Protein 5I1V (pdb70)

Nearest PDB structures (foldseek):
  5i1w-assembly1_B  TM=1.001E+00  e=0.000E+00  Actinoalloteichus sp. WH1-2216-6
  2y3s-assembly1_A  TM=9.725E-01  e=1.180E-71  Streptomyces sp. 307-9
  2y3r-assembly2_D  TM=9.790E-01  e=6.045E-71  Streptomyces sp. 307-9
  2y3r-assembly2_C  TM=9.751E-01  e=7.228E-70  Streptomyces sp. 307-9
  3pqb-assembly1_A  TM=9.736E-01  e=1.013E-60  Streptomyces griseoflavus

Structure (mmCIF, N/CA/C/O backbone):
data_5I1V
#
_entry.id   5I1V
#
_cell.length_a   63.630
_cell.length_b   95.730
_cell.length_c   98.440
_cell.angle_alpha   95.180
_cell.angle_beta   96.980
_cell.angle_gamma   104.390
#
_symmetry.space_group_name_H-M   'P 1'
#
loop_
_entity.id
_entity.type
_entity.pdbx_description
1 polymer CrmK
2 non-polymer 'FLAVIN-ADENINE DINUCLEOTIDE'
3 water water
#
loop_
_atom_site.group_PDB
_atom_site.id
_atom_site.type_symbol
_atom_site.label_atom_id
_atom_site.label_alt_id
_atom_site.label_comp_id
_atom_site.label_asym_id
_atom_site.label_entity_id
_atom_site.label_seq_id
_atom_site.pdbx_PDB_ins_code
_atom_site.Cartn_x
_atom_site.Cartn_y
_atom_site.Cartn_z
_atom_site.occupancy
_atom_site.B_iso_or_equiv
_atom_site.auth_seq_id
_atom_site.auth_comp_id
_atom_site.auth_asym_id
_atom_site.auth_atom_id
_atom_site.pdbx_PDB_model_num
ATOM 1 N N . THR A 1 3 ? -38.623 40.821 71.677 1.00 47.72 3 THR A N 1
ATOM 2 C CA . THR A 1 3 ? -37.274 41.242 72.136 1.00 48.30 3 THR A CA 1
ATOM 3 C C . THR A 1 3 ? -37.261 41.413 73.655 1.00 44.26 3 THR A C 1
ATOM 4 O O . THR A 1 3 ? -38.197 41.967 74.256 1.00 48.78 3 THR A O 1
ATOM 8 N N . ARG A 1 4 ? -36.185 40.940 74.258 1.00 42.00 4 ARG A N 1
ATOM 9 C CA . ARG A 1 4 ? -35.679 41.481 75.504 1.00 36.58 4 ARG A CA 1
ATOM 10 C C . ARG A 1 4 ? -35.821 43.032 75.515 1.00 32.63 4 ARG A C 1
ATOM 11 O O . ARG A 1 4 ? -35.569 43.703 74.507 1.00 34.30 4 ARG A O 1
ATOM 19 N N . ALA A 1 5 ? -36.212 43.579 76.653 1.00 29.40 5 ALA A N 1
ATOM 20 C CA . ALA A 1 5 ? -36.337 45.007 76.807 1.00 28.32 5 ALA A CA 1
ATOM 21 C C . ALA A 1 5 ? -34.950 45.662 76.768 1.00 25.97 5 ALA A C 1
ATOM 22 O O . ALA A 1 5 ? -33.952 45.082 77.197 1.00 26.08 5 ALA A O 1
ATOM 24 N N . ALA A 1 6 ? -34.889 46.875 76.242 1.00 25.23 6 ALA A N 1
ATOM 25 C CA . ALA A 1 6 ? -33.643 47.605 76.174 1.00 24.54 6 ALA A CA 1
ATOM 26 C C . ALA A 1 6 ? -33.013 47.682 77.549 1.00 23.83 6 ALA A C 1
ATOM 27 O O . ALA A 1 6 ? -33.714 47.819 78.544 1.00 24.99 6 ALA A O 1
ATOM 29 N N . VAL A 1 7 ? -31.694 47.627 77.613 1.00 25.09 7 VAL A N 1
ATOM 30 C CA . VAL A 1 7 ? -30.985 47.820 78.898 1.00 25.22 7 VAL A CA 1
ATOM 31 C C . VAL A 1 7 ? -30.726 49.276 79.217 1.00 23.49 7 VAL A C 1
ATOM 32 O O . VAL A 1 7 ? -30.402 50.055 78.332 1.00 24.06 7 VAL A O 1
ATOM 36 N N . THR A 1 8 ? -30.902 49.670 80.484 1.00 21.91 8 THR A N 1
ATOM 37 C CA . THR A 1 8 ? -30.578 50.985 80.926 1.00 22.97 8 THR A CA 1
ATOM 38 C C . THR A 1 8 ? -29.470 50.845 81.953 1.00 22.93 8 THR A C 1
ATOM 39 O O . THR A 1 8 ? -29.590 50.078 82.893 1.00 24.30 8 THR A O 1
ATOM 43 N N . VAL A 1 9 ? -28.389 51.552 81.748 1.00 20.85 9 VAL A N 1
ATOM 44 C CA . VAL A 1 9 ? -27.253 51.506 82.652 1.00 20.98 9 VAL A CA 1
ATOM 45 C C . VAL A 1 9 ? -26.969 52.882 83.265 1.00 21.60 9 VAL A C 1
ATOM 46 O O . VAL A 1 9 ? -26.480 53.785 82.573 1.00 20.24 9 VAL A O 1
ATOM 50 N N . LYS A 1 10 ? -27.239 53.016 84.575 1.00 23.65 10 LYS A N 1
ATOM 51 C CA . LYS A 1 10 ? -26.974 54.252 85.337 1.00 24.41 10 LYS A CA 1
ATOM 52 C C . LYS A 1 10 ? -25.703 54.048 86.127 1.00 24.17 10 LYS A C 1
ATOM 53 O O . LYS A 1 10 ? -25.201 52.931 86.184 1.00 22.37 10 LYS A O 1
ATOM 59 N N . PRO A 1 11 ? -25.157 55.119 86.747 1.00 25.37 11 PRO A N 1
ATOM 60 C CA . PRO A 1 11 ? -23.864 54.999 87.431 1.00 26.91 11 PRO A CA 1
ATOM 61 C C . PRO A 1 11 ? -23.804 53.986 88.560 1.00 31.13 11 PRO A C 1
ATOM 62 O O . PRO A 1 11 ? -22.720 53.558 88.933 1.00 32.89 11 PRO A O 1
ATOM 66 N N . ASP A 1 12 ? -24.945 53.552 89.064 1.00 30.09 12 ASP A N 1
ATOM 67 C CA . ASP A 1 12 ? -24.926 52.540 90.110 1.00 36.84 12 ASP A CA 1
ATOM 68 C C . ASP A 1 12 ? -24.691 51.122 89.572 1.00 35.85 12 ASP A C 1
ATOM 69 O O . ASP A 1 12 ? -24.426 50.225 90.336 1.00 33.83 12 ASP A O 1
ATOM 74 N N . ASP A 1 13 ? -24.740 50.944 88.252 1.00 32.39 13 ASP A N 1
ATOM 75 C CA . ASP A 1 13 ? -24.487 49.660 87.621 1.00 29.37 13 ASP A CA 1
ATOM 76 C C . ASP A 1 13 ? -23.001 49.525 87.318 1.00 26.47 13 ASP A C 1
ATOM 77 O O . ASP A 1 13 ? -22.322 50.465 86.846 1.00 24.12 13 ASP A O 1
ATOM 82 N N . HIS A 1 14 ? -22.464 48.343 87.584 1.00 24.78 14 HIS A N 1
ATOM 83 C CA . HIS A 1 14 ? -21.016 48.105 87.356 1.00 27.94 14 HIS A CA 1
ATOM 84 C C . HIS A 1 14 ? -20.604 48.305 85.926 1.00 24.25 14 HIS A C 1
ATOM 85 O O . HIS A 1 14 ? -19.469 48.662 85.622 1.00 22.25 14 HIS A O 1
ATOM 92 N N . ARG A 1 15 ? -21.554 48.132 85.028 1.00 20.74 15 ARG A N 1
ATOM 93 C CA . ARG A 1 15 ? -21.263 48.326 83.611 1.00 22.51 15 ARG A CA 1
ATOM 94 C C . ARG A 1 15 ? -20.993 49.768 83.189 1.00 22.13 15 ARG A C 1
ATOM 95 O O . ARG A 1 15 ? -20.414 50.010 82.117 1.00 22.07 15 ARG A O 1
ATOM 103 N N . TYR A 1 16 ? -21.426 50.739 83.995 1.00 20.04 16 TYR A N 1
ATOM 104 C CA . TYR A 1 16 ? -21.401 52.111 83.532 1.00 19.07 16 TYR A CA 1
ATOM 105 C C . TYR A 1 16 ? -19.979 52.560 83.235 1.00 20.59 16 TYR A C 1
ATOM 106 O O . TYR A 1 16 ? -19.746 53.241 82.210 1.00 19.03 16 TYR A O 1
ATOM 115 N N . ASP A 1 17 ? -19.022 52.213 84.093 1.00 22.23 17 ASP A N 1
ATOM 116 C CA . ASP A 1 17 ? -17.648 52.737 83.893 1.00 24.24 17 ASP A CA 1
ATOM 117 C C . ASP A 1 17 ? -17.017 52.132 82.661 1.00 24.03 17 ASP A C 1
ATOM 118 O O . ASP A 1 17 ? -16.252 52.781 82.000 1.00 22.32 17 ASP A O 1
ATOM 123 N N . LEU A 1 18 ? -17.369 50.885 82.345 1.00 24.61 18 LEU A N 1
ATOM 124 C CA . LEU A 1 18 ? -16.943 50.248 81.076 1.00 24.68 18 LEU A CA 1
ATOM 125 C C . LEU A 1 18 ? -17.560 50.959 79.877 1.00 23.94 18 LEU A C 1
ATOM 126 O O . LEU A 1 18 ? -16.870 51.370 78.946 1.00 22.30 18 LEU A O 1
ATOM 131 N N . LEU A 1 19 ? -18.886 51.119 79.880 1.00 21.22 19 LEU A N 1
ATOM 132 C CA . LEU A 1 19 ? -19.513 51.830 78.771 1.00 21.10 19 LEU A CA 1
ATOM 133 C C . LEU A 1 19 ? -19.044 53.264 78.569 1.00 21.92 19 LEU A C 1
ATOM 134 O O . LEU A 1 19 ? -19.175 53.803 77.479 1.00 22.47 19 LEU A O 1
ATOM 139 N N . ALA A 1 20 ? -18.517 53.894 79.606 1.00 23.21 20 ALA A N 1
ATOM 140 C CA . ALA A 1 20 ? -18.073 55.255 79.530 1.00 21.73 20 ALA A CA 1
ATOM 141 C C . ALA A 1 20 ? -16.771 55.427 78.736 1.00 24.48 20 ALA A C 1
ATOM 142 O O . ALA A 1 20 ? -16.471 56.549 78.290 1.00 24.60 20 ALA A O 1
ATOM 144 N N . ARG A 1 21 ? -16.029 54.331 78.562 1.00 24.33 21 ARG A N 1
ATOM 145 C CA . ARG A 1 21 ? -14.742 54.312 77.910 1.00 26.78 21 ARG A CA 1
ATOM 146 C C . ARG A 1 21 ? -14.827 53.653 76.536 1.00 29.68 21 ARG A C 1
ATOM 147 O O . ARG A 1 21 ? -15.540 52.682 76.360 1.00 37.26 21 ARG A O 1
ATOM 155 N N . ALA A 1 22 ? -14.219 54.250 75.521 1.00 27.66 22 ALA A N 1
ATOM 156 C CA . ALA A 1 22 ? -14.227 53.623 74.211 1.00 25.37 22 ALA A CA 1
ATOM 157 C C . ALA A 1 22 ? -12.800 53.727 73.716 1.00 26.84 22 ALA A C 1
ATOM 158 O O . ALA A 1 22 ? -11.883 53.718 74.550 1.00 27.21 22 ALA A O 1
ATOM 160 N N . ASP A 1 23 ? -12.570 53.826 72.406 1.00 23.02 23 ASP A N 1
ATOM 161 C CA . ASP A 1 23 ? -11.226 53.674 71.886 1.00 26.07 23 ASP A CA 1
ATOM 162 C C . ASP A 1 23 ? -10.251 54.766 72.346 1.00 24.85 23 ASP A C 1
ATOM 163 O O . ASP A 1 23 ? -9.013 54.566 72.380 1.00 24.45 23 ASP A O 1
ATOM 168 N N . ASN A 1 24 ? -10.768 55.940 72.665 1.00 22.33 24 ASN A N 1
ATOM 169 C CA . ASN A 1 24 ? -9.877 57.042 73.063 1.00 22.66 24 ASN A CA 1
ATOM 170 C C . ASN A 1 24 ? -10.113 57.394 74.523 1.00 23.68 24 ASN A C 1
ATOM 171 O O . ASN A 1 24 ? -11.123 58.048 74.847 1.00 20.73 24 ASN A O 1
ATOM 176 N N . TYR A 1 25 ? -9.160 57.002 75.395 1.00 22.76 25 TYR A N 1
ATOM 177 C CA . TYR A 1 25 ? -9.289 57.200 76.849 1.00 24.78 25 TYR A CA 1
ATOM 178 C C . TYR A 1 25 ? -9.190 58.674 77.291 1.00 24.83 25 TYR A C 1
ATOM 179 O O . TYR A 1 25 ? -9.449 58.991 78.469 1.00 22.68 25 TYR A O 1
ATOM 188 N N . ARG A 1 26 ? -8.906 59.586 76.362 1.00 24.57 26 ARG A N 1
ATOM 189 C CA . ARG A 1 26 ? -8.985 60.990 76.694 1.00 25.43 26 ARG A CA 1
ATOM 190 C C . ARG A 1 26 ? -10.428 61.398 76.953 1.00 28.74 26 ARG A C 1
ATOM 191 O O . ARG A 1 26 ? -10.660 62.381 77.633 1.00 31.42 26 ARG A O 1
ATOM 199 N N . PHE A 1 27 ? -11.402 60.663 76.403 1.00 25.85 27 PHE A N 1
ATOM 200 C CA . PHE A 1 27 ? -12.795 61.091 76.508 1.00 27.96 27 PHE A CA 1
ATOM 201 C C . PHE A 1 27 ? -13.622 60.069 77.235 1.00 27.86 27 PHE A C 1
ATOM 202 O O . PHE A 1 27 ? -13.997 59.057 76.663 1.00 32.41 27 PHE A O 1
ATOM 210 N N . VAL A 1 28 ? -13.917 60.346 78.489 1.00 27.03 28 VAL A N 1
ATOM 211 C CA . VAL A 1 28 ? -14.699 59.441 79.295 1.00 25.77 28 VAL A CA 1
ATOM 212 C C . VAL A 1 28 ? -16.092 60.050 79.394 1.00 23.85 28 VAL A C 1
ATOM 213 O O . VAL A 1 28 ? -16.260 61.151 79.852 1.00 22.72 28 VAL A O 1
ATOM 217 N N . ALA A 1 29 ? -17.111 59.328 78.956 1.00 21.03 29 ALA A N 1
ATOM 218 C CA . ALA A 1 29 ? -18.472 59.872 79.004 1.00 19.80 29 ALA A CA 1
ATOM 219 C C . ALA A 1 29 ? -19.071 59.883 80.406 1.00 20.73 29 ALA A C 1
ATOM 220 O O . ALA A 1 29 ? -18.774 59.017 81.235 1.00 23.52 29 ALA A O 1
ATOM 222 N N . GLN A 1 30 ? -20.011 60.783 80.655 1.00 20.06 30 GLN A N 1
ATOM 223 C CA . GLN A 1 30 ? -20.762 60.741 81.895 1.00 22.61 30 GLN A CA 1
ATOM 224 C C . GLN A 1 30 ? -22.246 61.053 81.720 1.00 20.68 30 GLN A C 1
ATOM 225 O O . GLN A 1 30 ? -22.762 62.025 82.276 1.00 21.04 30 GLN A O 1
ATOM 231 N N . PRO A 1 31 ? -22.949 60.222 80.954 1.00 19.46 31 PRO A N 1
ATOM 232 C CA . PRO A 1 31 ? -24.385 60.484 80.819 1.00 19.78 31 PRO A CA 1
ATOM 233 C C . PRO A 1 31 ? -25.197 60.133 82.075 1.00 19.74 31 PRO A C 1
ATOM 234 O O . PRO A 1 31 ? -24.748 59.407 82.974 1.00 19.48 31 PRO A O 1
ATOM 238 N N . GLU A 1 32 ? -26.421 60.635 82.116 1.00 21.05 32 GLU A N 1
ATOM 239 C CA . GLU A 1 32 ? -27.441 60.164 83.018 1.00 24.07 32 GLU A CA 1
ATOM 240 C C . GLU A 1 32 ? -27.576 58.648 82.958 1.00 22.37 32 GLU A C 1
ATOM 241 O O . GLU A 1 32 ? -27.712 57.964 83.980 1.00 20.88 32 GLU A O 1
ATOM 247 N N . TYR A 1 33 ? -27.602 58.127 81.727 1.00 18.59 33 TYR A N 1
ATOM 248 C CA . TYR A 1 33 ? -27.633 56.723 81.526 1.00 18.21 33 TYR A CA 1
ATOM 249 C C . TYR A 1 33 ? -27.148 56.378 80.136 1.00 17.31 33 TYR A C 1
ATOM 250 O O . TYR A 1 33 ? -27.171 57.210 79.220 1.00 16.24 33 TYR A O 1
ATOM 259 N N . PHE A 1 34 ? -26.693 55.150 79.978 1.00 17.16 34 PHE A N 1
ATOM 260 C CA . PHE A 1 34 ? -26.549 54.512 78.667 1.00 16.80 34 PHE A CA 1
ATOM 261 C C . PHE A 1 34 ? -27.819 53.692 78.399 1.00 18.18 34 PHE A C 1
ATOM 262 O O . PHE A 1 34 ? -28.413 53.033 79.317 1.00 17.41 34 PHE A O 1
ATOM 270 N N . ARG A 1 35 ? -28.242 53.663 77.140 1.00 16.60 35 ARG A N 1
ATOM 271 C CA . ARG A 1 35 ? -29.363 52.816 76.775 1.00 17.14 35 ARG A CA 1
ATOM 272 C C . ARG A 1 35 ? -28.820 51.840 75.711 1.00 18.00 35 ARG A C 1
ATOM 273 O O . ARG A 1 35 ? -28.183 52.291 74.782 1.00 17.07 35 ARG A O 1
ATOM 281 N N . LEU A 1 36 ? -29.007 50.527 75.885 1.00 16.99 36 LEU A N 1
ATOM 282 C CA . LEU A 1 36 ? -28.613 49.530 74.879 1.00 20.01 36 LEU A CA 1
ATOM 283 C C . LEU A 1 36 ? -29.873 48.868 74.288 1.00 18.65 36 LEU A C 1
ATOM 284 O O . LEU A 1 36 ? -30.428 47.978 74.923 1.00 19.65 36 LEU A O 1
ATOM 289 N N . PRO A 1 37 ? -30.348 49.355 73.126 1.00 17.37 37 PRO A N 1
ATOM 290 C CA . PRO A 1 37 ? -31.529 48.797 72.470 1.00 17.86 37 PRO A CA 1
ATOM 291 C C . PRO A 1 37 ? -31.199 47.549 71.647 1.00 19.04 37 PRO A C 1
ATOM 292 O O . PRO A 1 37 ? -30.045 47.323 71.269 1.00 17.43 37 PRO A O 1
ATOM 296 N N . TYR A 1 38 ? -32.237 46.759 71.353 1.00 19.72 38 TYR A N 1
ATOM 297 C CA . TYR A 1 38 ? -32.076 45.532 70.603 1.00 22.24 38 TYR A CA 1
ATOM 298 C C . TYR A 1 38 ? -32.841 45.592 69.264 1.00 23.18 38 TYR A C 1
ATOM 299 O O . TYR A 1 38 ? -32.734 44.668 68.480 1.00 24.54 38 TYR A O 1
ATOM 308 N N . SER A 1 39 ? -33.613 46.649 69.001 1.00 20.31 39 SER A N 1
ATOM 309 C CA . SER A 1 39 ? -34.420 46.718 67.788 1.00 20.61 39 SER A CA 1
ATOM 310 C C . SER A 1 39 ? -34.607 48.181 67.435 1.00 20.76 39 SER A C 1
ATOM 311 O O . SER A 1 39 ? -34.446 49.061 68.290 1.00 19.04 39 SER A O 1
ATOM 314 N N . THR A 1 40 ? -34.949 48.417 66.184 1.00 20.36 40 THR A N 1
ATOM 315 C CA . THR A 1 40 ? -35.324 49.745 65.728 1.00 23.12 40 THR A CA 1
ATOM 316 C C . THR A 1 40 ? -36.389 50.396 66.624 1.00 21.96 40 THR A C 1
ATOM 317 O O . THR A 1 40 ? -36.275 51.570 66.914 1.00 19.79 40 THR A O 1
ATOM 321 N N . ALA A 1 41 ? -37.422 49.654 67.032 1.00 22.37 41 ALA A N 1
ATOM 322 C CA . ALA A 1 41 ? -38.504 50.211 67.883 1.00 24.58 41 ALA A CA 1
ATOM 323 C C . ALA A 1 41 ? -37.958 50.726 69.244 1.00 22.66 41 ALA A C 1
ATOM 324 O O . ALA A 1 41 ? -38.409 51.725 69.797 1.00 21.72 41 ALA A O 1
ATOM 326 N N . GLN A 1 42 ? -36.959 50.042 69.771 1.00 21.04 42 GLN A N 1
ATOM 327 C CA . GLN A 1 42 ? -36.362 50.465 71.023 1.00 20.20 42 GLN A CA 1
ATOM 328 C C . GLN A 1 42 ? -35.443 51.728 70.838 1.00 18.33 42 GLN A C 1
ATOM 329 O O . GLN A 1 42 ? -35.261 52.551 71.757 1.00 17.32 42 GLN A O 1
ATOM 335 N N . VAL A 1 43 ? -34.863 51.870 69.659 1.00 17.83 43 VAL A N 1
ATOM 336 C CA . VAL A 1 43 ? -34.095 53.064 69.322 1.00 18.61 43 VAL A CA 1
ATOM 337 C C . VAL A 1 43 ? -35.072 54.271 69.238 1.00 19.65 43 VAL A C 1
ATOM 338 O O . VAL A 1 43 ? -34.841 55.341 69.856 1.00 18.74 43 VAL A O 1
ATOM 342 N N . VAL A 1 44 ? -36.199 54.079 68.542 1.00 17.73 44 VAL A N 1
ATOM 343 C CA . VAL A 1 44 ? -37.237 55.095 68.445 1.00 19.12 44 VAL A CA 1
ATOM 344 C C . VAL A 1 44 ? -37.677 55.515 69.850 1.00 19.34 44 VAL A C 1
ATOM 345 O O . VAL A 1 44 ? -37.854 56.722 70.131 1.00 19.14 44 VAL A O 1
ATOM 349 N N . GLU A 1 45 ? -37.855 54.560 70.715 1.00 18.38 45 GLU A N 1
ATOM 350 C CA . GLU A 1 45 ? -38.277 54.863 72.073 1.00 23.52 45 GLU A CA 1
ATOM 351 C C . GLU A 1 45 ? -37.227 55.633 72.843 1.00 22.10 45 GLU A C 1
ATOM 352 O O . GLU A 1 45 ? -37.549 56.604 73.521 1.00 21.84 45 GLU A O 1
ATOM 358 N N . ALA A 1 46 ? -35.967 55.261 72.676 1.00 19.44 46 ALA A N 1
ATOM 359 C CA . ALA A 1 46 ? -34.894 55.969 73.354 1.00 20.82 46 ALA A CA 1
ATOM 360 C C . ALA A 1 46 ? -34.815 57.400 72.892 1.00 21.05 46 ALA A C 1
ATOM 361 O O . ALA A 1 46 ? -34.713 58.313 73.702 1.00 20.70 46 ALA A O 1
ATOM 363 N N . VAL A 1 47 ? -34.898 57.615 71.585 1.00 18.76 47 VAL A N 1
ATOM 364 C CA . VAL A 1 47 ? -34.828 58.946 71.057 1.00 18.56 47 VAL A CA 1
ATOM 365 C C . VAL A 1 47 ? -36.026 59.803 71.479 1.00 20.33 47 VAL A C 1
ATOM 366 O O . VAL A 1 47 ? -35.863 60.982 71.805 1.00 20.91 47 VAL A O 1
ATOM 370 N N . SER A 1 48 ? -37.224 59.224 71.396 1.00 20.40 48 SER A N 1
ATOM 371 C CA . SER A 1 48 ? -38.454 59.899 71.747 1.00 24.53 48 SER A CA 1
ATOM 372 C C . SER A 1 48 ? -38.449 60.381 73.219 1.00 24.16 48 SER A C 1
ATOM 373 O O . SER A 1 48 ? -38.813 61.517 73.481 1.00 23.31 48 SER A O 1
ATOM 376 N N . GLU A 1 49 ? -37.896 59.587 74.129 1.00 24.62 49 GLU A N 1
ATOM 377 C CA . GLU A 1 49 ? -37.708 60.010 75.528 1.00 25.97 49 GLU A CA 1
ATOM 378 C C . GLU A 1 49 ? -36.808 61.241 75.642 1.00 25.80 49 GLU A C 1
ATOM 379 O O . GLU A 1 49 ? -37.164 62.218 76.348 1.00 24.52 49 GLU A O 1
ATOM 385 N N . ALA A 1 50 ? -35.658 61.195 74.967 1.00 23.42 50 ALA A N 1
ATOM 386 C CA . ALA A 1 50 ? -34.685 62.251 75.044 1.00 24.05 50 ALA A CA 1
ATOM 387 C C . ALA A 1 50 ? -35.241 63.514 74.408 1.00 23.22 50 ALA A C 1
ATOM 388 O O . ALA A 1 50 ? -35.171 64.605 74.994 1.00 24.09 50 ALA A O 1
ATOM 390 N N . VAL A 1 51 ? -35.902 63.374 73.279 1.00 23.05 51 VAL A N 1
ATOM 391 C CA . VAL A 1 51 ? -36.480 64.513 72.614 1.00 23.68 51 VAL A CA 1
ATOM 392 C C . VAL A 1 51 ? -37.576 65.169 73.481 1.00 23.13 51 VAL A C 1
ATOM 393 O O . VAL A 1 51 ? -37.683 66.400 73.539 1.00 25.53 51 VAL A O 1
ATOM 397 N N . ALA A 1 52 ? -38.387 64.368 74.127 1.00 22.88 52 ALA A N 1
ATOM 398 C CA . ALA A 1 52 ? -39.503 64.913 74.873 1.00 23.59 52 ALA A CA 1
ATOM 399 C C . ALA A 1 52 ? -39.007 65.879 75.963 1.00 23.57 52 ALA A C 1
ATOM 400 O O . ALA A 1 52 ? -39.565 66.958 76.149 1.00 23.93 52 ALA A O 1
ATOM 402 N N . ALA A 1 53 ? -37.974 65.471 76.671 1.00 22.79 53 ALA A N 1
ATOM 403 C CA . ALA A 1 53 ? -37.518 66.201 77.834 1.00 24.65 53 ALA A CA 1
ATOM 404 C C . ALA A 1 53 ? -36.328 67.083 77.504 1.00 24.82 53 ALA A C 1
ATOM 405 O O . ALA A 1 53 ? -35.716 67.611 78.404 1.00 25.09 53 ALA A O 1
ATOM 407 N N . GLY A 1 54 ? -35.997 67.235 76.219 1.00 23.35 54 GLY A N 1
ATOM 408 C CA . GLY A 1 54 ? -34.926 68.114 75.810 1.00 24.38 54 GLY A CA 1
ATOM 409 C C . GLY A 1 54 ? -33.515 67.644 76.145 1.00 25.34 54 GLY A C 1
ATOM 410 O O . GLY A 1 54 ? -32.603 68.454 76.148 1.00 27.09 54 GLY A O 1
ATOM 411 N N . LYS A 1 55 ? -33.336 66.359 76.448 1.00 24.56 55 LYS A N 1
ATOM 412 C CA . LYS A 1 55 ? -31.999 65.776 76.763 1.00 24.88 55 LYS A CA 1
ATOM 413 C C . LYS A 1 55 ? -31.103 65.679 75.576 1.00 24.77 55 LYS A C 1
ATOM 414 O O . LYS A 1 55 ? -31.531 65.359 74.456 1.00 27.81 55 LYS A O 1
ATOM 420 N N . ARG A 1 56 ? -29.815 65.887 75.819 1.00 22.30 56 ARG A N 1
ATOM 421 C CA . ARG A 1 56 ? -28.823 65.781 74.762 1.00 21.49 56 ARG A CA 1
ATOM 422 C C . ARG A 1 56 ? -28.477 64.292 74.574 1.00 21.19 56 ARG A C 1
ATOM 423 O O . ARG A 1 56 ? -28.017 63.655 75.521 1.00 18.21 56 ARG A O 1
ATOM 431 N N . LEU A 1 57 ? -28.664 63.782 73.348 1.00 20.10 57 LEU A N 1
ATOM 432 C CA . LEU A 1 57 ? -28.482 62.407 73.021 1.00 19.97 57 LEU A CA 1
ATOM 433 C C . LEU A 1 57 ? -27.393 62.237 71.974 1.00 19.73 57 LEU A C 1
ATOM 434 O O . LEU A 1 57 ? -27.311 63.032 71.017 1.00 19.01 57 LEU A O 1
ATOM 439 N N . THR A 1 58 ? -26.535 61.236 72.180 1.00 17.85 58 THR A N 1
ATOM 440 C CA . THR A 1 58 ? -25.630 60.806 71.127 1.00 17.58 58 THR A CA 1
ATOM 441 C C . THR A 1 58 ? -25.690 59.297 71.015 1.00 17.00 58 THR A C 1
ATOM 442 O O . THR A 1 58 ? -26.126 58.583 71.948 1.00 17.40 58 THR A O 1
ATOM 446 N N . VAL A 1 59 ? -25.199 58.816 69.886 1.00 15.85 59 VAL A N 1
ATOM 447 C CA . VAL A 1 59 ? -25.171 57.419 69.572 1.00 18.13 59 VAL A CA 1
ATOM 448 C C . VAL A 1 59 ? -23.755 56.888 69.431 1.00 16.64 59 VAL A C 1
ATOM 449 O O . VAL A 1 59 ? -22.908 57.515 68.839 1.00 16.93 59 VAL A O 1
ATOM 453 N N . ARG A 1 60 ? -23.529 55.705 69.970 1.00 16.30 60 ARG A N 1
ATOM 454 C CA . ARG A 1 60 ? -22.267 55.047 69.792 1.00 19.05 60 ARG A CA 1
ATOM 455 C C . ARG A 1 60 ? -22.477 53.693 69.098 1.00 18.52 60 ARG A C 1
ATOM 456 O O . ARG A 1 60 ? -23.350 52.958 69.514 1.00 19.64 60 ARG A O 1
ATOM 464 N N . SER A 1 61 ? -21.660 53.373 68.101 1.00 18.40 61 SER A N 1
ATOM 465 C CA . SER A 1 61 ? -21.699 52.074 67.472 1.00 17.65 61 SER A CA 1
ATOM 466 C C . SER A 1 61 ? -20.436 51.336 67.898 1.00 20.55 61 SER A C 1
ATOM 467 O O . SER A 1 61 ? -20.486 50.540 68.855 1.00 22.86 61 SER A O 1
ATOM 470 N N . GLY A 1 62 ? -19.322 51.606 67.239 1.00 17.42 62 GLY A N 1
ATOM 471 C CA . GLY A 1 62 ? -18.054 50.991 67.613 1.00 17.61 62 GLY A CA 1
ATOM 472 C C . GLY A 1 62 ? -17.128 51.752 68.516 1.00 18.13 62 GLY A C 1
ATOM 473 O O . GLY A 1 62 ? -16.102 51.188 68.998 1.00 18.77 62 GLY A O 1
ATOM 474 N N . GLY A 1 63 ? -17.441 53.007 68.790 1.00 18.45 63 GLY A N 1
ATOM 475 C CA . GLY A 1 63 ? -16.611 53.776 69.709 1.00 17.81 63 GLY A CA 1
ATOM 476 C C . GLY A 1 63 ? -15.271 54.254 69.204 1.00 18.16 63 GLY A C 1
ATOM 477 O O . GLY A 1 63 ? -14.444 54.700 70.002 1.00 19.75 63 GLY A O 1
ATOM 478 N N . HIS A 1 64 ? -15.039 54.232 67.908 1.00 17.62 64 HIS A N 1
ATOM 479 C CA . HIS A 1 64 ? -13.760 54.672 67.366 1.00 18.60 64 HIS A CA 1
ATOM 480 C C . HIS A 1 64 ? -13.593 56.127 67.113 1.00 18.58 64 HIS A C 1
ATOM 481 O O . HIS A 1 64 ? -12.550 56.534 66.571 1.00 23.04 64 HIS A O 1
ATOM 488 N N . CYS A 1 65 ? -14.566 56.953 67.498 1.00 18.48 65 CYS A N 1
ATOM 489 C CA . CYS A 1 65 ? -14.471 58.405 67.143 1.00 18.44 65 CYS A CA 1
ATOM 490 C C . CYS A 1 65 ? -13.128 58.929 67.664 1.00 19.98 65 CYS A C 1
ATOM 491 O O . CYS A 1 65 ? -12.817 58.675 68.825 1.00 19.24 65 CYS A O 1
ATOM 494 N N . GLY A 1 66 ? -12.444 59.725 66.867 1.00 21.67 66 GLY A N 1
ATOM 495 C CA . GLY A 1 66 ? -11.204 60.358 67.289 1.00 25.37 66 GLY A CA 1
ATOM 496 C C . GLY A 1 66 ? -11.396 61.561 68.205 1.00 24.35 66 GLY A C 1
ATOM 497 O O . GLY A 1 66 ? -10.482 61.956 68.863 1.00 25.53 66 GLY A O 1
ATOM 498 N N . GLU A 1 67 ? -12.604 62.086 68.325 1.00 22.37 67 GLU A N 1
ATOM 499 C CA . GLU A 1 67 ? -12.880 63.218 69.214 1.00 22.62 67 GLU A CA 1
ATOM 500 C C . GLU A 1 67 ? -14.007 62.853 70.169 1.00 23.38 67 GLU A C 1
ATOM 501 O O . GLU A 1 67 ? -14.499 61.734 70.125 1.00 23.74 67 GLU A O 1
ATOM 507 N N . ALA A 1 68 ? -14.417 63.799 70.995 1.00 21.96 68 ALA A N 1
ATOM 508 C CA . ALA A 1 68 ? -15.383 63.575 72.052 1.00 23.48 68 ALA A CA 1
ATOM 509 C C . ALA A 1 68 ? -16.823 63.783 71.553 1.00 22.05 68 ALA A C 1
ATOM 510 O O . ALA A 1 68 ? -17.662 64.286 72.280 1.00 25.40 68 ALA A O 1
ATOM 512 N N . PHE A 1 69 ? -17.113 63.403 70.333 1.00 22.06 69 PHE A N 1
ATOM 513 C CA . PHE A 1 69 ? -18.438 63.679 69.770 1.00 21.04 69 PHE A CA 1
ATOM 514 C C . PHE A 1 69 ? -19.494 62.906 70.491 1.00 21.78 69 PHE A C 1
ATOM 515 O O . PHE A 1 69 ? -20.614 63.368 70.615 1.00 23.51 69 PHE A O 1
ATOM 523 N N . VAL A 1 70 ? -19.162 61.702 70.938 1.00 20.20 70 VAL A N 1
ATOM 524 C CA . VAL A 1 70 ? -20.181 60.874 71.640 1.00 19.01 70 VAL A CA 1
ATOM 525 C C . VAL A 1 70 ? -20.173 61.220 73.136 1.00 20.14 70 VAL A C 1
ATOM 526 O O . VAL A 1 70 ? -21.209 61.329 73.756 1.00 19.22 70 VAL A O 1
ATOM 530 N N . ALA A 1 71 ? -18.970 61.407 73.683 1.00 22.15 71 ALA A N 1
ATOM 531 C CA . ALA A 1 71 ? -18.670 61.357 75.106 1.00 24.63 71 ALA A CA 1
ATOM 532 C C . ALA A 1 71 ? -18.479 62.730 75.791 1.00 27.76 71 ALA A C 1
ATOM 533 O O . ALA A 1 71 ? -18.168 62.782 76.962 1.00 31.29 71 ALA A O 1
ATOM 535 N N . SER A 1 72 ? -18.728 63.828 75.090 1.00 28.02 72 SER A N 1
ATOM 536 C CA . SER A 1 72 ? -18.865 65.147 75.716 1.00 32.20 72 SER A CA 1
ATOM 537 C C . SER A 1 72 ? -19.537 65.113 77.095 1.00 28.92 72 SER A C 1
ATOM 538 O O . SER A 1 72 ? -20.575 64.496 77.232 1.00 25.86 72 SER A O 1
ATOM 541 N N . PRO A 1 73 ? -18.985 65.837 78.093 1.00 29.26 73 PRO A N 1
ATOM 542 C CA . PRO A 1 73 ? -19.590 65.900 79.440 1.00 30.08 73 PRO A CA 1
ATOM 543 C C . PRO A 1 73 ? -21.009 66.430 79.489 1.00 26.41 73 PRO A C 1
ATOM 544 O O . PRO A 1 73 ? -21.717 66.198 80.471 1.00 29.53 73 PRO A O 1
ATOM 548 N N . ASP A 1 74 ? -21.447 67.140 78.468 1.00 24.03 74 ASP A N 1
ATOM 549 C CA . ASP A 1 74 ? -22.813 67.621 78.478 1.00 27.18 74 ASP A CA 1
ATOM 550 C C . ASP A 1 74 ? -23.802 66.668 77.818 1.00 26.17 74 ASP A C 1
ATOM 551 O O . ASP A 1 74 ? -24.973 67.017 77.677 1.00 24.06 74 ASP A O 1
ATOM 556 N N . VAL A 1 75 ? -23.369 65.471 77.429 1.00 22.66 75 VAL A N 1
ATOM 557 C CA . VAL A 1 75 ? -24.329 64.527 76.867 1.00 22.20 75 VAL A CA 1
ATOM 558 C C . VAL A 1 75 ? -25.065 63.790 77.985 1.00 21.41 75 VAL A C 1
ATOM 559 O O . VAL A 1 75 ? -24.435 63.218 78.880 1.00 21.68 75 VAL A O 1
ATOM 563 N N . ASP A 1 76 ? -26.392 63.743 77.885 1.00 22.07 76 ASP A N 1
ATOM 564 C CA . ASP A 1 76 ? -27.233 63.216 78.926 1.00 21.56 76 ASP A CA 1
ATOM 565 C C . ASP A 1 76 ? -27.565 61.731 78.711 1.00 20.61 76 ASP A C 1
ATOM 566 O O . ASP A 1 76 ? -27.788 61.015 79.682 1.00 21.02 76 ASP A O 1
ATOM 571 N N . VAL A 1 77 ? -27.674 61.301 77.440 1.00 18.61 77 VAL A N 1
ATOM 572 C CA . VAL A 1 77 ? -28.028 59.956 77.120 1.00 17.62 77 VAL A CA 1
ATOM 573 C C . VAL A 1 77 ? -27.191 59.507 75.976 1.00 17.12 77 VAL A C 1
ATOM 574 O O . VAL A 1 77 ? -27.114 60.177 74.950 1.00 17.18 77 VAL A O 1
ATOM 578 N N . ILE A 1 78 ? -26.540 58.365 76.146 1.00 15.78 78 ILE A N 1
ATOM 579 C CA . ILE A 1 78 ? -25.826 57.725 75.059 1.00 15.56 78 ILE A CA 1
ATOM 580 C C . ILE A 1 78 ? -26.508 56.419 74.706 1.00 17.16 78 ILE A C 1
ATOM 581 O O . ILE A 1 78 ? -26.735 55.579 75.573 1.00 19.00 78 ILE A O 1
ATOM 586 N N . VAL A 1 79 ? -26.959 56.296 73.452 1.00 17.32 79 VAL A N 1
ATOM 587 C CA . VAL A 1 79 ? -27.574 55.087 72.953 1.00 18.79 79 VAL A CA 1
ATOM 588 C C . VAL A 1 79 ? -26.444 54.223 72.357 1.00 17.80 79 VAL A C 1
ATOM 589 O O . VAL A 1 79 ? -25.825 54.629 71.354 1.00 17.53 79 VAL A O 1
ATOM 593 N N . ASP A 1 80 ? -26.182 53.063 72.951 1.00 16.42 80 ASP A N 1
ATOM 594 C CA . ASP A 1 80 ? -25.056 52.242 72.534 1.00 19.51 80 ASP A CA 1
ATOM 595 C C . ASP A 1 80 ? -25.661 51.104 71.722 1.00 17.71 80 ASP A C 1
ATOM 596 O O . ASP A 1 80 ? -26.456 50.343 72.232 1.00 18.21 80 ASP A O 1
ATOM 601 N N . LEU A 1 81 ? -25.274 51.030 70.464 1.00 17.31 81 LEU A N 1
ATOM 602 C CA . LEU A 1 81 ? -25.836 50.036 69.498 1.00 18.15 81 LEU A CA 1
ATOM 603 C C . LEU A 1 81 ? -25.068 48.724 69.395 1.00 19.37 81 LEU A C 1
ATOM 604 O O . LEU A 1 81 ? -25.315 47.933 68.495 1.00 19.55 81 LEU A O 1
ATOM 609 N N . SER A 1 82 ? -24.126 48.473 70.301 1.00 20.06 82 SER A N 1
ATOM 610 C CA . SER A 1 82 ? -23.280 47.270 70.199 1.00 21.52 82 SER A CA 1
ATOM 611 C C . SER A 1 82 ? -24.030 45.944 70.273 1.00 24.62 82 SER A C 1
ATOM 612 O O . SER A 1 82 ? -23.549 44.958 69.752 1.00 25.09 82 SER A O 1
ATOM 615 N N . SER A 1 83 ? -25.239 45.916 70.827 1.00 22.96 83 SER A N 1
ATOM 616 C CA . SER A 1 83 ? -26.054 44.707 70.807 1.00 25.77 83 SER A CA 1
ATOM 617 C C . SER A 1 83 ? -26.904 44.535 69.530 1.00 25.39 83 SER A C 1
ATOM 618 O O . SER A 1 83 ? -27.643 43.589 69.440 1.00 27.01 83 SER A O 1
ATOM 621 N N . MET A 1 84 ? -26.828 45.449 68.572 1.00 21.94 84 MET A N 1
ATOM 622 C CA . MET A 1 84 ? -27.480 45.297 67.275 1.00 22.46 84 MET A CA 1
ATOM 623 C C . MET A 1 84 ? -26.364 45.113 66.236 1.00 20.83 84 MET A C 1
ATOM 624 O O . MET A 1 84 ? -25.910 46.068 65.629 1.00 20.05 84 MET A O 1
ATOM 629 N N . SER A 1 85 ? -25.905 43.879 66.081 1.00 19.47 85 SER A N 1
ATOM 630 C CA . SER A 1 85 ? -24.761 43.598 65.219 1.00 20.73 85 SER A CA 1
ATOM 631 C C . SER A 1 85 ? -25.069 42.517 64.180 1.00 19.93 85 SER A C 1
ATOM 632 O O . SER A 1 85 ? -24.169 41.906 63.618 1.00 20.49 85 SER A O 1
ATOM 635 N N . HIS A 1 86 ? -26.357 42.267 63.900 1.00 21.14 86 HIS A N 1
ATOM 636 C CA . HIS A 1 86 ? -26.672 41.331 62.866 1.00 21.96 86 HIS A CA 1
ATOM 637 C C . HIS A 1 86 ? -26.069 41.690 61.503 1.00 19.60 86 HIS A C 1
ATOM 638 O O . HIS A 1 86 ? -26.149 42.845 61.074 1.00 17.57 86 HIS A O 1
ATOM 645 N N . VAL A 1 87 ? -25.517 40.681 60.810 1.00 20.03 87 VAL A N 1
ATOM 646 C CA . VAL A 1 87 ? -25.050 40.769 59.398 1.00 21.53 87 VAL A CA 1
ATOM 647 C C . VAL A 1 87 ? -25.660 39.568 58.644 1.00 23.27 87 VAL A C 1
ATOM 648 O O . VAL A 1 87 ? -25.564 38.446 59.108 1.00 21.77 87 VAL A O 1
ATOM 652 N N . GLY A 1 88 ? -26.362 39.819 57.555 1.00 23.21 88 GLY A N 1
ATOM 653 C CA . GLY A 1 88 ? -27.097 38.758 56.856 1.00 27.58 88 GLY A CA 1
ATOM 654 C C . GLY A 1 88 ? -27.556 39.251 55.496 1.00 27.33 88 GLY A C 1
ATOM 655 O O . GLY A 1 88 ? -27.688 40.442 55.292 1.00 28.57 88 GLY A O 1
ATOM 656 N N . TYR A 1 89 ? -27.780 38.345 54.562 1.00 25.33 89 TYR A N 1
ATOM 657 C CA . TYR A 1 89 ? -28.404 38.703 53.284 1.00 23.68 89 TYR A CA 1
ATOM 658 C C . TYR A 1 89 ? -29.903 38.832 53.417 1.00 24.00 89 TYR A C 1
ATOM 659 O O . TYR A 1 89 ? -30.536 37.991 54.007 1.00 25.71 89 TYR A O 1
ATOM 668 N N . ASP A 1 90 ? -30.435 39.922 52.896 1.00 23.87 90 ASP A N 1
ATOM 669 C CA . ASP A 1 90 ? -31.846 40.241 52.908 1.00 26.28 90 ASP A CA 1
ATOM 670 C C . ASP A 1 90 ? -32.364 39.931 51.489 1.00 28.38 90 ASP A C 1
ATOM 671 O O . ASP A 1 90 ? -32.110 40.694 50.505 1.00 25.82 90 ASP A O 1
ATOM 676 N N . GLU A 1 91 ? -33.027 38.777 51.368 1.00 32.85 91 GLU A N 1
ATOM 677 C CA . GLU A 1 91 ? -33.546 38.317 50.071 1.00 37.78 91 GLU A CA 1
ATOM 678 C C . GLU A 1 91 ? -34.515 39.273 49.420 1.00 37.31 91 GLU A C 1
ATOM 679 O O . GLU A 1 91 ? -34.563 39.380 48.211 1.00 37.86 91 GLU A O 1
ATOM 685 N N . GLU A 1 92 ? -35.322 39.940 50.218 1.00 37.13 92 GLU A N 1
ATOM 686 C CA . GLU A 1 92 ? -36.323 40.817 49.654 1.00 40.96 92 GLU A CA 1
ATOM 687 C C . GLU A 1 92 ? -35.683 42.052 48.988 1.00 37.80 92 GLU A C 1
ATOM 688 O O . GLU A 1 92 ? -36.216 42.538 48.022 1.00 35.54 92 GLU A O 1
ATOM 694 N N . ARG A 1 93 ? -34.527 42.549 49.469 1.00 32.66 93 ARG A N 1
ATOM 695 C CA . ARG A 1 93 ? -33.884 43.683 48.813 1.00 27.95 93 ARG A CA 1
ATOM 696 C C . ARG A 1 93 ? -32.712 43.264 47.959 1.00 26.70 93 ARG A C 1
ATOM 697 O O . ARG A 1 93 ? -32.157 44.081 47.264 1.00 27.19 93 ARG A O 1
ATOM 705 N N . GLY A 1 94 ? -32.291 42.001 48.038 1.00 23.16 94 GLY A N 1
ATOM 706 C CA . GLY A 1 94 ? -31.172 41.551 47.257 1.00 22.60 94 GLY A CA 1
ATOM 707 C C . GLY A 1 94 ? -29.902 42.225 47.724 1.00 20.16 94 GLY A C 1
ATOM 708 O O . GLY A 1 94 ? -29.022 42.558 46.936 1.00 21.00 94 GLY A O 1
ATOM 709 N N . ALA A 1 95 ? -29.811 42.440 49.031 1.00 18.87 95 ALA A N 1
ATOM 710 C CA . ALA A 1 95 ? -28.684 43.205 49.581 1.00 18.65 95 ALA A CA 1
ATOM 711 C C . ALA A 1 95 ? -28.304 42.675 50.931 1.00 17.32 95 ALA A C 1
ATOM 712 O O . ALA A 1 95 ? -29.168 42.157 51.629 1.00 18.21 95 ALA A O 1
ATOM 714 N N . PHE A 1 96 ? -27.041 42.871 51.321 1.00 17.71 96 PHE A N 1
ATOM 715 C CA . PHE A 1 96 ? -26.602 42.492 52.643 1.00 18.08 96 PHE A CA 1
ATOM 716 C C . PHE A 1 96 ? -27.028 43.503 53.719 1.00 18.73 96 PHE A C 1
ATOM 717 O O . PHE A 1 96 ? -26.676 44.701 53.632 1.00 18.25 96 PHE A O 1
ATOM 725 N N . GLU A 1 97 ? -27.763 43.019 54.721 1.00 17.35 97 GLU A N 1
ATOM 726 C CA . GLU A 1 97 ? -28.183 43.862 55.851 1.00 18.43 97 GLU A CA 1
ATOM 727 C C . GLU A 1 97 ? -27.091 43.870 56.903 1.00 19.40 97 GLU A C 1
ATOM 728 O O . GLU A 1 97 ? -26.609 42.814 57.315 1.00 20.86 97 GLU A O 1
ATOM 734 N N . VAL A 1 98 ? -26.696 45.062 57.314 1.00 19.15 98 VAL A N 1
ATOM 735 C CA . VAL A 1 98 ? -25.656 45.237 58.296 1.00 18.13 98 VAL A CA 1
ATOM 736 C C . VAL A 1 98 ? -26.195 46.172 59.373 1.00 16.92 98 VAL A C 1
ATOM 737 O O . VAL A 1 98 ? -26.322 47.376 59.130 1.00 17.17 98 VAL A O 1
ATOM 741 N N . GLU A 1 99 ? -26.467 45.650 60.558 1.00 15.57 99 GLU A N 1
ATOM 742 C CA . GLU A 1 99 ? -26.851 46.516 61.709 1.00 16.75 99 GLU A CA 1
ATOM 743 C C . GLU A 1 99 ? -25.727 47.444 62.107 1.00 17.53 99 GLU A C 1
ATOM 744 O O . GLU A 1 99 ? -24.543 47.097 61.940 1.00 16.72 99 GLU A O 1
ATOM 750 N N . ALA A 1 100 ? -26.092 48.615 62.641 1.00 17.53 100 ALA A N 1
ATOM 751 C CA . ALA A 1 100 ? -25.110 49.727 62.860 1.00 18.33 100 ALA A CA 1
ATOM 752 C C . ALA A 1 100 ? -24.040 49.328 63.819 1.00 17.44 100 ALA A C 1
ATOM 753 O O . ALA A 1 100 ? -22.904 49.874 63.813 1.00 18.78 100 ALA A O 1
ATOM 755 N N . GLY A 1 101 ? -24.369 48.410 64.711 1.00 19.54 101 GLY A N 1
ATOM 756 C CA . GLY A 1 101 ? -23.388 48.028 65.704 1.00 19.48 101 GLY A CA 1
ATOM 757 C C . GLY A 1 101 ? -22.489 46.891 65.333 1.00 19.60 101 GLY A C 1
ATOM 758 O O . GLY A 1 101 ? -21.656 46.521 66.146 1.00 20.96 101 GLY A O 1
ATOM 759 N N . ALA A 1 102 ? -22.584 46.362 64.110 1.00 17.55 102 ALA A N 1
ATOM 760 C CA . ALA A 1 102 ? -21.625 45.351 63.629 1.00 17.71 102 ALA A CA 1
ATOM 761 C C . ALA A 1 102 ? -20.270 46.028 63.439 1.00 20.05 102 ALA A C 1
ATOM 762 O O . ALA A 1 102 ? -20.215 47.181 63.034 1.00 20.68 102 ALA A O 1
ATOM 764 N N . THR A 1 103 ? -19.173 45.354 63.780 1.00 19.25 103 THR A N 1
ATOM 765 C CA . THR A 1 103 ? -17.846 45.918 63.538 1.00 21.91 103 THR A CA 1
ATOM 766 C C . THR A 1 103 ? -17.326 45.394 62.210 1.00 24.04 103 THR A C 1
ATOM 767 O O . THR A 1 103 ? -17.747 44.311 61.694 1.00 21.81 103 THR A O 1
ATOM 771 N N . VAL A 1 104 ? -16.428 46.143 61.609 1.00 23.38 104 VAL A N 1
ATOM 772 C CA . VAL A 1 104 ? -15.968 45.780 60.255 1.00 27.63 104 VAL A CA 1
ATOM 773 C C . VAL A 1 104 ? -15.292 44.403 60.186 1.00 27.58 104 VAL A C 1
ATOM 774 O O . VAL A 1 104 ? -15.511 43.648 59.231 1.00 25.68 104 VAL A O 1
ATOM 778 N N . GLY A 1 105 ? -14.538 44.042 61.211 1.00 28.18 105 GLY A N 1
ATOM 779 C CA . GLY A 1 105 ? -13.810 42.748 61.196 1.00 30.82 105 GLY A CA 1
ATOM 780 C C . GLY A 1 105 ? -14.754 41.564 61.075 1.00 30.42 105 GLY A C 1
ATOM 781 O O . GLY A 1 105 ? -14.496 40.549 60.357 1.00 27.02 105 GLY A O 1
ATOM 782 N N . GLN A 1 106 ? -15.836 41.703 61.815 1.00 29.55 106 GLN A N 1
ATOM 783 C CA . GLN A 1 106 ? -16.891 40.749 61.914 1.00 30.94 106 GLN A CA 1
ATOM 784 C C . GLN A 1 106 ? -17.643 40.650 60.609 1.00 27.88 106 GLN A C 1
ATOM 785 O O . GLN A 1 106 ? -17.954 39.563 60.137 1.00 26.89 106 GLN A O 1
ATOM 791 N N . ILE A 1 107 ? -17.987 41.810 60.062 1.00 23.79 107 ILE A N 1
ATOM 792 C CA . ILE A 1 107 ? -18.665 41.910 58.802 1.00 23.60 107 ILE A CA 1
ATOM 793 C C . ILE A 1 107 ? -17.825 41.166 57.733 1.00 24.31 107 ILE A C 1
ATOM 794 O O . ILE A 1 107 ? -18.359 40.336 56.961 1.00 20.79 107 ILE A O 1
ATOM 799 N N . TYR A 1 108 ? -16.519 41.419 57.688 1.00 23.01 108 TYR A N 1
ATOM 800 C CA . TYR A 1 108 ? -15.726 40.818 56.637 1.00 24.15 108 TYR A CA 1
ATOM 801 C C . TYR A 1 108 ? -15.743 39.300 56.757 1.00 22.97 108 TYR A C 1
ATOM 802 O O . TYR A 1 108 ? -15.836 38.593 55.742 1.00 23.53 108 TYR A O 1
ATOM 811 N N . ARG A 1 109 ? -15.642 38.803 57.985 1.00 21.21 109 ARG A N 1
ATOM 812 C CA . ARG A 1 109 ? -15.579 37.379 58.216 1.00 24.92 109 ARG A CA 1
ATOM 813 C C . ARG A 1 109 ? -16.876 36.732 57.818 1.00 23.59 109 ARG A C 1
ATOM 814 O O . ARG A 1 109 ? -16.851 35.699 57.187 1.00 23.39 109 ARG A O 1
ATOM 822 N N . VAL A 1 110 ? -18.004 37.341 58.163 1.00 22.91 110 VAL A N 1
ATOM 823 C CA . VAL A 1 110 ? -19.302 36.790 57.788 1.00 22.49 110 VAL A CA 1
ATOM 824 C C . VAL A 1 110 ? -19.528 36.766 56.264 1.00 22.18 110 VAL A C 1
ATOM 825 O O . VAL A 1 110 ? -19.961 35.760 55.691 1.00 24.24 110 VAL A O 1
ATOM 829 N N . LEU A 1 111 ? -19.315 37.904 55.625 1.00 19.81 111 LEU A N 1
ATOM 830 C CA . LEU A 1 111 ? -19.499 38.051 54.192 1.00 19.39 111 LEU A CA 1
ATOM 831 C C . LEU A 1 111 ? -18.611 37.103 53.423 1.00 18.06 111 LEU A C 1
ATOM 832 O O . LEU A 1 111 ? -19.081 36.429 52.505 1.00 18.57 111 LEU A O 1
ATOM 837 N N . TYR A 1 112 ? -17.357 36.998 53.823 1.00 17.00 112 TYR A N 1
ATOM 838 C CA . TYR A 1 112 ? -16.423 36.255 53.083 1.00 17.09 112 TYR A CA 1
ATOM 839 C C . TYR A 1 112 ? -16.604 34.757 53.267 1.00 16.97 112 TYR A C 1
ATOM 840 O O . TYR A 1 112 ? -16.700 34.044 52.298 1.00 17.92 112 TYR A O 1
ATOM 849 N N . LYS A 1 113 ? -16.692 34.265 54.490 1.00 18.19 113 LYS A N 1
ATOM 850 C CA . LYS A 1 113 ? -16.761 32.819 54.669 1.00 20.37 113 LYS A CA 1
ATOM 851 C C . LYS A 1 113 ? -18.107 32.282 54.147 1.00 21.10 113 LYS A C 1
ATOM 852 O O . LYS A 1 113 ? -18.167 31.234 53.525 1.00 21.25 113 LYS A O 1
ATOM 858 N N . ASN A 1 114 ? -19.176 33.021 54.361 1.00 20.25 114 ASN A N 1
ATOM 859 C CA . ASN A 1 114 ? -20.487 32.513 53.968 1.00 20.87 114 ASN A CA 1
ATOM 860 C C . ASN A 1 114 ? -20.868 32.688 52.496 1.00 21.94 114 ASN A C 1
ATOM 861 O O . ASN A 1 114 ? -21.656 31.883 51.946 1.00 20.58 114 ASN A O 1
ATOM 866 N N . TYR A 1 115 ? -20.354 33.740 51.888 1.00 20.79 115 TYR A N 1
ATOM 867 C CA . TYR A 1 115 ? -20.755 34.079 50.523 1.00 21.30 115 TYR A CA 1
ATOM 868 C C . TYR A 1 115 ? -19.640 34.305 49.547 1.00 21.68 115 TYR A C 1
ATOM 869 O O . TYR A 1 115 ? -19.889 34.334 48.322 1.00 22.05 115 TYR A O 1
ATOM 878 N N . GLY A 1 116 ? -18.435 34.515 50.064 1.00 20.56 116 GLY A N 1
ATOM 879 C CA . GLY A 1 116 ? -17.287 34.707 49.229 1.00 21.13 116 GLY A CA 1
ATOM 880 C C . GLY A 1 116 ? -17.127 36.131 48.721 1.00 23.25 116 GLY A C 1
ATOM 881 O O . GLY A 1 116 ? -16.362 36.375 47.782 1.00 21.54 116 GLY A O 1
ATOM 882 N N . VAL A 1 117 ? -17.820 37.072 49.351 1.00 20.71 117 VAL A N 1
ATOM 883 C CA . VAL A 1 117 ? -17.833 38.472 48.894 1.00 19.24 117 VAL A CA 1
ATOM 884 C C . VAL A 1 117 ? -17.197 39.409 49.961 1.00 19.81 117 VAL A C 1
ATOM 885 O O . VAL A 1 117 ? -16.932 39.017 51.103 1.00 17.72 117 VAL A O 1
ATOM 889 N N . THR A 1 118 ? -16.962 40.660 49.590 1.00 19.69 118 THR A N 1
ATOM 890 C CA . THR A 1 118 ? -16.530 41.639 50.493 1.00 21.50 118 THR A CA 1
ATOM 891 C C . THR A 1 118 ? -17.005 43.041 50.016 1.00 22.76 118 THR A C 1
ATOM 892 O O . THR A 1 118 ? -17.521 43.163 48.926 1.00 20.15 118 THR A O 1
ATOM 896 N N . PHE A 1 119 ? -16.775 44.072 50.829 1.00 25.60 119 PHE A N 1
ATOM 897 C CA . PHE A 1 119 ? -16.838 45.463 50.337 1.00 26.28 119 PHE A CA 1
ATOM 898 C C . PHE A 1 119 ? -15.620 46.224 50.878 1.00 24.56 119 PHE A C 1
ATOM 899 O O . PHE A 1 119 ? -15.009 45.800 51.841 1.00 24.37 119 PHE A O 1
ATOM 907 N N . PRO A 1 120 ? -15.236 47.338 50.228 1.00 24.60 120 PRO A N 1
ATOM 908 C CA . PRO A 1 120 ? -13.967 47.991 50.569 1.00 25.16 120 PRO A CA 1
ATOM 909 C C . PRO A 1 120 ? -14.051 48.927 51.767 1.00 28.72 120 PRO A C 1
ATOM 910 O O . PRO A 1 120 ? -14.153 50.134 51.595 1.00 36.27 120 PRO A O 1
ATOM 914 N N . GLY A 1 121 ? -13.998 48.386 52.968 1.00 26.27 121 GLY A N 1
ATOM 915 C CA . GLY A 1 121 ? -14.100 49.189 54.159 1.00 29.89 121 GLY A CA 1
ATOM 916 C C . GLY A 1 121 ? -12.700 49.202 54.749 1.00 29.84 121 GLY A C 1
ATOM 917 O O . GLY A 1 121 ? -11.757 48.742 54.129 1.00 31.83 121 GLY A O 1
ATOM 918 N N . GLY A 1 122 ? -12.569 49.669 55.960 1.00 32.22 122 GLY A N 1
ATOM 919 C CA . GLY A 1 122 ? -11.237 49.904 56.513 1.00 36.21 122 GLY A CA 1
ATOM 920 C C . GLY A 1 122 ? -10.553 48.694 57.099 1.00 42.86 122 GLY A C 1
ATOM 921 O O . GLY A 1 122 ? -11.125 47.595 57.169 1.00 43.27 122 GLY A O 1
ATOM 922 N N . PHE A 1 123 ? -9.327 48.943 57.559 1.00 43.61 123 PHE A N 1
ATOM 923 C CA . PHE A 1 123 ? -8.487 47.929 58.121 1.00 49.04 123 PHE A CA 1
ATOM 924 C C . PHE A 1 123 ? -8.459 47.940 59.654 1.00 49.73 123 PHE A C 1
ATOM 925 O O . PHE A 1 123 ? -7.500 47.439 60.238 1.00 53.49 123 PHE A O 1
ATOM 933 N N . CYS A 1 124 ? -9.467 48.487 60.338 1.00 42.82 124 CYS A N 1
ATOM 934 C CA . CYS A 1 124 ? -9.428 48.354 61.790 1.00 43.15 124 CYS A CA 1
ATOM 935 C C . CYS A 1 124 ? -10.612 47.546 62.349 1.00 44.46 124 CYS A C 1
ATOM 936 O O . CYS A 1 124 ? -11.763 47.805 62.016 1.00 39.37 124 CYS A O 1
ATOM 939 N N . MET A 1 125 ? -10.288 46.586 63.219 1.00 40.79 125 MET A N 1
ATOM 940 C CA . MET A 1 125 ? -11.175 45.478 63.555 1.00 40.93 125 MET A CA 1
ATOM 941 C C . MET A 1 125 ? -12.421 45.866 64.292 1.00 37.27 125 MET A C 1
ATOM 942 O O . MET A 1 125 ? -13.500 45.327 64.003 1.00 35.72 125 MET A O 1
ATOM 947 N N . GLY A 1 126 ? -12.276 46.819 65.220 1.00 29.55 126 GLY A N 1
ATOM 948 C CA . GLY A 1 126 ? -13.357 47.208 66.086 1.00 25.70 126 GLY A CA 1
ATOM 949 C C . GLY A 1 126 ? -14.208 48.393 65.619 1.00 23.18 126 GLY A C 1
ATOM 950 O O . GLY A 1 126 ? -15.073 48.837 66.355 1.00 21.72 126 GLY A O 1
ATOM 951 N N . VAL A 1 127 ? -13.963 48.902 64.418 1.00 20.74 127 VAL A N 1
ATOM 952 C CA . VAL A 1 127 ? -14.656 50.080 63.914 1.00 18.33 127 VAL A CA 1
ATOM 953 C C . VAL A 1 127 ? -16.124 49.667 63.668 1.00 18.60 127 VAL A C 1
ATOM 954 O O . VAL A 1 127 ? -16.363 48.642 63.080 1.00 19.68 127 VAL A O 1
ATOM 958 N N . GLY A 1 128 ? -17.073 50.471 64.116 1.00 17.91 128 GLY A N 1
ATOM 959 C CA . GLY A 1 128 ? -18.518 50.189 63.927 1.00 19.35 128 GLY A CA 1
ATOM 960 C C . GLY A 1 128 ? -19.015 50.690 62.589 1.00 18.52 128 GLY A C 1
ATOM 961 O O . GLY A 1 128 ? -18.606 51.773 62.088 1.00 17.83 128 GLY A O 1
ATOM 962 N N . ALA A 1 129 ? -19.952 49.947 62.020 1.00 19.02 129 ALA A N 1
ATOM 963 C CA . ALA A 1 129 ? -20.546 50.286 60.747 1.00 18.00 129 ALA A CA 1
ATOM 964 C C . ALA A 1 129 ? -21.174 51.655 60.894 1.00 18.40 129 ALA A C 1
ATOM 965 O O . ALA A 1 129 ? -21.105 52.494 60.002 1.00 18.84 129 ALA A O 1
ATOM 967 N N . GLY A 1 130 ? -21.769 51.889 62.042 1.00 18.75 130 GLY A N 1
ATOM 968 C CA . GLY A 1 130 ? -22.534 53.097 62.264 1.00 20.64 130 GLY A CA 1
ATOM 969 C C . GLY A 1 130 ? -21.855 54.409 61.940 1.00 22.64 130 GLY A C 1
ATOM 970 O O . GLY A 1 130 ? -22.431 55.200 61.244 1.00 22.71 130 GLY A O 1
ATOM 971 N N . GLY A 1 131 ? -20.643 54.632 62.452 1.00 20.68 131 GLY A N 1
ATOM 972 C CA . GLY A 1 131 ? -19.824 55.809 62.123 1.00 21.97 131 GLY A CA 1
ATOM 973 C C . GLY A 1 131 ? -19.025 55.663 60.849 1.00 21.34 131 GLY A C 1
ATOM 974 O O . GLY A 1 131 ? -18.761 56.646 60.093 1.00 26.09 131 GLY A O 1
ATOM 975 N N . HIS A 1 132 ? -18.648 54.433 60.543 1.00 20.08 132 HIS A N 1
ATOM 976 C CA . HIS A 1 132 ? -17.714 54.186 59.457 1.00 21.60 132 HIS A CA 1
ATOM 977 C C . HIS A 1 132 ? -18.298 54.414 58.045 1.00 20.65 132 HIS A C 1
ATOM 978 O O . HIS A 1 132 ? -17.730 55.146 57.223 1.00 21.87 132 HIS A O 1
ATOM 985 N N . ILE A 1 133 ? -19.453 53.820 57.768 1.00 19.11 133 ILE A N 1
ATOM 986 C CA . ILE A 1 133 ? -19.980 53.873 56.440 1.00 19.08 133 ILE A CA 1
ATOM 987 C C . ILE A 1 133 ? -20.444 55.285 56.065 1.00 18.88 133 ILE A C 1
ATOM 988 O O . ILE A 1 133 ? -20.081 55.769 55.002 1.00 19.47 133 ILE A O 1
ATOM 993 N N . SER A 1 134 ? -21.168 55.962 56.948 1.00 19.20 134 SER A N 1
ATOM 994 C CA . SER A 1 134 ? -21.749 57.274 56.674 1.00 22.83 134 SER A CA 1
ATOM 995 C C . SER A 1 134 ? -20.703 58.345 56.374 1.00 22.31 134 SER A C 1
ATOM 996 O O . SER A 1 134 ? -21.016 59.347 55.728 1.00 24.02 134 SER A O 1
ATOM 999 N N . GLY A 1 135 ? -19.480 58.160 56.847 1.00 22.14 135 GLY A N 1
ATOM 1000 C CA . GLY A 1 135 ? -18.362 59.038 56.523 1.00 23.57 135 GLY A CA 1
ATOM 1001 C C . GLY A 1 135 ? -17.617 58.810 55.220 1.00 24.64 135 GLY A C 1
ATOM 1002 O O . GLY A 1 135 ? -16.780 59.640 54.826 1.00 29.32 135 GLY A O 1
ATOM 1003 N N A GLY A 1 136 ? -17.896 57.684 54.563 0.50 22.69 136 GLY A N 1
ATOM 1004 N N B GLY A 1 136 ? -17.936 57.720 54.522 0.50 22.88 136 GLY A N 1
ATOM 1005 C CA A GLY A 1 136 ? -17.234 57.294 53.320 0.50 23.33 136 GLY A CA 1
ATOM 1006 C CA B GLY A 1 136 ? -17.371 57.413 53.204 0.50 23.77 136 GLY A CA 1
ATOM 1007 C C A GLY A 1 136 ? -16.044 56.378 53.554 0.50 22.58 136 GLY A C 1
ATOM 1008 C C B GLY A 1 136 ? -16.861 55.988 53.169 0.50 23.02 136 GLY A C 1
ATOM 1009 O O A GLY A 1 136 ? -14.960 56.635 53.074 0.50 20.35 136 GLY A O 1
ATOM 1010 O O B GLY A 1 136 ? -17.371 55.136 52.393 0.50 20.07 136 GLY A O 1
ATOM 1011 N N A GLY A 1 137 ? -16.263 55.311 54.311 0.50 21.52 137 GLY A N 1
ATOM 1012 N N B GLY A 1 137 ? -15.833 55.772 54.005 0.50 21.96 137 GLY A N 1
ATOM 1013 C CA A GLY A 1 137 ? -15.200 54.393 54.643 0.50 22.23 137 GLY A CA 1
ATOM 1014 C CA B GLY A 1 137 ? -15.322 54.477 54.371 0.50 21.88 137 GLY A CA 1
ATOM 1015 C C A GLY A 1 137 ? -14.425 53.897 53.463 0.50 22.03 137 GLY A C 1
ATOM 1016 C C B GLY A 1 137 ? -14.412 53.891 53.350 0.50 22.05 137 GLY A C 1
ATOM 1017 O O A GLY A 1 137 ? -14.986 53.596 52.424 0.50 23.37 137 GLY A O 1
ATOM 1018 O O B GLY A 1 137 ? -14.870 53.514 52.280 0.50 23.39 137 GLY A O 1
ATOM 1019 N N . TYR A 1 138 ? -13.113 53.798 53.645 1.00 21.08 138 TYR A N 1
ATOM 1020 C CA . TYR A 1 138 ? -12.199 53.258 52.653 1.00 21.41 138 TYR A CA 1
ATOM 1021 C C . TYR A 1 138 ? -11.195 52.284 53.287 1.00 20.79 138 TYR A C 1
ATOM 1022 O O . TYR A 1 138 ? -11.026 52.207 54.514 1.00 19.93 138 TYR A O 1
ATOM 1031 N N . GLY A 1 139 ? -10.541 51.528 52.433 1.00 20.63 139 GLY A N 1
ATOM 1032 C CA . GLY A 1 139 ? -9.453 50.699 52.858 1.00 23.81 139 GLY A CA 1
ATOM 1033 C C . GLY A 1 139 ? -8.654 50.089 51.729 1.00 22.27 139 GLY A C 1
ATOM 1034 O O . GLY A 1 139 ? -8.648 50.609 50.614 1.00 21.39 139 GLY A O 1
ATOM 1035 N N . PRO A 1 140 ? -7.893 49.033 52.044 1.00 20.29 140 PRO A N 1
ATOM 1036 C CA . PRO A 1 140 ? -6.906 48.518 51.092 1.00 21.19 140 PRO A CA 1
ATOM 1037 C C . PRO A 1 140 ? -7.452 48.095 49.757 1.00 21.10 140 PRO A C 1
ATOM 1038 O O . PRO A 1 140 ? -6.718 48.127 48.773 1.00 21.50 140 PRO A O 1
ATOM 1042 N N . LEU A 1 141 ? -8.715 47.709 49.672 1.00 20.99 141 LEU A N 1
ATOM 1043 C CA . LEU A 1 141 ? -9.266 47.335 48.376 1.00 20.39 141 LEU A CA 1
ATOM 1044 C C . LEU A 1 141 ? -9.906 48.537 47.646 1.00 19.37 141 LEU A C 1
ATOM 1045 O O . LEU A 1 141 ? -10.479 48.351 46.578 1.00 19.84 141 LEU A O 1
ATOM 1050 N N . SER A 1 142 ? -9.825 49.745 48.188 1.00 18.85 142 SER A N 1
ATOM 1051 C CA . SER A 1 142 ? -10.566 50.852 47.540 1.00 18.50 142 SER A CA 1
ATOM 1052 C C . SER A 1 142 ? -10.013 51.165 46.130 1.00 21.20 142 SER A C 1
ATOM 1053 O O . SER A 1 142 ? -10.776 51.537 45.268 1.00 19.06 142 SER A O 1
ATOM 1056 N N . ARG A 1 143 ? -8.696 51.038 45.898 1.00 21.09 143 ARG A N 1
ATOM 1057 C CA . ARG A 1 143 ? -8.196 51.195 44.506 1.00 20.93 143 ARG A CA 1
ATOM 1058 C C . ARG A 1 143 ? -8.867 50.313 43.466 1.00 22.45 143 ARG A C 1
ATOM 1059 O O . ARG A 1 143 ? -9.090 50.737 42.339 1.00 21.80 143 ARG A O 1
ATOM 1067 N N . LEU A 1 144 ? -9.217 49.109 43.873 1.00 19.78 144 LEU A N 1
ATOM 1068 C CA . LEU A 1 144 ? -9.857 48.140 43.013 1.00 24.76 144 LEU A CA 1
ATOM 1069 C C . LEU A 1 144 ? -11.368 48.245 43.055 1.00 21.35 144 LEU A C 1
ATOM 1070 O O . LEU A 1 144 ? -11.998 48.041 42.031 1.00 22.41 144 LEU A O 1
ATOM 1075 N N . LEU A 1 145 ? -11.943 48.567 44.214 1.00 20.67 145 LEU A N 1
ATOM 1076 C CA . LEU A 1 145 ? -13.413 48.458 44.429 1.00 21.22 145 LEU A CA 1
ATOM 1077 C C . LEU A 1 145 ? -14.171 49.749 44.750 1.00 20.21 145 LEU A C 1
ATOM 1078 O O . LEU A 1 145 ? -15.411 49.765 44.730 1.00 22.36 145 LEU A O 1
ATOM 1083 N N . GLY A 1 146 ? -13.447 50.812 45.065 1.00 19.11 146 GLY A N 1
ATOM 1084 C CA . GLY A 1 146 ? -14.048 52.039 45.483 1.00 18.34 146 GLY A CA 1
ATOM 1085 C C . GLY A 1 146 ? -14.221 52.196 46.994 1.00 19.98 146 GLY A C 1
ATOM 1086 O O . GLY A 1 146 ? -13.477 51.602 47.791 1.00 18.64 146 GLY A O 1
ATOM 1087 N N . LEU A 1 147 ? -15.226 52.983 47.374 1.00 19.94 147 LEU A N 1
ATOM 1088 C CA . LEU A 1 147 ? -15.533 53.250 48.773 1.00 17.92 147 LEU A CA 1
ATOM 1089 C C . LEU A 1 147 ? -16.692 52.414 49.226 1.00 17.62 147 LEU A C 1
ATOM 1090 O O . LEU A 1 147 ? -17.504 51.958 48.411 1.00 19.36 147 LEU A O 1
ATOM 1095 N N . THR A 1 148 ? -16.828 52.267 50.542 1.00 17.36 148 THR A N 1
ATOM 1096 C CA . THR A 1 148 ? -17.980 51.584 51.089 1.00 19.04 148 THR A CA 1
ATOM 1097 C C . THR A 1 148 ? -19.279 52.189 50.569 1.00 17.83 148 THR A C 1
ATOM 1098 O O . THR A 1 148 ? -20.226 51.479 50.241 1.00 18.40 148 THR A O 1
ATOM 1102 N N . VAL A 1 149 ? -19.338 53.499 50.494 1.00 17.25 149 VAL A N 1
ATOM 1103 C CA . VAL A 1 149 ? -20.565 54.156 50.079 1.00 19.11 149 VAL A CA 1
ATOM 1104 C C . VAL A 1 149 ? -20.911 53.926 48.594 1.00 19.16 149 VAL A C 1
ATOM 1105 O O . VAL A 1 149 ? -22.067 54.084 48.194 1.00 19.61 149 VAL A O 1
ATOM 1109 N N . ASP A 1 150 ? -19.967 53.451 47.796 1.00 18.84 150 ASP A N 1
ATOM 1110 C CA . ASP A 1 150 ? -20.293 52.972 46.443 1.00 20.73 150 ASP A CA 1
ATOM 1111 C C . ASP A 1 150 ? -21.163 51.699 46.371 1.00 21.29 150 ASP A C 1
ATOM 1112 O O . ASP A 1 150 ? -21.603 51.331 45.295 1.00 22.46 150 ASP A O 1
ATOM 1117 N N . TYR A 1 151 ? -21.418 51.070 47.516 1.00 17.64 151 TYR A N 1
ATOM 1118 C CA . TYR A 1 151 ? -22.261 49.903 47.635 1.00 18.33 151 TYR A CA 1
ATOM 1119 C C . TYR A 1 151 ? -23.461 50.136 48.519 1.00 17.84 151 TYR A C 1
ATOM 1120 O O . TYR A 1 151 ? -24.093 49.142 48.960 1.00 17.21 151 TYR A O 1
ATOM 1129 N N . LEU A 1 152 ? -23.728 51.395 48.894 1.00 17.46 152 LEU A N 1
ATOM 1130 C CA . LEU A 1 152 ? -24.822 51.674 49.806 1.00 17.70 152 LEU A CA 1
ATOM 1131 C C . LEU A 1 152 ? -26.167 51.652 49.040 1.00 18.37 152 LEU A C 1
ATOM 1132 O O . LEU A 1 152 ? -26.519 52.563 48.297 1.00 19.75 152 LEU A O 1
ATOM 1137 N N . HIS A 1 153 ? -26.877 50.583 49.222 1.00 17.74 153 HIS A N 1
ATOM 1138 C CA . HIS A 1 153 ? -28.176 50.381 48.520 1.00 19.05 153 HIS A CA 1
ATOM 1139 C C . HIS A 1 153 ? -29.289 51.145 49.227 1.00 18.71 153 HIS A C 1
ATOM 1140 O O . HIS A 1 153 ? -30.126 51.761 48.573 1.00 20.38 153 HIS A O 1
ATOM 1147 N N . ALA A 1 154 ? -29.307 51.086 50.565 1.00 17.22 154 ALA A N 1
ATOM 1148 C CA . ALA A 1 154 ? -30.340 51.707 51.369 1.00 16.60 154 ALA A CA 1
ATOM 1149 C C . ALA A 1 154 ? -29.841 51.854 52.811 1.00 16.09 154 ALA A C 1
ATOM 1150 O O . ALA A 1 154 ? -28.917 51.156 53.234 1.00 17.90 154 ALA A O 1
ATOM 1152 N N . VAL A 1 155 ? -30.504 52.729 53.572 1.00 15.90 155 VAL A N 1
ATOM 1153 C CA . VAL A 1 155 ? -30.212 52.976 54.997 1.00 16.75 155 VAL A CA 1
ATOM 1154 C C . VAL A 1 155 ? -31.502 53.231 55.750 1.00 16.71 155 VAL A C 1
ATOM 1155 O O . VAL A 1 155 ? -32.375 53.896 55.218 1.00 18.21 155 VAL A O 1
ATOM 1159 N N . GLU A 1 156 ? -31.632 52.694 56.960 1.00 17.09 156 GLU A N 1
ATOM 1160 C CA . GLU A 1 156 ? -32.745 52.881 57.838 1.00 17.69 156 GLU A CA 1
ATOM 1161 C C . GLU A 1 156 ? -32.297 53.817 58.924 1.00 18.34 156 GLU A C 1
ATOM 1162 O O . GLU A 1 156 ? -31.273 53.589 59.560 1.00 17.60 156 GLU A O 1
ATOM 1168 N N . VAL A 1 157 ? -33.009 54.924 59.086 1.00 17.10 157 VAL A N 1
ATOM 1169 C CA . VAL A 1 157 ? -32.652 55.969 60.024 1.00 16.88 157 VAL A CA 1
ATOM 1170 C C . VAL A 1 157 ? -33.840 56.374 60.874 1.00 18.42 157 VAL A C 1
ATOM 1171 O O . VAL A 1 157 ? -34.949 56.571 60.347 1.00 17.74 157 VAL A O 1
ATOM 1175 N N . VAL A 1 158 ? -33.603 56.510 62.174 1.00 16.54 158 VAL A N 1
ATOM 1176 C CA . VAL A 1 158 ? -34.569 57.050 63.084 1.00 17.58 158 VAL A CA 1
ATOM 1177 C C . VAL A 1 158 ? -34.377 58.547 63.112 1.00 18.36 158 VAL A C 1
ATOM 1178 O O . VAL A 1 158 ? -33.302 59.040 63.455 1.00 18.91 158 VAL A O 1
ATOM 1182 N N . VAL A 1 159 ? -35.442 59.248 62.787 1.00 17.10 159 VAL A N 1
ATOM 1183 C CA . VAL A 1 159 ? -35.401 60.698 62.594 1.00 19.22 159 VAL A CA 1
ATOM 1184 C C . VAL A 1 159 ? -36.496 61.392 63.435 1.00 20.15 159 VAL A C 1
ATOM 1185 O O . VAL A 1 159 ? -37.438 60.742 63.884 1.00 20.15 159 VAL A O 1
ATOM 1189 N N . VAL A 1 160 ? -36.320 62.690 63.654 1.00 20.31 160 VAL A N 1
ATOM 1190 C CA . VAL A 1 160 ? -37.174 63.520 64.505 1.00 21.63 160 VAL A CA 1
ATOM 1191 C C . VAL A 1 160 ? -37.696 64.728 63.722 1.00 23.49 160 VAL A C 1
ATOM 1192 O O . VAL A 1 160 ? -36.921 65.533 63.210 1.00 22.08 160 VAL A O 1
ATOM 1196 N N . ASP A 1 161 ? -39.001 64.846 63.598 1.00 25.07 161 ASP A N 1
ATOM 1197 C CA . ASP A 1 161 ? -39.567 65.994 62.843 1.00 28.05 161 ASP A CA 1
ATOM 1198 C C . ASP A 1 161 ? -39.628 67.254 63.676 1.00 28.83 161 ASP A C 1
ATOM 1199 O O . ASP A 1 161 ? -39.242 67.221 64.829 1.00 27.56 161 ASP A O 1
ATOM 1204 N N . ALA A 1 162 ? -40.062 68.376 63.068 1.00 30.68 162 ALA A N 1
ATOM 1205 C CA . ALA A 1 162 ? -40.078 69.693 63.709 1.00 32.48 162 ALA A CA 1
ATOM 1206 C C . ALA A 1 162 ? -40.929 69.749 65.004 1.00 33.51 162 ALA A C 1
ATOM 1207 O O . ALA A 1 162 ? -40.567 70.450 65.929 1.00 34.92 162 ALA A O 1
ATOM 1209 N N . GLU A 1 163 ? -42.014 68.976 65.079 1.00 35.80 163 GLU A N 1
ATOM 1210 C CA . GLU A 1 163 ? -42.786 68.876 66.321 1.00 41.16 163 GLU A CA 1
ATOM 1211 C C . GLU A 1 163 ? -42.218 67.879 67.297 1.00 37.44 163 GLU A C 1
ATOM 1212 O O . GLU A 1 163 ? -42.802 67.676 68.350 1.00 40.53 163 GLU A O 1
ATOM 1218 N N . GLY A 1 164 ? -41.124 67.214 66.958 1.00 34.29 164 GLY A N 1
ATOM 1219 C CA . GLY A 1 164 ? -40.512 66.273 67.895 1.00 32.74 164 GLY A CA 1
ATOM 1220 C C . GLY A 1 164 ? -41.064 64.865 67.842 1.00 33.55 164 GLY A C 1
ATOM 1221 O O . GLY A 1 164 ? -40.734 64.045 68.702 1.00 35.79 164 GLY A O 1
ATOM 1222 N N . VAL A 1 165 ? -41.838 64.559 66.807 1.00 28.47 165 VAL A N 1
ATOM 1223 C CA . VAL A 1 165 ? -42.311 63.191 66.548 1.00 29.04 165 VAL A CA 1
ATOM 1224 C C . VAL A 1 165 ? -41.209 62.320 65.927 1.00 27.69 165 VAL A C 1
ATOM 1225 O O . VAL A 1 165 ? -40.623 62.708 64.891 1.00 24.80 165 VAL A O 1
ATOM 1229 N N . VAL A 1 166 ? -40.953 61.149 66.531 1.00 25.88 166 VAL A N 1
ATOM 1230 C CA . VAL A 1 166 ? -39.842 60.278 66.090 1.00 26.89 166 VAL A CA 1
ATOM 1231 C C . VAL A 1 166 ? -40.378 59.167 65.173 1.00 28.42 166 VAL A C 1
ATOM 1232 O O . VAL A 1 166 ? -41.343 58.483 65.492 1.00 27.74 166 VAL A O 1
ATOM 1236 N N . SER A 1 167 ? -39.789 59.014 63.999 1.00 29.25 167 SER A N 1
ATOM 1237 C CA . SER A 1 167 ? -40.169 57.926 63.131 1.00 29.23 167 SER A CA 1
ATOM 1238 C C . SER A 1 167 ? -38.941 57.297 62.450 1.00 26.81 167 SER A C 1
ATOM 1239 O O . SER A 1 167 ? -37.792 57.718 62.681 1.00 24.26 167 SER A O 1
ATOM 1242 N N . THR A 1 168 ? -39.182 56.206 61.760 1.00 25.49 168 THR A N 1
ATOM 1243 C CA . THR A 1 168 ? -38.159 55.452 61.079 1.00 28.61 168 THR A CA 1
ATOM 1244 C C . THR A 1 168 ? -38.406 55.543 59.603 1.00 29.95 168 THR A C 1
ATOM 1245 O O . THR A 1 168 ? -39.546 55.337 59.126 1.00 30.66 168 THR A O 1
ATOM 1249 N N . VAL A 1 169 ? -37.351 55.800 58.864 1.00 23.25 169 VAL A N 1
ATOM 1250 C CA . VAL A 1 169 ? -37.464 55.854 57.429 1.00 24.27 169 VAL A CA 1
ATOM 1251 C C . VAL A 1 169 ? -36.388 54.986 56.809 1.00 22.85 169 VAL A C 1
ATOM 1252 O O . VAL A 1 169 ? -35.282 54.896 57.318 1.00 21.31 169 VAL A O 1
ATOM 1256 N N . VAL A 1 170 ? -36.700 54.411 55.674 1.00 21.23 170 VAL A N 1
ATOM 1257 C CA . VAL A 1 170 ? -35.700 53.735 54.866 1.00 21.18 170 VAL A CA 1
ATOM 1258 C C . VAL A 1 170 ? -35.486 54.598 53.637 1.00 23.13 170 VAL A C 1
ATOM 1259 O O . VAL A 1 170 ? -36.430 54.952 52.912 1.00 18.21 170 VAL A O 1
ATOM 1263 N N . ALA A 1 171 ? -34.248 54.991 53.433 1.00 18.87 171 ALA A N 1
ATOM 1264 C CA . ALA A 1 171 ? -33.915 55.826 52.296 1.00 22.23 171 ALA A CA 1
ATOM 1265 C C . ALA A 1 171 ? -33.036 54.996 51.346 1.00 21.67 171 ALA A C 1
ATOM 1266 O O . ALA A 1 171 ? -32.065 54.374 51.774 1.00 19.07 171 ALA A O 1
ATOM 1268 N N . THR A 1 172 ? -33.337 55.035 50.054 1.00 23.70 172 THR A N 1
ATOM 1269 C CA . THR A 1 172 ? -32.617 54.197 49.075 1.00 24.09 172 THR A CA 1
ATOM 1270 C C . THR A 1 172 ? -31.984 55.049 47.973 1.00 24.38 172 THR A C 1
ATOM 1271 O O . THR A 1 172 ? -32.268 56.231 47.823 1.00 24.46 172 THR A O 1
ATOM 1275 N N . ARG A 1 173 ? -31.080 54.428 47.225 1.00 25.43 173 ARG A N 1
ATOM 1276 C CA . ARG A 1 173 ? -30.366 55.076 46.117 1.00 28.69 173 ARG A CA 1
ATOM 1277 C C . ARG A 1 173 ? -31.169 55.240 44.820 1.00 30.70 173 ARG A C 1
ATOM 1278 O O . ARG A 1 173 ? -30.708 55.937 43.921 1.00 32.27 173 ARG A O 1
ATOM 1286 N N . GLU A 1 174 ? -32.359 54.649 44.744 1.00 31.90 174 GLU A N 1
ATOM 1287 C CA . GLU A 1 174 ? -33.168 54.671 43.501 1.00 35.21 174 GLU A CA 1
ATOM 1288 C C . GLU A 1 174 ? -33.535 56.062 43.102 1.00 33.56 174 GLU A C 1
ATOM 1289 O O . GLU A 1 174 ? -33.975 56.850 43.935 1.00 31.49 174 GLU A O 1
ATOM 1295 N N . GLU A 1 175 ? -33.388 56.377 41.814 1.00 34.65 175 GLU A N 1
ATOM 1296 C CA . GLU A 1 175 ? -33.525 57.779 41.368 1.00 36.38 175 GLU A CA 1
ATOM 1297 C C . GLU A 1 175 ? -34.851 58.376 41.761 1.00 32.66 175 GLU A C 1
ATOM 1298 O O . GLU A 1 175 ? -34.933 59.565 41.981 1.00 34.52 175 GLU A O 1
ATOM 1304 N N . ASP A 1 176 ? -35.904 57.581 41.821 1.00 34.24 176 ASP A N 1
ATOM 1305 C CA . ASP A 1 176 ? -37.215 58.130 42.154 1.00 40.06 176 ASP A CA 1
ATOM 1306 C C . ASP A 1 176 ? -37.564 58.110 43.675 1.00 37.78 176 ASP A C 1
ATOM 1307 O O . ASP A 1 176 ? -38.638 58.525 44.055 1.00 40.42 176 ASP A O 1
ATOM 1312 N N . ASP A 1 177 ? -36.671 57.635 44.532 1.00 35.82 177 ASP A N 1
ATOM 1313 C CA . ASP A 1 177 ? -36.961 57.544 45.986 1.00 35.52 177 ASP A CA 1
ATOM 1314 C C . ASP A 1 177 ? -37.266 58.939 46.525 1.00 33.63 177 ASP A C 1
ATOM 1315 O O . ASP A 1 177 ? -36.453 59.855 46.360 1.00 30.01 177 ASP A O 1
ATOM 1320 N N . PRO A 1 178 ? -38.448 59.118 47.160 1.00 35.62 178 PRO A N 1
ATOM 1321 C CA . PRO A 1 178 ? -38.744 60.443 47.738 1.00 37.67 178 PRO A CA 1
ATOM 1322 C C . PRO A 1 178 ? -37.719 60.884 48.832 1.00 36.40 178 PRO A C 1
ATOM 1323 O O . PRO A 1 178 ? -37.495 62.086 49.039 1.00 37.30 178 PRO A O 1
ATOM 1327 N N . ASN A 1 179 ? -37.026 59.927 49.447 1.00 34.32 179 ASN A N 1
ATOM 1328 C CA . ASN A 1 179 ? -36.044 60.243 50.485 1.00 31.03 179 ASN A CA 1
ATOM 1329 C C . ASN A 1 179 ? -34.615 60.038 50.048 1.00 30.04 179 ASN A C 1
ATOM 1330 O O . ASN A 1 179 ? -33.754 59.751 50.867 1.00 26.47 179 ASN A O 1
ATOM 1335 N N . ARG A 1 180 ? -34.353 60.221 48.752 1.00 27.36 180 ARG A N 1
ATOM 1336 C CA . ARG A 1 180 ? -33.030 59.998 48.227 1.00 26.87 180 ARG A CA 1
ATOM 1337 C C . ARG A 1 180 ? -32.030 60.996 48.782 1.00 26.86 180 ARG A C 1
ATOM 1338 O O . ARG A 1 180 ? -30.854 60.695 48.887 1.00 22.91 180 ARG A O 1
ATOM 1346 N N . ASP A 1 181 ? -32.488 62.188 49.149 1.00 26.22 181 ASP A N 1
ATOM 1347 C CA . ASP A 1 181 ? -31.616 63.145 49.816 1.00 27.42 181 ASP A CA 1
ATOM 1348 C C . ASP A 1 181 ? -31.018 62.606 51.121 1.00 22.41 181 ASP A C 1
ATOM 1349 O O . ASP A 1 181 ? -29.838 62.795 51.404 1.00 22.95 181 ASP A O 1
ATOM 1354 N N . LEU A 1 182 ? -31.843 61.984 51.944 1.00 21.88 182 LEU A N 1
ATOM 1355 C CA . LEU A 1 182 ? -31.375 61.331 53.163 1.00 20.47 182 LEU A CA 1
ATOM 1356 C C . LEU A 1 182 ? -30.352 60.232 52.880 1.00 19.92 182 LEU A C 1
ATOM 1357 O O . LEU A 1 182 ? -29.327 60.111 53.591 1.00 18.72 182 LEU A O 1
ATOM 1362 N N . TRP A 1 183 ? -30.602 59.438 51.841 1.00 19.53 183 TRP A N 1
ATOM 1363 C CA . TRP A 1 183 ? -29.652 58.402 51.432 1.00 18.58 183 TRP A CA 1
ATOM 1364 C C . TRP A 1 183 ? -28.350 59.067 51.033 1.00 18.80 183 TRP A C 1
ATOM 1365 O O . TRP A 1 183 ? -27.267 58.655 51.465 1.00 19.30 183 TRP A O 1
ATOM 1376 N N . TRP A 1 184 ? -28.431 60.146 50.253 1.00 18.10 184 TRP A N 1
ATOM 1377 C CA . TRP A 1 184 ? -27.232 60.784 49.767 1.00 18.13 184 TRP A CA 1
ATOM 1378 C C . TRP A 1 184 ? -26.372 61.358 50.883 1.00 18.99 184 TRP A C 1
ATOM 1379 O O . TRP A 1 184 ? -25.155 61.302 50.824 1.00 17.67 184 TRP A O 1
ATOM 1390 N N . ALA A 1 185 ? -27.035 61.930 51.884 1.00 18.56 185 ALA A N 1
ATOM 1391 C CA . ALA A 1 185 ? -26.351 62.452 53.060 1.00 18.57 185 ALA A CA 1
ATOM 1392 C C . ALA A 1 185 ? -25.529 61.400 53.805 1.00 18.05 185 ALA A C 1
ATOM 1393 O O . ALA A 1 185 ? -24.513 61.696 54.377 1.00 18.91 185 ALA A O 1
ATOM 1395 N N . HIS A 1 186 ? -25.983 60.170 53.756 1.00 17.93 186 HIS A N 1
ATOM 1396 C CA . HIS A 1 186 ? -25.247 59.048 54.344 1.00 18.58 186 HIS A CA 1
ATOM 1397 C C . HIS A 1 186 ? -24.170 58.442 53.470 1.00 18.34 186 HIS A C 1
ATOM 1398 O O . HIS A 1 186 ? -23.643 57.374 53.794 1.00 18.97 186 HIS A O 1
ATOM 1405 N N . THR A 1 187 ? -23.806 59.097 52.374 1.00 17.35 187 THR A N 1
ATOM 1406 C CA . THR A 1 187 ? -22.753 58.599 51.527 1.00 18.00 187 THR A CA 1
ATOM 1407 C C . THR A 1 187 ? -21.561 59.535 51.651 1.00 18.64 187 THR A C 1
ATOM 1408 O O . THR A 1 187 ? -20.870 59.798 50.676 1.00 18.93 187 THR A O 1
ATOM 1412 N N . GLY A 1 188 ? -21.330 60.006 52.854 1.00 18.53 188 GLY A N 1
ATOM 1413 C CA . GLY A 1 188 ? -20.221 60.888 53.130 1.00 19.75 188 GLY A CA 1
ATOM 1414 C C . GLY A 1 188 ? -20.482 61.979 54.124 1.00 19.26 188 GLY A C 1
ATOM 1415 O O . GLY A 1 188 ? -19.521 62.635 54.553 1.00 20.58 188 GLY A O 1
ATOM 1416 N N . GLY A 1 189 ? -21.734 62.194 54.519 1.00 19.40 189 GLY A N 1
ATOM 1417 C CA . GLY A 1 189 ? -22.042 63.283 55.447 1.00 20.21 189 GLY A CA 1
ATOM 1418 C C . GLY A 1 189 ? -21.506 63.093 56.866 1.00 22.21 189 GLY A C 1
ATOM 1419 O O . GLY A 1 189 ? -21.253 64.056 57.610 1.00 21.75 189 GLY A O 1
ATOM 1420 N N . GLY A 1 190 ? -21.345 61.827 57.260 1.00 21.59 190 GLY A N 1
ATOM 1421 C CA . GLY A 1 190 ? -20.680 61.523 58.514 1.00 22.66 190 GLY A CA 1
ATOM 1422 C C . GLY A 1 190 ? -21.677 61.274 59.624 1.00 21.54 190 GLY A C 1
ATOM 1423 O O . GLY A 1 190 ? -22.830 61.612 59.500 1.00 21.75 190 GLY A O 1
ATOM 1424 N N . GLY A 1 191 ? -21.203 60.619 60.683 1.00 20.43 191 GLY A N 1
ATOM 1425 C CA . GLY A 1 191 ? -22.038 60.207 61.818 1.00 21.19 191 GLY A CA 1
ATOM 1426 C C . GLY A 1 191 ? -22.502 61.343 62.699 1.00 21.28 191 GLY A C 1
ATOM 1427 O O . GLY A 1 191 ? -21.893 62.449 62.754 1.00 21.14 191 GLY A O 1
ATOM 1428 N N . GLY A 1 192 ? -23.615 61.086 63.362 1.00 19.25 192 GLY A N 1
ATOM 1429 C CA . GLY A 1 192 ? -24.103 61.924 64.487 1.00 19.96 192 GLY A CA 1
ATOM 1430 C C . GLY A 1 192 ? -24.846 63.191 64.001 1.00 19.45 192 GLY A C 1
ATOM 1431 O O . GLY A 1 192 ? -24.895 64.223 64.719 1.00 18.59 192 GLY A O 1
ATOM 1432 N N . ASN A 1 193 ? -25.329 63.137 62.762 1.00 18.13 193 ASN A N 1
ATOM 1433 C CA . ASN A 1 193 ? -25.846 64.329 62.091 1.00 19.86 193 ASN A CA 1
ATOM 1434 C C . ASN A 1 193 ? -27.337 64.340 61.793 1.00 20.78 193 ASN A C 1
ATOM 1435 O O . ASN A 1 193 ? -27.983 65.353 61.987 1.00 22.29 193 ASN A O 1
ATOM 1440 N N . PHE A 1 194 ? -27.833 63.293 61.189 1.00 22.02 194 PHE A N 1
ATOM 1441 C CA . PHE A 1 194 ? -29.193 63.308 60.627 1.00 23.10 194 PHE A CA 1
ATOM 1442 C C . PHE A 1 194 ? -30.228 62.518 61.410 1.00 22.43 194 PHE A C 1
ATOM 1443 O O . PHE A 1 194 ? -31.401 62.789 61.272 1.00 26.29 194 PHE A O 1
ATOM 1451 N N . GLY A 1 195 ? -29.789 61.594 62.242 1.00 19.42 195 GLY A N 1
ATOM 1452 C CA . GLY A 1 195 ? -30.643 60.649 62.925 1.00 19.67 195 GLY A CA 1
ATOM 1453 C C . GLY A 1 195 ? -29.864 59.447 63.304 1.00 17.49 195 GLY A C 1
ATOM 1454 O O . GLY A 1 195 ? -28.631 59.391 63.056 1.00 19.23 195 GLY A O 1
ATOM 1455 N N . VAL A 1 196 ? -30.531 58.463 63.907 1.00 17.82 196 VAL A N 1
ATOM 1456 C CA . VAL A 1 196 ? -29.862 57.251 64.352 1.00 16.41 196 VAL A CA 1
ATOM 1457 C C . VAL A 1 196 ? -29.943 56.207 63.248 1.00 18.11 196 VAL A C 1
ATOM 1458 O O . VAL A 1 196 ? -31.031 55.697 62.909 1.00 16.89 196 VAL A O 1
ATOM 1462 N N . ILE A 1 197 ? -28.787 55.856 62.703 1.00 17.12 197 ILE A N 1
ATOM 1463 C CA . ILE A 1 197 ? -28.755 54.812 61.693 1.00 17.59 197 ILE A CA 1
ATOM 1464 C C . ILE A 1 197 ? -28.935 53.476 62.401 1.00 16.55 197 ILE A C 1
ATOM 1465 O O . ILE A 1 197 ? -28.131 53.156 63.262 1.00 16.50 197 ILE A O 1
ATOM 1470 N N . THR A 1 198 ? -29.959 52.694 62.051 1.00 15.56 198 THR A N 1
ATOM 1471 C CA . THR A 1 198 ? -30.110 51.395 62.658 1.00 16.13 198 THR A CA 1
ATOM 1472 C C . THR A 1 198 ? -29.486 50.255 61.810 1.00 16.42 198 THR A C 1
ATOM 1473 O O . THR A 1 198 ? -28.987 49.216 62.349 1.00 15.55 198 THR A O 1
ATOM 1477 N N . ARG A 1 199 ? -29.532 50.391 60.489 1.00 16.01 199 ARG A N 1
ATOM 1478 C CA . ARG A 1 199 ? -28.971 49.351 59.621 1.00 17.88 199 ARG A CA 1
ATOM 1479 C C . ARG A 1 199 ? -28.730 49.914 58.235 1.00 16.43 199 ARG A C 1
ATOM 1480 O O . ARG A 1 199 ? -29.303 50.895 57.861 1.00 16.38 199 ARG A O 1
ATOM 1488 N N . TYR A 1 200 ? -27.871 49.246 57.494 1.00 15.98 200 TYR A N 1
ATOM 1489 C CA . TYR A 1 200 ? -27.461 49.636 56.148 1.00 17.38 200 TYR A CA 1
ATOM 1490 C C . TYR A 1 200 ? -27.730 48.401 55.309 1.00 16.20 200 TYR A C 1
ATOM 1491 O O . TYR A 1 200 ? -27.682 47.259 55.819 1.00 17.62 200 TYR A O 1
ATOM 1500 N N . TRP A 1 201 ? -27.922 48.611 54.035 1.00 16.85 201 TRP A N 1
ATOM 1501 C CA . TRP A 1 201 ? -27.973 47.528 53.066 1.00 17.12 201 TRP A CA 1
ATOM 1502 C C . TRP A 1 201 ? -26.915 47.781 52.008 1.00 16.84 201 TRP A C 1
ATOM 1503 O O . TRP A 1 201 ? -26.850 48.853 51.400 1.00 17.03 201 TRP A O 1
ATOM 1514 N N . LEU A 1 202 ? -26.125 46.738 51.732 1.00 17.13 202 LEU A N 1
ATOM 1515 C CA . LEU A 1 202 ? -25.059 46.827 50.814 1.00 18.34 202 LEU A CA 1
ATOM 1516 C C . LEU A 1 202 ? -25.252 45.923 49.612 1.00 19.01 202 LEU A C 1
ATOM 1517 O O . LEU A 1 202 ? -25.541 44.739 49.761 1.00 19.26 202 LEU A O 1
ATOM 1522 N N . ARG A 1 203 ? -24.973 46.477 48.438 1.00 19.28 203 ARG A N 1
ATOM 1523 C CA . ARG A 1 203 ? -24.981 45.708 47.214 1.00 21.17 203 ARG A CA 1
ATOM 1524 C C . ARG A 1 203 ? -24.343 46.496 46.074 1.00 20.56 203 ARG A C 1
ATOM 1525 O O . ARG A 1 203 ? -24.417 47.693 46.057 1.00 20.95 203 ARG A O 1
ATOM 1533 N N . SER A 1 204 ? -23.708 45.828 45.126 1.00 21.09 204 SER A N 1
ATOM 1534 C CA . SER A 1 204 ? -23.212 46.486 43.907 1.00 22.44 204 SER A CA 1
ATOM 1535 C C . SER A 1 204 ? -24.367 47.009 43.108 1.00 23.63 204 SER A C 1
ATOM 1536 O O . SER A 1 204 ? -25.351 46.298 42.910 1.00 24.16 204 SER A O 1
ATOM 1539 N N . PRO A 1 205 ? -24.273 48.239 42.633 1.00 26.47 205 PRO A N 1
ATOM 1540 C CA . PRO A 1 205 ? -25.408 48.735 41.843 1.00 30.99 205 PRO A CA 1
ATOM 1541 C C . PRO A 1 205 ? -25.670 47.910 40.563 1.00 34.84 205 PRO A C 1
ATOM 1542 O O . PRO A 1 205 ? -26.804 47.832 40.097 1.00 37.96 205 PRO A O 1
ATOM 1546 N N . ASP A 1 206 ? -24.649 47.259 40.033 1.00 35.13 206 ASP A N 1
ATOM 1547 C CA . ASP A 1 206 ? -24.847 46.436 38.844 1.00 41.08 206 ASP A CA 1
ATOM 1548 C C . ASP A 1 206 ? -24.762 44.925 39.114 1.00 37.50 206 ASP A C 1
ATOM 1549 O O . ASP A 1 206 ? -24.443 44.159 38.225 1.00 34.15 206 ASP A O 1
ATOM 1554 N N . ALA A 1 207 ? -25.080 44.495 40.335 1.00 33.87 207 ALA A N 1
ATOM 1555 C CA . ALA A 1 207 ? -25.134 43.052 40.645 1.00 34.04 207 ALA A CA 1
ATOM 1556 C C . ALA A 1 207 ? -25.991 42.261 39.671 1.00 36.22 207 ALA A C 1
ATOM 1557 O O . ALA A 1 207 ? -27.106 42.673 39.362 1.00 33.09 207 ALA A O 1
ATOM 1559 N N . VAL A 1 208 ? -25.491 41.104 39.241 1.00 37.04 208 VAL A N 1
ATOM 1560 C CA . VAL A 1 208 ? -26.249 40.207 38.355 1.00 39.59 208 VAL A CA 1
ATOM 1561 C C . VAL A 1 208 ? -27.208 39.325 39.171 1.00 41.85 208 VAL A C 1
ATOM 1562 O O . VAL A 1 208 ? -26.776 38.667 40.118 1.00 40.16 208 VAL A O 1
ATOM 1566 N N . GLY A 1 209 ? -28.506 39.337 38.839 1.00 39.18 209 GLY A N 1
ATOM 1567 C CA . GLY A 1 209 ? -29.461 38.392 39.432 1.00 39.63 209 GLY A CA 1
ATOM 1568 C C . GLY A 1 209 ? -29.678 38.675 40.909 1.00 41.16 209 GLY A C 1
ATOM 1569 O O . GLY A 1 209 ? -29.572 39.822 41.358 1.00 41.14 209 GLY A O 1
ATOM 1570 N N . ASP A 1 210 ? -29.970 37.657 41.698 1.00 38.36 210 ASP A N 1
ATOM 1571 C CA . ASP A 1 210 ? -30.152 37.932 43.127 1.00 39.83 210 ASP A CA 1
ATOM 1572 C C . ASP A 1 210 ? -29.598 36.931 44.133 1.00 32.53 210 ASP A C 1
ATOM 1573 O O . ASP A 1 210 ? -29.970 36.947 45.294 1.00 32.49 210 ASP A O 1
ATOM 1578 N N . ALA A 1 211 ? -28.679 36.097 43.695 1.00 31.00 211 ALA A N 1
ATOM 1579 C CA . ALA A 1 211 ? -27.871 35.322 44.613 1.00 29.88 211 ALA A CA 1
ATOM 1580 C C . ALA A 1 211 ? -26.891 36.235 45.386 1.00 26.33 211 ALA A C 1
ATOM 1581 O O . ALA A 1 211 ? -26.334 37.208 44.846 1.00 25.61 211 ALA A O 1
ATOM 1583 N N . PRO A 1 212 ? -26.676 35.897 46.663 1.00 25.04 212 PRO A N 1
ATOM 1584 C CA . PRO A 1 212 ? -25.838 36.745 47.466 1.00 23.12 212 PRO A CA 1
ATOM 1585 C C . PRO A 1 212 ? -24.419 36.680 47.006 1.00 23.26 212 PRO A C 1
ATOM 1586 O O . PRO A 1 212 ? -23.711 37.649 47.121 1.00 21.54 212 PRO A O 1
ATOM 1590 N N . GLU A 1 213 ? -24.006 35.532 46.445 1.00 23.07 213 GLU A N 1
ATOM 1591 C CA . GLU A 1 213 ? -22.666 35.395 45.906 1.00 23.39 213 GLU A CA 1
ATOM 1592 C C . GLU A 1 213 ? -22.345 36.399 44.789 1.00 23.07 213 GLU A C 1
ATOM 1593 O O . GLU A 1 213 ? -21.168 36.565 44.423 1.00 21.09 213 GLU A O 1
ATOM 1599 N N . GLU A 1 214 ? -23.379 36.984 44.204 1.00 22.93 214 GLU A N 1
ATOM 1600 C CA . GLU A 1 214 ? -23.216 37.997 43.169 1.00 26.98 214 GLU A CA 1
ATOM 1601 C C . GLU A 1 214 ? -23.541 39.418 43.623 1.00 24.99 214 GLU A C 1
ATOM 1602 O O . GLU A 1 214 ? -23.324 40.363 42.860 1.00 25.73 214 GLU A O 1
ATOM 1608 N N . ALA A 1 215 ? -24.078 39.572 44.835 1.00 21.51 215 ALA A N 1
ATOM 1609 C CA . ALA A 1 215 ? -24.601 40.856 45.258 1.00 20.96 215 ALA A CA 1
ATOM 1610 C C . ALA A 1 215 ? -23.507 41.827 45.707 1.00 20.51 215 ALA A C 1
ATOM 1611 O O . ALA A 1 215 ? -23.725 43.031 45.709 1.00 21.56 215 ALA A O 1
ATOM 1613 N N . LEU A 1 216 ? -22.312 41.329 45.984 1.00 19.49 216 LEU A N 1
ATOM 1614 C CA . LEU A 1 216 ? -21.140 42.174 46.283 1.00 18.87 216 LEU A CA 1
ATOM 1615 C C . LEU A 1 216 ? -19.927 41.593 45.597 1.00 21.75 216 LEU A C 1
ATOM 1616 O O . LEU A 1 216 ? -19.931 40.411 45.238 1.00 22.91 216 LEU A O 1
ATOM 1621 N N . PRO A 1 217 ? -18.868 42.394 45.414 1.00 22.88 217 PRO A N 1
ATOM 1622 C CA . PRO A 1 217 ? -17.705 41.878 44.684 1.00 23.55 217 PRO A CA 1
ATOM 1623 C C . PRO A 1 217 ? -16.945 40.786 45.421 1.00 24.99 217 PRO A C 1
ATOM 1624 O O . PRO A 1 217 ? -16.982 40.715 46.653 1.00 22.11 217 PRO A O 1
ATOM 1628 N N . ARG A 1 218 ? -16.295 39.906 44.645 1.00 25.06 218 ARG A N 1
ATOM 1629 C CA . ARG A 1 218 ? -15.433 38.878 45.184 1.00 26.38 218 ARG A CA 1
ATOM 1630 C C . ARG A 1 218 ? -14.065 39.474 45.243 1.00 25.02 218 ARG A C 1
ATOM 1631 O O . ARG A 1 218 ? -13.592 39.923 44.222 1.00 26.12 218 ARG A O 1
ATOM 1639 N N . PRO A 1 219 ? -13.400 39.461 46.407 1.00 23.99 219 PRO A N 1
ATOM 1640 C CA . PRO A 1 219 ? -12.026 40.017 46.353 1.00 23.38 219 PRO A CA 1
ATOM 1641 C C . PRO A 1 219 ? -11.081 39.083 45.583 1.00 25.89 219 PRO A C 1
ATOM 1642 O O . PRO A 1 219 ? -11.461 37.945 45.280 1.00 23.97 219 PRO A O 1
ATOM 1646 N N . PRO A 1 220 ? -9.858 39.540 45.269 1.00 26.44 220 PRO A N 1
ATOM 1647 C CA . PRO A 1 220 ? -8.846 38.639 44.677 1.00 28.55 220 PRO A CA 1
ATOM 1648 C C . PRO A 1 220 ? -8.545 37.481 45.640 1.00 26.60 220 PRO A C 1
ATOM 1649 O O . PRO A 1 220 ? -8.596 37.662 46.842 1.00 27.36 220 PRO A O 1
ATOM 1653 N N . ALA A 1 221 ? -8.315 36.290 45.135 1.00 28.09 221 ALA A N 1
ATOM 1654 C CA . ALA A 1 221 ? -8.195 35.140 46.027 1.00 29.76 221 ALA A CA 1
ATOM 1655 C C . ALA A 1 221 ? -6.949 35.231 46.914 1.00 30.00 221 ALA A C 1
ATOM 1656 O O . ALA A 1 221 ? -6.991 34.827 48.046 1.00 28.19 221 ALA A O 1
ATOM 1658 N N . SER A 1 222 ? -5.860 35.787 46.400 1.00 25.65 222 SER A N 1
ATOM 1659 C CA . SER A 1 222 ? -4.631 35.833 47.187 1.00 28.48 222 SER A CA 1
ATOM 1660 C C . SER A 1 222 ? -3.725 36.911 46.668 1.00 26.87 222 SER A C 1
ATOM 1661 O O . SER A 1 222 ? -3.943 37.405 45.548 1.00 24.09 222 SER A O 1
ATOM 1664 N N . PHE A 1 223 ? -2.789 37.301 47.542 1.00 24.56 223 PHE A N 1
ATOM 1665 C CA . PHE A 1 223 ? -1.946 38.461 47.402 1.00 25.34 223 PHE A CA 1
ATOM 1666 C C . PHE A 1 223 ? -0.497 38.113 47.701 1.00 24.37 223 PHE A C 1
ATOM 1667 O O . PHE A 1 223 ? -0.215 37.305 48.592 1.00 24.76 223 PHE A O 1
ATOM 1675 N N . HIS A 1 224 ? 0.396 38.754 46.975 1.00 25.71 224 HIS A N 1
ATOM 1676 C CA . HIS A 1 224 ? 1.801 38.827 47.363 1.00 26.37 224 HIS A CA 1
ATOM 1677 C C . HIS A 1 224 ? 1.942 40.016 48.305 1.00 28.70 224 HIS A C 1
ATOM 1678 O O . HIS A 1 224 ? 1.473 41.126 47.985 1.00 28.72 224 HIS A O 1
ATOM 1685 N N . VAL A 1 225 ? 2.632 39.814 49.426 1.00 26.39 225 VAL A N 1
ATOM 1686 C CA . VAL A 1 225 ? 2.720 40.800 50.472 1.00 25.16 225 VAL A CA 1
ATOM 1687 C C . VAL A 1 225 ? 4.205 41.086 50.695 1.00 28.53 225 VAL A C 1
ATOM 1688 O O . VAL A 1 225 ? 5.021 40.198 50.621 1.00 31.59 225 VAL A O 1
ATOM 1692 N N . ALA A 1 226 ? 4.545 42.344 50.892 1.00 29.25 226 ALA A N 1
ATOM 1693 C CA . ALA A 1 226 ? 5.895 42.730 51.227 1.00 30.72 226 ALA A CA 1
ATOM 1694 C C . ALA A 1 226 ? 5.841 43.644 52.434 1.00 31.27 226 ALA A C 1
ATOM 1695 O O . ALA A 1 226 ? 5.060 44.603 52.471 1.00 29.99 226 ALA A O 1
ATOM 1697 N N . ARG A 1 227 ? 6.684 43.356 53.410 1.00 28.02 227 ARG A N 1
ATOM 1698 C CA . ARG A 1 227 ? 6.742 44.142 54.616 1.00 32.38 227 ARG A CA 1
ATOM 1699 C C . ARG A 1 227 ? 8.207 44.584 54.692 1.00 31.23 227 ARG A C 1
ATOM 1700 O O . ARG A 1 227 ? 9.125 43.788 54.543 1.00 30.26 227 ARG A O 1
ATOM 1708 N N . VAL A 1 228 ? 8.392 45.878 54.814 1.00 33.91 228 VAL A N 1
ATOM 1709 C CA . VAL A 1 228 ? 9.688 46.500 54.658 1.00 29.48 228 VAL A CA 1
ATOM 1710 C C . VAL A 1 228 ? 9.912 47.363 55.874 1.00 30.72 228 VAL A C 1
ATOM 1711 O O . VAL A 1 228 ? 8.985 47.953 56.364 1.00 29.75 228 VAL A O 1
ATOM 1715 N N . SER A 1 229 ? 11.143 47.458 56.370 1.00 30.63 229 SER A N 1
ATOM 1716 C CA . SER A 1 229 ? 11.475 48.447 57.389 1.00 31.77 229 SER A CA 1
ATOM 1717 C C . SER A 1 229 ? 12.847 49.043 57.116 1.00 31.81 229 SER A C 1
ATOM 1718 O O . SER A 1 229 ? 13.728 48.352 56.619 1.00 29.89 229 SER A O 1
ATOM 1721 N N . TRP A 1 230 ? 13.007 50.324 57.440 1.00 31.47 230 TRP A N 1
ATOM 1722 C CA . TRP A 1 230 ? 14.276 51.028 57.285 1.00 31.69 230 TRP A CA 1
ATOM 1723 C C . TRP A 1 230 ? 14.722 51.493 58.666 1.00 30.39 230 TRP A C 1
ATOM 1724 O O . TRP A 1 230 ? 13.962 52.112 59.385 1.00 28.67 230 TRP A O 1
ATOM 1735 N N . SER A 1 231 ? 15.970 51.221 59.044 1.00 31.19 231 SER A N 1
ATOM 1736 C CA . SER A 1 231 ? 16.393 51.517 60.411 1.00 31.32 231 SER A CA 1
ATOM 1737 C C . SER A 1 231 ? 16.575 53.011 60.589 1.00 30.46 231 SER A C 1
ATOM 1738 O O . SER A 1 231 ? 17.269 53.658 59.785 1.00 33.41 231 SER A O 1
ATOM 1741 N N . TRP A 1 232 ? 16.002 53.565 61.659 1.00 28.89 232 TRP A N 1
ATOM 1742 C CA . TRP A 1 232 ? 16.238 54.952 62.002 1.00 28.91 232 TRP A CA 1
ATOM 1743 C C . TRP A 1 232 ? 17.749 55.210 62.328 1.00 30.87 232 TRP A C 1
ATOM 1744 O O . TRP A 1 232 ? 18.258 56.298 62.091 1.00 28.95 232 TRP A O 1
ATOM 1755 N N . ALA A 1 233 ? 18.411 54.211 62.876 1.00 29.74 233 ALA A N 1
ATOM 1756 C CA . ALA A 1 233 ? 19.842 54.348 63.241 1.00 31.95 233 ALA A CA 1
ATOM 1757 C C . ALA A 1 233 ? 20.703 54.626 62.009 1.00 33.58 233 ALA A C 1
ATOM 1758 O O . ALA A 1 233 ? 21.846 55.091 62.132 1.00 32.77 233 ALA A O 1
ATOM 1760 N N . GLU A 1 234 ? 20.176 54.294 60.828 1.00 30.57 234 GLU A N 1
ATOM 1761 C CA . GLU A 1 234 ? 20.915 54.416 59.590 1.00 34.49 234 GLU A CA 1
ATOM 1762 C C . GLU A 1 234 ? 20.398 55.520 58.696 1.00 34.67 234 GLU A C 1
ATOM 1763 O O . GLU A 1 234 ? 20.890 55.693 57.615 1.00 36.73 234 GLU A O 1
ATOM 1769 N N . LEU A 1 235 ? 19.427 56.279 59.160 1.00 35.78 235 LEU A N 1
ATOM 1770 C CA . LEU A 1 235 ? 18.699 57.209 58.320 1.00 40.47 235 LEU A CA 1
ATOM 1771 C C . LEU A 1 235 ? 19.279 58.607 58.441 1.00 42.99 235 LEU A C 1
ATOM 1772 O O . LEU A 1 235 ? 19.632 59.037 59.541 1.00 51.24 235 LEU A O 1
ATOM 1777 N N . THR A 1 236 ? 19.447 59.292 57.320 1.00 40.62 236 THR A N 1
ATOM 1778 C CA . THR A 1 236 ? 19.764 60.715 57.341 1.00 38.80 236 THR A CA 1
ATOM 1779 C C . THR A 1 236 ? 18.578 61.506 56.815 1.00 35.30 236 THR A C 1
ATOM 1780 O O . THR A 1 236 ? 17.664 60.938 56.251 1.00 30.81 236 THR A O 1
ATOM 1784 N N . GLU A 1 237 ? 18.636 62.827 56.967 1.00 35.49 237 GLU A N 1
ATOM 1785 C CA . GLU A 1 237 ? 17.594 63.682 56.453 1.00 35.72 237 GLU A CA 1
ATOM 1786 C C . GLU A 1 237 ? 17.442 63.520 54.974 1.00 33.91 237 GLU A C 1
ATOM 1787 O O . GLU A 1 237 ? 16.319 63.445 54.473 1.00 30.63 237 GLU A O 1
ATOM 1793 N N . ALA A 1 238 ? 18.560 63.484 54.261 1.00 31.73 238 ALA A N 1
ATOM 1794 C CA . ALA A 1 238 ? 18.504 63.342 52.804 1.00 33.40 238 ALA A CA 1
ATOM 1795 C C . ALA A 1 238 ? 17.908 62.007 52.382 1.00 33.02 238 ALA A C 1
ATOM 1796 O O . ALA A 1 238 ? 17.081 61.934 51.456 1.00 32.04 238 ALA A O 1
ATOM 1798 N N . ASP A 1 239 ? 18.289 60.925 53.051 1.00 34.18 239 ASP A N 1
ATOM 1799 C CA . ASP A 1 239 ? 17.637 59.646 52.751 1.00 32.61 239 ASP A CA 1
ATOM 1800 C C . ASP A 1 239 ? 16.138 59.699 53.031 1.00 31.75 239 ASP A C 1
ATOM 1801 O O . ASP A 1 239 ? 15.357 59.201 52.232 1.00 29.63 239 ASP A O 1
ATOM 1806 N N . TYR A 1 240 ? 15.745 60.250 54.174 1.00 30.44 240 TYR A N 1
ATOM 1807 C CA . TYR A 1 240 ? 14.313 60.336 54.453 1.00 31.45 240 TYR A CA 1
ATOM 1808 C C . TYR A 1 240 ? 13.591 61.076 53.327 1.00 29.71 240 TYR A C 1
ATOM 1809 O O . TYR A 1 240 ? 12.583 60.568 52.809 1.00 27.49 240 TYR A O 1
ATOM 1818 N N . VAL A 1 241 ? 14.091 62.264 52.961 1.00 31.03 241 VAL A N 1
ATOM 1819 C CA . VAL A 1 241 ? 13.451 63.106 51.939 1.00 30.07 241 VAL A CA 1
ATOM 1820 C C . VAL A 1 241 ? 13.377 62.360 50.602 1.00 31.56 241 VAL A C 1
ATOM 1821 O O . VAL A 1 241 ? 12.324 62.311 49.947 1.00 30.48 241 VAL A O 1
ATOM 1825 N N . ARG A 1 242 ? 14.449 61.693 50.228 1.00 30.13 242 ARG A N 1
ATOM 1826 C CA . ARG A 1 242 ? 14.447 60.987 48.955 1.00 30.87 242 ARG A CA 1
ATOM 1827 C C . ARG A 1 242 ? 13.480 59.777 48.933 1.00 30.31 242 ARG A C 1
ATOM 1828 O O . ARG A 1 242 ? 12.674 59.603 48.017 1.00 32.11 242 ARG A O 1
ATOM 1836 N N . LEU A 1 243 ? 13.574 58.964 49.967 1.00 32.16 243 LEU A N 1
ATOM 1837 C CA . LEU A 1 243 ? 12.678 57.815 50.143 1.00 30.58 243 LEU A CA 1
ATOM 1838 C C . LEU A 1 243 ? 11.181 58.151 50.068 1.00 28.19 243 LEU A C 1
ATOM 1839 O O . LEU A 1 243 ? 10.445 57.552 49.308 1.00 28.99 243 LEU A O 1
ATOM 1844 N N . VAL A 1 244 ? 10.736 59.099 50.869 1.00 29.54 244 VAL A N 1
ATOM 1845 C CA . VAL A 1 244 ? 9.345 59.532 50.798 1.00 30.39 244 VAL A CA 1
ATOM 1846 C C . VAL A 1 244 ? 9.027 60.135 49.419 1.00 30.31 244 VAL A C 1
ATOM 1847 O O . VAL A 1 244 ? 7.935 59.912 48.886 1.00 27.87 244 VAL A O 1
ATOM 1851 N N . SER A 1 245 ? 9.929 60.953 48.872 1.00 28.80 245 SER A N 1
ATOM 1852 C CA . SER A 1 245 ? 9.738 61.499 47.508 1.00 28.62 245 SER A CA 1
ATOM 1853 C C . SER A 1 245 ? 9.562 60.370 46.505 1.00 27.88 245 SER A C 1
ATOM 1854 O O . SER A 1 245 ? 8.689 60.421 45.651 1.00 28.08 245 SER A O 1
ATOM 1857 N N . ASN A 1 246 ? 10.411 59.352 46.585 1.00 29.52 246 ASN A N 1
ATOM 1858 C CA . ASN A 1 246 ? 10.277 58.195 45.685 1.00 27.16 246 ASN A CA 1
ATOM 1859 C C . ASN A 1 246 ? 8.924 57.524 45.775 1.00 27.27 246 ASN A C 1
ATOM 1860 O O . ASN A 1 246 ? 8.366 57.136 44.757 1.00 24.73 246 ASN A O 1
ATOM 1865 N N . PHE A 1 247 ? 8.455 57.343 47.013 1.00 28.94 247 PHE A N 1
ATOM 1866 C CA . PHE A 1 247 ? 7.132 56.749 47.278 1.00 27.83 247 PHE A CA 1
ATOM 1867 C C . PHE A 1 247 ? 6.036 57.589 46.644 1.00 26.74 247 PHE A C 1
ATOM 1868 O O . PHE A 1 247 ? 5.231 57.092 45.886 1.00 27.16 247 PHE A O 1
ATOM 1876 N N . LEU A 1 248 ? 6.042 58.889 46.926 1.00 28.98 248 LEU A N 1
ATOM 1877 C CA . LEU A 1 248 ? 5.005 59.777 46.407 1.00 31.06 248 LEU A CA 1
ATOM 1878 C C . LEU A 1 248 ? 5.003 59.807 44.886 1.00 32.66 248 LEU A C 1
ATOM 1879 O O . LEU A 1 248 ? 3.922 59.726 44.263 1.00 30.49 248 LEU A O 1
ATOM 1884 N N . ASP A 1 249 ? 6.188 59.858 44.276 1.00 31.83 249 ASP A N 1
ATOM 1885 C CA . ASP A 1 249 ? 6.259 59.937 42.800 1.00 31.52 249 ASP A CA 1
ATOM 1886 C C . ASP A 1 249 ? 5.704 58.698 42.192 1.00 29.07 249 ASP A C 1
ATOM 1887 O O . ASP A 1 249 ? 4.943 58.766 41.236 1.00 29.82 249 ASP A O 1
ATOM 1892 N N . TRP A 1 250 ? 6.103 57.546 42.717 1.00 25.98 250 TRP A N 1
ATOM 1893 C CA . TRP A 1 250 ? 5.595 56.292 42.188 1.00 26.86 250 TRP A CA 1
ATOM 1894 C C . TRP A 1 250 ? 4.059 56.239 42.374 1.00 25.60 250 TRP A C 1
ATOM 1895 O O . TRP A 1 250 ? 3.357 55.870 41.448 1.00 25.48 250 TRP A O 1
ATOM 1906 N N . GLN A 1 251 ? 3.548 56.626 43.542 1.00 25.52 251 GLN A N 1
ATOM 1907 C CA . GLN A 1 251 ? 2.094 56.546 43.776 1.00 25.28 251 GLN A CA 1
ATOM 1908 C C . GLN A 1 251 ? 1.332 57.494 42.841 1.00 27.02 251 GLN A C 1
ATOM 1909 O O . GLN A 1 251 ? 0.279 57.125 42.281 1.00 25.68 251 GLN A O 1
ATOM 1915 N N . LEU A 1 252 ? 1.869 58.697 42.625 1.00 24.92 252 LEU A N 1
ATOM 1916 C CA . LEU A 1 252 ? 1.203 59.660 41.759 1.00 28.69 252 LEU A CA 1
ATOM 1917 C C . LEU A 1 252 ? 1.286 59.353 40.264 1.00 29.52 252 LEU A C 1
ATOM 1918 O O . LEU A 1 252 ? 0.512 59.889 39.483 1.00 31.46 252 LEU A O 1
ATOM 1923 N N . ARG A 1 253 ? 2.169 58.446 39.880 1.00 31.93 253 ARG A N 1
ATOM 1924 C CA . ARG A 1 253 ? 2.161 57.885 38.525 1.00 31.57 253 ARG A CA 1
ATOM 1925 C C . ARG A 1 253 ? 1.274 56.672 38.408 1.00 29.64 253 ARG A C 1
ATOM 1926 O O . ARG A 1 253 ? 1.045 56.199 37.302 1.00 28.20 253 ARG A O 1
ATOM 1934 N N . ASN A 1 254 ? 0.763 56.166 39.520 1.00 26.74 254 ASN A N 1
ATOM 1935 C CA . ASN A 1 254 ? 0.083 54.877 39.513 1.00 24.76 254 ASN A CA 1
ATOM 1936 C C . ASN A 1 254 ? -1.268 54.875 40.264 1.00 26.96 254 ASN A C 1
ATOM 1937 O O . ASN A 1 254 ? -1.642 53.839 40.868 1.00 29.16 254 ASN A O 1
ATOM 1942 N N . CYS A 1 255 ? -1.986 55.990 40.220 1.00 24.57 255 CYS A N 1
ATOM 1943 C CA . CYS A 1 255 ? -3.167 56.164 41.070 1.00 27.69 255 CYS A CA 1
ATOM 1944 C C . CYS A 1 255 ? -4.477 56.168 40.285 1.00 30.80 255 CYS A C 1
ATOM 1945 O O . CYS A 1 255 ? -5.537 56.454 40.877 1.00 29.13 255 CYS A O 1
ATOM 1948 N N . THR A 1 256 ? -4.420 55.821 38.991 1.00 29.64 256 THR A N 1
ATOM 1949 C CA . THR A 1 256 ? -5.645 55.662 38.168 1.00 31.96 256 THR A CA 1
ATOM 1950 C C . THR A 1 256 ? -5.836 54.241 37.706 1.00 30.63 256 THR A C 1
ATOM 1951 O O . THR A 1 256 ? -4.899 53.459 37.676 1.00 30.35 256 THR A O 1
ATOM 1955 N N . VAL A 1 257 ? -7.079 53.925 37.360 1.00 29.41 257 VAL A N 1
ATOM 1956 C CA . VAL A 1 257 ? -7.468 52.619 36.861 1.00 32.85 257 VAL A CA 1
ATOM 1957 C C . VAL A 1 257 ? -6.730 52.206 35.580 1.00 32.73 257 VAL A C 1
ATOM 1958 O O . VAL A 1 257 ? -6.619 51.043 35.303 1.00 32.75 257 VAL A O 1
ATOM 1962 N N . ASP A 1 258 ? -6.237 53.176 34.823 1.00 36.49 258 ASP A N 1
ATOM 1963 C CA . ASP A 1 258 ? -5.371 52.946 33.671 1.00 39.99 258 ASP A CA 1
ATOM 1964 C C . ASP A 1 258 ? -4.014 52.323 34.012 1.00 40.62 258 ASP A C 1
ATOM 1965 O O . ASP A 1 258 ? -3.374 51.740 33.147 1.00 38.28 258 ASP A O 1
ATOM 1970 N N . SER A 1 259 ? -3.557 52.467 35.251 1.00 33.35 259 SER A N 1
ATOM 1971 C CA . SER A 1 259 ? -2.255 51.965 35.609 1.00 33.07 259 SER A CA 1
ATOM 1972 C C . SER A 1 259 ? -2.247 50.432 35.711 1.00 32.19 259 SER A C 1
ATOM 1973 O O . SER A 1 259 ? -3.071 49.874 36.422 1.00 30.87 259 SER A O 1
ATOM 1976 N N . PRO A 1 260 ? -1.274 49.765 35.056 1.00 31.93 260 PRO A N 1
ATOM 1977 C CA . PRO A 1 260 ? -1.065 48.331 35.284 1.00 31.60 260 PRO A CA 1
ATOM 1978 C C . PRO A 1 260 ? -0.583 47.970 36.705 1.00 28.15 260 PRO A C 1
ATOM 1979 O O . PRO A 1 260 ? -0.526 46.773 37.064 1.00 26.61 260 PRO A O 1
ATOM 1983 N N . ASN A 1 261 ? -0.255 48.978 37.510 1.00 27.15 261 ASN A N 1
ATOM 1984 C CA . ASN A 1 261 ? 0.030 48.760 38.909 1.00 25.37 261 ASN A CA 1
ATOM 1985 C C . ASN A 1 261 ? -1.130 49.166 39.870 1.00 25.09 261 ASN A C 1
ATOM 1986 O O . ASN A 1 261 ? -0.921 49.225 41.082 1.00 22.77 261 ASN A O 1
ATOM 1991 N N . ILE A 1 262 ? -2.356 49.350 39.372 1.00 23.77 262 ILE A N 1
ATOM 1992 C CA . ILE A 1 262 ? -3.406 49.883 40.249 1.00 24.69 262 ILE A CA 1
ATOM 1993 C C . ILE A 1 262 ? -3.747 48.927 41.373 1.00 24.96 262 ILE A C 1
ATOM 1994 O O . ILE A 1 262 ? -4.175 49.365 42.452 1.00 25.48 262 ILE A O 1
ATOM 1999 N N . GLY A 1 263 ? -3.509 47.644 41.138 1.00 23.98 263 GLY A N 1
ATOM 2000 C CA . GLY A 1 263 ? -3.785 46.610 42.105 1.00 25.66 263 GLY A CA 1
ATOM 2001 C C . GLY A 1 263 ? -2.807 46.585 43.254 1.00 25.04 263 GLY A C 1
ATOM 2002 O O . GLY A 1 263 ? -3.097 45.993 44.286 1.00 25.07 263 GLY A O 1
ATOM 2003 N N . LEU A 1 264 ? -1.652 47.233 43.086 1.00 23.57 264 LEU A N 1
ATOM 2004 C CA . LEU A 1 264 ? -0.684 47.328 44.171 1.00 24.31 264 LEU A CA 1
ATOM 2005 C C . LEU A 1 264 ? -1.076 48.439 45.161 1.00 22.62 264 LEU A C 1
ATOM 2006 O O . LEU A 1 264 ? -1.166 49.610 44.812 1.00 22.92 264 LEU A O 1
ATOM 2011 N N . TYR A 1 265 ? -1.312 48.038 46.404 1.00 21.99 265 TYR A N 1
ATOM 2012 C CA . TYR A 1 265 ? -1.686 48.948 47.495 1.00 21.67 265 TYR A CA 1
ATOM 2013 C C . TYR A 1 265 ? -0.528 48.982 48.474 1.00 21.39 265 TYR A C 1
ATOM 2014 O O . TYR A 1 265 ? -0.049 47.939 48.915 1.00 20.63 265 TYR A O 1
ATOM 2023 N N . ALA A 1 266 ? -0.115 50.173 48.856 1.00 22.17 266 ALA A N 1
ATOM 2024 C CA . ALA A 1 266 ? 0.963 50.288 49.829 1.00 22.81 266 ALA A CA 1
ATOM 2025 C C . ALA A 1 266 ? 0.747 51.387 50.845 1.00 23.57 266 ALA A C 1
ATOM 2026 O O . ALA A 1 266 ? 0.157 52.437 50.529 1.00 25.73 266 ALA A O 1
ATOM 2028 N N . LEU A 1 267 ? 1.224 51.135 52.064 1.00 23.66 267 LEU A N 1
ATOM 2029 C CA . LEU A 1 267 ? 1.165 52.103 53.135 1.00 27.75 267 LEU A CA 1
ATOM 2030 C C . LEU A 1 267 ? 2.565 52.283 53.727 1.00 26.28 267 LEU A C 1
ATOM 2031 O O . LEU A 1 267 ? 3.187 51.319 54.144 1.00 29.09 267 LEU A O 1
ATOM 2036 N N . LEU A 1 268 ? 3.010 53.530 53.798 1.00 27.04 268 LEU A N 1
ATOM 2037 C CA . LEU A 1 268 ? 4.317 53.875 54.355 1.00 26.29 268 LEU A CA 1
ATOM 2038 C C . LEU A 1 268 ? 4.097 54.528 55.729 1.00 25.44 268 LEU A C 1
ATOM 2039 O O . LEU A 1 268 ? 3.411 55.504 55.824 1.00 26.59 268 LEU A O 1
ATOM 2044 N N . GLU A 1 269 ? 4.647 53.967 56.791 1.00 25.04 269 GLU A N 1
ATOM 2045 C CA . GLU A 1 269 ? 4.459 54.529 58.118 1.00 27.73 269 GLU A CA 1
ATOM 2046 C C . GLU A 1 269 ? 5.776 55.158 58.522 1.00 27.62 269 GLU A C 1
ATOM 2047 O O . GLU A 1 269 ? 6.764 54.453 58.735 1.00 26.81 269 GLU A O 1
ATOM 2053 N N . CYS A 1 270 ? 5.756 56.464 58.668 1.00 25.72 270 CYS A N 1
ATOM 2054 C CA . CYS A 1 270 ? 6.930 57.191 59.102 1.00 29.10 270 CYS A CA 1
ATOM 2055 C C . CYS A 1 270 ? 6.843 57.539 60.582 1.00 28.26 270 CYS A C 1
ATOM 2056 O O . CYS A 1 270 ? 6.432 58.620 60.932 1.00 28.19 270 CYS A O 1
ATOM 2059 N N . PHE A 1 271 ? 7.226 56.582 61.408 1.00 31.28 271 PHE A N 1
ATOM 2060 C CA . PHE A 1 271 ? 7.300 56.726 62.827 1.00 32.19 271 PHE A CA 1
ATOM 2061 C C . PHE A 1 271 ? 8.353 57.735 63.261 1.00 32.65 271 PHE A C 1
ATOM 2062 O O . PHE A 1 271 ? 9.372 57.951 62.566 1.00 31.29 271 PHE A O 1
ATOM 2070 N N . HIS A 1 272 ? 8.107 58.324 64.421 1.00 30.32 272 HIS A N 1
ATOM 2071 C CA . HIS A 1 272 ? 9.115 59.064 65.132 1.00 30.41 272 HIS A CA 1
ATOM 2072 C C . HIS A 1 272 ? 10.294 58.141 65.415 1.00 29.26 272 HIS A C 1
ATOM 2073 O O . HIS A 1 272 ? 10.141 56.928 65.600 1.00 26.37 272 HIS A O 1
ATOM 2080 N N . ARG A 1 273 ? 11.478 58.759 65.467 1.00 32.30 273 ARG A N 1
ATOM 2081 C CA A ARG A 1 273 ? 12.739 58.059 65.665 0.50 31.55 273 ARG A CA 1
ATOM 2082 C CA B ARG A 1 273 ? 12.733 58.055 65.662 0.50 31.60 273 ARG A CA 1
ATOM 2083 C C . ARG A 1 273 ? 12.710 57.051 66.807 1.00 32.79 273 ARG A C 1
ATOM 2084 O O . ARG A 1 273 ? 13.288 55.963 66.700 1.00 30.39 273 ARG A O 1
ATOM 2099 N N . SER A 1 274 ? 12.069 57.419 67.913 1.00 33.85 274 SER A N 1
ATOM 2100 C CA . SER A 1 274 ? 12.020 56.545 69.088 1.00 35.70 274 SER A CA 1
ATOM 2101 C C . SER A 1 274 ? 11.404 55.203 68.813 1.00 37.12 274 SER A C 1
ATOM 2102 O O . SER A 1 274 ? 11.590 54.306 69.615 1.00 35.81 274 SER A O 1
ATOM 2105 N N . ALA A 1 275 ? 10.653 55.049 67.703 1.00 38.07 275 ALA A N 1
ATOM 2106 C CA . ALA A 1 275 ? 10.195 53.721 67.293 1.00 34.87 275 ALA A CA 1
ATOM 2107 C C . ALA A 1 275 ? 11.305 52.854 66.733 1.00 36.05 275 ALA A C 1
ATOM 2108 O O . ALA A 1 275 ? 11.168 51.638 66.720 1.00 34.13 275 ALA A O 1
ATOM 2110 N N . GLY A 1 276 ? 12.383 53.455 66.223 1.00 37.51 276 GLY A N 1
ATOM 2111 C CA . GLY A 1 276 ? 13.510 52.660 65.704 1.00 37.02 276 GLY A CA 1
ATOM 2112 C C . GLY A 1 276 ? 13.504 52.316 64.219 1.00 38.90 276 GLY A C 1
ATOM 2113 O O . GLY A 1 276 ? 14.516 51.865 63.708 1.00 37.87 276 GLY A O 1
ATOM 2114 N N . HIS A 1 277 ? 12.393 52.545 63.504 1.00 33.68 277 HIS A N 1
ATOM 2115 C CA . HIS A 1 277 ? 12.332 52.241 62.085 1.00 34.04 277 HIS A CA 1
ATOM 2116 C C . HIS A 1 277 ? 11.176 52.978 61.372 1.00 30.84 277 HIS A C 1
ATOM 2117 O O . HIS A 1 277 ? 10.284 53.493 62.028 1.00 31.50 277 HIS A O 1
ATOM 2124 N N . LEU A 1 278 ? 11.273 53.114 60.056 1.00 30.07 278 LEU A N 1
ATOM 2125 C CA . LEU A 1 278 ? 10.126 53.406 59.172 1.00 29.72 278 LEU A CA 1
ATOM 2126 C C . LEU A 1 278 ? 9.639 52.064 58.687 1.00 28.36 278 LEU A C 1
ATOM 2127 O O . LEU A 1 278 ? 10.415 51.139 58.633 1.00 27.41 278 LEU A O 1
ATOM 2132 N N . ALA A 1 279 ? 8.340 51.929 58.358 1.00 26.25 279 ALA A N 1
ATOM 2133 C CA . ALA A 1 279 ? 7.819 50.633 58.004 1.00 27.45 279 ALA A CA 1
ATOM 2134 C C . ALA A 1 279 ? 6.900 50.804 56.798 1.00 28.10 279 ALA A C 1
ATOM 2135 O O . ALA A 1 279 ? 6.258 51.826 56.651 1.00 27.99 279 ALA A O 1
ATOM 2137 N N . MET A 1 280 ? 6.887 49.841 55.902 1.00 28.66 280 MET A N 1
ATOM 2138 C CA . MET A 1 280 ? 5.910 49.859 54.835 1.00 29.19 280 MET A CA 1
ATOM 2139 C C . MET A 1 280 ? 5.345 48.478 54.617 1.00 27.83 280 MET A C 1
ATOM 2140 O O . MET A 1 280 ? 6.062 47.484 54.747 1.00 27.64 280 MET A O 1
ATOM 2145 N N . HIS A 1 281 ? 4.043 48.424 54.322 1.00 27.12 281 HIS A N 1
ATOM 2146 C CA A HIS A 1 281 ? 3.482 47.187 53.811 0.50 27.91 281 HIS A CA 1
ATOM 2147 C CA B HIS A 1 281 ? 3.357 47.204 53.879 0.50 27.34 281 HIS A CA 1
ATOM 2148 C C . HIS A 1 281 ? 2.872 47.431 52.444 1.00 27.42 281 HIS A C 1
ATOM 2149 O O . HIS A 1 281 ? 2.330 48.493 52.154 1.00 28.22 281 HIS A O 1
ATOM 2162 N N . ALA A 1 282 ? 3.048 46.446 51.576 1.00 24.62 282 ALA A N 1
ATOM 2163 C CA . ALA A 1 282 ? 2.512 46.486 50.241 1.00 27.80 282 ALA A CA 1
ATOM 2164 C C . ALA A 1 282 ? 1.962 45.139 49.854 1.00 26.79 282 ALA A C 1
ATOM 2165 O O . ALA A 1 282 ? 2.420 44.082 50.365 1.00 27.65 282 ALA A O 1
ATOM 2167 N N . GLN A 1 283 ? 0.939 45.176 48.996 1.00 25.31 283 GLN A N 1
ATOM 2168 C CA . GLN A 1 283 ? 0.263 43.988 48.561 1.00 24.12 283 GLN A CA 1
ATOM 2169 C C . GLN A 1 283 ? -0.212 44.176 47.158 1.00 23.46 283 GLN A C 1
ATOM 2170 O O . GLN A 1 283 ? -0.508 45.270 46.757 1.00 22.15 283 GLN A O 1
ATOM 2176 N N . ILE A 1 284 ? -0.280 43.085 46.410 1.00 24.14 284 ILE A N 1
ATOM 2177 C CA . ILE A 1 284 ? -0.747 43.079 45.035 1.00 24.39 284 ILE A CA 1
ATOM 2178 C C . ILE A 1 284 ? -1.359 41.722 44.775 1.00 24.60 284 ILE A C 1
ATOM 2179 O O . ILE A 1 284 ? -0.817 40.712 45.185 1.00 25.63 284 ILE A O 1
ATOM 2184 N N . PRO A 1 285 ? -2.525 41.692 44.140 1.00 24.30 285 PRO A N 1
ATOM 2185 C CA . PRO A 1 285 ? -3.071 40.364 43.889 1.00 25.85 285 PRO A CA 1
ATOM 2186 C C . PRO A 1 285 ? -2.172 39.470 43.018 1.00 28.35 285 PRO A C 1
ATOM 2187 O O . PRO A 1 285 ? -1.498 39.945 42.104 1.00 26.70 285 PRO A O 1
ATOM 2191 N N . VAL A 1 286 ? -2.190 38.176 43.303 1.00 30.19 286 VAL A N 1
ATOM 2192 C CA . VAL A 1 286 ? -1.327 37.222 42.615 1.00 36.79 286 VAL A CA 1
ATOM 2193 C C . VAL A 1 286 ? -1.741 37.122 41.137 1.00 39.65 286 VAL A C 1
ATOM 2194 O O . VAL A 1 286 ? -0.904 36.848 40.278 1.00 40.26 286 VAL A O 1
ATOM 2198 N N . ASP A 1 287 ? -3.019 37.372 40.851 1.00 39.04 287 ASP A N 1
ATOM 2199 C CA . ASP A 1 287 ? -3.558 37.238 39.501 1.00 43.01 287 ASP A CA 1
ATOM 2200 C C . ASP A 1 287 ? -3.383 38.471 38.586 1.00 40.89 287 ASP A C 1
ATOM 2201 O O . ASP A 1 287 ? -3.871 38.478 37.466 1.00 43.17 287 ASP A O 1
ATOM 2206 N N . VAL A 1 288 ? -2.709 39.508 39.062 1.00 37.40 288 VAL A N 1
ATOM 2207 C CA . VAL A 1 288 ? -2.380 40.657 38.212 1.00 39.24 288 VAL A CA 1
ATOM 2208 C C . VAL A 1 288 ? -1.283 40.197 37.252 1.00 38.12 288 VAL A C 1
ATOM 2209 O O . VAL A 1 288 ? -0.401 39.470 37.656 1.00 39.19 288 VAL A O 1
ATOM 2213 N N . PRO A 1 289 ? -1.353 40.596 35.982 1.00 42.45 289 PRO A N 1
ATOM 2214 C CA . PRO A 1 289 ? -0.222 40.304 35.094 1.00 45.71 289 PRO A CA 1
ATOM 2215 C C . PRO A 1 289 ? 1.157 40.719 35.642 1.00 42.30 289 PRO A C 1
ATOM 2216 O O . PRO A 1 289 ? 1.374 41.895 35.942 1.00 40.17 289 PRO A O 1
ATOM 2220 N N . ASP A 1 290 ? 2.065 39.745 35.763 1.00 41.18 290 ASP A N 1
ATOM 2221 C CA . ASP A 1 290 ? 3.445 39.945 36.230 1.00 41.05 290 ASP A CA 1
ATOM 2222 C C . ASP A 1 290 ? 3.530 40.497 37.666 1.00 38.37 290 ASP A C 1
ATOM 2223 O O . ASP A 1 290 ? 4.429 41.287 37.997 1.00 35.95 290 ASP A O 1
ATOM 2228 N N . ALA A 1 291 ? 2.608 40.045 38.506 1.00 37.90 291 ALA A N 1
ATOM 2229 C CA . ALA A 1 291 ? 2.370 40.650 39.817 1.00 36.61 291 ALA A CA 1
ATOM 2230 C C . ALA A 1 291 ? 3.610 40.683 40.675 1.00 35.15 291 ALA A C 1
ATOM 2231 O O . ALA A 1 291 ? 3.940 41.719 41.276 1.00 31.51 291 ALA A O 1
ATOM 2233 N N . GLU A 1 292 ? 4.274 39.539 40.740 1.00 34.81 292 GLU A N 1
ATOM 2234 C CA . GLU A 1 292 ? 5.463 39.367 41.559 1.00 39.74 292 GLU A CA 1
ATOM 2235 C C . GLU A 1 292 ? 6.584 40.327 41.129 1.00 37.21 292 GLU A C 1
ATOM 2236 O O . GLU A 1 292 ? 7.231 40.952 41.962 1.00 36.48 292 GLU A O 1
ATOM 2242 N N . GLU A 1 293 ? 6.780 40.455 39.819 1.00 39.52 293 GLU A N 1
ATOM 2243 C CA . GLU A 1 293 ? 7.747 41.390 39.251 1.00 37.96 293 GLU A CA 1
ATOM 2244 C C . GLU A 1 293 ? 7.371 42.825 39.469 1.00 34.99 293 GLU A C 1
ATOM 2245 O O . GLU A 1 293 ? 8.257 43.680 39.662 1.00 33.38 293 GLU A O 1
ATOM 2251 N N . ARG A 1 294 ? 6.075 43.112 39.400 1.00 32.45 294 ARG A N 1
ATOM 2252 C CA . ARG A 1 294 ? 5.598 44.477 39.616 1.00 30.54 294 ARG A CA 1
ATOM 2253 C C . ARG A 1 294 ? 5.928 44.940 41.028 1.00 31.15 294 ARG A C 1
ATOM 2254 O O . ARG A 1 294 ? 6.292 46.108 41.251 1.00 30.33 294 ARG A O 1
ATOM 2262 N N . MET A 1 295 ? 5.809 44.030 41.989 1.00 29.10 295 MET A N 1
ATOM 2263 C CA . MET A 1 295 ? 6.157 44.351 43.359 1.00 30.09 295 MET A CA 1
ATOM 2264 C C . MET A 1 295 ? 7.681 44.605 43.457 1.00 30.44 295 MET A C 1
ATOM 2265 O O . MET A 1 295 ? 8.112 45.507 44.157 1.00 30.01 295 MET A O 1
ATOM 2270 N N . SER A 1 296 ? 8.481 43.792 42.767 1.00 28.81 296 SER A N 1
ATOM 2271 C CA . SER A 1 296 ? 9.957 44.022 42.723 1.00 33.00 296 SER A CA 1
ATOM 2272 C C . SER A 1 296 ? 10.316 45.376 42.153 1.00 30.37 296 SER A C 1
ATOM 2273 O O . SER A 1 296 ? 11.166 46.064 42.717 1.00 34.37 296 SER A O 1
ATOM 2276 N N . TRP A 1 297 ? 9.667 45.749 41.047 1.00 31.30 297 TRP A N 1
ATOM 2277 C CA . TRP A 1 297 ? 9.893 47.049 40.399 1.00 33.23 297 TRP A CA 1
ATOM 2278 C C . TRP A 1 297 ? 9.585 48.172 41.338 1.00 33.22 297 TRP A C 1
ATOM 2279 O O . TRP A 1 297 ? 10.331 49.159 41.413 1.00 29.74 297 TRP A O 1
ATOM 2290 N N . PHE A 1 298 ? 8.475 48.020 42.062 1.00 28.58 298 PHE A N 1
ATOM 2291 C CA . PHE A 1 298 ? 8.070 49.039 43.006 1.00 29.42 298 PHE A CA 1
ATOM 2292 C C . PHE A 1 298 ? 9.113 49.157 44.125 1.00 29.97 298 PHE A C 1
ATOM 2293 O O . PHE A 1 298 ? 9.588 50.239 44.406 1.00 30.52 298 PHE A O 1
ATOM 2301 N N . LEU A 1 299 ? 9.499 48.033 44.721 1.00 30.24 299 LEU A N 1
ATOM 2302 C CA . LEU A 1 299 ? 10.450 48.041 45.817 1.00 32.55 299 LEU A CA 1
ATOM 2303 C C . LEU A 1 299 ? 11.824 48.632 45.368 1.00 31.55 299 LEU A C 1
ATOM 2304 O O . LEU A 1 299 ? 12.459 49.357 46.115 1.00 32.55 299 LEU A O 1
ATOM 2309 N N . ALA A 1 300 ? 12.238 48.356 44.138 1.00 33.45 300 ALA A N 1
ATOM 2310 C CA . ALA A 1 300 ? 13.481 48.951 43.598 1.00 33.94 300 ALA A CA 1
ATOM 2311 C C . ALA A 1 300 ? 13.384 50.469 43.451 1.00 35.79 300 ALA A C 1
ATOM 2312 O O . ALA A 1 300 ? 14.342 51.182 43.783 1.00 33.09 300 ALA A O 1
ATOM 2314 N N . GLU A 1 301 ? 12.254 50.989 42.976 1.00 34.94 301 GLU A N 1
ATOM 2315 C CA . GLU A 1 301 ? 12.130 52.447 42.822 1.00 38.79 301 GLU A CA 1
ATOM 2316 C C . GLU A 1 301 ? 12.234 53.175 44.152 1.00 37.73 301 GLU A C 1
ATOM 2317 O O . GLU A 1 301 ? 12.832 54.256 44.241 1.00 36.84 301 GLU A O 1
ATOM 2323 N N . LEU A 1 302 ? 11.646 52.599 45.197 1.00 37.46 302 LEU A N 1
ATOM 2324 C CA . LEU A 1 302 ? 11.744 53.213 46.516 1.00 37.47 302 LEU A CA 1
ATOM 2325 C C . LEU A 1 302 ? 13.153 53.444 46.939 1.00 35.60 302 LEU A C 1
ATOM 2326 O O . LEU A 1 302 ? 13.431 54.421 47.624 1.00 39.56 302 LEU A O 1
ATOM 2331 N N . ASN A 1 303 ? 14.027 52.512 46.588 1.00 38.38 303 ASN A N 1
ATOM 2332 C CA . ASN A 1 303 ? 15.429 52.579 46.984 1.00 41.26 303 ASN A CA 1
ATOM 2333 C C . ASN A 1 303 ? 16.344 53.441 46.145 1.00 40.72 303 ASN A C 1
ATOM 2334 O O . ASN A 1 303 ? 17.498 53.622 46.515 1.00 37.51 303 ASN A O 1
ATOM 2339 N N . GLU A 1 304 ? 15.914 53.932 45.001 1.00 40.78 304 GLU A N 1
ATOM 2340 C CA . GLU A 1 304 ? 16.906 54.574 44.170 1.00 40.45 304 GLU A CA 1
ATOM 2341 C C . GLU A 1 304 ? 17.330 55.943 44.768 1.00 39.09 304 GLU A C 1
ATOM 2342 O O . GLU A 1 304 ? 16.499 56.755 45.177 1.00 32.10 304 GLU A O 1
ATOM 2348 N N . GLY A 1 305 ? 18.649 56.122 44.923 1.00 36.59 305 GLY A N 1
ATOM 2349 C CA . GLY A 1 305 ? 19.216 57.317 45.557 1.00 35.44 305 GLY A CA 1
ATOM 2350 C C . GLY A 1 305 ? 19.190 57.331 47.080 1.00 35.90 305 GLY A C 1
ATOM 2351 O O . GLY A 1 305 ? 19.485 58.351 47.684 1.00 36.23 305 GLY A O 1
ATOM 2352 N N . VAL A 1 306 ? 18.839 56.201 47.702 1.00 33.32 306 VAL A N 1
ATOM 2353 C CA . VAL A 1 306 ? 18.607 56.124 49.147 1.00 33.63 306 VAL A CA 1
ATOM 2354 C C . VAL A 1 306 ? 19.687 55.216 49.720 1.00 33.93 306 VAL A C 1
ATOM 2355 O O . VAL A 1 306 ? 19.788 54.061 49.324 1.00 33.51 306 VAL A O 1
ATOM 2359 N N . ALA A 1 307 ? 20.494 55.730 50.645 1.00 35.85 307 ALA A N 1
ATOM 2360 C CA . ALA A 1 307 ? 21.633 54.969 51.158 1.00 37.83 307 ALA A CA 1
ATOM 2361 C C . ALA A 1 307 ? 21.221 53.797 52.064 1.00 40.14 307 ALA A C 1
ATOM 2362 O O . ALA A 1 307 ? 21.762 52.718 51.914 1.00 41.46 307 ALA A O 1
ATOM 2364 N N . VAL A 1 308 ? 20.254 53.998 52.972 1.00 42.35 308 VAL A N 1
ATOM 2365 C CA . VAL A 1 308 ? 19.812 52.928 53.914 1.00 41.96 308 VAL A CA 1
ATOM 2366 C C . VAL A 1 308 ? 19.203 51.780 53.136 1.00 40.14 308 VAL A C 1
ATOM 2367 O O . VAL A 1 308 ? 18.269 52.006 52.368 1.00 43.46 308 VAL A O 1
ATOM 2371 N N . ALA A 1 309 ? 19.687 50.561 53.343 1.00 38.75 309 ALA A N 1
ATOM 2372 C CA . ALA A 1 309 ? 19.070 49.380 52.721 1.00 38.33 309 ALA A CA 1
ATOM 2373 C C . ALA A 1 309 ? 17.958 48.967 53.663 1.00 38.97 309 ALA A C 1
ATOM 2374 O O . ALA A 1 309 ? 18.179 48.932 54.871 1.00 35.35 309 ALA A O 1
ATOM 2376 N N . PRO A 1 310 ? 16.767 48.641 53.128 1.00 36.52 310 PRO A N 1
ATOM 2377 C CA . PRO A 1 310 ? 15.718 48.178 54.037 1.00 36.48 310 PRO A CA 1
ATOM 2378 C C . PRO A 1 310 ? 15.739 46.667 54.270 1.00 34.14 310 PRO A C 1
ATOM 2379 O O . PRO A 1 310 ? 16.184 45.934 53.398 1.00 36.34 310 PRO A O 1
ATOM 2383 N N . SER A 1 311 ? 15.225 46.209 55.410 1.00 32.25 311 SER A N 1
ATOM 2384 C CA . SER A 1 311 ? 14.931 44.799 55.612 1.00 33.05 311 SER A CA 1
ATOM 2385 C C . SER A 1 311 ? 13.564 44.511 55.022 1.00 35.09 311 SER A C 1
ATOM 2386 O O . SER A 1 311 ? 12.668 45.316 55.146 1.00 32.73 311 SER A O 1
ATOM 2389 N N . LEU A 1 312 ? 13.388 43.326 54.481 1.00 36.94 312 LEU A N 1
ATOM 2390 C CA . LEU A 1 312 ? 12.211 43.005 53.698 1.00 40.05 312 LEU A CA 1
ATOM 2391 C C . LEU A 1 312 ? 11.868 41.524 53.909 1.00 42.02 312 LEU A C 1
ATOM 2392 O O . LEU A 1 312 ? 12.755 40.680 53.922 1.00 39.05 312 LEU A O 1
ATOM 2397 N N . THR A 1 313 ? 10.585 41.232 54.115 1.00 38.61 313 THR A N 1
ATOM 2398 C CA . THR A 1 313 ? 10.055 39.881 54.016 1.00 38.56 313 THR A CA 1
ATOM 2399 C C . THR A 1 313 ? 8.934 39.914 52.981 1.00 35.52 313 THR A C 1
ATOM 2400 O O . THR A 1 313 ? 8.205 40.915 52.875 1.00 32.68 313 THR A O 1
ATOM 2404 N N . ARG A 1 314 ? 8.829 38.851 52.200 1.00 32.85 314 ARG A N 1
ATOM 2405 C CA . ARG A 1 314 ? 7.794 38.735 51.171 1.00 34.20 314 ARG A CA 1
ATOM 2406 C C . ARG A 1 314 ? 7.139 37.387 51.308 1.00 34.45 314 ARG A C 1
ATOM 2407 O O . ARG A 1 314 ? 7.826 36.413 51.609 1.00 29.93 314 ARG A O 1
ATOM 2415 N N . ARG A 1 315 ? 5.816 37.328 51.101 1.00 31.38 315 ARG A N 1
ATOM 2416 C CA . ARG A 1 315 ? 5.112 36.058 51.163 1.00 32.35 315 ARG A CA 1
ATOM 2417 C C . ARG A 1 315 ? 3.771 36.206 50.466 1.00 32.27 315 ARG A C 1
ATOM 2418 O O . ARG A 1 315 ? 3.344 37.301 50.174 1.00 28.99 315 ARG A O 1
ATOM 2426 N N . ARG A 1 316 ? 3.120 35.086 50.215 1.00 31.81 316 ARG A N 1
ATOM 2427 C CA . ARG A 1 316 ? 1.833 35.056 49.548 1.00 32.45 316 ARG A CA 1
ATOM 2428 C C . ARG A 1 316 ? 0.789 34.624 50.578 1.00 31.08 316 ARG A C 1
ATOM 2429 O O . ARG A 1 316 ? 1.017 33.706 51.361 1.00 28.36 316 ARG A O 1
ATOM 2437 N N . LEU A 1 317 ? -0.366 35.282 50.610 1.00 28.21 317 LEU A N 1
ATOM 2438 C CA . LEU A 1 317 ? -1.382 34.915 51.586 1.00 26.97 317 LEU A CA 1
ATOM 2439 C C . LEU A 1 317 ? -2.767 34.989 50.981 1.00 26.57 317 LEU A C 1
ATOM 2440 O O . LEU A 1 317 ? -2.992 35.757 50.037 1.00 25.26 317 LEU A O 1
ATOM 2445 N N . PRO A 1 318 ? -3.716 34.224 51.535 1.00 25.37 318 PRO A N 1
ATOM 2446 C CA . PRO A 1 318 ? -5.083 34.445 51.038 1.00 24.14 318 PRO A CA 1
ATOM 2447 C C . PRO A 1 318 ? -5.581 35.857 51.382 1.00 23.95 318 PRO A C 1
ATOM 2448 O O . PRO A 1 318 ? -5.097 36.467 52.334 1.00 26.74 318 PRO A O 1
ATOM 2452 N N . TRP A 1 319 ? -6.520 36.383 50.608 1.00 26.03 319 TRP A N 1
ATOM 2453 C CA . TRP A 1 319 ? -7.036 37.740 50.851 1.00 25.39 319 TRP A CA 1
ATOM 2454 C C . TRP A 1 319 ? -7.423 38.048 52.315 1.00 25.39 319 TRP A C 1
ATOM 2455 O O . TRP A 1 319 ? -6.929 39.013 52.915 1.00 23.19 319 TRP A O 1
ATOM 2466 N N . LEU A 1 320 ? -8.330 37.265 52.889 1.00 24.20 320 LEU A N 1
ATOM 2467 C CA . LEU A 1 320 ? -8.777 37.546 54.250 1.00 25.25 320 LEU A CA 1
ATOM 2468 C C . LEU A 1 320 ? -7.605 37.516 55.232 1.00 25.01 320 LEU A C 1
ATOM 2469 O O . LEU A 1 320 ? -7.531 38.313 56.129 1.00 25.49 320 LEU A O 1
ATOM 2474 N N . ALA A 1 321 ? -6.691 36.588 55.042 1.00 23.22 321 ALA A N 1
ATOM 2475 C CA . ALA A 1 321 ? -5.474 36.549 55.834 1.00 25.37 321 ALA A CA 1
ATOM 2476 C C . ALA A 1 321 ? -4.628 37.804 55.651 1.00 25.74 321 ALA A C 1
ATOM 2477 O O . ALA A 1 321 ? -4.158 38.402 56.644 1.00 26.64 321 ALA A O 1
ATOM 2479 N N . THR A 1 322 ? -4.470 38.279 54.421 1.00 27.29 322 THR A N 1
ATOM 2480 C CA . THR A 1 322 ? -3.653 39.541 54.284 1.00 28.38 322 THR A CA 1
ATOM 2481 C C . THR A 1 322 ? -4.384 40.737 54.918 1.00 27.89 322 THR A C 1
ATOM 2482 O O . THR A 1 322 ? -3.775 41.639 55.503 1.00 28.00 322 THR A O 1
ATOM 2486 N N . SER A 1 323 ? -5.705 40.717 54.857 1.00 26.92 323 SER A N 1
ATOM 2487 C CA . SER A 1 323 ? -6.487 41.776 55.470 1.00 28.21 323 SER A CA 1
ATOM 2488 C C . SER A 1 323 ? -6.333 41.743 57.000 1.00 26.30 323 SER A C 1
ATOM 2489 O O . SER A 1 323 ? -6.259 42.772 57.651 1.00 28.06 323 SER A O 1
ATOM 2492 N N . GLN A 1 324 ? -6.356 40.545 57.577 1.00 25.72 324 GLN A N 1
ATOM 2493 C CA . GLN A 1 324 ? -6.240 40.382 59.016 1.00 25.64 324 GLN A CA 1
ATOM 2494 C C . GLN A 1 324 ? -4.777 40.639 59.464 1.00 26.61 324 GLN A C 1
ATOM 2495 O O . GLN A 1 324 ? -4.542 41.133 60.566 1.00 27.35 324 GLN A O 1
ATOM 2501 N N . LEU A 1 325 ? -3.824 40.320 58.619 1.00 28.31 325 LEU A N 1
ATOM 2502 C CA . LEU A 1 325 ? -2.392 40.519 58.982 1.00 32.42 325 LEU A CA 1
ATOM 2503 C C . LEU A 1 325 ? -2.111 42.004 59.191 1.00 34.59 325 LEU A C 1
ATOM 2504 O O . LEU A 1 325 ? -1.395 42.386 60.125 1.00 34.91 325 LEU A O 1
ATOM 2509 N N . LEU A 1 326 ? -2.702 42.829 58.337 1.00 34.55 326 LEU A N 1
ATOM 2510 C CA . LEU A 1 326 ? -2.543 44.282 58.380 1.00 38.66 326 LEU A CA 1
ATOM 2511 C C . LEU A 1 326 ? -3.533 45.021 59.289 1.00 41.41 326 LEU A C 1
ATOM 2512 O O . LEU A 1 326 ? -3.310 46.180 59.621 1.00 48.91 326 LEU A O 1
ATOM 2517 N N . ALA A 1 327 ? -4.604 44.357 59.712 1.00 35.42 327 ALA A N 1
ATOM 2518 C CA . ALA A 1 327 ? -5.624 44.965 60.550 1.00 33.81 327 ALA A CA 1
ATOM 2519 C C . ALA A 1 327 ? -5.079 45.361 61.905 1.00 36.96 327 ALA A C 1
ATOM 2520 O O . ALA A 1 327 ? -4.159 44.723 62.420 1.00 34.86 327 ALA A O 1
ATOM 2522 N N . ILE A 1 328 ? -5.694 46.390 62.484 1.00 32.89 328 ILE A N 1
ATOM 2523 C CA . ILE A 1 328 ? -5.382 46.830 63.832 1.00 33.15 328 ILE A CA 1
ATOM 2524 C C . ILE A 1 328 ? -6.292 46.127 64.854 1.00 33.00 328 ILE A C 1
ATOM 2525 O O . ILE A 1 328 ? -7.551 46.151 64.759 1.00 33.32 328 ILE A O 1
ATOM 2530 N N . PRO A 1 329 ? -5.667 45.468 65.820 1.00 32.66 329 PRO A N 1
ATOM 2531 C CA . PRO A 1 329 ? -6.406 44.727 66.832 1.00 32.22 329 PRO A CA 1
ATOM 2532 C C . PRO A 1 329 ? -7.279 45.613 67.684 1.00 32.48 329 PRO A C 1
ATOM 2533 O O . PRO A 1 329 ? -6.915 46.754 67.999 1.00 31.99 329 PRO A O 1
ATOM 2537 N N . ASP A 1 330 ? -8.381 45.032 68.113 1.00 33.37 330 ASP A N 1
ATOM 2538 C CA . ASP A 1 330 ? -9.338 45.659 69.019 1.00 36.85 330 ASP A CA 1
ATOM 2539 C C . ASP A 1 330 ? -9.038 45.324 70.498 1.00 34.10 330 ASP A C 1
ATOM 2540 O O . ASP A 1 330 ? -9.750 45.771 71.381 1.00 33.62 330 ASP A O 1
ATOM 2545 N N . VAL A 1 331 ? -7.980 44.547 70.757 1.00 31.27 331 VAL A N 1
ATOM 2546 C CA . VAL A 1 331 ? -7.567 44.206 72.125 1.00 32.85 331 VAL A CA 1
ATOM 2547 C C . VAL A 1 331 ? -6.055 44.271 72.209 1.00 30.85 331 VAL A C 1
ATOM 2548 O O . VAL A 1 331 ? -5.375 44.480 71.202 1.00 32.27 331 VAL A O 1
ATOM 2552 N N . GLY A 1 332 ? -5.542 44.018 73.397 1.00 32.74 332 GLY A N 1
ATOM 2553 C CA . GLY A 1 332 ? -4.118 44.082 73.661 1.00 34.67 332 GLY A CA 1
ATOM 2554 C C . GLY A 1 332 ? -3.743 45.501 74.016 1.00 36.05 332 GLY A C 1
ATOM 2555 O O . GLY A 1 332 ? -4.568 46.427 73.899 1.00 29.78 332 GLY A O 1
ATOM 2556 N N . PRO A 1 333 ? -2.463 45.700 74.402 1.00 38.02 333 PRO A N 1
ATOM 2557 C CA . PRO A 1 333 ? -1.973 46.989 74.882 1.00 38.50 333 PRO A CA 1
ATOM 2558 C C . PRO A 1 333 ? -2.058 48.159 73.893 1.00 36.07 333 PRO A C 1
ATOM 2559 O O . PRO A 1 333 ? -2.111 49.315 74.310 1.00 42.92 333 PRO A O 1
ATOM 2563 N N . GLY A 1 334 ? -2.062 47.884 72.604 1.00 35.33 334 GLY A N 1
ATOM 2564 C CA . GLY A 1 334 ? -2.165 48.922 71.610 1.00 34.38 334 GLY A CA 1
ATOM 2565 C C . GLY A 1 334 ? -3.587 49.437 71.451 1.00 36.67 334 GLY A C 1
ATOM 2566 O O . GLY A 1 334 ? -3.811 50.494 70.866 1.00 34.46 334 GLY A O 1
ATOM 2567 N N . ALA A 1 335 ? -4.555 48.702 71.980 1.00 34.31 335 ALA A N 1
ATOM 2568 C CA . ALA A 1 335 ? -5.962 49.013 71.674 1.00 33.71 335 ALA A CA 1
ATOM 2569 C C . ALA A 1 335 ? -6.732 49.536 72.875 1.00 30.98 335 ALA A C 1
ATOM 2570 O O . ALA A 1 335 ? -7.673 50.315 72.709 1.00 30.10 335 ALA A O 1
ATOM 2572 N N . ILE A 1 336 ? -6.330 49.094 74.068 1.00 29.82 336 ILE A N 1
ATOM 2573 C CA . ILE A 1 336 ? -7.111 49.254 75.285 1.00 28.80 336 ILE A CA 1
ATOM 2574 C C . ILE A 1 336 ? -6.455 50.175 76.286 1.00 27.76 336 ILE A C 1
ATOM 2575 O O . ILE A 1 336 ? -5.313 49.993 76.632 1.00 25.56 336 ILE A O 1
ATOM 2580 N N . GLY A 1 337 ? -7.229 51.137 76.770 1.00 26.53 337 GLY A N 1
ATOM 2581 C CA . GLY A 1 337 ? -6.768 52.092 77.779 1.00 26.07 337 GLY A CA 1
ATOM 2582 C C . GLY A 1 337 ? -5.814 53.116 77.206 1.00 25.90 337 GLY A C 1
ATOM 2583 O O . GLY A 1 337 ? -4.929 53.625 77.925 1.00 25.60 337 GLY A O 1
ATOM 2584 N N . VAL A 1 338 ? -5.990 53.435 75.930 1.00 23.05 338 VAL A N 1
ATOM 2585 C CA . VAL A 1 338 ? -5.036 54.294 75.215 1.00 24.87 338 VAL A CA 1
ATOM 2586 C C . VAL A 1 338 ? -5.588 55.672 74.913 1.00 24.55 338 VAL A C 1
ATOM 2587 O O . VAL A 1 338 ? -6.739 55.815 74.450 1.00 22.92 338 VAL A O 1
ATOM 2591 N N . ARG A 1 339 ? -4.763 56.679 75.138 1.00 23.77 339 ARG A N 1
ATOM 2592 C CA . ARG A 1 339 ? -5.105 58.072 74.839 1.00 22.66 339 ARG A CA 1
ATOM 2593 C C . ARG A 1 339 ? -4.536 58.399 73.456 1.00 24.50 339 ARG A C 1
ATOM 2594 O O . ARG A 1 339 ? -3.442 57.934 73.110 1.00 24.28 339 ARG A O 1
ATOM 2602 N N . ARG A 1 340 ? -5.266 59.156 72.653 1.00 22.78 340 ARG A N 1
ATOM 2603 C CA . ARG A 1 340 ? -4.896 59.360 71.234 1.00 24.69 340 ARG A CA 1
ATOM 2604 C C . ARG A 1 340 ? -5.238 60.708 70.720 1.00 23.96 340 ARG A C 1
ATOM 2605 O O . ARG A 1 340 ? -6.199 61.335 71.183 1.00 26.80 340 ARG A O 1
ATOM 2613 N N . LYS A 1 341 ? -4.509 61.132 69.684 1.00 23.38 341 LYS A N 1
ATOM 2614 C CA . LYS A 1 341 ? -4.882 62.254 68.876 1.00 23.18 341 LYS A CA 1
ATOM 2615 C C . LYS A 1 341 ? -4.563 61.896 67.403 1.00 24.12 341 LYS A C 1
ATOM 2616 O O . LYS A 1 341 ? -3.483 61.377 67.089 1.00 22.52 341 LYS A O 1
ATOM 2622 N N . VAL A 1 342 ? -5.507 62.147 66.503 1.00 22.85 342 VAL A N 1
ATOM 2623 C CA . VAL A 1 342 ? -5.302 61.840 65.074 1.00 23.62 342 VAL A CA 1
ATOM 2624 C C . VAL A 1 342 ? -5.531 63.093 64.246 1.00 22.94 342 VAL A C 1
ATOM 2625 O O . VAL A 1 342 ? -6.259 64.002 64.645 1.00 23.17 342 VAL A O 1
ATOM 2629 N N . LYS A 1 343 ? -4.837 63.170 63.117 1.00 23.16 343 LYS A N 1
ATOM 2630 C CA . LYS A 1 343 ? -5.073 64.202 62.140 1.00 22.16 343 LYS A CA 1
ATOM 2631 C C . LYS A 1 343 ? -5.008 63.560 60.733 1.00 21.91 343 LYS A C 1
ATOM 2632 O O . LYS A 1 343 ? -4.520 62.460 60.555 1.00 22.67 343 LYS A O 1
ATOM 2638 N N . SER A 1 344 ? -5.468 64.291 59.754 1.00 20.43 344 SER A N 1
ATOM 2639 C CA . SER A 1 344 ? -5.673 63.805 58.428 1.00 22.04 344 SER A CA 1
ATOM 2640 C C . SER A 1 344 ? -5.382 64.916 57.435 1.00 20.73 344 SER A C 1
ATOM 2641 O O . SER A 1 344 ? -5.626 66.086 57.735 1.00 22.45 344 SER A O 1
ATOM 2644 N N . ALA A 1 345 ? -4.843 64.553 56.278 1.00 21.98 345 ALA A N 1
ATOM 2645 C CA . ALA A 1 345 ? -4.581 65.495 55.157 1.00 23.78 345 ALA A CA 1
ATOM 2646 C C . ALA A 1 345 ? -4.479 64.656 53.873 1.00 23.94 345 ALA A C 1
ATOM 2647 O O . ALA A 1 345 ? -3.704 63.714 53.786 1.00 26.61 345 ALA A O 1
ATOM 2649 N N . ASP A 1 346 ? -5.263 64.995 52.878 1.00 24.44 346 ASP A N 1
ATOM 2650 C CA . ASP A 1 346 ? -5.254 64.256 51.617 1.00 26.97 346 ASP A CA 1
ATOM 2651 C C . ASP A 1 346 ? -4.657 65.065 50.500 1.00 26.06 346 ASP A C 1
ATOM 2652 O O . ASP A 1 346 ? -4.812 66.267 50.484 1.00 25.84 346 ASP A O 1
ATOM 2657 N N . LEU A 1 347 ? -3.992 64.371 49.574 1.00 28.49 347 LEU A N 1
ATOM 2658 C CA . LEU A 1 347 ? -3.070 64.976 48.590 1.00 28.90 347 LEU A CA 1
ATOM 2659 C C . LEU A 1 347 ? -3.457 64.546 47.191 1.00 29.41 347 LEU A C 1
ATOM 2660 O O . LEU A 1 347 ? -3.919 63.409 46.984 1.00 26.84 347 LEU A O 1
ATOM 2665 N N . ARG A 1 348 ? -3.244 65.430 46.231 1.00 30.40 348 ARG A N 1
ATOM 2666 C CA . ARG A 1 348 ? -3.365 65.050 44.805 1.00 33.99 348 ARG A CA 1
ATOM 2667 C C . ARG A 1 348 ? -2.076 65.450 44.080 1.00 33.04 348 ARG A C 1
ATOM 2668 O O . ARG A 1 348 ? -1.978 65.331 42.867 1.00 33.79 348 ARG A O 1
ATOM 2676 N N . GLY A 1 349 ? -1.092 65.885 44.857 1.00 33.43 349 GLY A N 1
ATOM 2677 C CA . GLY A 1 349 ? 0.237 66.231 44.368 1.00 33.93 349 GLY A CA 1
ATOM 2678 C C . GLY A 1 349 ? 1.196 65.906 45.493 1.00 37.89 349 GLY A C 1
ATOM 2679 O O . GLY A 1 349 ? 0.757 65.517 46.608 1.00 34.84 349 GLY A O 1
ATOM 2680 N N . PRO A 1 350 ? 2.510 66.016 45.224 1.00 35.01 350 PRO A N 1
ATOM 2681 C CA . PRO A 1 350 ? 3.449 65.571 46.225 1.00 35.27 350 PRO A CA 1
ATOM 2682 C C . PRO A 1 350 ? 3.712 66.627 47.251 1.00 33.48 350 PRO A C 1
ATOM 2683 O O . PRO A 1 350 ? 3.525 67.823 46.980 1.00 33.36 350 PRO A O 1
ATOM 2687 N N . HIS A 1 351 ? 4.167 66.188 48.412 1.00 32.77 351 HIS A N 1
ATOM 2688 C CA . HIS A 1 351 ? 4.828 67.083 49.344 1.00 31.53 351 HIS A CA 1
ATOM 2689 C C . HIS A 1 351 ? 6.132 67.565 48.747 1.00 34.38 351 HIS A C 1
ATOM 2690 O O . HIS A 1 351 ? 6.826 66.808 48.074 1.00 33.67 351 HIS A O 1
ATOM 2697 N N . THR A 1 352 ? 6.435 68.831 48.995 1.00 36.70 352 THR A N 1
ATOM 2698 C CA . THR A 1 352 ? 7.686 69.437 48.531 1.00 38.24 352 THR A CA 1
ATOM 2699 C C . THR A 1 352 ? 8.833 68.929 49.372 1.00 40.80 352 THR A C 1
ATOM 2700 O O . THR A 1 352 ? 8.641 68.333 50.427 1.00 33.82 352 THR A O 1
ATOM 2704 N N . ARG A 1 353 ? 10.052 69.229 48.936 1.00 44.10 353 ARG A N 1
ATOM 2705 C CA . ARG A 1 353 ? 11.228 68.888 49.707 1.00 43.44 353 ARG A CA 1
ATOM 2706 C C . ARG A 1 353 ? 11.279 69.602 51.078 1.00 38.95 353 ARG A C 1
ATOM 2707 O O . ARG A 1 353 ? 11.701 68.989 52.054 1.00 41.31 353 ARG A O 1
ATOM 2715 N N . GLU A 1 354 ? 10.868 70.864 51.159 1.00 38.75 354 GLU A N 1
ATOM 2716 C CA . GLU A 1 354 ? 10.849 71.590 52.445 1.00 43.27 354 GLU A CA 1
ATOM 2717 C C . GLU A 1 354 ? 9.805 70.981 53.408 1.00 36.82 354 GLU A C 1
ATOM 2718 O O . GLU A 1 354 ? 10.080 70.808 54.584 1.00 36.29 354 GLU A O 1
ATOM 2724 N N . GLN A 1 355 ? 8.613 70.655 52.897 1.00 35.10 355 GLN A N 1
ATOM 2725 C CA . GLN A 1 355 ? 7.628 69.903 53.690 1.00 32.18 355 GLN A CA 1
ATOM 2726 C C . GLN A 1 355 ? 8.213 68.638 54.277 1.00 32.14 355 GLN A C 1
ATOM 2727 O O . GLN A 1 355 ? 8.012 68.350 55.466 1.00 32.33 355 GLN A O 1
ATOM 2733 N N . LEU A 1 356 ? 8.968 67.891 53.469 1.00 30.92 356 LEU A N 1
ATOM 2734 C CA . LEU A 1 356 ? 9.585 66.678 53.961 1.00 30.92 356 LEU A CA 1
ATOM 2735 C C . LEU A 1 356 ? 10.713 66.918 54.974 1.00 32.03 356 LEU A C 1
ATOM 2736 O O . LEU A 1 356 ? 10.826 66.156 55.929 1.00 29.48 356 LEU A O 1
ATOM 2741 N N . ALA A 1 357 ? 11.534 67.952 54.807 1.00 32.42 357 ALA A N 1
ATOM 2742 C CA . ALA A 1 357 ? 12.539 68.256 55.859 1.00 35.21 357 ALA A CA 1
ATOM 2743 C C . ALA A 1 357 ? 11.901 68.790 57.160 1.00 35.61 357 ALA A C 1
ATOM 2744 O O . ALA A 1 357 ? 12.377 68.512 58.255 1.00 35.43 357 ALA A O 1
ATOM 2746 N N . ALA A 1 358 ? 10.821 69.544 57.030 1.00 35.19 358 ALA A N 1
ATOM 2747 C CA . ALA A 1 358 ? 10.008 69.911 58.187 1.00 37.09 358 ALA A CA 1
ATOM 2748 C C . ALA A 1 358 ? 9.509 68.669 58.944 1.00 34.90 358 ALA A C 1
ATOM 2749 O O . ALA A 1 358 ? 9.507 68.645 60.152 1.00 34.48 358 ALA A O 1
ATOM 2751 N N . ALA A 1 359 ? 9.103 67.637 58.217 1.00 36.38 359 ALA A N 1
ATOM 2752 C CA . ALA A 1 359 ? 8.611 66.405 58.839 1.00 34.09 359 ALA A CA 1
ATOM 2753 C C . ALA A 1 359 ? 9.765 65.717 59.476 1.00 34.32 359 ALA A C 1
ATOM 2754 O O . ALA A 1 359 ? 9.677 65.320 60.627 1.00 31.18 359 ALA A O 1
ATOM 2756 N N . TYR A 1 360 ? 10.876 65.601 58.745 1.00 34.38 360 TYR A N 1
ATOM 2757 C CA . TYR A 1 360 ? 12.084 64.976 59.334 1.00 34.46 360 TYR A CA 1
ATOM 2758 C C . TYR A 1 360 ? 12.448 65.597 60.677 1.00 33.32 360 TYR A C 1
ATOM 2759 O O . TYR A 1 360 ? 12.756 64.890 61.643 1.00 32.36 360 TYR A O 1
ATOM 2768 N N . ARG A 1 361 ? 12.361 66.912 60.750 1.00 34.98 361 ARG A N 1
ATOM 2769 C CA . ARG A 1 361 ? 12.760 67.639 61.953 1.00 39.22 361 ARG A CA 1
ATOM 2770 C C . ARG A 1 361 ? 11.972 67.219 63.191 1.00 36.35 361 ARG A C 1
ATOM 2771 O O . ARG A 1 361 ? 12.542 67.007 64.259 1.00 32.82 361 ARG A O 1
ATOM 2779 N N . HIS A 1 362 ? 10.650 67.114 63.043 1.00 33.75 362 HIS A N 1
ATOM 2780 C CA . HIS A 1 362 ? 9.787 66.637 64.123 1.00 31.91 362 HIS A CA 1
ATOM 2781 C C . HIS A 1 362 ? 9.888 65.123 64.327 1.00 31.45 362 HIS A C 1
ATOM 2782 O O . HIS A 1 362 ? 9.822 64.637 65.455 1.00 33.03 362 HIS A O 1
ATOM 2789 N N . LEU A 1 363 ? 10.040 64.355 63.248 1.00 32.15 363 LEU A N 1
ATOM 2790 C CA . LEU A 1 363 ? 10.232 62.887 63.374 1.00 31.63 363 LEU A CA 1
ATOM 2791 C C . LEU A 1 363 ? 11.582 62.445 63.958 1.00 33.22 363 LEU A C 1
ATOM 2792 O O . LEU A 1 363 ? 11.649 61.374 64.554 1.00 31.33 363 LEU A O 1
ATOM 2797 N N . SER A 1 364 ? 12.660 63.229 63.792 1.00 35.63 364 SER A N 1
ATOM 2798 C CA . SER A 1 364 ? 13.910 62.880 64.516 1.00 39.61 364 SER A CA 1
ATOM 2799 C C . SER A 1 364 ? 14.152 63.620 65.844 1.00 41.57 364 SER A C 1
ATOM 2800 O O . SER A 1 364 ? 15.071 63.256 66.581 1.00 45.19 364 SER A O 1
ATOM 2803 N N . ARG A 1 365 ? 13.361 64.655 66.135 1.00 44.65 365 ARG A N 1
ATOM 2804 C CA . ARG A 1 365 ? 13.496 65.453 67.366 1.00 48.67 365 ARG A CA 1
ATOM 2805 C C . ARG A 1 365 ? 13.828 64.510 68.537 1.00 50.22 365 ARG A C 1
ATOM 2806 O O . ARG A 1 365 ? 13.015 63.659 68.906 1.00 45.83 365 ARG A O 1
ATOM 2814 N N . ALA A 1 366 ? 15.019 64.629 69.117 1.00 45.17 366 ALA A N 1
ATOM 2815 C CA . ALA A 1 366 ? 15.384 63.749 70.246 1.00 43.81 366 ALA A CA 1
ATOM 2816 C C . ALA A 1 366 ? 14.816 64.178 71.600 1.00 40.78 366 ALA A C 1
ATOM 2817 O O . ALA A 1 366 ? 14.824 63.416 72.542 1.00 40.23 366 ALA A O 1
ATOM 2819 N N . ASP A 1 367 ? 14.299 65.393 71.713 1.00 42.50 367 ASP A N 1
ATOM 2820 C CA . ASP A 1 367 ? 13.662 65.824 72.962 1.00 43.40 367 ASP A CA 1
ATOM 2821 C C . ASP A 1 367 ? 12.221 65.265 73.124 1.00 46.75 367 ASP A C 1
ATOM 2822 O O . ASP A 1 367 ? 11.483 65.659 74.029 1.00 44.89 367 ASP A O 1
ATOM 2827 N N . TYR A 1 368 ? 11.816 64.361 72.242 1.00 45.70 368 TYR A N 1
ATOM 2828 C CA . TYR A 1 368 ? 10.473 63.777 72.294 1.00 44.12 368 TYR A CA 1
ATOM 2829 C C . TYR A 1 368 ? 10.648 62.272 72.313 1.00 42.49 368 TYR A C 1
ATOM 2830 O O . TYR A 1 368 ? 11.598 61.746 71.756 1.00 43.04 368 TYR A O 1
ATOM 2839 N N . HIS A 1 369 ? 9.750 61.566 72.978 1.00 43.82 369 HIS A N 1
ATOM 2840 C CA . HIS A 1 369 ? 9.804 60.110 72.945 1.00 44.81 369 HIS A CA 1
ATOM 2841 C C . HIS A 1 369 ? 8.374 59.561 72.855 1.00 43.53 369 HIS A C 1
ATOM 2842 O O . HIS A 1 369 ? 7.512 59.861 73.680 1.00 38.33 369 HIS A O 1
ATOM 2849 N N . CYS A 1 370 ? 8.118 58.797 71.808 1.00 39.13 370 CYS A N 1
ATOM 2850 C CA . CYS A 1 370 ? 6.846 58.128 71.683 1.00 37.33 370 CYS A CA 1
ATOM 2851 C C . CYS A 1 370 ? 6.916 57.243 70.459 1.00 33.80 370 CYS A C 1
ATOM 2852 O O . CYS A 1 370 ? 6.807 57.716 69.321 1.00 32.59 370 CYS A O 1
ATOM 2855 N N . PRO A 1 371 ? 7.161 55.954 70.683 1.00 34.27 371 PRO A N 1
ATOM 2856 C CA . PRO A 1 371 ? 7.327 55.038 69.574 1.00 33.43 371 PRO A CA 1
ATOM 2857 C C . PRO A 1 371 ? 6.013 54.843 68.794 1.00 35.38 371 PRO A C 1
ATOM 2858 O O . PRO A 1 371 ? 6.059 54.358 67.666 1.00 30.23 371 PRO A O 1
ATOM 2862 N N . SER A 1 372 ? 4.867 55.203 69.384 1.00 34.97 372 SER A N 1
ATOM 2863 C CA . SER A 1 372 ? 3.610 55.235 68.602 1.00 38.29 372 SER A CA 1
ATOM 2864 C C . SER A 1 372 ? 3.376 56.455 67.727 1.00 35.96 372 SER A C 1
ATOM 2865 O O . SER A 1 372 ? 2.458 56.440 66.919 1.00 43.16 372 SER A O 1
ATOM 2868 N N . ALA A 1 373 ? 4.181 57.501 67.851 1.00 31.55 373 ALA A N 1
ATOM 2869 C CA . ALA A 1 373 ? 3.985 58.668 67.032 1.00 28.79 373 ALA A CA 1
ATOM 2870 C C . ALA A 1 373 ? 4.417 58.411 65.593 1.00 28.17 373 ALA A C 1
ATOM 2871 O O . ALA A 1 373 ? 5.496 57.878 65.347 1.00 27.32 373 ALA A O 1
ATOM 2873 N N . ALA A 1 374 ? 3.577 58.810 64.644 1.00 26.89 374 ALA A N 1
ATOM 2874 C CA . ALA A 1 374 ? 3.817 58.543 63.222 1.00 26.40 374 ALA A CA 1
ATOM 2875 C C . ALA A 1 374 ? 2.997 59.435 62.311 1.00 27.29 374 ALA A C 1
ATOM 2876 O O . ALA A 1 374 ? 1.938 59.950 62.695 1.00 27.61 374 ALA A O 1
ATOM 2878 N N . MET A 1 375 ? 3.521 59.632 61.109 1.00 26.92 375 MET A N 1
ATOM 2879 C CA . MET A 1 375 ? 2.685 59.995 60.000 1.00 28.44 375 MET A CA 1
ATOM 2880 C C . MET A 1 375 ? 2.759 58.875 58.979 1.00 27.53 375 MET A C 1
ATOM 2881 O O . MET A 1 375 ? 3.738 58.120 58.906 1.00 29.49 375 MET A O 1
ATOM 2886 N N . GLU A 1 376 ? 1.666 58.729 58.249 1.00 27.33 376 GLU A N 1
ATOM 2887 C CA . GLU A 1 376 ? 1.531 57.679 57.259 1.00 27.83 376 GLU A CA 1
ATOM 2888 C C . GLU A 1 376 ? 1.086 58.220 55.929 1.00 25.81 376 GLU A C 1
ATOM 2889 O O . GLU A 1 376 ? 0.267 59.137 55.858 1.00 25.83 376 GLU A O 1
ATOM 2895 N N . TYR A 1 377 ? 1.605 57.602 54.873 1.00 25.62 377 TYR A N 1
ATOM 2896 C CA . TYR A 1 377 ? 1.184 57.874 53.513 1.00 27.63 377 TYR A CA 1
ATOM 2897 C C . TYR A 1 377 ? 0.462 56.645 52.976 1.00 24.25 377 TYR A C 1
ATOM 2898 O O . TYR A 1 377 ? 1.016 55.570 52.921 1.00 25.42 377 TYR A O 1
ATOM 2907 N N . ILE A 1 378 ? -0.773 56.828 52.552 1.00 23.81 378 ILE A N 1
ATOM 2908 C CA . ILE A 1 378 ? -1.677 55.721 52.227 1.00 23.97 378 ILE A CA 1
ATOM 2909 C C . ILE A 1 378 ? -2.141 55.801 50.779 1.00 23.46 378 ILE A C 1
ATOM 2910 O O . ILE A 1 378 ? -2.793 56.745 50.400 1.00 22.64 378 ILE A O 1
ATOM 2915 N N . ALA A 1 379 ? -1.802 54.801 49.991 1.00 22.75 379 ALA A N 1
ATOM 2916 C CA . ALA A 1 379 ? -2.172 54.723 48.602 1.00 23.12 379 ALA A CA 1
ATOM 2917 C C . ALA A 1 379 ? -3.709 54.748 48.497 1.00 22.46 379 ALA A C 1
ATOM 2918 O O . ALA A 1 379 ? -4.381 54.244 49.377 1.00 23.62 379 ALA A O 1
ATOM 2920 N N . TYR A 1 380 ? -4.216 55.435 47.477 1.00 22.04 380 TYR A N 1
ATOM 2921 C CA . TYR A 1 380 ? -5.661 55.686 47.302 1.00 22.47 380 TYR A CA 1
ATOM 2922 C C . TYR A 1 380 ? -5.944 55.899 45.822 1.00 24.71 380 TYR A C 1
ATOM 2923 O O . TYR A 1 380 ? -5.097 55.567 44.987 1.00 22.98 380 TYR A O 1
ATOM 2932 N N . GLY A 1 381 ? -7.138 56.411 45.482 1.00 23.17 381 GLY A N 1
ATOM 2933 C CA . GLY A 1 381 ? -7.475 56.664 44.100 1.00 23.70 381 GLY A CA 1
ATOM 2934 C C . GLY A 1 381 ? -8.043 55.435 43.440 1.00 23.28 381 GLY A C 1
ATOM 2935 O O . GLY A 1 381 ? -8.980 54.796 43.986 1.00 25.31 381 GLY A O 1
ATOM 2936 N N . GLY A 1 382 ? -7.564 55.133 42.222 1.00 22.27 382 GLY A N 1
ATOM 2937 C CA . GLY A 1 382 ? -8.132 54.055 41.428 1.00 21.04 382 GLY A CA 1
ATOM 2938 C C . GLY A 1 382 ? -9.640 54.200 41.247 1.00 21.28 382 GLY A C 1
ATOM 2939 O O . GLY A 1 382 ? -10.139 55.238 40.831 1.00 21.89 382 GLY A O 1
ATOM 2940 N N . ARG A 1 383 ? -10.346 53.128 41.559 1.00 22.79 383 ARG A N 1
ATOM 2941 C CA . ARG A 1 383 ? -11.789 53.036 41.395 1.00 24.16 383 ARG A CA 1
ATOM 2942 C C . ARG A 1 383 ? -12.567 54.104 42.199 1.00 22.23 383 ARG A C 1
ATOM 2943 O O . ARG A 1 383 ? -13.682 54.514 41.817 1.00 22.94 383 ARG A O 1
ATOM 2951 N N . VAL A 1 384 ? -11.958 54.641 43.245 1.00 20.17 384 VAL A N 1
ATOM 2952 C CA . VAL A 1 384 ? -12.581 55.727 43.992 1.00 22.66 384 VAL A CA 1
ATOM 2953 C C . VAL A 1 384 ? -12.875 56.895 43.044 1.00 24.46 384 VAL A C 1
ATOM 2954 O O . VAL A 1 384 ? -13.938 57.545 43.115 1.00 26.10 384 VAL A O 1
ATOM 2958 N N . ASN A 1 385 ? -11.978 57.123 42.094 1.00 27.05 385 ASN A N 1
ATOM 2959 C CA . ASN A 1 385 ? -12.075 58.341 41.285 1.00 27.12 385 ASN A CA 1
ATOM 2960 C C . ASN A 1 385 ? -12.648 58.131 39.904 1.00 31.46 385 ASN A C 1
ATOM 2961 O O . ASN A 1 385 ? -12.459 58.983 39.047 1.00 33.96 385 ASN A O 1
ATOM 2966 N N . THR A 1 386 ? -13.377 57.041 39.686 1.00 28.72 386 THR A N 1
ATOM 2967 C CA . THR A 1 386 ? -14.008 56.801 38.382 1.00 33.58 386 THR A CA 1
ATOM 2968 C C . THR A 1 386 ? -15.526 56.826 38.482 1.00 36.23 386 THR A C 1
ATOM 2969 O O . THR A 1 386 ? -16.225 56.529 37.514 1.00 37.74 386 THR A O 1
ATOM 2973 N N . VAL A 1 387 ? -16.038 57.147 39.663 1.00 37.42 387 VAL A N 1
ATOM 2974 C CA . VAL A 1 387 ? -17.463 57.264 39.854 1.00 41.90 387 VAL A CA 1
ATOM 2975 C C . VAL A 1 387 ? -17.826 58.676 39.465 1.00 43.02 387 VAL A C 1
ATOM 2976 O O . VAL A 1 387 ? -16.986 59.573 39.468 1.00 46.37 387 VAL A O 1
ATOM 2980 N N . ASP A 1 388 ? -19.099 58.864 39.153 1.00 40.68 388 ASP A N 1
ATOM 2981 C CA . ASP A 1 388 ? -19.652 60.188 39.056 1.00 40.39 388 ASP A CA 1
ATOM 2982 C C . ASP A 1 388 ? -19.590 60.836 40.448 1.00 38.95 388 ASP A C 1
ATOM 2983 O O . ASP A 1 388 ? -20.366 60.421 41.330 1.00 39.20 388 ASP A O 1
ATOM 2988 N N . PRO A 1 389 ? -18.688 61.819 40.681 1.00 36.96 389 PRO A N 1
ATOM 2989 C CA . PRO A 1 389 ? -18.569 62.252 42.102 1.00 36.10 389 PRO A CA 1
ATOM 2990 C C . PRO A 1 389 ? -19.813 62.907 42.694 1.00 37.75 389 PRO A C 1
ATOM 2991 O O . PRO A 1 389 ? -19.989 62.896 43.909 1.00 34.23 389 PRO A O 1
ATOM 2995 N N . ALA A 1 390 ? -20.673 63.457 41.841 1.00 37.45 390 ALA A N 1
ATOM 2996 C CA . ALA A 1 390 ? -21.913 64.097 42.286 1.00 34.73 390 ALA A CA 1
ATOM 2997 C C . ALA A 1 390 ? -22.867 63.121 42.936 1.00 31.85 390 ALA A C 1
ATOM 2998 O O . ALA A 1 390 ? -23.754 63.546 43.701 1.00 30.72 390 ALA A O 1
ATOM 3000 N N . ALA A 1 391 ? -22.699 61.830 42.631 1.00 30.30 391 ALA A N 1
ATOM 3001 C CA . ALA A 1 391 ? -23.682 60.830 43.012 1.00 32.33 391 ALA A CA 1
ATOM 3002 C C . ALA A 1 391 ? -23.599 60.458 44.497 1.00 26.99 391 ALA A C 1
ATOM 3003 O O . ALA A 1 391 ? -24.546 59.860 45.006 1.00 25.40 391 ALA A O 1
ATOM 3005 N N . THR A 1 392 ? -22.508 60.851 45.174 1.00 24.22 392 THR A N 1
ATOM 3006 C CA . THR A 1 392 ? -22.333 60.643 46.628 1.00 24.43 392 THR A CA 1
ATOM 3007 C C . THR A 1 392 ? -21.824 61.912 47.312 1.00 23.19 392 THR A C 1
ATOM 3008 O O . THR A 1 392 ? -21.398 62.849 46.652 1.00 25.83 392 THR A O 1
ATOM 3012 N N . ALA A 1 393 ? -21.914 61.965 48.637 1.00 22.48 393 ALA A N 1
ATOM 3013 C CA . ALA A 1 393 ? -21.570 63.143 49.371 1.00 22.39 393 ALA A CA 1
ATOM 3014 C C . ALA A 1 393 ? -20.051 63.240 49.642 1.00 23.84 393 ALA A C 1
ATOM 3015 O O . ALA A 1 393 ? -19.529 64.329 49.877 1.00 23.47 393 ALA A O 1
ATOM 3017 N N . VAL A 1 394 ? -19.345 62.126 49.590 1.00 21.61 394 VAL A N 1
ATOM 3018 C CA A VAL A 1 394 ? -17.911 62.115 49.906 0.50 25.75 394 VAL A CA 1
ATOM 3019 C CA B VAL A 1 394 ? -17.943 62.147 49.945 0.50 25.23 394 VAL A CA 1
ATOM 3020 C C . VAL A 1 394 ? -17.090 62.941 48.917 1.00 25.21 394 VAL A C 1
ATOM 3021 O O . VAL A 1 394 ? -17.245 62.771 47.690 1.00 24.34 394 VAL A O 1
ATOM 3028 N N . PRO A 1 395 ? -16.178 63.807 49.421 1.00 29.60 395 PRO A N 1
ATOM 3029 C CA . PRO A 1 395 ? -15.217 64.435 48.514 1.00 33.58 395 PRO A CA 1
ATOM 3030 C C . PRO A 1 395 ? -14.415 63.401 47.763 1.00 32.03 395 PRO A C 1
ATOM 3031 O O . PRO A 1 395 ? -14.074 62.355 48.296 1.00 35.16 395 PRO A O 1
ATOM 3035 N N . ARG A 1 396 ? -14.153 63.655 46.506 1.00 29.78 396 ARG A N 1
ATOM 3036 C CA . ARG A 1 396 ? -13.287 62.773 45.775 1.00 31.32 396 ARG A CA 1
ATOM 3037 C C . ARG A 1 396 ? -12.207 63.598 45.099 1.00 32.70 396 ARG A C 1
ATOM 3038 O O . ARG A 1 396 ? -12.332 64.795 45.004 1.00 31.13 396 ARG A O 1
ATOM 3046 N N . GLY A 1 397 ? -11.168 62.961 44.616 1.00 35.57 397 GLY A N 1
ATOM 3047 C CA . GLY A 1 397 ? -10.119 63.714 43.935 1.00 39.75 397 GLY A CA 1
ATOM 3048 C C . GLY A 1 397 ? -8.751 63.453 44.510 1.00 36.52 397 GLY A C 1
ATOM 3049 O O . GLY A 1 397 ? -7.753 63.627 43.816 1.00 37.16 397 GLY A O 1
ATOM 3050 N N . ALA A 1 398 ? -8.683 63.041 45.771 1.00 33.92 398 ALA A N 1
ATOM 3051 C CA . ALA A 1 398 ? -7.386 62.680 46.357 1.00 36.16 398 ALA A CA 1
ATOM 3052 C C . ALA A 1 398 ? -6.774 61.478 45.646 1.00 34.20 398 ALA A C 1
ATOM 3053 O O . ALA A 1 398 ? -7.464 60.540 45.258 1.00 38.33 398 ALA A O 1
ATOM 3055 N N . SER A 1 399 ? -5.468 61.522 45.480 1.00 33.72 399 SER A N 1
ATOM 3056 C CA . SER A 1 399 ? -4.694 60.417 44.951 1.00 35.51 399 SER A CA 1
ATOM 3057 C C . SER A 1 399 ? -4.125 59.596 46.079 1.00 29.42 399 SER A C 1
ATOM 3058 O O . SER A 1 399 ? -3.820 58.425 45.910 1.00 29.16 399 SER A O 1
ATOM 3061 N N . LEU A 1 400 ? -3.956 60.248 47.225 1.00 27.69 400 LEU A N 1
ATOM 3062 C CA . LEU A 1 400 ? -3.164 59.739 48.297 1.00 27.87 400 LEU A CA 1
ATOM 3063 C C . LEU A 1 400 ? -3.700 60.344 49.611 1.00 24.43 400 LEU A C 1
ATOM 3064 O O . LEU A 1 400 ? -4.093 61.500 49.637 1.00 26.40 400 LEU A O 1
ATOM 3069 N N . LYS A 1 401 ? -3.786 59.534 50.645 1.00 21.74 401 LYS A N 1
ATOM 3070 C CA . LYS A 1 401 ? -4.204 59.977 51.951 1.00 25.11 401 LYS A CA 1
ATOM 3071 C C . LYS A 1 401 ? -3.015 59.981 52.910 1.00 25.86 401 LYS A C 1
ATOM 3072 O O . LYS A 1 401 ? -2.064 59.180 52.762 1.00 28.55 401 LYS A O 1
ATOM 3078 N N . THR A 1 402 ? -3.038 60.915 53.858 1.00 25.23 402 THR A N 1
ATOM 3079 C CA . THR A 1 402 ? -2.051 60.927 54.920 1.00 25.41 402 THR A CA 1
ATOM 3080 C C . THR A 1 402 ? -2.795 61.059 56.257 1.00 24.43 402 THR A C 1
ATOM 3081 O O . THR A 1 402 ? -3.850 61.677 56.341 1.00 22.81 402 THR A O 1
ATOM 3085 N N . PHE A 1 403 ? -2.195 60.465 57.269 1.00 26.48 403 PHE A N 1
ATOM 3086 C CA . PHE A 1 403 ? -2.768 60.251 58.568 1.00 27.66 403 PHE A CA 1
ATOM 3087 C C . PHE A 1 403 ? -1.623 60.516 59.560 1.00 26.12 403 PHE A C 1
ATOM 3088 O O . PHE A 1 403 ? -0.471 60.189 59.268 1.00 28.42 403 PHE A O 1
ATOM 3096 N N . TYR A 1 404 ? -1.944 61.140 60.694 1.00 23.18 404 TYR A N 1
ATOM 3097 C CA . TYR A 1 404 ? -1.013 61.465 61.759 1.00 23.40 404 TYR A CA 1
ATOM 3098 C C . TYR A 1 404 ? -1.615 60.908 63.038 1.00 24.39 404 TYR A C 1
ATOM 3099 O O . TYR A 1 404 ? -2.839 61.041 63.241 1.00 24.24 404 TYR A O 1
ATOM 3108 N N . MET A 1 405 ? -0.804 60.251 63.854 1.00 24.65 405 MET A N 1
ATOM 3109 C CA . MET A 1 405 ? -1.284 59.717 65.111 1.00 28.34 405 MET A CA 1
ATOM 3110 C C . MET A 1 405 ? -0.201 59.732 66.213 1.00 27.69 405 MET A C 1
ATOM 3111 O O . MET A 1 405 ? 0.997 59.612 65.922 1.00 24.56 405 MET A O 1
ATOM 3116 N N . VAL A 1 406 ? -0.654 59.967 67.449 1.00 24.99 406 VAL A N 1
ATOM 3117 C CA . VAL A 1 406 ? 0.145 59.808 68.669 1.00 27.21 406 VAL A CA 1
ATOM 3118 C C . VAL A 1 406 ? -0.767 59.044 69.597 1.00 25.45 406 VAL A C 1
ATOM 3119 O O . VAL A 1 406 ? -2.000 59.313 69.630 1.00 24.35 406 VAL A O 1
ATOM 3123 N N . ALA A 1 407 ? -0.209 58.004 70.209 1.00 26.77 407 ALA A N 1
ATOM 3124 C CA . ALA A 1 407 ? -0.913 57.163 71.196 1.00 25.35 407 ALA A CA 1
ATOM 3125 C C . ALA A 1 407 ? -0.067 57.050 72.459 1.00 28.40 407 ALA A C 1
ATOM 3126 O O . ALA A 1 407 ? 1.152 56.883 72.394 1.00 27.88 407 ALA A O 1
ATOM 3128 N N . TRP A 1 408 ? -0.703 57.199 73.612 1.00 27.65 408 TRP A N 1
ATOM 3129 C CA . TRP A 1 408 ? 0.016 57.131 74.882 1.00 28.62 408 TRP A CA 1
ATOM 3130 C C . TRP A 1 408 ? -0.937 56.695 75.998 1.00 28.80 408 TRP A C 1
ATOM 3131 O O . TRP A 1 408 ? -2.158 56.530 75.775 1.00 26.80 408 TRP A O 1
ATOM 3142 N N . THR A 1 409 ? -0.403 56.495 77.197 1.00 28.94 409 THR A N 1
ATOM 3143 C CA . THR A 1 409 ? -1.237 55.994 78.273 1.00 31.21 409 THR A CA 1
ATOM 3144 C C . THR A 1 409 ? -1.306 56.881 79.493 1.00 32.58 409 THR A C 1
ATOM 3145 O O . THR A 1 409 ? -2.295 56.850 80.199 1.00 29.34 409 THR A O 1
ATOM 3149 N N . ASP A 1 410 ? -0.273 57.685 79.751 1.00 34.82 410 ASP A N 1
ATOM 3150 C CA . ASP A 1 410 ? -0.250 58.520 80.978 1.00 35.67 410 ASP A CA 1
ATOM 3151 C C . ASP A 1 410 ? -0.884 59.892 80.743 1.00 31.92 410 ASP A C 1
ATOM 3152 O O . ASP A 1 410 ? -0.422 60.634 79.886 1.00 32.50 410 ASP A O 1
ATOM 3157 N N . PRO A 1 411 ? -1.932 60.242 81.495 1.00 32.58 411 PRO A N 1
ATOM 3158 C CA . PRO A 1 411 ? -2.579 61.557 81.308 1.00 35.29 411 PRO A CA 1
ATOM 3159 C C . PRO A 1 411 ? -1.663 62.762 81.558 1.00 37.11 411 PRO A C 1
ATOM 3160 O O . PRO A 1 411 ? -1.867 63.843 80.973 1.00 33.59 411 PRO A O 1
ATOM 3164 N N . ASP A 1 412 ? -0.666 62.573 82.421 1.00 37.67 412 ASP A N 1
ATOM 3165 C CA . ASP A 1 412 ? 0.361 63.599 82.626 1.00 41.94 412 ASP A CA 1
ATOM 3166 C C . ASP A 1 412 ? 1.106 63.953 81.361 1.00 42.08 412 ASP A C 1
ATOM 3167 O O . ASP A 1 412 ? 1.675 65.038 81.282 1.00 42.54 412 ASP A O 1
ATOM 3172 N N . GLU A 1 413 ? 1.119 63.063 80.363 1.00 38.95 413 GLU A N 1
ATOM 3173 C CA . GLU A 1 413 ? 1.858 63.358 79.138 1.00 38.24 413 GLU A CA 1
ATOM 3174 C C . GLU A 1 413 ? 1.026 64.045 78.060 1.00 36.10 413 GLU A C 1
ATOM 3175 O O . GLU A 1 413 ? 1.556 64.358 77.002 1.00 36.11 413 GLU A O 1
ATOM 3181 N N . ASP A 1 414 ? -0.261 64.291 78.313 1.00 33.43 414 ASP A N 1
ATOM 3182 C CA . ASP A 1 414 ? -1.139 64.824 77.273 1.00 32.30 414 ASP A CA 1
ATOM 3183 C C . ASP A 1 414 ? -0.517 66.018 76.564 1.00 35.53 414 ASP A C 1
ATOM 3184 O O . ASP A 1 414 ? -0.466 66.062 75.330 1.00 30.94 414 ASP A O 1
ATOM 3189 N N . GLU A 1 415 ? -0.058 67.002 77.345 1.00 34.90 415 GLU A N 1
ATOM 3190 C CA . GLU A 1 415 ? 0.434 68.250 76.767 1.00 39.06 415 GLU A CA 1
ATOM 3191 C C . GLU A 1 415 ? 1.553 68.045 75.752 1.00 35.00 415 GLU A C 1
ATOM 3192 O O . GLU A 1 415 ? 1.559 68.717 74.763 1.00 33.36 415 GLU A O 1
ATOM 3198 N N . GLU A 1 416 ? 2.455 67.100 75.972 1.00 35.92 416 GLU A N 1
ATOM 3199 C CA . GLU A 1 416 ? 3.643 67.007 75.120 1.00 37.63 416 GLU A CA 1
ATOM 3200 C C . GLU A 1 416 ? 3.317 66.228 73.837 1.00 34.86 416 GLU A C 1
ATOM 3201 O O . GLU A 1 416 ? 3.773 66.597 72.752 1.00 33.04 416 GLU A O 1
ATOM 3207 N N . HIS A 1 417 ? 2.492 65.191 73.958 1.00 32.48 417 HIS A N 1
ATOM 3208 C CA . HIS A 1 417 ? 1.982 64.490 72.766 1.00 29.87 417 HIS A CA 1
ATOM 3209 C C . HIS A 1 417 ? 1.097 65.360 71.911 1.00 27.89 417 HIS A C 1
ATOM 3210 O O . HIS A 1 417 ? 1.231 65.343 70.713 1.00 29.84 417 HIS A O 1
ATOM 3217 N N . LEU A 1 418 ? 0.188 66.128 72.510 1.00 29.68 418 LEU A N 1
ATOM 3218 C CA . LEU A 1 418 ? -0.681 67.003 71.738 1.00 29.59 418 LEU A CA 1
ATOM 3219 C C . LEU A 1 418 ? 0.157 68.076 71.093 1.00 30.35 418 LEU A C 1
ATOM 3220 O O . LEU A 1 418 ? -0.046 68.457 69.922 1.00 27.69 418 LEU A O 1
ATOM 3225 N N . ARG A 1 419 ? 1.132 68.571 71.838 1.00 31.66 419 ARG A N 1
ATOM 3226 C CA . ARG A 1 419 ? 2.001 69.584 71.240 1.00 32.29 419 ARG A CA 1
ATOM 3227 C C . ARG A 1 419 ? 2.780 69.010 70.055 1.00 29.08 419 ARG A C 1
ATOM 3228 O O . ARG A 1 419 ? 2.835 69.658 69.032 1.00 27.53 419 ARG A O 1
ATOM 3236 N N . TRP A 1 420 ? 3.297 67.789 70.145 1.00 29.68 420 TRP A N 1
ATOM 3237 C CA . TRP A 1 420 ? 4.109 67.215 69.050 1.00 29.87 420 TRP A CA 1
ATOM 3238 C C . TRP A 1 420 ? 3.323 67.061 67.724 1.00 31.16 420 TRP A C 1
ATOM 3239 O O . TRP A 1 420 ? 3.786 67.486 66.656 1.00 29.48 420 TRP A O 1
ATOM 3250 N N . ILE A 1 421 ? 2.107 66.502 67.811 1.00 28.85 421 ILE A N 1
ATOM 3251 C CA . ILE A 1 421 ? 1.309 66.267 66.614 1.00 27.91 421 ILE A CA 1
ATOM 3252 C C . ILE A 1 421 ? 0.779 67.580 66.039 1.00 27.64 421 ILE A C 1
ATOM 3253 O O . ILE A 1 421 ? 0.692 67.732 64.831 1.00 26.83 421 ILE A O 1
ATOM 3258 N N . ARG A 1 422 ? 0.459 68.556 66.892 1.00 26.71 422 ARG A N 1
ATOM 3259 C CA . ARG A 1 422 ? -0.008 69.830 66.399 1.00 27.58 422 ARG A CA 1
ATOM 3260 C C . ARG A 1 422 ? 1.055 70.594 65.630 1.00 29.57 422 ARG A C 1
ATOM 3261 O O . ARG A 1 422 ? 0.775 71.207 64.595 1.00 28.25 422 ARG A O 1
ATOM 3269 N N . GLU A 1 423 ? 2.271 70.538 66.155 1.00 32.14 423 GLU A N 1
ATOM 3270 C CA . GLU A 1 423 ? 3.392 71.276 65.560 1.00 33.35 423 GLU A CA 1
ATOM 3271 C C . GLU A 1 423 ? 3.878 70.635 64.262 1.00 30.53 423 GLU A C 1
ATOM 3272 O O . GLU A 1 423 ? 4.098 71.349 63.277 1.00 30.66 423 GLU A O 1
ATOM 3278 N N . ILE A 1 424 ? 3.990 69.303 64.226 1.00 29.55 424 ILE A N 1
ATOM 3279 C CA . ILE A 1 424 ? 4.393 68.658 62.972 1.00 27.88 424 ILE A CA 1
ATOM 3280 C C . ILE A 1 424 ? 3.401 68.953 61.860 1.00 28.81 424 ILE A C 1
ATOM 3281 O O . ILE A 1 424 ? 3.808 69.230 60.731 1.00 30.03 424 ILE A O 1
ATOM 3286 N N . TYR A 1 425 ? 2.092 68.884 62.166 1.00 27.53 425 TYR A N 1
ATOM 3287 C CA . TYR A 1 425 ? 1.065 69.078 61.157 1.00 27.71 425 TYR A CA 1
ATOM 3288 C C . TYR A 1 425 ? 1.030 70.537 60.747 1.00 29.61 425 TYR A C 1
ATOM 3289 O O . TYR A 1 425 ? 0.863 70.840 59.569 1.00 30.10 425 TYR A O 1
ATOM 3298 N N . ARG A 1 426 ? 1.190 71.441 61.703 1.00 32.00 426 ARG A N 1
ATOM 3299 C CA . ARG A 1 426 ? 1.175 72.858 61.365 1.00 35.63 426 ARG A CA 1
ATOM 3300 C C . ARG A 1 426 ? 2.366 73.202 60.480 1.00 34.87 426 ARG A C 1
ATOM 3301 O O . ARG A 1 426 ? 2.212 73.888 59.494 1.00 35.49 426 ARG A O 1
ATOM 3309 N N . ASP A 1 427 ? 3.535 72.704 60.832 1.00 36.83 427 ASP A N 1
ATOM 3310 C CA . ASP A 1 427 ? 4.746 73.027 60.070 1.00 37.85 427 ASP A CA 1
ATOM 3311 C C . ASP A 1 427 ? 4.693 72.452 58.671 1.00 38.51 427 ASP A C 1
ATOM 3312 O O . ASP A 1 427 ? 4.979 73.161 57.699 1.00 36.51 427 ASP A O 1
ATOM 3317 N N . ILE A 1 428 ? 4.258 71.188 58.556 1.00 32.50 428 ILE A N 1
ATOM 3318 C CA . ILE A 1 428 ? 4.093 70.588 57.239 1.00 32.68 428 ILE A CA 1
ATOM 3319 C C . ILE A 1 428 ? 3.147 71.469 56.405 1.00 30.80 428 ILE A C 1
ATOM 3320 O O . ILE A 1 428 ? 3.394 71.653 55.207 1.00 32.35 428 ILE A O 1
ATOM 3325 N N . HIS A 1 429 ? 2.124 72.073 57.018 1.00 30.31 429 HIS A N 1
ATOM 3326 C CA . HIS A 1 429 ? 1.175 72.888 56.252 1.00 33.09 429 HIS A CA 1
ATOM 3327 C C . HIS A 1 429 ? 1.349 74.410 56.402 1.00 32.96 429 HIS A C 1
ATOM 3328 O O . HIS A 1 429 ? 0.383 75.139 56.223 1.00 34.12 429 HIS A O 1
ATOM 3335 N N . SER A 1 430 ? 2.553 74.882 56.720 1.00 36.79 430 SER A N 1
ATOM 3336 C CA . SER A 1 430 ? 2.743 76.308 57.046 1.00 39.53 430 SER A CA 1
ATOM 3337 C C . SER A 1 430 ? 2.475 77.254 55.868 1.00 40.58 430 SER A C 1
ATOM 3338 O O . SER A 1 430 ? 2.135 78.421 56.079 1.00 44.02 430 SER A O 1
ATOM 3341 N N . ALA A 1 431 ? 2.583 76.767 54.638 1.00 39.50 431 ALA A N 1
ATOM 3342 C CA . ALA A 1 431 ? 2.256 77.615 53.488 1.00 41.45 431 ALA A CA 1
ATOM 3343 C C . ALA A 1 431 ? 0.753 77.870 53.329 1.00 40.08 431 ALA A C 1
ATOM 3344 O O . ALA A 1 431 ? 0.358 78.756 52.597 1.00 41.05 431 ALA A O 1
ATOM 3346 N N . THR A 1 432 ? -0.086 77.085 54.001 1.00 38.38 432 THR A N 1
ATOM 3347 C CA . THR A 1 432 ? -1.526 77.225 53.890 1.00 36.37 432 THR A CA 1
ATOM 3348 C C . THR A 1 432 ? -2.146 77.328 55.286 1.00 38.88 432 THR A C 1
ATOM 3349 O O . THR A 1 432 ? -3.122 76.636 55.589 1.00 37.61 432 THR A O 1
ATOM 3353 N N . GLY A 1 433 ? -1.554 78.151 56.149 1.00 35.07 433 GLY A N 1
ATOM 3354 C CA . GLY A 1 433 ? -2.147 78.474 57.447 1.00 36.46 433 GLY A CA 1
ATOM 3355 C C . GLY A 1 433 ? -2.308 77.300 58.397 1.00 35.79 433 GLY A C 1
ATOM 3356 O O . GLY A 1 433 ? -3.191 77.319 59.264 1.00 35.94 433 GLY A O 1
ATOM 3357 N N . GLY A 1 434 ? -1.458 76.294 58.230 1.00 33.46 434 GLY A N 1
ATOM 3358 C CA . GLY A 1 434 ? -1.387 75.161 59.147 1.00 34.44 434 GLY A CA 1
ATOM 3359 C C . GLY A 1 434 ? -2.387 74.038 58.880 1.00 32.25 434 GLY A C 1
ATOM 3360 O O . GLY A 1 434 ? -2.439 73.085 59.639 1.00 34.03 434 GLY A O 1
ATOM 3361 N N . VAL A 1 435 ? -3.167 74.140 57.806 1.00 30.82 435 VAL A N 1
ATOM 3362 C CA . VAL A 1 435 ? -4.167 73.113 57.464 1.00 31.05 435 VAL A CA 1
ATOM 3363 C C . VAL A 1 435 ? -4.119 72.758 55.978 1.00 32.32 435 VAL A C 1
ATOM 3364 O O . VAL A 1 435 ? -3.625 73.558 55.154 1.00 32.19 435 VAL A O 1
ATOM 3368 N N . PRO A 1 436 ? -4.653 71.576 55.608 1.00 31.04 436 PRO A N 1
ATOM 3369 C CA . PRO A 1 436 ? -4.733 71.182 54.196 1.00 31.27 436 PRO A CA 1
ATOM 3370 C C . PRO A 1 436 ? -5.917 71.811 53.483 1.00 32.21 436 PRO A C 1
ATOM 3371 O O . PRO A 1 436 ? -6.918 71.133 53.190 1.00 33.35 436 PRO A O 1
ATOM 3375 N N . THR A 1 437 ? -5.802 73.101 53.168 1.00 32.25 437 THR A N 1
ATOM 3376 C CA . THR A 1 437 ? -6.842 73.835 52.471 1.00 32.64 437 THR A CA 1
ATOM 3377 C C . THR A 1 437 ? -6.996 73.245 51.066 1.00 32.72 437 THR A C 1
ATOM 3378 O O . THR A 1 437 ? -5.980 73.091 50.376 1.00 35.58 437 THR A O 1
ATOM 3382 N N . PRO A 1 438 ? -8.229 72.943 50.623 1.00 31.91 438 PRO A N 1
ATOM 3383 C CA . PRO A 1 438 ? -8.318 72.342 49.298 1.00 35.42 438 PRO A CA 1
ATOM 3384 C C . PRO A 1 438 ? -7.743 73.246 48.211 1.00 39.39 438 PRO A C 1
ATOM 3385 O O . PRO A 1 438 ? -8.170 74.390 48.089 1.00 37.84 438 PRO A O 1
ATOM 3389 N N . ASP A 1 439 ? -6.772 72.725 47.464 1.00 41.74 439 ASP A N 1
ATOM 3390 C CA . ASP A 1 439 ? -6.093 73.479 46.414 1.00 45.22 439 ASP A CA 1
ATOM 3391 C C . ASP A 1 439 ? -5.517 72.479 45.415 1.00 45.19 439 ASP A C 1
ATOM 3392 O O . ASP A 1 439 ? -6.030 71.364 45.287 1.00 45.45 439 ASP A O 1
ATOM 3397 N N . GLU A 1 440 ? -4.452 72.867 44.712 1.00 47.17 440 GLU A N 1
ATOM 3398 C CA . GLU A 1 440 ? -3.884 72.039 43.654 1.00 49.59 440 GLU A CA 1
ATOM 3399 C C . GLU A 1 440 ? -3.029 70.869 44.167 1.00 45.60 440 GLU A C 1
ATOM 3400 O O . GLU A 1 440 ? -2.712 69.952 43.413 1.00 46.02 440 GLU A O 1
ATOM 3406 N N . VAL A 1 441 ? -2.648 70.895 45.440 1.00 39.33 441 VAL A N 1
ATOM 3407 C CA . VAL A 1 441 ? -1.941 69.777 46.028 1.00 39.85 441 VAL A CA 1
ATOM 3408 C C . VAL A 1 441 ? -2.755 69.137 47.153 1.00 36.74 441 VAL A C 1
ATOM 3409 O O . VAL A 1 441 ? -2.806 67.921 47.229 1.00 35.21 441 VAL A O 1
ATOM 3413 N N . ASN A 1 442 ? -3.347 69.936 48.034 1.00 33.79 442 ASN A N 1
ATOM 3414 C CA . ASN A 1 442 ? -4.186 69.384 49.096 1.00 36.13 442 ASN A CA 1
ATOM 3415 C C . ASN A 1 442 ? -5.627 69.227 48.610 1.00 33.58 442 ASN A C 1
ATOM 3416 O O . ASN A 1 442 ? -6.094 70.040 47.851 1.00 30.78 442 ASN A O 1
ATOM 3421 N N . THR A 1 443 ? -6.325 68.177 49.030 1.00 29.99 443 THR A N 1
ATOM 3422 C CA . THR A 1 443 ? -7.748 68.053 48.722 1.00 29.63 443 THR A CA 1
ATOM 3423 C C . THR A 1 443 ? -8.627 68.262 49.965 1.00 31.70 443 THR A C 1
ATOM 3424 O O . THR A 1 443 ? -9.860 68.295 49.873 1.00 34.41 443 THR A O 1
ATOM 3428 N N . GLY A 1 444 ? -8.003 68.404 51.127 1.00 29.49 444 GLY A N 1
ATOM 3429 C CA . GLY A 1 444 ? -8.720 68.556 52.376 1.00 28.15 444 GLY A CA 1
ATOM 3430 C C . GLY A 1 444 ? -8.418 67.427 53.366 1.00 26.77 444 GLY A C 1
ATOM 3431 O O . GLY A 1 444 ? -7.304 66.916 53.432 1.00 27.09 444 GLY A O 1
ATOM 3432 N N . ALA A 1 445 ? -9.417 67.064 54.156 1.00 25.49 445 ALA A N 1
ATOM 3433 C CA . ALA A 1 445 ? -9.257 66.042 55.188 1.00 23.34 445 ALA A CA 1
ATOM 3434 C C . ALA A 1 445 ? -10.488 65.176 55.288 1.00 23.45 445 ALA A C 1
ATOM 3435 O O . ALA A 1 445 ? -11.529 65.522 54.749 1.00 23.19 445 ALA A O 1
ATOM 3437 N N . TYR A 1 446 ? -10.354 64.075 56.029 1.00 22.90 446 TYR A N 1
ATOM 3438 C CA . TYR A 1 446 ? -11.399 63.060 56.124 1.00 21.72 446 TYR A CA 1
ATOM 3439 C C . TYR A 1 446 ? -12.199 63.167 57.391 1.00 19.03 446 TYR A C 1
ATOM 3440 O O . TYR A 1 446 ? -11.675 63.124 58.480 1.00 17.00 446 TYR A O 1
ATOM 3449 N N . ILE A 1 447 ? -13.530 63.214 57.252 1.00 18.95 447 ILE A N 1
ATOM 3450 C CA . ILE A 1 447 ? -14.389 63.442 58.363 1.00 18.00 447 ILE A CA 1
ATOM 3451 C C . ILE A 1 447 ? -14.316 62.336 59.403 1.00 17.20 447 ILE A C 1
ATOM 3452 O O . ILE A 1 447 ? -14.535 62.589 60.570 1.00 18.79 447 ILE A O 1
ATOM 3457 N N . ASN A 1 448 ? -13.979 61.128 58.996 1.00 17.54 448 ASN A N 1
ATOM 3458 C CA . ASN A 1 448 ? -13.835 59.992 59.927 1.00 18.08 448 ASN A CA 1
ATOM 3459 C C . ASN A 1 448 ? -12.501 59.993 60.733 1.00 19.54 448 ASN A C 1
ATOM 3460 O O . ASN A 1 448 ? -12.296 59.153 61.624 1.00 19.45 448 ASN A O 1
ATOM 3465 N N . TYR A 1 449 ? -11.616 60.935 60.426 1.00 20.38 449 TYR A N 1
ATOM 3466 C CA . TYR A 1 449 ? -10.504 61.285 61.349 1.00 22.86 449 TYR A CA 1
ATOM 3467 C C . TYR A 1 449 ? -10.637 62.745 61.787 1.00 22.47 449 TYR A C 1
ATOM 3468 O O . TYR A 1 449 ? -9.802 63.560 61.423 1.00 22.77 449 TYR A O 1
ATOM 3477 N N . PRO A 1 450 ? -11.700 63.084 62.523 1.00 21.54 450 PRO A N 1
ATOM 3478 C CA . PRO A 1 450 ? -11.956 64.500 62.807 1.00 21.39 450 PRO A CA 1
ATOM 3479 C C . PRO A 1 450 ? -10.909 65.118 63.723 1.00 20.96 450 PRO A C 1
ATOM 3480 O O . PRO A 1 450 ? -10.458 64.468 64.645 1.00 19.88 450 PRO A O 1
ATOM 3484 N N . ASP A 1 451 ? -10.633 66.391 63.504 1.00 20.60 451 ASP A N 1
ATOM 3485 C CA . ASP A 1 451 ? -9.626 67.077 64.329 1.00 22.58 451 ASP A CA 1
ATOM 3486 C C . ASP A 1 451 ? -10.174 68.426 64.699 1.00 22.10 451 ASP A C 1
ATOM 3487 O O . ASP A 1 451 ? -10.224 69.322 63.838 1.00 22.07 451 ASP A O 1
ATOM 3492 N N . ILE A 1 452 ? -10.529 68.620 65.960 1.00 22.79 452 ILE A N 1
ATOM 3493 C CA . ILE A 1 452 ? -11.196 69.884 66.314 1.00 23.78 452 ILE A CA 1
ATOM 3494 C C . ILE A 1 452 ? -10.241 71.086 66.198 1.00 28.08 452 ILE A C 1
ATOM 3495 O O . ILE A 1 452 ? -10.697 72.227 66.176 1.00 28.69 452 ILE A O 1
ATOM 3500 N N . ASP A 1 453 ? -8.934 70.820 66.133 1.00 28.14 453 ASP A N 1
ATOM 3501 C CA . ASP A 1 453 ? -7.938 71.889 65.872 1.00 29.65 453 ASP A CA 1
ATOM 3502 C C . ASP A 1 453 ? -8.216 72.636 64.558 1.00 31.34 453 ASP A C 1
ATOM 3503 O O . ASP A 1 453 ? -7.820 73.792 64.450 1.00 29.67 453 ASP A O 1
ATOM 3508 N N . LEU A 1 454 ? -8.941 72.034 63.592 1.00 27.88 454 LEU A N 1
ATOM 3509 C CA . LEU A 1 454 ? -9.233 72.739 62.327 1.00 28.44 454 LEU A CA 1
ATOM 3510 C C . LEU A 1 454 ? -10.244 73.847 62.523 1.00 30.39 454 LEU A C 1
ATOM 3511 O O . LEU A 1 454 ? -10.412 74.658 61.658 1.00 30.86 454 LEU A O 1
ATOM 3516 N N . ALA A 1 455 ? -10.927 73.885 63.661 1.00 33.03 455 ALA A N 1
ATOM 3517 C CA . ALA A 1 455 ? -11.825 74.992 63.960 1.00 36.30 455 ALA A CA 1
ATOM 3518 C C . ALA A 1 455 ? -11.221 75.922 65.017 1.00 35.92 455 ALA A C 1
ATOM 3519 O O . ALA A 1 455 ? -11.891 76.826 65.513 1.00 40.48 455 ALA A O 1
ATOM 3521 N N . ASP A 1 456 ? -9.965 75.677 65.375 1.00 33.95 456 ASP A N 1
ATOM 3522 C CA . ASP A 1 456 ? -9.304 76.418 66.455 1.00 37.82 456 ASP A CA 1
ATOM 3523 C C . ASP A 1 456 ? -8.466 77.512 65.801 1.00 36.54 456 ASP A C 1
ATOM 3524 O O . ASP A 1 456 ? -7.507 77.185 65.116 1.00 33.16 456 ASP A O 1
ATOM 3529 N N . PRO A 1 457 ? -8.807 78.800 66.022 1.00 41.66 457 PRO A N 1
ATOM 3530 C CA . PRO A 1 457 ? -8.055 79.833 65.284 1.00 40.33 457 PRO A CA 1
ATOM 3531 C C . PRO A 1 457 ? -6.553 79.950 65.651 1.00 40.42 457 PRO A C 1
ATOM 3532 O O . PRO A 1 457 ? -5.814 80.548 64.924 1.00 38.54 457 PRO A O 1
ATOM 3536 N N . GLU A 1 458 ? -6.100 79.341 66.738 1.00 40.64 458 GLU A N 1
ATOM 3537 C CA . GLU A 1 458 ? -4.674 79.256 66.998 1.00 40.62 458 GLU A CA 1
ATOM 3538 C C . GLU A 1 458 ? -3.915 78.296 66.071 1.00 40.67 458 GLU A C 1
ATOM 3539 O O . GLU A 1 458 ? -2.737 78.516 65.833 1.00 40.93 458 GLU A O 1
ATOM 3545 N N . TRP A 1 459 ? -4.569 77.223 65.587 1.00 35.15 459 TRP A N 1
ATOM 3546 C CA . TRP A 1 459 ? -3.925 76.217 64.711 1.00 34.35 459 TRP A CA 1
ATOM 3547 C C . TRP A 1 459 ? -4.328 76.332 63.239 1.00 33.11 459 TRP A C 1
ATOM 3548 O O . TRP A 1 459 ? -3.583 75.939 62.333 1.00 35.47 459 TRP A O 1
ATOM 3559 N N . ASN A 1 460 ? -5.532 76.814 63.002 1.00 31.44 460 ASN A N 1
ATOM 3560 C CA . ASN A 1 460 ? -5.997 77.085 61.657 1.00 31.42 460 ASN A CA 1
ATOM 3561 C C . ASN A 1 460 ? -5.971 78.594 61.436 1.00 31.43 460 ASN A C 1
ATOM 3562 O O . ASN A 1 460 ? -6.896 79.289 61.861 1.00 32.69 460 ASN A O 1
ATOM 3567 N N . THR A 1 461 ? -4.925 79.083 60.768 1.00 34.13 461 THR A N 1
ATOM 3568 C CA . THR A 1 461 ? -4.819 80.485 60.431 1.00 36.70 461 THR A CA 1
ATOM 3569 C C . THR A 1 461 ? -5.092 80.735 58.971 1.00 39.26 461 THR A C 1
ATOM 3570 O O . THR A 1 461 ? -4.737 81.776 58.475 1.00 38.25 461 THR A O 1
ATOM 3574 N N . SER A 1 462 ? -5.755 79.803 58.277 1.00 39.93 462 SER A N 1
ATOM 3575 C CA . SER A 1 462 ? -5.925 79.903 56.822 1.00 36.95 462 SER A CA 1
ATOM 3576 C C . SER A 1 462 ? -7.142 80.715 56.377 1.00 36.75 462 SER A C 1
ATOM 3577 O O . SER A 1 462 ? -7.286 81.041 55.200 1.00 37.30 462 SER A O 1
ATOM 3580 N N . GLY A 1 463 ? -8.062 80.969 57.289 1.00 36.28 463 GLY A N 1
ATOM 3581 C CA . GLY A 1 463 ? -9.375 81.501 56.924 1.00 36.44 463 GLY A CA 1
ATOM 3582 C C . GLY A 1 463 ? -10.329 80.515 56.257 1.00 35.92 463 GLY A C 1
ATOM 3583 O O . GLY A 1 463 ? -11.456 80.871 55.931 1.00 34.07 463 GLY A O 1
ATOM 3584 N N . VAL A 1 464 ? -9.913 79.264 56.070 1.00 36.38 464 VAL A N 1
ATOM 3585 C CA . VAL A 1 464 ? -10.801 78.284 55.461 1.00 36.26 464 VAL A CA 1
ATOM 3586 C C . VAL A 1 464 ? -11.490 77.502 56.604 1.00 33.56 464 VAL A C 1
ATOM 3587 O O . VAL A 1 464 ? -10.813 76.994 57.500 1.00 30.69 464 VAL A O 1
ATOM 3591 N N . PRO A 1 465 ? -12.838 77.430 56.589 1.00 32.81 465 PRO A N 1
ATOM 3592 C CA . PRO A 1 465 ? -13.528 76.824 57.726 1.00 32.03 465 PRO A CA 1
ATOM 3593 C C . PRO A 1 465 ? -13.359 75.315 57.743 1.00 29.95 465 PRO A C 1
ATOM 3594 O O . PRO A 1 465 ? -13.112 74.729 56.707 1.00 28.29 465 PRO A O 1
ATOM 3598 N N . TRP A 1 466 ? -13.470 74.710 58.922 1.00 29.50 466 TRP A N 1
ATOM 3599 C CA . TRP A 1 466 ? -13.392 73.250 59.065 1.00 28.67 466 TRP A CA 1
ATOM 3600 C C . TRP A 1 466 ? -14.278 72.562 58.030 1.00 27.14 466 TRP A C 1
ATOM 3601 O O . TRP A 1 466 ? -13.851 71.617 57.400 1.00 28.45 466 TRP A O 1
ATOM 3612 N N . HIS A 1 467 ? -15.486 73.039 57.817 1.00 27.16 467 HIS A N 1
ATOM 3613 C CA . HIS A 1 467 ? -16.405 72.263 56.964 1.00 28.58 467 HIS A CA 1
ATOM 3614 C C . HIS A 1 467 ? -16.042 72.223 55.462 1.00 27.52 467 HIS A C 1
ATOM 3615 O O . HIS A 1 467 ? -16.362 71.284 54.749 1.00 25.33 467 HIS A O 1
ATOM 3622 N N . THR A 1 468 ? -15.390 73.260 54.971 1.00 25.19 468 THR A N 1
ATOM 3623 C CA . THR A 1 468 ? -14.821 73.189 53.646 1.00 27.34 468 THR A CA 1
ATOM 3624 C C . THR A 1 468 ? -13.732 72.163 53.484 1.00 25.71 468 THR A C 1
ATOM 3625 O O . THR A 1 468 ? -13.665 71.461 52.456 1.00 25.70 468 THR A O 1
ATOM 3629 N N . ILE A 1 469 ? -12.873 72.085 54.492 1.00 26.20 469 ILE A N 1
ATOM 3630 C CA . ILE A 1 469 ? -11.783 71.160 54.489 1.00 25.81 469 ILE A CA 1
ATOM 3631 C C . ILE A 1 469 ? -12.275 69.699 54.463 1.00 24.96 469 ILE A C 1
ATOM 3632 O O . ILE A 1 469 ? -11.662 68.868 53.816 1.00 22.06 469 ILE A O 1
ATOM 3637 N N . TYR A 1 470 ? -13.377 69.410 55.171 1.00 22.89 470 TYR A N 1
ATOM 3638 C CA . TYR A 1 470 ? -13.887 68.022 55.253 1.00 22.67 470 TYR A CA 1
ATOM 3639 C C . TYR A 1 470 ? -14.880 67.669 54.161 1.00 22.25 470 TYR A C 1
ATOM 3640 O O . TYR A 1 470 ? -14.984 66.508 53.758 1.00 25.34 470 TYR A O 1
ATOM 3649 N N . TYR A 1 471 ? -15.625 68.665 53.667 1.00 22.85 471 TYR A N 1
ATOM 3650 C CA . TYR A 1 471 ? -16.739 68.377 52.767 1.00 21.46 471 TYR A CA 1
ATOM 3651 C C . TYR A 1 471 ? -16.597 68.976 51.330 1.00 25.67 471 TYR A C 1
ATOM 3652 O O . TYR A 1 471 ? -17.447 68.788 50.459 1.00 21.42 471 TYR A O 1
ATOM 3661 N N . GLY A 1 472 ? -15.512 69.668 51.057 1.00 30.48 472 GLY A N 1
ATOM 3662 C CA . GLY A 1 472 ? -15.355 70.260 49.731 1.00 33.82 472 GLY A CA 1
ATOM 3663 C C . GLY A 1 472 ? -16.440 71.279 49.505 1.00 33.00 472 GLY A C 1
ATOM 3664 O O . GLY A 1 472 ? -16.647 72.151 50.338 1.00 38.90 472 GLY A O 1
ATOM 3665 N N . ASP A 1 473 ? -17.176 71.101 48.413 1.00 34.13 473 ASP A N 1
ATOM 3666 C CA . ASP A 1 473 ? -18.305 71.924 48.027 1.00 34.20 473 ASP A CA 1
ATOM 3667 C C . ASP A 1 473 ? -19.657 71.373 48.432 1.00 31.68 473 ASP A C 1
ATOM 3668 O O . ASP A 1 473 ? -20.662 71.948 48.076 1.00 30.82 473 ASP A O 1
ATOM 3673 N N . ASN A 1 474 ? -19.701 70.236 49.113 1.00 26.77 474 ASN A N 1
ATOM 3674 C CA . ASN A 1 474 ? -20.960 69.608 49.459 1.00 26.15 474 ASN A CA 1
ATOM 3675 C C . ASN A 1 474 ? -21.605 70.117 50.763 1.00 23.89 474 ASN A C 1
ATOM 3676 O O . ASN A 1 474 ? -22.698 69.715 51.076 1.00 24.24 474 ASN A O 1
ATOM 3681 N N . TYR A 1 475 ? -20.925 70.962 51.527 1.00 23.01 475 TYR A N 1
ATOM 3682 C CA . TYR A 1 475 ? -21.484 71.383 52.803 1.00 22.64 475 TYR A CA 1
ATOM 3683 C C . TYR A 1 475 ? -22.868 72.065 52.723 1.00 23.55 475 TYR A C 1
ATOM 3684 O O . TYR A 1 475 ? -23.772 71.719 53.473 1.00 25.66 475 TYR A O 1
ATOM 3693 N N . PRO A 1 476 ? -23.070 73.038 51.817 1.00 23.15 476 PRO A N 1
ATOM 3694 C CA . PRO A 1 476 ? -24.413 73.618 51.809 1.00 22.20 476 PRO A CA 1
ATOM 3695 C C . PRO A 1 476 ? -25.565 72.664 51.445 1.00 20.86 476 PRO A C 1
ATOM 3696 O O . PRO A 1 476 ? -26.645 72.809 51.949 1.00 20.13 476 PRO A O 1
ATOM 3700 N N . ARG A 1 477 ? -25.348 71.698 50.583 1.00 21.02 477 ARG A N 1
ATOM 3701 C CA . ARG A 1 477 ? -26.385 70.728 50.296 1.00 21.83 477 ARG A CA 1
ATOM 3702 C C . ARG A 1 477 ? -26.663 69.860 51.545 1.00 20.76 477 ARG A C 1
ATOM 3703 O O . ARG A 1 477 ? -27.828 69.591 51.877 1.00 19.53 477 ARG A O 1
ATOM 3711 N N . LEU A 1 478 ? -25.605 69.466 52.231 1.00 20.71 478 LEU A N 1
ATOM 3712 C CA . LEU A 1 478 ? -25.770 68.732 53.493 1.00 21.31 478 LEU A CA 1
ATOM 3713 C C . LEU A 1 478 ? -26.527 69.576 54.548 1.00 21.71 478 LEU A C 1
ATOM 3714 O O . LEU A 1 478 ? -27.363 69.055 55.271 1.00 21.66 478 LEU A O 1
ATOM 3719 N N . GLN A 1 479 ? -26.246 70.872 54.617 1.00 22.06 479 GLN A N 1
ATOM 3720 C CA . GLN A 1 479 ? -26.989 71.769 55.544 1.00 21.71 479 GLN A CA 1
ATOM 3721 C C . GLN A 1 479 ? -28.471 71.795 55.168 1.00 22.72 479 GLN A C 1
ATOM 3722 O O . GLN A 1 479 ? -29.331 71.801 56.012 1.00 22.44 479 GLN A O 1
ATOM 3728 N N . GLU A 1 480 ? -28.778 71.791 53.881 1.00 24.25 480 GLU A N 1
ATOM 3729 C CA . GLU A 1 480 ? -30.171 71.742 53.439 1.00 25.28 480 GLU A CA 1
ATOM 3730 C C . GLU A 1 480 ? -30.853 70.422 53.820 1.00 24.54 480 GLU A C 1
ATOM 3731 O O . GLU A 1 480 ? -32.017 70.357 54.195 1.00 23.02 480 GLU A O 1
ATOM 3737 N N . ILE A 1 481 ? -30.142 69.323 53.677 1.00 22.64 481 ILE A N 1
ATOM 3738 C CA . ILE A 1 481 ? -30.733 68.050 54.029 1.00 21.67 481 ILE A CA 1
ATOM 3739 C C . ILE A 1 481 ? -30.908 68.005 55.578 1.00 21.49 481 ILE A C 1
ATOM 3740 O O . ILE A 1 481 ? -31.912 67.533 56.089 1.00 23.17 481 ILE A O 1
ATOM 3745 N N . LYS A 1 482 ? -29.919 68.489 56.296 1.00 22.38 482 LYS A N 1
ATOM 3746 C CA . LYS A 1 482 ? -29.961 68.569 57.744 1.00 23.17 482 LYS A CA 1
ATOM 3747 C C . LYS A 1 482 ? -31.205 69.298 58.216 1.00 25.00 482 LYS A C 1
ATOM 3748 O O . LYS A 1 482 ? -31.938 68.860 59.103 1.00 23.80 482 LYS A O 1
ATOM 3754 N N . SER A 1 483 ? -31.458 70.413 57.562 1.00 25.36 483 SER A N 1
ATOM 3755 C CA . SER A 1 483 ? -32.539 71.261 57.921 1.00 30.59 483 SER A CA 1
ATOM 3756 C C . SER A 1 483 ? -33.884 70.599 57.598 1.00 28.62 483 SER A C 1
ATOM 3757 O O . SER A 1 483 ? -34.863 70.825 58.290 1.00 28.55 483 SER A O 1
ATOM 3760 N N . ARG A 1 484 ? -33.928 69.734 56.594 1.00 26.43 484 ARG A N 1
ATOM 3761 C CA . ARG A 1 484 ? -35.158 69.052 56.276 1.00 26.91 484 ARG A CA 1
ATOM 3762 C C . ARG A 1 484 ? -35.419 67.890 57.226 1.00 26.23 484 ARG A C 1
ATOM 3763 O O . ARG A 1 484 ? -36.567 67.589 57.572 1.00 25.06 484 ARG A O 1
ATOM 3771 N N . TRP A 1 485 ? -34.362 67.187 57.613 1.00 23.43 485 TRP A N 1
ATOM 3772 C CA . TRP A 1 485 ? -34.552 65.882 58.281 1.00 22.74 485 TRP A CA 1
ATOM 3773 C C . TRP A 1 485 ? -34.326 65.892 59.804 1.00 22.92 485 TRP A C 1
ATOM 3774 O O . TRP A 1 485 ? -34.844 65.025 60.509 1.00 22.74 485 TRP A O 1
ATOM 3785 N N . ASP A 1 486 ? -33.528 66.841 60.285 1.00 21.57 486 ASP A N 1
ATOM 3786 C CA . ASP A 1 486 ? -33.357 67.107 61.714 1.00 21.30 486 ASP A CA 1
ATOM 3787 C C . ASP A 1 486 ? -33.559 68.604 61.983 1.00 21.11 486 ASP A C 1
ATOM 3788 O O . ASP A 1 486 ? -32.609 69.310 62.374 1.00 21.95 486 ASP A O 1
ATOM 3793 N N . PRO A 1 487 ? -34.806 69.091 61.772 1.00 22.89 487 PRO A N 1
ATOM 3794 C CA . PRO A 1 487 ? -35.090 70.518 61.908 1.00 25.62 487 PRO A CA 1
ATOM 3795 C C . PRO A 1 487 ? -34.862 71.050 63.323 1.00 27.03 487 PRO A C 1
ATOM 3796 O O . PRO A 1 487 ? -34.660 72.225 63.464 1.00 28.08 487 PRO A O 1
ATOM 3800 N N . ARG A 1 488 ? -34.942 70.215 64.360 1.00 26.49 488 ARG A N 1
ATOM 3801 C CA . ARG A 1 488 ? -34.710 70.696 65.711 1.00 27.55 488 ARG A CA 1
ATOM 3802 C C . ARG A 1 488 ? -33.260 70.561 66.155 1.00 26.27 488 ARG A C 1
ATOM 3803 O O . ARG A 1 488 ? -32.947 70.943 67.259 1.00 26.57 488 ARG A O 1
ATOM 3811 N N . ASN A 1 489 ? -32.371 70.110 65.286 1.00 23.73 489 ASN A N 1
ATOM 3812 C CA . ASN A 1 489 ? -30.930 69.968 65.607 1.00 23.45 489 ASN A CA 1
ATOM 3813 C C . ASN A 1 489 ? -30.741 69.087 66.859 1.00 23.30 489 ASN A C 1
ATOM 3814 O O . ASN A 1 489 ? -29.964 69.406 67.758 1.00 23.24 489 ASN A O 1
ATOM 3819 N N . VAL A 1 490 ? -31.487 67.996 66.908 1.00 21.47 490 VAL A N 1
ATOM 3820 C CA . VAL A 1 490 ? -31.353 67.008 67.965 1.00 22.15 490 VAL A CA 1
ATOM 3821 C C . VAL A 1 490 ? -29.970 66.352 67.989 1.00 22.09 490 VAL A C 1
ATOM 3822 O O . VAL A 1 490 ? -29.421 66.063 69.043 1.00 22.53 490 VAL A O 1
ATOM 3826 N N . PHE A 1 491 ? -29.462 66.035 66.804 1.00 21.68 491 PHE A N 1
ATOM 3827 C CA . PHE A 1 491 ? -28.199 65.357 66.662 1.00 22.66 491 PHE A CA 1
ATOM 3828 C C . PHE A 1 491 ? -27.105 66.334 66.323 1.00 22.95 491 PHE A C 1
ATOM 3829 O O . PHE A 1 491 ? -27.063 66.885 65.218 1.00 23.89 491 PHE A O 1
ATOM 3837 N N . ARG A 1 492 ? -26.182 66.481 67.238 1.00 21.48 492 ARG A N 1
ATOM 3838 C CA . ARG A 1 492 ? -25.147 67.443 67.050 1.00 23.26 492 ARG A CA 1
ATOM 3839 C C . ARG A 1 492 ? -23.891 67.098 67.856 1.00 23.18 492 ARG A C 1
ATOM 3840 O O . ARG A 1 492 ? -23.926 66.228 68.749 1.00 23.00 492 ARG A O 1
ATOM 3848 N N . HIS A 1 493 ? -22.805 67.766 67.487 1.00 20.50 493 HIS A N 1
ATOM 3849 C CA . HIS A 1 493 ? -21.492 67.639 68.090 1.00 22.32 493 HIS A CA 1
ATOM 3850 C C . HIS A 1 493 ? -20.622 68.769 67.537 1.00 22.46 493 HIS A C 1
ATOM 3851 O O . HIS A 1 493 ? -21.119 69.580 66.747 1.00 21.74 493 HIS A O 1
ATOM 3858 N N . ALA A 1 494 ? -19.346 68.851 67.920 1.00 23.97 494 ALA A N 1
ATOM 3859 C CA . ALA A 1 494 ? -18.524 70.039 67.521 1.00 23.87 494 ALA A CA 1
ATOM 3860 C C . ALA A 1 494 ? -18.455 70.183 66.007 1.00 25.88 494 ALA A C 1
ATOM 3861 O O . ALA A 1 494 ? -18.353 71.284 65.486 1.00 25.92 494 ALA A O 1
ATOM 3863 N N . PHE A 1 495 ? -18.452 69.072 65.286 1.00 23.46 495 PHE A N 1
ATOM 3864 C CA . PHE A 1 495 ? -18.394 69.117 63.834 1.00 22.47 495 PHE A CA 1
ATOM 3865 C C . PHE A 1 495 ? -19.669 68.642 63.166 1.00 20.81 495 PHE A C 1
ATOM 3866 O O . PHE A 1 495 ? -19.622 68.173 62.055 1.00 21.33 495 PHE A O 1
ATOM 3874 N N . SER A 1 496 ? -20.812 68.815 63.797 1.00 20.35 496 SER A N 1
ATOM 3875 C CA . SER A 1 496 ? -22.049 68.428 63.155 1.00 20.47 496 SER A CA 1
ATOM 3876 C C . SER A 1 496 ? -22.449 69.436 62.090 1.00 22.03 496 SER A C 1
ATOM 3877 O O . SER A 1 496 ? -22.082 70.602 62.178 1.00 21.89 496 SER A O 1
ATOM 3880 N N . ILE A 1 497 ? -23.161 68.958 61.083 1.00 22.09 497 ILE A N 1
ATOM 3881 C CA . ILE A 1 497 ? -23.657 69.847 60.012 1.00 24.49 497 ILE A CA 1
ATOM 3882 C C . ILE A 1 497 ? -24.541 70.899 60.674 1.00 26.47 497 ILE A C 1
ATOM 3883 O O . ILE A 1 497 ? -25.555 70.557 61.276 1.00 28.10 497 ILE A O 1
ATOM 3888 N N . ARG A 1 498 ? -24.202 72.172 60.538 1.00 27.03 498 ARG A N 1
ATOM 3889 C CA . ARG A 1 498 ? -25.025 73.231 61.169 1.00 31.77 498 ARG A CA 1
ATOM 3890 C C . ARG A 1 498 ? -26.288 73.506 60.358 1.00 32.20 498 ARG A C 1
ATOM 3891 O O . ARG A 1 498 ? -26.267 73.477 59.132 1.00 30.43 498 ARG A O 1
ATOM 3899 N N . PRO A 1 499 ? -27.386 73.810 61.025 1.00 35.92 499 PRO A N 1
ATOM 3900 C CA . PRO A 1 499 ? -28.568 73.988 60.181 1.00 41.71 499 PRO A CA 1
ATOM 3901 C C . PRO A 1 499 ? -28.419 75.270 59.314 1.00 44.07 499 PRO A C 1
ATOM 3902 O O . PRO A 1 499 ? -27.819 76.256 59.761 1.00 38.81 499 PRO A O 1
ATOM 3906 N N . ARG A 1 500 ? -28.915 75.184 58.077 1.00 49.18 500 ARG A N 1
ATOM 3907 C CA . ARG A 1 500 ? -28.934 76.310 57.111 1.00 52.12 500 ARG A CA 1
ATOM 3908 C C . ARG A 1 500 ? -29.001 77.701 57.757 1.00 57.33 500 ARG A C 1
ATOM 3909 O O . ARG A 1 500 ? -28.033 78.475 57.829 1.00 58.06 500 ARG A O 1
ATOM 3918 N N . THR B 1 3 ? -32.454 28.933 57.518 1.00 51.36 3 THR B N 1
ATOM 3919 C CA . THR B 1 3 ? -32.787 28.154 56.269 1.00 49.51 3 THR B CA 1
ATOM 3920 C C . THR B 1 3 ? -31.822 28.309 55.100 1.00 46.44 3 THR B C 1
ATOM 3921 O O . THR B 1 3 ? -32.133 27.827 53.979 1.00 45.40 3 THR B O 1
ATOM 3925 N N . ARG B 1 4 ? -30.686 28.985 55.305 1.00 39.53 4 ARG B N 1
ATOM 3926 C CA . ARG B 1 4 ? -29.649 28.941 54.306 1.00 36.38 4 ARG B CA 1
ATOM 3927 C C . ARG B 1 4 ? -29.142 27.487 54.260 1.00 33.57 4 ARG B C 1
ATOM 3928 O O . ARG B 1 4 ? -28.943 26.875 55.304 1.00 33.41 4 ARG B O 1
ATOM 3936 N N . ALA B 1 5 ? -28.996 26.925 53.063 1.00 29.24 5 ALA B N 1
ATOM 3937 C CA . ALA B 1 5 ? -28.381 25.634 52.924 1.00 28.18 5 ALA B CA 1
ATOM 3938 C C . ALA B 1 5 ? -26.913 25.690 53.380 1.00 24.80 5 ALA B C 1
ATOM 3939 O O . ALA B 1 5 ? -26.237 26.700 53.162 1.00 21.65 5 ALA B O 1
ATOM 3941 N N . ALA B 1 6 ? -26.429 24.588 53.957 1.00 21.39 6 ALA B N 1
ATOM 3942 C CA . ALA B 1 6 ? -25.027 24.483 54.326 1.00 22.41 6 ALA B CA 1
ATOM 3943 C C . ALA B 1 6 ? -24.129 24.777 53.130 1.00 22.78 6 ALA B C 1
ATOM 3944 O O . ALA B 1 6 ? -24.421 24.415 51.993 1.00 24.04 6 ALA B O 1
ATOM 3946 N N . VAL B 1 7 ? -23.016 25.433 53.386 1.00 23.39 7 VAL B N 1
ATOM 3947 C CA . VAL B 1 7 ? -22.055 25.738 52.331 1.00 23.31 7 VAL B CA 1
ATOM 3948 C C . VAL B 1 7 ? -21.014 24.628 52.184 1.00 23.07 7 VAL B C 1
ATOM 3949 O O . VAL B 1 7 ? -20.544 24.098 53.182 1.00 20.30 7 VAL B O 1
ATOM 3953 N N . THR B 1 8 ? -20.702 24.243 50.939 1.00 23.56 8 THR B N 1
ATOM 3954 C CA . THR B 1 8 ? -19.626 23.327 50.653 1.00 25.56 8 THR B CA 1
ATOM 3955 C C . THR B 1 8 ? -18.580 24.075 49.874 1.00 24.11 8 THR B C 1
ATOM 3956 O O . THR B 1 8 ? -18.895 24.685 48.865 1.00 23.36 8 THR B O 1
ATOM 3960 N N . VAL B 1 9 ? -17.343 24.024 50.371 1.00 22.72 9 VAL B N 1
ATOM 3961 C CA . VAL B 1 9 ? -16.185 24.664 49.768 1.00 22.38 9 VAL B CA 1
ATOM 3962 C C . VAL B 1 9 ? -15.185 23.609 49.311 1.00 23.49 9 VAL B C 1
ATOM 3963 O O . VAL B 1 9 ? -14.548 22.956 50.159 1.00 20.33 9 VAL B O 1
ATOM 3967 N N . LYS B 1 10 ? -15.065 23.447 47.973 1.00 23.18 10 LYS B N 1
ATOM 3968 C CA . LYS B 1 10 ? -14.099 22.538 47.352 1.00 25.66 10 LYS B CA 1
ATOM 3969 C C . LYS B 1 10 ? -12.867 23.281 46.898 1.00 25.53 10 LYS B C 1
ATOM 3970 O O . LYS B 1 10 ? -12.882 24.535 46.828 1.00 23.64 10 LYS B O 1
ATOM 3976 N N . PRO B 1 11 ? -11.781 22.548 46.550 1.00 26.17 11 PRO B N 1
ATOM 3977 C CA . PRO B 1 11 ? -10.574 23.302 46.221 1.00 29.70 11 PRO B CA 1
ATOM 3978 C C . PRO B 1 11 ? -10.678 24.313 45.069 1.00 34.03 11 PRO B C 1
ATOM 3979 O O . PRO B 1 11 ? -9.868 25.194 44.999 1.00 34.17 11 PRO B O 1
ATOM 3983 N N . ASP B 1 12 ? -11.700 24.220 44.220 1.00 36.94 12 ASP B N 1
ATOM 3984 C CA . ASP B 1 12 ? -11.854 25.194 43.133 1.00 36.28 12 ASP B CA 1
ATOM 3985 C C . ASP B 1 12 ? -12.490 26.524 43.594 1.00 31.77 12 ASP B C 1
ATOM 3986 O O . ASP B 1 12 ? -12.555 27.465 42.842 1.00 31.46 12 ASP B O 1
ATOM 3991 N N . ASP B 1 13 ? -12.958 26.599 44.828 1.00 27.41 13 ASP B N 1
ATOM 3992 C CA . ASP B 1 13 ? -13.583 27.802 45.394 1.00 25.92 13 ASP B CA 1
ATOM 3993 C C . ASP B 1 13 ? -12.456 28.612 46.012 1.00 24.76 13 ASP B C 1
ATOM 3994 O O . ASP B 1 13 ? -11.619 28.065 46.699 1.00 22.88 13 ASP B O 1
ATOM 3999 N N . HIS B 1 14 ? -12.457 29.914 45.791 1.00 25.29 14 HIS B N 1
ATOM 4000 C CA . HIS B 1 14 ? -11.448 30.816 46.377 1.00 25.73 14 HIS B CA 1
ATOM 4001 C C . HIS B 1 14 ? -11.375 30.773 47.893 1.00 25.41 14 HIS B C 1
ATOM 4002 O O . HIS B 1 14 ? -10.330 31.056 48.503 1.00 25.83 14 HIS B O 1
ATOM 4009 N N . ARG B 1 15 ? -12.483 30.437 48.523 1.00 22.77 15 ARG B N 1
ATOM 4010 C CA . ARG B 1 15 ? -12.488 30.298 49.995 1.00 23.84 15 ARG B CA 1
ATOM 4011 C C . ARG B 1 15 ? -11.655 29.184 50.549 1.00 23.08 15 ARG B C 1
ATOM 4012 O O . ARG B 1 15 ? -11.316 29.226 51.715 1.00 23.84 15 ARG B O 1
ATOM 4020 N N . TYR B 1 16 ? -11.345 28.180 49.731 1.00 21.36 16 TYR B N 1
ATOM 4021 C CA . TYR B 1 16 ? -10.723 26.961 50.240 1.00 21.14 16 TYR B CA 1
ATOM 4022 C C . TYR B 1 16 ? -9.385 27.240 50.900 1.00 22.04 16 TYR B C 1
ATOM 4023 O O . TYR B 1 16 ? -9.098 26.732 51.980 1.00 22.40 16 TYR B O 1
ATOM 4032 N N . ASP B 1 17 ? -8.555 28.025 50.266 1.00 23.26 17 ASP B N 1
ATOM 4033 C CA . ASP B 1 17 ? -7.206 28.250 50.795 1.00 24.59 17 ASP B CA 1
ATOM 4034 C C . ASP B 1 17 ? -7.217 28.998 52.131 1.00 25.78 17 ASP B C 1
ATOM 4035 O O . ASP B 1 17 ? -6.319 28.846 52.979 1.00 27.15 17 ASP B O 1
ATOM 4040 N N . LEU B 1 18 ? -8.225 29.830 52.316 1.00 25.87 18 LEU B N 1
ATOM 4041 C CA . LEU B 1 18 ? -8.374 30.551 53.573 1.00 24.78 18 LEU B CA 1
ATOM 4042 C C . LEU B 1 18 ? -8.813 29.574 54.670 1.00 23.90 18 LEU B C 1
ATOM 4043 O O . LEU B 1 18 ? -8.249 29.534 55.776 1.00 23.98 18 LEU B O 1
ATOM 4048 N N . LEU B 1 19 ? -9.794 28.759 54.351 1.00 22.51 19 LEU B N 1
ATOM 4049 C CA . LEU B 1 19 ? -10.348 27.824 55.340 1.00 21.52 19 LEU B CA 1
ATOM 4050 C C . LEU B 1 19 ? -9.362 26.758 55.759 1.00 20.90 19 LEU B C 1
ATOM 4051 O O . LEU B 1 19 ? -9.451 26.229 56.848 1.00 22.21 19 LEU B O 1
ATOM 4056 N N . ALA B 1 20 ? -8.404 26.454 54.902 1.00 22.26 20 ALA B N 1
ATOM 4057 C CA . ALA B 1 20 ? -7.363 25.486 55.147 1.00 23.12 20 ALA B CA 1
ATOM 4058 C C . ALA B 1 20 ? -6.373 25.972 56.208 1.00 25.06 20 ALA B C 1
ATOM 4059 O O . ALA B 1 20 ? -5.642 25.155 56.763 1.00 24.01 20 ALA B O 1
ATOM 4061 N N . ARG B 1 21 ? -6.338 27.282 56.461 1.00 24.30 21 ARG B N 1
ATOM 4062 C CA . ARG B 1 21 ? -5.369 27.887 57.368 1.00 28.66 21 ARG B CA 1
ATOM 4063 C C . ARG B 1 21 ? -6.000 28.354 58.674 1.00 30.29 21 ARG B C 1
ATOM 4064 O O . ARG B 1 21 ? -7.010 29.041 58.657 1.00 41.72 21 ARG B O 1
ATOM 4072 N N . ALA B 1 22 ? -5.449 27.977 59.803 1.00 27.92 22 ALA B N 1
ATOM 4073 C CA . ALA B 1 22 ? -6.060 28.341 61.071 1.00 27.57 22 ALA B CA 1
ATOM 4074 C C . ALA B 1 22 ? -4.941 29.009 61.864 1.00 26.92 22 ALA B C 1
ATOM 4075 O O . ALA B 1 22 ? -4.096 29.615 61.254 1.00 26.07 22 ALA B O 1
ATOM 4077 N N . ASP B 1 23 ? -4.952 28.957 63.188 1.00 24.97 23 ASP B N 1
ATOM 4078 C CA . ASP B 1 23 ? -3.984 29.699 64.011 1.00 26.74 23 ASP B CA 1
ATOM 4079 C C . ASP B 1 23 ? -2.522 29.216 63.880 1.00 26.97 23 ASP B C 1
ATOM 4080 O O . ASP B 1 23 ? -1.576 29.998 64.110 1.00 27.23 23 ASP B O 1
ATOM 4085 N N . ASN B 1 24 ? -2.330 27.945 63.544 1.00 26.64 24 ASN B N 1
ATOM 4086 C CA . ASN B 1 24 ? -0.982 27.414 63.349 1.00 24.95 24 ASN B CA 1
ATOM 4087 C C . ASN B 1 24 ? -0.681 27.100 61.851 1.00 25.26 24 ASN B C 1
ATOM 4088 O O . ASN B 1 24 ? -1.129 26.067 61.305 1.00 25.14 24 ASN B O 1
ATOM 4093 N N . TYR B 1 25 ? 0.105 27.972 61.190 1.00 23.64 25 TYR B N 1
ATOM 4094 C CA . TYR B 1 25 ? 0.414 27.801 59.763 1.00 25.74 25 TYR B CA 1
ATOM 4095 C C . TYR B 1 25 ? 1.325 26.603 59.460 1.00 26.85 25 TYR B C 1
ATOM 4096 O O . TYR B 1 25 ? 1.510 26.217 58.295 1.00 25.35 25 TYR B O 1
ATOM 4105 N N . ARG B 1 26 ? 1.799 25.933 60.506 1.00 25.63 26 ARG B N 1
ATOM 4106 C CA . ARG B 1 26 ? 2.459 24.649 60.281 1.00 27.72 26 ARG B CA 1
ATOM 4107 C C . ARG B 1 26 ? 1.508 23.623 59.716 1.00 28.43 26 ARG B C 1
ATOM 4108 O O . ARG B 1 26 ? 1.980 22.708 59.064 1.00 28.51 26 ARG B O 1
ATOM 4116 N N . PHE B 1 27 ? 0.187 23.772 59.933 1.00 25.99 27 PHE B N 1
ATOM 4117 C CA . PHE B 1 27 ? -0.744 22.705 59.594 1.00 29.60 27 PHE B CA 1
ATOM 4118 C C . PHE B 1 27 ? -1.843 23.173 58.637 1.00 30.08 27 PHE B C 1
ATOM 4119 O O . PHE B 1 27 ? -2.856 23.709 59.081 1.00 32.96 27 PHE B O 1
ATOM 4127 N N . VAL B 1 28 ? -1.639 22.963 57.342 1.00 27.98 28 VAL B N 1
ATOM 4128 C CA . VAL B 1 28 ? -2.541 23.426 56.350 1.00 27.03 28 VAL B CA 1
ATOM 4129 C C . VAL B 1 28 ? -3.436 22.274 55.967 1.00 24.80 28 VAL B C 1
ATOM 4130 O O . VAL B 1 28 ? -2.978 21.251 55.484 1.00 26.75 28 VAL B O 1
ATOM 4134 N N . ALA B 1 29 ? -4.733 22.410 56.189 1.00 24.45 29 ALA B N 1
ATOM 4135 C CA . ALA B 1 29 ? -5.630 21.296 55.880 1.00 23.65 29 ALA B CA 1
ATOM 4136 C C . ALA B 1 29 ? -5.773 21.048 54.365 1.00 24.64 29 ALA B C 1
ATOM 4137 O O . ALA B 1 29 ? -5.671 21.994 53.568 1.00 25.19 29 ALA B O 1
ATOM 4139 N N . GLN B 1 30 ? -6.038 19.802 53.978 1.00 23.58 30 GLN B N 1
ATOM 4140 C CA . GLN B 1 30 ? -6.327 19.485 52.574 1.00 26.46 30 GLN B CA 1
ATOM 4141 C C . GLN B 1 30 ? -7.493 18.522 52.402 1.00 24.39 30 GLN B C 1
ATOM 4142 O O . GLN B 1 30 ? -7.379 17.473 51.754 1.00 22.93 30 GLN B O 1
ATOM 4148 N N . PRO B 1 31 ? -8.650 18.875 52.980 1.00 22.17 31 PRO B N 1
ATOM 4149 C CA . PRO B 1 31 ? -9.777 17.986 52.783 1.00 21.52 31 PRO B CA 1
ATOM 4150 C C . PRO B 1 31 ? -10.332 17.952 51.359 1.00 22.49 31 PRO B C 1
ATOM 4151 O O . PRO B 1 31 ? -10.065 18.848 50.539 1.00 22.06 31 PRO B O 1
ATOM 4155 N N . GLU B 1 32 ? -11.176 16.963 51.092 1.00 25.07 32 GLU B N 1
ATOM 4156 C CA . GLU B 1 32 ? -12.027 16.999 49.920 1.00 27.93 32 GLU B CA 1
ATOM 4157 C C . GLU B 1 32 ? -12.870 18.259 49.878 1.00 25.06 32 GLU B C 1
ATOM 4158 O O . GLU B 1 32 ? -13.066 18.830 48.794 1.00 23.31 32 GLU B O 1
ATOM 4164 N N . TYR B 1 33 ? -13.432 18.632 51.035 1.00 21.20 33 TYR B N 1
ATOM 4165 C CA . TYR B 1 33 ? -14.199 19.835 51.155 1.00 21.44 33 TYR B CA 1
ATOM 4166 C C . TYR B 1 33 ? -14.365 20.243 52.589 1.00 21.39 33 TYR B C 1
ATOM 4167 O O . TYR B 1 33 ? -14.195 19.450 53.503 1.00 19.48 33 TYR B O 1
ATOM 4176 N N . PHE B 1 34 ? -14.678 21.515 52.748 1.00 19.89 34 PHE B N 1
ATOM 4177 C CA . PHE B 1 34 ? -15.089 22.076 54.022 1.00 19.11 34 PHE B CA 1
ATOM 4178 C C . PHE B 1 34 ? -16.576 22.197 53.933 1.00 19.55 34 PHE B C 1
ATOM 4179 O O . PHE B 1 34 ? -17.092 22.562 52.867 1.00 18.81 34 PHE B O 1
ATOM 4187 N N . ARG B 1 35 ? -17.262 21.937 55.042 1.00 18.66 35 ARG B N 1
ATOM 4188 C CA . ARG B 1 35 ? -18.710 22.111 55.104 1.00 19.49 35 ARG B CA 1
ATOM 4189 C C . ARG B 1 35 ? -18.951 23.142 56.223 1.00 19.28 35 ARG B C 1
ATOM 4190 O O . ARG B 1 35 ? -18.453 22.943 57.321 1.00 18.50 35 ARG B O 1
ATOM 4198 N N . LEU B 1 36 ? -19.729 24.195 55.938 1.00 18.12 36 LEU B N 1
ATOM 4199 C CA . LEU B 1 36 ? -20.135 25.209 56.928 1.00 20.68 36 LEU B CA 1
ATOM 4200 C C . LEU B 1 36 ? -21.623 25.147 57.171 1.00 19.33 36 LEU B C 1
ATOM 4201 O O . LEU B 1 36 ? -22.371 25.706 56.379 1.00 19.61 36 LEU B O 1
ATOM 4206 N N . PRO B 1 37 ? -22.060 24.441 58.220 1.00 19.17 37 PRO B N 1
ATOM 4207 C CA . PRO B 1 37 ? -23.477 24.295 58.477 1.00 20.26 37 PRO B CA 1
ATOM 4208 C C . PRO B 1 37 ? -23.990 25.479 59.343 1.00 20.15 37 PRO B C 1
ATOM 4209 O O . PRO B 1 37 ? -23.207 26.189 59.981 1.00 20.95 37 PRO B O 1
ATOM 4213 N N . TYR B 1 38 ? -25.293 25.648 59.322 1.00 20.96 38 TYR B N 1
ATOM 4214 C CA . TYR B 1 38 ? -25.986 26.742 59.979 1.00 22.45 38 TYR B CA 1
ATOM 4215 C C . TYR B 1 38 ? -26.847 26.262 61.110 1.00 23.55 38 TYR B C 1
ATOM 4216 O O . TYR B 1 38 ? -27.239 27.077 61.924 1.00 26.74 38 TYR B O 1
ATOM 4225 N N . SER B 1 39 ? -27.126 24.965 61.187 1.00 23.35 39 SER B N 1
ATOM 4226 C CA . SER B 1 39 ? -27.975 24.427 62.235 1.00 22.12 39 SER B CA 1
ATOM 4227 C C . SER B 1 39 ? -27.507 23.037 62.669 1.00 22.31 39 SER B C 1
ATOM 4228 O O . SER B 1 39 ? -26.732 22.370 61.962 1.00 23.51 39 SER B O 1
ATOM 4231 N N . THR B 1 40 ? -27.981 22.596 63.827 1.00 20.34 40 THR B N 1
ATOM 4232 C CA . THR B 1 40 ? -27.693 21.241 64.269 1.00 22.94 40 THR B CA 1
ATOM 4233 C C . THR B 1 40 ? -28.129 20.217 63.216 1.00 22.23 40 THR B C 1
ATOM 4234 O O . THR B 1 40 ? -27.426 19.252 62.965 1.00 22.27 40 THR B O 1
ATOM 4238 N N . ALA B 1 41 ? -29.297 20.408 62.608 1.00 23.23 41 ALA B N 1
ATOM 4239 C CA . ALA B 1 41 ? -29.754 19.472 61.593 1.00 23.78 41 ALA B CA 1
ATOM 4240 C C . ALA B 1 41 ? -28.767 19.331 60.438 1.00 23.78 41 ALA B C 1
ATOM 4241 O O . ALA B 1 41 ? -28.599 18.257 59.894 1.00 23.35 41 ALA B O 1
ATOM 4243 N N . GLN B 1 42 ? -28.115 20.425 60.069 1.00 20.92 42 GLN B N 1
ATOM 4244 C CA . GLN B 1 42 ? -27.164 20.404 59.001 1.00 21.81 42 GLN B CA 1
ATOM 4245 C C . GLN B 1 42 ? -25.891 19.757 59.460 1.00 21.09 42 GLN B C 1
ATOM 4246 O O . GLN B 1 42 ? -25.194 19.163 58.655 1.00 21.26 42 GLN B O 1
ATOM 4252 N N . VAL B 1 43 ? -25.551 19.874 60.732 1.00 19.86 43 VAL B N 1
ATOM 4253 C CA . VAL B 1 43 ? -24.374 19.133 61.261 1.00 19.93 43 VAL B CA 1
ATOM 4254 C C . VAL B 1 43 ? -24.643 17.612 61.192 1.00 21.80 43 VAL B C 1
ATOM 4255 O O . VAL B 1 43 ? -23.767 16.828 60.791 1.00 21.46 43 VAL B O 1
ATOM 4259 N N . VAL B 1 44 ? -25.850 17.193 61.570 1.00 21.50 44 VAL B N 1
ATOM 4260 C CA . VAL B 1 44 ? -26.260 15.771 61.411 1.00 22.07 44 VAL B CA 1
ATOM 4261 C C . VAL B 1 44 ? -26.127 15.277 59.964 1.00 22.98 44 VAL B C 1
ATOM 4262 O O . VAL B 1 44 ? -25.525 14.238 59.738 1.00 22.13 44 VAL B O 1
ATOM 4266 N N . GLU B 1 45 ? -26.645 16.051 59.003 1.00 23.84 45 GLU B N 1
ATOM 4267 C CA . GLU B 1 45 ? -26.496 15.771 57.564 1.00 27.12 45 GLU B CA 1
ATOM 4268 C C . GLU B 1 45 ? -25.012 15.600 57.203 1.00 24.82 45 GLU B C 1
ATOM 4269 O O . GLU B 1 45 ? -24.634 14.634 56.531 1.00 24.70 45 GLU B O 1
ATOM 4275 N N . ALA B 1 46 ? -24.174 16.531 57.617 1.00 20.56 46 ALA B N 1
ATOM 4276 C CA . ALA B 1 46 ? -22.761 16.455 57.230 1.00 21.34 46 ALA B CA 1
ATOM 4277 C C . ALA B 1 46 ? -22.112 15.205 57.767 1.00 21.89 46 ALA B C 1
ATOM 4278 O O . ALA B 1 46 ? -21.374 14.506 57.034 1.00 21.79 46 ALA B O 1
ATOM 4280 N N . VAL B 1 47 ? -22.346 14.924 59.044 1.00 20.35 47 VAL B N 1
ATOM 4281 C CA . VAL B 1 47 ? -21.739 13.765 59.680 1.00 21.52 47 VAL B CA 1
ATOM 4282 C C . VAL B 1 47 ? -22.234 12.467 59.040 1.00 22.17 47 VAL B C 1
ATOM 4283 O O . VAL B 1 47 ? -21.466 11.541 58.802 1.00 22.32 47 VAL B O 1
ATOM 4287 N N . SER B 1 48 ? -23.537 12.385 58.836 1.00 22.33 48 SER B N 1
ATOM 4288 C CA . SER B 1 48 ? -24.150 11.232 58.240 1.00 27.03 48 SER B CA 1
ATOM 4289 C C . SER B 1 48 ? -23.579 10.888 56.829 1.00 27.49 48 SER B C 1
ATOM 4290 O O . SER B 1 48 ? -23.343 9.717 56.531 1.00 27.26 48 SER B O 1
ATOM 4293 N N . GLU B 1 49 ? -23.277 11.903 56.020 1.00 26.00 49 GLU B N 1
ATOM 4294 C CA . GLU B 1 49 ? -22.649 11.737 54.689 1.00 27.95 49 GLU B CA 1
ATOM 4295 C C . GLU B 1 49 ? -21.260 11.147 54.811 1.00 26.71 49 GLU B C 1
ATOM 4296 O O . GLU B 1 49 ? -20.924 10.150 54.145 1.00 27.06 49 GLU B O 1
ATOM 4302 N N . ALA B 1 50 ? -20.455 11.728 55.687 1.00 23.86 50 ALA B N 1
ATOM 4303 C CA . ALA B 1 50 ? -19.090 11.247 55.862 1.00 25.63 50 ALA B CA 1
ATOM 4304 C C . ALA B 1 50 ? -19.062 9.827 56.432 1.00 25.12 50 ALA B C 1
ATOM 4305 O O . ALA B 1 50 ? -18.315 8.998 55.954 1.00 24.73 50 ALA B O 1
ATOM 4307 N N . VAL B 1 51 ? -19.919 9.529 57.387 1.00 22.22 51 VAL B N 1
ATOM 4308 C CA . VAL B 1 51 ? -19.976 8.190 57.948 1.00 23.77 51 VAL B CA 1
ATOM 4309 C C . VAL B 1 51 ? -20.419 7.176 56.872 1.00 24.57 51 VAL B C 1
ATOM 4310 O O . VAL B 1 51 ? -19.861 6.078 56.750 1.00 24.02 51 VAL B O 1
ATOM 4314 N N . ALA B 1 52 ? -21.397 7.548 56.059 1.00 27.14 52 ALA B N 1
ATOM 4315 C CA . ALA B 1 52 ? -21.912 6.596 55.055 1.00 28.95 52 ALA B CA 1
ATOM 4316 C C . ALA B 1 52 ? -20.799 6.110 54.083 1.00 28.61 52 ALA B C 1
ATOM 4317 O O . ALA B 1 52 ? -20.779 4.952 53.698 1.00 29.35 52 ALA B O 1
ATOM 4319 N N . ALA B 1 53 ? -19.891 6.989 53.702 1.00 27.25 53 ALA B N 1
ATOM 4320 C CA . ALA B 1 53 ? -18.848 6.647 52.739 1.00 27.76 53 ALA B CA 1
ATOM 4321 C C . ALA B 1 53 ? -17.515 6.384 53.421 1.00 27.34 53 ALA B C 1
ATOM 4322 O O . ALA B 1 53 ? -16.490 6.293 52.750 1.00 29.14 53 ALA B O 1
ATOM 4324 N N . GLY B 1 54 ? -17.508 6.324 54.740 1.00 25.36 54 GLY B N 1
ATOM 4325 C CA . GLY B 1 54 ? -16.285 6.118 55.515 1.00 28.60 54 GLY B CA 1
ATOM 4326 C C . GLY B 1 54 ? -15.271 7.234 55.366 1.00 28.75 54 GLY B C 1
ATOM 4327 O O . GLY B 1 54 ? -14.080 6.998 55.450 1.00 34.04 54 GLY B O 1
ATOM 4328 N N . LYS B 1 55 ? -15.716 8.468 55.154 1.00 28.67 55 LYS B N 1
ATOM 4329 C CA . LYS B 1 55 ? -14.767 9.593 55.044 1.00 27.71 55 LYS B CA 1
ATOM 4330 C C . LYS B 1 55 ? -14.311 9.980 56.416 1.00 27.45 55 LYS B C 1
ATOM 4331 O O . LYS B 1 55 ? -15.093 9.998 57.360 1.00 30.22 55 LYS B O 1
ATOM 4337 N N . ARG B 1 56 ? -13.056 10.338 56.542 1.00 23.87 56 ARG B N 1
ATOM 4338 C CA . ARG B 1 56 ? -12.586 10.799 57.798 1.00 23.91 56 ARG B CA 1
ATOM 4339 C C . ARG B 1 56 ? -13.027 12.263 58.000 1.00 23.16 56 ARG B C 1
ATOM 4340 O O . ARG B 1 56 ? -12.737 13.123 57.144 1.00 20.95 56 ARG B O 1
ATOM 4348 N N . LEU B 1 57 ? -13.672 12.526 59.138 1.00 22.16 57 LEU B N 1
ATOM 4349 C CA . LEU B 1 57 ? -14.289 13.846 59.445 1.00 23.69 57 LEU B CA 1
ATOM 4350 C C . LEU B 1 57 ? -13.720 14.477 60.701 1.00 24.23 57 LEU B C 1
ATOM 4351 O O . LEU B 1 57 ? -13.583 13.809 61.739 1.00 24.83 57 LEU B O 1
ATOM 4356 N N . THR B 1 58 ? -13.375 15.764 60.648 1.00 21.78 58 THR B N 1
ATOM 4357 C CA . THR B 1 58 ? -13.018 16.444 61.880 1.00 20.48 58 THR B CA 1
ATOM 4358 C C . THR B 1 58 ? -13.794 17.750 61.921 1.00 20.37 58 THR B C 1
ATOM 4359 O O . THR B 1 58 ? -14.282 18.197 60.875 1.00 19.55 58 THR B O 1
ATOM 4363 N N . VAL B 1 59 ? -13.880 18.365 63.109 1.00 19.03 59 VAL B N 1
ATOM 4364 C CA . VAL B 1 59 ? -14.637 19.595 63.318 1.00 20.28 59 VAL B CA 1
ATOM 4365 C C . VAL B 1 59 ? -13.687 20.710 63.693 1.00 20.66 59 VAL B C 1
ATOM 4366 O O . VAL B 1 59 ? -12.796 20.534 64.492 1.00 19.20 59 VAL B O 1
ATOM 4370 N N . ARG B 1 60 ? -13.958 21.882 63.193 1.00 20.15 60 ARG B N 1
ATOM 4371 C CA . ARG B 1 60 ? -13.232 23.019 63.588 1.00 22.38 60 ARG B CA 1
ATOM 4372 C C . ARG B 1 60 ? -14.162 24.073 64.154 1.00 21.13 60 ARG B C 1
ATOM 4373 O O . ARG B 1 60 ? -15.170 24.334 63.553 1.00 21.58 60 ARG B O 1
ATOM 4381 N N . SER B 1 61 ? -13.820 24.683 65.286 1.00 19.32 61 SER B N 1
ATOM 4382 C CA . SER B 1 61 ? -14.634 25.777 65.836 1.00 18.79 61 SER B CA 1
ATOM 4383 C C . SER B 1 61 ? -13.865 27.081 65.713 1.00 20.88 61 SER B C 1
ATOM 4384 O O . SER B 1 61 ? -14.101 27.843 64.755 1.00 21.30 61 SER B O 1
ATOM 4387 N N . GLY B 1 62 ? -12.907 27.335 66.610 1.00 19.24 62 GLY B N 1
ATOM 4388 C CA . GLY B 1 62 ? -12.060 28.516 66.496 1.00 21.35 62 GLY B CA 1
ATOM 4389 C C . GLY B 1 62 ? -10.699 28.334 65.832 1.00 21.51 62 GLY B C 1
ATOM 4390 O O . GLY B 1 62 ? -10.011 29.314 65.550 1.00 21.42 62 GLY B O 1
ATOM 4391 N N . GLY B 1 63 ? -10.303 27.091 65.563 1.00 20.96 63 GLY B N 1
ATOM 4392 C CA . GLY B 1 63 ? -9.045 26.853 64.857 1.00 20.76 63 GLY B CA 1
ATOM 4393 C C . GLY B 1 63 ? -7.801 27.031 65.715 1.00 19.51 63 GLY B C 1
ATOM 4394 O O . GLY B 1 63 ? -6.709 27.204 65.200 1.00 20.51 63 GLY B O 1
ATOM 4395 N N . HIS B 1 64 ? -7.939 27.021 67.028 1.00 18.52 64 HIS B N 1
ATOM 4396 C CA . HIS B 1 64 ? -6.784 27.250 67.896 1.00 20.02 64 HIS B CA 1
ATOM 4397 C C . HIS B 1 64 ? -5.980 26.026 68.286 1.00 20.91 64 HIS B C 1
ATOM 4398 O O . HIS B 1 64 ? -4.956 26.184 69.003 1.00 21.15 64 HIS B O 1
ATOM 4405 N N . CYS B 1 65 ? -6.341 24.855 67.757 1.00 18.97 65 CYS B N 1
ATOM 4406 C CA . CYS B 1 65 ? -5.592 23.630 68.145 1.00 21.03 65 CYS B CA 1
ATOM 4407 C C . CYS B 1 65 ? -4.052 23.848 68.014 1.00 24.48 65 CYS B C 1
ATOM 4408 O O . CYS B 1 65 ? -3.546 24.337 66.977 1.00 27.49 65 CYS B O 1
ATOM 4411 N N . GLY B 1 66 ? -3.306 23.451 69.037 1.00 25.72 66 GLY B N 1
ATOM 4412 C CA . GLY B 1 66 ? -1.844 23.530 68.960 1.00 28.85 66 GLY B CA 1
ATOM 4413 C C . GLY B 1 66 ? -1.234 22.477 68.046 1.00 29.14 66 GLY B C 1
ATOM 4414 O O . GLY B 1 66 ? -0.115 22.660 67.561 1.00 30.59 66 GLY B O 1
ATOM 4415 N N . GLU B 1 67 ? -1.956 21.378 67.798 1.00 26.38 67 GLU B N 1
ATOM 4416 C CA . GLU B 1 67 ? -1.495 20.331 66.867 1.00 27.24 67 GLU B CA 1
ATOM 4417 C C . GLU B 1 67 ? -2.382 20.195 65.618 1.00 29.16 67 GLU B C 1
ATOM 4418 O O . GLU B 1 67 ? -3.349 20.953 65.436 1.00 29.98 67 GLU B O 1
ATOM 4424 N N . ALA B 1 68 ? -2.052 19.225 64.768 1.00 26.04 68 ALA B N 1
ATOM 4425 C CA . ALA B 1 68 ? -2.792 18.989 63.554 1.00 24.92 68 ALA B CA 1
ATOM 4426 C C . ALA B 1 68 ? -3.991 18.055 63.728 1.00 23.90 68 ALA B C 1
ATOM 4427 O O . ALA B 1 68 ? -4.296 17.272 62.850 1.00 26.56 68 ALA B O 1
ATOM 4429 N N . PHE B 1 69 ? -4.728 18.190 64.817 1.00 21.45 69 PHE B N 1
ATOM 4430 C CA . PHE B 1 69 ? -5.883 17.320 65.014 1.00 21.50 69 PHE B CA 1
ATOM 4431 C C . PHE B 1 69 ? -7.002 17.550 64.037 1.00 22.08 69 PHE B C 1
ATOM 4432 O O . PHE B 1 69 ? -7.685 16.597 63.660 1.00 26.57 69 PHE B O 1
ATOM 4440 N N . VAL B 1 70 ? -7.216 18.798 63.651 1.00 20.95 70 VAL B N 1
ATOM 4441 C CA . VAL B 1 70 ? -8.260 19.093 62.694 1.00 22.31 70 VAL B CA 1
ATOM 4442 C C . VAL B 1 70 ? -7.685 18.862 61.276 1.00 22.28 70 VAL B C 1
ATOM 4443 O O . VAL B 1 70 ? -8.363 18.312 60.410 1.00 23.11 70 VAL B O 1
ATOM 4447 N N . ALA B 1 71 ? -6.445 19.292 61.068 1.00 23.70 71 ALA B N 1
ATOM 4448 C CA . ALA B 1 71 ? -5.886 19.584 59.728 1.00 26.50 71 ALA B CA 1
ATOM 4449 C C . ALA B 1 71 ? -4.954 18.523 59.144 1.00 28.08 71 ALA B C 1
ATOM 4450 O O . ALA B 1 71 ? -4.401 18.734 58.073 1.00 29.79 71 ALA B O 1
ATOM 4452 N N . SER B 1 72 ? -4.791 17.411 59.848 1.00 26.77 72 SER B N 1
ATOM 4453 C CA . SER B 1 72 ? -4.143 16.190 59.378 1.00 28.51 72 SER B CA 1
ATOM 4454 C C . SER B 1 72 ? -4.393 15.917 57.875 1.00 26.61 72 SER B C 1
ATOM 4455 O O . SER B 1 72 ? -5.559 15.955 57.459 1.00 25.66 72 SER B O 1
ATOM 4458 N N . PRO B 1 73 ? -3.343 15.552 57.086 1.00 27.68 73 PRO B N 1
ATOM 4459 C CA . PRO B 1 73 ? -3.528 15.246 55.656 1.00 28.51 73 PRO B CA 1
ATOM 4460 C C . PRO B 1 73 ? -4.519 14.124 55.383 1.00 28.81 73 PRO B C 1
ATOM 4461 O O . PRO B 1 73 ? -5.136 14.068 54.306 1.00 30.88 73 PRO B O 1
ATOM 4465 N N . ASP B 1 74 ? -4.724 13.230 56.349 1.00 25.29 74 ASP B N 1
ATOM 4466 C CA . ASP B 1 74 ? -5.705 12.156 56.135 1.00 28.30 74 ASP B CA 1
ATOM 4467 C C . ASP B 1 74 ? -7.182 12.556 56.386 1.00 25.22 74 ASP B C 1
ATOM 4468 O O . ASP B 1 74 ? -8.093 11.752 56.184 1.00 24.52 74 ASP B O 1
ATOM 4473 N N . VAL B 1 75 ? -7.428 13.806 56.796 1.00 23.22 75 VAL B N 1
ATOM 4474 C CA . VAL B 1 75 ? -8.781 14.276 56.915 1.00 23.05 75 VAL B CA 1
ATOM 4475 C C . VAL B 1 75 ? -9.419 14.622 55.571 1.00 23.40 75 VAL B C 1
ATOM 4476 O O . VAL B 1 75 ? -8.893 15.445 54.784 1.00 26.05 75 VAL B O 1
ATOM 4480 N N . ASP B 1 76 ? -10.574 14.038 55.337 1.00 22.43 76 ASP B N 1
ATOM 4481 C CA . ASP B 1 76 ? -11.327 14.208 54.098 1.00 25.33 76 ASP B CA 1
ATOM 4482 C C . ASP B 1 76 ? -12.401 15.296 54.126 1.00 22.89 76 ASP B C 1
ATOM 4483 O O . ASP B 1 76 ? -12.707 15.907 53.092 1.00 23.03 76 ASP B O 1
ATOM 4488 N N . VAL B 1 77 ? -12.993 15.525 55.293 1.00 21.45 77 VAL B N 1
ATOM 4489 C CA . VAL B 1 77 ? -14.085 16.474 55.440 1.00 20.54 77 VAL B CA 1
ATOM 4490 C C . VAL B 1 77 ? -13.869 17.256 56.720 1.00 19.79 77 VAL B C 1
ATOM 4491 O O . VAL B 1 77 ? -13.662 16.666 57.758 1.00 16.88 77 VAL B O 1
ATOM 4495 N N . ILE B 1 78 ? -13.846 18.595 56.637 1.00 19.05 78 ILE B N 1
ATOM 4496 C CA . ILE B 1 78 ? -13.761 19.428 57.846 1.00 19.29 78 ILE B CA 1
ATOM 4497 C C . ILE B 1 78 ? -15.077 20.110 57.940 1.00 19.59 78 ILE B C 1
ATOM 4498 O O . ILE B 1 78 ? -15.432 20.843 57.013 1.00 18.00 78 ILE B O 1
ATOM 4503 N N . VAL B 1 79 ? -15.752 19.925 59.070 1.00 18.32 79 VAL B N 1
ATOM 4504 C CA . VAL B 1 79 ? -16.956 20.662 59.389 1.00 22.18 79 VAL B CA 1
ATOM 4505 C C . VAL B 1 79 ? -16.543 21.892 60.227 1.00 21.51 79 VAL B C 1
ATOM 4506 O O . VAL B 1 79 ? -16.045 21.752 61.340 1.00 21.87 79 VAL B O 1
ATOM 4510 N N . ASP B 1 80 ? -16.711 23.078 59.650 1.00 19.81 80 ASP B N 1
ATOM 4511 C CA . ASP B 1 80 ? -16.261 24.308 60.254 1.00 22.04 80 ASP B CA 1
ATOM 4512 C C . ASP B 1 80 ? -17.520 24.980 60.793 1.00 21.25 80 ASP B C 1
ATOM 4513 O O . ASP B 1 80 ? -18.435 25.270 60.016 1.00 20.43 80 ASP B O 1
ATOM 4518 N N . LEU B 1 81 ? -17.551 25.201 62.124 1.00 20.99 81 LEU B N 1
ATOM 4519 C CA . LEU B 1 81 ? -18.719 25.688 62.848 1.00 19.64 81 LEU B CA 1
ATOM 4520 C C . LEU B 1 81 ? -18.702 27.197 63.094 1.00 21.15 81 LEU B C 1
ATOM 4521 O O . LEU B 1 81 ? -19.540 27.734 63.807 1.00 19.68 81 LEU B O 1
ATOM 4526 N N . SER B 1 82 ? -17.843 27.903 62.388 1.00 21.30 82 SER B N 1
ATOM 4527 C CA . SER B 1 82 ? -17.722 29.324 62.593 1.00 24.30 82 SER B CA 1
ATOM 4528 C C . SER B 1 82 ? -18.966 30.158 62.216 1.00 24.69 82 SER B C 1
ATOM 4529 O O . SER B 1 82 ? -19.120 31.248 62.738 1.00 24.51 82 SER B O 1
ATOM 4532 N N . SER B 1 83 ? -19.879 29.664 61.382 1.00 22.89 83 SER B N 1
ATOM 4533 C CA . SER B 1 83 ? -21.144 30.392 61.195 1.00 26.16 83 SER B CA 1
ATOM 4534 C C . SER B 1 83 ? -22.215 30.008 62.224 1.00 28.51 83 SER B C 1
ATOM 4535 O O . SER B 1 83 ? -23.356 30.468 62.105 1.00 30.73 83 SER B O 1
ATOM 4538 N N . MET B 1 84 ? -21.892 29.132 63.183 1.00 25.19 84 MET B N 1
ATOM 4539 C CA . MET B 1 84 ? -22.791 28.865 64.307 1.00 24.73 84 MET B CA 1
ATOM 4540 C C . MET B 1 84 ? -22.191 29.547 65.548 1.00 23.08 84 MET B C 1
ATOM 4541 O O . MET B 1 84 ? -21.472 28.936 66.310 1.00 24.20 84 MET B O 1
ATOM 4546 N N . SER B 1 85 ? -22.496 30.835 65.725 1.00 22.82 85 SER B N 1
ATOM 4547 C CA . SER B 1 85 ? -21.798 31.626 66.739 1.00 22.04 85 SER B CA 1
ATOM 4548 C C . SER B 1 85 ? -22.767 32.356 67.682 1.00 22.97 85 SER B C 1
ATOM 4549 O O . SER B 1 85 ? -22.393 33.247 68.434 1.00 23.65 85 SER B O 1
ATOM 4552 N N . HIS B 1 86 ? -24.020 31.936 67.686 1.00 22.99 86 HIS B N 1
ATOM 4553 C CA . HIS B 1 86 ? -25.004 32.547 68.541 1.00 25.54 86 HIS B CA 1
ATOM 4554 C C . HIS B 1 86 ? -24.708 32.410 70.029 1.00 24.02 86 HIS B C 1
ATOM 4555 O O . HIS B 1 86 ? -24.305 31.339 70.498 1.00 24.46 86 HIS B O 1
ATOM 4562 N N . VAL B 1 87 ? -24.941 33.491 70.760 1.00 22.70 87 VAL B N 1
ATOM 4563 C CA . VAL B 1 87 ? -24.768 33.545 72.216 1.00 22.18 87 VAL B CA 1
ATOM 4564 C C . VAL B 1 87 ? -25.966 34.304 72.790 1.00 22.83 87 VAL B C 1
ATOM 4565 O O . VAL B 1 87 ? -26.230 35.451 72.380 1.00 19.04 87 VAL B O 1
ATOM 4569 N N . GLY B 1 88 ? -26.686 33.695 73.716 1.00 22.38 88 GLY B N 1
ATOM 4570 C CA . GLY B 1 88 ? -27.897 34.329 74.253 1.00 23.24 88 GLY B CA 1
ATOM 4571 C C . GLY B 1 88 ? -28.512 33.519 75.378 1.00 23.83 88 GLY B C 1
ATOM 4572 O O . GLY B 1 88 ? -28.179 32.353 75.577 1.00 25.86 88 GLY B O 1
ATOM 4573 N N . TYR B 1 89 ? -29.357 34.147 76.162 1.00 23.13 89 TYR B N 1
ATOM 4574 C CA . TYR B 1 89 ? -29.965 33.476 77.296 1.00 25.18 89 TYR B CA 1
ATOM 4575 C C . TYR B 1 89 ? -31.085 32.596 76.849 1.00 27.27 89 TYR B C 1
ATOM 4576 O O . TYR B 1 89 ? -31.926 33.062 76.130 1.00 24.81 89 TYR B O 1
ATOM 4585 N N . ASP B 1 90 ? -31.124 31.347 77.323 1.00 26.58 90 ASP B N 1
ATOM 4586 C CA . ASP B 1 90 ? -32.159 30.397 76.958 1.00 28.21 90 ASP B CA 1
ATOM 4587 C C . ASP B 1 90 ? -33.033 30.316 78.171 1.00 30.95 90 ASP B C 1
ATOM 4588 O O . ASP B 1 90 ? -32.674 29.698 79.168 1.00 28.68 90 ASP B O 1
ATOM 4593 N N . GLU B 1 91 ? -34.159 31.017 78.095 1.00 34.40 91 GLU B N 1
ATOM 4594 C CA . GLU B 1 91 ? -35.106 31.165 79.204 1.00 40.74 91 GLU B CA 1
ATOM 4595 C C . GLU B 1 91 ? -35.591 29.808 79.740 1.00 40.34 91 GLU B C 1
ATOM 4596 O O . GLU B 1 91 ? -35.715 29.615 80.949 1.00 39.36 91 GLU B O 1
ATOM 4602 N N . GLU B 1 92 ? -35.844 28.866 78.840 1.00 40.81 92 GLU B N 1
ATOM 4603 C CA . GLU B 1 92 ? -36.309 27.520 79.227 1.00 45.18 92 GLU B CA 1
ATOM 4604 C C . GLU B 1 92 ? -35.329 26.745 80.130 1.00 43.39 92 GLU B C 1
ATOM 4605 O O . GLU B 1 92 ? -35.748 26.035 81.055 1.00 44.42 92 GLU B O 1
ATOM 4611 N N . ARG B 1 93 ? -34.029 26.859 79.878 1.00 39.56 93 ARG B N 1
ATOM 4612 C CA . ARG B 1 93 ? -33.060 26.138 80.695 1.00 34.50 93 ARG B CA 1
ATOM 4613 C C . ARG B 1 93 ? -32.504 26.966 81.831 1.00 32.37 93 ARG B C 1
ATOM 4614 O O . ARG B 1 93 ? -31.750 26.440 82.636 1.00 33.86 93 ARG B O 1
ATOM 4622 N N . GLY B 1 94 ? -32.799 28.267 81.876 1.00 28.11 94 GLY B N 1
ATOM 4623 C CA . GLY B 1 94 ? -32.174 29.141 82.877 1.00 25.68 94 GLY B CA 1
ATOM 4624 C C . GLY B 1 94 ? -30.677 29.324 82.662 1.00 24.69 94 GLY B C 1
ATOM 4625 O O . GLY B 1 94 ? -29.927 29.630 83.624 1.00 23.41 94 GLY B O 1
ATOM 4626 N N . ALA B 1 95 ? -30.222 29.200 81.402 1.00 22.21 95 ALA B N 1
ATOM 4627 C CA . ALA B 1 95 ? -28.791 29.105 81.119 1.00 22.57 95 ALA B CA 1
ATOM 4628 C C . ALA B 1 95 ? -28.437 29.823 79.826 1.00 20.63 95 ALA B C 1
ATOM 4629 O O . ALA B 1 95 ? -29.281 29.954 78.951 1.00 21.68 95 ALA B O 1
ATOM 4631 N N . PHE B 1 96 ? -27.227 30.314 79.746 1.00 19.49 96 PHE B N 1
ATOM 4632 C CA . PHE B 1 96 ? -26.750 30.989 78.526 1.00 19.80 96 PHE B CA 1
ATOM 4633 C C . PHE B 1 96 ? -26.347 29.958 77.487 1.00 20.18 96 PHE B C 1
ATOM 4634 O O . PHE B 1 96 ? -25.478 29.128 77.749 1.00 19.07 96 PHE B O 1
ATOM 4642 N N . GLU B 1 97 ? -26.969 30.023 76.328 1.00 20.44 97 GLU B N 1
ATOM 4643 C CA . GLU B 1 97 ? -26.681 29.108 75.217 1.00 21.90 97 GLU B CA 1
ATOM 4644 C C . GLU B 1 97 ? -25.516 29.687 74.422 1.00 21.50 97 GLU B C 1
ATOM 4645 O O . GLU B 1 97 ? -25.549 30.860 74.049 1.00 21.64 97 GLU B O 1
ATOM 4651 N N . VAL B 1 98 ? -24.499 28.877 74.181 1.00 20.79 98 VAL B N 1
ATOM 4652 C CA . VAL B 1 98 ? -23.299 29.305 73.441 1.00 21.11 98 VAL B CA 1
ATOM 4653 C C . VAL B 1 98 ? -23.112 28.280 72.318 1.00 21.59 98 VAL B C 1
ATOM 4654 O O . VAL B 1 98 ? -22.826 27.095 72.588 1.00 21.14 98 VAL B O 1
ATOM 4658 N N . GLU B 1 99 ? -23.273 28.703 71.063 1.00 20.19 99 GLU B N 1
ATOM 4659 C CA . GLU B 1 99 ? -23.047 27.803 69.940 1.00 19.93 99 GLU B CA 1
ATOM 4660 C C . GLU B 1 99 ? -21.573 27.538 69.847 1.00 19.84 99 GLU B C 1
ATOM 4661 O O . GLU B 1 99 ? -20.754 28.378 70.219 1.00 19.85 99 GLU B O 1
ATOM 4667 N N . ALA B 1 100 ? -21.191 26.377 69.318 1.00 19.53 100 ALA B N 1
ATOM 4668 C CA . ALA B 1 100 ? -19.736 26.011 69.359 1.00 20.46 100 ALA B CA 1
ATOM 4669 C C . ALA B 1 100 ? -18.793 26.884 68.598 1.00 20.00 100 ALA B C 1
ATOM 4670 O O . ALA B 1 100 ? -17.583 26.965 68.950 1.00 21.57 100 ALA B O 1
ATOM 4672 N N . GLY B 1 101 ? -19.306 27.573 67.590 1.00 21.01 101 GLY B N 1
ATOM 4673 C CA . GLY B 1 101 ? -18.517 28.453 66.784 1.00 22.08 101 GLY B CA 1
ATOM 4674 C C . GLY B 1 101 ? -18.292 29.818 67.357 1.00 22.11 101 GLY B C 1
ATOM 4675 O O . GLY B 1 101 ? -17.565 30.577 66.767 1.00 19.74 101 GLY B O 1
ATOM 4676 N N . ALA B 1 102 ? -18.913 30.135 68.506 1.00 20.54 102 ALA B N 1
ATOM 4677 C CA . ALA B 1 102 ? -18.666 31.395 69.169 1.00 19.06 102 ALA B CA 1
ATOM 4678 C C . ALA B 1 102 ? -17.241 31.410 69.705 1.00 21.31 102 ALA B C 1
ATOM 4679 O O . ALA B 1 102 ? -16.710 30.373 70.167 1.00 20.59 102 ALA B O 1
ATOM 4681 N N . THR B 1 103 ? -16.620 32.572 69.643 1.00 19.65 103 THR B N 1
ATOM 4682 C CA . THR B 1 103 ? -15.284 32.731 70.161 1.00 23.21 103 THR B CA 1
ATOM 4683 C C . THR B 1 103 ? -15.348 33.397 71.523 1.00 25.34 103 THR B C 1
ATOM 4684 O O . THR B 1 103 ? -16.300 34.098 71.820 1.00 24.17 103 THR B O 1
ATOM 4688 N N . VAL B 1 104 ? -14.314 33.206 72.344 1.00 24.96 104 VAL B N 1
ATOM 4689 C CA . VAL B 1 104 ? -14.381 33.625 73.759 1.00 27.91 104 VAL B CA 1
ATOM 4690 C C . VAL B 1 104 ? -14.496 35.136 73.883 1.00 25.98 104 VAL B C 1
ATOM 4691 O O . VAL B 1 104 ? -15.252 35.646 74.699 1.00 25.82 104 VAL B O 1
ATOM 4695 N N . GLY B 1 105 ? -13.810 35.845 73.024 1.00 25.85 105 GLY B N 1
ATOM 4696 C CA . GLY B 1 105 ? -13.828 37.313 73.070 1.00 29.22 105 GLY B CA 1
ATOM 4697 C C . GLY B 1 105 ? -15.211 37.888 72.919 1.00 30.35 105 GLY B C 1
ATOM 4698 O O . GLY B 1 105 ? -15.606 38.788 73.662 1.00 31.32 105 GLY B O 1
ATOM 4699 N N . GLN B 1 106 ? -15.924 37.362 71.935 1.00 30.65 106 GLN B N 1
ATOM 4700 C CA . GLN B 1 106 ? -17.300 37.720 71.603 1.00 32.65 106 GLN B CA 1
ATOM 4701 C C . GLN B 1 106 ? -18.260 37.289 72.711 1.00 27.94 106 GLN B C 1
ATOM 4702 O O . GLN B 1 106 ? -19.119 38.060 73.121 1.00 27.18 106 GLN B O 1
ATOM 4708 N N . ILE B 1 107 ? -18.081 36.088 73.246 1.00 23.22 107 ILE B N 1
ATOM 4709 C CA . ILE B 1 107 ? -18.909 35.626 74.348 1.00 20.97 107 ILE B CA 1
ATOM 4710 C C . ILE B 1 107 ? -18.845 36.602 75.538 1.00 21.68 107 ILE B C 1
ATOM 4711 O O . ILE B 1 107 ? -19.846 36.985 76.125 1.00 20.89 107 ILE B O 1
ATOM 4716 N N . TYR B 1 108 ? -17.643 36.951 75.934 1.00 20.24 108 TYR B N 1
ATOM 4717 C CA . TYR B 1 108 ? -17.477 37.817 77.071 1.00 21.90 108 TYR B CA 1
ATOM 4718 C C . TYR B 1 108 ? -18.122 39.171 76.844 1.00 22.35 108 TYR B C 1
ATOM 4719 O O . TYR B 1 108 ? -18.683 39.725 77.775 1.00 22.32 108 TYR B O 1
ATOM 4728 N N . ARG B 1 109 ? -17.976 39.719 75.635 1.00 23.13 109 ARG B N 1
ATOM 4729 C CA . ARG B 1 109 ? -18.486 41.072 75.347 1.00 24.95 109 ARG B CA 1
ATOM 4730 C C . ARG B 1 109 ? -20.016 41.021 75.463 1.00 24.61 109 ARG B C 1
ATOM 4731 O O . ARG B 1 109 ? -20.638 41.887 76.069 1.00 27.13 109 ARG B O 1
ATOM 4739 N N . VAL B 1 110 ? -20.607 39.985 74.888 1.00 23.60 110 VAL B N 1
ATOM 4740 C CA . VAL B 1 110 ? -22.074 39.825 74.875 1.00 23.02 110 VAL B CA 1
ATOM 4741 C C . VAL B 1 110 ? -22.676 39.573 76.243 1.00 22.94 110 VAL B C 1
ATOM 4742 O O . VAL B 1 110 ? -23.665 40.189 76.630 1.00 24.20 110 VAL B O 1
ATOM 4746 N N . LEU B 1 111 ? -22.120 38.644 76.981 1.00 20.28 111 LEU B N 1
ATOM 4747 C CA . LEU B 1 111 ? -22.651 38.364 78.309 1.00 21.75 111 LEU B CA 1
ATOM 4748 C C . LEU B 1 111 ? -22.423 39.572 79.248 1.00 20.37 111 LEU B C 1
ATOM 4749 O O . LEU B 1 111 ? -23.287 39.890 80.073 1.00 20.27 111 LEU B O 1
ATOM 4754 N N . TYR B 1 112 ? -21.258 40.213 79.176 1.00 20.60 112 TYR B N 1
ATOM 4755 C CA . TYR B 1 112 ? -20.994 41.324 80.071 1.00 21.47 112 TYR B CA 1
ATOM 4756 C C . TYR B 1 112 ? -21.857 42.552 79.772 1.00 20.80 112 TYR B C 1
ATOM 4757 O O . TYR B 1 112 ? -22.561 43.058 80.663 1.00 20.96 112 TYR B O 1
ATOM 4766 N N . LYS B 1 113 ? -21.862 43.022 78.541 1.00 20.50 113 LYS B N 1
ATOM 4767 C CA . LYS B 1 113 ? -22.598 44.266 78.282 1.00 21.88 113 LYS B CA 1
ATOM 4768 C C . LYS B 1 113 ? -24.118 44.061 78.444 1.00 21.43 113 LYS B C 1
ATOM 4769 O O . LYS B 1 113 ? -24.816 44.916 79.009 1.00 21.73 113 LYS B O 1
ATOM 4775 N N . ASN B 1 114 ? -24.634 42.924 78.004 1.00 20.25 114 ASN B N 1
ATOM 4776 C CA . ASN B 1 114 ? -26.083 42.715 78.050 1.00 21.87 114 ASN B CA 1
ATOM 4777 C C . ASN B 1 114 ? -26.635 42.310 79.413 1.00 22.50 114 ASN B C 1
ATOM 4778 O O . ASN B 1 114 ? -27.774 42.636 79.752 1.00 23.48 114 ASN B O 1
ATOM 4783 N N . TYR B 1 115 ? -25.840 41.608 80.185 1.00 22.10 115 TYR B N 1
ATOM 4784 C CA . TYR B 1 115 ? -26.323 41.068 81.462 1.00 22.55 115 TYR B CA 1
ATOM 4785 C C . TYR B 1 115 ? -25.456 41.356 82.680 1.00 22.31 115 TYR B C 1
ATOM 4786 O O . TYR B 1 115 ? -25.869 41.079 83.785 1.00 23.80 115 TYR B O 1
ATOM 4795 N N . GLY B 1 116 ? -24.230 41.798 82.471 1.00 21.37 116 GLY B N 1
ATOM 4796 C CA . GLY B 1 116 ? -23.305 42.091 83.564 1.00 23.03 116 GLY B CA 1
ATOM 4797 C C . GLY B 1 116 ? -22.600 40.839 84.120 1.00 23.72 116 GLY B C 1
ATOM 4798 O O . GLY B 1 116 ? -22.029 40.875 85.196 1.00 25.47 116 GLY B O 1
ATOM 4799 N N . VAL B 1 117 ? -22.601 39.737 83.376 1.00 21.77 117 VAL B N 1
ATOM 4800 C CA . VAL B 1 117 ? -22.131 38.446 83.930 1.00 21.93 117 VAL B CA 1
ATOM 4801 C C . VAL B 1 117 ? -20.912 37.981 83.115 1.00 23.08 117 VAL B C 1
ATOM 4802 O O . VAL B 1 117 ? -20.614 38.540 82.046 1.00 21.97 117 VAL B O 1
ATOM 4806 N N . THR B 1 118 ? -20.177 36.996 83.618 1.00 21.55 118 THR B N 1
ATOM 4807 C CA . THR B 1 118 ? -19.126 36.394 82.867 1.00 22.95 118 THR B CA 1
ATOM 4808 C C . THR B 1 118 ? -18.972 34.896 83.293 1.00 24.63 118 THR B C 1
ATOM 4809 O O . THR B 1 118 ? -19.657 34.430 84.181 1.00 23.57 118 THR B O 1
ATOM 4813 N N . PHE B 1 119 ? -18.043 34.181 82.669 1.00 27.43 119 PHE B N 1
ATOM 4814 C CA . PHE B 1 119 ? -17.563 32.884 83.218 1.00 29.08 119 PHE B CA 1
ATOM 4815 C C . PHE B 1 119 ? -16.069 32.838 83.017 1.00 27.10 119 PHE B C 1
ATOM 4816 O O . PHE B 1 119 ? -15.541 33.546 82.126 1.00 24.92 119 PHE B O 1
ATOM 4824 N N . PRO B 1 120 ? -15.368 32.009 83.812 1.00 28.18 120 PRO B N 1
ATOM 4825 C CA . PRO B 1 120 ? -13.899 32.019 83.805 1.00 31.12 120 PRO B CA 1
ATOM 4826 C C . PRO B 1 120 ? -13.230 31.225 82.671 1.00 34.57 120 PRO B C 1
ATOM 4827 O O . PRO B 1 120 ? -12.666 30.160 82.911 1.00 39.20 120 PRO B O 1
ATOM 4831 N N . GLY B 1 121 ? -13.198 31.797 81.476 1.00 33.85 121 GLY B N 1
ATOM 4832 C CA . GLY B 1 121 ? -12.596 31.141 80.321 1.00 31.99 121 GLY B CA 1
ATOM 4833 C C . GLY B 1 121 ? -11.315 31.851 79.980 1.00 29.36 121 GLY B C 1
ATOM 4834 O O . GLY B 1 121 ? -10.885 32.739 80.693 1.00 29.89 121 GLY B O 1
ATOM 4835 N N . GLY B 1 122 ? -10.694 31.493 78.881 1.00 29.93 122 GLY B N 1
ATOM 4836 C CA . GLY B 1 122 ? -9.298 31.935 78.672 1.00 35.45 122 GLY B CA 1
ATOM 4837 C C . GLY B 1 122 ? -9.091 33.397 78.329 1.00 37.63 122 GLY B C 1
ATOM 4838 O O . GLY B 1 122 ? -10.025 34.193 78.340 1.00 42.49 122 GLY B O 1
ATOM 4839 N N . PHE B 1 123 ? -7.840 33.738 78.015 1.00 45.60 123 PHE B N 1
ATOM 4840 C CA . PHE B 1 123 ? -7.465 35.102 77.690 1.00 51.29 123 PHE B CA 1
ATOM 4841 C C . PHE B 1 123 ? -7.130 35.337 76.200 1.00 52.72 123 PHE B C 1
ATOM 4842 O O . PHE B 1 123 ? -6.528 36.344 75.852 1.00 51.65 123 PHE B O 1
ATOM 4850 N N . CYS B 1 124 ? -7.548 34.449 75.302 1.00 50.07 124 CYS B N 1
ATOM 4851 C CA . CYS B 1 124 ? -7.250 34.664 73.876 1.00 44.67 124 CYS B CA 1
ATOM 4852 C C . CYS B 1 124 ? -8.541 34.859 73.040 1.00 41.69 124 CYS B C 1
ATOM 4853 O O . CYS B 1 124 ? -9.478 34.087 73.140 1.00 36.81 124 CYS B O 1
ATOM 4856 N N . MET B 1 125 ? -8.582 35.897 72.213 1.00 41.25 125 MET B N 1
ATOM 4857 C CA . MET B 1 125 ? -9.841 36.370 71.639 1.00 41.13 125 MET B CA 1
ATOM 4858 C C . MET B 1 125 ? -10.481 35.454 70.607 1.00 37.72 125 MET B C 1
ATOM 4859 O O . MET B 1 125 ? -11.709 35.344 70.604 1.00 40.34 125 MET B O 1
ATOM 4864 N N . GLY B 1 126 ? -9.683 34.819 69.737 1.00 28.32 126 GLY B N 1
ATOM 4865 C CA . GLY B 1 126 ? -10.225 33.944 68.692 1.00 25.76 126 GLY B CA 1
ATOM 4866 C C . GLY B 1 126 ? -10.465 32.465 69.061 1.00 25.35 126 GLY B C 1
ATOM 4867 O O . GLY B 1 126 ? -10.904 31.680 68.198 1.00 23.64 126 GLY B O 1
ATOM 4868 N N . VAL B 1 127 ? -10.301 32.101 70.335 1.00 21.66 127 VAL B N 1
ATOM 4869 C CA . VAL B 1 127 ? -10.431 30.703 70.747 1.00 21.75 127 VAL B CA 1
ATOM 4870 C C . VAL B 1 127 ? -11.916 30.335 70.657 1.00 21.80 127 VAL B C 1
ATOM 4871 O O . VAL B 1 127 ? -12.779 31.098 71.104 1.00 20.29 127 VAL B O 1
ATOM 4875 N N . GLY B 1 128 ? -12.206 29.219 69.993 1.00 19.68 128 GLY B N 1
ATOM 4876 C CA . GLY B 1 128 ? -13.572 28.699 69.878 1.00 20.23 128 GLY B CA 1
ATOM 4877 C C . GLY B 1 128 ? -14.138 27.989 71.108 1.00 20.94 128 GLY B C 1
ATOM 4878 O O . GLY B 1 128 ? -13.461 27.197 71.770 1.00 22.27 128 GLY B O 1
ATOM 4879 N N . ALA B 1 129 ? -15.425 28.200 71.372 1.00 21.11 129 ALA B N 1
ATOM 4880 C CA . ALA B 1 129 ? -16.053 27.504 72.470 1.00 19.56 129 ALA B CA 1
ATOM 4881 C C . ALA B 1 129 ? -15.919 25.996 72.298 1.00 21.15 129 ALA B C 1
ATOM 4882 O O . ALA B 1 129 ? -15.739 25.262 73.265 1.00 21.55 129 ALA B O 1
ATOM 4884 N N . GLY B 1 130 ? -16.087 25.515 71.077 1.00 21.23 130 GLY B N 1
ATOM 4885 C CA . GLY B 1 130 ? -16.054 24.096 70.803 1.00 21.72 130 GLY B CA 1
ATOM 4886 C C . GLY B 1 130 ? -14.930 23.275 71.380 1.00 23.45 130 GLY B C 1
ATOM 4887 O O . GLY B 1 130 ? -15.202 22.229 71.973 1.00 26.50 130 GLY B O 1
ATOM 4888 N N . GLY B 1 131 ? -13.679 23.698 71.160 1.00 24.70 131 GLY B N 1
ATOM 4889 C CA . GLY B 1 131 ? -12.515 23.033 71.729 1.00 24.37 131 GLY B CA 1
ATOM 4890 C C . GLY B 1 131 ? -12.188 23.499 73.129 1.00 25.00 131 GLY B C 1
ATOM 4891 O O . GLY B 1 131 ? -11.691 22.737 73.970 1.00 30.00 131 GLY B O 1
ATOM 4892 N N . HIS B 1 132 ? -12.470 24.756 73.406 1.00 21.89 132 HIS B N 1
ATOM 4893 C CA . HIS B 1 132 ? -12.088 25.360 74.652 1.00 22.10 132 HIS B CA 1
ATOM 4894 C C . HIS B 1 132 ? -12.792 24.752 75.861 1.00 22.20 132 HIS B C 1
ATOM 4895 O O . HIS B 1 132 ? -12.168 24.344 76.799 1.00 21.37 132 HIS B O 1
ATOM 4902 N N . ILE B 1 133 ? -14.100 24.683 75.819 1.00 21.37 133 ILE B N 1
ATOM 4903 C CA . ILE B 1 133 ? -14.847 24.294 77.006 1.00 21.04 133 ILE B CA 1
ATOM 4904 C C . ILE B 1 133 ? -14.644 22.791 77.314 1.00 20.60 133 ILE B C 1
ATOM 4905 O O . ILE B 1 133 ? -14.355 22.434 78.443 1.00 21.06 133 ILE B O 1
ATOM 4910 N N . SER B 1 134 ? -14.680 21.935 76.324 1.00 21.13 134 SER B N 1
ATOM 4911 C CA . SER B 1 134 ? -14.634 20.470 76.579 1.00 23.40 134 SER B CA 1
ATOM 4912 C C . SER B 1 134 ? -13.324 19.998 77.212 1.00 24.47 134 SER B C 1
ATOM 4913 O O . SER B 1 134 ? -13.271 18.918 77.810 1.00 24.67 134 SER B O 1
ATOM 4916 N N . GLY B 1 135 ? -12.291 20.813 77.061 1.00 24.09 135 GLY B N 1
ATOM 4917 C CA . GLY B 1 135 ? -10.976 20.571 77.583 1.00 24.34 135 GLY B CA 1
ATOM 4918 C C . GLY B 1 135 ? -10.727 21.054 78.977 1.00 25.35 135 GLY B C 1
ATOM 4919 O O . GLY B 1 135 ? -9.717 20.696 79.553 1.00 29.48 135 GLY B O 1
ATOM 4920 N N A GLY B 1 136 ? -11.601 21.902 79.527 0.50 25.46 136 GLY B N 1
ATOM 4921 N N B GLY B 1 136 ? -11.668 21.821 79.536 0.50 25.79 136 GLY B N 1
ATOM 4922 C CA A GLY B 1 136 ? -11.415 22.450 80.876 0.50 24.63 136 GLY B CA 1
ATOM 4923 C CA B GLY B 1 136 ? -11.613 22.279 80.920 0.50 25.19 136 GLY B CA 1
ATOM 4924 C C A GLY B 1 136 ? -10.902 23.883 80.909 0.50 24.16 136 GLY B C 1
ATOM 4925 C C B GLY B 1 136 ? -11.855 23.769 81.010 0.50 25.13 136 GLY B C 1
ATOM 4926 O O A GLY B 1 136 ? -9.983 24.235 81.662 0.50 22.03 136 GLY B O 1
ATOM 4927 O O B GLY B 1 136 ? -12.790 24.229 81.675 0.50 23.19 136 GLY B O 1
ATOM 4928 N N A GLY B 1 137 ? -11.532 24.722 80.106 0.50 24.47 137 GLY B N 1
ATOM 4929 N N B GLY B 1 137 ? -11.006 24.506 80.304 0.50 24.33 137 GLY B N 1
ATOM 4930 C CA A GLY B 1 137 ? -11.131 26.111 79.971 0.50 24.29 137 GLY B CA 1
ATOM 4931 C CA B GLY B 1 137 ? -11.149 25.953 80.130 0.50 24.35 137 GLY B CA 1
ATOM 4932 C C A GLY B 1 137 ? -10.834 26.779 81.284 0.50 24.84 137 GLY B C 1
ATOM 4933 C C B GLY B 1 137 ? -10.827 26.760 81.357 0.50 24.87 137 GLY B C 1
ATOM 4934 O O A GLY B 1 137 ? -11.586 26.656 82.234 0.50 26.20 137 GLY B O 1
ATOM 4935 O O B GLY B 1 137 ? -11.564 26.728 82.328 0.50 26.09 137 GLY B O 1
ATOM 4936 N N . TYR B 1 138 ? -9.727 27.508 81.333 1.00 24.73 138 TYR B N 1
ATOM 4937 C CA . TYR B 1 138 ? -9.413 28.342 82.459 1.00 24.32 138 TYR B CA 1
ATOM 4938 C C . TYR B 1 138 ? -8.931 29.707 82.023 1.00 23.27 138 TYR B C 1
ATOM 4939 O O . TYR B 1 138 ? -8.513 29.913 80.895 1.00 22.22 138 TYR B O 1
ATOM 4948 N N . GLY B 1 139 ? -8.921 30.642 82.957 1.00 23.70 139 GLY B N 1
ATOM 4949 C CA . GLY B 1 139 ? -8.130 31.880 82.732 1.00 23.50 139 GLY B CA 1
ATOM 4950 C C . GLY B 1 139 ? -8.041 32.764 83.952 1.00 23.03 139 GLY B C 1
ATOM 4951 O O . GLY B 1 139 ? -8.193 32.279 85.086 1.00 24.26 139 GLY B O 1
ATOM 4952 N N . PRO B 1 140 ? -7.821 34.070 83.744 1.00 22.60 140 PRO B N 1
ATOM 4953 C CA . PRO B 1 140 ? -7.490 34.965 84.851 1.00 24.31 140 PRO B CA 1
ATOM 4954 C C . PRO B 1 140 ? -8.458 35.017 86.026 1.00 24.63 140 PRO B C 1
ATOM 4955 O O . PRO B 1 140 ? -8.019 35.263 87.136 1.00 24.60 140 PRO B O 1
ATOM 4959 N N . LEU B 1 141 ? -9.747 34.762 85.806 1.00 23.10 141 LEU B N 1
ATOM 4960 C CA . LEU B 1 141 ? -10.700 34.761 86.896 1.00 24.81 141 LEU B CA 1
ATOM 4961 C C . LEU B 1 141 ? -10.869 33.357 87.567 1.00 23.33 141 LEU B C 1
ATOM 4962 O O . LEU B 1 141 ? -11.744 33.197 88.466 1.00 24.13 141 LEU B O 1
ATOM 4967 N N . SER B 1 142 ? -10.097 32.360 87.138 1.00 24.34 142 SER B N 1
ATOM 4968 C CA . SER B 1 142 ? -10.281 30.973 87.673 1.00 23.73 142 SER B CA 1
ATOM 4969 C C . SER B 1 142 ? -9.993 30.849 89.173 1.00 24.35 142 SER B C 1
ATOM 4970 O O . SER B 1 142 ? -10.722 30.164 89.880 1.00 22.49 142 SER B O 1
ATOM 4973 N N . ARG B 1 143 ? -8.978 31.555 89.671 1.00 25.34 143 ARG B N 1
ATOM 4974 C CA . ARG B 1 143 ? -8.762 31.602 91.143 1.00 24.57 143 ARG B CA 1
ATOM 4975 C C . ARG B 1 143 ? -10.001 32.038 91.909 1.00 27.63 143 ARG B C 1
ATOM 4976 O O . ARG B 1 143 ? -10.297 31.488 92.979 1.00 26.80 143 ARG B O 1
ATOM 4984 N N . LEU B 1 144 ? -10.770 32.955 91.331 1.00 26.54 144 LEU B N 1
ATOM 4985 C CA . LEU B 1 144 ? -11.996 33.450 91.968 1.00 29.58 144 LEU B CA 1
ATOM 4986 C C . LEU B 1 144 ? -13.230 32.630 91.600 1.00 29.48 144 LEU B C 1
ATOM 4987 O O . LEU B 1 144 ? -14.125 32.430 92.422 1.00 30.83 144 LEU B O 1
ATOM 4992 N N . LEU B 1 145 ? -13.297 32.153 90.359 1.00 27.27 145 LEU B N 1
ATOM 4993 C CA . LEU B 1 145 ? -14.543 31.584 89.863 1.00 26.09 145 LEU B CA 1
ATOM 4994 C C . LEU B 1 145 ? -14.492 30.108 89.442 1.00 23.22 145 LEU B C 1
ATOM 4995 O O . LEU B 1 145 ? -15.529 29.521 89.195 1.00 24.68 145 LEU B O 1
ATOM 5000 N N . GLY B 1 146 ? -13.315 29.519 89.359 1.00 24.07 146 GLY B N 1
ATOM 5001 C CA . GLY B 1 146 ? -13.170 28.124 88.941 1.00 23.93 146 GLY B CA 1
ATOM 5002 C C . GLY B 1 146 ? -12.937 27.982 87.455 1.00 23.83 146 GLY B C 1
ATOM 5003 O O . GLY B 1 146 ? -12.445 28.888 86.818 1.00 23.92 146 GLY B O 1
ATOM 5004 N N . LEU B 1 147 ? -13.292 26.821 86.917 1.00 21.91 147 LEU B N 1
ATOM 5005 C CA . LEU B 1 147 ? -13.071 26.523 85.497 1.00 20.78 147 LEU B CA 1
ATOM 5006 C C . LEU B 1 147 ? -14.342 26.669 84.701 1.00 19.76 147 LEU B C 1
ATOM 5007 O O . LEU B 1 147 ? -15.408 26.633 85.246 1.00 19.83 147 LEU B O 1
ATOM 5012 N N . THR B 1 148 ? -14.234 26.818 83.391 1.00 20.50 148 THR B N 1
ATOM 5013 C CA . THR B 1 148 ? -15.450 26.943 82.575 1.00 21.67 148 THR B CA 1
ATOM 5014 C C . THR B 1 148 ? -16.414 25.785 82.847 1.00 20.53 148 THR B C 1
ATOM 5015 O O . THR B 1 148 ? -17.615 25.959 82.917 1.00 21.34 148 THR B O 1
ATOM 5019 N N . VAL B 1 149 ? -15.867 24.578 82.980 1.00 19.84 149 VAL B N 1
ATOM 5020 C CA . VAL B 1 149 ? -16.686 23.363 83.098 1.00 20.29 149 VAL B CA 1
ATOM 5021 C C . VAL B 1 149 ? -17.462 23.314 84.416 1.00 19.33 149 VAL B C 1
ATOM 5022 O O . VAL B 1 149 ? -18.453 22.575 84.523 1.00 21.34 149 VAL B O 1
ATOM 5026 N N . ASP B 1 150 ? -17.059 24.161 85.361 1.00 21.84 150 ASP B N 1
ATOM 5027 C CA . ASP B 1 150 ? -17.776 24.362 86.636 1.00 22.20 150 ASP B CA 1
ATOM 5028 C C . ASP B 1 150 ? -19.137 25.037 86.409 1.00 22.68 150 ASP B C 1
ATOM 5029 O O . ASP B 1 150 ? -19.975 24.987 87.288 1.00 21.80 150 ASP B O 1
ATOM 5034 N N . TYR B 1 151 ? -19.361 25.617 85.219 1.00 21.01 151 TYR B N 1
ATOM 5035 C CA . TYR B 1 151 ? -20.625 26.231 84.834 1.00 20.80 151 TYR B CA 1
ATOM 5036 C C . TYR B 1 151 ? -21.335 25.484 83.695 1.00 20.73 151 TYR B C 1
ATOM 5037 O O . TYR B 1 151 ? -22.330 25.941 83.172 1.00 20.92 151 TYR B O 1
ATOM 5046 N N . LEU B 1 152 ? -20.893 24.291 83.369 1.00 21.11 152 LEU B N 1
ATOM 5047 C CA . LEU B 1 152 ? -21.496 23.567 82.268 1.00 20.69 152 LEU B CA 1
ATOM 5048 C C . LEU B 1 152 ? -22.775 22.867 82.668 1.00 23.34 152 LEU B C 1
ATOM 5049 O O . LEU B 1 152 ? -22.783 21.798 83.281 1.00 23.78 152 LEU B O 1
ATOM 5054 N N . HIS B 1 153 ? -23.873 23.464 82.264 1.00 21.55 153 HIS B N 1
ATOM 5055 C CA . HIS B 1 153 ? -25.176 23.008 82.630 1.00 23.09 153 HIS B CA 1
ATOM 5056 C C . HIS B 1 153 ? -25.649 21.859 81.727 1.00 21.43 153 HIS B C 1
ATOM 5057 O O . HIS B 1 153 ? -26.254 20.879 82.172 1.00 20.56 153 HIS B O 1
ATOM 5064 N N . ALA B 1 154 ? -25.369 21.976 80.438 1.00 19.65 154 ALA B N 1
ATOM 5065 C CA . ALA B 1 154 ? -25.785 20.994 79.468 1.00 19.06 154 ALA B CA 1
ATOM 5066 C C . ALA B 1 154 ? -24.969 21.196 78.182 1.00 18.55 154 ALA B C 1
ATOM 5067 O O . ALA B 1 154 ? -24.387 22.260 77.960 1.00 18.60 154 ALA B O 1
ATOM 5069 N N . VAL B 1 155 ? -24.928 20.149 77.377 1.00 18.15 155 VAL B N 1
ATOM 5070 C CA . VAL B 1 155 ? -24.223 20.130 76.095 1.00 18.28 155 VAL B CA 1
ATOM 5071 C C . VAL B 1 155 ? -25.041 19.387 75.086 1.00 18.37 155 VAL B C 1
ATOM 5072 O O . VAL B 1 155 ? -25.623 18.301 75.388 1.00 19.91 155 VAL B O 1
ATOM 5076 N N . GLU B 1 156 ? -25.121 19.943 73.882 1.00 17.50 156 GLU B N 1
ATOM 5077 C CA . GLU B 1 156 ? -25.761 19.299 72.733 1.00 18.81 156 GLU B CA 1
ATOM 5078 C C . GLU B 1 156 ? -24.730 18.670 71.821 1.00 19.03 156 GLU B C 1
ATOM 5079 O O . GLU B 1 156 ? -23.788 19.327 71.386 1.00 18.92 156 GLU B O 1
ATOM 5085 N N . VAL B 1 157 ? -24.878 17.378 71.569 1.00 19.86 157 VAL B N 1
ATOM 5086 C CA . VAL B 1 157 ? -23.879 16.643 70.837 1.00 19.58 157 VAL B CA 1
ATOM 5087 C C . VAL B 1 157 ? -24.484 15.779 69.737 1.00 19.87 157 VAL B C 1
ATOM 5088 O O . VAL B 1 157 ? -25.517 15.095 69.955 1.00 21.09 157 VAL B O 1
ATOM 5092 N N . VAL B 1 158 ? -23.851 15.835 68.549 1.00 19.49 158 VAL B N 1
ATOM 5093 C CA . VAL B 1 158 ? -24.177 14.976 67.410 1.00 18.67 158 VAL B CA 1
ATOM 5094 C C . VAL B 1 158 ? -23.284 13.769 67.475 1.00 19.16 158 VAL B C 1
ATOM 5095 O O . VAL B 1 158 ? -22.034 13.855 67.445 1.00 20.62 158 VAL B O 1
ATOM 5099 N N . VAL B 1 159 ? -23.935 12.626 67.595 1.00 19.67 159 VAL B N 1
ATOM 5100 C CA . VAL B 1 159 ? -23.280 11.379 67.861 1.00 19.75 159 VAL B CA 1
ATOM 5101 C C . VAL B 1 159 ? -23.632 10.317 66.828 1.00 20.28 159 VAL B C 1
ATOM 5102 O O . VAL B 1 159 ? -24.676 10.374 66.161 1.00 21.41 159 VAL B O 1
ATOM 5106 N N . VAL B 1 160 ? -22.785 9.304 66.774 1.00 20.83 160 VAL B N 1
ATOM 5107 C CA . VAL B 1 160 ? -22.877 8.217 65.777 1.00 21.82 160 VAL B CA 1
ATOM 5108 C C . VAL B 1 160 ? -22.922 6.845 66.458 1.00 23.06 160 VAL B C 1
ATOM 5109 O O . VAL B 1 160 ? -21.999 6.492 67.172 1.00 22.95 160 VAL B O 1
ATOM 5113 N N . ASP B 1 161 ? -23.983 6.068 66.243 1.00 25.88 161 ASP B N 1
ATOM 5114 C CA . ASP B 1 161 ? -24.084 4.753 66.910 1.00 27.20 161 ASP B CA 1
ATOM 5115 C C . ASP B 1 161 ? -23.372 3.687 66.075 1.00 28.17 161 ASP B C 1
ATOM 5116 O O . ASP B 1 161 ? -22.788 4.012 65.056 1.00 24.74 161 ASP B O 1
ATOM 5121 N N . ALA B 1 162 ? -23.405 2.430 66.538 1.00 28.14 162 ALA B N 1
ATOM 5122 C CA . ALA B 1 162 ? -22.612 1.329 65.984 1.00 30.96 162 ALA B CA 1
ATOM 5123 C C . ALA B 1 162 ? -22.944 1.007 64.553 1.00 33.53 162 ALA B C 1
ATOM 5124 O O . ALA B 1 162 ? -22.059 0.583 63.792 1.00 34.68 162 ALA B O 1
ATOM 5126 N N . GLU B 1 163 ? -24.206 1.216 64.181 1.00 36.08 163 GLU B N 1
ATOM 5127 C CA . GLU B 1 163 ? -24.660 0.994 62.813 1.00 39.59 163 GLU B CA 1
ATOM 5128 C C . GLU B 1 163 ? -24.509 2.235 61.943 1.00 39.38 163 GLU B C 1
ATOM 5129 O O . GLU B 1 163 ? -24.963 2.227 60.805 1.00 37.35 163 GLU B O 1
ATOM 5135 N N . GLY B 1 164 ? -23.903 3.307 62.459 1.00 33.58 164 GLY B N 1
ATOM 5136 C CA . GLY B 1 164 ? -23.674 4.496 61.656 1.00 32.09 164 GLY B CA 1
ATOM 5137 C C . GLY B 1 164 ? -24.825 5.483 61.603 1.00 31.75 164 GLY B C 1
ATOM 5138 O O . GLY B 1 164 ? -24.776 6.431 60.809 1.00 32.70 164 GLY B O 1
ATOM 5139 N N . VAL B 1 165 ? -25.817 5.311 62.473 1.00 30.31 165 VAL B N 1
ATOM 5140 C CA . VAL B 1 165 ? -26.967 6.180 62.532 1.00 30.28 165 VAL B CA 1
ATOM 5141 C C . VAL B 1 165 ? -26.551 7.396 63.368 1.00 29.01 165 VAL B C 1
ATOM 5142 O O . VAL B 1 165 ? -26.015 7.272 64.472 1.00 26.05 165 VAL B O 1
ATOM 5146 N N . VAL B 1 166 ? -26.827 8.565 62.822 1.00 26.13 166 VAL B N 1
ATOM 5147 C CA . VAL B 1 166 ? -26.357 9.810 63.385 1.00 26.97 166 VAL B CA 1
ATOM 5148 C C . VAL B 1 166 ? -27.521 10.500 64.084 1.00 28.20 166 VAL B C 1
ATOM 5149 O O . VAL B 1 166 ? -28.581 10.620 63.509 1.00 28.93 166 VAL B O 1
ATOM 5153 N N . SER B 1 167 ? -27.341 10.946 65.317 1.00 26.84 167 SER B N 1
ATOM 5154 C CA . SER B 1 167 ? -28.439 11.615 66.028 1.00 27.66 167 SER B CA 1
ATOM 5155 C C . SER B 1 167 ? -27.902 12.688 66.928 1.00 26.00 167 SER B C 1
ATOM 5156 O O . SER B 1 167 ? -26.683 12.893 66.994 1.00 23.24 167 SER B O 1
ATOM 5159 N N . THR B 1 168 ? -28.812 13.430 67.553 1.00 26.20 168 THR B N 1
ATOM 5160 C CA . THR B 1 168 ? -28.436 14.561 68.423 1.00 26.96 168 THR B CA 1
ATOM 5161 C C . THR B 1 168 ? -28.934 14.265 69.804 1.00 26.90 168 THR B C 1
ATOM 5162 O O . THR B 1 168 ? -30.068 13.802 69.970 1.00 25.24 168 THR B O 1
ATOM 5166 N N . VAL B 1 169 ? -28.101 14.501 70.795 1.00 23.76 169 VAL B N 1
ATOM 5167 C CA . VAL B 1 169 ? -28.490 14.299 72.186 1.00 23.75 169 VAL B CA 1
ATOM 5168 C C . VAL B 1 169 ? -28.119 15.521 73.028 1.00 24.58 169 VAL B C 1
ATOM 5169 O O . VAL B 1 169 ? -27.116 16.161 72.765 1.00 23.64 169 VAL B O 1
ATOM 5173 N N . VAL B 1 170 ? -28.911 15.802 74.052 1.00 23.50 170 VAL B N 1
ATOM 5174 C CA . VAL B 1 170 ? -28.589 16.850 74.986 1.00 25.65 170 VAL B CA 1
ATOM 5175 C C . VAL B 1 170 ? -28.266 16.123 76.267 1.00 25.27 170 VAL B C 1
ATOM 5176 O O . VAL B 1 170 ? -29.086 15.364 76.739 1.00 24.41 170 VAL B O 1
ATOM 5180 N N . ALA B 1 171 ? -27.077 16.359 76.810 1.00 22.29 171 ALA B N 1
ATOM 5181 C CA . ALA B 1 171 ? -26.639 15.673 78.019 1.00 22.13 171 ALA B CA 1
ATOM 5182 C C . ALA B 1 171 ? -26.513 16.760 79.055 1.00 22.83 171 ALA B C 1
ATOM 5183 O O . ALA B 1 171 ? -25.915 17.791 78.812 1.00 20.90 171 ALA B O 1
ATOM 5185 N N . THR B 1 172 ? -27.070 16.532 80.231 1.00 25.00 172 THR B N 1
ATOM 5186 C CA . THR B 1 172 ? -27.039 17.549 81.269 1.00 24.93 172 THR B CA 1
ATOM 5187 C C . THR B 1 172 ? -26.351 17.009 82.538 1.00 24.19 172 THR B C 1
ATOM 5188 O O . THR B 1 172 ? -26.121 15.835 82.685 1.00 22.47 172 THR B O 1
ATOM 5192 N N . ARG B 1 173 ? -26.115 17.958 83.432 1.00 24.46 173 ARG B N 1
ATOM 5193 C CA . ARG B 1 173 ? -25.503 17.865 84.733 1.00 28.69 173 ARG B CA 1
ATOM 5194 C C . ARG B 1 173 ? -26.416 17.109 85.743 1.00 30.50 173 ARG B C 1
ATOM 5195 O O . ARG B 1 173 ? -25.935 16.650 86.771 1.00 31.67 173 ARG B O 1
ATOM 5203 N N . GLU B 1 174 ? -27.704 16.951 85.446 1.00 31.42 174 GLU B N 1
ATOM 5204 C CA . GLU B 1 174 ? -28.678 16.486 86.445 1.00 32.93 174 GLU B CA 1
ATOM 5205 C C . GLU B 1 174 ? -28.437 15.048 86.814 1.00 32.50 174 GLU B C 1
ATOM 5206 O O . GLU B 1 174 ? -28.170 14.205 85.957 1.00 28.64 174 GLU B O 1
ATOM 5212 N N . GLU B 1 175 ? -28.605 14.737 88.100 1.00 33.82 175 GLU B N 1
ATOM 5213 C CA . GLU B 1 175 ? -28.201 13.425 88.587 1.00 33.63 175 GLU B CA 1
ATOM 5214 C C . GLU B 1 175 ? -28.979 12.324 87.933 1.00 34.12 175 GLU B C 1
ATOM 5215 O O . GLU B 1 175 ? -28.460 11.234 87.740 1.00 36.99 175 GLU B O 1
ATOM 5221 N N . ASP B 1 176 ? -30.234 12.576 87.579 1.00 36.22 176 ASP B N 1
ATOM 5222 C CA . ASP B 1 176 ? -31.031 11.514 86.960 1.00 37.84 176 ASP B CA 1
ATOM 5223 C C . ASP B 1 176 ? -30.907 11.452 85.406 1.00 35.56 176 ASP B C 1
ATOM 5224 O O . ASP B 1 176 ? -31.569 10.652 84.769 1.00 33.00 176 ASP B O 1
ATOM 5229 N N . ASP B 1 177 ? -30.044 12.267 84.804 1.00 32.08 177 ASP B N 1
ATOM 5230 C CA . ASP B 1 177 ? -29.925 12.291 83.323 1.00 30.79 177 ASP B CA 1
ATOM 5231 C C . ASP B 1 177 ? -29.310 11.005 82.844 1.00 28.06 177 ASP B C 1
ATOM 5232 O O . ASP B 1 177 ? -28.190 10.664 83.248 1.00 25.80 177 ASP B O 1
ATOM 5237 N N . PRO B 1 178 ? -30.012 10.271 81.975 1.00 28.73 178 PRO B N 1
ATOM 5238 C CA . PRO B 1 178 ? -29.409 9.007 81.582 1.00 30.03 178 PRO B CA 1
ATOM 5239 C C . PRO B 1 178 ? -28.118 9.189 80.759 1.00 29.57 178 PRO B C 1
ATOM 5240 O O . PRO B 1 178 ? -27.311 8.280 80.690 1.00 29.73 178 PRO B O 1
ATOM 5244 N N . ASN B 1 179 ? -27.906 10.375 80.193 1.00 26.25 179 ASN B N 1
ATOM 5245 C CA . ASN B 1 179 ? -26.709 10.672 79.386 1.00 25.97 179 ASN B CA 1
ATOM 5246 C C . ASN B 1 179 ? -25.687 11.514 80.169 1.00 24.70 179 ASN B C 1
ATOM 5247 O O . ASN B 1 179 ? -24.827 12.146 79.592 1.00 22.54 179 ASN B O 1
ATOM 5252 N N . ARG B 1 180 ? -25.805 11.525 81.488 1.00 22.13 180 ARG B N 1
ATOM 5253 C CA . ARG B 1 180 ? -24.916 12.231 82.342 1.00 24.05 180 ARG B CA 1
ATOM 5254 C C . ARG B 1 180 ? -23.416 11.912 82.122 1.00 23.99 180 ARG B C 1
ATOM 5255 O O . ARG B 1 180 ? -22.563 12.770 82.300 1.00 22.45 180 ARG B O 1
ATOM 5263 N N . ASP B 1 181 ? -23.112 10.676 81.760 1.00 23.19 181 ASP B N 1
ATOM 5264 C CA . ASP B 1 181 ? -21.762 10.297 81.367 1.00 23.15 181 ASP B CA 1
ATOM 5265 C C . ASP B 1 181 ? -21.222 11.121 80.173 1.00 22.16 181 ASP B C 1
ATOM 5266 O O . ASP B 1 181 ? -20.101 11.592 80.205 1.00 19.98 181 ASP B O 1
ATOM 5271 N N . LEU B 1 182 ? -22.037 11.329 79.149 1.00 21.31 182 LEU B N 1
ATOM 5272 C CA . LEU B 1 182 ? -21.625 12.176 78.024 1.00 21.39 182 LEU B CA 1
ATOM 5273 C C . LEU B 1 182 ? -21.379 13.624 78.439 1.00 21.15 182 LEU B C 1
ATOM 5274 O O . LEU B 1 182 ? -20.423 14.254 77.988 1.00 22.28 182 LEU B O 1
ATOM 5279 N N . TRP B 1 183 ? -22.226 14.139 79.323 1.00 20.30 183 TRP B N 1
ATOM 5280 C CA . TRP B 1 183 ? -22.021 15.434 79.926 1.00 19.67 183 TRP B CA 1
ATOM 5281 C C . TRP B 1 183 ? -20.655 15.454 80.636 1.00 20.15 183 TRP B C 1
ATOM 5282 O O . TRP B 1 183 ? -19.865 16.344 80.432 1.00 17.00 183 TRP B O 1
ATOM 5293 N N . TRP B 1 184 ? -20.373 14.432 81.454 1.00 18.25 184 TRP B N 1
ATOM 5294 C CA . TRP B 1 184 ? -19.132 14.398 82.249 1.00 18.49 184 TRP B CA 1
ATOM 5295 C C . TRP B 1 184 ? -17.887 14.411 81.386 1.00 18.51 184 TRP B C 1
ATOM 5296 O O . TRP B 1 184 ? -16.891 15.116 81.657 1.00 17.06 184 TRP B O 1
ATOM 5307 N N . ALA B 1 185 ? -17.952 13.670 80.299 1.00 17.57 185 ALA B N 1
ATOM 5308 C CA . ALA B 1 185 ? -16.828 13.609 79.371 1.00 18.32 185 ALA B CA 1
ATOM 5309 C C . ALA B 1 185 ? -16.477 14.961 78.763 1.00 19.38 185 ALA B C 1
ATOM 5310 O O . ALA B 1 185 ? -15.326 15.228 78.427 1.00 19.22 185 ALA B O 1
ATOM 5312 N N . HIS B 1 186 ? -17.487 15.805 78.618 1.00 19.00 186 HIS B N 1
ATOM 5313 C CA . HIS B 1 186 ? -17.300 17.187 78.142 1.00 19.25 186 HIS B CA 1
ATOM 5314 C C . HIS B 1 186 ? -16.879 18.191 79.230 1.00 19.64 186 HIS B C 1
ATOM 5315 O O . HIS B 1 186 ? -16.908 19.403 79.006 1.00 20.26 186 HIS B O 1
ATOM 5322 N N . THR B 1 187 ? -16.482 17.686 80.387 1.00 18.53 187 THR B N 1
ATOM 5323 C CA . THR B 1 187 ? -16.026 18.519 81.468 1.00 19.50 187 THR B CA 1
ATOM 5324 C C . THR B 1 187 ? -14.533 18.346 81.657 1.00 20.16 187 THR B C 1
ATOM 5325 O O . THR B 1 187 ? -13.990 18.530 82.772 1.00 19.87 187 THR B O 1
ATOM 5329 N N . GLY B 1 188 ? -13.854 18.060 80.547 1.00 20.63 188 GLY B N 1
ATOM 5330 C CA . GLY B 1 188 ? -12.407 17.960 80.529 1.00 20.98 188 GLY B CA 1
ATOM 5331 C C . GLY B 1 188 ? -11.872 16.862 79.625 1.00 21.59 188 GLY B C 1
ATOM 5332 O O . GLY B 1 188 ? -10.660 16.727 79.501 1.00 21.67 188 GLY B O 1
ATOM 5333 N N . GLY B 1 189 ? -12.735 16.072 79.004 1.00 19.50 189 GLY B N 1
ATOM 5334 C CA . GLY B 1 189 ? -12.274 15.008 78.120 1.00 20.66 189 GLY B CA 1
ATOM 5335 C C . GLY B 1 189 ? -11.628 15.548 76.851 1.00 21.17 189 GLY B C 1
ATOM 5336 O O . GLY B 1 189 ? -10.842 14.873 76.219 1.00 20.96 189 GLY B O 1
ATOM 5337 N N . GLY B 1 190 ? -11.955 16.781 76.471 1.00 20.29 190 GLY B N 1
ATOM 5338 C CA . GLY B 1 190 ? -11.268 17.442 75.354 1.00 24.11 190 GLY B CA 1
ATOM 5339 C C . GLY B 1 190 ? -12.014 17.231 74.060 1.00 22.66 190 GLY B C 1
ATOM 5340 O O . GLY B 1 190 ? -12.871 16.339 73.951 1.00 22.81 190 GLY B O 1
ATOM 5341 N N . GLY B 1 191 ? -11.726 18.071 73.076 1.00 22.50 191 GLY B N 1
ATOM 5342 C CA . GLY B 1 191 ? -12.475 18.028 71.808 1.00 21.91 191 GLY B CA 1
ATOM 5343 C C . GLY B 1 191 ? -12.019 16.924 70.877 1.00 21.62 191 GLY B C 1
ATOM 5344 O O . GLY B 1 191 ? -10.915 16.335 71.059 1.00 21.81 191 GLY B O 1
ATOM 5345 N N . GLY B 1 192 ? -12.876 16.615 69.908 1.00 20.95 192 GLY B N 1
ATOM 5346 C CA . GLY B 1 192 ? -12.514 15.775 68.767 1.00 19.81 192 GLY B CA 1
ATOM 5347 C C . GLY B 1 192 ? -12.657 14.294 69.101 1.00 20.70 192 GLY B C 1
ATOM 5348 O O . GLY B 1 192 ? -12.143 13.441 68.379 1.00 21.75 192 GLY B O 1
ATOM 5349 N N . ASN B 1 193 ? -13.369 14.015 70.185 1.00 19.17 193 ASN B N 1
ATOM 5350 C CA . ASN B 1 193 ? -13.452 12.686 70.774 1.00 20.63 193 ASN B CA 1
ATOM 5351 C C . ASN B 1 193 ? -14.789 11.991 70.742 1.00 21.67 193 ASN B C 1
ATOM 5352 O O . ASN B 1 193 ? -14.853 10.775 70.452 1.00 25.26 193 ASN B O 1
ATOM 5357 N N . PHE B 1 194 ? -15.851 12.673 71.122 1.00 22.00 194 PHE B N 1
ATOM 5358 C CA . PHE B 1 194 ? -17.136 11.970 71.340 1.00 21.19 194 PHE B CA 1
ATOM 5359 C C . PHE B 1 194 ? -18.235 12.199 70.341 1.00 22.21 194 PHE B C 1
ATOM 5360 O O . PHE B 1 194 ? -19.190 11.398 70.263 1.00 23.50 194 PHE B O 1
ATOM 5368 N N . GLY B 1 195 ? -18.145 13.283 69.582 1.00 20.12 195 GLY B N 1
ATOM 5369 C CA . GLY B 1 195 ? -19.212 13.701 68.708 1.00 20.25 195 GLY B CA 1
ATOM 5370 C C . GLY B 1 195 ? -18.995 15.174 68.453 1.00 19.74 195 GLY B C 1
ATOM 5371 O O . GLY B 1 195 ? -18.031 15.753 68.979 1.00 19.98 195 GLY B O 1
ATOM 5372 N N . VAL B 1 196 ? -19.877 15.774 67.669 1.00 19.59 196 VAL B N 1
ATOM 5373 C CA . VAL B 1 196 ? -19.768 17.206 67.320 1.00 18.63 196 VAL B CA 1
ATOM 5374 C C . VAL B 1 196 ? -20.608 17.966 68.292 1.00 17.42 196 VAL B C 1
ATOM 5375 O O . VAL B 1 196 ? -21.815 17.844 68.286 1.00 19.03 196 VAL B O 1
ATOM 5379 N N . ILE B 1 197 ? -19.948 18.738 69.133 1.00 17.63 197 ILE B N 1
ATOM 5380 C CA . ILE B 1 197 ? -20.600 19.646 70.030 1.00 17.73 197 ILE B CA 1
ATOM 5381 C C . ILE B 1 197 ? -21.221 20.792 69.200 1.00 17.98 197 ILE B C 1
ATOM 5382 O O . ILE B 1 197 ? -20.523 21.430 68.465 1.00 17.41 197 ILE B O 1
ATOM 5387 N N . THR B 1 198 ? -22.531 20.996 69.276 1.00 17.53 198 THR B N 1
ATOM 5388 C CA . THR B 1 198 ? -23.201 22.052 68.537 1.00 18.63 198 THR B CA 1
ATOM 5389 C C . THR B 1 198 ? -23.491 23.255 69.404 1.00 17.92 198 THR B C 1
ATOM 5390 O O . THR B 1 198 ? -23.386 24.404 68.952 1.00 19.38 198 THR B O 1
ATOM 5394 N N . ARG B 1 199 ? -23.770 22.998 70.667 1.00 16.98 199 ARG B N 1
ATOM 5395 C CA . ARG B 1 199 ? -23.933 24.071 71.611 1.00 19.03 199 ARG B CA 1
ATOM 5396 C C . ARG B 1 199 ? -23.742 23.615 73.064 1.00 19.24 199 ARG B C 1
ATOM 5397 O O . ARG B 1 199 ? -23.868 22.410 73.417 1.00 17.22 199 ARG B O 1
ATOM 5405 N N . TYR B 1 200 ? -23.396 24.603 73.890 1.00 19.23 200 TYR B N 1
ATOM 5406 C CA . TYR B 1 200 ? -23.249 24.439 75.323 1.00 18.75 200 TYR B CA 1
ATOM 5407 C C . TYR B 1 200 ? -24.257 25.315 76.036 1.00 17.73 200 TYR B C 1
ATOM 5408 O O . TYR B 1 200 ? -24.589 26.390 75.571 1.00 17.71 200 TYR B O 1
ATOM 5417 N N . TRP B 1 201 ? -24.672 24.918 77.213 1.00 17.45 201 TRP B N 1
ATOM 5418 C CA . TRP B 1 201 ? -25.409 25.833 78.073 1.00 18.22 201 TRP B CA 1
ATOM 5419 C C . TRP B 1 201 ? -24.651 26.106 79.386 1.00 20.02 201 TRP B C 1
ATOM 5420 O O . TRP B 1 201 ? -24.269 25.166 80.070 1.00 20.94 201 TRP B O 1
ATOM 5431 N N . LEU B 1 202 ? -24.524 27.383 79.770 1.00 19.39 202 LEU B N 1
ATOM 5432 C CA . LEU B 1 202 ? -23.714 27.749 80.925 1.00 20.10 202 LEU B CA 1
ATOM 5433 C C . LEU B 1 202 ? -24.550 28.370 82.013 1.00 21.26 202 LEU B C 1
ATOM 5434 O O . LEU B 1 202 ? -25.336 29.292 81.749 1.00 19.27 202 LEU B O 1
ATOM 5439 N N . ARG B 1 203 ? -24.391 27.888 83.228 1.00 21.53 203 ARG B N 1
ATOM 5440 C CA . ARG B 1 203 ? -24.977 28.585 84.368 1.00 25.16 203 ARG B CA 1
ATOM 5441 C C . ARG B 1 203 ? -24.358 28.130 85.699 1.00 26.62 203 ARG B C 1
ATOM 5442 O O . ARG B 1 203 ? -23.886 27.011 85.806 1.00 22.51 203 ARG B O 1
ATOM 5450 N N . SER B 1 204 ? -24.328 29.032 86.681 1.00 24.36 204 SER B N 1
ATOM 5451 C CA . SER B 1 204 ? -23.922 28.673 88.041 1.00 26.02 204 SER B CA 1
ATOM 5452 C C . SER B 1 204 ? -24.830 27.561 88.582 1.00 25.60 204 SER B C 1
ATOM 5453 O O . SER B 1 204 ? -26.029 27.675 88.541 1.00 26.69 204 SER B O 1
ATOM 5456 N N . PRO B 1 205 ? -24.267 26.471 89.096 1.00 29.31 205 PRO B N 1
ATOM 5457 C CA . PRO B 1 205 ? -25.215 25.406 89.538 1.00 31.56 205 PRO B CA 1
ATOM 5458 C C . PRO B 1 205 ? -26.188 25.821 90.672 1.00 37.54 205 PRO B C 1
ATOM 5459 O O . PRO B 1 205 ? -27.281 25.272 90.788 1.00 39.23 205 PRO B O 1
ATOM 5463 N N . ASP B 1 206 ? -25.776 26.801 91.465 1.00 41.52 206 ASP B N 1
ATOM 5464 C CA . ASP B 1 206 ? -26.558 27.362 92.582 1.00 50.85 206 ASP B CA 1
ATOM 5465 C C . ASP B 1 206 ? -27.103 28.782 92.293 1.00 48.06 206 ASP B C 1
ATOM 5466 O O . ASP B 1 206 ? -27.275 29.604 93.204 1.00 43.91 206 ASP B O 1
ATOM 5471 N N . ALA B 1 207 ? -27.356 29.078 91.027 1.00 39.90 207 ALA B N 1
ATOM 5472 C CA . ALA B 1 207 ? -27.833 30.401 90.643 1.00 40.38 207 ALA B CA 1
ATOM 5473 C C . ALA B 1 207 ? -29.153 30.658 91.327 1.00 40.62 207 ALA B C 1
ATOM 5474 O O . ALA B 1 207 ? -29.943 29.736 91.506 1.00 35.94 207 ALA B O 1
ATOM 5476 N N . VAL B 1 208 ? -29.375 31.915 91.701 1.00 45.17 208 VAL B N 1
ATOM 5477 C CA . VAL B 1 208 ? -30.633 32.330 92.336 1.00 50.34 208 VAL B CA 1
ATOM 5478 C C . VAL B 1 208 ? -31.681 32.729 91.304 1.00 49.71 208 VAL B C 1
ATOM 5479 O O . VAL B 1 208 ? -31.418 33.527 90.389 1.00 51.74 208 VAL B O 1
ATOM 5483 N N . GLY B 1 209 ? -32.872 32.168 91.451 1.00 47.81 209 GLY B N 1
ATOM 5484 C CA . GLY B 1 209 ? -34.007 32.593 90.653 1.00 49.92 209 GLY B CA 1
ATOM 5485 C C . GLY B 1 209 ? -33.899 32.175 89.206 1.00 48.93 209 GLY B C 1
ATOM 5486 O O . GLY B 1 209 ? -33.476 31.055 88.886 1.00 47.19 209 GLY B O 1
ATOM 5487 N N . ASP B 1 210 ? -34.325 33.057 88.311 1.00 44.84 210 ASP B N 1
ATOM 5488 C CA . ASP B 1 210 ? -34.196 32.753 86.895 1.00 44.02 210 ASP B CA 1
ATOM 5489 C C . ASP B 1 210 ? -33.825 33.949 86.006 1.00 38.73 210 ASP B C 1
ATOM 5490 O O . ASP B 1 210 ? -33.815 33.813 84.795 1.00 36.42 210 ASP B O 1
ATOM 5495 N N . ALA B 1 211 ? -33.403 35.065 86.604 1.00 35.92 211 ALA B N 1
ATOM 5496 C CA . ALA B 1 211 ? -32.959 36.214 85.813 1.00 34.09 211 ALA B CA 1
ATOM 5497 C C . ALA B 1 211 ? -31.567 35.910 85.300 1.00 31.92 211 ALA B C 1
ATOM 5498 O O . ALA B 1 211 ? -30.750 35.331 86.015 1.00 29.14 211 ALA B O 1
ATOM 5500 N N . PRO B 1 212 ? -31.293 36.286 84.044 1.00 30.42 212 PRO B N 1
ATOM 5501 C CA . PRO B 1 212 ? -29.983 36.087 83.485 1.00 26.67 212 PRO B CA 1
ATOM 5502 C C . PRO B 1 212 ? -28.897 36.769 84.263 1.00 26.23 212 PRO B C 1
ATOM 5503 O O . PRO B 1 212 ? -27.755 36.310 84.294 1.00 25.66 212 PRO B O 1
ATOM 5507 N N . GLU B 1 213 ? -29.219 37.876 84.913 1.00 28.49 213 GLU B N 1
ATOM 5508 C CA . GLU B 1 213 ? -28.198 38.637 85.584 1.00 28.22 213 GLU B CA 1
ATOM 5509 C C . GLU B 1 213 ? -27.668 37.871 86.786 1.00 27.86 213 GLU B C 1
ATOM 5510 O O . GLU B 1 213 ? -26.650 38.221 87.335 1.00 28.41 213 GLU B O 1
ATOM 5516 N N . GLU B 1 214 ? -28.422 36.874 87.211 1.00 27.33 214 GLU B N 1
ATOM 5517 C CA . GLU B 1 214 ? -28.045 35.975 88.327 1.00 31.60 214 GLU B CA 1
ATOM 5518 C C . GLU B 1 214 ? -27.582 34.564 87.900 1.00 28.46 214 GLU B C 1
ATOM 5519 O O . GLU B 1 214 ? -27.200 33.763 88.743 1.00 27.12 214 GLU B O 1
ATOM 5525 N N . ALA B 1 215 ? -27.657 34.253 86.607 1.00 26.47 215 ALA B N 1
ATOM 5526 C CA . ALA B 1 215 ? -27.409 32.898 86.125 1.00 23.86 215 ALA B CA 1
ATOM 5527 C C . ALA B 1 215 ? -25.922 32.579 85.986 1.00 23.68 215 ALA B C 1
ATOM 5528 O O . ALA B 1 215 ? -25.540 31.412 85.939 1.00 23.94 215 ALA B O 1
ATOM 5530 N N . LEU B 1 216 ? -25.066 33.603 85.933 1.00 22.76 216 LEU B N 1
ATOM 5531 C CA . LEU B 1 216 ? -23.635 33.432 85.910 1.00 21.47 216 LEU B CA 1
ATOM 5532 C C . LEU B 1 216 ? -23.064 34.478 86.867 1.00 24.75 216 LEU B C 1
ATOM 5533 O O . LEU B 1 216 ? -23.762 35.451 87.221 1.00 27.06 216 LEU B O 1
ATOM 5538 N N . PRO B 1 217 ? -21.804 34.321 87.276 1.00 25.51 217 PRO B N 1
ATOM 5539 C CA . PRO B 1 217 ? -21.292 35.260 88.273 1.00 25.93 217 PRO B CA 1
ATOM 5540 C C . PRO B 1 217 ? -21.035 36.641 87.704 1.00 25.68 217 PRO B C 1
ATOM 5541 O O . PRO B 1 217 ? -20.704 36.760 86.522 1.00 22.36 217 PRO B O 1
ATOM 5545 N N . ARG B 1 218 ? -21.166 37.677 88.530 1.00 25.23 218 ARG B N 1
ATOM 5546 C CA . ARG B 1 218 ? -20.693 39.032 88.127 1.00 27.67 218 ARG B CA 1
ATOM 5547 C C . ARG B 1 218 ? -19.228 39.176 88.411 1.00 27.28 218 ARG B C 1
ATOM 5548 O O . ARG B 1 218 ? -18.832 38.884 89.510 1.00 30.38 218 ARG B O 1
ATOM 5556 N N . PRO B 1 219 ? -18.408 39.644 87.461 1.00 25.52 219 PRO B N 1
ATOM 5557 C CA . PRO B 1 219 ? -17.013 39.785 87.851 1.00 26.00 219 PRO B CA 1
ATOM 5558 C C . PRO B 1 219 ? -16.843 40.990 88.801 1.00 26.81 219 PRO B C 1
ATOM 5559 O O . PRO B 1 219 ? -17.783 41.772 88.951 1.00 29.59 219 PRO B O 1
ATOM 5563 N N . PRO B 1 220 ? -15.665 41.159 89.411 1.00 27.75 220 PRO B N 1
ATOM 5564 C CA . PRO B 1 220 ? -15.383 42.401 90.130 1.00 31.16 220 PRO B CA 1
ATOM 5565 C C . PRO B 1 220 ? -15.407 43.579 89.189 1.00 31.48 220 PRO B C 1
ATOM 5566 O O . PRO B 1 220 ? -15.090 43.422 88.017 1.00 30.07 220 PRO B O 1
ATOM 5570 N N . ALA B 1 221 ? -15.838 44.732 89.691 1.00 32.87 221 ALA B N 1
ATOM 5571 C CA . ALA B 1 221 ? -16.141 45.853 88.829 1.00 33.38 221 ALA B CA 1
ATOM 5572 C C . ALA B 1 221 ? -14.895 46.424 88.173 1.00 31.71 221 ALA B C 1
ATOM 5573 O O . ALA B 1 221 ? -14.928 46.783 87.016 1.00 32.27 221 ALA B O 1
ATOM 5575 N N . SER B 1 222 ? -13.805 46.526 88.926 1.00 31.28 222 SER B N 1
ATOM 5576 C CA . SER B 1 222 ? -12.580 47.072 88.416 1.00 32.06 222 SER B CA 1
ATOM 5577 C C . SER B 1 222 ? -11.405 46.484 89.159 1.00 28.32 222 SER B C 1
ATOM 5578 O O . SER B 1 222 ? -11.561 45.822 90.175 1.00 28.44 222 SER B O 1
ATOM 5581 N N . PHE B 1 223 ? -10.240 46.666 88.569 1.00 26.69 223 PHE B N 1
ATOM 5582 C CA . PHE B 1 223 ? -9.045 45.959 88.995 1.00 27.56 223 PHE B CA 1
ATOM 5583 C C . PHE B 1 223 ? -7.923 46.949 89.074 1.00 28.17 223 PHE B C 1
ATOM 5584 O O . PHE B 1 223 ? -7.890 47.913 88.301 1.00 28.34 223 PHE B O 1
ATOM 5592 N N . HIS B 1 224 ? -6.981 46.660 89.958 1.00 30.71 224 HIS B N 1
ATOM 5593 C CA . HIS B 1 224 ? -5.656 47.322 89.898 1.00 33.54 224 HIS B CA 1
ATOM 5594 C C . HIS B 1 224 ? -4.807 46.429 89.053 1.00 32.91 224 HIS B C 1
ATOM 5595 O O . HIS B 1 224 ? -4.761 45.218 89.275 1.00 35.36 224 HIS B O 1
ATOM 5602 N N . VAL B 1 225 ? -4.165 47.020 88.068 1.00 31.64 225 VAL B N 1
ATOM 5603 C CA . VAL B 1 225 ? -3.366 46.289 87.135 1.00 32.55 225 VAL B CA 1
ATOM 5604 C C . VAL B 1 225 ? -1.914 46.761 87.201 1.00 33.91 225 VAL B C 1
ATOM 5605 O O . VAL B 1 225 ? -1.649 47.949 87.129 1.00 34.46 225 VAL B O 1
ATOM 5609 N N . ALA B 1 226 ? -0.989 45.819 87.257 1.00 35.85 226 ALA B N 1
ATOM 5610 C CA . ALA B 1 226 ? 0.440 46.152 87.215 1.00 38.78 226 ALA B CA 1
ATOM 5611 C C . ALA B 1 226 ? 1.060 45.460 86.028 1.00 37.75 226 ALA B C 1
ATOM 5612 O O . ALA B 1 226 ? 0.761 44.309 85.763 1.00 37.35 226 ALA B O 1
ATOM 5614 N N . ARG B 1 227 ? 1.877 46.175 85.272 1.00 37.65 227 ARG B N 1
ATOM 5615 C CA . ARG B 1 227 ? 2.633 45.583 84.177 1.00 39.37 227 ARG B CA 1
ATOM 5616 C C . ARG B 1 227 ? 4.108 45.914 84.388 1.00 41.11 227 ARG B C 1
ATOM 5617 O O . ARG B 1 227 ? 4.481 47.069 84.571 1.00 38.98 227 ARG B O 1
ATOM 5625 N N . VAL B 1 228 ? 4.922 44.870 84.422 1.00 39.86 228 VAL B N 1
ATOM 5626 C CA . VAL B 1 228 ? 6.282 44.956 84.954 1.00 40.60 228 VAL B CA 1
ATOM 5627 C C . VAL B 1 228 ? 7.222 44.362 83.959 1.00 41.06 228 VAL B C 1
ATOM 5628 O O . VAL B 1 228 ? 6.870 43.416 83.270 1.00 40.66 228 VAL B O 1
ATOM 5632 N N . SER B 1 229 ? 8.439 44.875 83.882 1.00 44.27 229 SER B N 1
ATOM 5633 C CA . SER B 1 229 ? 9.418 44.222 83.038 1.00 42.34 229 SER B CA 1
ATOM 5634 C C . SER B 1 229 ? 10.861 44.415 83.464 1.00 43.60 229 SER B C 1
ATOM 5635 O O . SER B 1 229 ? 11.270 45.483 83.886 1.00 37.56 229 SER B O 1
ATOM 5638 N N . TRP B 1 230 ? 11.626 43.361 83.264 1.00 45.18 230 TRP B N 1
ATOM 5639 C CA . TRP B 1 230 ? 13.000 43.292 83.706 1.00 45.24 230 TRP B CA 1
ATOM 5640 C C . TRP B 1 230 ? 13.849 43.162 82.456 1.00 47.11 230 TRP B C 1
ATOM 5641 O O . TRP B 1 230 ? 13.657 42.233 81.659 1.00 46.33 230 TRP B O 1
ATOM 5652 N N . SER B 1 231 ? 14.797 44.078 82.273 1.00 47.85 231 SER B N 1
ATOM 5653 C CA . SER B 1 231 ? 15.621 44.053 81.079 1.00 45.61 231 SER B CA 1
ATOM 5654 C C . SER B 1 231 ? 16.501 42.822 81.101 1.00 44.13 231 SER B C 1
ATOM 5655 O O . SER B 1 231 ? 16.933 42.388 82.169 1.00 40.29 231 SER B O 1
ATOM 5658 N N . TRP B 1 232 ? 16.782 42.275 79.919 1.00 44.25 232 TRP B N 1
ATOM 5659 C CA . TRP B 1 232 ? 17.747 41.191 79.822 1.00 47.45 232 TRP B CA 1
ATOM 5660 C C . TRP B 1 232 ? 19.177 41.727 79.948 1.00 50.15 232 TRP B C 1
ATOM 5661 O O . TRP B 1 232 ? 20.052 40.993 80.401 1.00 48.38 232 TRP B O 1
ATOM 5672 N N . ALA B 1 233 ? 19.405 42.978 79.554 1.00 51.05 233 ALA B N 1
ATOM 5673 C CA . ALA B 1 233 ? 20.761 43.555 79.492 1.00 54.01 233 ALA B CA 1
ATOM 5674 C C . ALA B 1 233 ? 21.713 42.970 80.514 1.00 55.80 233 ALA B C 1
ATOM 5675 O O . ALA B 1 233 ? 22.672 42.283 80.146 1.00 58.50 233 ALA B O 1
ATOM 5677 N N . GLU B 1 234 ? 21.433 43.225 81.793 1.00 59.07 234 GLU B N 1
ATOM 5678 C CA . GLU B 1 234 ? 22.341 42.862 82.892 1.00 62.33 234 GLU B CA 1
ATOM 5679 C C . GLU B 1 234 ? 21.884 41.623 83.667 1.00 59.45 234 GLU B C 1
ATOM 5680 O O . GLU B 1 234 ? 22.465 41.268 84.699 1.00 51.71 234 GLU B O 1
ATOM 5686 N N . LEU B 1 235 ? 20.861 40.950 83.145 1.00 55.85 235 LEU B N 1
ATOM 5687 C CA . LEU B 1 235 ? 20.302 39.779 83.805 1.00 55.09 235 LEU B CA 1
ATOM 5688 C C . LEU B 1 235 ? 21.265 38.602 83.820 1.00 55.19 235 LEU B C 1
ATOM 5689 O O . LEU B 1 235 ? 21.797 38.218 82.777 1.00 60.30 235 LEU B O 1
ATOM 5694 N N . THR B 1 236 ? 21.444 38.033 85.013 1.00 53.22 236 THR B N 1
ATOM 5695 C CA . THR B 1 236 ? 22.347 36.920 85.275 1.00 52.57 236 THR B CA 1
ATOM 5696 C C . THR B 1 236 ? 21.568 35.716 85.779 1.00 52.17 236 THR B C 1
ATOM 5697 O O . THR B 1 236 ? 20.488 35.861 86.340 1.00 52.55 236 THR B O 1
ATOM 5701 N N . GLU B 1 237 ? 22.147 34.532 85.635 1.00 50.92 237 GLU B N 1
ATOM 5702 C CA . GLU B 1 237 ? 21.540 33.321 86.155 1.00 50.53 237 GLU B CA 1
ATOM 5703 C C . GLU B 1 237 ? 21.043 33.506 87.595 1.00 50.55 237 GLU B C 1
ATOM 5704 O O . GLU B 1 237 ? 19.945 33.056 87.936 1.00 48.28 237 GLU B O 1
ATOM 5710 N N . ALA B 1 238 ? 21.838 34.165 88.435 1.00 48.37 238 ALA B N 1
ATOM 5711 C CA . ALA B 1 238 ? 21.469 34.395 89.845 1.00 47.43 238 ALA B CA 1
ATOM 5712 C C . ALA B 1 238 ? 20.188 35.205 89.964 1.00 45.76 238 ALA B C 1
ATOM 5713 O O . ALA B 1 238 ? 19.310 34.853 90.748 1.00 44.55 238 ALA B O 1
ATOM 5715 N N . ASP B 1 239 ? 20.136 36.302 89.205 1.00 44.12 239 ASP B N 1
ATOM 5716 C CA . ASP B 1 239 ? 18.948 37.142 89.054 1.00 47.43 239 ASP B CA 1
ATOM 5717 C C . ASP B 1 239 ? 17.726 36.317 88.651 1.00 46.93 239 ASP B C 1
ATOM 5718 O O . ASP B 1 239 ? 16.716 36.296 89.362 1.00 47.14 239 ASP B O 1
ATOM 5723 N N . TYR B 1 240 ? 17.842 35.652 87.500 1.00 46.64 240 TYR B N 1
ATOM 5724 C CA . TYR B 1 240 ? 16.745 34.849 86.942 1.00 45.70 240 TYR B CA 1
ATOM 5725 C C . TYR B 1 240 ? 16.208 33.843 87.953 1.00 43.75 240 TYR B C 1
ATOM 5726 O O . TYR B 1 240 ? 15.004 33.780 88.179 1.00 40.40 240 TYR B O 1
ATOM 5735 N N . VAL B 1 241 ? 17.102 33.066 88.561 1.00 42.18 241 VAL B N 1
ATOM 5736 C CA . VAL B 1 241 ? 16.698 31.988 89.458 1.00 42.41 241 VAL B CA 1
ATOM 5737 C C . VAL B 1 241 ? 16.070 32.550 90.744 1.00 44.04 241 VAL B C 1
ATOM 5738 O O . VAL B 1 241 ? 15.162 31.957 91.315 1.00 39.27 241 VAL B O 1
ATOM 5742 N N . ARG B 1 242 ? 16.531 33.706 91.205 1.00 45.96 242 ARG B N 1
ATOM 5743 C CA . ARG B 1 242 ? 15.938 34.266 92.421 1.00 47.55 242 ARG B CA 1
ATOM 5744 C C . ARG B 1 242 ? 14.543 34.848 92.148 1.00 44.21 242 ARG B C 1
ATOM 5745 O O . ARG B 1 242 ? 13.635 34.721 92.962 1.00 42.13 242 ARG B O 1
ATOM 5753 N N . LEU B 1 243 ? 14.396 35.513 91.016 1.00 44.87 243 LEU B N 1
ATOM 5754 C CA . LEU B 1 243 ? 13.114 36.117 90.639 1.00 44.10 243 LEU B CA 1
ATOM 5755 C C . LEU B 1 243 ? 12.004 35.067 90.480 1.00 41.64 243 LEU B C 1
ATOM 5756 O O . LEU B 1 243 ? 10.927 35.188 91.064 1.00 39.90 243 LEU B O 1
ATOM 5761 N N . VAL B 1 244 ? 12.291 34.029 89.705 1.00 41.68 244 VAL B N 1
ATOM 5762 C CA . VAL B 1 244 ? 11.334 32.953 89.489 1.00 39.33 244 VAL B CA 1
ATOM 5763 C C . VAL B 1 244 ? 11.039 32.241 90.808 1.00 42.39 244 VAL B C 1
ATOM 5764 O O . VAL B 1 244 ? 9.877 31.965 91.096 1.00 38.99 244 VAL B O 1
ATOM 5768 N N . SER B 1 245 ? 12.070 31.968 91.626 1.00 39.53 245 SER B N 1
ATOM 5769 C CA . SER B 1 245 ? 11.863 31.309 92.920 1.00 39.35 245 SER B CA 1
ATOM 5770 C C . SER B 1 245 ? 11.013 32.165 93.848 1.00 38.12 245 SER B C 1
ATOM 5771 O O . SER B 1 245 ? 10.183 31.647 94.577 1.00 39.82 245 SER B O 1
ATOM 5774 N N . ASN B 1 246 ? 11.235 33.474 93.834 1.00 38.40 246 ASN B N 1
ATOM 5775 C CA . ASN B 1 246 ? 10.377 34.376 94.597 1.00 37.63 246 ASN B CA 1
ATOM 5776 C C . ASN B 1 246 ? 8.918 34.315 94.091 1.00 35.98 246 ASN B C 1
ATOM 5777 O O . ASN B 1 246 ? 7.992 34.390 94.883 1.00 35.13 246 ASN B O 1
ATOM 5782 N N . PHE B 1 247 ? 8.748 34.254 92.776 1.00 36.59 247 PHE B N 1
ATOM 5783 C CA . PHE B 1 247 ? 7.403 34.193 92.182 1.00 37.13 247 PHE B CA 1
ATOM 5784 C C . PHE B 1 247 ? 6.720 32.909 92.665 1.00 36.15 247 PHE B C 1
ATOM 5785 O O . PHE B 1 247 ? 5.623 32.944 93.258 1.00 38.49 247 PHE B O 1
ATOM 5793 N N . LEU B 1 248 ? 7.392 31.774 92.482 1.00 37.81 248 LEU B N 1
ATOM 5794 C CA . LEU B 1 248 ? 6.790 30.482 92.853 1.00 37.69 248 LEU B CA 1
ATOM 5795 C C . LEU B 1 248 ? 6.543 30.401 94.345 1.00 40.06 248 LEU B C 1
ATOM 5796 O O . LEU B 1 248 ? 5.461 30.006 94.777 1.00 38.09 248 LEU B O 1
ATOM 5801 N N . ASP B 1 249 ? 7.536 30.808 95.132 1.00 43.50 249 ASP B N 1
ATOM 5802 C CA . ASP B 1 249 ? 7.385 30.912 96.577 1.00 44.06 249 ASP B CA 1
ATOM 5803 C C . ASP B 1 249 ? 6.063 31.540 96.935 1.00 39.29 249 ASP B C 1
ATOM 5804 O O . ASP B 1 249 ? 5.241 30.912 97.579 1.00 39.85 249 ASP B O 1
ATOM 5809 N N . TRP B 1 250 ? 5.912 32.800 96.510 1.00 39.94 250 TRP B N 1
ATOM 5810 C CA . TRP B 1 250 ? 4.751 33.631 96.816 1.00 39.63 250 TRP B CA 1
ATOM 5811 C C . TRP B 1 250 ? 3.495 32.957 96.303 1.00 36.08 250 TRP B C 1
ATOM 5812 O O . TRP B 1 250 ? 2.502 32.851 97.035 1.00 35.29 250 TRP B O 1
ATOM 5823 N N . GLN B 1 251 ? 3.535 32.478 95.064 1.00 35.79 251 GLN B N 1
ATOM 5824 C CA . GLN B 1 251 ? 2.310 31.836 94.506 1.00 35.27 251 GLN B CA 1
ATOM 5825 C C . GLN B 1 251 ? 1.910 30.628 95.348 1.00 36.95 251 GLN B C 1
ATOM 5826 O O . GLN B 1 251 ? 0.715 30.434 95.655 1.00 38.04 251 GLN B O 1
ATOM 5832 N N . LEU B 1 252 ? 2.885 29.819 95.766 1.00 39.64 252 LEU B N 1
ATOM 5833 C CA . LEU B 1 252 ? 2.532 28.557 96.453 1.00 42.03 252 LEU B CA 1
ATOM 5834 C C . LEU B 1 252 ? 2.017 28.785 97.884 1.00 42.91 252 LEU B C 1
ATOM 5835 O O . LEU B 1 252 ? 1.263 27.970 98.426 1.00 43.97 252 LEU B O 1
ATOM 5840 N N . ARG B 1 253 ? 2.389 29.918 98.469 1.00 43.27 253 ARG B N 1
ATOM 5841 C CA . ARG B 1 253 ? 1.811 30.370 99.733 1.00 43.74 253 ARG B CA 1
ATOM 5842 C C . ARG B 1 253 ? 0.428 30.969 99.555 1.00 40.70 253 ARG B C 1
ATOM 5843 O O . ARG B 1 253 ? -0.292 31.167 100.507 1.00 38.57 253 ARG B O 1
ATOM 5851 N N . ASN B 1 254 ? 0.042 31.268 98.327 1.00 42.96 254 ASN B N 1
ATOM 5852 C CA . ASN B 1 254 ? -1.149 32.089 98.110 1.00 41.43 254 ASN B CA 1
ATOM 5853 C C . ASN B 1 254 ? -2.103 31.505 97.069 1.00 43.09 254 ASN B C 1
ATOM 5854 O O . ASN B 1 254 ? -2.713 32.259 96.323 1.00 37.71 254 ASN B O 1
ATOM 5859 N N . CYS B 1 255 ? -2.239 30.178 97.043 1.00 40.55 255 CYS B N 1
ATOM 5860 C CA . CYS B 1 255 ? -2.977 29.517 95.964 1.00 41.60 255 CYS B CA 1
ATOM 5861 C C . CYS B 1 255 ? -4.246 28.821 96.420 1.00 40.25 255 CYS B C 1
ATOM 5862 O O . CYS B 1 255 ? -4.819 28.042 95.645 1.00 37.03 255 CYS B O 1
ATOM 5865 N N . THR B 1 256 ? -4.681 29.085 97.664 1.00 40.43 256 THR B N 1
ATOM 5866 C CA . THR B 1 256 ? -5.923 28.524 98.192 1.00 41.59 256 THR B CA 1
ATOM 5867 C C . THR B 1 256 ? -6.933 29.625 98.503 1.00 42.03 256 THR B C 1
ATOM 5868 O O . THR B 1 256 ? -6.571 30.790 98.635 1.00 43.94 256 THR B O 1
ATOM 5872 N N . VAL B 1 257 ? -8.197 29.228 98.611 1.00 40.94 257 VAL B N 1
ATOM 5873 C CA . VAL B 1 257 ? -9.307 30.127 98.887 1.00 45.86 257 VAL B CA 1
ATOM 5874 C C . VAL B 1 257 ? -9.140 30.825 100.244 1.00 48.76 257 VAL B C 1
ATOM 5875 O O . VAL B 1 257 ? -9.787 31.832 100.503 1.00 48.27 257 VAL B O 1
ATOM 5879 N N . ASP B 1 258 ? -8.251 30.304 101.083 1.00 52.19 258 ASP B N 1
ATOM 5880 C CA . ASP B 1 258 ? -7.956 30.899 102.391 1.00 54.25 258 ASP B CA 1
ATOM 5881 C C . ASP B 1 258 ? -6.965 32.061 102.330 1.00 51.46 258 ASP B C 1
ATOM 5882 O O . ASP B 1 258 ? -6.837 32.809 103.304 1.00 54.92 258 ASP B O 1
ATOM 5887 N N . SER B 1 259 ? -6.231 32.207 101.230 1.00 44.51 259 SER B N 1
ATOM 5888 C CA . SER B 1 259 ? -5.285 33.318 101.107 1.00 44.18 259 SER B CA 1
ATOM 5889 C C . SER B 1 259 ? -6.029 34.636 100.987 1.00 45.37 259 SER B C 1
ATOM 5890 O O . SER B 1 259 ? -6.993 34.734 100.224 1.00 45.35 259 SER B O 1
ATOM 5893 N N . PRO B 1 260 ? -5.602 35.662 101.746 1.00 44.71 260 PRO B N 1
ATOM 5894 C CA . PRO B 1 260 ? -6.239 36.965 101.541 1.00 42.55 260 PRO B CA 1
ATOM 5895 C C . PRO B 1 260 ? -5.771 37.598 100.235 1.00 39.45 260 PRO B C 1
ATOM 5896 O O . PRO B 1 260 ? -6.250 38.676 99.884 1.00 38.44 260 PRO B O 1
ATOM 5900 N N . ASN B 1 261 ? -4.821 36.946 99.552 1.00 35.99 261 ASN B N 1
ATOM 5901 C CA . ASN B 1 261 ? -4.302 37.380 98.244 1.00 37.07 261 ASN B CA 1
ATOM 5902 C C . ASN B 1 261 ? -4.809 36.525 97.043 1.00 35.71 261 ASN B C 1
ATOM 5903 O O . ASN B 1 261 ? -4.273 36.624 95.940 1.00 33.41 261 ASN B O 1
ATOM 5908 N N . ILE B 1 262 ? -5.840 35.714 97.264 1.00 34.16 262 ILE B N 1
ATOM 5909 C CA . ILE B 1 262 ? -6.353 34.825 96.231 1.00 33.55 262 ILE B CA 1
ATOM 5910 C C . ILE B 1 262 ? -6.911 35.607 95.022 1.00 32.37 262 ILE B C 1
ATOM 5911 O O . ILE B 1 262 ? -6.795 35.132 93.885 1.00 32.45 262 ILE B O 1
ATOM 5916 N N . GLY B 1 263 ? -7.500 36.778 95.264 1.00 31.66 263 GLY B N 1
ATOM 5917 C CA . GLY B 1 263 ? -7.945 37.672 94.191 1.00 32.86 263 GLY B CA 1
ATOM 5918 C C . GLY B 1 263 ? -6.836 38.192 93.277 1.00 33.95 263 GLY B C 1
ATOM 5919 O O . GLY B 1 263 ? -7.095 38.628 92.146 1.00 33.78 263 GLY B O 1
ATOM 5920 N N . LEU B 1 264 ? -5.588 38.138 93.746 1.00 32.48 264 LEU B N 1
ATOM 5921 C CA . LEU B 1 264 ? -4.456 38.578 92.955 1.00 32.13 264 LEU B CA 1
ATOM 5922 C C . LEU B 1 264 ? -4.000 37.517 91.965 1.00 32.37 264 LEU B C 1
ATOM 5923 O O . LEU B 1 264 ? -3.626 36.413 92.355 1.00 31.00 264 LEU B O 1
ATOM 5928 N N . TYR B 1 265 ? -4.040 37.871 90.676 1.00 31.64 265 TYR B N 1
ATOM 5929 C CA . TYR B 1 265 ? -3.656 36.964 89.581 1.00 28.90 265 TYR B CA 1
ATOM 5930 C C . TYR B 1 265 ? -2.442 37.537 88.900 1.00 28.91 265 TYR B C 1
ATOM 5931 O O . TYR B 1 265 ? -2.434 38.703 88.524 1.00 31.06 265 TYR B O 1
ATOM 5940 N N . ALA B 1 266 ? -1.433 36.717 88.677 1.00 30.11 266 ALA B N 1
ATOM 5941 C CA . ALA B 1 266 ? -0.301 37.172 87.900 1.00 28.94 266 ALA B CA 1
ATOM 5942 C C . ALA B 1 266 ? 0.255 36.142 86.917 1.00 28.60 266 ALA B C 1
ATOM 5943 O O . ALA B 1 266 ? 0.164 34.952 87.117 1.00 28.14 266 ALA B O 1
ATOM 5945 N N . LEU B 1 267 ? 0.831 36.644 85.834 1.00 29.48 267 LEU B N 1
ATOM 5946 C CA . LEU B 1 267 ? 1.420 35.791 84.830 1.00 33.55 267 LEU B CA 1
ATOM 5947 C C . LEU B 1 267 ? 2.843 36.261 84.535 1.00 34.04 267 LEU B C 1
ATOM 5948 O O . LEU B 1 267 ? 3.036 37.367 84.060 1.00 36.07 267 LEU B O 1
ATOM 5953 N N . LEU B 1 268 ? 3.823 35.397 84.776 1.00 35.14 268 LEU B N 1
ATOM 5954 C CA . LEU B 1 268 ? 5.249 35.729 84.535 1.00 33.55 268 LEU B CA 1
ATOM 5955 C C . LEU B 1 268 ? 5.714 35.156 83.196 1.00 33.30 268 LEU B C 1
ATOM 5956 O O . LEU B 1 268 ? 5.675 33.952 83.006 1.00 33.66 268 LEU B O 1
ATOM 5961 N N . GLU B 1 269 ? 6.108 36.013 82.266 1.00 32.72 269 GLU B N 1
ATOM 5962 C CA . GLU B 1 269 ? 6.502 35.612 80.906 1.00 38.21 269 GLU B CA 1
ATOM 5963 C C . GLU B 1 269 ? 8.018 35.646 80.777 1.00 37.38 269 GLU B C 1
ATOM 5964 O O . GLU B 1 269 ? 8.607 36.715 80.541 1.00 38.39 269 GLU B O 1
ATOM 5970 N N . CYS B 1 270 ? 8.638 34.486 80.901 1.00 35.91 270 CYS B N 1
ATOM 5971 C CA . CYS B 1 270 ? 10.097 34.383 80.789 1.00 36.78 270 CYS B CA 1
ATOM 5972 C C . CYS B 1 270 ? 10.532 34.213 79.329 1.00 34.21 270 CYS B C 1
ATOM 5973 O O . CYS B 1 270 ? 10.643 33.110 78.811 1.00 32.93 270 CYS B O 1
ATOM 5976 N N . PHE B 1 271 ? 10.758 35.345 78.660 1.00 36.47 271 PHE B N 1
ATOM 5977 C CA . PHE B 1 271 ? 11.123 35.367 77.257 1.00 35.27 271 PHE B CA 1
ATOM 5978 C C . PHE B 1 271 ? 12.604 35.010 77.097 1.00 37.36 271 PHE B C 1
ATOM 5979 O O . PHE B 1 271 ? 13.406 35.255 77.986 1.00 34.73 271 PHE B O 1
ATOM 5987 N N . HIS B 1 272 ? 12.933 34.443 75.947 1.00 38.24 272 HIS B N 1
ATOM 5988 C CA . HIS B 1 272 ? 14.303 34.298 75.530 1.00 41.54 272 HIS B CA 1
ATOM 5989 C C . HIS B 1 272 ? 14.930 35.691 75.440 1.00 44.22 272 HIS B C 1
ATOM 5990 O O . HIS B 1 272 ? 14.247 36.683 75.113 1.00 36.25 272 HIS B O 1
ATOM 5997 N N . ARG B 1 273 ? 16.228 35.735 75.756 1.00 43.18 273 ARG B N 1
ATOM 5998 C CA . ARG B 1 273 ? 17.044 36.944 75.760 1.00 47.20 273 ARG B CA 1
ATOM 5999 C C . ARG B 1 273 ? 16.779 37.870 74.606 1.00 44.84 273 ARG B C 1
ATOM 6000 O O . ARG B 1 273 ? 16.706 39.083 74.782 1.00 45.25 273 ARG B O 1
ATOM 6008 N N . SER B 1 274 ? 16.651 37.304 73.417 1.00 44.06 274 SER B N 1
ATOM 6009 C CA . SER B 1 274 ? 16.339 38.085 72.225 1.00 46.44 274 SER B CA 1
ATOM 6010 C C . SER B 1 274 ? 15.060 38.959 72.294 1.00 49.11 274 SER B C 1
ATOM 6011 O O . SER B 1 274 ? 14.867 39.808 71.431 1.00 47.24 274 SER B O 1
ATOM 6014 N N . ALA B 1 275 ? 14.192 38.766 73.289 1.00 47.44 275 ALA B N 1
ATOM 6015 C CA . ALA B 1 275 ? 13.062 39.676 73.471 1.00 46.18 275 ALA B CA 1
ATOM 6016 C C . ALA B 1 275 ? 13.455 40.935 74.252 1.00 45.22 275 ALA B C 1
ATOM 6017 O O . ALA B 1 275 ? 12.721 41.913 74.262 1.00 43.59 275 ALA B O 1
ATOM 6019 N N . GLY B 1 276 ? 14.610 40.933 74.896 1.00 46.37 276 GLY B N 1
ATOM 6020 C CA . GLY B 1 276 ? 15.055 42.128 75.613 1.00 43.92 276 GLY B CA 1
ATOM 6021 C C . GLY B 1 276 ? 14.498 42.275 77.015 1.00 44.64 276 GLY B C 1
ATOM 6022 O O . GLY B 1 276 ? 15.049 43.032 77.801 1.00 38.03 276 GLY B O 1
ATOM 6023 N N . HIS B 1 277 ? 13.421 41.563 77.359 1.00 41.60 277 HIS B N 1
ATOM 6024 C CA . HIS B 1 277 ? 12.872 41.672 78.712 1.00 44.34 277 HIS B CA 1
ATOM 6025 C C . HIS B 1 277 ? 12.217 40.361 79.180 1.00 42.00 277 HIS B C 1
ATOM 6026 O O . HIS B 1 277 ? 11.947 39.460 78.377 1.00 40.66 277 HIS B O 1
ATOM 6033 N N . LEU B 1 278 ? 12.067 40.240 80.491 1.00 41.12 278 LEU B N 1
ATOM 6034 C CA . LEU B 1 278 ? 11.102 39.345 81.105 1.00 43.51 278 LEU B CA 1
ATOM 6035 C C . LEU B 1 278 ? 9.929 40.266 81.403 1.00 42.37 278 LEU B C 1
ATOM 6036 O O . LEU B 1 278 ? 10.141 41.465 81.645 1.00 38.52 278 LEU B O 1
ATOM 6041 N N . ALA B 1 279 ? 8.707 39.736 81.347 1.00 40.48 279 ALA B N 1
ATOM 6042 C CA . ALA B 1 279 ? 7.518 40.550 81.608 1.00 38.85 279 ALA B CA 1
ATOM 6043 C C . ALA B 1 279 ? 6.565 39.847 82.537 1.00 38.65 279 ALA B C 1
ATOM 6044 O O . ALA B 1 279 ? 6.493 38.632 82.562 1.00 42.27 279 ALA B O 1
ATOM 6046 N N . MET B 1 280 ? 5.833 40.632 83.302 1.00 36.73 280 MET B N 1
ATOM 6047 C CA . MET B 1 280 ? 4.777 40.130 84.119 1.00 37.10 280 MET B CA 1
ATOM 6048 C C . MET B 1 280 ? 3.566 41.071 84.095 1.00 37.32 280 MET B C 1
ATOM 6049 O O . MET B 1 280 ? 3.702 42.291 84.049 1.00 37.33 280 MET B O 1
ATOM 6054 N N . HIS B 1 281 ? 2.380 40.494 84.122 1.00 35.51 281 HIS B N 1
ATOM 6055 C CA . HIS B 1 281 ? 1.208 41.281 84.397 1.00 38.20 281 HIS B CA 1
ATOM 6056 C C . HIS B 1 281 ? 0.454 40.723 85.593 1.00 35.45 281 HIS B C 1
ATOM 6057 O O . HIS B 1 281 ? 0.400 39.534 85.817 1.00 34.04 281 HIS B O 1
ATOM 6064 N N . ALA B 1 282 ? -0.150 41.605 86.358 1.00 34.11 282 ALA B N 1
ATOM 6065 C CA . ALA B 1 282 ? -0.812 41.199 87.567 1.00 34.07 282 ALA B CA 1
ATOM 6066 C C . ALA B 1 282 ? -2.057 42.021 87.733 1.00 31.71 282 ALA B C 1
ATOM 6067 O O . ALA B 1 282 ? -2.104 43.179 87.322 1.00 34.91 282 ALA B O 1
ATOM 6069 N N . GLN B 1 283 ? -3.036 41.449 88.392 1.00 29.20 283 GLN B N 1
ATOM 6070 C CA . GLN B 1 283 ? -4.253 42.187 88.658 1.00 29.30 283 GLN B CA 1
ATOM 6071 C C . GLN B 1 283 ? -4.860 41.749 89.931 1.00 29.50 283 GLN B C 1
ATOM 6072 O O . GLN B 1 283 ? -4.730 40.580 90.319 1.00 30.50 283 GLN B O 1
ATOM 6078 N N . ILE B 1 284 ? -5.562 42.676 90.570 1.00 28.65 284 ILE B N 1
ATOM 6079 C CA . ILE B 1 284 ? -6.267 42.384 91.787 1.00 30.09 284 ILE B CA 1
ATOM 6080 C C . ILE B 1 284 ? -7.486 43.295 91.874 1.00 27.71 284 ILE B C 1
ATOM 6081 O O . ILE B 1 284 ? -7.425 44.441 91.446 1.00 28.97 284 ILE B O 1
ATOM 6086 N N . PRO B 1 285 ? -8.617 42.763 92.341 1.00 29.16 285 PRO B N 1
ATOM 6087 C CA . PRO B 1 285 ? -9.823 43.576 92.320 1.00 29.41 285 PRO B CA 1
ATOM 6088 C C . PRO B 1 285 ? -9.759 44.695 93.328 1.00 32.74 285 PRO B C 1
ATOM 6089 O O . PRO B 1 285 ? -9.244 44.519 94.441 1.00 31.89 285 PRO B O 1
ATOM 6093 N N . VAL B 1 286 ? -10.326 45.825 92.941 1.00 36.51 286 VAL B N 1
ATOM 6094 C CA . VAL B 1 286 ? -10.350 47.027 93.764 1.00 41.14 286 VAL B CA 1
ATOM 6095 C C . VAL B 1 286 ? -11.030 46.796 95.121 1.00 43.15 286 VAL B C 1
ATOM 6096 O O . VAL B 1 286 ? -10.644 47.409 96.096 1.00 47.43 286 VAL B O 1
ATOM 6100 N N . ASP B 1 287 ? -12.011 45.901 95.188 1.00 48.05 287 ASP B N 1
ATOM 6101 C CA . ASP B 1 287 ? -12.827 45.713 96.394 1.00 49.61 287 ASP B CA 1
ATOM 6102 C C . ASP B 1 287 ? -12.290 44.632 97.344 1.00 48.99 287 ASP B C 1
ATOM 6103 O O . ASP B 1 287 ? -12.986 44.170 98.245 1.00 54.41 287 ASP B O 1
ATOM 6108 N N . VAL B 1 288 ? -11.048 44.226 97.157 1.00 47.56 288 VAL B N 1
ATOM 6109 C CA . VAL B 1 288 ? -10.410 43.350 98.119 1.00 48.36 288 VAL B CA 1
ATOM 6110 C C . VAL B 1 288 ? -9.817 44.220 99.227 1.00 48.91 288 VAL B C 1
ATOM 6111 O O . VAL B 1 288 ? -9.167 45.228 98.941 1.00 47.91 288 VAL B O 1
ATOM 6115 N N . PRO B 1 289 ? -10.023 43.824 100.499 1.00 52.38 289 PRO B N 1
ATOM 6116 C CA . PRO B 1 289 ? -9.364 44.502 101.617 1.00 51.35 289 PRO B CA 1
ATOM 6117 C C . PRO B 1 289 ? -7.915 44.886 101.286 1.00 51.89 289 PRO B C 1
ATOM 6118 O O . PRO B 1 289 ? -7.086 44.007 101.048 1.00 49.79 289 PRO B O 1
ATOM 6122 N N . ASP B 1 290 ? -7.626 46.183 101.240 1.00 52.08 290 ASP B N 1
ATOM 6123 C CA . ASP B 1 290 ? -6.253 46.685 101.075 1.00 51.69 290 ASP B CA 1
ATOM 6124 C C . ASP B 1 290 ? -5.635 46.265 99.754 1.00 49.53 290 ASP B C 1
ATOM 6125 O O . ASP B 1 290 ? -4.426 45.970 99.687 1.00 46.67 290 ASP B O 1
ATOM 6130 N N . ALA B 1 291 ? -6.452 46.273 98.704 1.00 44.19 291 ALA B N 1
ATOM 6131 C CA . ALA B 1 291 ? -6.037 45.758 97.398 1.00 42.95 291 ALA B CA 1
ATOM 6132 C C . ALA B 1 291 ? -4.764 46.407 96.893 1.00 41.44 291 ALA B C 1
ATOM 6133 O O . ALA B 1 291 ? -3.853 45.726 96.430 1.00 38.34 291 ALA B O 1
ATOM 6135 N N . GLU B 1 292 ? -4.693 47.725 96.981 1.00 42.59 292 GLU B N 1
ATOM 6136 C CA . GLU B 1 292 ? -3.579 48.425 96.377 1.00 45.08 292 GLU B CA 1
ATOM 6137 C C . GLU B 1 292 ? -2.244 48.082 97.058 1.00 46.27 292 GLU B C 1
ATOM 6138 O O . GLU B 1 292 ? -1.213 47.934 96.377 1.00 42.23 292 GLU B O 1
ATOM 6144 N N . GLU B 1 293 ? -2.292 47.892 98.378 1.00 46.13 293 GLU B N 1
ATOM 6145 C CA . GLU B 1 293 ? -1.097 47.587 99.183 1.00 51.12 293 GLU B CA 1
ATOM 6146 C C . GLU B 1 293 ? -0.685 46.144 98.960 1.00 45.14 293 GLU B C 1
ATOM 6147 O O . GLU B 1 293 ? 0.491 45.833 98.887 1.00 45.48 293 GLU B O 1
ATOM 6153 N N . ARG B 1 294 ? -1.669 45.261 98.835 1.00 42.58 294 ARG B N 1
ATOM 6154 C CA . ARG B 1 294 ? -1.391 43.855 98.534 1.00 40.72 294 ARG B CA 1
ATOM 6155 C C . ARG B 1 294 ? -0.619 43.701 97.226 1.00 39.56 294 ARG B C 1
ATOM 6156 O O . ARG B 1 294 ? 0.292 42.884 97.128 1.00 39.37 294 ARG B O 1
ATOM 6164 N N . MET B 1 295 ? -0.939 44.531 96.237 1.00 39.07 295 MET B N 1
ATOM 6165 C CA . MET B 1 295 ? -0.195 44.529 94.983 1.00 40.13 295 MET B CA 1
ATOM 6166 C C . MET B 1 295 ? 1.268 44.953 95.261 1.00 42.50 295 MET B C 1
ATOM 6167 O O . MET B 1 295 ? 2.230 44.249 94.875 1.00 39.15 295 MET B O 1
ATOM 6172 N N . SER B 1 296 ? 1.416 46.087 95.950 1.00 42.04 296 SER B N 1
ATOM 6173 C CA . SER B 1 296 ? 2.720 46.558 96.447 1.00 42.22 296 SER B CA 1
ATOM 6174 C C . SER B 1 296 ? 3.514 45.500 97.215 1.00 39.17 296 SER B C 1
ATOM 6175 O O . SER B 1 296 ? 4.666 45.262 96.909 1.00 43.65 296 SER B O 1
ATOM 6178 N N . TRP B 1 297 ? 2.896 44.826 98.177 1.00 41.23 297 TRP B N 1
ATOM 6179 C CA . TRP B 1 297 ? 3.603 43.783 98.936 1.00 42.77 297 TRP B CA 1
ATOM 6180 C C . TRP B 1 297 ? 4.142 42.709 97.999 1.00 43.13 297 TRP B C 1
ATOM 6181 O O . TRP B 1 297 ? 5.290 42.255 98.096 1.00 37.58 297 TRP B O 1
ATOM 6192 N N . PHE B 1 298 ? 3.291 42.307 97.059 1.00 40.01 298 PHE B N 1
ATOM 6193 C CA . PHE B 1 298 ? 3.625 41.233 96.149 1.00 39.73 298 PHE B CA 1
ATOM 6194 C C . PHE B 1 298 ? 4.798 41.626 95.276 1.00 38.89 298 PHE B C 1
ATOM 6195 O O . PHE B 1 298 ? 5.734 40.852 95.117 1.00 42.30 298 PHE B O 1
ATOM 6203 N N . LEU B 1 299 ? 4.734 42.827 94.715 1.00 39.37 299 LEU B N 1
ATOM 6204 C CA . LEU B 1 299 ? 5.784 43.342 93.823 1.00 42.29 299 LEU B CA 1
ATOM 6205 C C . LEU B 1 299 ? 7.120 43.540 94.539 1.00 46.01 299 LEU B C 1
ATOM 6206 O O . LEU B 1 299 ? 8.182 43.390 93.929 1.00 42.08 299 LEU B O 1
ATOM 6211 N N . ALA B 1 300 ? 7.043 43.892 95.821 1.00 49.02 300 ALA B N 1
ATOM 6212 C CA . ALA B 1 300 ? 8.239 44.042 96.653 1.00 52.99 300 ALA B CA 1
ATOM 6213 C C . ALA B 1 300 ? 8.946 42.697 96.812 1.00 53.56 300 ALA B C 1
ATOM 6214 O O . ALA B 1 300 ? 10.120 42.572 96.443 1.00 53.52 300 ALA B O 1
ATOM 6216 N N . GLU B 1 301 ? 8.222 41.706 97.348 1.00 53.50 301 GLU B N 1
ATOM 6217 C CA . GLU B 1 301 ? 8.734 40.332 97.505 1.00 54.40 301 GLU B CA 1
ATOM 6218 C C . GLU B 1 301 ? 9.394 39.788 96.240 1.00 56.56 301 GLU B C 1
ATOM 6219 O O . GLU B 1 301 ? 10.411 39.091 96.320 1.00 55.76 301 GLU B O 1
ATOM 6225 N N . LEU B 1 302 ? 8.804 40.077 95.079 1.00 52.51 302 LEU B N 1
ATOM 6226 C CA . LEU B 1 302 ? 9.414 39.682 93.818 1.00 52.00 302 LEU B CA 1
ATOM 6227 C C . LEU B 1 302 ? 10.847 40.146 93.628 1.00 54.19 302 LEU B C 1
ATOM 6228 O O . LEU B 1 302 ? 11.680 39.396 93.118 1.00 55.80 302 LEU B O 1
ATOM 6233 N N . ASN B 1 303 ? 11.122 41.397 93.971 1.00 56.59 303 ASN B N 1
ATOM 6234 C CA . ASN B 1 303 ? 12.445 41.976 93.719 1.00 61.61 303 ASN B CA 1
ATOM 6235 C C . ASN B 1 303 ? 13.475 41.675 94.806 1.00 60.46 303 ASN B C 1
ATOM 6236 O O . ASN B 1 303 ? 14.679 41.811 94.600 1.00 58.71 303 ASN B O 1
ATOM 6241 N N . GLU B 1 304 ? 12.983 41.244 95.955 1.00 64.10 304 GLU B N 1
ATOM 6242 C CA . GLU B 1 304 ? 13.827 40.949 97.092 1.00 68.53 304 GLU B CA 1
ATOM 6243 C C . GLU B 1 304 ? 14.884 39.891 96.702 1.00 66.70 304 GLU B C 1
ATOM 6244 O O . GLU B 1 304 ? 14.563 38.721 96.445 1.00 60.84 304 GLU B O 1
ATOM 6250 N N . GLY B 1 305 ? 16.135 40.359 96.595 1.00 62.94 305 GLY B N 1
ATOM 6251 C CA . GLY B 1 305 ? 17.292 39.536 96.208 1.00 61.11 305 GLY B CA 1
ATOM 6252 C C . GLY B 1 305 ? 17.620 39.549 94.714 1.00 63.16 305 GLY B C 1
ATOM 6253 O O . GLY B 1 305 ? 18.330 38.662 94.230 1.00 63.11 305 GLY B O 1
ATOM 6254 N N . VAL B 1 306 ? 17.112 40.551 93.988 1.00 62.41 306 VAL B N 1
ATOM 6255 C CA . VAL B 1 306 ? 17.229 40.628 92.522 1.00 61.71 306 VAL B CA 1
ATOM 6256 C C . VAL B 1 306 ? 17.845 41.968 92.128 1.00 60.85 306 VAL B C 1
ATOM 6257 O O . VAL B 1 306 ? 17.291 43.017 92.471 1.00 62.46 306 VAL B O 1
ATOM 6261 N N . ALA B 1 307 ? 18.959 41.934 91.390 1.00 62.35 307 ALA B N 1
ATOM 6262 C CA . ALA B 1 307 ? 19.753 43.154 91.104 1.00 62.88 307 ALA B CA 1
ATOM 6263 C C . ALA B 1 307 ? 19.171 44.009 89.986 1.00 62.46 307 ALA B C 1
ATOM 6264 O O . ALA B 1 307 ? 19.469 45.198 89.889 1.00 64.54 307 ALA B O 1
ATOM 6266 N N . VAL B 1 308 ? 18.360 43.407 89.125 1.00 63.04 308 VAL B N 1
ATOM 6267 C CA . VAL B 1 308 ? 17.689 44.158 88.072 1.00 60.54 308 VAL B CA 1
ATOM 6268 C C . VAL B 1 308 ? 16.436 44.792 88.657 1.00 59.61 308 VAL B C 1
ATOM 6269 O O . VAL B 1 308 ? 15.600 44.117 89.268 1.00 58.27 308 VAL B O 1
ATOM 6273 N N . ALA B 1 309 ? 16.325 46.100 88.473 1.00 57.82 309 ALA B N 1
ATOM 6274 C CA . ALA B 1 309 ? 15.154 46.838 88.895 1.00 55.46 309 ALA B CA 1
ATOM 6275 C C . ALA B 1 309 ? 14.177 46.788 87.741 1.00 50.41 309 ALA B C 1
ATOM 6276 O O . ALA B 1 309 ? 14.549 47.070 86.614 1.00 49.93 309 ALA B O 1
ATOM 6278 N N . PRO B 1 310 ? 12.921 46.421 88.010 1.00 52.03 310 PRO B N 1
ATOM 6279 C CA . PRO B 1 310 ? 11.965 46.351 86.919 1.00 51.47 310 PRO B CA 1
ATOM 6280 C C . PRO B 1 310 ? 11.370 47.705 86.646 1.00 52.57 310 PRO B C 1
ATOM 6281 O O . PRO B 1 310 ? 11.215 48.488 87.576 1.00 56.51 310 PRO B O 1
ATOM 6285 N N . SER B 1 311 ? 11.044 47.980 85.387 1.00 50.94 311 SER B N 1
ATOM 6286 C CA . SER B 1 311 ? 10.152 49.088 85.061 1.00 52.85 311 SER B CA 1
ATOM 6287 C C . SER B 1 311 ? 8.715 48.610 85.251 1.00 51.61 311 SER B C 1
ATOM 6288 O O . SER B 1 311 ? 8.394 47.466 84.956 1.00 49.22 311 SER B O 1
ATOM 6291 N N . LEU B 1 312 ? 7.872 49.501 85.751 1.00 50.03 312 LEU B N 1
ATOM 6292 C CA . LEU B 1 312 ? 6.618 49.120 86.369 1.00 53.54 312 LEU B CA 1
ATOM 6293 C C . LEU B 1 312 ? 5.553 50.175 86.116 1.00 52.23 312 LEU B C 1
ATOM 6294 O O . LEU B 1 312 ? 5.714 51.322 86.497 1.00 55.33 312 LEU B O 1
ATOM 6299 N N . THR B 1 313 ? 4.456 49.785 85.486 1.00 50.63 313 THR B N 1
ATOM 6300 C CA . THR B 1 313 ? 3.335 50.697 85.302 1.00 48.98 313 THR B CA 1
ATOM 6301 C C . THR B 1 313 ? 2.104 50.134 86.007 1.00 44.47 313 THR B C 1
ATOM 6302 O O . THR B 1 313 ? 1.806 48.944 85.929 1.00 38.84 313 THR B O 1
ATOM 6306 N N . ARG B 1 314 ? 1.423 50.997 86.742 1.00 41.54 314 ARG B N 1
ATOM 6307 C CA . ARG B 1 314 ? 0.269 50.607 87.540 1.00 41.64 314 ARG B CA 1
ATOM 6308 C C . ARG B 1 314 ? -0.905 51.510 87.195 1.00 40.28 314 ARG B C 1
ATOM 6309 O O . ARG B 1 314 ? -0.731 52.715 86.987 1.00 35.26 314 ARG B O 1
ATOM 6317 N N . ARG B 1 315 ? -2.098 50.931 87.110 1.00 35.71 315 ARG B N 1
ATOM 6318 C CA . ARG B 1 315 ? -3.282 51.700 86.696 1.00 36.53 315 ARG B CA 1
ATOM 6319 C C . ARG B 1 315 ? -4.526 50.929 87.115 1.00 32.68 315 ARG B C 1
ATOM 6320 O O . ARG B 1 315 ? -4.437 49.779 87.508 1.00 34.00 315 ARG B O 1
ATOM 6328 N N . ARG B 1 316 ? -5.672 51.575 87.075 1.00 33.49 316 ARG B N 1
ATOM 6329 C CA . ARG B 1 316 ? -6.925 50.965 87.492 1.00 33.05 316 ARG B CA 1
ATOM 6330 C C . ARG B 1 316 ? -7.834 50.852 86.261 1.00 33.01 316 ARG B C 1
ATOM 6331 O O . ARG B 1 316 ? -7.917 51.795 85.472 1.00 33.57 316 ARG B O 1
ATOM 6339 N N . LEU B 1 317 ? -8.513 49.727 86.077 1.00 30.37 317 LEU B N 1
ATOM 6340 C CA . LEU B 1 317 ? -9.383 49.565 84.886 1.00 30.40 317 LEU B CA 1
ATOM 6341 C C . LEU B 1 317 ? -10.643 48.799 85.181 1.00 27.79 317 LEU B C 1
ATOM 6342 O O . LEU B 1 317 ? -10.641 47.937 86.014 1.00 28.46 317 LEU B O 1
ATOM 6347 N N . PRO B 1 318 ? -11.744 49.083 84.458 1.00 29.84 318 PRO B N 1
ATOM 6348 C CA . PRO B 1 318 ? -12.939 48.222 84.567 1.00 29.18 318 PRO B CA 1
ATOM 6349 C C . PRO B 1 318 ? -12.632 46.762 84.210 1.00 26.91 318 PRO B C 1
ATOM 6350 O O . PRO B 1 318 ? -11.709 46.530 83.443 1.00 26.82 318 PRO B O 1
ATOM 6354 N N . TRP B 1 319 ? -13.381 45.779 84.726 1.00 26.90 319 TRP B N 1
ATOM 6355 C CA . TRP B 1 319 ? -13.008 44.386 84.450 1.00 25.62 319 TRP B CA 1
ATOM 6356 C C . TRP B 1 319 ? -12.833 44.036 82.959 1.00 24.91 319 TRP B C 1
ATOM 6357 O O . TRP B 1 319 ? -11.826 43.458 82.571 1.00 23.50 319 TRP B O 1
ATOM 6368 N N . LEU B 1 320 ? -13.787 44.392 82.111 1.00 24.84 320 LEU B N 1
ATOM 6369 C CA . LEU B 1 320 ? -13.714 43.963 80.714 1.00 25.25 320 LEU B CA 1
ATOM 6370 C C . LEU B 1 320 ? -12.537 44.602 79.973 1.00 26.21 320 LEU B C 1
ATOM 6371 O O . LEU B 1 320 ? -11.898 43.975 79.132 1.00 24.15 320 LEU B O 1
ATOM 6376 N N . ALA B 1 321 ? -12.166 45.809 80.361 1.00 27.72 321 ALA B N 1
ATOM 6377 C CA . ALA B 1 321 ? -11.000 46.433 79.773 1.00 29.44 321 ALA B CA 1
ATOM 6378 C C . ALA B 1 321 ? -9.718 45.709 80.208 1.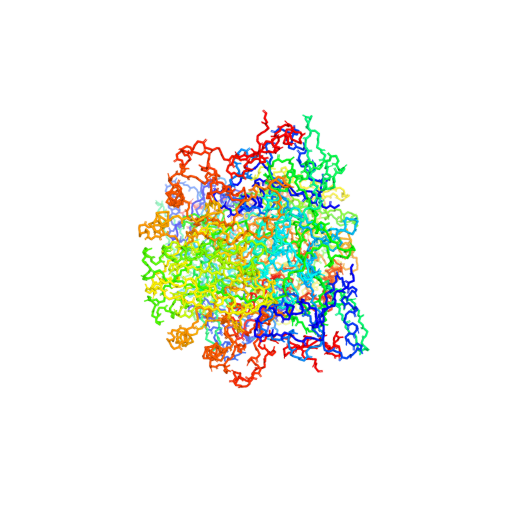00 29.82 321 ALA B C 1
ATOM 6379 O O . ALA B 1 321 ? -8.857 45.420 79.379 1.00 27.59 321 ALA B O 1
ATOM 6381 N N . THR B 1 322 ? -9.612 45.406 81.497 1.00 30.36 322 THR B N 1
ATOM 6382 C CA . THR B 1 322 ? -8.515 44.593 82.027 1.00 30.46 322 THR B CA 1
ATOM 6383 C C . THR B 1 322 ? -8.339 43.297 81.230 1.00 31.36 322 THR B C 1
ATOM 6384 O O . THR B 1 322 ? -7.245 42.913 80.789 1.00 32.53 322 THR B O 1
ATOM 6388 N N . SER B 1 323 ? -9.437 42.603 81.061 1.00 31.32 323 SER B N 1
ATOM 6389 C CA . SER B 1 323 ? -9.412 41.351 80.342 1.00 32.33 323 SER B CA 1
ATOM 6390 C C . SER B 1 323 ? -8.995 41.588 78.894 1.00 31.70 323 SER B C 1
ATOM 6391 O O . SER B 1 323 ? -8.182 40.847 78.352 1.00 31.99 323 SER B O 1
ATOM 6394 N N . GLN B 1 324 ? -9.501 42.647 78.264 1.00 29.58 324 GLN B N 1
ATOM 6395 C CA . GLN B 1 324 ? -9.110 42.908 76.864 1.00 28.73 324 GLN B CA 1
ATOM 6396 C C . GLN B 1 324 ? -7.682 43.382 76.772 1.00 29.49 324 GLN B C 1
ATOM 6397 O O . GLN B 1 324 ? -7.016 43.165 75.773 1.00 29.57 324 GLN B O 1
ATOM 6403 N N . LEU B 1 325 ? -7.205 44.052 77.798 1.00 29.11 325 LEU B N 1
ATOM 6404 C CA . LEU B 1 325 ? -5.852 44.598 77.738 1.00 33.50 325 LEU B CA 1
ATOM 6405 C C . LEU B 1 325 ? -4.824 43.479 77.723 1.00 36.00 325 LEU B C 1
ATOM 6406 O O . LEU B 1 325 ? -3.824 43.542 77.029 1.00 36.97 325 LEU B O 1
ATOM 6411 N N . LEU B 1 326 ? -5.109 42.453 78.498 1.00 41.73 326 LEU B N 1
ATOM 6412 C CA . LEU B 1 326 ? -4.263 41.285 78.600 1.00 47.63 326 LEU B CA 1
ATOM 6413 C C . LEU B 1 326 ? -4.541 40.213 77.509 1.00 44.93 326 LEU B C 1
ATOM 6414 O O . LEU B 1 326 ? -3.745 39.285 77.331 1.00 47.97 326 LEU B O 1
ATOM 6419 N N . ALA B 1 327 ? -5.654 40.304 76.785 1.00 38.06 327 ALA B N 1
ATOM 6420 C CA . ALA B 1 327 ? -5.969 39.281 75.790 1.00 35.19 327 ALA B CA 1
ATOM 6421 C C . ALA B 1 327 ? -4.993 39.255 74.616 1.00 34.01 327 ALA B C 1
ATOM 6422 O O . ALA B 1 327 ? -4.357 40.253 74.287 1.00 36.11 327 ALA B O 1
ATOM 6424 N N . ILE B 1 328 ? -4.874 38.092 73.998 1.00 31.98 328 ILE B N 1
ATOM 6425 C CA . ILE B 1 328 ? -4.108 37.956 72.776 1.00 33.23 328 ILE B CA 1
ATOM 6426 C C . ILE B 1 328 ? -4.988 38.226 71.569 1.00 33.46 328 ILE B C 1
ATOM 6427 O O . ILE B 1 328 ? -6.073 37.609 71.442 1.00 34.96 328 ILE B O 1
ATOM 6432 N N . PRO B 1 329 ? -4.543 39.160 70.694 1.00 34.44 329 PRO B N 1
ATOM 6433 C CA . PRO B 1 329 ? -5.261 39.482 69.447 1.00 35.79 329 PRO B CA 1
ATOM 6434 C C . PRO B 1 329 ? -5.435 38.281 68.519 1.00 37.10 329 PRO B C 1
ATOM 6435 O O . PRO B 1 329 ? -4.542 37.445 68.393 1.00 32.72 329 PRO B O 1
ATOM 6439 N N . ASP B 1 330 ? -6.584 38.246 67.866 1.00 35.65 330 ASP B N 1
ATOM 6440 C CA . ASP B 1 330 ? -6.880 37.345 66.759 1.00 37.68 330 ASP B CA 1
ATOM 6441 C C . ASP B 1 330 ? -6.516 37.888 65.336 1.00 34.64 330 ASP B C 1
ATOM 6442 O O . ASP B 1 330 ? -6.780 37.224 64.316 1.00 32.32 330 ASP B O 1
ATOM 6447 N N . VAL B 1 331 ? -5.941 39.093 65.263 1.00 29.71 331 VAL B N 1
ATOM 6448 C CA . VAL B 1 331 ? -5.446 39.664 63.996 1.00 27.45 331 VAL B CA 1
ATOM 6449 C C . VAL B 1 331 ? -4.114 40.349 64.261 1.00 27.91 331 VAL B C 1
ATOM 6450 O O . VAL B 1 331 ? -3.739 40.503 65.426 1.00 28.86 331 VAL B O 1
ATOM 6454 N N . GLY B 1 332 ? -3.456 40.812 63.199 1.00 27.35 332 GLY B N 1
ATOM 6455 C CA . GLY B 1 332 ? -2.138 41.435 63.291 1.00 30.43 332 GLY B CA 1
ATOM 6456 C C . GLY B 1 332 ? -1.012 40.407 63.143 1.00 31.57 332 GLY B C 1
ATOM 6457 O O . GLY B 1 332 ? -1.268 39.195 63.109 1.00 35.88 332 GLY B O 1
ATOM 6458 N N . PRO B 1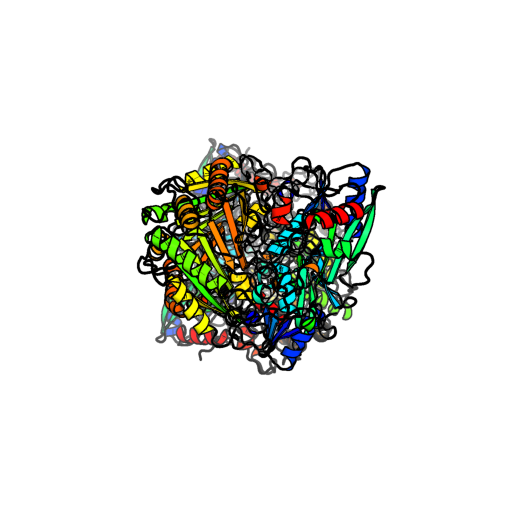 333 ? 0.242 40.874 63.082 1.00 39.60 333 PRO B N 1
ATOM 6459 C CA . PRO B 1 333 ? 1.427 40.022 62.915 1.00 39.75 333 PRO B CA 1
ATOM 6460 C C . PRO B 1 333 ? 1.661 38.951 63.979 1.00 38.15 333 PRO B C 1
ATOM 6461 O O . PRO B 1 333 ? 2.349 37.986 63.703 1.00 41.15 333 PRO B O 1
ATOM 6465 N N . GLY B 1 334 ? 1.074 39.074 65.156 1.00 37.52 334 GLY B N 1
ATOM 6466 C CA . GLY B 1 334 ? 1.174 38.016 66.160 1.00 38.63 334 GLY B CA 1
ATOM 6467 C C . GLY B 1 334 ? 0.202 36.875 65.933 1.00 39.11 334 GLY B C 1
ATOM 6468 O O . GLY B 1 334 ? 0.401 35.766 66.463 1.00 37.86 334 GLY B O 1
ATOM 6469 N N . ALA B 1 335 ? -0.854 37.125 65.159 1.00 34.06 335 ALA B N 1
ATOM 6470 C CA . ALA B 1 335 ? -1.913 36.120 65.006 1.00 33.78 335 ALA B CA 1
ATOM 6471 C C . ALA B 1 335 ? -1.903 35.426 63.673 1.00 30.81 335 ALA B C 1
ATOM 6472 O O . ALA B 1 335 ? -2.253 34.258 63.605 1.00 31.48 335 ALA B O 1
ATOM 6474 N N . ILE B 1 336 ? -1.512 36.128 62.615 1.00 28.48 336 ILE B N 1
ATOM 6475 C CA . ILE B 1 336 ? -1.811 35.661 61.253 1.00 29.22 336 ILE B CA 1
ATOM 6476 C C . ILE B 1 336 ? -0.554 35.236 60.532 1.00 29.40 336 ILE B C 1
ATOM 6477 O O . ILE B 1 336 ? 0.432 35.947 60.513 1.00 27.72 336 ILE B O 1
ATOM 6482 N N . GLY B 1 337 ? -0.606 34.049 59.953 1.00 28.72 337 GLY B N 1
ATOM 6483 C CA . GLY B 1 337 ? 0.500 33.506 59.192 1.00 29.26 337 GLY B CA 1
ATOM 6484 C C . GLY B 1 337 ? 1.661 33.019 60.054 1.00 28.25 337 GLY B C 1
ATOM 6485 O O . GLY B 1 337 ? 2.844 33.103 59.630 1.00 29.17 337 GLY B O 1
ATOM 6486 N N . VAL B 1 338 ? 1.339 32.533 61.251 1.00 25.97 338 VAL B N 1
ATOM 6487 C CA . VAL B 1 338 ? 2.359 32.236 62.269 1.00 25.85 338 VAL B CA 1
ATOM 6488 C C . VAL B 1 338 ? 2.412 30.737 62.464 1.00 26.90 338 VAL B C 1
ATOM 6489 O O . VAL B 1 338 ? 1.360 30.068 62.587 1.00 22.98 338 VAL B O 1
ATOM 6493 N N . ARG B 1 339 ? 3.645 30.223 62.454 1.00 25.48 339 ARG B N 1
ATOM 6494 C CA . ARG B 1 339 ? 3.959 28.828 62.732 1.00 27.84 339 ARG B CA 1
ATOM 6495 C C . ARG B 1 339 ? 4.316 28.750 64.218 1.00 26.86 339 ARG B C 1
ATOM 6496 O O . ARG B 1 339 ? 5.061 29.604 64.711 1.00 26.20 339 ARG B O 1
ATOM 6504 N N . ARG B 1 340 ? 3.775 27.739 64.911 1.00 26.49 340 ARG B N 1
ATOM 6505 C CA . ARG B 1 340 ? 3.866 27.630 66.371 1.00 27.38 340 ARG B CA 1
ATOM 6506 C C . ARG B 1 340 ? 4.117 26.231 66.874 1.00 27.52 340 ARG B C 1
ATOM 6507 O O . ARG B 1 340 ? 3.750 25.244 66.256 1.00 27.35 340 ARG B O 1
ATOM 6515 N N . LYS B 1 341 ? 4.641 26.177 68.090 1.00 27.95 341 LYS B N 1
ATOM 6516 C CA . LYS B 1 341 ? 4.749 24.949 68.848 1.00 26.56 341 LYS B CA 1
ATOM 6517 C C . LYS B 1 341 ? 4.540 25.357 70.285 1.00 26.05 341 LYS B C 1
ATOM 6518 O O . LYS B 1 341 ? 5.140 26.339 70.755 1.00 27.37 341 LYS B O 1
ATOM 6524 N N . VAL B 1 342 ? 3.658 24.644 70.983 1.00 24.85 342 VAL B N 1
ATOM 6525 C CA . VAL B 1 342 ? 3.378 24.927 72.399 1.00 26.42 342 VAL B CA 1
ATOM 6526 C C . VAL B 1 342 ? 3.557 23.647 73.255 1.00 25.80 342 VAL B C 1
ATOM 6527 O O . VAL B 1 342 ? 3.446 22.545 72.755 1.00 28.60 342 VAL B O 1
ATOM 6531 N N . LYS B 1 343 ? 3.849 23.821 74.544 1.00 24.29 343 LYS B N 1
ATOM 6532 C CA . LYS B 1 343 ? 3.995 22.728 75.503 1.00 25.57 343 LYS B CA 1
ATOM 6533 C C . LYS B 1 343 ? 3.434 23.227 76.831 1.00 23.26 343 LYS B C 1
ATOM 6534 O O . LYS B 1 343 ?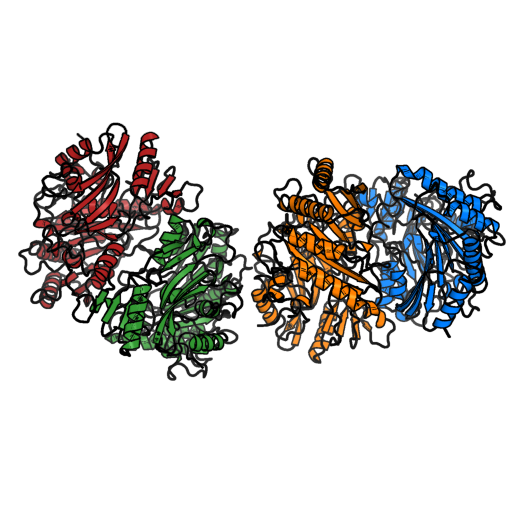 3.197 24.406 77.016 1.00 24.67 343 LYS B O 1
ATOM 6540 N N . SER B 1 344 ? 3.214 22.314 77.765 1.00 23.20 344 SER B N 1
ATOM 6541 C CA . SER B 1 344 ? 2.443 22.580 78.922 1.00 23.90 344 SER B CA 1
ATOM 6542 C C . SER B 1 344 ? 2.947 21.680 80.009 1.00 25.21 344 SER B C 1
ATOM 6543 O O . SER B 1 344 ? 3.333 20.580 79.720 1.00 23.47 344 SER B O 1
ATOM 6546 N N . ALA B 1 345 ? 2.968 22.165 81.240 1.00 26.22 345 ALA B N 1
ATOM 6547 C CA . ALA B 1 345 ? 3.360 21.346 82.411 1.00 29.13 345 ALA B CA 1
ATOM 6548 C C . ALA B 1 345 ? 2.858 22.089 83.631 1.00 30.70 345 ALA B C 1
ATOM 6549 O O . ALA B 1 345 ? 3.090 23.299 83.745 1.00 33.51 345 ALA B O 1
ATOM 6551 N N . ASP B 1 346 ? 2.162 21.383 84.507 1.00 29.02 346 ASP B N 1
ATOM 6552 C CA . ASP B 1 346 ? 1.488 21.960 85.667 1.00 30.01 346 ASP B CA 1
ATOM 6553 C C . ASP B 1 346 ? 2.110 21.530 87.019 1.00 32.27 346 ASP B C 1
ATOM 6554 O O . ASP B 1 346 ? 2.618 20.406 87.154 1.00 31.05 346 ASP B O 1
ATOM 6559 N N . LEU B 1 347 ? 2.033 22.417 88.010 1.00 32.24 347 LEU B N 1
ATOM 6560 C CA . LEU B 1 347 ? 2.811 22.285 89.251 1.00 33.96 347 LEU B CA 1
ATOM 6561 C C . LEU B 1 347 ? 1.953 22.341 90.486 1.00 34.90 347 LEU B C 1
ATOM 6562 O O . LEU B 1 347 ? 0.947 23.043 90.510 1.00 31.03 347 LEU B O 1
ATOM 6567 N N . ARG B 1 348 ? 2.346 21.556 91.490 1.00 37.02 348 ARG B N 1
ATOM 6568 C CA . ARG B 1 348 ? 1.818 21.661 92.852 1.00 40.96 348 ARG B CA 1
ATOM 6569 C C . ARG B 1 348 ? 2.944 21.896 93.878 1.00 42.25 348 ARG B C 1
ATOM 6570 O O . ARG B 1 348 ? 2.671 21.954 95.068 1.00 43.23 348 ARG B O 1
ATOM 6578 N N . GLY B 1 349 ? 4.191 21.987 93.420 1.00 40.81 349 GLY B N 1
ATOM 6579 C CA . GLY B 1 349 ? 5.309 22.483 94.242 1.00 43.30 349 GLY B CA 1
ATOM 6580 C C . GLY B 1 349 ? 6.274 23.217 93.341 1.00 40.19 349 GLY B C 1
ATOM 6581 O O . GLY B 1 349 ? 6.066 23.244 92.130 1.00 41.20 349 GLY B O 1
ATOM 6582 N N . PRO B 1 350 ? 7.346 23.819 93.909 1.00 45.28 350 PRO B N 1
ATOM 6583 C CA . PRO B 1 350 ? 8.252 24.652 93.115 1.00 41.20 350 PRO B CA 1
ATOM 6584 C C . PRO B 1 350 ? 9.204 23.870 92.207 1.00 41.84 350 PRO B C 1
ATOM 6585 O O . PRO B 1 350 ? 9.462 22.679 92.434 1.00 39.68 350 PRO B O 1
ATOM 6589 N N . HIS B 1 351 ? 9.687 24.552 91.172 1.00 38.06 351 HIS B N 1
ATOM 6590 C CA . HIS B 1 351 ? 10.838 24.122 90.414 1.00 40.05 351 HIS B CA 1
ATOM 6591 C C . HIS B 1 351 ? 12.092 24.259 91.275 1.00 40.53 351 HIS B C 1
ATOM 6592 O O . HIS B 1 351 ? 12.246 25.228 91.974 1.00 41.07 351 HIS B O 1
ATOM 6599 N N . THR B 1 352 ? 12.997 23.304 91.184 1.00 43.00 352 THR B N 1
ATOM 6600 C CA . THR B 1 352 ? 14.201 23.345 91.992 1.00 43.34 352 THR B CA 1
ATOM 6601 C C . THR B 1 352 ? 15.140 24.384 91.410 1.00 45.01 352 THR B C 1
ATOM 6602 O O . THR B 1 352 ? 14.955 24.865 90.284 1.00 42.72 352 THR B O 1
ATOM 6606 N N . ARG B 1 353 ? 16.171 24.702 92.187 1.00 48.79 353 ARG B N 1
ATOM 6607 C CA . ARG B 1 353 ? 17.241 25.575 91.737 1.00 49.03 353 ARG B CA 1
ATOM 6608 C C . ARG B 1 353 ? 17.825 25.054 90.425 1.00 43.60 353 ARG B C 1
ATOM 6609 O O . ARG B 1 353 ? 18.056 25.837 89.522 1.00 42.27 353 ARG B O 1
ATOM 6617 N N . GLU B 1 354 ? 18.015 23.739 90.308 1.00 42.08 354 GLU B N 1
ATOM 6618 C CA . GLU B 1 354 ? 18.664 23.127 89.132 1.00 45.11 354 GLU B CA 1
ATOM 6619 C C . GLU B 1 354 ? 17.801 23.282 87.874 1.00 42.10 354 GLU B C 1
ATOM 6620 O O . GLU B 1 354 ? 18.310 23.528 86.770 1.00 37.05 354 GLU B O 1
ATOM 6626 N N . GLN B 1 355 ? 16.485 23.103 88.034 1.00 40.43 355 GLN B N 1
ATOM 6627 C CA . GLN B 1 355 ? 15.571 23.276 86.896 1.00 37.45 355 GLN B CA 1
ATOM 6628 C C . GLN B 1 355 ? 15.622 24.687 86.372 1.00 37.07 355 GLN B C 1
ATOM 6629 O O . GLN B 1 355 ? 15.736 24.899 85.154 1.00 37.01 355 GLN B O 1
ATOM 6635 N N . LEU B 1 356 ? 15.604 25.655 87.282 1.00 37.85 356 LEU B N 1
ATOM 6636 C CA . LEU B 1 356 ? 15.620 27.063 86.868 1.00 39.12 356 LEU B CA 1
ATOM 6637 C C . LEU B 1 356 ? 16.914 27.483 86.177 1.00 41.65 356 LEU B C 1
ATOM 6638 O O . LEU B 1 356 ? 16.885 28.346 85.276 1.00 41.12 356 LEU B O 1
ATOM 6643 N N . ALA B 1 357 ? 18.041 26.881 86.573 1.00 41.84 357 ALA B N 1
ATOM 6644 C CA . ALA B 1 357 ? 19.307 27.199 85.929 1.00 42.41 357 ALA B CA 1
ATOM 6645 C C . ALA B 1 357 ? 19.318 26.549 84.550 1.00 38.93 357 ALA B C 1
ATOM 6646 O O . ALA B 1 357 ? 19.810 27.128 83.570 1.00 38.90 357 ALA B O 1
ATOM 6648 N N . ALA B 1 358 ? 18.739 25.365 84.445 1.00 38.55 358 ALA B N 1
ATOM 6649 C CA . ALA B 1 358 ? 18.554 24.733 83.129 1.00 39.57 358 ALA B CA 1
ATOM 6650 C C . ALA B 1 358 ? 17.732 25.609 82.186 1.00 40.27 358 ALA B C 1
ATOM 6651 O O . ALA B 1 358 ? 18.034 25.718 80.999 1.00 42.14 358 ALA B O 1
ATOM 6653 N N . ALA B 1 359 ? 16.671 26.194 82.728 1.00 40.14 359 ALA B N 1
ATOM 6654 C CA . ALA B 1 359 ? 15.812 27.108 81.986 1.00 40.90 359 ALA B CA 1
ATOM 6655 C C . ALA B 1 359 ? 16.650 28.288 81.545 1.00 38.76 359 ALA B C 1
ATOM 6656 O O . ALA B 1 359 ? 16.671 28.646 80.385 1.00 35.45 359 ALA B O 1
ATOM 6658 N N . TYR B 1 360 ? 17.386 28.864 82.489 1.00 43.01 360 TYR B N 1
ATOM 6659 C CA . TYR B 1 360 ? 18.230 30.002 82.169 1.00 42.80 360 TYR B CA 1
ATOM 6660 C C . TYR B 1 360 ? 19.155 29.768 80.976 1.00 41.86 360 TYR B C 1
ATOM 6661 O O . TYR B 1 360 ? 19.319 30.655 80.132 1.00 43.43 360 TYR B O 1
ATOM 6670 N N . ARG B 1 361 ? 19.755 28.584 80.907 1.00 43.25 361 ARG B N 1
ATOM 6671 C CA . ARG B 1 361 ? 20.749 28.270 79.875 1.00 45.41 361 ARG B CA 1
ATOM 6672 C C . ARG B 1 361 ? 20.135 28.444 78.491 1.00 45.35 361 ARG B C 1
ATOM 6673 O O . ARG B 1 361 ? 20.718 29.041 77.589 1.00 41.98 361 ARG B O 1
ATOM 6681 N N . HIS B 1 362 ? 18.914 27.949 78.345 1.00 43.29 362 HIS B N 1
ATOM 6682 C CA . HIS B 1 362 ? 18.208 28.016 77.078 1.00 41.03 362 HIS B CA 1
ATOM 6683 C C . HIS B 1 362 ? 17.598 29.380 76.810 1.00 38.08 362 HIS B C 1
ATOM 6684 O O . HIS B 1 362 ? 17.593 29.828 75.666 1.00 39.37 362 HIS B O 1
ATOM 6691 N N . LEU B 1 363 ? 17.082 30.040 77.844 1.00 34.68 363 LEU B N 1
ATOM 6692 C CA . LEU B 1 363 ? 16.545 31.392 77.666 1.00 36.39 363 LEU B CA 1
ATOM 6693 C C . LEU B 1 363 ? 17.630 32.431 77.378 1.00 40.80 363 LEU B C 1
ATOM 6694 O O . LEU B 1 363 ? 17.358 33.427 76.707 1.00 41.24 363 LEU B O 1
ATOM 6699 N N . SER B 1 364 ? 18.860 32.176 77.848 1.00 42.43 364 SER B N 1
ATOM 6700 C CA . SER B 1 364 ? 19.992 33.102 77.677 1.00 47.24 364 SER B CA 1
ATOM 6701 C C . SER B 1 364 ? 20.867 32.745 76.466 1.00 53.61 364 SER B C 1
ATOM 6702 O O . SER B 1 364 ? 21.599 33.596 75.958 1.00 56.96 364 SER B O 1
ATOM 6705 N N . ARG B 1 365 ? 20.836 31.474 76.057 1.00 55.25 365 ARG B N 1
ATOM 6706 C CA . ARG B 1 365 ? 21.455 31.016 74.808 1.00 57.92 365 ARG B CA 1
ATOM 6707 C C . ARG B 1 365 ? 21.565 32.195 73.841 1.00 59.75 365 ARG B C 1
ATOM 6708 O O . ARG B 1 365 ? 20.563 32.849 73.536 1.00 60.29 365 ARG B O 1
ATOM 6716 N N . ALA B 1 366 ? 22.777 32.510 73.394 1.00 59.02 366 ALA B N 1
ATOM 6717 C CA . ALA B 1 366 ? 22.963 33.611 72.449 1.00 58.46 366 ALA B CA 1
ATOM 6718 C C . ALA B 1 366 ? 23.103 33.122 70.999 1.00 56.05 366 ALA B C 1
ATOM 6719 O O . ALA B 1 366 ? 23.074 33.936 70.085 1.00 56.53 366 ALA B O 1
ATOM 6721 N N . ASP B 1 367 ? 23.216 31.805 70.785 1.00 54.14 367 ASP B N 1
ATOM 6722 C CA . ASP B 1 367 ? 23.223 31.247 69.419 1.00 56.16 367 ASP B CA 1
ATOM 6723 C C . ASP B 1 367 ? 21.816 31.084 68.827 1.00 57.03 367 ASP B C 1
ATOM 6724 O O . ASP B 1 367 ? 21.673 30.494 67.752 1.00 57.17 367 ASP B O 1
ATOM 6729 N N . TYR B 1 368 ? 20.796 31.603 69.521 1.00 53.86 368 TYR B N 1
ATOM 6730 C CA . TYR B 1 368 ? 19.393 31.463 69.110 1.00 50.18 368 TYR B CA 1
ATOM 6731 C C . TYR B 1 368 ? 18.752 32.849 69.022 1.00 52.32 368 TYR B C 1
ATOM 6732 O O . TYR B 1 368 ? 19.061 33.726 69.822 1.00 53.54 368 TYR B O 1
ATOM 6741 N N . HIS B 1 369 ? 17.898 33.051 68.019 1.00 53.54 369 HIS B N 1
ATOM 6742 C CA . HIS B 1 369 ? 17.148 34.293 67.868 1.00 53.04 369 HIS B CA 1
ATOM 6743 C C . HIS B 1 369 ? 15.680 34.009 67.585 1.00 50.79 369 HIS B C 1
ATOM 6744 O O . HIS B 1 369 ? 15.316 33.560 66.493 1.00 45.43 369 HIS B O 1
ATOM 6751 N N . CYS B 1 370 ? 14.859 34.270 68.595 1.00 48.40 370 CYS B N 1
ATOM 6752 C CA . CYS B 1 370 ? 13.409 34.205 68.477 1.00 47.13 370 CYS B CA 1
ATOM 6753 C C . CYS B 1 370 ? 12.761 35.004 69.637 1.00 44.54 370 CYS B C 1
ATOM 6754 O O . CYS B 1 370 ? 12.599 34.487 70.757 1.00 44.13 370 CYS B O 1
ATOM 6757 N N . PRO B 1 371 ? 12.418 36.276 69.377 1.00 41.46 371 PRO B N 1
ATOM 6758 C CA . PRO B 1 371 ? 11.761 37.140 70.370 1.00 45.03 371 PRO B CA 1
ATOM 6759 C C . PRO B 1 371 ? 10.451 36.545 70.948 1.00 46.72 371 PRO B C 1
ATOM 6760 O O . PRO B 1 371 ? 10.096 36.843 72.087 1.00 48.67 371 PRO B O 1
ATOM 6764 N N . SER B 1 372 ? 9.761 35.700 70.180 1.00 47.19 372 SER B N 1
ATOM 6765 C CA . SER B 1 372 ? 8.516 35.051 70.657 1.00 48.55 372 SER B CA 1
ATOM 6766 C C . SER B 1 372 ? 8.702 33.802 71.511 1.00 47.39 372 SER B C 1
ATOM 6767 O O . SER B 1 372 ? 7.728 33.259 72.033 1.00 53.80 372 SER B O 1
ATOM 6770 N N . ALA B 1 373 ? 9.930 33.321 71.632 1.00 41.97 373 ALA B N 1
ATOM 6771 C CA . ALA B 1 373 ? 10.195 32.134 72.416 1.00 39.67 373 ALA B CA 1
ATOM 6772 C C . ALA B 1 373 ? 10.049 32.462 73.900 1.00 36.86 373 ALA B C 1
ATOM 6773 O O . ALA B 1 373 ? 10.635 33.437 74.380 1.00 38.72 373 ALA B O 1
ATOM 6775 N N . ALA B 1 374 ? 9.273 31.668 74.632 1.00 32.37 374 ALA B N 1
ATOM 6776 C CA . ALA B 1 374 ? 9.059 31.934 76.063 1.00 31.65 374 ALA B CA 1
ATOM 6777 C C . ALA B 1 374 ? 8.541 30.751 76.848 1.00 31.92 374 ALA B C 1
ATOM 6778 O O . ALA B 1 374 ? 7.991 29.818 76.283 1.00 29.29 374 ALA B O 1
ATOM 6780 N N . MET B 1 375 ? 8.752 30.791 78.162 1.00 31.64 375 MET B N 1
ATOM 6781 C CA . MET B 1 375 ? 7.972 29.980 79.072 1.00 33.08 375 MET B CA 1
ATOM 6782 C C . MET B 1 375 ? 7.328 30.910 80.048 1.00 31.92 375 MET B C 1
ATOM 6783 O O . MET B 1 375 ? 7.860 31.984 80.328 1.00 33.05 375 MET B O 1
ATOM 6788 N N . GLU B 1 376 ? 6.126 30.535 80.468 1.00 33.21 376 GLU B N 1
ATOM 6789 C CA . GLU B 1 376 ? 5.297 31.340 81.327 1.00 34.06 376 GLU B CA 1
ATOM 6790 C C . GLU B 1 376 ? 4.899 30.573 82.547 1.00 32.13 376 GLU B C 1
ATOM 6791 O O . GLU B 1 376 ? 4.623 29.379 82.478 1.00 32.34 376 GLU B O 1
ATOM 6797 N N . TYR B 1 377 ? 4.801 31.292 83.657 1.00 32.49 377 TYR B N 1
ATOM 6798 C CA . TYR B 1 377 ? 4.300 30.753 84.902 1.00 31.09 377 TYR B CA 1
ATOM 6799 C C . TYR B 1 377 ? 2.996 31.495 85.138 1.00 29.86 377 TYR B C 1
ATOM 6800 O O . TYR B 1 377 ? 2.949 32.737 85.139 1.00 30.69 377 TYR B O 1
ATOM 6809 N N . ILE B 1 378 ? 1.940 30.726 85.270 1.00 26.74 378 ILE B N 1
ATOM 6810 C CA . ILE B 1 378 ? 0.560 31.224 85.339 1.00 29.68 378 ILE B CA 1
ATOM 6811 C C . ILE B 1 378 ? -0.097 30.885 86.671 1.00 28.38 378 ILE B C 1
ATOM 6812 O O . ILE B 1 378 ? -0.275 29.717 86.994 1.00 28.09 378 ILE B O 1
ATOM 6817 N N . ALA B 1 379 ? -0.436 31.896 87.466 1.00 29.22 379 ALA B N 1
ATOM 6818 C CA . ALA B 1 379 ? -1.188 31.672 88.692 1.00 29.66 379 ALA B CA 1
ATOM 6819 C C . ALA B 1 379 ? -2.480 30.916 88.430 1.00 29.89 379 ALA B C 1
ATOM 6820 O O . ALA B 1 379 ? -3.130 31.105 87.396 1.00 30.35 379 ALA B O 1
ATOM 6822 N N . TYR B 1 380 ? -2.792 30.015 89.366 1.00 28.47 380 TYR B N 1
ATOM 6823 C CA . TYR B 1 380 ? -3.873 29.059 89.244 1.00 30.20 380 TYR B CA 1
ATOM 6824 C C . TYR B 1 380 ? -4.334 28.716 90.653 1.00 31.65 380 TYR B C 1
ATOM 6825 O O . TYR B 1 380 ? -3.979 29.416 91.606 1.00 30.83 380 TYR B O 1
ATOM 6834 N N . GLY B 1 381 ? -5.172 27.694 90.778 1.00 30.78 381 GLY B N 1
ATOM 6835 C CA . GLY B 1 381 ? -5.604 27.230 92.070 1.00 30.75 381 GLY B CA 1
ATOM 6836 C C . GLY B 1 381 ? -6.870 27.933 92.493 1.00 29.26 381 GLY B C 1
ATOM 6837 O O . GLY B 1 381 ? -7.808 28.062 91.712 1.00 27.98 381 GLY B O 1
ATOM 6838 N N . GLY B 1 382 ? -6.891 28.387 93.740 1.00 27.25 382 GLY B N 1
ATOM 6839 C CA . GLY B 1 382 ? -8.084 28.911 94.354 1.00 26.07 382 GLY B CA 1
ATOM 6840 C C . GLY B 1 382 ? -9.347 28.083 94.193 1.00 27.15 382 GLY B C 1
ATOM 6841 O O . GLY B 1 382 ? -9.410 26.908 94.523 1.00 28.85 382 GLY B O 1
ATOM 6842 N N . ARG B 1 383 ? -10.381 28.733 93.707 1.00 27.59 383 ARG B N 1
ATOM 6843 C CA . ARG B 1 383 ? -11.680 28.129 93.566 1.00 28.81 383 ARG B CA 1
ATOM 6844 C C . ARG B 1 383 ? -11.637 26.891 92.658 1.00 28.80 383 ARG B C 1
ATOM 6845 O O . ARG B 1 383 ? -12.449 25.996 92.817 1.00 28.17 383 ARG B O 1
ATOM 6853 N N . VAL B 1 384 ? -10.676 26.810 91.733 1.00 26.93 384 VAL B N 1
ATOM 6854 C CA . VAL B 1 384 ? -10.512 25.580 90.941 1.00 27.35 384 VAL B CA 1
ATOM 6855 C C . VAL B 1 384 ? -10.438 24.325 91.837 1.00 31.20 384 VAL B C 1
ATOM 6856 O O . VAL B 1 384 ? -11.031 23.264 91.521 1.00 29.32 384 VAL B O 1
ATOM 6860 N N . ASN B 1 385 ? -9.754 24.485 92.974 1.00 33.81 385 ASN B N 1
ATOM 6861 C CA . ASN B 1 385 ? -9.383 23.370 93.854 1.00 32.25 385 ASN B CA 1
ATOM 6862 C C . ASN B 1 385 ? -10.294 23.098 95.031 1.00 37.87 385 ASN B C 1
ATOM 6863 O O . ASN B 1 385 ? -9.944 22.284 95.877 1.00 40.81 385 ASN B O 1
ATOM 6868 N N . THR B 1 386 ? -11.471 23.717 95.065 1.00 37.86 386 THR B N 1
ATOM 6869 C CA . THR B 1 386 ? -12.428 23.485 96.135 1.00 40.74 386 THR B CA 1
ATOM 6870 C C . THR B 1 386 ? -13.752 22.939 95.640 1.00 45.66 386 THR B C 1
ATOM 6871 O O . THR B 1 386 ? -14.729 22.927 96.389 1.00 43.66 386 THR B O 1
ATOM 6875 N N . VAL B 1 387 ? -13.823 22.522 94.383 1.00 45.11 387 VAL B N 1
ATOM 6876 C CA . VAL B 1 387 ? -14.967 21.727 93.947 1.00 48.02 387 VAL B CA 1
ATOM 6877 C C . VAL B 1 387 ? -14.644 20.283 94.262 1.00 48.16 387 VAL B C 1
ATOM 6878 O O . VAL B 1 387 ? -13.480 19.903 94.407 1.00 48.17 387 VAL B O 1
ATOM 6882 N N . ASP B 1 388 ? -15.672 19.458 94.321 1.00 47.11 388 ASP B N 1
ATOM 6883 C CA . ASP B 1 388 ? -15.440 18.019 94.369 1.00 45.19 388 ASP B CA 1
ATOM 6884 C C . ASP B 1 388 ? -14.829 17.552 93.017 1.00 42.85 388 ASP B C 1
ATOM 6885 O O . ASP B 1 388 ? -15.494 17.664 91.987 1.00 37.42 388 ASP B O 1
ATOM 6890 N N . PRO B 1 389 ? -13.581 17.023 93.025 1.00 40.02 389 PRO B N 1
ATOM 6891 C CA . PRO B 1 389 ? -12.875 16.762 91.762 1.00 38.73 389 PRO B CA 1
ATOM 6892 C C . PRO B 1 389 ? -13.453 15.626 90.965 1.00 39.64 389 PRO B C 1
ATOM 6893 O O . PRO B 1 389 ? -13.254 15.580 89.750 1.00 38.78 389 PRO B O 1
ATOM 6897 N N . ALA B 1 390 ? -14.121 14.686 91.648 1.00 37.81 390 ALA B N 1
ATOM 6898 C CA . ALA B 1 390 ? -14.755 13.563 90.976 1.00 35.05 390 ALA B CA 1
ATOM 6899 C C . ALA B 1 390 ? -15.885 14.011 90.074 1.00 32.51 390 ALA B C 1
ATOM 6900 O O . ALA B 1 390 ? -16.244 13.305 89.138 1.00 32.75 390 ALA B O 1
ATOM 6902 N N . ALA B 1 391 ? -16.481 15.163 90.363 1.00 30.53 391 ALA B N 1
ATOM 6903 C CA . ALA B 1 391 ? -17.680 15.572 89.670 1.00 31.40 391 ALA B CA 1
ATOM 6904 C C . ALA B 1 391 ? -17.426 16.029 88.188 1.00 29.62 391 ALA B C 1
ATOM 6905 O O . ALA B 1 391 ? -18.391 16.202 87.446 1.00 27.71 391 ALA B O 1
ATOM 6907 N N . THR B 1 392 ? -16.169 16.300 87.811 1.00 27.69 392 THR B N 1
ATOM 6908 C CA . THR B 1 392 ? -15.803 16.631 86.404 1.00 27.68 392 THR B CA 1
ATOM 6909 C C . THR B 1 392 ? -14.577 15.827 85.927 1.00 26.42 392 THR B C 1
ATOM 6910 O O . THR B 1 392 ? -13.912 15.173 86.731 1.00 25.26 392 THR B O 1
ATOM 6914 N N . ALA B 1 393 ? -14.280 15.860 84.627 1.00 23.83 393 ALA B N 1
ATOM 6915 C CA . ALA B 1 393 ? -13.206 15.043 84.066 1.00 23.26 393 ALA B CA 1
ATOM 6916 C C . ALA B 1 393 ? -11.827 15.708 84.126 1.00 26.35 393 ALA B C 1
ATOM 6917 O O . ALA B 1 393 ? -10.792 15.053 84.020 1.00 25.53 393 ALA B O 1
ATOM 6919 N N . VAL B 1 394 ? -11.801 17.010 84.295 1.00 24.97 394 VAL B N 1
ATOM 6920 C CA . VAL B 1 394 ? -10.531 17.734 84.284 1.00 28.49 394 VAL B CA 1
ATOM 6921 C C . VAL B 1 394 ? -9.666 17.357 85.507 1.00 27.61 394 VAL B C 1
ATOM 6922 O O . VAL B 1 394 ? -10.155 17.312 86.635 1.00 25.80 394 VAL B O 1
ATOM 6926 N N . PRO B 1 395 ? -8.381 17.076 85.294 1.00 30.97 395 PRO B N 1
ATOM 6927 C CA . PRO B 1 395 ? -7.534 16.878 86.464 1.00 33.67 395 PRO B CA 1
ATOM 6928 C C . PRO B 1 395 ? -7.526 18.120 87.308 1.00 38.64 395 PRO B C 1
ATOM 6929 O O . PRO B 1 395 ? -7.563 19.259 86.773 1.00 37.67 395 PRO B O 1
ATOM 6933 N N . ARG B 1 396 ? -7.568 17.940 88.614 1.00 34.27 396 ARG B N 1
ATOM 6934 C CA . ARG B 1 396 ? -7.382 19.078 89.465 1.00 37.07 396 ARG B CA 1
ATOM 6935 C C . ARG B 1 396 ? -6.159 18.865 90.338 1.00 38.68 396 ARG B C 1
ATOM 6936 O O . ARG B 1 396 ? -5.494 17.875 90.192 1.00 41.52 396 ARG B O 1
ATOM 6944 N N . GLY B 1 397 ? -5.818 19.835 91.170 1.00 43.81 397 GLY B N 1
ATOM 6945 C CA . GLY B 1 397 ? -4.654 19.694 92.042 1.00 43.13 397 GLY B CA 1
ATOM 6946 C C . GLY B 1 397 ? -3.459 20.560 91.715 1.00 42.22 397 GLY B C 1
ATOM 6947 O O . GLY B 1 397 ? -2.705 20.914 92.624 1.00 42.32 397 GLY B O 1
ATOM 6948 N N . ALA B 1 398 ? -3.253 20.902 90.442 1.00 39.87 398 ALA B N 1
ATOM 6949 C CA . ALA B 1 398 ? -2.267 21.927 90.119 1.00 37.24 398 ALA B CA 1
ATOM 6950 C C . ALA B 1 398 ? -2.542 23.187 90.928 1.00 37.54 398 ALA B C 1
ATOM 6951 O O . ALA B 1 398 ? -3.689 23.567 91.123 1.00 39.97 398 ALA B O 1
ATOM 6953 N N . SER B 1 399 ? -1.477 23.826 91.389 1.00 35.92 399 SER B N 1
ATOM 6954 C CA . SER B 1 399 ? -1.526 25.128 92.022 1.00 39.27 399 SER B CA 1
ATOM 6955 C C . SER B 1 399 ? -1.096 26.221 91.064 1.00 36.54 399 SER B C 1
ATOM 6956 O O . SER B 1 399 ? -1.343 27.399 91.286 1.00 36.11 399 SER B O 1
ATOM 6959 N N . LEU B 1 400 ? -0.422 25.811 90.003 1.00 35.97 400 LEU B N 1
ATOM 6960 C CA . LEU B 1 400 ? 0.170 26.725 89.088 1.00 36.49 400 LEU B CA 1
ATOM 6961 C C . LEU B 1 400 ? 0.371 26.004 87.755 1.00 33.62 400 LEU B C 1
ATOM 6962 O O . LEU B 1 400 ? 0.600 24.795 87.716 1.00 31.00 400 LEU B O 1
ATOM 6967 N N . LYS B 1 401 ? 0.262 26.746 86.662 1.00 33.28 401 LYS B N 1
ATOM 6968 C CA . LYS B 1 401 ? 0.403 26.193 85.325 1.00 33.12 401 LYS B CA 1
ATOM 6969 C C . LYS B 1 401 ? 1.635 26.767 84.673 1.00 31.72 401 LYS B C 1
ATOM 6970 O O . LYS B 1 401 ? 2.024 27.895 84.960 1.00 34.21 401 LYS B O 1
ATOM 6976 N N . THR B 1 402 ? 2.267 25.988 83.813 1.00 32.63 402 THR B N 1
ATOM 6977 C CA . THR B 1 402 ? 3.362 26.492 82.972 1.00 31.33 402 THR B CA 1
ATOM 6978 C C . THR B 1 402 ? 3.125 26.180 81.507 1.00 29.76 402 THR B C 1
ATOM 6979 O O . THR B 1 402 ? 2.448 25.204 81.140 1.00 29.20 402 THR B O 1
ATOM 6983 N N . PHE B 1 403 ? 3.651 27.065 80.674 1.00 29.29 403 PHE B N 1
ATOM 6984 C CA . PHE B 1 403 ? 3.295 27.132 79.279 1.00 31.67 403 PHE B CA 1
ATOM 6985 C C . PHE B 1 403 ? 4.575 27.556 78.569 1.00 30.96 403 PHE B C 1
ATOM 6986 O O . PHE B 1 403 ? 5.309 28.433 79.045 1.00 34.92 403 PHE B O 1
ATOM 6994 N N . TYR B 1 404 ? 4.887 26.861 77.488 1.00 28.32 404 TYR B N 1
ATOM 6995 C CA . TYR B 1 404 ? 6.071 27.138 76.702 1.00 28.78 404 TYR B CA 1
ATOM 6996 C C . TYR B 1 404 ? 5.599 27.405 75.313 1.00 29.15 404 TYR B C 1
ATOM 6997 O O . TYR B 1 404 ? 4.738 26.676 74.805 1.00 26.59 404 TYR B O 1
ATOM 7006 N N . MET B 1 405 ? 6.177 28.392 74.649 1.00 29.62 405 MET B N 1
ATOM 7007 C CA . MET B 1 405 ? 5.868 28.571 73.249 1.00 33.36 405 MET B CA 1
ATOM 7008 C C . MET B 1 405 ? 6.964 29.185 72.434 1.00 32.77 405 MET B C 1
ATOM 7009 O O . MET B 1 405 ? 7.746 30.008 72.925 1.00 37.71 405 MET B O 1
ATOM 7014 N N . VAL B 1 406 ? 6.992 28.790 71.170 1.00 31.33 406 VAL B N 1
ATOM 7015 C CA . VAL B 1 406 ? 7.760 29.487 70.147 1.00 33.60 406 VAL B CA 1
ATOM 7016 C C . VAL B 1 406 ? 6.873 29.734 68.937 1.00 32.90 406 VAL B C 1
ATOM 7017 O O . VAL B 1 406 ? 6.004 28.923 68.605 1.00 33.67 406 VAL B O 1
ATOM 7021 N N . ALA B 1 407 ? 7.128 30.854 68.284 1.00 29.74 407 ALA B N 1
ATOM 7022 C CA . ALA B 1 407 ? 6.321 31.311 67.181 1.00 30.46 407 ALA B CA 1
ATOM 7023 C C . ALA B 1 407 ? 7.257 31.952 66.187 1.00 31.37 407 ALA B C 1
ATOM 7024 O O . ALA B 1 407 ? 8.116 32.720 66.601 1.00 32.64 407 ALA B O 1
ATOM 7026 N N . TRP B 1 408 ? 7.122 31.589 64.914 1.00 32.14 408 TRP B N 1
ATOM 7027 C CA . TRP B 1 408 ? 7.993 32.079 63.828 1.00 33.07 408 TRP B CA 1
ATOM 7028 C C . TRP B 1 408 ? 7.191 32.136 62.540 1.00 33.43 408 TRP B C 1
ATOM 7029 O O . TRP B 1 408 ? 6.054 31.706 62.526 1.00 31.91 408 TRP B O 1
ATOM 7040 N N . THR B 1 409 ? 7.756 32.710 61.476 1.00 32.83 409 THR B N 1
ATOM 7041 C CA . THR B 1 409 ? 7.070 32.803 60.200 1.00 34.09 409 THR B CA 1
ATOM 7042 C C . THR B 1 409 ? 7.710 32.024 59.066 1.00 34.38 409 THR B C 1
ATOM 7043 O O . THR B 1 409 ? 7.017 31.608 58.151 1.00 33.36 409 THR B O 1
ATOM 7047 N N . ASP B 1 410 ? 9.017 31.794 59.119 1.00 38.03 410 ASP B N 1
ATOM 7048 C CA . ASP B 1 410 ? 9.724 31.150 58.005 1.00 41.86 410 ASP B CA 1
ATOM 7049 C C . ASP B 1 410 ? 9.754 29.616 58.101 1.00 40.23 410 ASP B C 1
ATOM 7050 O O . ASP B 1 410 ? 10.361 29.078 59.027 1.00 39.08 410 ASP B O 1
ATOM 7055 N N . PRO B 1 411 ? 9.180 28.904 57.103 1.00 40.98 411 PRO B N 1
ATOM 7056 C CA . PRO B 1 411 ? 9.161 27.436 57.201 1.00 42.37 411 PRO B CA 1
ATOM 7057 C C . PRO B 1 411 ? 10.561 26.807 57.223 1.00 47.96 411 PRO B C 1
ATOM 7058 O O . PRO B 1 411 ? 10.735 25.682 57.734 1.00 43.26 411 PRO B O 1
ATOM 7062 N N . ASP B 1 412 ? 11.531 27.537 56.665 1.00 47.21 412 ASP B N 1
ATOM 7063 C CA . ASP B 1 412 ? 12.945 27.142 56.704 1.00 49.27 412 ASP B CA 1
ATOM 7064 C C . ASP B 1 412 ? 13.541 27.081 58.097 1.00 45.75 412 ASP B C 1
ATOM 7065 O O . ASP B 1 412 ? 14.489 26.366 58.276 1.00 45.68 412 ASP B O 1
ATOM 7070 N N . GLU B 1 413 ? 13.012 27.826 59.070 1.00 44.07 413 GLU B N 1
ATOM 7071 C CA . GLU B 1 413 ? 13.537 27.779 60.439 1.00 43.91 413 GLU B CA 1
ATOM 7072 C C . GLU B 1 413 ? 12.828 26.779 61.367 1.00 41.52 413 GLU B C 1
ATOM 7073 O O . GLU B 1 413 ? 13.093 26.750 62.559 1.00 40.98 413 GLU B O 1
ATOM 7079 N N . ASP B 1 414 ? 11.897 26.002 60.835 1.00 40.38 414 ASP B N 1
ATOM 7080 C CA . ASP B 1 414 ? 11.169 25.015 61.642 1.00 39.58 414 ASP B CA 1
ATOM 7081 C C . ASP B 1 414 ? 12.099 24.216 62.575 1.00 43.42 414 ASP B C 1
ATOM 7082 O O . ASP B 1 414 ? 11.866 24.145 63.776 1.00 40.78 414 ASP B O 1
ATOM 7087 N N . GLU B 1 415 ? 13.158 23.637 62.014 1.00 48.44 415 GLU B N 1
ATOM 7088 C CA . GLU B 1 415 ? 14.033 22.738 62.782 1.00 49.41 415 GLU B CA 1
ATOM 7089 C C . GLU B 1 415 ? 14.660 23.409 64.004 1.00 43.73 415 GLU B C 1
ATOM 7090 O O . GLU B 1 415 ? 14.737 22.801 65.065 1.00 41.77 415 GLU B O 1
ATOM 7096 N N . GLU B 1 416 ? 15.111 24.650 63.890 1.00 42.65 416 GLU B N 1
ATOM 7097 C CA . GLU B 1 416 ? 15.763 25.271 65.048 1.00 44.97 416 GLU B CA 1
ATOM 7098 C C . GLU B 1 416 ? 14.790 25.673 66.149 1.00 40.80 416 GLU B C 1
ATOM 7099 O O . GLU B 1 416 ? 15.117 25.572 67.334 1.00 36.83 416 GLU B O 1
ATOM 7105 N N . HIS B 1 417 ? 13.583 26.114 65.775 1.00 38.10 417 HIS B N 1
ATOM 7106 C CA . HIS B 1 417 ? 12.603 26.502 66.786 1.00 36.13 417 HIS B CA 1
ATOM 7107 C C . HIS B 1 417 ? 12.042 25.276 67.481 1.00 34.37 417 HIS B C 1
ATOM 7108 O O . HIS B 1 417 ? 11.889 25.278 68.698 1.00 32.64 417 HIS B O 1
ATOM 7115 N N . LEU B 1 418 ? 11.788 24.216 66.724 1.00 33.15 418 LEU B N 1
ATOM 7116 C CA . LEU B 1 418 ? 11.304 22.990 67.324 1.00 33.87 418 LEU B CA 1
ATOM 7117 C C . LEU B 1 418 ? 12.384 22.377 68.237 1.00 35.29 418 LEU B C 1
ATOM 7118 O O . LEU B 1 418 ? 12.075 21.931 69.355 1.00 32.96 418 LEU B O 1
ATOM 7123 N N . ARG B 1 419 ? 13.643 22.409 67.791 1.00 32.83 419 ARG B N 1
ATOM 7124 C CA . ARG B 1 419 ? 14.752 21.988 68.653 1.00 36.40 419 ARG B CA 1
ATOM 7125 C C . ARG B 1 419 ? 14.772 22.776 69.963 1.00 33.06 419 ARG B C 1
ATOM 7126 O O . ARG B 1 419 ? 14.839 22.196 71.039 1.00 35.29 419 ARG B O 1
ATOM 7134 N N . TRP B 1 420 ? 14.723 24.096 69.872 1.00 30.45 420 TRP B N 1
ATOM 7135 C CA . TRP B 1 420 ? 14.819 24.941 71.042 1.00 30.94 420 TRP B CA 1
ATOM 7136 C C . TRP B 1 420 ? 13.798 24.546 72.078 1.00 32.98 420 TRP B C 1
ATOM 7137 O O . TRP B 1 420 ? 14.131 24.303 73.239 1.00 33.02 420 TRP B O 1
ATOM 7148 N N . ILE B 1 421 ? 12.523 24.482 71.664 1.00 31.75 421 ILE B N 1
ATOM 7149 C CA . ILE B 1 421 ? 11.468 24.265 72.638 1.00 30.00 421 ILE B CA 1
ATOM 7150 C C . ILE B 1 421 ? 11.520 22.846 73.205 1.00 29.20 421 ILE B C 1
ATOM 7151 O O . ILE B 1 421 ? 11.274 22.659 74.381 1.00 31.55 421 ILE B O 1
ATOM 7156 N N . ARG B 1 422 ? 11.818 21.859 72.369 1.00 29.95 422 ARG B N 1
ATOM 7157 C CA . ARG B 1 422 ? 11.928 20.490 72.811 1.00 34.11 422 ARG B CA 1
ATOM 7158 C C . ARG B 1 422 ? 13.041 20.285 73.801 1.00 32.74 422 ARG B C 1
ATOM 7159 O O . ARG B 1 422 ? 12.840 19.579 74.787 1.00 30.88 422 ARG B O 1
ATOM 7167 N N . GLU B 1 423 ? 14.198 20.902 73.542 1.00 35.16 423 GLU B N 1
ATOM 7168 C CA . GLU B 1 423 ? 15.347 20.778 74.449 1.00 36.58 423 GLU B CA 1
ATOM 7169 C C . GLU B 1 423 ? 15.152 21.538 75.747 1.00 34.88 423 GLU B C 1
ATOM 7170 O O . GLU B 1 423 ? 15.561 21.059 76.796 1.00 33.42 423 GLU B O 1
ATOM 7176 N N . ILE B 1 424 ? 14.517 22.710 75.723 1.00 32.84 424 ILE B N 1
ATOM 7177 C CA . ILE B 1 424 ? 14.248 23.360 77.005 1.00 31.45 424 ILE B CA 1
ATOM 7178 C C . ILE B 1 424 ? 13.287 22.598 77.905 1.00 33.24 424 ILE B C 1
ATOM 7179 O O . ILE B 1 424 ? 13.508 22.488 79.112 1.00 32.29 424 ILE B O 1
ATOM 7184 N N . TYR B 1 425 ? 12.221 22.052 77.318 1.00 32.00 425 TYR B N 1
ATOM 7185 C CA . TYR B 1 425 ? 11.238 21.290 78.072 1.00 32.99 425 TYR B CA 1
ATOM 7186 C C . TYR B 1 425 ? 11.840 19.985 78.569 1.00 32.99 425 TYR B C 1
ATOM 7187 O O . TYR B 1 425 ? 11.612 19.594 79.701 1.00 34.09 425 TYR B O 1
ATOM 7196 N N . ARG B 1 426 ? 12.599 19.311 77.711 1.00 34.99 426 ARG B N 1
ATOM 7197 C CA . ARG B 1 426 ? 13.340 18.128 78.152 1.00 37.32 426 ARG B CA 1
ATOM 7198 C C . ARG B 1 426 ? 14.269 18.409 79.360 1.00 36.65 426 ARG B C 1
ATOM 7199 O O . ARG B 1 426 ? 14.188 17.703 80.355 1.00 36.78 426 ARG B O 1
ATOM 7207 N N . ASP B 1 427 ? 15.119 19.429 79.275 1.00 36.67 427 ASP B N 1
ATOM 7208 C CA . ASP B 1 427 ? 16.128 19.669 80.335 1.00 39.04 427 ASP B CA 1
ATOM 7209 C C . ASP B 1 427 ? 15.482 20.065 81.649 1.00 38.10 427 ASP B C 1
ATOM 7210 O O . ASP B 1 427 ? 15.889 19.597 82.698 1.00 36.68 427 ASP B O 1
ATOM 7215 N N . ILE B 1 428 ? 14.423 20.862 81.594 1.00 35.45 428 ILE B N 1
ATOM 7216 C CA . ILE B 1 428 ? 13.639 21.142 82.786 1.00 35.23 428 ILE B CA 1
ATOM 7217 C C . ILE B 1 428 ? 13.078 19.871 83.442 1.00 32.29 428 ILE B C 1
ATOM 7218 O O . ILE B 1 428 ? 13.065 19.791 84.647 1.00 31.35 428 ILE B O 1
ATOM 7223 N N . HIS B 1 429 ? 12.622 18.889 82.667 1.00 33.24 429 HIS B N 1
ATOM 7224 C CA . HIS B 1 429 ? 12.017 17.667 83.222 1.00 33.11 429 HIS B CA 1
ATOM 7225 C C . HIS B 1 429 ? 12.977 16.482 83.115 1.00 35.63 429 HIS B C 1
ATOM 7226 O O . HIS B 1 429 ? 12.538 15.360 83.005 1.00 33.73 429 HIS B O 1
ATOM 7233 N N . SER B 1 430 ? 14.286 16.720 83.120 1.00 37.58 430 SER B N 1
ATOM 7234 C CA . SER B 1 430 ? 15.219 15.621 82.784 1.00 42.01 430 SER B CA 1
ATOM 7235 C C . SER B 1 430 ? 15.282 14.573 83.898 1.00 39.44 430 SER B C 1
ATOM 7236 O O . SER B 1 430 ? 15.605 13.432 83.617 1.00 45.17 430 SER B O 1
ATOM 7239 N N . ALA B 1 431 ? 14.925 14.935 85.126 1.00 39.97 431 ALA B N 1
ATOM 7240 C CA . ALA B 1 431 ? 14.754 13.924 86.201 1.00 41.85 431 ALA B CA 1
ATOM 7241 C C . ALA B 1 431 ? 13.523 13.037 86.050 1.00 43.64 431 ALA B C 1
ATOM 7242 O O . ALA B 1 431 ? 13.461 11.964 86.655 1.00 44.04 431 ALA B O 1
ATOM 7244 N N . THR B 1 432 ? 12.518 13.473 85.285 1.00 41.70 432 THR B N 1
ATOM 7245 C CA . THR B 1 432 ? 11.297 12.676 85.115 1.00 41.13 432 THR B CA 1
ATOM 7246 C C . THR B 1 432 ? 11.098 12.294 83.657 1.00 41.52 432 THR B C 1
ATOM 7247 O O . THR B 1 432 ? 9.995 12.395 83.123 1.00 36.81 432 THR B O 1
ATOM 7251 N N . GLY B 1 433 ? 12.185 11.889 82.997 1.00 38.48 433 GLY B N 1
ATOM 7252 C CA . GLY B 1 433 ? 12.104 11.358 81.638 1.00 37.43 433 GLY B CA 1
ATOM 7253 C C . GLY B 1 433 ? 11.793 12.388 80.540 1.00 37.62 433 GLY B C 1
ATOM 7254 O O . GLY B 1 433 ? 11.386 12.011 79.428 1.00 36.96 433 GLY B O 1
ATOM 7255 N N . GLY B 1 434 ? 11.996 13.666 80.857 1.00 36.09 434 GLY B N 1
ATOM 7256 C CA . GLY B 1 434 ? 11.786 14.780 79.909 1.00 35.57 434 GLY B CA 1
ATOM 7257 C C . GLY B 1 434 ? 10.337 15.274 79.838 1.00 35.28 434 GLY B C 1
ATOM 7258 O O . GLY B 1 434 ? 10.030 16.119 79.001 1.00 34.20 434 GLY B O 1
ATOM 7259 N N . VAL B 1 435 ? 9.454 14.744 80.690 1.00 33.67 435 VAL B N 1
ATOM 7260 C CA . VAL B 1 435 ? 8.034 15.157 80.745 1.00 33.54 435 VAL B CA 1
ATOM 7261 C C . VAL B 1 435 ? 7.560 15.347 82.184 1.00 34.94 435 VAL B C 1
ATOM 7262 O O . VAL B 1 435 ? 8.184 14.848 83.107 1.00 36.93 435 VAL B O 1
ATOM 7266 N N . PRO B 1 436 ? 6.422 16.036 82.395 1.00 34.72 436 PRO B N 1
ATOM 7267 C CA . PRO B 1 436 ? 5.938 16.234 83.769 1.00 33.49 436 PRO B CA 1
ATOM 7268 C C . PRO B 1 436 ? 5.051 15.100 84.279 1.00 35.44 436 PRO B C 1
ATOM 7269 O O . PRO B 1 436 ? 3.827 15.254 84.395 1.00 33.94 436 PRO B O 1
ATOM 7273 N N . THR B 1 437 ? 5.676 13.971 84.605 1.00 34.33 437 THR B N 1
ATOM 7274 C CA . THR B 1 437 ? 4.958 12.821 85.132 1.00 35.87 437 THR B CA 1
ATOM 7275 C C . THR B 1 437 ? 4.292 13.208 86.422 1.00 34.31 437 THR B C 1
ATOM 7276 O O . THR B 1 437 ? 4.957 13.755 87.304 1.00 36.95 437 THR B O 1
ATOM 7280 N N . PRO B 1 438 ? 2.987 12.920 86.549 1.00 34.79 438 PRO B N 1
ATOM 7281 C CA . PRO B 1 438 ? 2.254 13.258 87.761 1.00 35.84 438 PRO B CA 1
ATOM 7282 C C . PRO B 1 438 ? 2.962 12.635 88.962 1.00 40.45 438 PRO B C 1
ATOM 7283 O O . PRO B 1 438 ? 3.215 11.428 88.961 1.00 38.50 438 PRO B O 1
ATOM 7287 N N . ASP B 1 439 ? 3.340 13.466 89.931 1.00 42.66 439 ASP B N 1
ATOM 7288 C CA . ASP B 1 439 ? 4.011 13.005 91.146 1.00 44.42 439 ASP B CA 1
ATOM 7289 C C . ASP B 1 439 ? 3.801 14.034 92.262 1.00 46.51 439 ASP B C 1
ATOM 7290 O O . ASP B 1 439 ? 2.753 14.677 92.320 1.00 48.05 439 ASP B O 1
ATOM 7295 N N . GLU B 1 440 ? 4.784 14.196 93.143 1.00 48.02 440 GLU B N 1
ATOM 7296 C CA . GLU B 1 440 ? 4.666 15.128 94.259 1.00 50.94 440 GLU B CA 1
ATOM 7297 C C . GLU B 1 440 ? 4.804 16.597 93.817 1.00 46.43 440 GLU B C 1
ATOM 7298 O O . GLU B 1 440 ? 4.315 17.490 94.485 1.00 45.54 440 GLU B O 1
ATOM 7304 N N . VAL B 1 441 ? 5.481 16.834 92.699 1.00 44.95 441 VAL B N 1
ATOM 7305 C CA . VAL B 1 441 ? 5.733 18.198 92.212 1.00 43.73 441 VAL B CA 1
ATOM 7306 C C . VAL B 1 441 ? 4.962 18.516 90.923 1.00 41.01 441 VAL B C 1
ATOM 7307 O O . VAL B 1 441 ? 4.395 19.587 90.810 1.00 38.75 441 VAL B O 1
ATOM 7311 N N . ASN B 1 442 ? 4.951 17.578 89.982 1.00 40.48 442 ASN B N 1
ATOM 7312 C CA . ASN B 1 442 ? 4.225 17.722 88.715 1.00 37.93 442 ASN B CA 1
ATOM 7313 C C . ASN B 1 442 ? 2.813 17.161 88.782 1.00 37.88 442 ASN B C 1
ATOM 7314 O O . ASN B 1 442 ? 2.587 16.078 89.352 1.00 33.63 442 ASN B O 1
ATOM 7319 N N . THR B 1 443 ? 1.840 17.863 88.203 1.00 35.81 443 THR B N 1
ATOM 7320 C CA . THR B 1 443 ? 0.499 17.282 88.093 1.00 36.99 443 THR B CA 1
ATOM 7321 C C . THR B 1 443 ? 0.169 16.753 86.701 1.00 33.73 443 THR B C 1
ATOM 7322 O O . THR B 1 443 ? -0.852 16.104 86.534 1.00 36.57 443 THR B O 1
ATOM 7326 N N . GLY B 1 444 ? 1.025 17.009 85.718 1.00 30.92 444 GLY B N 1
ATOM 7327 C CA . GLY B 1 444 ? 0.804 16.531 84.358 1.00 28.36 444 GLY B CA 1
ATOM 7328 C C . GLY B 1 444 ? 0.770 17.735 83.428 1.00 29.48 444 GLY B C 1
ATOM 7329 O O . GLY B 1 444 ? 1.497 18.729 83.648 1.00 28.86 444 GLY B O 1
ATOM 7330 N N . ALA B 1 445 ? -0.072 17.663 82.401 1.00 26.21 445 ALA B N 1
ATOM 7331 C CA . ALA B 1 445 ? -0.109 18.697 81.390 1.00 25.31 445 ALA B CA 1
ATOM 7332 C C . ALA B 1 445 ? -1.573 18.853 80.990 1.00 23.48 445 ALA B C 1
ATOM 7333 O O . ALA B 1 445 ? -2.414 18.029 81.332 1.00 21.40 445 ALA B O 1
ATOM 7335 N N . TYR B 1 446 ? -1.842 19.912 80.253 1.00 21.91 446 TYR B N 1
ATOM 7336 C CA . TYR B 1 446 ? -3.225 20.329 79.928 1.00 22.29 446 TYR B CA 1
ATOM 7337 C C . TYR B 1 446 ? -3.619 19.940 78.489 1.00 21.50 446 TYR B C 1
ATOM 7338 O O . TYR B 1 446 ? -2.944 20.308 77.529 1.00 23.29 446 TYR B O 1
ATOM 7347 N N . ILE B 1 447 ? -4.755 19.288 78.318 1.00 21.12 447 ILE B N 1
ATOM 7348 C CA . ILE B 1 447 ? -5.083 18.716 77.025 1.00 21.98 447 ILE B CA 1
ATOM 7349 C C . ILE B 1 447 ? -5.384 19.777 75.931 1.00 21.68 447 ILE B C 1
ATOM 7350 O O . ILE B 1 447 ? -5.305 19.450 74.729 1.00 22.09 447 ILE B O 1
ATOM 7355 N N . ASN B 1 448 ? -5.719 21.000 76.345 1.00 20.60 448 ASN B N 1
ATOM 7356 C CA . ASN B 1 448 ? -5.925 22.114 75.405 1.00 22.94 448 ASN B CA 1
ATOM 7357 C C . ASN B 1 448 ? -4.639 22.785 74.958 1.00 23.30 448 ASN B C 1
ATOM 7358 O O . ASN B 1 448 ? -4.671 23.694 74.131 1.00 23.28 448 ASN B O 1
ATOM 7363 N N . TYR B 1 449 ? -3.495 22.348 75.505 1.00 23.77 449 TYR B N 1
ATOM 7364 C CA . TYR B 1 449 ? -2.196 22.613 74.892 1.00 24.00 449 TYR B CA 1
ATOM 7365 C C . TYR B 1 449 ? -1.467 21.305 74.514 1.00 24.46 449 TYR B C 1
ATOM 7366 O O . TYR B 1 449 ? -0.373 20.995 75.053 1.00 25.00 449 TYR B O 1
ATOM 7375 N N . PRO B 1 450 ? -2.027 20.549 73.542 1.00 24.49 450 PRO B N 1
ATOM 7376 C CA . PRO B 1 450 ? -1.520 19.209 73.249 1.00 24.31 450 PRO B CA 1
ATOM 7377 C C . PRO B 1 450 ? -0.162 19.260 72.607 1.00 24.44 450 PRO B C 1
ATOM 7378 O O . PRO B 1 450 ? 0.197 20.261 71.887 1.00 25.01 450 PRO B O 1
ATOM 7382 N N . ASP B 1 451 ? 0.623 18.233 72.909 1.00 22.82 451 ASP B N 1
ATOM 7383 C CA . ASP B 1 451 ? 2.004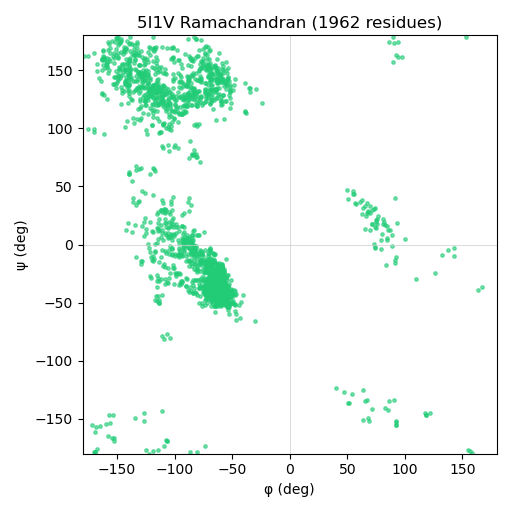 18.138 72.441 1.00 24.93 451 ASP B CA 1
ATOM 7384 C C . ASP B 1 451 ? 2.325 16.715 72.123 1.00 24.53 451 ASP B C 1
ATOM 7385 O O . ASP B 1 451 ? 2.585 15.920 73.051 1.00 25.75 451 ASP B O 1
ATOM 7390 N N . ILE B 1 452 ? 2.299 16.380 70.845 1.00 26.74 452 ILE B N 1
ATOM 7391 C CA . ILE B 1 452 ? 2.492 14.973 70.391 1.00 29.14 452 ILE B CA 1
ATOM 7392 C C . ILE B 1 452 ? 3.883 14.415 70.755 1.00 29.86 452 ILE B C 1
ATOM 7393 O O . ILE B 1 452 ? 4.073 13.200 70.743 1.00 30.82 452 ILE B O 1
ATOM 7398 N N . ASP B 1 453 ? 4.826 15.294 71.071 1.00 28.34 453 ASP B N 1
ATOM 7399 C CA . ASP B 1 453 ? 6.129 14.854 71.593 1.00 31.54 453 ASP B CA 1
ATOM 7400 C C . ASP B 1 453 ? 5.957 13.998 72.875 1.00 32.55 453 ASP B C 1
ATOM 7401 O O . ASP B 1 453 ? 6.827 13.203 73.187 1.00 32.25 453 ASP B O 1
ATOM 7406 N N . LEU B 1 454 ? 4.841 14.147 73.597 1.00 31.25 454 LEU B N 1
ATOM 7407 C CA . LEU B 1 454 ? 4.591 13.316 74.793 1.00 32.03 454 LEU B CA 1
ATOM 7408 C C . LEU B 1 454 ? 4.339 11.834 74.483 1.00 32.49 454 LEU B C 1
ATOM 7409 O O . LEU B 1 454 ? 4.369 10.997 75.391 1.00 34.64 454 LEU B O 1
ATOM 7414 N N . ALA B 1 455 ? 4.090 11.511 73.224 1.00 32.64 455 ALA B N 1
ATOM 7415 C CA . ALA B 1 455 ? 3.910 10.134 72.767 1.00 35.68 455 ALA B CA 1
ATOM 7416 C C . ALA B 1 455 ? 5.110 9.631 71.938 1.00 38.27 455 ALA B C 1
ATOM 7417 O O . ALA B 1 455 ? 5.057 8.557 71.344 1.00 40.76 455 ALA B O 1
ATOM 7419 N N . ASP B 1 456 ? 6.175 10.423 71.898 1.00 36.89 456 ASP B N 1
ATOM 7420 C CA . ASP B 1 456 ? 7.325 10.183 71.050 1.00 37.43 456 ASP B CA 1
ATOM 7421 C C . ASP B 1 456 ? 8.409 9.613 71.964 1.00 38.46 456 ASP B C 1
ATOM 7422 O O . ASP B 1 456 ? 8.856 10.313 72.863 1.00 34.56 456 ASP B O 1
ATOM 7427 N N . PRO B 1 457 ? 8.823 8.341 71.758 1.00 42.27 457 PRO B N 1
ATOM 7428 C CA . PRO B 1 457 ? 9.833 7.771 72.669 1.00 43.26 457 PRO B CA 1
ATOM 7429 C C . PRO B 1 457 ? 11.198 8.474 72.658 1.00 45.32 457 PRO B C 1
ATOM 7430 O O . PRO B 1 457 ? 11.976 8.304 73.589 1.00 48.66 457 PRO B O 1
ATOM 7434 N N . GLU B 1 458 ? 11.485 9.282 71.648 1.00 46.00 458 GLU B N 1
ATOM 7435 C CA . GLU B 1 458 ? 12.696 10.092 71.671 1.00 44.72 458 GLU B CA 1
ATOM 7436 C C . GLU B 1 458 ? 12.633 11.251 72.680 1.00 41.88 458 GLU B C 1
ATOM 7437 O O . GLU B 1 458 ? 13.663 11.742 73.096 1.00 42.41 458 GLU B O 1
ATOM 7443 N N . TRP B 1 459 ? 11.439 11.717 73.050 1.00 36.32 459 TRP B N 1
ATOM 7444 C CA . TRP B 1 459 ? 11.302 12.897 73.917 1.00 34.63 459 TRP B CA 1
ATOM 7445 C C . TRP B 1 459 ? 10.686 12.574 75.279 1.00 33.93 459 TRP B C 1
ATOM 7446 O O . TRP B 1 459 ? 10.907 13.305 76.242 1.00 35.18 459 TRP B O 1
ATOM 7457 N N . ASN B 1 460 ? 9.845 11.541 75.320 1.00 31.78 460 ASN B N 1
ATOM 7458 C CA . ASN B 1 460 ? 9.308 10.969 76.532 1.00 32.41 460 ASN B CA 1
ATOM 7459 C C . ASN B 1 460 ? 9.976 9.601 76.790 1.00 34.96 460 ASN B C 1
ATOM 7460 O O . ASN B 1 460 ? 9.619 8.597 76.187 1.00 34.62 460 ASN B O 1
ATOM 7465 N N . THR B 1 461 ? 10.948 9.597 77.690 1.00 39.20 461 THR B N 1
ATOM 7466 C CA . THR B 1 461 ? 11.628 8.381 78.102 1.00 38.76 461 THR B CA 1
ATOM 7467 C C . THR B 1 461 ? 11.192 7.982 79.525 1.00 37.97 461 THR B C 1
ATOM 7468 O O . THR B 1 461 ? 11.834 7.149 80.173 1.00 39.40 461 THR B O 1
ATOM 7472 N N . SER B 1 462 ? 10.093 8.564 80.014 1.00 35.20 462 SER B N 1
ATOM 7473 C CA . SER B 1 462 ? 9.643 8.318 81.383 1.00 35.10 462 SER B CA 1
ATOM 7474 C C . SER B 1 462 ? 8.957 6.986 81.552 1.00 34.54 462 SER B C 1
ATOM 7475 O O . SER B 1 462 ? 8.749 6.575 82.675 1.00 35.07 462 SER B O 1
ATOM 7478 N N . GLY B 1 463 ? 8.512 6.363 80.465 1.00 35.07 463 GLY B N 1
ATOM 7479 C CA . GLY B 1 463 ? 7.570 5.251 80.559 1.00 34.29 463 GLY B CA 1
ATOM 7480 C C . GLY B 1 463 ? 6.106 5.590 80.910 1.00 37.19 463 GLY B C 1
ATOM 7481 O O . GLY B 1 463 ? 5.259 4.697 80.956 1.00 34.12 463 GLY B O 1
ATOM 7482 N N . VAL B 1 464 ? 5.779 6.862 81.151 1.00 35.65 464 VAL B N 1
ATOM 7483 C CA . VAL B 1 464 ? 4.405 7.243 81.535 1.00 34.71 464 VAL B CA 1
ATOM 7484 C C . VAL B 1 464 ? 3.677 7.655 80.265 1.00 32.72 464 VAL B C 1
ATOM 7485 O O . VAL B 1 464 ? 4.202 8.460 79.503 1.00 33.29 464 VAL B O 1
ATOM 7489 N N . PRO B 1 465 ? 2.491 7.072 79.993 1.00 32.25 465 PRO B N 1
ATOM 7490 C CA . PRO B 1 465 ? 1.894 7.359 78.682 1.00 29.98 465 PRO B CA 1
ATOM 7491 C C . PRO B 1 465 ? 1.266 8.753 78.633 1.00 28.79 465 PRO B C 1
ATOM 7492 O O . PRO B 1 465 ? 0.949 9.333 79.681 1.00 24.87 465 PRO B O 1
ATOM 7496 N N . TRP B 1 466 ? 1.127 9.293 77.420 1.00 27.57 466 TRP B N 1
ATOM 7497 C CA . TRP B 1 466 ? 0.570 10.637 77.220 1.00 27.05 466 TRP B CA 1
ATOM 7498 C C . TRP B 1 466 ? -0.768 10.792 77.992 1.00 27.62 466 TRP B C 1
ATOM 7499 O O . TRP B 1 466 ? -1.015 11.813 78.657 1.00 26.96 466 TRP B O 1
ATOM 7510 N N . HIS B 1 467 ? -1.609 9.767 77.939 1.00 24.98 467 HIS B N 1
ATOM 7511 C CA . HIS B 1 467 ? -2.934 9.919 78.540 1.00 25.80 467 HIS B CA 1
ATOM 7512 C C . HIS B 1 467 ? -2.937 10.022 80.053 1.00 25.34 467 HIS B C 1
ATOM 7513 O O . HIS B 1 467 ? -3.849 10.595 80.629 1.00 24.81 467 HIS B O 1
ATOM 7520 N N . THR B 1 468 ? -1.933 9.477 80.721 1.00 27.66 468 THR B N 1
ATOM 7521 C CA . THR B 1 468 ? -1.820 9.687 82.158 1.00 26.69 468 THR B CA 1
ATOM 7522 C C . THR B 1 468 ? -1.406 11.129 82.452 1.00 25.36 468 THR B C 1
ATOM 7523 O O . THR B 1 468 ? -1.898 11.778 83.391 1.00 25.47 468 THR B O 1
ATOM 7527 N N . ILE B 1 469 ? -0.504 11.652 81.656 1.00 26.43 469 ILE B N 1
ATOM 7528 C CA . ILE B 1 469 ? -0.044 13.009 81.878 1.00 27.87 469 ILE B CA 1
ATOM 7529 C C . ILE B 1 469 ? -1.218 14.007 81.720 1.00 26.71 469 ILE B C 1
ATOM 7530 O O . ILE B 1 469 ? -1.317 14.977 82.480 1.00 28.36 469 ILE B O 1
ATOM 7535 N N . TYR B 1 470 ? -2.109 13.755 80.765 1.00 25.46 470 TYR B N 1
ATOM 7536 C CA . TYR B 1 470 ? -3.191 14.713 80.468 1.00 25.15 470 TYR B CA 1
ATOM 7537 C C . TYR B 1 470 ? -4.437 14.479 81.290 1.00 25.33 470 TYR B C 1
ATOM 7538 O O . TYR B 1 470 ? -5.136 15.427 81.546 1.00 24.71 470 TYR B O 1
ATOM 7547 N N . TYR B 1 471 ? -4.722 13.227 81.696 1.00 24.42 471 TYR B N 1
ATOM 7548 C CA . TYR B 1 471 ? -6.003 12.864 82.281 1.00 25.29 471 TYR B CA 1
ATOM 7549 C C . TYR B 1 471 ? -5.931 12.241 83.694 1.00 29.29 471 TYR B C 1
ATOM 7550 O O . TYR B 1 471 ? -6.957 11.973 84.331 1.00 26.37 471 TYR B O 1
ATOM 7559 N N . GLY B 1 472 ? -4.710 12.046 84.180 1.00 31.67 472 GLY B N 1
ATOM 7560 C CA . GLY B 1 472 ? -4.461 11.177 85.344 1.00 33.47 472 GLY B CA 1
ATOM 7561 C C . GLY B 1 472 ? -5.284 9.898 85.362 1.00 29.56 472 GLY B C 1
ATOM 7562 O O . GLY B 1 472 ? -5.380 9.160 84.355 1.00 32.39 472 GLY B O 1
ATOM 7563 N N . ASP B 1 473 ? -6.022 9.743 86.467 1.00 28.39 473 ASP B N 1
ATOM 7564 C CA . ASP B 1 473 ? -6.846 8.565 86.745 1.00 29.85 473 ASP B CA 1
ATOM 7565 C C . ASP B 1 473 ? -8.153 8.540 86.002 1.00 26.77 473 ASP B C 1
ATOM 7566 O O . ASP B 1 473 ? -8.882 7.564 86.101 1.00 23.95 473 ASP B O 1
ATOM 7571 N N . ASN B 1 474 ? -8.482 9.620 85.293 1.00 23.35 474 ASN B N 1
ATOM 7572 C CA . ASN B 1 474 ? -9.773 9.689 84.590 1.00 23.04 474 ASN B CA 1
ATOM 7573 C C . ASN B 1 474 ? -9.801 8.970 83.221 1.00 21.14 474 ASN B C 1
ATOM 7574 O O . ASN B 1 474 ? -10.868 8.806 82.598 1.00 19.29 474 ASN B O 1
ATOM 7579 N N . TYR B 1 475 ? -8.660 8.510 82.745 1.00 21.40 475 TYR B N 1
ATOM 7580 C CA . TYR B 1 475 ? -8.647 7.941 81.395 1.00 20.63 475 TYR B CA 1
ATOM 7581 C C . TYR B 1 475 ? -9.504 6.696 81.196 1.00 20.95 475 TYR B C 1
ATOM 7582 O O . TYR B 1 475 ? -10.245 6.626 80.236 1.00 20.40 475 TYR B O 1
ATOM 7591 N N . PRO B 1 476 ? -9.431 5.705 82.108 1.00 21.55 476 PRO B N 1
ATOM 7592 C CA . PRO B 1 476 ? -10.264 4.538 81.896 1.00 21.17 476 PRO B CA 1
ATOM 7593 C C . PRO B 1 476 ? -11.754 4.844 81.858 1.00 20.03 476 PRO B C 1
ATOM 7594 O O . PRO B 1 476 ? -12.497 4.271 81.044 1.00 18.59 476 PRO B O 1
ATOM 7598 N N . ARG B 1 477 ? -12.218 5.729 82.703 1.00 20.07 477 ARG B N 1
ATOM 7599 C CA . ARG B 1 477 ? -13.621 6.173 82.563 1.00 21.19 477 ARG B CA 1
ATOM 7600 C C . ARG B 1 477 ? -13.938 6.863 81.206 1.00 19.64 477 ARG B C 1
ATOM 7601 O O . ARG B 1 477 ? -15.026 6.667 80.604 1.00 19.18 477 ARG B O 1
ATOM 7609 N N . LEU B 1 478 ? -13.045 7.714 80.770 1.00 19.05 478 LEU B N 1
ATOM 7610 C CA . LEU B 1 478 ? -13.179 8.344 79.418 1.00 18.88 478 LEU B CA 1
ATOM 7611 C C . LEU B 1 478 ? -13.229 7.288 78.300 1.00 18.75 478 LEU B C 1
ATOM 7612 O O . LEU B 1 478 ? -14.075 7.354 77.398 1.00 19.75 478 LEU B O 1
ATOM 7617 N N . GLN B 1 479 ? -12.403 6.243 78.424 1.00 19.13 479 GLN B N 1
ATOM 7618 C CA . GLN B 1 479 ? -12.404 5.164 77.455 1.00 20.20 479 GLN B CA 1
ATOM 7619 C C . GLN B 1 479 ? -13.721 4.418 77.422 1.00 22.30 479 GLN B C 1
ATOM 7620 O O . GLN B 1 479 ? -14.214 4.051 76.352 1.00 19.97 479 GLN B O 1
ATOM 7626 N N . GLU B 1 480 ? -14.327 4.218 78.597 1.00 21.05 480 GLU B N 1
ATOM 7627 C CA . GLU B 1 480 ? -15.614 3.580 78.650 1.00 23.42 480 GLU B CA 1
ATOM 7628 C C . GLU B 1 480 ? -16.719 4.405 77.987 1.00 22.44 480 GLU B C 1
ATOM 7629 O O . GLU B 1 480 ? -17.590 3.892 77.276 1.00 20.83 480 GLU B O 1
ATOM 7635 N N . ILE B 1 481 ? -16.726 5.687 78.242 1.00 22.39 481 ILE B N 1
ATOM 7636 C CA . ILE B 1 481 ? -17.730 6.583 77.672 1.00 21.38 481 ILE B CA 1
ATOM 7637 C C . ILE B 1 481 ? -17.561 6.669 76.152 1.00 21.78 481 ILE B C 1
ATOM 7638 O O . ILE B 1 481 ? -18.546 6.665 75.386 1.00 20.36 481 ILE B O 1
ATOM 7643 N N . LYS B 1 482 ? -16.315 6.735 75.723 1.00 21.53 482 LYS B N 1
ATOM 7644 C CA . LYS B 1 482 ? -15.949 6.775 74.280 1.00 22.70 482 LYS B CA 1
ATOM 7645 C C . LYS B 1 482 ? -16.482 5.571 73.575 1.00 24.09 482 LYS B C 1
ATOM 7646 O O . LYS B 1 482 ? -17.065 5.669 72.492 1.00 23.07 482 LYS B O 1
ATOM 7652 N N . SER B 1 483 ? -16.298 4.417 74.198 1.00 23.36 483 SER B N 1
ATOM 7653 C CA . SER B 1 483 ? -16.731 3.209 73.594 1.00 26.43 483 SER B CA 1
ATOM 7654 C C . SER B 1 483 ? -18.270 3.127 73.549 1.00 27.25 483 SER B C 1
ATOM 7655 O O . SER B 1 483 ? -18.840 2.525 72.628 1.00 29.84 483 SER B O 1
ATOM 7658 N N . ARG B 1 484 ? -18.956 3.737 74.504 1.00 25.69 484 ARG B N 1
ATOM 7659 C CA . ARG B 1 484 ? -20.404 3.776 74.463 1.00 25.02 484 ARG B CA 1
ATOM 7660 C C . ARG B 1 484 ? -20.957 4.744 73.397 1.00 24.19 484 ARG B C 1
ATOM 7661 O O . ARG B 1 484 ? -21.900 4.429 72.679 1.00 25.90 484 ARG B O 1
ATOM 7669 N N . TRP B 1 485 ? -20.353 5.906 73.273 1.00 23.12 485 TRP B N 1
ATOM 7670 C CA . TRP B 1 485 ? -20.910 6.968 72.453 1.00 21.03 485 TRP B CA 1
ATOM 7671 C C . TRP B 1 485 ? -20.344 7.111 71.061 1.00 21.39 485 TRP B C 1
ATOM 7672 O O . TRP B 1 485 ? -20.993 7.703 70.211 1.00 22.37 485 TRP B O 1
ATOM 7683 N N . ASP B 1 486 ? -19.118 6.657 70.861 1.00 21.37 486 ASP B N 1
ATOM 7684 C CA . ASP B 1 486 ? -18.517 6.576 69.522 1.00 21.65 486 ASP B CA 1
ATOM 7685 C C . ASP B 1 486 ? -17.915 5.208 69.307 1.00 22.24 486 ASP B C 1
ATOM 7686 O O . ASP B 1 486 ? -16.708 5.106 69.176 1.00 21.11 486 ASP B O 1
ATOM 7691 N N . PRO B 1 487 ? -18.759 4.156 69.275 1.00 23.59 487 PRO B N 1
ATOM 7692 C CA . PRO B 1 487 ? -18.281 2.788 69.124 1.00 25.85 487 PRO B CA 1
ATOM 7693 C C . PRO B 1 487 ? -17.553 2.551 67.796 1.00 28.49 487 PRO B C 1
ATOM 7694 O O . PRO B 1 487 ? -16.703 1.670 67.731 1.00 29.63 487 PRO B O 1
ATOM 7698 N N . ARG B 1 488 ? -17.810 3.358 66.761 1.00 26.42 488 ARG B N 1
ATOM 7699 C CA . ARG B 1 488 ? -17.077 3.180 65.483 1.00 26.69 488 ARG B CA 1
ATOM 7700 C C . ARG B 1 488 ? -15.772 3.971 65.416 1.00 26.98 488 ARG B C 1
ATOM 7701 O O . ARG B 1 488 ? -15.054 3.889 64.418 1.00 25.05 488 ARG B O 1
ATOM 7709 N N . ASN B 1 489 ? -15.467 4.743 66.470 1.00 24.49 489 ASN B N 1
ATOM 7710 C CA . ASN B 1 489 ? -14.289 5.616 66.515 1.00 23.31 489 ASN B CA 1
ATOM 7711 C C . ASN B 1 489 ? -14.264 6.587 65.287 1.00 23.14 489 ASN B C 1
ATOM 7712 O O . ASN B 1 489 ? -13.259 6.756 64.637 1.00 24.79 489 ASN B O 1
ATOM 7717 N N . VAL B 1 490 ? -15.406 7.198 64.999 1.00 22.92 490 VAL B N 1
ATOM 7718 C CA . VAL B 1 490 ? -15.526 8.240 63.943 1.00 22.51 490 VAL B CA 1
ATOM 7719 C C . VAL B 1 490 ? -14.651 9.435 64.262 1.00 23.12 490 VAL B C 1
ATOM 7720 O O . VAL B 1 490 ? -13.959 9.967 63.374 1.00 24.11 490 VAL B O 1
ATOM 7724 N N . PHE B 1 491 ? -14.659 9.858 65.529 1.00 20.82 491 PHE B N 1
ATOM 7725 C CA . PHE B 1 491 ? -13.922 11.020 65.968 1.00 22.02 491 PHE B CA 1
ATOM 7726 C C . PHE B 1 491 ? -12.592 10.636 66.543 1.00 21.62 491 PHE B C 1
ATOM 7727 O O . PHE B 1 491 ? -12.516 10.059 67.628 1.00 21.97 491 PHE B O 1
ATOM 7735 N N . ARG B 1 492 ? -11.527 11.002 65.847 1.00 21.43 492 ARG B N 1
ATOM 7736 C CA . ARG B 1 492 ? -10.211 10.626 66.295 1.00 22.40 492 ARG B CA 1
ATOM 7737 C C . ARG B 1 492 ? -9.168 11.580 65.820 1.00 22.61 492 ARG B C 1
ATOM 7738 O O . ARG B 1 492 ? -9.416 12.419 64.915 1.00 21.50 492 ARG B O 1
ATOM 7746 N N . HIS B 1 493 ? -8.034 11.500 66.493 1.00 20.53 493 HIS B N 1
ATOM 7747 C CA . HIS B 1 493 ? -6.868 12.283 66.203 1.00 21.84 493 HIS B CA 1
ATOM 7748 C C . HIS B 1 493 ? -5.719 11.718 66.989 1.00 22.61 493 HIS B C 1
ATOM 7749 O O . HIS B 1 493 ? -5.913 10.699 67.695 1.00 23.75 493 HIS B O 1
ATOM 7756 N N . ALA B 1 494 ? -4.524 12.314 66.893 1.00 23.37 494 ALA B N 1
ATOM 7757 C CA . ALA B 1 494 ? -3.375 11.685 67.533 1.00 26.44 494 ALA B CA 1
ATOM 7758 C C . ALA B 1 494 ? -3.579 11.447 69.016 1.00 26.41 494 ALA B C 1
ATOM 7759 O O . ALA B 1 494 ? -3.125 10.431 69.504 1.00 26.22 494 ALA B O 1
ATOM 7761 N N . PHE B 1 495 ? -4.249 12.362 69.728 1.00 24.41 495 PHE B N 1
ATOM 7762 C CA . PHE B 1 495 ? -4.543 12.199 71.152 1.00 23.58 495 PHE B CA 1
ATOM 7763 C C . PHE B 1 495 ? -6.014 11.921 71.473 1.00 21.39 495 PHE B C 1
ATOM 7764 O O . PHE B 1 495 ? -6.470 12.263 72.547 1.00 23.48 495 PHE B O 1
ATOM 7772 N N . SER B 1 496 ? -6.778 11.311 70.584 1.00 19.20 496 SER B N 1
ATOM 7773 C CA . SER B 1 496 ? -8.155 11.027 70.921 1.00 20.09 496 SER B CA 1
ATOM 7774 C C . SER B 1 496 ? -8.233 9.830 71.909 1.00 22.39 496 SER B C 1
ATOM 7775 O O . SER B 1 496 ? -7.324 8.969 71.933 1.00 22.82 496 SER B O 1
ATOM 7778 N N . ILE B 1 497 ? -9.298 9.799 72.715 1.00 21.42 497 ILE B N 1
ATOM 7779 C CA . ILE B 1 497 ? -9.492 8.744 73.684 1.00 22.72 497 ILE B CA 1
ATOM 7780 C C . ILE B 1 497 ? -9.549 7.428 72.888 1.00 22.80 497 ILE B C 1
ATOM 7781 O O . ILE B 1 497 ? -10.372 7.315 72.001 1.00 22.60 497 ILE B O 1
ATOM 7786 N N . ARG B 1 498 ? -8.685 6.454 73.181 1.00 24.75 498 ARG B N 1
ATOM 7787 C CA . ARG B 1 498 ? -8.679 5.153 72.440 1.00 27.86 498 ARG B CA 1
ATOM 7788 C C . ARG B 1 498 ? -9.728 4.211 73.027 1.00 33.75 498 ARG B C 1
ATOM 7789 O O . ARG B 1 498 ? -9.845 4.122 74.250 1.00 34.29 498 ARG B O 1
ATOM 7797 N N . PRO B 1 499 ? -10.546 3.557 72.182 1.00 40.88 499 PRO B N 1
ATOM 7798 C CA . PRO B 1 499 ? -11.494 2.620 72.813 1.00 46.82 499 PRO B CA 1
ATOM 7799 C C . PRO B 1 499 ? -10.777 1.471 73.538 1.00 46.36 499 PRO B C 1
ATOM 7800 O O . PRO B 1 499 ? -9.598 1.198 73.263 1.00 44.28 499 PRO B O 1
ATOM 7804 N N . ARG B 1 500 ? -11.464 0.820 74.472 1.00 53.54 500 ARG B N 1
ATOM 7805 C CA . ARG B 1 500 ? -10.883 -0.388 75.069 1.00 54.00 500 ARG B CA 1
ATOM 7806 C C . ARG B 1 500 ? -10.778 -1.439 73.939 1.00 59.81 500 ARG B C 1
ATOM 7807 O O . ARG B 1 500 ? -9.669 -1.903 73.611 1.00 55.00 500 ARG B O 1
ATOM 7816 N N . ARG C 1 4 ? 12.275 -19.692 117.880 1.00 40.71 4 ARG C N 1
ATOM 7817 C CA . ARG C 1 4 ? 11.659 -21.037 118.064 1.00 38.12 4 ARG C CA 1
ATOM 7818 C C . ARG C 1 4 ? 11.822 -21.850 116.785 1.00 35.81 4 ARG C C 1
ATOM 7819 O O . ARG C 1 4 ? 11.623 -21.320 115.714 1.00 38.20 4 ARG C O 1
ATOM 7827 N N . ALA C 1 5 ? 12.186 -23.118 116.890 1.00 33.25 5 ALA C N 1
ATOM 7828 C CA . ALA C 1 5 ? 12.338 -23.948 115.717 1.00 32.90 5 ALA C CA 1
ATOM 7829 C C . ALA C 1 5 ? 10.935 -24.140 115.107 1.00 30.53 5 ALA C C 1
ATOM 7830 O O . ALA C 1 5 ? 9.936 -24.171 115.846 1.00 26.80 5 ALA C O 1
ATOM 7832 N N . ALA C 1 6 ? 10.888 -24.250 113.775 1.00 27.99 6 ALA C N 1
ATOM 7833 C CA . ALA C 1 6 ? 9.662 -24.538 113.016 1.00 28.44 6 ALA C CA 1
ATOM 7834 C C . ALA C 1 6 ? 9.016 -25.808 113.551 1.00 28.06 6 ALA C C 1
ATOM 7835 O O . ALA C 1 6 ? 9.712 -26.774 113.848 1.00 29.56 6 ALA C O 1
ATOM 7837 N N . VAL C 1 7 ? 7.696 -25.858 113.601 1.00 27.16 7 VAL C N 1
ATOM 7838 C CA . VAL C 1 7 ? 7.021 -27.059 114.047 1.00 26.83 7 VAL C CA 1
ATOM 7839 C C . VAL C 1 7 ? 6.759 -28.006 112.881 1.00 25.47 7 VAL C C 1
ATOM 7840 O O . VAL C 1 7 ? 6.354 -27.566 111.807 1.00 22.94 7 VAL C O 1
ATOM 7844 N N . THR C 1 8 ? 6.945 -29.300 113.110 1.00 24.97 8 THR C N 1
ATOM 7845 C CA . THR C 1 8 ? 6.599 -30.326 112.165 1.00 26.80 8 THR C CA 1
ATOM 7846 C C . THR C 1 8 ? 5.527 -31.162 112.803 1.00 27.40 8 THR C C 1
ATOM 7847 O O . THR C 1 8 ? 5.687 -31.622 113.915 1.00 27.44 8 THR C O 1
ATOM 7851 N N . VAL C 1 9 ? 4.417 -31.340 112.104 1.00 24.85 9 VAL C N 1
ATOM 7852 C CA . VAL C 1 9 ? 3.289 -32.093 112.616 1.00 24.72 9 VAL C CA 1
ATOM 7853 C C . VAL C 1 9 ? 3.090 -33.250 111.638 1.00 25.76 9 VAL C C 1
ATOM 7854 O O . VAL C 1 9 ? 2.764 -33.024 110.471 1.00 25.06 9 VAL C O 1
ATOM 7858 N N . LYS C 1 10 ? 3.277 -34.478 112.132 1.00 26.70 10 LYS C N 1
ATOM 7859 C CA . LYS C 1 10 ? 3.159 -35.695 111.344 1.00 29.45 10 LYS C CA 1
ATOM 7860 C C . LYS C 1 10 ? 1.885 -36.345 111.767 1.00 29.12 10 LYS C C 1
ATOM 7861 O O . LYS C 1 10 ? 1.287 -35.929 112.777 1.00 27.55 10 LYS C O 1
ATOM 7867 N N . PRO C 1 11 ? 1.451 -37.364 111.027 1.00 29.66 11 PRO C N 1
ATOM 7868 C CA . PRO C 1 11 ? 0.158 -37.953 111.292 1.00 32.84 11 PRO C CA 1
ATOM 7869 C C . PRO C 1 11 ? -0.076 -38.532 112.684 1.00 35.91 11 PRO C C 1
ATOM 7870 O O . PRO C 1 11 ? -1.206 -38.709 113.043 1.00 42.02 11 PRO C O 1
ATOM 7874 N N . ASP C 1 12 ? 0.959 -38.812 113.465 1.00 39.96 12 ASP C N 1
ATOM 7875 C CA . ASP C 1 12 ? 0.736 -39.272 114.838 1.00 44.02 12 ASP C CA 1
ATOM 7876 C C . ASP C 1 12 ? 0.559 -38.160 115.889 1.00 41.48 12 ASP C C 1
ATOM 7877 O O . ASP C 1 12 ? 0.179 -38.440 117.026 1.00 45.65 12 ASP C O 1
ATOM 7882 N N . ASP C 1 13 ? 0.803 -36.909 115.504 1.00 34.95 13 ASP C N 1
ATOM 7883 C CA . ASP C 1 13 ? 0.643 -35.756 116.382 1.00 33.35 13 ASP C CA 1
ATOM 7884 C C . ASP C 1 13 ? -0.843 -35.429 116.470 1.00 31.82 13 ASP C C 1
ATOM 7885 O O . ASP C 1 13 ? -1.579 -35.496 115.463 1.00 27.50 13 ASP C O 1
ATOM 7890 N N . HIS C 1 14 ? -1.304 -35.059 117.666 1.00 29.88 14 HIS C N 1
ATOM 7891 C CA . HIS C 1 14 ? -2.745 -34.776 117.830 1.00 30.57 14 HIS C CA 1
ATOM 7892 C C . HIS C 1 14 ? -3.245 -33.618 116.999 1.00 27.07 14 HIS C C 1
ATOM 7893 O O . HIS C 1 14 ? -4.429 -33.557 116.659 1.00 26.78 14 HIS C O 1
ATOM 7900 N N . ARG C 1 15 ? -2.355 -32.699 116.662 1.00 23.68 15 ARG C N 1
ATOM 7901 C CA . ARG C 1 15 ? -2.718 -31.544 115.839 1.00 23.58 15 ARG C CA 1
ATOM 7902 C C . ARG C 1 15 ? -2.922 -31.842 114.359 1.00 23.44 15 ARG C C 1
ATOM 7903 O O . ARG C 1 15 ? -3.355 -30.978 113.617 1.00 23.27 15 ARG C O 1
ATOM 7911 N N . TYR C 1 16 ? -2.497 -33.009 113.891 1.00 22.14 16 TYR C N 1
ATOM 7912 C CA . TYR C 1 16 ? -2.523 -33.270 112.466 1.00 22.13 16 TYR C CA 1
ATOM 7913 C C . TYR C 1 16 ? -3.944 -33.225 111.932 1.00 23.14 16 TYR C C 1
ATOM 7914 O O . TYR C 1 16 ? -4.199 -32.592 110.892 1.00 23.22 16 TYR C O 1
ATOM 7923 N N . ASP C 1 17 ? -4.876 -33.830 112.655 1.00 22.71 17 ASP C N 1
ATOM 7924 C CA . ASP C 1 17 ? -6.240 -33.901 112.143 1.00 25.83 17 ASP C CA 1
ATOM 7925 C C . ASP C 1 17 ? -6.886 -32.513 112.086 1.00 23.99 17 ASP C C 1
ATOM 7926 O O . ASP C 1 17 ? -7.743 -32.260 111.248 1.00 25.47 17 ASP C O 1
ATOM 7931 N N . LEU C 1 18 ? -6.463 -31.621 112.974 1.00 23.27 18 LEU C N 1
ATOM 7932 C CA . LEU C 1 18 ? -6.992 -30.272 113.008 1.00 24.12 18 LEU C CA 1
ATOM 7933 C C . LEU C 1 18 ? -6.415 -29.485 111.812 1.00 24.25 18 LEU C C 1
ATOM 7934 O O . LEU C 1 18 ? -7.126 -28.831 111.038 1.00 22.81 18 LEU C O 1
ATOM 7939 N N . LEU C 1 19 ? -5.100 -29.580 111.632 1.00 22.02 19 LEU C N 1
ATOM 7940 C CA . LEU C 1 19 ? -4.463 -28.881 110.523 1.00 22.56 19 LEU C CA 1
ATOM 7941 C C . LEU C 1 19 ? -4.929 -29.371 109.168 1.00 21.63 19 LEU C C 1
ATOM 7942 O O . LEU C 1 19 ? -4.861 -28.650 108.171 1.00 22.00 19 LEU C O 1
ATOM 7947 N N . ALA C 1 20 ? -5.400 -30.596 109.100 1.00 19.68 20 ALA C N 1
ATOM 7948 C CA . ALA C 1 20 ? -5.845 -31.156 107.839 1.00 21.64 20 ALA C CA 1
ATOM 7949 C C . ALA C 1 20 ? -7.214 -30.556 107.332 1.00 23.33 20 ALA C C 1
ATOM 7950 O O . ALA C 1 20 ? -7.566 -30.693 106.168 1.00 21.75 20 ALA C O 1
ATOM 7952 N N . ARG C 1 21 ? -7.920 -29.887 108.213 1.00 24.15 21 ARG C N 1
ATOM 7953 C CA . ARG C 1 21 ? -9.261 -29.384 107.946 1.00 27.83 21 ARG C CA 1
ATOM 7954 C C . ARG C 1 21 ? -9.301 -27.869 107.963 1.00 26.94 21 ARG C C 1
ATOM 7955 O O . ARG C 1 21 ? -9.123 -27.261 109.021 1.00 36.48 21 ARG C O 1
ATOM 7963 N N . ALA C 1 22 ? -9.578 -27.237 106.846 1.00 25.94 22 ALA C N 1
ATOM 7964 C CA . ALA C 1 22 ? -9.671 -25.775 106.826 1.00 25.27 22 ALA C CA 1
ATOM 7965 C C . ALA C 1 22 ? -11.108 -25.329 106.599 1.00 24.81 22 ALA C C 1
ATOM 7966 O O . ALA C 1 22 ? -12.044 -25.961 107.147 1.00 25.31 22 ALA C O 1
ATOM 7968 N N . ASP C 1 23 ? -11.324 -24.238 105.851 1.00 21.16 23 ASP C N 1
ATOM 7969 C CA . ASP C 1 23 ? -12.637 -23.656 105.800 1.00 22.58 23 ASP C CA 1
ATOM 7970 C C . ASP C 1 23 ? -13.617 -24.589 105.082 1.00 22.73 23 ASP C C 1
ATOM 7971 O O . ASP C 1 23 ? -14.815 -24.520 105.306 1.00 23.72 23 ASP C O 1
ATOM 7976 N N . ASN C 1 24 ? -13.129 -25.367 104.130 1.00 21.52 24 ASN C N 1
ATOM 7977 C CA . ASN C 1 24 ? -14.032 -26.230 103.345 1.00 20.54 24 ASN C CA 1
ATOM 7978 C C . ASN C 1 24 ? -13.768 -27.671 103.722 1.00 21.36 24 ASN C C 1
ATOM 7979 O O . ASN C 1 24 ? -12.779 -28.291 103.307 1.00 22.56 24 ASN C O 1
ATOM 7984 N N . TYR C 1 25 ? -14.649 -28.220 104.530 1.00 20.44 25 TYR C N 1
ATOM 7985 C CA . TYR C 1 25 ? -14.525 -29.616 104.934 1.00 21.09 25 TYR C CA 1
ATOM 7986 C C . TYR C 1 25 ? -14.656 -30.678 103.859 1.00 21.77 25 TYR C C 1
ATOM 7987 O O . TYR C 1 25 ? -14.400 -31.849 104.116 1.00 20.06 25 TYR C O 1
ATOM 7996 N N . ARG C 1 26 ? -15.034 -30.327 102.639 1.00 23.37 26 ARG C N 1
ATOM 7997 C CA . ARG C 1 26 ? -14.940 -31.316 101.540 1.00 23.70 26 ARG C CA 1
ATOM 7998 C C . ARG C 1 26 ? -13.510 -31.749 101.297 1.00 25.34 26 ARG C C 1
ATOM 7999 O O . ARG C 1 26 ? -13.282 -32.788 100.663 1.00 24.69 26 ARG C O 1
ATOM 8007 N N . PHE C 1 27 ? -12.531 -30.935 101.708 1.00 23.13 27 PHE C N 1
ATOM 8008 C CA . PHE C 1 27 ? -11.148 -31.162 101.298 1.00 24.50 27 PHE C CA 1
ATOM 8009 C C . PHE C 1 27 ? -10.289 -31.387 102.513 1.00 26.80 27 PHE C C 1
ATOM 8010 O O . PHE C 1 27 ? -9.965 -30.450 103.222 1.00 24.63 27 PHE C O 1
ATOM 8018 N N . VAL C 1 28 ? -9.956 -32.648 102.759 1.00 25.17 28 VAL C N 1
ATOM 8019 C CA . VAL C 1 28 ? -9.190 -32.993 103.946 1.00 26.64 28 VAL C CA 1
ATOM 8020 C C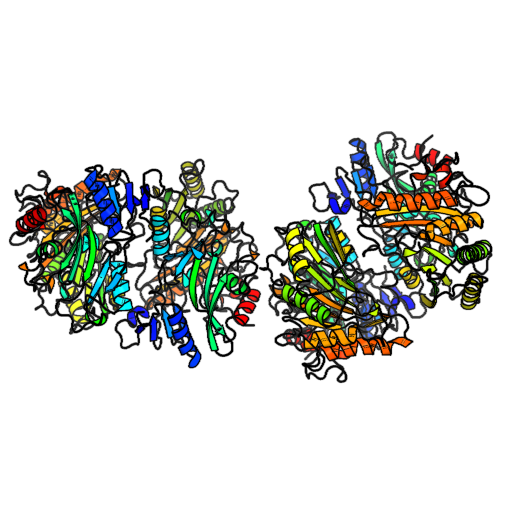 . VAL C 1 28 ? -7.786 -33.241 103.506 1.00 24.64 28 VAL C C 1
ATOM 8021 O O . VAL C 1 28 ? -7.513 -34.156 102.762 1.00 25.73 28 VAL C O 1
ATOM 8025 N N . ALA C 1 29 ? -6.850 -32.426 103.944 1.00 21.90 29 ALA C N 1
ATOM 8026 C CA . ALA C 1 29 ? -5.476 -32.638 103.466 1.00 21.49 29 ALA C CA 1
ATOM 8027 C C . ALA C 1 29 ? -4.866 -33.920 104.081 1.00 22.71 29 ALA C C 1
ATOM 8028 O O . ALA C 1 29 ? -5.184 -34.259 105.217 1.00 24.66 29 ALA C O 1
ATOM 8030 N N . GLN C 1 30 ? -3.921 -34.541 103.389 1.00 22.33 30 GLN C N 1
ATOM 8031 C CA . GLN C 1 30 ? -3.175 -35.690 103.937 1.00 24.76 30 GLN C CA 1
ATOM 8032 C C . GLN C 1 30 ? -1.690 -35.624 103.576 1.00 23.34 30 GLN C C 1
ATOM 8033 O O . GLN C 1 30 ? -1.190 -36.494 102.880 1.00 24.47 30 GLN C O 1
ATOM 8039 N N . PRO C 1 31 ? -0.985 -34.567 104.000 1.00 22.65 31 PRO C N 1
ATOM 8040 C CA . PRO C 1 31 ? 0.460 -34.502 103.729 1.00 22.23 31 PRO C CA 1
ATOM 8041 C C . PRO C 1 31 ? 1.267 -35.489 104.574 1.00 23.29 31 PRO C C 1
ATOM 8042 O O . PRO C 1 31 ? 0.769 -36.028 105.599 1.00 23.13 31 PRO C O 1
ATOM 8046 N N . GLU C 1 32 ? 2.498 -35.739 104.164 1.00 23.72 32 GLU C N 1
ATOM 8047 C CA . GLU C 1 32 ? 3.443 -36.407 105.053 1.00 26.98 32 GLU C CA 1
ATOM 8048 C C . GLU C 1 32 ? 3.684 -35.612 106.332 1.00 24.82 32 GLU C C 1
ATOM 8049 O O . GLU C 1 32 ? 3.797 -36.194 107.422 1.00 23.35 32 GLU C O 1
ATOM 8055 N N . TYR C 1 33 ? 3.676 -34.298 106.228 1.00 21.03 33 TYR C N 1
ATOM 8056 C CA . TYR C 1 33 ? 3.705 -33.452 107.424 1.00 21.87 33 TYR C CA 1
ATOM 8057 C C . TYR C 1 33 ? 3.223 -32.045 107.090 1.00 20.64 33 TYR C C 1
ATOM 8058 O O . TYR C 1 33 ? 3.224 -31.679 105.937 1.00 20.13 33 TYR C O 1
ATOM 8067 N N . PHE C 1 34 ? 2.813 -31.292 108.122 1.00 19.87 34 PHE C N 1
ATOM 8068 C CA . PHE C 1 34 ? 2.631 -29.888 108.047 1.00 20.75 34 PHE C CA 1
ATOM 8069 C C . PHE C 1 34 ? 3.871 -29.281 108.659 1.00 22.30 34 PHE C C 1
ATOM 8070 O O . PHE C 1 34 ? 4.400 -29.825 109.613 1.00 22.76 34 PHE C O 1
ATOM 8078 N N . ARG C 1 35 ? 4.330 -28.171 108.106 1.00 20.37 35 ARG C N 1
ATOM 8079 C CA . ARG C 1 35 ? 5.439 -27.417 108.675 1.00 21.06 35 ARG C CA 1
ATOM 8080 C C . ARG C 1 35 ? 4.890 -26.025 109.017 1.00 22.04 35 ARG C C 1
ATOM 8081 O O . ARG C 1 35 ? 4.271 -25.409 108.166 1.00 21.07 35 ARG C O 1
ATOM 8089 N N . LEU C 1 36 ? 5.073 -25.579 110.263 1.00 22.40 36 LEU C N 1
ATOM 8090 C CA . LEU C 1 36 ? 4.657 -24.263 110.737 1.00 24.12 36 LEU C CA 1
ATOM 8091 C C . LEU C 1 36 ? 5.889 -23.431 111.030 1.00 23.54 36 LEU C C 1
ATOM 8092 O O . LEU C 1 36 ? 6.433 -23.556 112.125 1.00 23.90 36 LEU C O 1
ATOM 8097 N N . PRO C 1 37 ? 6.325 -22.578 110.076 1.00 22.41 37 PRO C N 1
ATOM 8098 C CA . PRO C 1 37 ? 7.491 -21.760 110.290 1.00 23.50 37 PRO C CA 1
ATOM 8099 C C . PRO C 1 37 ? 7.149 -20.463 111.007 1.00 23.22 37 PRO C C 1
ATOM 8100 O O . PRO C 1 37 ? 5.974 -20.036 111.013 1.00 22.01 37 PRO C O 1
ATOM 8104 N N . TYR C 1 38 ? 8.183 -19.844 111.593 1.00 22.44 38 TYR C N 1
ATOM 8105 C CA . TYR C 1 38 ? 8.064 -18.584 112.321 1.00 24.42 38 TYR C CA 1
ATOM 8106 C C . TYR C 1 38 ? 8.750 -17.433 111.633 1.00 24.44 38 TYR C C 1
ATOM 8107 O O . TYR C 1 38 ? 8.587 -16.278 112.008 1.00 26.96 38 TYR C O 1
ATOM 8116 N N . SER C 1 39 ? 9.533 -17.724 110.626 1.00 22.65 39 SER C N 1
ATOM 8117 C CA . SER C 1 39 ? 10.300 -16.674 110.036 1.00 23.74 39 SER C CA 1
ATOM 8118 C C . SER C 1 39 ? 10.521 -16.997 108.591 1.00 22.00 39 SER C C 1
ATOM 8119 O O . SER C 1 39 ? 10.404 -18.141 108.171 1.00 20.04 39 SER C O 1
ATOM 8122 N N . THR C 1 40 ? 10.901 -15.980 107.839 1.00 21.28 40 THR C N 1
ATOM 8123 C CA . THR C 1 40 ? 11.306 -16.178 106.442 1.00 23.30 40 THR C CA 1
ATOM 8124 C C . THR C 1 40 ? 12.377 -17.256 106.253 1.00 22.91 40 THR C C 1
ATOM 8125 O O . THR C 1 40 ? 12.252 -18.125 105.401 1.00 20.78 40 THR C O 1
ATOM 8129 N N . ALA C 1 41 ? 13.423 -17.238 107.072 1.00 24.30 41 ALA C N 1
ATOM 8130 C CA . ALA C 1 41 ? 14.477 -18.258 106.951 1.00 24.56 41 ALA C CA 1
ATOM 8131 C C . ALA C 1 41 ? 13.923 -19.653 107.115 1.00 24.16 41 ALA C C 1
ATOM 8132 O O . ALA C 1 41 ? 14.341 -20.596 106.430 1.00 24.16 41 ALA C O 1
ATOM 8134 N N . GLN C 1 42 ? 12.971 -19.823 108.024 1.00 22.80 42 GLN C N 1
ATOM 8135 C CA . GLN C 1 42 ? 12.393 -21.154 108.181 1.00 22.61 42 GLN C CA 1
ATOM 8136 C C . GLN C 1 42 ? 11.516 -21.552 106.985 1.00 22.15 42 GLN C C 1
ATOM 8137 O O . GLN C 1 42 ? 11.429 -22.736 106.663 1.00 21.63 42 GLN C O 1
ATOM 8143 N N . VAL C 1 43 ? 10.838 -20.582 106.351 1.00 20.96 43 VAL C N 1
ATOM 8144 C CA . VAL C 1 43 ? 10.085 -20.875 105.130 1.00 20.28 43 VAL C CA 1
ATOM 8145 C C . VAL C 1 43 ? 11.108 -21.320 104.037 1.00 22.58 43 VAL C C 1
ATOM 8146 O O . VAL C 1 43 ? 10.909 -22.318 103.376 1.00 22.64 43 VAL C O 1
ATOM 8150 N N . VAL C 1 44 ? 12.223 -20.607 103.913 1.00 22.26 44 VAL C N 1
ATOM 8151 C CA . VAL C 1 44 ? 13.297 -21.019 102.973 1.00 24.57 44 VAL C CA 1
ATOM 8152 C C . VAL C 1 44 ? 13.711 -22.471 103.234 1.00 24.53 44 VAL C C 1
ATOM 8153 O O . VAL C 1 44 ? 13.718 -23.297 102.302 1.00 25.19 44 VAL C O 1
ATOM 8157 N N . GLU C 1 45 ? 13.977 -22.793 104.480 1.00 25.96 45 GLU C N 1
ATOM 8158 C CA . GLU C 1 45 ? 14.333 -24.150 104.894 1.00 31.63 45 GLU C CA 1
ATOM 8159 C C . GLU C 1 45 ? 13.296 -25.168 104.470 1.00 28.87 45 GLU C C 1
ATOM 8160 O O . GLU C 1 45 ? 13.633 -26.251 103.973 1.00 30.15 45 GLU C O 1
ATOM 8166 N N . ALA C 1 46 ? 12.035 -24.848 104.711 1.00 24.94 46 ALA C N 1
ATOM 8167 C CA . ALA C 1 46 ? 10.962 -25.804 104.442 1.00 25.31 46 ALA C CA 1
ATOM 8168 C C . ALA C 1 46 ? 10.838 -26.087 102.956 1.00 24.55 46 ALA C C 1
ATOM 8169 O O . ALA C 1 46 ? 10.700 -27.242 102.562 1.00 24.88 46 ALA C O 1
ATOM 8171 N N . VAL C 1 47 ? 10.907 -25.021 102.161 1.00 23.97 47 VAL C N 1
ATOM 8172 C CA . VAL C 1 47 ? 10.807 -25.132 100.723 1.00 23.12 47 VAL C CA 1
ATOM 8173 C C . VAL C 1 47 ? 11.993 -25.890 100.183 1.00 24.97 47 VAL C C 1
ATOM 8174 O O . VAL C 1 47 ? 11.826 -26.788 99.371 1.00 25.21 47 VAL C O 1
ATOM 8178 N N . SER C 1 48 ? 13.187 -25.524 100.644 1.00 25.25 48 SER C N 1
ATOM 8179 C CA . SER C 1 48 ? 14.406 -26.169 100.192 1.00 27.69 48 SER C CA 1
ATOM 8180 C C . SER C 1 48 ? 14.420 -27.678 100.459 1.00 28.30 48 SER C C 1
ATOM 8181 O O . SER C 1 48 ? 14.755 -28.453 99.590 1.00 26.58 48 SER C O 1
ATOM 8184 N N . GLU C 1 49 ? 14.009 -28.089 101.644 1.00 30.34 49 GLU C N 1
ATOM 8185 C CA . GLU C 1 49 ? 13.861 -29.510 101.965 1.00 31.35 49 GLU C CA 1
ATOM 8186 C C . GLU C 1 49 ? 12.923 -30.259 101.043 1.00 31.64 49 GLU C C 1
ATOM 8187 O O . GLU C 1 49 ? 13.251 -31.375 100.596 1.00 27.53 49 GLU C O 1
ATOM 8193 N N . ALA C 1 50 ? 11.760 -29.662 100.745 1.00 28.34 50 ALA C N 1
ATOM 8194 C CA . ALA C 1 50 ? 10.756 -30.395 100.016 1.00 28.08 50 ALA C CA 1
ATOM 8195 C C . ALA C 1 50 ? 11.196 -30.499 98.569 1.00 27.35 50 ALA C C 1
ATOM 8196 O O . ALA C 1 50 ? 11.037 -31.538 97.930 1.00 28.36 50 ALA C O 1
ATOM 8198 N N . VAL C 1 51 ? 11.743 -29.420 98.036 1.00 26.23 51 VAL C N 1
ATOM 8199 C CA . VAL C 1 51 ? 12.269 -29.436 96.678 1.00 28.21 51 VAL C CA 1
ATOM 8200 C C . VAL C 1 51 ? 13.400 -30.488 96.539 1.00 29.54 51 VAL C C 1
ATOM 8201 O O . VAL C 1 51 ? 13.403 -31.280 95.602 1.00 27.64 51 VAL C O 1
ATOM 8205 N N . ALA C 1 52 ? 14.363 -30.492 97.455 1.00 29.82 52 ALA C N 1
ATOM 8206 C CA . ALA C 1 52 ? 15.475 -31.435 97.333 1.00 30.91 52 ALA C CA 1
ATOM 8207 C C . ALA C 1 52 ? 14.996 -32.893 97.457 1.00 34.28 52 ALA C C 1
ATOM 8208 O O . ALA C 1 52 ? 15.515 -33.781 96.777 1.00 35.66 52 ALA C O 1
ATOM 8210 N N . ALA C 1 53 ? 13.963 -33.145 98.263 1.00 33.64 53 ALA C N 1
ATOM 8211 C CA . ALA C 1 53 ? 13.432 -34.501 98.401 1.00 32.46 53 ALA C CA 1
ATOM 8212 C C . ALA C 1 53 ? 12.413 -34.866 97.320 1.00 33.99 53 ALA C C 1
ATOM 8213 O O . ALA C 1 53 ? 11.868 -35.950 97.336 1.00 34.02 53 ALA C O 1
ATOM 8215 N N . GLY C 1 54 ? 12.140 -33.970 96.391 1.00 34.61 54 GLY C N 1
ATOM 8216 C CA . GLY C 1 54 ? 11.161 -34.251 95.352 1.00 35.52 54 GLY C CA 1
ATOM 8217 C C . GLY C 1 54 ? 9.733 -34.315 95.841 1.00 34.63 54 GLY C C 1
ATOM 8218 O O . GLY C 1 54 ? 8.908 -34.969 95.225 1.00 32.53 54 GLY C O 1
ATOM 8219 N N . LYS C 1 55 ? 9.421 -33.620 96.927 1.00 31.48 55 LYS C N 1
ATOM 8220 C CA . LYS C 1 55 ? 8.072 -33.695 97.478 1.00 31.30 55 LYS C CA 1
ATOM 8221 C C . LYS C 1 55 ? 7.239 -32.525 96.964 1.00 29.04 55 LYS C C 1
ATOM 8222 O O . LYS C 1 55 ? 7.742 -31.412 96.781 1.00 29.86 55 LYS C O 1
ATOM 8228 N N . ARG C 1 56 ? 5.987 -32.811 96.651 1.00 25.80 56 ARG C N 1
ATOM 8229 C CA . ARG C 1 56 ? 5.003 -31.809 96.276 1.00 23.86 56 ARG C CA 1
ATOM 8230 C C . ARG C 1 56 ? 4.641 -30.924 97.460 1.00 22.69 56 ARG C C 1
ATOM 8231 O O . ARG C 1 56 ? 4.173 -31.428 98.499 1.00 21.53 56 ARG C O 1
ATOM 8239 N N . LEU C 1 57 ? 4.774 -29.621 97.282 1.00 21.32 57 LEU C N 1
ATOM 8240 C CA . LEU C 1 57 ? 4.545 -28.685 98.376 1.00 23.13 57 LEU C CA 1
ATOM 8241 C C . LEU C 1 57 ? 3.453 -27.670 98.054 1.00 21.88 57 LEU C C 1
ATOM 8242 O O . LEU C 1 57 ? 3.376 -27.172 96.936 1.00 20.20 57 LEU C O 1
ATOM 8247 N N . THR C 1 58 ? 2.634 -27.345 99.049 1.00 20.92 58 THR C N 1
ATOM 8248 C CA . THR C 1 58 ? 1.764 -26.194 98.944 1.00 20.44 58 THR C CA 1
ATOM 8249 C C . THR C 1 58 ? 1.800 -25.383 100.236 1.00 20.82 58 THR C C 1
ATOM 8250 O O . THR C 1 58 ? 2.295 -25.855 101.251 1.00 20.50 58 THR C O 1
ATOM 8254 N N . VAL C 1 59 ? 1.289 -24.154 100.164 1.00 19.82 59 VAL C N 1
ATOM 8255 C CA . VAL C 1 59 ? 1.286 -23.200 101.261 1.00 20.49 59 VAL C CA 1
ATOM 8256 C C . VAL C 1 59 ? -0.119 -22.926 101.681 1.00 19.35 59 VAL C C 1
ATOM 8257 O O . VAL C 1 59 ? -0.969 -22.749 100.825 1.00 18.98 59 VAL C O 1
ATOM 8261 N N . ARG C 1 60 ? -0.362 -22.772 102.983 1.00 18.55 60 ARG C N 1
ATOM 8262 C CA . ARG C 1 60 ? -1.665 -22.312 103.434 1.00 20.13 60 ARG C CA 1
ATOM 8263 C C . ARG C 1 60 ? -1.471 -21.107 104.290 1.00 20.51 60 ARG C C 1
ATOM 8264 O O . ARG C 1 60 ? -0.549 -21.102 105.108 1.00 21.03 60 ARG C O 1
ATOM 8272 N N . SER C 1 61 ? -2.295 -20.062 104.102 1.00 18.26 61 SER C N 1
ATOM 8273 C CA . SER C 1 61 ? -2.263 -18.936 105.021 1.00 18.67 61 SER C CA 1
ATOM 8274 C C . SER C 1 61 ? -3.516 -18.956 105.916 1.00 19.70 61 SER C C 1
ATOM 8275 O O . SER C 1 61 ? -3.453 -19.413 107.057 1.00 21.96 61 SER C O 1
ATOM 8278 N N . GLY C 1 62 ? -4.670 -18.551 105.410 1.00 17.11 62 GLY C N 1
ATOM 8279 C CA . GLY C 1 62 ? -5.856 -18.655 106.227 1.00 17.20 62 GLY C CA 1
ATOM 8280 C C . GLY C 1 62 ? -6.800 -19.788 105.888 1.00 18.12 62 GLY C C 1
ATOM 8281 O O . GLY C 1 62 ? -7.807 -19.936 106.581 1.00 18.69 62 GLY C O 1
ATOM 8282 N N . GLY C 1 63 ? -6.497 -20.584 104.860 1.00 16.18 63 GLY C N 1
ATOM 8283 C CA . GLY C 1 63 ? -7.224 -21.766 104.611 1.00 16.45 63 GLY C CA 1
ATOM 8284 C C . GLY C 1 63 ? -8.616 -21.542 104.009 1.00 16.03 63 GLY C C 1
ATOM 8285 O O . GLY C 1 63 ? -9.471 -22.466 104.068 1.00 18.32 63 GLY C O 1
ATOM 8286 N N . HIS C 1 64 ? -8.858 -20.378 103.392 1.00 15.03 64 HIS C N 1
ATOM 8287 C CA . HIS C 1 64 ? -10.174 -20.083 102.789 1.00 16.16 64 HIS C CA 1
ATOM 8288 C C . HIS C 1 64 ? -10.384 -20.545 101.359 1.00 17.65 64 HIS C C 1
ATOM 8289 O O . HIS C 1 64 ? -11.486 -20.325 100.817 1.00 20.03 64 HIS C O 1
ATOM 8296 N N . CYS C 1 65 ? -9.424 -21.268 100.769 1.00 17.07 65 CYS C N 1
ATOM 8297 C CA . CYS C 1 65 ? -9.497 -21.577 99.330 1.00 17.74 65 CYS C CA 1
ATOM 8298 C C . CYS C 1 65 ? -10.829 -22.262 99.099 1.00 20.05 65 CYS C C 1
ATOM 8299 O O . CYS C 1 65 ? -11.175 -23.166 99.850 1.00 19.65 65 CYS C O 1
ATOM 8302 N N . GLY C 1 66 ? -11.558 -21.856 98.085 1.00 19.93 66 GLY C N 1
ATOM 8303 C CA . GLY C 1 66 ? -12.785 -22.597 97.737 1.00 24.03 66 GLY C CA 1
ATOM 8304 C C . GLY C 1 66 ? -12.560 -24.000 97.121 1.00 24.17 66 GLY C C 1
ATOM 8305 O O . GLY C 1 66 ? -13.508 -24.792 97.053 1.00 23.25 66 GLY C O 1
ATOM 8306 N N . GLU C 1 67 ? -11.338 -24.313 96.659 1.00 21.23 67 GLU C N 1
ATOM 8307 C CA . GLU C 1 67 ? -11.065 -25.611 96.048 1.00 20.55 67 GLU C CA 1
ATOM 8308 C C . GLU C 1 67 ? -9.936 -26.298 96.814 1.00 21.58 67 GLU C C 1
ATOM 8309 O O . GLU C 1 67 ? -9.417 -25.725 97.786 1.00 20.38 67 GLU C O 1
ATOM 8315 N N . ALA C 1 68 ? -9.577 -27.484 96.372 1.00 19.99 68 ALA C N 1
ATOM 8316 C CA . ALA C 1 68 ? -8.561 -28.292 97.029 1.00 22.58 68 ALA C CA 1
ATOM 8317 C C . ALA C 1 68 ? -7.139 -27.949 96.572 1.00 22.86 68 ALA C C 1
ATOM 8318 O O . ALA C 1 68 ? -6.263 -28.803 96.552 1.00 22.91 68 ALA C O 1
ATOM 8320 N N . PHE C 1 69 ? -6.877 -26.690 96.267 1.00 21.66 69 PHE C N 1
ATOM 8321 C CA . PHE C 1 69 ? -5.567 -26.352 95.773 1.00 21.58 69 PHE C CA 1
ATOM 8322 C C . PHE C 1 69 ? -4.439 -26.591 96.805 1.00 23.39 69 PHE C C 1
ATOM 8323 O O . PHE C 1 69 ? -3.306 -26.879 96.428 1.00 26.50 69 PHE C O 1
ATOM 8331 N N . VAL C 1 70 ? -4.735 -26.410 98.080 1.00 22.06 70 VAL C N 1
ATOM 8332 C CA . VAL C 1 70 ? -3.760 -26.627 99.137 1.00 22.29 70 VAL C CA 1
ATOM 8333 C C . VAL C 1 70 ? -3.790 -28.115 99.519 1.00 22.07 70 VAL C C 1
ATOM 8334 O O . VAL C 1 70 ? -2.747 -28.724 99.751 1.00 21.53 70 VAL C O 1
ATOM 8338 N N . ALA C 1 71 ? -5.002 -28.683 99.564 1.00 22.02 71 ALA C N 1
ATOM 8339 C CA . ALA C 1 71 ? -5.262 -29.944 100.290 1.00 24.12 71 ALA C CA 1
ATOM 8340 C C . ALA C 1 71 ? -5.462 -31.202 99.464 1.00 27.12 71 ALA C C 1
ATOM 8341 O O . ALA C 1 71 ? -5.795 -32.257 99.958 1.00 29.88 71 ALA C O 1
ATOM 8343 N N . SER C 1 72 ? -5.273 -31.072 98.179 1.00 27.18 72 SER C N 1
ATOM 8344 C CA . SER C 1 72 ? -5.074 -32.134 97.237 1.00 30.09 72 SER C CA 1
ATOM 8345 C C . SER C 1 72 ? -4.402 -33.419 97.758 1.00 29.22 72 SER C C 1
ATOM 8346 O O . SER C 1 72 ? -3.347 -33.323 98.374 1.00 27.19 72 SER C O 1
ATOM 8349 N N . PRO C 1 73 ? -4.942 -34.614 97.418 1.00 29.80 73 PRO C N 1
ATOM 8350 C CA . PRO C 1 73 ? -4.283 -35.820 97.955 1.00 31.36 73 PRO C CA 1
ATOM 8351 C C . PRO C 1 73 ? -2.838 -35.981 97.502 1.00 31.32 73 PRO C C 1
ATOM 8352 O O . PRO C 1 73 ? -2.063 -36.623 98.184 1.00 29.89 73 PRO C O 1
ATOM 8356 N N . ASP C 1 74 ? -2.487 -35.405 96.358 1.00 32.56 74 ASP C N 1
ATOM 8357 C CA . ASP C 1 74 ? -1.122 -35.470 95.849 1.00 35.26 74 ASP C CA 1
ATOM 8358 C C . ASP C 1 74 ? -0.071 -34.624 96.621 1.00 31.06 74 ASP C C 1
ATOM 8359 O O . ASP C 1 74 ? 1.129 -34.757 96.387 1.00 27.62 74 ASP C O 1
ATOM 8364 N N . VAL C 1 75 ? -0.518 -33.773 97.535 1.00 26.70 75 VAL C N 1
ATOM 8365 C CA . VAL C 1 75 ? 0.413 -32.894 98.215 1.00 26.69 75 VAL C CA 1
ATOM 8366 C C . VAL C 1 75 ? 1.117 -33.623 99.368 1.00 27.32 75 VAL C C 1
ATOM 8367 O O . VAL C 1 75 ? 0.445 -34.201 100.211 1.00 26.63 75 VAL C O 1
ATOM 8371 N N . ASP C 1 76 ? 2.452 -33.520 99.414 1.00 28.55 76 ASP C N 1
ATOM 8372 C CA . ASP C 1 76 ? 3.304 -34.167 100.445 1.00 27.95 76 ASP C CA 1
ATOM 8373 C C . ASP C 1 76 ? 3.665 -33.315 101.654 1.00 23.46 76 ASP C C 1
ATOM 8374 O O . ASP C 1 76 ? 3.788 -33.841 102.754 1.00 22.79 76 ASP C O 1
ATOM 8379 N N . VAL C 1 77 ? 3.831 -32.008 101.454 1.00 20.83 77 VAL C N 1
ATOM 8380 C CA . VAL C 1 77 ? 4.176 -31.107 102.509 1.00 20.56 77 VAL C CA 1
ATOM 8381 C C . VAL C 1 77 ? 3.305 -29.873 102.360 1.00 20.91 77 VAL C C 1
ATOM 8382 O O . VAL C 1 77 ? 3.209 -29.289 101.255 1.00 21.63 77 VAL C O 1
ATOM 8386 N N . ILE C 1 78 ? 2.694 -29.468 103.468 1.00 18.98 78 ILE C N 1
ATOM 8387 C CA . ILE C 1 78 ? 1.970 -28.204 103.504 1.00 18.65 78 ILE C CA 1
ATOM 8388 C C . ILE C 1 78 ? 2.645 -27.273 104.493 1.00 18.86 78 ILE C C 1
ATOM 8389 O O . ILE C 1 78 ? 2.786 -27.630 105.637 1.00 20.06 78 ILE C O 1
ATOM 8394 N N . VAL C 1 79 ? 3.104 -26.129 104.019 1.00 17.58 79 VAL C N 1
ATOM 8395 C CA . VAL C 1 79 ? 3.657 -25.085 104.835 1.00 19.94 79 VAL C CA 1
ATOM 8396 C C . VAL C 1 79 ? 2.498 -24.149 105.252 1.00 20.00 79 VAL C C 1
ATOM 8397 O O . VAL C 1 79 ? 1.891 -23.490 104.445 1.00 20.72 79 VAL C O 1
ATOM 8401 N N . ASP C 1 80 ? 2.212 -24.124 106.539 1.00 21.07 80 ASP C N 1
ATOM 8402 C CA . ASP C 1 80 ? 1.126 -23.369 107.102 1.00 22.43 80 ASP C CA 1
ATOM 8403 C C . ASP C 1 80 ? 1.722 -22.167 107.789 1.00 21.21 80 ASP C C 1
ATOM 8404 O O . ASP C 1 80 ? 2.486 -22.337 108.733 1.00 20.35 80 ASP C O 1
ATOM 8409 N N . LEU C 1 81 ? 1.288 -20.982 107.360 1.00 20.12 81 LEU C N 1
ATOM 8410 C CA . LEU C 1 81 ? 1.869 -19.710 107.774 1.00 19.49 81 LEU C CA 1
ATOM 8411 C C . LEU C 1 81 ? 1.060 -19.007 108.823 1.00 20.68 81 LEU C C 1
ATOM 8412 O O . LEU C 1 81 ? 1.293 -17.816 109.074 1.00 21.39 81 LEU C O 1
ATOM 8417 N N . SER C 1 82 ? 0.163 -19.731 109.492 1.00 20.52 82 SER C N 1
ATOM 8418 C CA . SER C 1 82 ? -0.731 -19.110 110.466 1.00 22.83 82 SER C CA 1
ATOM 8419 C C . SER C 1 82 ? -0.048 -18.598 111.729 1.00 24.81 82 SER C C 1
ATOM 8420 O O . SER C 1 82 ? -0.602 -17.730 112.378 1.00 26.46 82 SER C O 1
ATOM 8423 N N . SER C 1 83 ? 1.159 -19.054 112.055 1.00 22.82 83 SER C N 1
ATOM 8424 C CA . SER C 1 83 ? 1.948 -18.409 113.121 1.00 26.63 83 SER C CA 1
ATOM 8425 C C . SER C 1 83 ? 2.763 -17.189 112.709 1.00 25.60 83 SER C C 1
ATOM 8426 O O . SER C 1 83 ? 3.485 -16.634 113.552 1.00 26.11 83 SER C O 1
ATOM 8429 N N . MET C 1 84 ? 2.733 -16.832 111.438 1.00 21.72 84 MET C N 1
ATOM 8430 C CA . MET C 1 84 ? 3.409 -15.634 110.950 1.00 22.91 84 MET C CA 1
ATOM 8431 C C . MET C 1 84 ? 2.332 -14.622 110.695 1.00 21.63 84 MET C C 1
ATOM 8432 O O . MET C 1 84 ? 1.890 -14.466 109.575 1.00 21.43 84 MET C O 1
ATOM 8437 N N . SER C 1 85 ? 1.885 -13.959 111.761 1.00 23.64 85 SER C N 1
ATOM 8438 C CA . SER C 1 85 ? 0.711 -13.065 111.678 1.00 24.08 85 SER C CA 1
ATOM 8439 C C . SER C 1 85 ? 0.975 -11.603 112.087 1.00 23.48 85 SER C C 1
ATOM 8440 O O . SER C 1 85 ? 0.039 -10.858 112.343 1.00 23.47 85 SER C O 1
ATOM 8443 N N . HIS C 1 86 ? 2.236 -11.184 112.088 1.00 22.02 86 HIS C N 1
ATOM 8444 C CA . HIS C 1 86 ? 2.583 -9.859 112.548 1.00 24.20 86 HIS C CA 1
ATOM 8445 C C . HIS C 1 86 ? 2.003 -8.815 111.613 1.00 22.63 86 HIS C C 1
ATOM 8446 O O . HIS C 1 86 ? 2.068 -8.964 110.388 1.00 21.42 86 HIS C O 1
ATOM 8453 N N . VAL C 1 87 ? 1.390 -7.793 112.190 1.00 20.89 87 VAL C N 1
ATOM 8454 C CA . VAL C 1 87 ? 1.022 -6.582 111.463 1.00 20.43 87 VAL C CA 1
ATOM 8455 C C . VAL C 1 87 ? 1.632 -5.371 112.167 1.00 22.88 87 VAL C C 1
ATOM 8456 O O . VAL C 1 87 ? 1.488 -5.247 113.384 1.00 21.36 87 VAL C O 1
ATOM 8460 N N . GLY C 1 88 ? 2.327 -4.500 111.458 1.00 21.69 88 GLY C N 1
ATOM 8461 C CA . GLY C 1 88 ? 2.913 -3.319 112.117 1.00 22.39 88 GLY C CA 1
ATOM 8462 C C . GLY C 1 88 ? 3.446 -2.345 111.095 1.00 23.62 88 GLY C C 1
ATOM 8463 O O . GLY C 1 88 ? 3.563 -2.687 109.937 1.00 26.17 88 GLY C O 1
ATOM 8464 N N . TYR C 1 89 ? 3.725 -1.126 111.478 1.00 21.33 89 TYR C N 1
ATOM 8465 C CA . TYR C 1 89 ? 4.285 -0.165 110.549 1.00 22.63 89 TYR C CA 1
ATOM 8466 C C . TYR C 1 89 ? 5.795 -0.340 110.455 1.00 23.36 89 TYR C C 1
ATOM 8467 O O . TYR C 1 89 ? 6.449 -0.497 111.457 1.00 24.34 89 TYR C O 1
ATOM 8476 N N . ASP C 1 90 ? 6.313 -0.335 109.239 1.00 23.35 90 ASP C N 1
ATOM 8477 C CA . ASP C 1 90 ? 7.745 -0.499 108.973 1.00 26.71 90 ASP C CA 1
ATOM 8478 C C . ASP C 1 90 ? 8.251 0.877 108.604 1.00 26.86 90 ASP C C 1
ATOM 8479 O O . ASP C 1 90 ? 8.044 1.345 107.500 1.00 24.45 90 ASP C O 1
ATOM 8484 N N . GLU C 1 91 ? 8.942 1.525 109.534 1.00 32.51 91 GLU C N 1
ATOM 8485 C CA . GLU C 1 91 ? 9.326 2.914 109.380 1.00 38.59 91 GLU C CA 1
ATOM 8486 C C . GLU C 1 91 ? 10.349 3.068 108.267 1.00 39.61 91 GLU C C 1
ATOM 8487 O O . GLU C 1 91 ? 10.332 4.072 107.556 1.00 39.94 91 GLU C O 1
ATOM 8493 N N . GLU C 1 92 ? 11.214 2.072 108.088 1.00 42.41 92 GLU C N 1
ATOM 8494 C CA . GLU C 1 92 ? 12.209 2.087 106.985 1.00 44.75 92 GLU C CA 1
ATOM 8495 C C . GLU C 1 92 ? 11.538 2.183 105.604 1.00 40.85 92 GLU C C 1
ATOM 8496 O O . GLU C 1 92 ? 11.958 2.969 104.779 1.00 39.47 92 GLU C O 1
ATOM 8502 N N . ARG C 1 93 ? 10.474 1.416 105.351 1.00 34.57 93 ARG C N 1
ATOM 8503 C CA . ARG C 1 93 ? 9.768 1.526 104.076 1.00 29.66 93 ARG C CA 1
ATOM 8504 C C . ARG C 1 93 ? 8.609 2.488 104.067 1.00 29.35 93 ARG C C 1
ATOM 8505 O O . ARG C 1 93 ? 7.959 2.634 103.044 1.00 27.49 93 ARG C O 1
ATOM 8513 N N . GLY C 1 94 ? 8.261 3.093 105.199 1.00 27.32 94 GLY C N 1
ATOM 8514 C CA . GLY C 1 94 ? 7.044 3.893 105.220 1.00 25.09 94 GLY C CA 1
ATOM 8515 C C . GLY C 1 94 ? 5.763 3.130 104.830 1.00 23.83 94 GLY C C 1
ATOM 8516 O O . GLY C 1 94 ? 4.853 3.711 104.236 1.00 21.65 94 GLY C O 1
ATOM 8517 N N . ALA C 1 95 ? 5.676 1.851 105.199 1.00 21.04 95 ALA C N 1
ATOM 8518 C CA . ALA C 1 95 ? 4.557 1.011 104.783 1.00 19.78 95 ALA C CA 1
ATOM 8519 C C . ALA C 1 95 ? 4.204 0.062 105.895 1.00 19.82 95 ALA C C 1
ATOM 8520 O O . ALA C 1 95 ? 5.036 -0.260 106.729 1.00 19.75 95 ALA C O 1
ATOM 8522 N N . PHE C 1 96 ? 2.946 -0.403 105.922 1.00 19.27 96 PHE C N 1
ATOM 8523 C CA . PHE C 1 96 ? 2.535 -1.365 106.898 1.00 17.78 96 PHE C CA 1
ATOM 8524 C C . PHE C 1 96 ? 2.940 -2.749 106.478 1.00 19.83 96 PHE C C 1
ATOM 8525 O O . PHE C 1 96 ? 2.647 -3.198 105.372 1.00 20.84 96 PHE C O 1
ATOM 8533 N N . GLU C 1 97 ? 3.608 -3.460 107.366 1.00 20.06 97 GLU C N 1
ATOM 8534 C CA . GLU C 1 97 ? 4.049 -4.794 107.076 1.00 19.96 97 GLU C CA 1
ATOM 8535 C C . GLU C 1 97 ? 3.000 -5.785 107.583 1.00 20.85 97 GLU C C 1
ATOM 8536 O O . GLU C 1 97 ? 2.583 -5.729 108.747 1.00 22.85 97 GLU C O 1
ATOM 8542 N N . VAL C 1 98 ? 2.547 -6.647 106.687 1.00 20.27 98 VAL C N 1
ATOM 8543 C CA . VAL C 1 98 ? 1.534 -7.616 106.946 1.00 18.58 98 VAL C CA 1
ATOM 8544 C C . VAL C 1 98 ? 2.111 -8.994 106.612 1.00 17.98 98 VAL C C 1
ATOM 8545 O O . VAL C 1 98 ? 2.324 -9.299 105.450 1.00 19.26 98 VAL C O 1
ATOM 8549 N N . GLU C 1 99 ? 2.312 -9.845 107.610 1.00 18.37 99 GLU C N 1
ATOM 8550 C CA . GLU C 1 99 ? 2.772 -11.184 107.328 1.00 18.70 99 GLU C CA 1
ATOM 8551 C C . GLU C 1 99 ? 1.660 -11.955 106.690 1.00 18.20 99 GLU C C 1
ATOM 8552 O O . GLU C 1 99 ? 0.478 -11.661 106.916 1.00 17.31 99 GLU C O 1
ATOM 8558 N N . ALA C 1 100 ? 2.032 -12.950 105.909 1.00 19.45 100 ALA C N 1
ATOM 8559 C CA . ALA C 1 100 ? 1.074 -13.669 105.068 1.00 21.38 100 ALA C CA 1
ATOM 8560 C C . ALA C 1 100 ? 0.033 -14.435 105.856 1.00 18.22 100 ALA C C 1
ATOM 8561 O O . ALA C 1 100 ? -1.097 -14.609 105.384 1.00 18.07 100 ALA C O 1
ATOM 8563 N N . GLY C 1 101 ? 0.353 -14.845 107.072 1.00 17.71 101 GLY C N 1
ATOM 8564 C CA . GLY C 1 101 ? -0.629 -15.574 107.924 1.00 19.00 101 GLY C CA 1
ATOM 8565 C C . GLY C 1 101 ? -1.583 -14.677 108.709 1.00 20.05 101 GLY C C 1
ATOM 8566 O O . GLY C 1 101 ? -2.489 -15.184 109.387 1.00 22.74 101 GLY C O 1
ATOM 8567 N N . ALA C 1 102 ? -1.402 -13.356 108.653 1.00 18.66 102 ALA C N 1
ATOM 8568 C CA . ALA C 1 102 ? -2.328 -12.420 109.307 1.00 18.34 102 ALA C CA 1
ATOM 8569 C C . ALA C 1 102 ? -3.704 -12.576 108.633 1.00 19.14 102 ALA C C 1
ATOM 8570 O O . ALA C 1 102 ? -3.776 -12.704 107.418 1.00 18.15 102 ALA C O 1
ATOM 8572 N N . THR C 1 103 ? -4.769 -12.543 109.413 1.00 19.93 103 THR C N 1
ATOM 8573 C CA . THR C 1 103 ? -6.118 -12.628 108.841 1.00 21.38 103 THR C CA 1
ATOM 8574 C C . THR C 1 103 ? -6.698 -11.192 108.678 1.00 23.86 103 THR C C 1
ATOM 8575 O O . THR C 1 103 ? -6.289 -10.249 109.413 1.00 22.63 103 THR C O 1
ATOM 8579 N N . VAL C 1 104 ? -7.690 -11.026 107.811 1.00 22.56 104 VAL C N 1
ATOM 8580 C CA . VAL C 1 104 ? -8.151 -9.663 107.489 1.00 27.02 104 VAL C CA 1
ATOM 8581 C C . VAL C 1 104 ? -8.785 -8.984 108.685 1.00 28.17 104 VAL C C 1
ATOM 8582 O O . VAL C 1 104 ? -8.522 -7.816 108.914 1.00 29.14 104 VAL C O 1
ATOM 8586 N N . GLY C 1 105 ? -9.537 -9.710 109.501 1.00 29.41 105 GLY C N 1
ATOM 8587 C CA . GLY C 1 105 ? -10.300 -9.049 110.595 1.00 29.42 105 GLY C CA 1
ATOM 8588 C C . GLY C 1 105 ? -9.344 -8.449 111.618 1.00 31.61 105 GLY C C 1
ATOM 8589 O O . GLY C 1 105 ? -9.565 -7.326 112.161 1.00 32.11 105 GLY C O 1
ATOM 8590 N N . GLN C 1 106 ? -8.326 -9.246 111.923 1.00 27.80 106 GLN C N 1
ATOM 8591 C CA . GLN C 1 106 ? -7.172 -8.849 112.731 1.00 31.27 106 GLN C CA 1
ATOM 8592 C C . GLN C 1 106 ? -6.415 -7.615 112.155 1.00 28.04 106 GLN C C 1
ATOM 8593 O O . GLN C 1 106 ? -6.082 -6.662 112.885 1.00 29.71 106 GLN C O 1
ATOM 8599 N N . ILE C 1 107 ? -6.121 -7.634 110.868 1.00 23.83 107 ILE C N 1
ATOM 8600 C CA . ILE C 1 107 ? -5.442 -6.526 110.226 1.00 22.89 107 ILE C CA 1
ATOM 8601 C C . ILE C 1 107 ? -6.262 -5.249 110.405 1.00 22.64 107 ILE C C 1
ATOM 8602 O O . ILE C 1 107 ? -5.727 -4.222 110.794 1.00 21.97 107 ILE C O 1
ATOM 8607 N N . TYR C 1 108 ? -7.571 -5.304 110.147 1.00 21.53 108 TYR C N 1
ATOM 8608 C CA . TYR C 1 108 ? -8.346 -4.109 110.289 1.00 22.27 108 TYR C CA 1
ATOM 8609 C C . TYR C 1 108 ? -8.357 -3.531 111.699 1.00 22.68 108 TYR C C 1
ATOM 8610 O O . TYR C 1 108 ? -8.398 -2.317 111.835 1.00 20.37 108 TYR C O 1
ATOM 8619 N N . ARG C 1 109 ? -8.423 -4.384 112.706 1.00 21.65 109 ARG C N 1
ATOM 8620 C CA . ARG C 1 109 ? -8.499 -3.918 114.075 1.00 27.01 109 ARG C CA 1
ATOM 8621 C C . ARG C 1 109 ? -7.201 -3.242 114.420 1.00 26.20 109 ARG C C 1
ATOM 8622 O O . ARG C 1 109 ? -7.228 -2.187 114.982 1.00 26.61 109 ARG C O 1
ATOM 8630 N N . VAL C 1 110 ? -6.073 -3.820 114.029 1.00 25.53 110 VAL C N 1
ATOM 8631 C CA . VAL C 1 110 ? -4.778 -3.233 114.349 1.00 24.82 110 VAL C CA 1
ATOM 8632 C C . VAL C 1 110 ? -4.541 -1.902 113.629 1.00 23.52 110 VAL C C 1
ATOM 8633 O O . VAL C 1 110 ? -4.130 -0.907 114.235 1.00 26.88 110 VAL C O 1
ATOM 8637 N N . LEU C 1 111 ? -4.743 -1.879 112.336 1.00 19.51 111 LEU C N 1
ATOM 8638 C CA . LEU C 1 111 ? -4.563 -0.638 111.574 1.00 20.35 111 LEU C CA 1
ATOM 8639 C C . LEU C 1 111 ? -5.456 0.499 112.056 1.00 19.86 111 LEU C C 1
ATOM 8640 O O . LEU C 1 111 ? -5.015 1.648 112.166 1.00 21.09 111 LEU C O 1
ATOM 8645 N N . TYR C 1 112 ? -6.719 0.206 112.307 1.00 19.58 112 TYR C N 1
ATOM 8646 C CA . TYR C 1 112 ? -7.646 1.237 112.646 1.00 20.23 112 TYR C CA 1
ATOM 8647 C C . TYR C 1 112 ? -7.460 1.786 114.063 1.00 20.54 112 TYR C C 1
ATOM 8648 O O . TYR C 1 112 ? -7.425 2.993 114.228 1.00 18.69 112 TYR C O 1
ATOM 8657 N N . LYS C 1 113 ? -7.424 0.926 115.082 1.00 19.14 113 LYS C N 1
ATOM 8658 C CA . LYS C 1 113 ? -7.353 1.450 116.441 1.00 21.16 113 LYS C CA 1
ATOM 8659 C C . LYS C 1 113 ? -5.977 2.135 116.707 1.00 20.02 113 LYS C C 1
ATOM 8660 O O . LYS C 1 113 ? -5.931 3.174 117.347 1.00 20.37 113 LYS C O 1
ATOM 8666 N N . ASN C 1 114 ? -4.905 1.595 116.152 1.00 19.29 114 ASN C N 1
ATOM 8667 C CA . ASN C 1 114 ? -3.572 2.173 116.438 1.00 20.65 114 ASN C CA 1
ATOM 8668 C C . ASN C 1 114 ? -3.262 3.406 115.588 1.00 21.75 114 ASN C C 1
ATOM 8669 O O . ASN C 1 114 ? -2.475 4.304 115.995 1.00 22.68 114 ASN C O 1
ATOM 8674 N N . TYR C 1 115 ? -3.798 3.452 114.388 1.00 20.23 115 TYR C N 1
ATOM 8675 C CA . TYR C 1 115 ? -3.372 4.516 113.445 1.00 20.76 115 TYR C CA 1
ATOM 8676 C C . TYR C 1 115 ? -4.503 5.219 112.745 1.00 21.66 115 TYR C C 1
ATOM 8677 O O . TYR C 1 115 ? -4.279 6.234 112.034 1.00 24.29 115 TYR C O 1
ATOM 8686 N N . GLY C 1 116 ? -5.707 4.689 112.865 1.00 21.36 116 GLY C N 1
ATOM 8687 C CA . GLY C 1 116 ? -6.878 5.303 112.222 1.00 21.58 116 GLY C CA 1
ATOM 8688 C C . GLY C 1 116 ? -7.014 5.120 110.717 1.00 21.12 116 GLY C C 1
ATOM 8689 O O . GLY C 1 116 ? -7.730 5.850 110.056 1.00 21.21 116 GLY C O 1
ATOM 8690 N N . VAL C 1 117 ? -6.330 4.137 110.180 1.00 19.78 117 VAL C N 1
ATOM 8691 C CA . VAL C 1 117 ? -6.333 3.879 108.742 1.00 19.21 117 VAL C CA 1
ATOM 8692 C C . VAL C 1 117 ? -6.919 2.489 108.406 1.00 18.84 117 VAL C C 1
ATOM 8693 O O . VAL C 1 117 ? -7.153 1.664 109.302 1.00 19.68 117 VAL C O 1
ATOM 8697 N N . THR C 1 118 ? -7.170 2.243 107.130 1.00 18.40 118 THR C N 1
ATOM 8698 C CA . THR C 1 118 ? -7.613 0.946 106.676 1.00 20.53 118 THR C CA 1
ATOM 8699 C C . THR C 1 118 ? -7.125 0.729 105.244 1.00 21.02 118 THR C C 1
ATOM 8700 O O . THR C 1 118 ? -6.497 1.606 104.661 1.00 18.71 118 THR C O 1
ATOM 8704 N N . PHE C 1 119 ? -7.410 -0.450 104.691 1.00 23.08 119 PHE C N 1
ATOM 8705 C CA . PHE C 1 119 ? -7.257 -0.702 103.257 1.00 25.15 119 PHE C CA 1
ATOM 8706 C C . PHE C 1 119 ? -8.459 -1.523 102.842 1.00 23.82 119 PHE C C 1
ATOM 8707 O O . PHE C 1 119 ? -9.086 -2.156 103.680 1.00 22.36 119 PHE C O 1
ATOM 8715 N N . PRO C 1 120 ? -8.844 -1.457 101.580 1.00 22.67 120 PRO C N 1
ATOM 8716 C CA . PRO C 1 120 ? -10.128 -2.046 101.139 1.00 24.41 120 PRO C CA 1
ATOM 8717 C C . PRO C 1 120 ? -10.086 -3.527 100.836 1.00 25.15 120 PRO C C 1
ATOM 8718 O O . PRO C 1 120 ? -10.089 -3.928 99.661 1.00 28.34 120 PRO C O 1
ATOM 8722 N N . GLY C 1 121 ? -10.083 -4.346 101.870 1.00 24.85 121 GLY C N 1
ATOM 8723 C CA . GLY C 1 121 ? -10.036 -5.773 101.693 1.00 27.08 121 GLY C CA 1
ATOM 8724 C C . GLY C 1 121 ? -11.417 -6.345 102.019 1.00 25.37 121 GLY C C 1
ATOM 8725 O O . GLY C 1 121 ? -12.380 -5.610 102.240 1.00 23.17 121 GLY C O 1
ATOM 8726 N N . GLY C 1 122 ? -11.500 -7.644 102.122 1.00 26.45 122 GLY C N 1
ATOM 8727 C CA . GLY C 1 122 ? -12.836 -8.274 102.163 1.00 31.70 122 GLY C CA 1
ATOM 8728 C C . GLY C 1 122 ? -13.494 -8.246 103.528 1.00 35.46 122 GLY C C 1
ATOM 8729 O O . GLY C 1 122 ? -12.899 -7.817 104.519 1.00 39.35 122 GLY C O 1
ATOM 8730 N N . PHE C 1 123 ? -14.722 -8.760 103.556 1.00 36.27 123 PHE C N 1
ATOM 8731 C CA . PHE C 1 123 ? -15.548 -8.745 104.728 1.00 41.67 123 PHE C CA 1
ATOM 8732 C C . PHE C 1 123 ? -15.552 -10.120 105.432 1.00 42.10 123 PHE C C 1
ATOM 8733 O O . PHE C 1 123 ? -16.402 -10.371 106.256 1.00 43.83 123 PHE C O 1
ATOM 8741 N N . CYS C 1 124 ? -14.628 -11.025 105.123 1.00 40.12 124 CYS C N 1
ATOM 8742 C CA . CYS C 1 124 ? -14.615 -12.272 105.900 1.00 41.73 124 CYS C CA 1
ATOM 8743 C C . CYS C 1 124 ? -13.439 -12.317 106.896 1.00 39.97 124 CYS C C 1
ATOM 8744 O O . CYS C 1 124 ? -12.284 -12.157 106.516 1.00 35.88 124 CYS C O 1
ATOM 8747 N N . MET C 1 125 ? -13.749 -12.534 108.169 1.00 38.20 125 MET C N 1
ATOM 8748 C CA . MET C 1 125 ? -12.781 -12.345 109.245 1.00 40.18 125 MET C CA 1
ATOM 8749 C C . MET C 1 125 ? -11.581 -13.286 109.259 1.00 36.02 125 MET C C 1
ATOM 8750 O O . MET C 1 125 ? -10.480 -12.849 109.617 1.00 32.14 125 MET C O 1
ATOM 8755 N N . GLY C 1 126 ? -11.779 -14.547 108.860 1.00 27.33 126 GLY C N 1
ATOM 8756 C CA . GLY C 1 126 ? -10.691 -15.542 108.861 1.00 23.93 126 GLY C CA 1
ATOM 8757 C C . GLY C 1 126 ? -9.802 -15.625 107.614 1.00 20.85 126 GLY C C 1
ATOM 8758 O O . GLY C 1 126 ? -8.912 -16.455 107.553 1.00 21.16 126 GLY C O 1
ATOM 8759 N N . VAL C 1 127 ? -10.033 -14.761 106.631 1.00 17.63 127 VAL C N 1
ATOM 8760 C CA . VAL C 1 127 ? -9.420 -14.872 105.357 1.00 18.10 127 VAL C CA 1
ATOM 8761 C C . VAL C 1 127 ? -7.955 -14.496 105.588 1.00 17.46 127 VAL C C 1
ATOM 8762 O O . VAL C 1 127 ? -7.679 -13.500 106.258 1.00 17.68 127 VAL C O 1
ATOM 8766 N N . GLY C 1 128 ? -7.027 -15.293 105.067 1.00 16.73 128 GLY C N 1
ATOM 8767 C CA . GLY C 1 128 ? -5.578 -14.966 105.169 1.00 16.02 128 GLY C CA 1
ATOM 8768 C C . GLY C 1 128 ? -5.068 -13.963 104.170 1.00 16.95 128 GLY C C 1
ATOM 8769 O O . GLY C 1 128 ? -5.385 -14.021 103.021 1.00 16.03 128 GLY C O 1
ATOM 8770 N N . ALA C 1 129 ? -4.171 -13.069 104.586 1.00 17.05 129 ALA C N 1
ATOM 8771 C CA . ALA C 1 129 ? -3.567 -12.095 103.683 1.00 16.57 129 ALA C CA 1
ATOM 8772 C C . ALA C 1 129 ? -2.898 -12.826 102.518 1.00 17.02 129 ALA C C 1
ATOM 8773 O O . ALA C 1 129 ? -2.863 -12.366 101.367 1.00 16.50 129 ALA C O 1
ATOM 8775 N N . GLY C 1 130 ? -2.366 -13.980 102.819 1.00 18.60 130 GLY C N 1
ATOM 8776 C CA . GLY C 1 130 ? -1.683 -14.802 101.842 1.00 22.25 130 GLY C CA 1
ATOM 8777 C C . GLY C 1 130 ? -2.352 -15.021 100.499 1.00 22.19 130 GLY C C 1
ATOM 8778 O O . GLY C 1 130 ? -1.824 -14.603 99.470 1.00 26.88 130 GLY C O 1
ATOM 8779 N N . GLY C 1 131 ? -3.484 -15.692 100.470 1.00 20.56 131 GLY C N 1
ATOM 8780 C CA . GLY C 1 131 ? -4.277 -15.774 99.242 1.00 19.79 131 GLY C CA 1
ATOM 8781 C C . GLY C 1 131 ? -5.102 -14.559 98.893 1.00 19.91 131 GLY C C 1
ATOM 8782 O O . GLY C 1 131 ? -5.376 -14.282 97.727 1.00 22.29 131 GLY C O 1
ATOM 8783 N N . HIS C 1 132 ? -5.537 -13.805 99.880 1.00 19.51 132 HIS C N 1
ATOM 8784 C CA . HIS C 1 132 ? -6.461 -12.741 99.613 1.00 18.77 132 HIS C CA 1
ATOM 8785 C C . HIS C 1 132 ? -5.845 -11.644 98.739 1.00 19.07 132 HIS C C 1
ATOM 8786 O O . HIS C 1 132 ? -6.417 -11.210 97.749 1.00 18.14 132 HIS C O 1
ATOM 8793 N N . ILE C 1 133 ? -4.686 -11.134 99.162 1.00 17.11 133 ILE C N 1
ATOM 8794 C CA . ILE C 1 133 ? -4.155 -9.930 98.534 1.00 17.63 133 ILE C CA 1
ATOM 8795 C C . ILE C 1 133 ? -3.629 -10.262 97.129 1.00 16.66 133 ILE C C 1
ATOM 8796 O O . ILE C 1 133 ? -3.993 -9.615 96.169 1.00 17.49 133 ILE C O 1
ATOM 8801 N N . SER C 1 134 ? -2.892 -11.356 97.000 1.00 16.70 134 SER C N 1
ATOM 8802 C CA . SER C 1 134 ? -2.290 -11.756 95.712 1.00 18.07 134 SER C CA 1
ATOM 8803 C C . SER C 1 134 ? -3.309 -12.003 94.610 1.00 18.95 134 SER C C 1
ATOM 8804 O O . SER C 1 134 ? -2.972 -11.886 93.422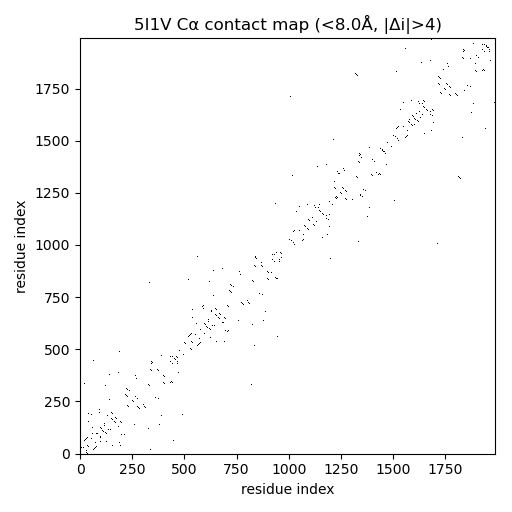 1.00 17.00 134 SER C O 1
ATOM 8807 N N . GLY C 1 135 ? -4.560 -12.270 95.006 1.00 17.32 135 GLY C N 1
ATOM 8808 C CA . GLY C 1 135 ? -5.628 -12.602 94.100 1.00 18.45 135 GLY C CA 1
ATOM 8809 C C . GLY C 1 135 ? -6.435 -11.378 93.675 1.00 21.05 135 GLY C C 1
ATOM 8810 O O . GLY C 1 135 ? -7.326 -11.511 92.809 1.00 23.14 135 GLY C O 1
ATOM 8811 N N A GLY C 1 136 ? -6.171 -10.236 94.321 0.50 19.01 136 GLY C N 1
ATOM 8812 N N B GLY C 1 136 ? -6.152 -10.233 94.319 0.50 20.86 136 GLY C N 1
ATOM 8813 C CA A GLY C 1 136 ? -6.851 -8.978 94.059 0.50 19.07 136 GLY C CA 1
ATOM 8814 C CA B GLY C 1 136 ? -6.813 -8.947 94.090 0.50 22.23 136 GLY C CA 1
ATOM 8815 C C A GLY C 1 136 ? -8.065 -8.733 94.952 0.50 18.00 136 GLY C C 1
ATOM 8816 C C B GLY C 1 136 ? -7.330 -8.327 95.391 0.50 23.37 136 GLY C C 1
ATOM 8817 O O A GLY C 1 136 ? -9.095 -8.338 94.478 0.50 17.57 136 GLY C O 1
ATOM 8818 O O B GLY C 1 136 ? -6.863 -7.233 95.828 0.50 23.21 136 GLY C O 1
ATOM 8819 N N A GLY C 1 137 ? -7.893 -8.927 96.258 0.50 18.46 137 GLY C N 1
ATOM 8820 N N B GLY C 1 137 ? -8.291 -9.035 95.986 0.50 21.16 137 GLY C N 1
ATOM 8821 C CA A GLY C 1 137 ? -8.969 -8.830 97.230 0.50 18.72 137 GLY C CA 1
ATOM 8822 C CA B GLY C 1 137 ? -8.878 -8.719 97.274 0.50 20.87 137 GLY C CA 1
ATOM 8823 C C A GLY C 1 137 ? -9.695 -7.512 97.184 0.50 18.85 137 GLY C C 1
ATOM 8824 C C B GLY C 1 137 ? -9.693 -7.461 97.189 0.50 19.98 137 GLY C C 1
ATOM 8825 O O A GLY C 1 137 ? -9.091 -6.466 97.021 0.50 19.43 137 GLY C O 1
ATOM 8826 O O B GLY C 1 137 ? -9.143 -6.393 96.980 0.50 20.27 137 GLY C O 1
ATOM 8827 N N . TYR C 1 138 ? -11.014 -7.569 97.332 1.00 19.03 138 TYR C N 1
ATOM 8828 C CA . TYR C 1 138 ? -11.872 -6.372 97.312 1.00 19.00 138 TYR C CA 1
ATOM 8829 C C . TYR C 1 138 ? -12.837 -6.471 98.512 1.00 18.82 138 TYR C C 1
ATOM 8830 O O . TYR C 1 138 ? -13.013 -7.552 99.111 1.00 16.30 138 TYR C O 1
ATOM 8839 N N . GLY C 1 139 ? -13.477 -5.368 98.845 1.00 17.25 139 GLY C N 1
ATOM 8840 C CA . GLY C 1 139 ? -14.608 -5.458 99.768 1.00 17.66 139 GLY C CA 1
ATOM 8841 C C . GLY C 1 139 ? -15.448 -4.220 99.785 1.00 17.45 139 GLY C C 1
ATOM 8842 O O . GLY C 1 139 ? -15.452 -3.447 98.815 1.00 15.73 139 GLY C O 1
ATOM 8843 N N . PRO C 1 140 ? -16.162 -4.004 100.883 1.00 18.67 140 PRO C N 1
ATOM 8844 C CA . PRO C 1 140 ? -17.181 -2.948 100.934 1.00 18.79 140 PRO C CA 1
ATOM 8845 C C . PRO C 1 140 ? -16.628 -1.542 100.658 1.00 19.02 140 PRO C C 1
ATOM 8846 O O . PRO C 1 140 ? -17.360 -0.703 100.180 1.00 18.69 140 PRO C O 1
ATOM 8850 N N . LEU C 1 141 ? -15.352 -1.264 100.967 1.00 16.50 141 LEU C N 1
ATOM 8851 C CA . LEU C 1 141 ? -14.794 0.058 100.661 1.00 18.20 141 LEU C CA 1
ATOM 8852 C C . LEU C 1 141 ? -14.154 0.206 99.286 1.00 17.43 141 LEU C C 1
ATOM 8853 O O . LEU C 1 141 ? -13.583 1.298 98.981 1.00 19.60 141 LEU C O 1
ATOM 8858 N N . SER C 1 142 ? -14.218 -0.840 98.469 1.00 15.70 142 SER C N 1
ATOM 8859 C CA . SER C 1 142 ? -13.529 -0.822 97.140 1.00 16.47 142 SER C CA 1
ATOM 8860 C C . SER C 1 142 ? -14.046 0.285 96.195 1.00 16.69 142 SER C C 1
ATOM 8861 O O . SER C 1 142 ? -13.255 0.919 95.527 1.00 14.86 142 SER C O 1
ATOM 8864 N N . ARG C 1 143 ? -15.356 0.536 96.163 1.00 15.44 143 ARG C N 1
ATOM 8865 C CA . ARG C 1 143 ? -15.894 1.651 95.385 1.00 15.91 143 ARG C CA 1
ATOM 8866 C C . ARG C 1 143 ? -15.256 2.980 95.696 1.00 17.59 143 ARG C C 1
ATOM 8867 O O . ARG C 1 143 ? -15.084 3.820 94.795 1.00 17.37 143 ARG C O 1
ATOM 8875 N N . LEU C 1 144 ? -14.939 3.182 96.965 1.00 16.87 144 LEU C N 1
ATOM 8876 C CA . LEU C 1 144 ? -14.305 4.401 97.445 1.00 18.71 144 LEU C CA 1
ATOM 8877 C C . LEU C 1 144 ? -12.771 4.354 97.375 1.00 19.15 144 LEU C C 1
ATOM 8878 O O . LEU C 1 144 ? -12.129 5.330 97.019 1.00 18.60 144 LEU C O 1
ATOM 8883 N N . LEU C 1 145 ? -12.197 3.208 97.689 1.00 18.25 145 LEU C N 1
ATOM 8884 C CA . LEU C 1 145 ? -10.730 3.111 97.794 1.00 18.44 145 LEU C CA 1
ATOM 8885 C C . LEU C 1 145 ? -9.996 2.189 96.832 1.00 17.90 145 LEU C C 1
ATOM 8886 O O . LEU C 1 145 ? -8.750 2.212 96.836 1.00 19.43 145 LEU C O 1
ATOM 8891 N N . GLY C 1 146 ? -10.691 1.403 96.012 1.00 15.96 146 GLY C N 1
ATOM 8892 C CA . GLY C 1 146 ? -10.016 0.491 95.093 1.00 15.89 146 GLY C CA 1
ATOM 8893 C C . GLY C 1 146 ? -9.796 -0.908 95.656 1.00 15.39 146 GLY C C 1
ATOM 8894 O O . GLY C 1 146 ? -10.492 -1.338 96.570 1.00 16.86 146 GLY C O 1
ATOM 8895 N N . LEU C 1 147 ? -8.808 -1.599 95.143 1.00 15.24 147 LEU C N 1
ATOM 8896 C CA . LEU C 1 147 ? -8.517 -2.979 95.536 1.00 14.46 147 LEU C CA 1
ATOM 8897 C C . LEU C 1 147 ? -7.345 -2.978 96.487 1.00 16.10 147 LEU C C 1
ATOM 8898 O O . LEU C 1 147 ? -6.525 -2.028 96.484 1.00 16.41 147 LEU C O 1
ATOM 8903 N N . THR C 1 148 ? -7.205 -4.074 97.233 1.00 16.08 148 THR C N 1
ATOM 8904 C CA . THR C 1 148 ? -6.092 -4.253 98.097 1.00 17.66 148 THR C CA 1
ATOM 8905 C C . THR C 1 148 ? -4.811 -4.024 97.348 1.00 17.20 148 THR C C 1
ATOM 8906 O O . THR C 1 148 ? -3.918 -3.402 97.876 1.00 17.31 148 THR C O 1
ATOM 8910 N N . VAL C 1 149 ? -4.714 -4.540 96.129 1.00 16.31 149 VAL C N 1
ATOM 8911 C CA . VAL C 1 149 ? -3.462 -4.517 95.387 1.00 18.64 149 VAL C CA 1
ATOM 8912 C C . VAL C 1 149 ? -3.070 -3.139 94.907 1.00 18.53 149 VAL C C 1
ATOM 8913 O O . VAL C 1 149 ? -1.913 -2.907 94.549 1.00 18.73 149 VAL C O 1
ATOM 8917 N N . ASP C 1 150 ? -4.008 -2.218 94.937 1.00 18.46 150 ASP C N 1
ATOM 8918 C CA . ASP C 1 150 ? -3.734 -0.810 94.691 1.00 17.51 150 ASP C CA 1
ATOM 8919 C C . ASP C 1 150 ? -2.844 -0.173 95.770 1.00 18.96 150 ASP C C 1
ATOM 8920 O O . ASP C 1 150 ? -2.303 0.899 95.562 1.00 19.52 150 ASP C O 1
ATOM 8925 N N . TYR C 1 151 ? -2.703 -0.842 96.897 1.00 16.82 151 TYR C N 1
ATOM 8926 C CA . TYR C 1 151 ? -1.893 -0.393 97.979 1.00 17.50 151 TYR C CA 1
ATOM 8927 C C . TYR C 1 151 ? -0.660 -1.272 98.177 1.00 17.04 151 TYR C C 1
ATOM 8928 O O . TYR C 1 151 ? 0.012 -1.177 99.205 1.00 16.22 151 TYR C O 1
ATOM 8937 N N . LEU C 1 152 ? -0.367 -2.126 97.218 1.00 17.68 152 LEU C N 1
ATOM 8938 C CA . LEU C 1 152 ? 0.753 -3.038 97.353 1.00 18.47 152 LEU C CA 1
ATOM 8939 C C . LEU C 1 152 ? 2.098 -2.313 97.015 1.00 18.52 152 LEU C C 1
ATOM 8940 O O . LEU C 1 152 ? 2.483 -2.144 95.887 1.00 18.69 152 LEU C O 1
ATOM 8945 N N . HIS C 1 153 ? 2.796 -1.961 98.056 1.00 20.23 153 HIS C N 1
ATOM 8946 C CA . HIS C 1 153 ? 4.083 -1.304 97.969 1.00 22.03 153 HIS C CA 1
ATOM 8947 C C . HIS C 1 153 ? 5.216 -2.258 97.640 1.00 21.52 153 HIS C C 1
ATOM 8948 O O . HIS C 1 153 ? 6.104 -1.898 96.869 1.00 20.72 153 HIS C O 1
ATOM 8955 N N . ALA C 1 154 ? 5.242 -3.424 98.289 1.00 19.43 154 ALA C N 1
ATOM 8956 C CA . ALA C 1 154 ? 6.295 -4.416 98.059 1.00 18.08 154 ALA C CA 1
ATOM 8957 C C . ALA C 1 154 ? 5.808 -5.731 98.581 1.00 17.25 154 ALA C C 1
ATOM 8958 O O . ALA C 1 154 ? 4.857 -5.766 99.390 1.00 17.36 154 ALA C O 1
ATOM 8960 N N . VAL C 1 155 ? 6.444 -6.806 98.155 1.00 16.05 155 VAL C N 1
ATOM 8961 C CA . VAL C 1 155 ? 6.142 -8.130 98.657 1.00 17.36 155 VAL C CA 1
ATOM 8962 C C . VAL C 1 155 ? 7.452 -8.901 98.780 1.00 17.20 155 VAL C C 1
ATOM 8963 O O . VAL C 1 155 ? 8.315 -8.724 97.926 1.00 20.92 155 VAL C O 1
ATOM 8967 N N . GLU C 1 156 ? 7.586 -9.741 99.796 1.00 16.96 156 GLU C N 1
ATOM 8968 C CA . GLU C 1 156 ? 8.724 -10.617 99.991 1.00 19.20 156 GLU C CA 1
ATOM 8969 C C . GLU C 1 156 ? 8.300 -12.023 99.620 1.00 20.24 156 GLU C C 1
ATOM 8970 O O . GLU C 1 156 ? 7.254 -12.486 100.056 1.00 19.70 156 GLU C O 1
ATOM 8976 N N . VAL C 1 157 ? 9.039 -12.666 98.732 1.00 19.44 157 VAL C N 1
ATOM 8977 C CA . VAL C 1 157 ? 8.637 -13.978 98.178 1.00 19.27 157 VAL C CA 1
ATOM 8978 C C . VAL C 1 157 ? 9.797 -14.954 98.223 1.00 19.53 157 VAL C C 1
ATOM 8979 O O . VAL C 1 157 ? 10.924 -14.580 97.856 1.00 19.62 157 VAL C O 1
ATOM 8983 N N . VAL C 1 158 ? 9.518 -16.185 98.663 1.00 17.84 158 VAL C N 1
ATOM 8984 C CA . VAL C 1 158 ? 10.505 -17.257 98.672 1.00 18.45 158 VAL C CA 1
ATOM 8985 C C . VAL C 1 158 ? 10.320 -17.972 97.345 1.00 20.08 158 VAL C C 1
ATOM 8986 O O . VAL C 1 158 ? 9.224 -18.455 97.032 1.00 18.40 158 VAL C O 1
ATOM 8990 N N . VAL C 1 159 ? 11.384 -17.981 96.562 1.00 18.47 159 VAL C N 1
ATOM 8991 C CA . VAL C 1 159 ? 11.377 -18.472 95.198 1.00 19.33 159 VAL C CA 1
ATOM 8992 C C . VAL C 1 159 ? 12.431 -19.588 95.021 1.00 20.82 159 VAL C C 1
ATOM 8993 O O . VAL C 1 159 ? 13.459 -19.652 95.731 1.00 20.79 159 VAL C O 1
ATOM 8997 N N . VAL C 1 160 ? 12.200 -20.410 94.018 1.00 21.15 160 VAL C N 1
ATOM 8998 C CA . VAL C 1 160 ? 13.055 -21.557 93.677 1.00 22.27 160 VAL C CA 1
ATOM 8999 C C . VAL C 1 160 ? 13.610 -21.368 92.271 1.00 22.97 160 VAL C C 1
ATOM 9000 O O . VAL C 1 160 ? 12.853 -21.273 91.326 1.00 22.08 160 VAL C O 1
ATOM 9004 N N . ASP C 1 161 ? 14.930 -21.316 92.127 1.00 22.61 161 ASP C N 1
ATOM 9005 C CA . ASP C 1 161 ? 15.552 -21.224 90.814 1.00 25.95 161 ASP C CA 1
ATOM 9006 C C . ASP C 1 161 ? 15.572 -22.545 90.061 1.00 25.05 161 ASP C C 1
ATOM 9007 O O . ASP C 1 161 ? 15.170 -23.604 90.552 1.00 23.58 161 ASP C O 1
ATOM 9012 N N . ALA C 1 162 ? 16.057 -22.473 88.841 1.00 27.46 162 ALA C N 1
ATOM 9013 C CA . ALA C 1 162 ? 16.007 -23.610 87.958 1.00 29.92 162 ALA C CA 1
ATOM 9014 C C . ALA C 1 162 ? 16.771 -24.841 88.485 1.00 31.64 162 ALA C C 1
ATOM 9015 O O . ALA C 1 162 ? 16.388 -25.951 88.166 1.00 30.35 162 ALA C O 1
ATOM 9017 N N . GLU C 1 163 ? 17.783 -24.650 89.344 1.00 31.68 163 GLU C N 1
ATOM 9018 C CA . GLU C 1 163 ? 18.556 -25.771 89.939 1.00 34.86 163 GLU C CA 1
ATOM 9019 C C . GLU C 1 163 ? 18.013 -26.261 91.269 1.00 33.48 163 GLU C C 1
ATOM 9020 O O . GLU C 1 163 ? 18.493 -27.262 91.813 1.00 33.48 163 GLU C O 1
ATOM 9026 N N . GLY C 1 164 ? 17.017 -25.567 91.808 1.00 29.09 164 GLY C N 1
ATOM 9027 C CA . GLY C 1 164 ? 16.405 -25.976 93.063 1.00 29.74 164 GLY C CA 1
ATOM 9028 C C . GLY C 1 164 ? 16.902 -25.178 94.271 1.00 29.91 164 GLY C C 1
ATOM 9029 O O . GLY C 1 164 ? 16.514 -25.477 95.384 1.00 30.28 164 GLY C O 1
ATOM 9030 N N . VAL C 1 165 ? 17.730 -24.169 94.039 1.00 30.09 165 VAL C N 1
ATOM 9031 C CA . VAL C 1 165 ? 18.211 -23.275 95.104 1.00 30.80 165 VAL C CA 1
ATOM 9032 C C . VAL C 1 165 ? 17.120 -22.261 95.478 1.00 27.78 165 VAL C C 1
ATOM 9033 O O . VAL C 1 165 ? 16.615 -21.521 94.636 1.00 28.25 165 VAL C O 1
ATOM 9037 N N . VAL C 1 166 ? 16.796 -22.218 96.757 1.00 26.81 166 VAL C N 1
ATOM 9038 C CA . VAL C 1 166 ? 15.714 -21.376 97.253 1.00 25.91 166 VAL C CA 1
ATOM 9039 C C . VAL C 1 166 ? 16.250 -20.090 97.821 1.00 27.43 166 VAL C C 1
ATOM 9040 O O . VAL C 1 166 ? 17.148 -20.125 98.639 1.00 28.21 166 VAL C O 1
ATOM 9044 N N . SER C 1 167 ? 15.791 -18.957 97.331 1.00 27.96 167 SER C N 1
ATOM 9045 C CA . SER C 1 167 ? 16.089 -17.709 98.001 1.00 31.05 167 SER C CA 1
ATOM 9046 C C . SER C 1 167 ? 14.866 -16.816 98.177 1.00 28.41 167 SER C C 1
ATOM 9047 O O . SER C 1 167 ? 13.722 -17.167 97.809 1.00 24.65 167 SER C O 1
ATOM 9050 N N . THR C 1 168 ? 15.083 -15.727 98.879 1.00 27.27 168 THR C N 1
ATOM 9051 C CA . THR C 1 168 ? 14.062 -14.753 99.160 1.00 29.45 168 THR C CA 1
ATOM 9052 C C . THR C 1 168 ? 14.357 -13.487 98.393 1.00 28.21 168 THR C C 1
ATOM 9053 O O . THR C 1 168 ? 15.504 -13.020 98.362 1.00 31.44 168 THR C O 1
ATOM 9057 N N . VAL C 1 169 ? 13.320 -12.917 97.809 1.00 23.04 169 VAL C N 1
ATOM 9058 C CA . VAL C 1 169 ? 13.416 -11.684 97.077 1.00 22.89 169 VAL C CA 1
ATOM 9059 C C . VAL C 1 169 ? 12.352 -10.739 97.566 1.00 23.87 169 VAL C C 1
ATOM 9060 O O . VAL C 1 169 ? 11.227 -11.167 97.920 1.00 23.99 169 VAL C O 1
ATOM 9064 N N . VAL C 1 170 ? 12.678 -9.453 97.576 1.00 22.26 170 VAL C N 1
ATOM 9065 C CA . VAL C 1 170 ? 11.687 -8.417 97.831 1.00 22.50 170 VAL C CA 1
ATOM 9066 C C . VAL C 1 170 ? 11.386 -7.704 96.519 1.00 24.46 170 VAL C C 1
ATOM 9067 O O . VAL C 1 170 ? 12.267 -7.104 95.918 1.00 24.01 170 VAL C O 1
ATOM 9071 N N . ALA C 1 171 ? 10.142 -7.789 96.040 1.00 19.32 171 ALA C N 1
ATOM 9072 C CA . ALA C 1 171 ? 9.772 -7.113 94.820 1.00 19.61 171 ALA C CA 1
ATOM 9073 C C . ALA C 1 171 ? 8.957 -5.861 95.130 1.00 21.16 171 ALA C C 1
ATOM 9074 O O . ALA C 1 171 ? 7.964 -5.920 95.896 1.00 21.14 171 ALA C O 1
ATOM 9076 N N . THR C 1 172 ? 9.310 -4.717 94.542 1.00 21.57 172 THR C N 1
ATOM 9077 C CA . THR C 1 172 ? 8.609 -3.485 94.896 1.00 22.72 172 THR C CA 1
ATOM 9078 C C . THR C 1 172 ? 7.970 -2.875 93.668 1.00 21.91 172 THR C C 1
ATOM 9079 O O . THR C 1 172 ? 8.297 -3.239 92.535 1.00 22.43 172 THR C O 1
ATOM 9083 N N . ARG C 1 173 ? 7.116 -1.886 93.904 1.00 21.41 173 ARG C N 1
ATOM 9084 C CA . ARG C 1 173 ? 6.446 -1.209 92.834 1.00 25.57 173 ARG C CA 1
ATOM 9085 C C . ARG C 1 173 ? 7.227 -0.084 92.202 1.00 26.56 173 ARG C C 1
ATOM 9086 O O . ARG C 1 173 ? 6.800 0.421 91.178 1.00 26.68 173 ARG C O 1
ATOM 9094 N N . GLU C 1 174 ? 8.381 0.279 92.763 1.00 29.43 174 GLU C N 1
ATOM 9095 C CA . GLU C 1 174 ? 9.185 1.356 92.195 1.00 31.84 174 GLU C CA 1
ATOM 9096 C C . GLU C 1 174 ? 9.462 1.054 90.727 1.00 33.53 174 GLU C C 1
ATOM 9097 O O . GLU C 1 174 ? 9.727 -0.085 90.340 1.00 29.55 174 GLU C O 1
ATOM 9103 N N . GLU C 1 175 ? 9.394 2.092 89.903 1.00 38.00 175 GLU C N 1
ATOM 9104 C CA . GLU C 1 175 ? 9.597 1.981 88.453 1.00 43.24 175 GLU C CA 1
ATOM 9105 C C . GLU C 1 175 ? 10.827 1.201 88.017 1.00 41.02 175 GLU C C 1
ATOM 9106 O O . GLU C 1 175 ? 10.768 0.454 87.060 1.00 40.52 175 GLU C O 1
ATOM 9112 N N . ASP C 1 176 ? 11.944 1.424 88.688 1.00 39.97 176 ASP C N 1
ATOM 9113 C CA . ASP C 1 176 ? 13.217 0.804 88.306 1.00 45.03 176 ASP C CA 1
ATOM 9114 C C . ASP C 1 176 ? 13.557 -0.439 89.136 1.00 40.22 176 ASP C C 1
ATOM 9115 O O . ASP C 1 176 ? 14.713 -0.866 89.187 1.00 35.55 176 ASP C O 1
ATOM 9120 N N . ASP C 1 177 ? 12.573 -1.019 89.813 1.00 36.02 177 ASP C N 1
ATOM 9121 C CA . ASP C 1 177 ? 12.864 -2.218 90.594 1.00 34.71 177 ASP C CA 1
ATOM 9122 C C . ASP C 1 177 ? 13.248 -3.323 89.597 1.00 33.89 177 ASP C C 1
ATOM 9123 O O . ASP C 1 177 ? 12.491 -3.612 88.671 1.00 31.64 177 ASP C O 1
ATOM 9128 N N . PRO C 1 178 ? 14.439 -3.939 89.773 1.00 35.01 178 PRO C N 1
ATOM 9129 C CA . PRO C 1 178 ? 14.765 -5.078 88.903 1.00 35.36 178 PRO C CA 1
ATOM 9130 C C . PRO C 1 178 ? 13.698 -6.176 88.921 1.00 33.09 178 PRO C C 1
ATOM 9131 O O . PRO C 1 178 ? 13.563 -6.903 87.951 1.00 31.70 178 PRO C O 1
ATOM 9135 N N . ASN C 1 179 ? 12.936 -6.284 90.002 1.00 29.62 179 ASN C N 1
ATOM 9136 C CA . ASN C 1 179 ? 12.004 -7.395 90.151 1.00 26.36 179 ASN C CA 1
ATOM 9137 C C . ASN C 1 179 ? 10.553 -6.886 90.057 1.00 24.75 179 ASN C C 1
ATOM 9138 O O . ASN C 1 179 ? 9.627 -7.510 90.604 1.00 23.62 179 ASN C O 1
ATOM 9143 N N . ARG C 1 180 ? 10.347 -5.786 89.326 1.00 22.44 180 ARG C N 1
ATOM 9144 C CA . ARG C 1 180 ? 9.006 -5.182 89.265 1.00 23.46 180 ARG C CA 1
ATOM 9145 C C . ARG C 1 180 ? 7.999 -6.144 88.677 1.00 22.98 180 ARG C C 1
ATOM 9146 O O . ARG C 1 180 ? 6.811 -6.099 89.025 1.00 22.84 180 ARG C O 1
ATOM 9154 N N . ASP C 1 181 ? 8.453 -7.016 87.787 1.00 22.35 181 ASP C N 1
ATOM 9155 C CA . ASP C 1 181 ? 7.529 -8.016 87.159 1.00 23.53 181 ASP C CA 1
ATOM 9156 C C . ASP C 1 181 ? 6.932 -8.973 88.195 1.00 20.21 181 ASP C C 1
ATOM 9157 O O . ASP C 1 181 ? 5.749 -9.386 88.137 1.00 17.96 181 ASP C O 1
ATOM 9162 N N . LEU C 1 182 ? 7.761 -9.393 89.126 1.00 19.81 182 LEU C N 1
ATOM 9163 C CA . LEU C 1 182 ? 7.264 -10.224 90.243 1.00 19.74 182 LEU C CA 1
ATOM 9164 C C . LEU C 1 182 ? 6.316 -9.463 91.175 1.00 19.65 182 LEU C C 1
ATOM 9165 O O . LEU C 1 182 ? 5.315 -10.034 91.660 1.00 19.58 182 LEU C O 1
ATOM 9170 N N . TRP C 1 183 ? 6.561 -8.180 91.393 1.00 17.75 183 TRP C N 1
ATOM 9171 C CA . TRP C 1 183 ? 5.596 -7.365 92.130 1.00 19.94 183 TRP C CA 1
ATOM 9172 C C . TRP C 1 183 ? 4.266 -7.386 91.361 1.00 19.49 183 TRP C C 1
ATOM 9173 O O . TRP C 1 183 ? 3.217 -7.670 91.939 1.00 18.20 183 TRP C O 1
ATOM 9184 N N . TRP C 1 184 ? 4.308 -7.150 90.050 1.00 18.42 184 TRP C N 1
ATOM 9185 C CA . TRP C 1 184 ? 3.084 -7.062 89.260 1.00 19.19 184 TRP C CA 1
ATOM 9186 C C . TRP C 1 184 ? 2.261 -8.342 89.307 1.00 17.93 184 TRP C C 1
ATOM 9187 O O . TRP C 1 184 ? 1.046 -8.294 89.397 1.00 18.14 184 TRP C O 1
ATOM 9198 N N . ALA C 1 185 ? 2.931 -9.484 89.300 1.00 17.56 185 ALA C N 1
ATOM 9199 C CA . ALA C 1 185 ? 2.271 -10.752 89.342 1.00 19.55 185 ALA C CA 1
ATOM 9200 C C . ALA C 1 185 ? 1.475 -10.961 90.630 1.00 18.61 185 ALA C C 1
ATOM 9201 O O . ALA C 1 185 ? 0.493 -11.691 90.643 1.00 18.91 185 ALA C O 1
ATOM 9203 N N . HIS C 1 186 ? 1.921 -10.298 91.694 1.00 17.79 186 HIS C N 1
ATOM 9204 C CA . HIS C 1 186 ? 1.274 -10.341 92.996 1.00 18.12 186 HIS C CA 1
ATOM 9205 C C . HIS C 1 186 ? 0.139 -9.372 93.123 1.00 18.43 186 HIS C C 1
ATOM 9206 O O . HIS C 1 186 ? -0.434 -9.253 94.199 1.00 17.66 186 HIS C O 1
ATOM 9213 N N . THR C 1 187 ? -0.178 -8.673 92.034 1.00 16.68 187 THR C N 1
ATOM 9214 C CA . THR C 1 187 ? -1.266 -7.710 92.036 1.00 15.98 187 THR C CA 1
ATOM 9215 C C . THR C 1 187 ? -2.502 -8.329 91.365 1.00 15.68 187 THR C C 1
ATOM 9216 O O . THR C 1 187 ? -3.171 -7.662 90.671 1.00 17.17 187 THR C O 1
ATOM 9220 N N . GLY C 1 188 ? -2.796 -9.597 91.639 1.00 15.63 188 GLY C N 1
ATOM 9221 C CA . GLY C 1 188 ? -3.934 -10.293 90.982 1.00 15.58 188 GLY C CA 1
ATOM 9222 C C . GLY C 1 188 ? -3.684 -11.664 90.412 1.00 15.86 188 GLY C C 1
ATOM 9223 O O . GLY C 1 188 ? -4.622 -12.319 89.923 1.00 15.61 188 GLY C O 1
ATOM 9224 N N . GLY C 1 189 ? -2.428 -12.074 90.380 1.00 16.48 189 GLY C N 1
ATOM 9225 C CA . GLY C 1 189 ? -2.029 -13.348 89.833 1.00 16.74 189 GLY C CA 1
ATOM 9226 C C . GLY C 1 189 ? -2.552 -14.546 90.601 1.00 18.84 189 GLY C C 1
ATOM 9227 O O . GLY C 1 189 ? -2.673 -15.670 90.075 1.00 20.60 189 GLY C O 1
ATOM 9228 N N . GLY C 1 190 ? -2.845 -14.318 91.870 1.00 18.50 190 GLY C N 1
ATOM 9229 C CA . GLY C 1 190 ? -3.424 -15.354 92.714 1.00 21.19 190 GLY C CA 1
ATOM 9230 C C . GLY C 1 190 ? -2.370 -16.179 93.401 1.00 20.26 190 GLY C C 1
ATOM 9231 O O . GLY C 1 190 ? -1.195 -16.265 92.966 1.00 20.02 190 GLY C O 1
ATOM 9232 N N . GLY C 1 191 ? -2.794 -16.776 94.507 1.00 17.84 191 GLY C N 1
ATOM 9233 C CA . GLY C 1 191 ? -1.901 -17.595 95.296 1.00 17.49 191 GLY C CA 1
ATOM 9234 C C . GLY C 1 191 ? -1.543 -18.919 94.673 1.00 17.30 191 GLY C C 1
ATOM 9235 O O . GLY C 1 191 ? -2.213 -19.433 93.719 1.00 18.84 191 GLY C O 1
ATOM 9236 N N . GLY C 1 192 ? -0.438 -19.460 95.165 1.00 16.89 192 GLY C N 1
ATOM 9237 C CA . GLY C 1 192 ? -0.014 -20.816 94.861 1.00 16.63 192 GLY C CA 1
ATOM 9238 C C . GLY C 1 192 ? 0.725 -20.921 93.518 1.00 18.02 192 GLY C C 1
ATOM 9239 O O . GLY C 1 192 ? 0.825 -22.035 92.996 1.00 19.45 192 GLY C O 1
ATOM 9240 N N . ASN C 1 193 ? 1.246 -19.804 92.978 1.00 16.35 193 ASN C N 1
ATOM 9241 C CA . ASN C 1 193 ? 1.816 -19.732 91.627 1.00 17.30 193 ASN C CA 1
ATOM 9242 C C . ASN C 1 193 ? 3.314 -19.475 91.528 1.00 20.28 193 ASN C C 1
ATOM 9243 O O . ASN C 1 193 ? 4.016 -20.165 90.782 1.00 21.42 193 ASN C O 1
ATOM 9248 N N . PHE C 1 194 ? 3.788 -18.464 92.218 1.00 19.19 194 PHE C N 1
ATOM 9249 C CA . PHE C 1 194 ? 5.172 -17.970 91.962 1.00 21.77 194 PHE C CA 1
ATOM 9250 C C . PHE C 1 194 ? 6.163 -18.256 93.045 1.00 22.04 194 PHE C C 1
ATOM 9251 O O . PHE C 1 194 ? 7.373 -18.200 92.766 1.00 22.30 194 PHE C O 1
ATOM 9259 N N . GLY C 1 195 ? 5.708 -18.592 94.254 1.00 18.49 195 GLY C N 1
ATOM 9260 C CA . GLY C 1 195 ? 6.597 -18.807 95.392 1.00 19.52 195 GLY C CA 1
ATOM 9261 C C . GLY C 1 195 ? 5.801 -18.541 96.659 1.00 19.28 195 GLY C C 1
ATOM 9262 O O . GLY C 1 195 ? 4.572 -18.281 96.593 1.00 20.14 195 GLY C O 1
ATOM 9263 N N . VAL C 1 196 ? 6.464 -18.625 97.801 1.00 18.04 196 VAL C N 1
ATOM 9264 C CA . VAL C 1 196 ? 5.803 -18.463 99.073 1.00 17.90 196 VAL C CA 1
ATOM 9265 C C . VAL C 1 196 ? 5.866 -17.019 99.515 1.00 16.95 196 VAL C C 1
ATOM 9266 O O . VAL C 1 196 ? 6.926 -16.473 99.755 1.00 17.33 196 VAL C O 1
ATOM 9270 N N . ILE C 1 197 ? 4.711 -16.377 99.562 1.00 17.60 197 ILE C N 1
ATOM 9271 C CA . ILE C 1 197 ? 4.665 -14.982 99.980 1.00 17.68 197 ILE C CA 1
ATOM 9272 C C . ILE C 1 197 ? 4.818 -14.969 101.491 1.00 18.08 197 ILE C C 1
ATOM 9273 O O . ILE C 1 197 ? 4.077 -15.680 102.186 1.00 17.22 197 ILE C O 1
ATOM 9278 N N . THR C 1 198 ? 5.853 -14.305 102.023 1.00 15.74 198 THR C N 1
ATOM 9279 C CA . THR C 1 198 ? 6.008 -14.267 103.478 1.00 16.30 198 THR C CA 1
ATOM 9280 C C . THR C 1 198 ? 5.417 -12.990 104.078 1.00 15.73 198 THR C C 1
ATOM 9281 O O . THR C 1 198 ? 4.883 -13.007 105.215 1.00 17.51 198 THR C O 1
ATOM 9285 N N . ARG C 1 199 ? 5.503 -11.865 103.369 1.00 15.54 199 ARG C N 1
ATOM 9286 C CA . ARG C 1 199 ? 4.938 -10.658 103.899 1.00 16.56 199 ARG C CA 1
ATOM 9287 C C . ARG C 1 199 ? 4.709 -9.664 102.760 1.00 16.44 199 ARG C C 1
ATOM 9288 O O . ARG C 1 199 ? 5.308 -9.770 101.698 1.00 15.06 199 ARG C O 1
ATOM 9296 N N . TYR C 1 200 ? 3.770 -8.766 102.983 1.00 16.26 200 TYR C N 1
ATOM 9297 C CA . TYR C 1 200 ? 3.375 -7.708 102.079 1.00 17.55 200 TYR C CA 1
ATOM 9298 C C . TYR C 1 200 ? 3.622 -6.420 102.824 1.00 16.97 200 TYR C C 1
ATOM 9299 O O . TYR C 1 200 ? 3.556 -6.401 104.040 1.00 19.48 200 TYR C O 1
ATOM 9308 N N . TRP C 1 201 ? 3.875 -5.348 102.094 1.00 17.51 201 TRP C N 1
ATOM 9309 C CA . TRP C 1 201 ? 3.894 -4.032 102.599 1.00 17.82 201 TRP C CA 1
ATOM 9310 C C . TRP C 1 201 ? 2.853 -3.238 101.879 1.00 18.56 201 TRP C C 1
ATOM 9311 O O . TRP C 1 201 ? 2.835 -3.198 100.662 1.00 18.56 201 TRP C O 1
ATOM 9322 N N . LEU C 1 202 ? 2.022 -2.545 102.665 1.00 18.16 202 LEU C N 1
ATOM 9323 C CA . LEU C 1 202 ? 0.958 -1.720 102.192 1.00 18.85 202 LEU C CA 1
ATOM 9324 C C . LEU C 1 202 ? 1.111 -0.225 102.466 1.00 19.85 202 LEU C C 1
ATOM 9325 O O . LEU C 1 202 ? 1.448 0.225 103.602 1.00 18.96 202 LEU C O 1
ATOM 9330 N N . ARG C 1 203 ? 0.828 0.548 101.434 1.00 19.56 203 ARG C N 1
ATOM 9331 C CA . ARG C 1 203 ? 0.959 2.002 101.490 1.00 22.47 203 ARG C CA 1
ATOM 9332 C C . ARG C 1 203 ? 0.215 2.633 100.328 1.00 22.20 203 ARG C C 1
ATOM 9333 O O . ARG C 1 203 ? 0.290 2.084 99.268 1.00 21.83 203 ARG C O 1
ATOM 9341 N N . SER C 1 204 ? -0.478 3.776 100.508 1.00 21.53 204 SER C N 1
ATOM 9342 C CA . SER C 1 204 ? -1.001 4.517 99.346 1.00 24.40 204 SER C CA 1
ATOM 9343 C C . SER C 1 204 ? 0.169 5.030 98.475 1.00 25.65 204 SER C C 1
ATOM 9344 O O . SER C 1 204 ? 1.116 5.549 99.006 1.00 26.65 204 SER C O 1
ATOM 9347 N N . PRO C 1 205 ? 0.100 4.855 97.154 1.00 28.26 205 PRO C N 1
ATOM 9348 C CA . PRO C 1 205 ? 1.172 5.344 96.241 1.00 31.67 205 PRO C CA 1
ATOM 9349 C C . PRO C 1 205 ? 1.452 6.838 96.407 1.00 35.51 205 PRO C C 1
ATOM 9350 O O . PRO C 1 205 ? 2.563 7.273 96.189 1.00 38.75 205 PRO C O 1
ATOM 9354 N N . ASP C 1 206 ? 0.461 7.608 96.834 1.00 37.88 206 ASP C N 1
ATOM 9355 C CA . ASP C 1 206 ? 0.648 9.048 97.005 1.00 43.24 206 ASP C CA 1
ATOM 9356 C C . ASP C 1 206 ? 0.567 9.521 98.459 1.00 38.94 206 ASP C C 1
ATOM 9357 O O . ASP C 1 206 ? 0.315 10.684 98.702 1.00 40.02 206 ASP C O 1
ATOM 9362 N N . ALA C 1 207 ? 0.790 8.627 99.420 1.00 33.50 207 ALA C N 1
ATOM 9363 C CA . ALA C 1 207 ? 0.883 8.993 100.828 1.00 31.48 207 ALA C CA 1
ATOM 9364 C C . ALA C 1 207 ? 1.823 10.199 101.007 1.00 37.81 207 ALA C C 1
ATOM 9365 O O . ALA C 1 207 ? 2.892 10.231 100.387 1.00 34.19 207 ALA C O 1
ATOM 9367 N N . VAL C 1 208 ? 1.411 11.145 101.861 1.00 40.64 208 VAL C N 1
ATOM 9368 C CA . VAL C 1 208 ? 2.218 12.305 102.251 1.00 43.15 208 VAL C CA 1
ATOM 9369 C C . VAL C 1 208 ? 3.100 11.986 103.452 1.00 42.01 208 VAL C C 1
ATOM 9370 O O . VAL C 1 208 ? 2.601 11.562 104.499 1.00 39.68 208 VAL C O 1
ATOM 9374 N N . GLY C 1 209 ? 4.392 12.276 103.312 1.00 42.41 209 GLY C N 1
ATOM 9375 C CA . GLY C 1 209 ? 5.348 12.183 104.421 1.00 41.52 209 GLY C CA 1
ATOM 9376 C C . GLY C 1 209 ? 5.572 10.737 104.821 1.00 39.96 209 GLY C C 1
ATOM 9377 O O . GLY C 1 209 ? 5.427 9.826 104.001 1.00 40.86 209 GLY C O 1
ATOM 9378 N N . ASP C 1 210 ? 5.905 10.499 106.083 1.00 37.38 210 ASP C N 1
ATOM 9379 C CA . ASP C 1 210 ? 6.138 9.118 106.519 1.00 37.22 210 ASP C CA 1
ATOM 9380 C C . ASP C 1 210 ? 5.486 8.714 107.844 1.00 29.55 210 ASP C C 1
ATOM 9381 O O . ASP C 1 210 ? 5.819 7.688 108.419 1.00 28.23 210 ASP C O 1
ATOM 9386 N N . ALA C 1 211 ? 4.523 9.475 108.311 1.00 28.18 211 ALA C N 1
ATOM 9387 C CA . ALA C 1 211 ? 3.797 9.071 109.519 1.00 26.86 211 ALA C CA 1
ATOM 9388 C C . ALA C 1 211 ? 2.806 7.958 109.107 1.00 25.79 211 ALA C C 1
ATOM 9389 O O . ALA C 1 211 ? 2.249 8.029 108.028 1.00 24.42 211 ALA C O 1
ATOM 9391 N N . PRO C 1 212 ? 2.604 6.963 109.974 1.00 23.82 212 PRO C N 1
ATOM 9392 C CA . PRO C 1 212 ? 1.715 5.856 109.605 1.00 23.58 212 PRO C CA 1
ATOM 9393 C C . PRO C 1 212 ? 0.283 6.311 109.433 1.00 23.78 212 PRO C C 1
ATOM 9394 O O . PRO C 1 212 ? -0.464 5.693 108.694 1.00 24.26 212 PRO C O 1
ATOM 9398 N N . GLU C 1 213 ? -0.102 7.374 110.140 1.00 25.37 213 GLU C N 1
ATOM 9399 C CA . GLU C 1 213 ? -1.456 7.930 110.059 1.00 27.36 213 GLU C CA 1
ATOM 9400 C C . GLU C 1 213 ? -1.823 8.451 108.693 1.00 28.36 213 GLU C C 1
ATOM 9401 O O . GLU C 1 213 ? -3.025 8.521 108.370 1.00 27.81 213 GLU C O 1
ATOM 9407 N N . GLU C 1 214 ? -0.811 8.794 107.903 1.00 25.69 214 GLU C N 1
ATOM 9408 C CA . GLU C 1 214 ? -0.974 9.225 106.513 1.00 27.48 214 GLU C CA 1
ATOM 9409 C C . GLU C 1 214 ? -0.638 8.162 105.450 1.00 25.10 214 GLU C C 1
ATOM 9410 O O . GLU C 1 214 ? -0.781 8.427 104.272 1.00 23.89 214 GLU C O 1
ATOM 9416 N N . ALA C 1 215 ? -0.172 6.987 105.857 1.00 22.68 215 ALA C N 1
ATOM 9417 C CA . ALA C 1 215 ? 0.414 6.012 104.908 1.00 21.35 215 ALA C CA 1
ATOM 9418 C C . ALA C 1 215 ? -0.653 5.125 104.248 1.00 20.88 215 ALA C C 1
ATOM 9419 O O . ALA C 1 215 ? -0.419 4.528 103.205 1.00 20.80 215 ALA C O 1
ATOM 9421 N N . LEU C 1 216 ? -1.837 5.053 104.846 1.00 20.03 216 LEU C N 1
ATOM 9422 C CA . LEU C 1 216 ? -2.992 4.394 104.243 1.00 18.96 216 LEU C CA 1
ATOM 9423 C C . LEU C 1 216 ? -4.187 5.313 104.435 1.00 20.59 216 LEU C C 1
ATOM 9424 O O . LEU C 1 216 ? -4.132 6.235 105.249 1.00 21.96 216 LEU C O 1
ATOM 9429 N N . PRO C 1 217 ? -5.260 5.092 103.678 1.00 21.00 217 PRO C N 1
ATOM 9430 C CA . PRO C 1 217 ? -6.398 6.010 103.787 1.00 21.30 217 PRO C CA 1
ATOM 9431 C C . PRO C 1 217 ? -7.139 5.915 105.102 1.00 21.36 217 PRO C C 1
ATOM 9432 O O . PRO C 1 217 ? -7.180 4.842 105.738 1.00 20.45 217 PRO C O 1
ATOM 9436 N N . ARG C 1 218 ? -7.827 6.996 105.467 1.00 23.56 218 ARG C N 1
ATOM 9437 C CA . ARG C 1 218 ? -8.740 6.965 106.610 1.00 23.58 218 ARG C CA 1
ATOM 9438 C C . ARG C 1 218 ? -10.118 6.602 106.120 1.00 24.30 218 ARG C C 1
ATOM 9439 O O . ARG C 1 218 ? -10.620 7.280 105.244 1.00 24.16 218 ARG C O 1
ATOM 9447 N N . PRO C 1 219 ? -10.757 5.589 106.715 1.00 21.47 219 PRO C N 1
ATOM 9448 C CA . PRO C 1 219 ? -12.119 5.372 106.237 1.00 22.61 219 PRO C CA 1
ATOM 9449 C C . PRO C 1 219 ? -13.028 6.482 106.668 1.00 25.12 219 PRO C C 1
ATOM 9450 O O . PRO C 1 219 ? -12.707 7.228 107.599 1.00 27.23 219 PRO C O 1
ATOM 9454 N N . PRO C 1 220 ? -14.223 6.560 106.068 1.00 27.08 220 PRO C N 1
ATOM 9455 C CA . PRO C 1 220 ? -15.216 7.519 106.596 1.00 27.29 220 PRO C CA 1
ATOM 9456 C C . PRO C 1 220 ? -15.519 7.198 108.049 1.00 26.67 220 PRO C C 1
ATOM 9457 O O . PRO C 1 220 ? -15.437 6.045 108.438 1.00 25.46 220 PRO C O 1
ATOM 9461 N N . ALA C 1 221 ? -15.872 8.211 108.832 1.00 26.52 221 ALA C N 1
ATOM 9462 C CA . ALA C 1 221 ? -15.983 8.063 110.274 1.00 28.64 221 ALA C CA 1
ATOM 9463 C C . ALA C 1 221 ? -17.158 7.150 110.659 1.00 27.99 221 ALA C C 1
ATOM 9464 O O . ALA C 1 221 ? -17.035 6.302 111.568 1.00 25.47 221 ALA C O 1
ATOM 9466 N N . SER C 1 222 ? -18.247 7.275 109.908 1.00 24.30 222 SER C N 1
ATOM 9467 C CA . SER C 1 222 ? -19.502 6.749 110.334 1.00 24.71 222 SER C CA 1
ATOM 9468 C C . SER C 1 222 ? -20.388 6.522 109.102 1.00 22.03 222 SER C C 1
ATOM 9469 O O . SER C 1 222 ? -20.236 7.218 108.081 1.00 20.58 222 SER C O 1
ATOM 9472 N N . PHE C 1 223 ? -21.260 5.535 109.202 1.00 20.46 223 PHE C N 1
ATOM 9473 C CA . PHE C 1 223 ? -22.148 5.111 108.124 1.00 20.55 223 PHE C CA 1
ATOM 9474 C C . PHE C 1 223 ? -23.613 5.016 108.535 1.00 21.59 223 PHE C C 1
ATOM 9475 O O . PHE C 1 223 ? -23.944 4.652 109.676 1.00 25.29 223 PHE C O 1
ATOM 9483 N N . HIS C 1 224 ? -24.475 5.326 107.591 1.00 22.22 224 HIS C N 1
ATOM 9484 C CA . HIS C 1 224 ? -25.897 4.967 107.632 1.00 20.72 224 HIS C CA 1
ATOM 9485 C C . HIS C 1 224 ? -26.020 3.582 107.006 1.00 21.92 224 HIS C C 1
ATOM 9486 O O . HIS C 1 224 ? -25.474 3.370 105.922 1.00 21.14 224 HIS C O 1
ATOM 9493 N N . VAL C 1 225 ? -26.691 2.665 107.699 1.00 21.87 225 VAL C N 1
ATOM 9494 C CA . VAL C 1 225 ? -26.776 1.269 107.339 1.00 20.75 225 VAL C CA 1
ATOM 9495 C C . VAL C 1 225 ? -28.252 0.949 107.238 1.00 21.66 225 VAL C C 1
ATOM 9496 O O . VAL C 1 225 ? -29.046 1.396 108.086 1.00 21.71 225 VAL C O 1
ATOM 9500 N N . ALA C 1 226 ? -28.626 0.237 106.177 1.00 20.93 226 ALA C N 1
ATOM 9501 C CA . ALA C 1 226 ? -29.998 -0.273 105.991 1.00 22.20 226 ALA C CA 1
ATOM 9502 C C . ALA C 1 226 ? -29.901 -1.788 105.840 1.00 24.60 226 ALA C C 1
ATOM 9503 O O . ALA C 1 226 ? -28.977 -2.299 105.174 1.00 22.39 226 ALA C O 1
ATOM 9505 N N . ARG C 1 227 ? -30.760 -2.524 106.539 1.00 23.05 227 ARG C N 1
ATOM 9506 C CA . ARG C 1 227 ? -30.866 -3.969 106.343 1.00 23.81 227 ARG C CA 1
ATOM 9507 C C . ARG C 1 227 ? -32.335 -4.204 105.953 1.00 23.06 227 ARG C C 1
ATOM 9508 O O . ARG C 1 227 ? -33.216 -3.658 106.583 1.00 21.07 227 ARG C O 1
ATOM 9516 N N . VAL C 1 228 ? -32.542 -4.908 104.846 1.00 22.73 228 VAL C N 1
ATOM 9517 C CA . VAL C 1 228 ? -33.860 -5.058 104.218 1.00 24.61 228 VAL C CA 1
ATOM 9518 C C . VAL C 1 228 ? -34.116 -6.531 103.993 1.00 24.24 228 VAL C C 1
ATOM 9519 O O . VAL C 1 228 ? -33.213 -7.280 103.622 1.00 22.60 228 VAL C O 1
ATOM 9523 N N . SER C 1 229 ? -35.351 -6.974 104.169 1.00 22.43 229 SER C N 1
ATOM 9524 C CA . SER C 1 229 ? -35.630 -8.289 103.712 1.00 22.47 229 SER C CA 1
ATOM 9525 C C . SER C 1 229 ? -37.009 -8.390 103.116 1.00 21.65 229 SER C C 1
ATOM 9526 O O . SER C 1 229 ? -37.906 -7.661 103.493 1.00 19.67 229 SER C O 1
ATOM 9529 N N . TRP C 1 230 ? -37.119 -9.280 102.141 1.00 21.10 230 TRP C N 1
ATOM 9530 C CA . TRP C 1 230 ? -38.370 -9.531 101.436 1.00 21.11 230 TRP C CA 1
ATOM 9531 C C . TRP C 1 230 ? -38.773 -10.965 101.703 1.00 21.39 230 TRP C C 1
ATOM 9532 O O . TRP C 1 230 ? -37.990 -11.870 101.521 1.00 20.37 230 TRP C O 1
ATOM 9543 N N . SER C 1 231 ? -40.039 -11.215 102.043 1.00 20.47 231 SER C N 1
ATOM 9544 C CA . SER C 1 231 ? -40.393 -12.560 102.387 1.00 21.70 231 SER C CA 1
ATOM 9545 C C . SER C 1 231 ? -40.701 -13.433 101.141 1.00 19.00 231 SER C C 1
ATOM 9546 O O . SER C 1 231 ? -41.481 -13.051 100.228 1.00 19.70 231 SER C O 1
ATOM 9549 N N . TRP C 1 232 ? -40.128 -14.629 101.136 1.00 17.56 232 TRP C N 1
ATOM 9550 C CA . TRP C 1 232 ? -40.290 -15.514 100.037 1.00 19.55 232 TRP C CA 1
ATOM 9551 C C . TRP C 1 232 ? -41.795 -15.892 99.915 1.00 20.97 232 TRP C C 1
ATOM 9552 O O . TRP C 1 232 ? -42.280 -16.166 98.800 1.00 21.99 232 TRP C O 1
ATOM 9563 N N . ALA C 1 233 ? -42.517 -15.863 101.028 1.00 22.92 233 ALA C N 1
ATOM 9564 C CA . ALA C 1 233 ? -43.974 -16.334 100.983 1.00 23.31 233 ALA C CA 1
ATOM 9565 C C . ALA C 1 233 ? -44.805 -15.271 100.319 1.00 25.86 233 ALA C C 1
ATOM 9566 O O . ALA C 1 233 ? -45.978 -15.493 100.030 1.00 28.03 233 ALA C O 1
ATOM 9568 N N . GLU C 1 234 ? -44.223 -14.081 100.081 1.00 25.29 234 GLU C N 1
ATOM 9569 C CA . GLU C 1 234 ? -44.955 -12.985 99.436 1.00 28.10 234 GLU C CA 1
ATOM 9570 C C . GLU C 1 234 ? -44.412 -12.680 98.045 1.00 28.27 234 GLU C C 1
ATOM 9571 O O . GLU C 1 234 ? -44.811 -11.737 97.430 1.00 31.91 234 GLU C O 1
ATOM 9577 N N . LEU C 1 235 ? -43.486 -13.500 97.570 1.00 30.40 235 LEU C N 1
ATOM 9578 C CA . LEU C 1 235 ? -42.733 -13.224 96.377 1.00 32.63 235 LEU C CA 1
ATOM 9579 C C . LEU C 1 235 ? -43.359 -14.052 95.252 1.00 32.77 235 LEU C C 1
ATOM 9580 O O . LEU C 1 235 ? -43.804 -15.156 95.479 1.00 34.22 235 LEU C O 1
ATOM 9585 N N . THR C 1 236 ? -43.448 -13.472 94.073 1.00 31.28 236 THR C N 1
ATOM 9586 C CA . THR C 1 236 ? -43.778 -14.184 92.849 1.00 28.64 236 THR C CA 1
ATOM 9587 C C . THR C 1 236 ? -42.587 -14.050 91.912 1.00 26.03 236 THR C C 1
ATOM 9588 O O . THR C 1 236 ? -41.681 -13.254 92.152 1.00 23.41 236 THR C O 1
ATOM 9592 N N . GLU C 1 237 ? -42.614 -14.813 90.837 1.00 25.89 237 GLU C N 1
ATOM 9593 C CA . GLU C 1 237 ? -41.592 -14.703 89.810 1.00 26.14 237 GLU C CA 1
ATOM 9594 C C . GLU C 1 237 ? -41.506 -13.272 89.287 1.00 24.78 237 GLU C C 1
ATOM 9595 O O . GLU C 1 237 ? -40.413 -12.710 89.215 1.00 24.32 237 GLU C O 1
ATOM 9601 N N . ALA C 1 238 ? -42.644 -12.669 88.915 1.00 23.34 238 ALA C N 1
ATOM 9602 C CA . ALA C 1 238 ? -42.642 -11.294 88.426 1.00 24.38 238 ALA C CA 1
ATOM 9603 C C . ALA C 1 238 ? -41.985 -10.313 89.375 1.00 22.14 238 ALA C C 1
ATOM 9604 O O . ALA C 1 238 ? -41.233 -9.447 88.932 1.00 24.59 238 ALA C O 1
ATOM 9606 N N . ASP C 1 239 ? -42.296 -10.406 90.680 1.00 22.30 239 ASP C N 1
ATOM 9607 C CA . ASP C 1 239 ? -41.694 -9.523 91.666 1.00 23.62 239 ASP C CA 1
ATOM 9608 C C . ASP C 1 239 ? -40.157 -9.749 91.749 1.00 21.54 239 ASP C C 1
ATOM 9609 O O . ASP C 1 239 ? -39.375 -8.779 91.877 1.00 23.16 239 ASP C O 1
ATOM 9614 N N . TYR C 1 240 ? -39.754 -11.007 91.750 1.00 20.36 240 TYR C N 1
ATOM 9615 C CA . TYR C 1 240 ? -38.316 -11.360 91.833 1.00 20.69 240 TYR C CA 1
ATOM 9616 C C . TYR C 1 240 ? -37.610 -10.737 90.667 1.00 20.81 240 TYR C C 1
ATOM 9617 O O . TYR C 1 240 ? -36.583 -10.050 90.853 1.00 18.91 240 TYR C O 1
ATOM 9626 N N . VAL C 1 241 ? -38.144 -10.952 89.477 1.00 19.62 241 VAL C N 1
ATOM 9627 C CA . VAL C 1 241 ? -37.536 -10.429 88.260 1.00 21.00 241 VAL C CA 1
ATOM 9628 C C . VAL C 1 241 ? -37.468 -8.905 88.319 1.00 21.69 241 VAL C C 1
ATOM 9629 O O . VAL C 1 241 ? -36.415 -8.276 88.008 1.00 21.41 241 VAL C O 1
ATOM 9633 N N . ARG C 1 242 ? -38.519 -8.267 88.796 1.00 20.63 242 ARG C N 1
ATOM 9634 C CA . ARG C 1 242 ? -38.519 -6.822 88.775 1.00 22.45 242 ARG C CA 1
ATOM 9635 C C . ARG C 1 242 ? -37.578 -6.235 89.875 1.00 21.60 242 ARG C C 1
ATOM 9636 O O . ARG C 1 242 ? -36.948 -5.229 89.653 1.00 19.45 242 ARG C O 1
ATOM 9644 N N . LEU C 1 243 ? -37.567 -6.862 91.060 1.00 19.81 243 LEU C N 1
ATOM 9645 C CA . LEU C 1 243 ? -36.732 -6.427 92.162 1.00 22.37 243 LEU C CA 1
ATOM 9646 C C . LEU C 1 243 ? -35.283 -6.475 91.754 1.00 19.18 243 LEU C C 1
ATOM 9647 O O . LEU C 1 243 ? -34.581 -5.511 91.888 1.00 20.71 243 LEU C O 1
ATOM 9652 N N . VAL C 1 244 ? -34.858 -7.619 91.252 1.00 20.13 244 VAL C N 1
ATOM 9653 C CA . VAL C 1 244 ? -33.439 -7.788 90.859 1.00 19.58 244 VAL C CA 1
ATOM 9654 C C . VAL C 1 244 ? -33.122 -6.846 89.688 1.00 21.27 244 VAL C C 1
ATOM 9655 O O . VAL C 1 244 ? -32.079 -6.198 89.693 1.00 19.67 244 VAL C O 1
ATOM 9659 N N . SER C 1 245 ? -34.004 -6.728 88.701 1.00 19.55 245 SER C N 1
ATOM 9660 C CA . SER C 1 245 ? -33.825 -5.703 87.629 1.00 20.16 245 SER C CA 1
ATOM 9661 C C . SER C 1 245 ? -33.672 -4.274 88.135 1.00 20.39 245 SER C C 1
ATOM 9662 O O . SER C 1 245 ? -32.827 -3.501 87.600 1.00 21.90 245 SER C O 1
ATOM 9665 N N . ASN C 1 246 ? -34.440 -3.909 89.152 1.00 20.61 246 ASN C N 1
ATOM 9666 C CA . ASN C 1 246 ? -34.321 -2.564 89.717 1.00 20.16 246 ASN C CA 1
ATOM 9667 C C . ASN C 1 246 ? -32.970 -2.391 90.388 1.00 18.73 246 ASN C C 1
ATOM 9668 O O . ASN C 1 246 ? -32.340 -1.357 90.222 1.00 18.80 246 ASN C O 1
ATOM 9673 N N . PHE C 1 247 ? -32.557 -3.409 91.135 1.00 17.69 247 PHE C N 1
ATOM 9674 C CA . PHE C 1 247 ? -31.231 -3.390 91.791 1.00 18.41 247 PHE C CA 1
ATOM 9675 C C . PHE C 1 247 ? -30.140 -3.232 90.775 1.00 19.36 247 PHE C C 1
ATOM 9676 O O . PHE C 1 247 ? -29.281 -2.359 90.894 1.00 20.11 247 PHE C O 1
ATOM 9684 N N . LEU C 1 248 ? -30.174 -4.076 89.746 1.00 20.63 248 LEU C N 1
ATOM 9685 C CA . LEU C 1 248 ? -29.140 -4.063 88.742 1.00 21.32 248 LEU C CA 1
ATOM 9686 C C . LEU C 1 248 ? -29.102 -2.754 87.986 1.00 21.47 248 LEU C C 1
ATOM 9687 O O . LEU C 1 248 ? -28.037 -2.212 87.746 1.00 20.42 248 LEU C O 1
ATOM 9692 N N . ASP C 1 249 ? -30.252 -2.273 87.563 1.00 20.06 249 ASP C N 1
ATOM 9693 C CA . ASP C 1 249 ? -30.377 -0.960 86.853 1.00 21.24 249 ASP C CA 1
ATOM 9694 C C . ASP C 1 249 ? -29.828 0.198 87.648 1.00 19.51 249 ASP C C 1
ATOM 9695 O O . ASP C 1 249 ? -29.057 1.015 87.106 1.00 19.78 249 ASP C O 1
ATOM 9700 N N . TRP C 1 250 ? -30.157 0.264 88.951 1.00 18.21 250 TRP C N 1
ATOM 9701 C CA . TRP C 1 250 ? -29.609 1.288 89.813 1.00 18.42 250 TRP C CA 1
ATOM 9702 C C . TRP C 1 250 ? -28.068 1.164 89.898 1.00 17.91 250 TRP C C 1
ATOM 9703 O O . TRP C 1 250 ? -27.354 2.154 89.794 1.00 19.34 250 TRP C O 1
ATOM 9714 N N . GLN C 1 251 ? -27.556 -0.026 90.147 1.00 16.52 251 GLN C N 1
ATOM 9715 C CA . GLN C 1 251 ? -26.125 -0.195 90.278 1.00 18.28 251 GLN C CA 1
ATOM 9716 C C . GLN C 1 251 ? -25.369 0.156 88.986 1.00 19.31 251 GLN C C 1
ATOM 9717 O O . GLN C 1 251 ? -24.252 0.760 89.008 1.00 20.94 251 GLN C O 1
ATOM 9723 N N . LEU C 1 252 ? -25.952 -0.181 87.848 1.00 19.62 252 LEU C N 1
ATOM 9724 C CA . LEU C 1 252 ? -25.283 0.101 86.592 1.00 20.77 252 LEU C CA 1
ATOM 9725 C C . LEU C 1 252 ? -25.297 1.574 86.243 1.00 22.89 252 LEU C C 1
ATOM 9726 O O . LEU C 1 252 ? -24.460 2.008 85.455 1.00 23.27 252 LEU C O 1
ATOM 9731 N N . ARG C 1 253 ? -26.150 2.364 86.891 1.00 23.25 253 ARG C N 1
ATOM 9732 C CA . ARG C 1 253 ? -26.155 3.853 86.735 1.00 24.31 253 ARG C CA 1
ATOM 9733 C C . ARG C 1 253 ? -25.244 4.547 87.736 1.00 21.98 253 ARG C C 1
ATOM 9734 O O . ARG C 1 253 ? -25.010 5.734 87.650 1.00 20.15 253 ARG C O 1
ATOM 9742 N N . ASN C 1 254 ? -24.735 3.801 88.710 1.00 19.64 254 ASN C N 1
ATOM 9743 C CA . ASN C 1 254 ? -24.065 4.409 89.858 1.00 20.62 254 ASN C CA 1
ATOM 9744 C C . ASN C 1 254 ? -22.787 3.663 90.187 1.00 20.75 254 ASN C C 1
ATOM 9745 O O . ASN C 1 254 ? -22.488 3.446 91.348 1.00 22.09 254 ASN C O 1
ATOM 9750 N N . CYS C 1 255 ? -22.048 3.249 89.178 1.00 18.96 255 CYS C N 1
ATOM 9751 C CA . CYS C 1 255 ? -20.901 2.399 89.463 1.00 21.06 255 CYS C CA 1
ATOM 9752 C C . CYS C 1 255 ? -19.560 3.032 89.129 1.00 20.74 255 CYS C C 1
ATOM 9753 O O . CYS C 1 255 ? -18.529 2.295 89.059 1.00 20.11 255 CYS C O 1
ATOM 9756 N N . THR C 1 256 ? -19.558 4.344 88.902 1.00 20.39 256 THR C N 1
ATOM 9757 C CA . THR C 1 256 ? -18.313 5.083 88.664 1.00 21.51 256 THR C CA 1
ATOM 9758 C C . THR C 1 256 ? -18.071 6.210 89.646 1.00 20.52 256 THR C C 1
ATOM 9759 O O . THR C 1 256 ? -18.954 6.680 90.356 1.00 18.07 256 THR C O 1
ATOM 9763 N N . VAL C 1 257 ? -16.822 6.662 89.677 1.00 20.26 257 VAL C N 1
ATOM 9764 C CA . VAL C 1 257 ? -16.393 7.630 90.684 1.00 21.84 257 VAL C CA 1
ATOM 9765 C C . VAL C 1 257 ? -17.144 8.967 90.536 1.00 22.71 257 VAL C C 1
ATOM 9766 O O . VAL C 1 257 ? -17.344 9.707 91.502 1.00 25.22 257 VAL C O 1
ATOM 9770 N N . ASP C 1 258 ? -17.633 9.227 89.353 1.00 23.97 258 ASP C N 1
ATOM 9771 C CA . ASP C 1 258 ? -18.425 10.430 89.132 1.00 26.08 258 ASP C CA 1
ATOM 9772 C C . ASP C 1 258 ? -19.913 10.314 89.506 1.00 26.20 258 ASP C C 1
ATOM 9773 O O . ASP C 1 258 ? -20.631 11.318 89.463 1.00 23.25 258 ASP C O 1
ATOM 9778 N N . SER C 1 259 ? -20.390 9.137 89.909 1.00 23.93 259 SER C N 1
ATOM 9779 C CA . SER C 1 259 ? -21.763 9.060 90.366 1.00 25.28 259 SER C CA 1
ATOM 9780 C C . SER C 1 259 ? -21.826 9.731 91.757 1.00 23.53 259 SER C C 1
ATOM 9781 O O . SER C 1 259 ? -21.012 9.428 92.633 1.00 20.21 259 SER C O 1
ATOM 9784 N N . PRO C 1 260 ? -22.810 10.623 91.988 1.00 23.52 260 PRO C N 1
ATOM 9785 C CA . PRO C 1 260 ? -22.895 11.173 93.357 1.00 22.62 260 PRO C CA 1
ATOM 9786 C C . PRO C 1 260 ? -23.363 10.128 94.426 1.00 20.99 260 PRO C C 1
ATOM 9787 O O . PRO C 1 260 ? -23.389 10.432 95.629 1.00 23.16 260 PRO C O 1
ATOM 9791 N N . ASN C 1 261 ? -23.692 8.924 93.985 1.00 18.38 261 ASN C N 1
ATOM 9792 C CA . ASN C 1 261 ? -24.119 7.820 94.837 1.00 17.86 261 ASN C CA 1
ATOM 9793 C C . ASN C 1 261 ? -23.004 6.773 94.930 1.00 18.80 261 ASN C C 1
ATOM 9794 O O . ASN C 1 261 ? -23.262 5.683 95.436 1.00 18.14 261 ASN C O 1
ATOM 9799 N N . ILE C 1 262 ? -21.747 7.112 94.595 1.00 17.98 262 ILE C N 1
ATOM 9800 C CA . ILE C 1 262 ? -20.709 6.068 94.531 1.00 18.65 262 ILE C CA 1
ATOM 9801 C C . ILE C 1 262 ? -20.359 5.563 95.928 1.00 18.50 262 ILE C C 1
ATOM 9802 O O . ILE C 1 262 ? -19.900 4.412 96.098 1.00 19.62 262 ILE C O 1
ATOM 9807 N N . GLY C 1 263 ? -20.568 6.395 96.941 1.00 18.41 263 GLY C N 1
ATOM 9808 C CA . GLY C 1 263 ? -20.347 5.978 98.320 1.00 18.45 263 GLY C CA 1
ATOM 9809 C C . GLY C 1 263 ? -21.329 4.960 98.903 1.00 18.22 263 GLY C C 1
ATOM 9810 O O . GLY C 1 263 ? -21.080 4.412 99.954 1.00 19.08 263 GLY C O 1
ATOM 9811 N N . LEU C 1 264 ? -22.455 4.731 98.248 1.00 17.46 264 LEU C N 1
ATOM 9812 C CA . LEU C 1 264 ? -23.407 3.758 98.698 1.00 16.58 264 LEU C CA 1
ATOM 9813 C C . LEU C 1 264 ? -23.026 2.405 98.153 1.00 16.87 264 LEU C C 1
ATOM 9814 O O . LEU C 1 264 ? -23.017 2.211 96.934 1.00 18.43 264 LEU C O 1
ATOM 9819 N N . TYR C 1 265 ? -22.767 1.467 99.070 1.00 16.15 265 TYR C N 1
ATOM 9820 C CA . TYR C 1 265 ? -22.417 0.107 98.779 1.00 15.91 265 TYR C CA 1
ATOM 9821 C C . TYR C 1 265 ? -23.602 -0.747 99.231 1.00 17.15 265 TYR C C 1
ATOM 9822 O O . TYR C 1 265 ? -24.126 -0.579 100.360 1.00 17.53 265 TYR C O 1
ATOM 9831 N N . ALA C 1 266 ? -24.012 -1.665 98.376 1.00 16.93 266 ALA C N 1
ATOM 9832 C CA . ALA C 1 266 ? -25.090 -2.594 98.685 1.00 16.86 266 ALA C CA 1
ATOM 9833 C C . ALA C 1 266 ? -24.795 -3.997 98.169 1.00 17.80 266 ALA C C 1
ATOM 9834 O O . ALA C 1 266 ? -24.186 -4.183 97.110 1.00 19.18 266 ALA C O 1
ATOM 9836 N N . LEU C 1 267 ? -25.251 -4.981 98.913 1.00 17.87 267 LEU C N 1
ATOM 9837 C CA . LEU C 1 267 ? -25.169 -6.380 98.551 1.00 19.40 267 LEU C CA 1
ATOM 9838 C C . LEU C 1 267 ? -26.585 -6.974 98.636 1.00 17.72 267 LEU C C 1
ATOM 9839 O O . LEU C 1 267 ? -27.201 -6.892 99.694 1.00 19.23 267 LEU C O 1
ATOM 9844 N N . LEU C 1 268 ? -27.050 -7.653 97.579 1.00 16.96 268 LEU C N 1
ATOM 9845 C CA . LEU C 1 268 ? -28.366 -8.274 97.568 1.00 17.79 268 LEU C CA 1
ATOM 9846 C C . LEU C 1 268 ? -28.173 -9.788 97.595 1.00 18.11 268 LEU C C 1
ATOM 9847 O O . LEU C 1 268 ? -27.489 -10.350 96.687 1.00 17.89 268 LEU C O 1
ATOM 9852 N N . GLU C 1 269 ? -28.706 -10.448 98.609 1.00 16.44 269 GLU C N 1
ATOM 9853 C CA . GLU C 1 269 ? -28.515 -11.889 98.781 1.00 19.79 269 GLU C CA 1
ATOM 9854 C C . GLU C 1 269 ? -29.788 -12.595 98.395 1.00 18.58 269 GLU C C 1
ATOM 9855 O O . GLU C 1 269 ? -30.776 -12.451 99.107 1.00 18.22 269 GLU C O 1
ATOM 9861 N N . CYS C 1 270 ? -29.757 -13.346 97.312 1.00 18.24 270 CYS C N 1
ATOM 9862 C CA . CYS C 1 270 ? -30.960 -14.039 96.835 1.00 18.34 270 CYS C CA 1
ATOM 9863 C C . CYS C 1 270 ? -30.924 -15.491 97.273 1.00 17.09 270 CYS C C 1
ATOM 9864 O O . CYS C 1 270 ? -30.426 -16.373 96.553 1.00 17.86 270 CYS C O 1
ATOM 9867 N N . PHE C 1 271 ? -31.400 -15.730 98.485 1.00 17.00 271 PHE C N 1
ATOM 9868 C CA . PHE C 1 271 ? -31.406 -17.070 99.022 1.00 17.87 271 PHE C CA 1
ATOM 9869 C C . PHE C 1 271 ? -32.415 -17.944 98.316 1.00 18.25 271 PHE C C 1
ATOM 9870 O O . PHE C 1 271 ? -33.435 -17.448 97.886 1.00 19.69 271 PHE C O 1
ATOM 9878 N N . HIS C 1 272 ? -32.157 -19.249 98.338 1.00 20.17 272 HIS C N 1
ATOM 9879 C CA . HIS C 1 272 ? -33.145 -20.251 98.055 1.00 20.38 272 HIS C CA 1
ATOM 9880 C C . HIS C 1 272 ? -34.353 -20.019 98.955 1.00 20.67 272 HIS C C 1
ATOM 9881 O O . HIS C 1 272 ? -34.243 -19.494 100.063 1.00 20.28 272 HIS C O 1
ATOM 9888 N N . ARG C 1 273 ? -35.512 -20.425 98.459 1.00 19.19 273 ARG C N 1
ATOM 9889 C CA . ARG C 1 273 ? -36.746 -20.175 99.117 1.00 21.72 273 ARG C CA 1
ATOM 9890 C C . ARG C 1 273 ? -36.826 -20.788 100.471 1.00 21.77 273 ARG C C 1
ATOM 9891 O O . ARG C 1 273 ? -37.499 -20.259 101.324 1.00 22.90 273 ARG C O 1
ATOM 9899 N N . SER C 1 274 ? -36.180 -21.927 100.678 1.00 24.26 274 SER C N 1
ATOM 9900 C CA . SER C 1 274 ? -36.103 -22.558 101.993 1.00 25.20 274 SER C CA 1
ATOM 9901 C C . SER C 1 274 ? -35.505 -21.671 103.090 1.00 26.30 274 SER C C 1
ATOM 9902 O O . SER C 1 274 ? -35.689 -21.963 104.259 1.00 23.34 274 SER C O 1
ATOM 9905 N N . ALA C 1 275 ? -34.746 -20.635 102.736 1.00 24.53 275 ALA C N 1
ATOM 9906 C CA . ALA C 1 275 ? -34.292 -19.659 103.726 1.00 24.50 275 ALA C CA 1
ATOM 9907 C C . ALA C 1 275 ? -35.396 -18.704 104.222 1.00 25.98 275 ALA C C 1
ATOM 9908 O O . ALA C 1 275 ? -35.249 -18.130 105.315 1.00 25.58 275 ALA C O 1
ATOM 9910 N N . GLY C 1 276 ? -36.482 -18.549 103.457 1.00 23.99 276 GLY C N 1
ATOM 9911 C CA . GLY C 1 276 ? -37.626 -17.755 103.878 1.00 23.98 276 GLY C CA 1
ATOM 9912 C C . GLY C 1 276 ? -37.599 -16.296 103.464 1.00 23.40 276 GLY C C 1
ATOM 9913 O O . GLY C 1 276 ? -38.607 -15.614 103.562 1.00 21.32 276 GLY C O 1
ATOM 9914 N N . HIS C 1 277 ? -36.459 -15.789 103.011 1.00 22.11 277 HIS C N 1
ATOM 9915 C CA . HIS C 1 277 ? -36.362 -14.394 102.631 1.00 23.90 277 HIS C CA 1
ATOM 9916 C C . HIS C 1 277 ? -35.223 -14.117 101.633 1.00 21.59 277 HIS C C 1
ATOM 9917 O O . HIS C 1 277 ? -34.322 -14.901 101.466 1.00 20.98 277 HIS C O 1
ATOM 9924 N N . LEU C 1 278 ? -35.352 -13.024 100.922 1.00 19.90 278 LEU C N 1
ATOM 9925 C CA . LEU C 1 278 ? -34.229 -12.402 100.190 1.00 21.79 278 LEU C CA 1
ATOM 9926 C C . LEU C 1 278 ? -33.706 -11.346 101.134 1.00 21.49 278 LEU C C 1
ATOM 9927 O O . LEU C 1 278 ? -34.493 -10.776 101.860 1.00 22.12 278 LEU C O 1
ATOM 9932 N N . ALA C 1 279 ? -32.405 -11.058 101.168 1.00 19.77 279 ALA C N 1
ATOM 9933 C CA . ALA C 1 279 ? -31.939 -10.034 102.084 1.00 20.94 279 ALA C CA 1
ATOM 9934 C C . ALA C 1 279 ? -31.041 -9.028 101.367 1.00 22.04 279 ALA C C 1
ATOM 9935 O O . ALA C 1 279 ? -30.423 -9.371 100.367 1.00 23.45 279 ALA C O 1
ATOM 9937 N N . MET C 1 280 ? -30.956 -7.803 101.870 1.00 20.93 280 MET C N 1
ATOM 9938 C CA . MET C 1 280 ? -30.007 -6.857 101.344 1.00 19.81 280 MET C CA 1
ATOM 9939 C C . MET C 1 280 ? -29.445 -6.011 102.457 1.00 21.14 280 MET C C 1
ATOM 9940 O O . MET C 1 280 ? -30.177 -5.626 103.378 1.00 19.91 280 MET C O 1
ATOM 9945 N N . HIS C 1 281 ? -28.134 -5.788 102.394 1.00 19.19 281 HIS C N 1
ATOM 9946 C CA A HIS C 1 281 ? -27.552 -4.751 103.205 0.50 20.48 281 HIS C CA 1
ATOM 9947 C CA B HIS C 1 281 ? -27.423 -4.810 103.217 0.50 20.35 281 HIS C CA 1
ATOM 9948 C C . HIS C 1 281 ? -26.962 -3.603 102.390 1.00 20.69 281 HIS C C 1
ATOM 9949 O O . HIS C 1 281 ? -26.382 -3.761 101.304 1.00 20.34 281 HIS C O 1
ATOM 9962 N N . ALA C 1 282 ? -27.162 -2.408 102.898 1.00 17.88 282 ALA C N 1
ATOM 9963 C CA . ALA C 1 282 ? -26.641 -1.249 102.230 1.00 17.71 282 ALA C CA 1
ATOM 9964 C C . ALA C 1 282 ? -26.046 -0.279 103.236 1.00 18.80 282 ALA C C 1
ATOM 9965 O O . ALA C 1 282 ? -26.518 -0.196 104.384 1.00 18.82 282 ALA C O 1
ATOM 9967 N N . GLN C 1 283 ? -25.055 0.484 102.785 1.00 18.21 283 GLN C N 1
ATOM 9968 C CA . GLN C 1 283 ? -24.399 1.449 103.632 1.00 18.28 283 GLN C CA 1
ATOM 9969 C C . GLN C 1 283 ? -23.927 2.656 102.827 1.00 18.20 283 GLN C C 1
ATOM 9970 O O . GLN C 1 283 ? -23.649 2.527 101.638 1.00 16.18 283 GLN C O 1
ATOM 9976 N N . ILE C 1 284 ? -23.818 3.822 103.475 1.00 17.58 284 ILE C N 1
ATOM 9977 C CA . ILE C 1 284 ? -23.325 5.021 102.830 1.00 16.97 284 ILE C CA 1
ATOM 9978 C C . ILE C 1 284 ? -22.706 5.872 103.912 1.00 18.36 284 ILE C C 1
ATOM 9979 O O . ILE C 1 284 ? -23.270 5.968 104.994 1.00 17.52 284 ILE C O 1
ATOM 9984 N N . PRO C 1 285 ? -21.531 6.489 103.642 1.00 18.60 285 PRO C N 1
ATOM 9985 C CA . PRO C 1 285 ? -20.955 7.347 104.637 1.00 18.89 285 PRO C CA 1
ATOM 9986 C C . PRO C 1 285 ? -21.873 8.521 105.020 1.00 21.93 285 PRO C C 1
ATOM 9987 O O . PRO C 1 285 ? -22.513 9.141 104.173 1.00 20.47 285 PRO C O 1
ATOM 9991 N N . VAL C 1 286 ? -21.903 8.841 106.318 1.00 25.29 286 VAL C N 1
ATOM 9992 C CA . VAL C 1 286 ? -22.659 9.979 106.831 1.00 27.88 286 VAL C CA 1
ATOM 9993 C C . VAL C 1 286 ? -22.228 11.326 106.199 1.00 28.99 286 VAL C C 1
ATOM 9994 O O . VAL C 1 286 ? -23.033 12.262 106.129 1.00 28.31 286 VAL C O 1
ATOM 9998 N N . ASP C 1 287 ? -21.002 11.417 105.715 1.00 30.29 287 ASP C N 1
ATOM 9999 C CA . ASP C 1 287 ? -20.450 12.688 105.228 1.00 36.95 287 ASP C CA 1
ATOM 10000 C C . ASP C 1 287 ? -20.649 12.872 103.723 1.00 36.40 287 ASP C C 1
ATOM 10001 O O . ASP C 1 287 ? -20.237 13.863 103.160 1.00 32.46 287 ASP C O 1
ATOM 10006 N N . VAL C 1 288 ? -21.316 11.935 103.060 1.00 31.80 288 VAL C N 1
ATOM 10007 C CA . VAL C 1 288 ? -21.714 12.193 101.691 1.00 30.98 288 VAL C CA 1
ATOM 10008 C C . VAL C 1 288 ? -22.834 13.233 101.705 1.00 32.06 288 VAL C C 1
ATOM 10009 O O . VAL C 1 288 ? -23.735 13.149 102.509 1.00 26.36 288 VAL C O 1
ATOM 10013 N N . PRO C 1 289 ? -22.788 14.222 100.796 1.00 33.27 289 PRO C N 1
ATOM 10014 C CA . PRO C 1 289 ? -23.919 15.170 100.736 1.00 33.39 289 PRO C CA 1
ATOM 10015 C C . PRO C 1 289 ? -25.274 14.488 100.617 1.00 30.72 289 PRO C C 1
ATOM 10016 O O . PRO C 1 289 ? -25.478 13.626 99.750 1.00 28.73 289 PRO C O 1
ATOM 10020 N N . ASP C 1 290 ? -26.177 14.835 101.524 1.00 29.66 290 ASP C N 1
ATOM 10021 C CA . ASP C 1 290 ? -27.535 14.285 101.574 1.00 29.77 290 ASP C CA 1
ATOM 10022 C C . ASP C 1 290 ? -27.554 12.765 101.674 1.00 28.03 290 ASP C C 1
ATOM 10023 O O . ASP C 1 290 ? -28.444 12.121 101.131 1.00 25.60 290 ASP C O 1
ATOM 10028 N N . ALA C 1 291 ? -26.577 12.235 102.406 1.00 25.81 291 ALA C N 1
ATOM 10029 C CA . ALA C 1 291 ? -26.369 10.783 102.524 1.00 25.84 291 ALA C CA 1
ATOM 10030 C C . ALA C 1 291 ? -27.652 10.064 102.888 1.00 24.67 291 ALA C C 1
ATOM 10031 O O . ALA C 1 291 ? -28.031 9.097 102.236 1.00 22.18 291 ALA C O 1
ATOM 10033 N N . GLU C 1 292 ? -28.332 10.541 103.924 1.00 26.55 292 GLU C N 1
ATOM 10034 C CA . GLU C 1 292 ? -29.499 9.830 104.442 1.00 29.29 292 GLU C CA 1
ATOM 10035 C C . GLU C 1 292 ? -30.587 9.811 103.394 1.00 27.68 292 GLU C C 1
ATOM 10036 O O . GLU C 1 292 ? -31.237 8.798 103.213 1.00 25.81 292 GLU C O 1
ATOM 10042 N N . GLU C 1 293 ? -30.787 10.928 102.685 1.00 27.39 293 GLU C N 1
ATOM 10043 C CA . GLU C 1 293 ? -31.777 10.965 101.596 1.00 27.83 293 GLU C CA 1
ATOM 10044 C C . GLU C 1 293 ? -31.382 10.093 100.396 1.00 25.15 293 GLU C C 1
ATOM 10045 O O . GLU C 1 293 ? -32.252 9.526 99.730 1.00 22.90 293 GLU C O 1
ATOM 10051 N N . ARG C 1 294 ? -30.074 10.028 100.102 1.00 21.37 294 ARG C N 1
ATOM 10052 C CA . ARG C 1 294 ? -29.591 9.168 99.021 1.00 21.86 294 ARG C CA 1
ATOM 10053 C C . ARG C 1 294 ? -29.917 7.718 99.314 1.00 22.00 294 ARG C C 1
ATOM 10054 O O . ARG C 1 294 ? -30.276 6.964 98.424 1.00 21.06 294 ARG C O 1
ATOM 10062 N N . MET C 1 295 ? -29.816 7.336 100.583 1.00 21.84 295 MET C N 1
ATOM 10063 C CA . MET C 1 295 ? -30.190 5.973 100.962 1.00 23.22 295 MET C CA 1
ATOM 10064 C C . MET C 1 295 ? -31.698 5.781 100.761 1.00 23.21 295 MET C C 1
ATOM 10065 O O . MET C 1 295 ? -32.162 4.746 100.227 1.00 22.03 295 MET C O 1
ATOM 10070 N N . SER C 1 296 ? -32.480 6.778 101.167 1.00 24.37 296 SER C N 1
ATOM 10071 C CA . SER C 1 296 ? -33.936 6.704 100.935 1.00 24.77 296 SER C CA 1
ATOM 10072 C C . SER C 1 296 ? -34.294 6.571 99.450 1.00 24.37 296 SER C C 1
ATOM 10073 O O . SER C 1 296 ? -35.194 5.803 99.106 1.00 21.28 296 SER C O 1
ATOM 10076 N N . TRP C 1 297 ? -33.605 7.297 98.562 1.00 24.16 297 TRP C N 1
ATOM 10077 C CA . TRP C 1 297 ? -33.944 7.234 97.126 1.00 24.94 297 TRP C CA 1
ATOM 10078 C C . TRP C 1 297 ? -33.668 5.865 96.539 1.00 24.18 297 TRP C C 1
ATOM 10079 O O . TRP C 1 297 ? -34.438 5.378 95.697 1.00 21.43 297 TRP C O 1
ATOM 10090 N N . PHE C 1 298 ? -32.546 5.281 96.964 1.00 21.78 298 PHE C N 1
ATOM 10091 C CA . PHE C 1 298 ? -32.136 3.949 96.551 1.00 20.68 298 PHE C CA 1
ATOM 10092 C C . PHE C 1 298 ? -33.175 2.920 96.932 1.00 19.89 298 PHE C C 1
ATOM 10093 O O . PHE C 1 298 ? -33.626 2.154 96.110 1.00 20.05 298 PHE C O 1
ATOM 10101 N N . LEU C 1 299 ? -33.588 2.951 98.188 1.00 20.71 299 LEU C N 1
ATOM 10102 C CA . LEU C 1 299 ? -34.531 1.989 98.697 1.00 22.14 299 LEU C CA 1
ATOM 10103 C C . LEU C 1 299 ? -35.880 2.152 97.992 1.00 22.30 299 LEU C C 1
ATOM 10104 O O . LEU C 1 299 ? -36.514 1.162 97.692 1.00 24.10 299 LEU C O 1
ATOM 10109 N N . ALA C 1 300 ? -36.272 3.371 97.640 1.00 23.92 300 ALA C N 1
ATOM 10110 C CA . ALA C 1 300 ? -37.561 3.584 96.961 1.00 28.01 300 ALA C CA 1
ATOM 10111 C C . ALA C 1 300 ? -37.519 3.059 95.526 1.00 28.87 300 ALA C C 1
ATOM 10112 O O . ALA C 1 300 ? -38.474 2.428 95.052 1.00 27.26 300 ALA C O 1
ATOM 10114 N N . GLU C 1 301 ? -36.396 3.266 94.839 1.00 27.49 301 GLU C N 1
ATOM 10115 C CA . GLU C 1 301 ? -36.219 2.679 93.515 1.00 28.85 301 GLU C CA 1
ATOM 10116 C C . GLU C 1 301 ? -36.309 1.157 93.496 1.00 26.34 301 GLU C C 1
ATOM 10117 O O . GLU C 1 301 ? -36.845 0.583 92.545 1.00 25.20 301 GLU C O 1
ATOM 10123 N N . LEU C 1 302 ? -35.779 0.486 94.523 1.00 24.73 302 LEU C N 1
ATOM 10124 C CA . LEU C 1 302 ? -35.931 -0.970 94.592 1.00 25.63 302 LEU C CA 1
ATOM 10125 C C . LEU C 1 302 ? -37.361 -1.473 94.579 1.00 27.28 302 LEU C C 1
ATOM 10126 O O . LEU C 1 302 ? -37.607 -2.561 94.077 1.00 29.69 302 LEU C O 1
ATOM 10131 N N . ASN C 1 303 ? -38.273 -0.721 95.181 1.00 26.63 303 ASN C N 1
ATOM 10132 C CA A ASN C 1 303 ? -39.637 -1.233 95.243 0.50 28.91 303 ASN C CA 1
ATOM 10133 C CA B ASN C 1 303 ? -39.709 -1.052 95.329 0.50 27.18 303 ASN C CA 1
ATOM 10134 C C . ASN C 1 303 ? -40.579 -0.781 94.137 1.00 28.25 303 ASN C C 1
ATOM 10135 O O . ASN C 1 303 ? -41.756 -1.188 94.133 1.00 25.28 303 ASN C O 1
ATOM 10144 N N . GLU C 1 304 ? -40.039 -0.040 93.167 1.00 29.45 304 GLU C N 1
ATOM 10145 C CA . GLU C 1 304 ? -40.807 0.406 91.995 1.00 30.39 304 GLU C CA 1
ATOM 10146 C C . GLU C 1 304 ? -41.353 -0.801 91.221 1.00 29.42 304 GLU C C 1
ATOM 10147 O O . GLU C 1 304 ? -40.600 -1.653 90.753 1.00 25.92 304 GLU C O 1
ATOM 10153 N N . GLY C 1 305 ? -42.681 -0.879 91.091 1.00 27.08 305 GLY C N 1
ATOM 10154 C CA . GLY C 1 305 ? -43.291 -1.956 90.383 1.00 25.63 305 GLY C CA 1
ATOM 10155 C C . GLY C 1 305 ? -43.215 -3.318 91.044 1.00 26.27 305 GLY C C 1
ATOM 10156 O O . GLY C 1 305 ? -43.569 -4.322 90.428 1.00 25.74 305 GLY C O 1
ATOM 10157 N N . VAL C 1 306 ? -42.828 -3.362 92.312 1.00 25.72 306 VAL C N 1
ATOM 10158 C CA . VAL C 1 306 ? -42.635 -4.629 93.031 1.00 27.30 306 VAL C CA 1
ATOM 10159 C C . VAL C 1 306 ? -43.733 -4.709 94.054 1.00 28.92 306 VAL C C 1
ATOM 10160 O O . VAL C 1 306 ? -43.908 -3.766 94.798 1.00 30.47 306 VAL C O 1
ATOM 10164 N N . ALA C 1 307 ? -44.483 -5.814 94.100 1.00 31.00 307 ALA C N 1
ATOM 10165 C CA . ALA C 1 307 ? -45.649 -5.888 95.014 1.00 32.62 307 ALA C CA 1
ATOM 10166 C C . ALA C 1 307 ? -45.270 -6.171 96.471 1.00 32.22 307 ALA C C 1
ATOM 10167 O O . ALA C 1 307 ? -45.744 -5.496 97.371 1.00 35.16 307 ALA C O 1
ATOM 10169 N N . VAL C 1 308 ? -44.453 -7.192 96.708 1.00 32.25 308 VAL C N 1
ATOM 10170 C CA . VAL C 1 308 ? -43.972 -7.500 98.053 1.00 32.60 308 VAL C CA 1
ATOM 10171 C C . VAL C 1 308 ? -43.336 -6.281 98.740 1.00 33.23 308 VAL C C 1
ATOM 10172 O O . VAL C 1 308 ? -42.460 -5.603 98.161 1.00 31.01 308 VAL C O 1
ATOM 10176 N N . ALA C 1 309 ? -43.797 -5.996 99.962 1.00 31.85 309 ALA C N 1
ATOM 10177 C CA . ALA C 1 309 ? -43.241 -4.897 100.760 1.00 31.82 309 ALA C CA 1
ATOM 10178 C C . ALA C 1 309 ? -42.107 -5.428 101.652 1.00 26.70 309 ALA C C 1
ATOM 10179 O O . ALA C 1 309 ? -42.284 -6.414 102.345 1.00 24.58 309 ALA C O 1
ATOM 10181 N N . PRO C 1 310 ? -40.906 -4.824 101.594 1.00 27.34 310 PRO C N 1
ATOM 10182 C CA . PRO C 1 310 ? -39.886 -5.365 102.444 1.00 27.37 310 PRO C CA 1
ATOM 10183 C C . PRO C 1 310 ? -39.952 -4.806 103.841 1.00 28.48 310 PRO C C 1
ATOM 10184 O O . PRO C 1 310 ? -40.461 -3.707 104.011 1.00 32.10 310 PRO C O 1
ATOM 10188 N N . SER C 1 311 ? -39.369 -5.540 104.790 1.00 26.37 311 SER C N 1
ATOM 10189 C CA . SER C 1 311 ? -39.130 -5.123 106.156 1.00 26.31 311 SER C CA 1
ATOM 10190 C C . SER C 1 311 ? -37.751 -4.434 106.158 1.00 27.03 311 SER C C 1
ATOM 10191 O O . SER C 1 311 ? -36.850 -4.948 105.524 1.00 24.35 311 SER C O 1
ATOM 10194 N N . LEU C 1 312 ? -37.587 -3.350 106.908 1.00 25.84 312 LEU C N 1
ATOM 10195 C CA . LEU C 1 312 ? -36.385 -2.485 106.798 1.00 29.04 312 LEU C CA 1
ATOM 10196 C C . LEU C 1 312 ? -35.983 -2.085 108.191 1.00 29.22 312 LEU C C 1
ATOM 10197 O O . LEU C 1 312 ? -36.851 -1.802 109.015 1.00 27.01 312 LEU C O 1
ATOM 10202 N N . THR C 1 313 ? -34.681 -2.071 108.475 1.00 28.60 313 THR C N 1
ATOM 10203 C CA . THR C 1 313 ? -34.181 -1.434 109.686 1.00 27.90 313 THR C CA 1
ATOM 10204 C C . THR C 1 313 ? -33.021 -0.495 109.263 1.00 27.07 313 THR C C 1
ATOM 10205 O O . THR C 1 313 ? -32.209 -0.868 108.393 1.00 24.07 313 THR C O 1
ATOM 10209 N N . ARG C 1 314 ? -32.993 0.725 109.790 1.00 22.76 314 ARG C N 1
ATOM 10210 C CA . ARG C 1 314 ? -31.955 1.700 109.468 1.00 23.64 314 ARG C CA 1
ATOM 10211 C C . ARG C 1 314 ? -31.274 2.157 110.730 1.00 23.22 314 ARG C C 1
ATOM 10212 O O . ARG C 1 314 ? -31.956 2.415 111.709 1.00 21.89 314 ARG C O 1
ATOM 10220 N N . ARG C 1 315 ? -29.949 2.296 110.705 1.00 22.54 315 ARG C N 1
ATOM 10221 C CA . ARG C 1 315 ? -29.245 2.835 111.840 1.00 23.74 315 ARG C CA 1
ATOM 10222 C C . ARG C 1 315 ? -27.920 3.428 111.432 1.00 22.81 315 ARG C C 1
ATOM 10223 O O . ARG C 1 315 ? -27.449 3.179 110.338 1.00 20.18 315 ARG C O 1
ATOM 10231 N N . ARG C 1 316 ? -27.294 4.145 112.353 1.00 22.47 316 ARG C N 1
ATOM 10232 C CA . ARG C 1 316 ? -25.990 4.736 112.118 1.00 25.47 316 ARG C CA 1
ATOM 10233 C C . ARG C 1 316 ? -24.888 4.112 112.988 1.00 25.80 316 ARG C C 1
ATOM 10234 O O . ARG C 1 316 ? -25.070 3.954 114.175 1.00 24.76 316 ARG C O 1
ATOM 10242 N N . LEU C 1 317 ? -23.748 3.758 112.399 1.00 24.89 317 LEU C N 1
ATOM 10243 C CA . LEU C 1 317 ? -22.662 3.094 113.121 1.00 26.38 317 LEU C CA 1
ATOM 10244 C C . LEU C 1 317 ? -21.274 3.632 112.711 1.00 24.94 317 LEU C C 1
ATOM 10245 O O . LEU C 1 317 ? -21.062 4.037 111.572 1.00 23.78 317 LEU C O 1
ATOM 10250 N N . PRO C 1 318 ? -20.328 3.649 113.649 1.00 24.92 318 PRO C N 1
ATOM 10251 C CA . PRO C 1 318 ? -18.952 3.894 113.247 1.00 23.78 318 PRO C CA 1
ATOM 10252 C C . PRO C 1 318 ? -18.503 2.905 112.175 1.00 22.53 318 PRO C C 1
ATOM 10253 O O . PRO C 1 318 ? -19.040 1.796 112.107 1.00 20.70 318 PRO C O 1
ATOM 10257 N N . TRP C 1 319 ? -17.488 3.279 111.391 1.00 20.89 319 TRP C N 1
ATOM 10258 C CA . TRP C 1 319 ? -17.028 2.470 110.296 1.00 20.95 319 TRP C CA 1
ATOM 10259 C C . TRP C 1 319 ? -16.663 1.031 110.700 1.00 22.31 319 TRP C C 1
ATOM 10260 O O . TRP C 1 319 ? -17.137 0.073 110.082 1.00 22.52 319 TRP C O 1
ATOM 10271 N N . LEU C 1 320 ? -15.806 0.883 111.692 1.00 21.63 320 LEU C N 1
ATOM 10272 C CA . LEU C 1 320 ? -15.325 -0.456 112.065 1.00 24.39 320 LEU C CA 1
ATOM 10273 C C . LEU C 1 320 ? -16.460 -1.363 112.549 1.00 23.40 320 LEU C C 1
ATOM 10274 O O . LEU C 1 320 ? -16.487 -2.524 112.237 1.00 24.01 320 LEU C O 1
ATOM 10279 N N . ALA C 1 321 ? -17.401 -0.806 113.282 1.00 24.08 321 ALA C N 1
ATOM 10280 C CA . ALA C 1 321 ? -18.617 -1.522 113.657 1.00 24.47 321 ALA C CA 1
ATOM 10281 C C . ALA C 1 321 ? -19.464 -1.931 112.448 1.00 23.65 321 ALA C C 1
ATOM 10282 O O . ALA C 1 321 ? -19.950 -3.040 112.412 1.00 23.07 321 ALA C O 1
ATOM 10284 N N . THR C 1 322 ? -19.630 -1.040 111.464 1.00 23.85 322 THR C N 1
ATOM 10285 C CA . THR C 1 322 ? -20.343 -1.360 110.230 1.00 26.19 322 THR C CA 1
ATOM 10286 C C . THR C 1 322 ? -19.664 -2.543 109.557 1.00 26.01 322 THR C C 1
ATOM 10287 O O . THR C 1 322 ? -20.294 -3.473 109.116 1.00 25.68 322 THR C O 1
ATOM 10291 N N . SER C 1 323 ? -18.338 -2.485 109.484 1.00 25.97 323 SER C N 1
ATOM 10292 C CA . SER C 1 323 ? -17.557 -3.546 108.872 1.00 26.94 323 SER C CA 1
ATOM 10293 C C . SER C 1 323 ? -17.731 -4.884 109.624 1.00 24.33 323 SER C C 1
ATOM 10294 O O . SER C 1 323 ? -17.837 -5.965 109.037 1.00 24.61 323 SER C O 1
ATOM 10297 N N . GLN C 1 324 ? -17.743 -4.825 110.939 1.00 20.98 324 GLN C N 1
ATOM 10298 C CA . GLN C 1 324 ? -17.887 -6.033 111.733 1.00 20.67 324 GLN C CA 1
ATOM 10299 C C . GLN C 1 324 ? -19.336 -6.538 111.730 1.00 22.74 324 GLN C C 1
ATOM 10300 O O . GLN C 1 324 ? -19.571 -7.719 111.728 1.00 21.57 324 GLN C O 1
ATOM 10306 N N . LEU C 1 325 ? -20.291 -5.635 111.714 1.00 25.55 325 LEU C N 1
ATOM 10307 C CA . LEU C 1 325 ? -21.710 -6.030 111.652 1.00 27.39 325 LEU C CA 1
ATOM 10308 C C . LEU C 1 325 ? -21.976 -6.876 110.427 1.00 29.72 325 LEU C C 1
ATOM 10309 O O . LEU C 1 325 ? -22.655 -7.894 110.506 1.00 32.17 325 LEU C O 1
ATOM 10314 N N . LEU C 1 326 ? -21.431 -6.439 109.300 1.00 31.13 326 LEU C N 1
ATOM 10315 C CA A LEU C 1 326 ? -21.582 -7.069 107.978 0.50 32.95 326 LEU C CA 1
ATOM 10316 C CA B LEU C 1 326 ? -21.669 -7.111 108.031 0.50 31.55 326 LEU C CA 1
ATOM 10317 C C . LEU C 1 326 ? -20.664 -8.247 107.749 1.00 35.08 326 LEU C C 1
ATOM 10318 O O . LEU C 1 326 ? -20.851 -9.008 106.806 1.00 37.20 326 LEU C O 1
ATOM 10327 N N . ALA C 1 327 ? -19.635 -8.393 108.597 1.00 31.63 327 ALA C N 1
ATOM 10328 C CA . ALA C 1 327 ? -18.610 -9.420 108.412 1.00 30.56 327 ALA C CA 1
ATOM 10329 C C . ALA C 1 327 ? -19.070 -10.852 108.672 1.00 31.56 327 ALA C C 1
ATOM 10330 O O . ALA C 1 327 ? -19.967 -11.077 109.494 1.00 28.17 327 ALA C O 1
ATOM 10332 N N . ILE C 1 328 ? -18.435 -11.805 107.976 1.00 28.63 328 ILE C N 1
ATOM 10333 C CA . ILE C 1 328 ? -18.674 -13.248 108.200 1.00 30.91 328 ILE C CA 1
ATOM 10334 C C . ILE C 1 328 ? -17.750 -13.831 109.292 1.00 31.27 328 ILE C C 1
ATOM 10335 O O . ILE C 1 328 ? -16.497 -13.721 109.238 1.00 29.58 328 ILE C O 1
ATOM 10340 N N . PRO C 1 329 ? -18.366 -14.440 110.318 1.00 31.66 329 PRO C N 1
ATOM 10341 C CA . PRO C 1 329 ? -17.603 -14.946 111.474 1.00 32.70 329 PRO C CA 1
ATOM 10342 C C . PRO C 1 329 ? -16.671 -16.070 111.092 1.00 31.11 329 PRO C C 1
ATOM 10343 O O . PRO C 1 329 ? -16.969 -16.811 110.174 1.00 37.08 329 PRO C O 1
ATOM 10347 N N . ASP C 1 330 ? -15.604 -16.238 111.839 1.00 33.12 330 ASP C N 1
ATOM 10348 C CA . ASP C 1 330 ? -14.670 -17.346 111.636 1.00 33.87 330 ASP C CA 1
ATOM 10349 C C . ASP C 1 330 ? -14.911 -18.491 112.640 1.00 31.29 330 ASP C C 1
ATOM 10350 O O . ASP C 1 330 ? -14.098 -19.401 112.732 1.00 32.44 330 ASP C O 1
ATOM 10355 N N . VAL C 1 331 ? -16.005 -18.426 113.406 1.00 27.87 331 VAL C N 1
ATOM 10356 C CA . VAL C 1 331 ? -16.361 -19.457 114.376 1.00 27.60 331 VAL C CA 1
ATOM 10357 C C . VAL C 1 331 ? -17.857 -19.615 114.354 1.00 25.86 331 VAL C C 1
ATOM 10358 O O . VAL C 1 331 ? -18.552 -18.798 113.768 1.00 26.11 331 VAL C O 1
ATOM 10362 N N . GLY C 1 332 ? -18.342 -20.651 115.004 1.00 24.59 332 GLY C N 1
ATOM 10363 C CA . GLY C 1 332 ? -19.755 -20.869 115.080 1.00 25.98 332 GLY C CA 1
ATOM 10364 C C . GLY C 1 332 ? -20.168 -21.786 113.970 1.00 27.29 332 GLY C C 1
ATOM 10365 O O . GLY C 1 332 ? -19.365 -22.162 113.116 1.00 28.00 332 GLY C O 1
ATOM 10366 N N . PRO C 1 333 ? -21.439 -22.175 113.979 1.00 33.54 333 PRO C N 1
ATOM 10367 C CA . PRO C 1 333 ? -21.984 -23.159 113.023 1.00 33.57 333 PRO C CA 1
ATOM 10368 C C . PRO C 1 333 ? -21.898 -22.800 111.547 1.00 33.27 333 PRO C C 1
ATOM 10369 O O . PRO C 1 333 ? -21.967 -23.688 110.699 1.00 37.13 333 PRO C O 1
ATOM 10373 N N . GLY C 1 334 ? -21.779 -21.526 111.212 1.00 33.12 334 GLY C N 1
ATOM 10374 C CA . GLY C 1 334 ? -21.644 -21.150 109.792 1.00 32.58 334 GLY C CA 1
ATOM 10375 C C . GLY C 1 334 ? -20.224 -21.279 109.276 1.00 32.64 334 GLY C C 1
ATOM 10376 O O . GLY C 1 334 ? -20.002 -21.342 108.068 1.00 34.99 334 GLY C O 1
ATOM 10377 N N . ALA C 1 335 ? -19.255 -21.357 110.184 1.00 31.51 335 ALA C N 1
ATOM 10378 C CA . ALA C 1 335 ? -17.840 -21.267 109.821 1.00 30.55 335 ALA C CA 1
ATOM 10379 C C . ALA C 1 335 ? -17.111 -22.621 109.948 1.00 30.13 335 ALA C C 1
ATOM 10380 O O . ALA C 1 335 ? -16.142 -22.860 109.219 1.00 27.86 335 ALA C O 1
ATOM 10382 N N . ILE C 1 336 ? -17.566 -23.472 110.871 1.00 25.88 336 ILE C N 1
ATOM 10383 C CA . ILE C 1 336 ? -16.827 -24.654 111.279 1.00 27.21 336 ILE C CA 1
ATOM 10384 C C . ILE C 1 336 ? -17.476 -25.992 110.911 1.00 25.26 336 ILE C C 1
ATOM 10385 O O . ILE C 1 336 ? -18.621 -26.299 111.257 1.00 25.60 336 ILE C O 1
ATOM 10390 N N . GLY C 1 337 ? -16.694 -26.822 110.247 1.00 25.16 337 GLY C N 1
ATOM 10391 C CA . GLY C 1 337 ? -17.144 -28.142 109.836 1.00 23.60 337 GLY C CA 1
ATOM 10392 C C . GLY C 1 337 ? -18.149 -28.104 108.707 1.00 22.72 337 GLY C C 1
ATOM 10393 O O . GLY C 1 337 ? -18.997 -29.011 108.591 1.00 21.47 337 GLY C O 1
ATOM 10394 N N . VAL C 1 338 ? -18.040 -27.079 107.856 1.00 20.33 338 VAL C N 1
ATOM 10395 C CA . VAL C 1 338 ? -18.977 -26.875 106.775 1.00 21.26 338 VAL C CA 1
ATOM 10396 C C . VAL C 1 338 ? -18.372 -27.351 105.426 1.00 20.53 338 VAL C C 1
ATOM 10397 O O . VAL C 1 338 ? -17.199 -27.079 105.106 1.00 19.20 338 VAL C O 1
ATOM 10401 N N . ARG C 1 339 ? -19.159 -28.085 104.652 1.00 18.27 339 ARG C N 1
ATOM 10402 C CA . ARG C 1 339 ? -18.798 -28.446 103.309 1.00 19.08 339 ARG C CA 1
ATOM 10403 C C . ARG C 1 339 ? -19.401 -27.370 102.401 1.00 19.63 339 ARG C C 1
ATOM 10404 O O . ARG C 1 339 ? -20.563 -26.944 102.614 1.00 21.11 339 ARG C O 1
ATOM 10412 N N . ARG C 1 340 ? -18.634 -26.910 101.418 1.00 19.34 340 ARG C N 1
ATOM 10413 C CA . ARG C 1 340 ? -19.024 -25.730 100.628 1.00 20.14 340 ARG C CA 1
ATOM 10414 C C . ARG C 1 340 ? -18.711 -25.886 99.160 1.00 20.38 340 ARG C C 1
ATOM 10415 O O . ARG C 1 340 ? -17.737 -26.613 98.773 1.00 18.57 340 ARG C O 1
ATOM 10423 N N . LYS C 1 341 ? -19.494 -25.172 98.337 1.00 17.94 341 LYS C N 1
ATOM 10424 C CA . LYS C 1 341 ? -19.111 -24.970 96.958 1.00 16.82 341 LYS C CA 1
ATOM 10425 C C . LYS C 1 341 ? -19.438 -23.554 96.605 1.00 17.54 341 LYS C C 1
ATOM 10426 O O . LYS C 1 341 ? -20.566 -23.115 96.873 1.00 17.42 341 LYS C O 1
ATOM 10432 N N . VAL C 1 342 ? -18.542 -22.864 95.895 1.00 16.81 342 VAL C N 1
ATOM 10433 C CA . VAL C 1 342 ? -18.785 -21.477 95.512 1.00 15.90 342 VAL C CA 1
ATOM 10434 C C . VAL C 1 342 ? -18.512 -21.258 94.034 1.00 16.51 342 VAL C C 1
ATOM 10435 O O . VAL C 1 342 ? -17.786 -22.014 93.434 1.00 17.76 342 VAL C O 1
ATOM 10439 N N . LYS C 1 343 ? -19.150 -20.246 93.427 1.00 15.18 343 LYS C N 1
ATOM 10440 C CA . LYS C 1 343 ? -18.951 -19.935 92.031 1.00 15.17 343 LYS C CA 1
ATOM 10441 C C . LYS C 1 343 ? -19.024 -18.436 91.941 1.00 14.67 343 LYS C C 1
ATOM 10442 O O . LYS C 1 343 ? -19.490 -17.756 92.843 1.00 16.42 343 LYS C O 1
ATOM 10448 N N . SER C 1 344 ? -18.615 -17.924 90.806 1.00 14.83 344 SER C N 1
ATOM 10449 C CA . SER C 1 344 ? -18.392 -16.542 90.620 1.00 15.81 344 SER C CA 1
ATOM 10450 C C . SER C 1 344 ? -18.666 -16.134 89.204 1.00 14.40 344 SER C C 1
ATOM 10451 O O . SER C 1 344 ? -18.329 -16.854 88.308 1.00 15.15 344 SER C O 1
ATOM 10454 N N . ALA C 1 345 ? -19.180 -14.940 88.967 1.00 15.66 345 ALA C N 1
ATOM 10455 C CA . ALA C 1 345 ? -19.425 -14.438 87.627 1.00 15.88 345 ALA C CA 1
ATOM 10456 C C . ALA C 1 345 ? -19.595 -12.942 87.780 1.00 18.13 345 ALA C C 1
ATOM 10457 O O . ALA C 1 345 ? -20.417 -12.462 88.600 1.00 20.26 345 ALA C O 1
ATOM 10459 N N . ASP C 1 346 ? -18.870 -12.184 86.986 1.00 16.98 346 ASP C N 1
ATOM 10460 C CA . ASP C 1 346 ? -18.882 -10.743 87.105 1.00 19.47 346 ASP C CA 1
ATOM 10461 C C . ASP C 1 346 ? -19.502 -10.081 85.904 1.00 19.74 346 ASP C C 1
ATOM 10462 O O . ASP C 1 346 ? -19.375 -10.604 84.796 1.00 18.64 346 ASP C O 1
ATOM 10467 N N . LEU C 1 347 ? -20.090 -8.898 86.113 1.00 18.84 347 LEU C N 1
ATOM 10468 C CA . LEU C 1 347 ? -20.917 -8.231 85.116 1.00 17.90 347 LEU C CA 1
ATOM 10469 C C . LEU C 1 347 ? -20.475 -6.812 84.807 1.00 18.06 347 LEU C C 1
ATOM 10470 O O . LEU C 1 347 ? -20.057 -6.079 85.710 1.00 18.70 347 LEU C O 1
ATOM 10475 N N . ARG C 1 348 ? -20.692 -6.404 83.577 1.00 17.78 348 ARG C N 1
ATOM 10476 C CA . ARG C 1 348 ? -20.728 -4.988 83.219 1.00 20.53 348 ARG C CA 1
ATOM 10477 C C . ARG C 1 348 ? -22.018 -4.593 82.530 1.00 20.69 348 ARG C C 1
ATOM 10478 O O . ARG C 1 348 ? -22.115 -3.522 81.981 1.00 22.04 348 ARG C O 1
ATOM 10486 N N . GLY C 1 349 ? -23.003 -5.469 82.516 1.00 21.66 349 GLY C N 1
ATOM 10487 C CA . GLY C 1 349 ? -24.316 -5.159 82.043 1.00 20.86 349 GLY C CA 1
ATOM 10488 C C . GLY C 1 349 ? -25.260 -6.033 82.797 1.00 23.27 349 GLY C C 1
ATOM 10489 O O . GLY C 1 349 ? -24.827 -6.832 83.620 1.00 21.89 349 GLY C O 1
ATOM 10490 N N . PRO C 1 350 ? -26.571 -5.879 82.550 1.00 25.14 350 PRO C N 1
ATOM 10491 C CA . PRO C 1 350 ? -27.572 -6.516 83.365 1.00 25.13 350 PRO C CA 1
ATOM 10492 C C . PRO C 1 350 ? -27.890 -7.921 82.933 1.00 23.56 350 PRO C C 1
ATOM 10493 O O . PRO C 1 350 ? -27.732 -8.254 81.769 1.00 23.49 350 PRO C O 1
ATOM 10497 N N . HIS C 1 351 ? -28.339 -8.748 83.860 1.00 22.03 351 HIS C N 1
ATOM 10498 C CA . HIS C 1 351 ? -28.947 -9.997 83.529 1.00 21.78 351 HIS C CA 1
ATOM 10499 C C . HIS C 1 351 ? -30.230 -9.699 82.785 1.00 23.18 351 HIS C C 1
ATOM 10500 O O . HIS C 1 351 ? -30.905 -8.744 83.091 1.00 22.76 351 HIS C O 1
ATOM 10507 N N . THR C 1 352 ? -30.539 -10.543 81.822 1.00 23.42 352 THR C N 1
ATOM 10508 C CA . THR C 1 352 ? -31.813 -10.487 81.130 1.00 24.07 352 THR C CA 1
ATOM 10509 C C . THR C 1 352 ? -32.958 -11.032 81.952 1.00 24.96 352 THR C C 1
ATOM 10510 O O . THR C 1 352 ? -32.845 -11.819 82.911 1.00 21.80 352 THR C O 1
ATOM 10514 N N . ARG C 1 353 ? -34.140 -10.635 81.533 1.00 27.22 353 ARG C N 1
ATOM 10515 C CA . ARG C 1 353 ? -35.324 -11.223 82.100 1.00 27.85 353 ARG C CA 1
ATOM 10516 C C . ARG C 1 353 ? -35.320 -12.711 82.084 1.00 25.72 353 ARG C C 1
ATOM 10517 O O . ARG C 1 353 ? -35.780 -13.331 83.039 1.00 28.44 353 ARG C O 1
ATOM 10525 N N . GLU C 1 354 ? -34.835 -13.308 81.010 1.00 26.12 354 GLU C N 1
ATOM 10526 C CA . GLU C 1 354 ? -34.841 -14.764 80.874 1.00 27.48 354 GLU C CA 1
ATOM 10527 C C . GLU C 1 354 ? -33.840 -15.376 81.857 1.00 23.67 354 GLU C C 1
ATOM 10528 O O . GLU C 1 354 ? -34.080 -16.389 82.480 1.00 23.41 354 GLU C O 1
ATOM 10534 N N . GLN C 1 355 ? -32.703 -14.726 82.028 1.00 23.15 355 GLN C N 1
ATOM 10535 C CA . GLN C 1 355 ? -31.750 -15.190 83.063 1.00 21.41 355 GLN C CA 1
ATOM 10536 C C . GLN C 1 355 ? -32.336 -15.137 84.498 1.00 20.33 355 GLN C C 1
ATOM 10537 O O . GLN C 1 355 ? -32.176 -16.088 85.326 1.00 20.55 355 GLN C O 1
ATOM 10543 N N . LEU C 1 356 ? -33.022 -14.050 84.807 1.00 18.97 356 LEU C N 1
ATOM 10544 C CA . LEU C 1 356 ? -33.664 -13.906 86.094 1.00 19.49 356 LEU C CA 1
ATOM 10545 C C . LEU C 1 356 ? -34.789 -14.914 86.321 1.00 21.13 356 LEU C C 1
ATOM 10546 O O . LEU C 1 356 ? -34.917 -15.426 87.448 1.00 20.91 356 LEU C O 1
ATOM 10551 N N . ALA C 1 357 ? -35.573 -15.248 85.273 1.00 22.01 357 ALA C N 1
ATOM 10552 C CA . ALA C 1 357 ? -36.573 -16.328 85.403 1.00 24.67 357 ALA C CA 1
ATOM 10553 C C . ALA C 1 357 ? -35.899 -17.686 85.653 1.00 24.96 357 ALA C C 1
ATOM 10554 O O . ALA C 1 357 ? -36.386 -18.506 86.429 1.00 24.47 357 ALA C O 1
ATOM 10556 N N . ALA C 1 358 ? -34.746 -17.889 85.033 1.00 25.17 358 ALA C N 1
ATOM 10557 C CA . ALA C 1 358 ? -34.014 -19.122 85.221 1.00 27.56 358 ALA C CA 1
ATOM 10558 C C . ALA C 1 358 ? -33.540 -19.194 86.677 1.00 23.40 358 ALA C C 1
ATOM 10559 O O . ALA C 1 358 ? -33.668 -20.235 87.345 1.00 24.49 358 ALA C O 1
ATOM 10561 N N . ALA C 1 359 ? -33.000 -18.098 87.190 1.00 21.96 359 ALA C N 1
ATOM 10562 C CA . ALA C 1 359 ? -32.608 -18.053 88.609 1.00 21.81 359 ALA C CA 1
ATOM 10563 C C . ALA C 1 359 ? -33.805 -18.355 89.488 1.00 20.36 359 ALA C C 1
ATOM 10564 O O . ALA C 1 359 ? -33.744 -19.164 90.414 1.00 19.28 359 ALA C O 1
ATOM 10566 N N . TYR C 1 360 ? -34.912 -17.679 89.196 1.00 22.16 360 TYR C N 1
ATOM 10567 C CA . TYR C 1 360 ? -36.083 -17.835 90.035 1.00 22.50 360 TYR C CA 1
ATOM 10568 C C . TYR C 1 360 ? -36.489 -19.284 90.124 1.00 21.55 360 TYR C C 1
ATOM 10569 O O . TYR C 1 360 ? -36.808 -19.778 91.183 1.00 20.93 360 TYR C O 1
ATOM 10578 N N . ARG C 1 361 ? -36.425 -19.983 89.000 1.00 23.83 361 ARG C N 1
ATOM 10579 C CA . ARG C 1 361 ? -36.837 -21.378 88.924 1.00 24.91 361 ARG C CA 1
ATOM 10580 C C . ARG C 1 361 ? -36.011 -22.300 89.829 1.00 22.80 361 ARG C C 1
ATOM 10581 O O . ARG C 1 361 ? -36.541 -23.143 90.515 1.00 20.38 361 ARG C O 1
ATOM 10589 N N . HIS C 1 362 ? -34.696 -22.084 89.860 1.00 22.41 362 HIS C N 1
ATOM 10590 C CA . HIS C 1 362 ? -33.827 -22.819 90.753 1.00 21.00 362 HIS C CA 1
ATOM 10591 C C . HIS C 1 362 ? -33.910 -22.357 92.213 1.00 19.36 362 HIS C C 1
ATOM 10592 O O . HIS C 1 362 ? -33.856 -23.173 93.130 1.00 19.85 362 HIS C O 1
ATOM 10599 N N . LEU C 1 363 ? -34.074 -21.078 92.433 1.00 18.64 363 LEU C N 1
ATOM 10600 C CA . LEU C 1 363 ? -34.272 -20.537 93.799 1.00 20.10 363 LEU C CA 1
ATOM 10601 C C . LEU C 1 363 ? -35.616 -20.894 94.436 1.00 22.26 363 LEU C C 1
ATOM 10602 O O . LEU C 1 363 ? -35.711 -20.967 95.661 1.00 22.02 363 LEU C O 1
ATOM 10607 N N . SER C 1 364 ? -36.650 -21.177 93.641 1.00 26.19 364 SER C N 1
ATOM 10608 C CA . SER C 1 364 ? -37.947 -21.504 94.263 1.00 28.03 364 SER C CA 1
ATOM 10609 C C . SER C 1 364 ? -38.263 -22.968 94.286 1.00 31.99 364 SER C C 1
ATOM 10610 O O . SER C 1 364 ? -39.307 -23.347 94.840 1.00 32.55 364 SER C O 1
ATOM 10613 N N . ARG C 1 365 ? -37.421 -23.811 93.692 1.00 33.04 365 ARG C N 1
ATOM 10614 C CA . ARG C 1 365 ? -37.806 -25.227 93.524 1.00 36.75 365 ARG C CA 1
ATOM 10615 C C . ARG C 1 365 ? -37.964 -25.910 94.879 1.00 36.28 365 ARG C C 1
ATOM 10616 O O . ARG C 1 365 ? -37.153 -25.734 95.765 1.00 34.82 365 ARG C O 1
ATOM 10624 N N . ALA C 1 366 ? -39.062 -26.646 95.040 1.00 33.61 366 ALA C N 1
ATOM 10625 C CA . ALA C 1 366 ? -39.454 -27.209 96.322 1.00 33.86 366 ALA C CA 1
ATOM 10626 C C . ALA C 1 366 ? -38.859 -28.576 96.589 1.00 34.96 366 ALA C C 1
ATOM 10627 O O . ALA C 1 366 ? -38.897 -29.023 97.719 1.00 33.12 366 ALA C O 1
ATOM 10629 N N . ASP C 1 367 ? -38.294 -29.219 95.570 1.00 36.97 367 ASP C N 1
ATOM 10630 C CA . ASP C 1 367 ? -37.587 -30.501 95.722 1.00 40.20 367 ASP C CA 1
ATOM 10631 C C . ASP C 1 367 ? -36.140 -30.339 96.266 1.00 40.26 367 ASP C C 1
ATOM 10632 O O . ASP C 1 367 ? -35.357 -31.294 96.275 1.00 38.71 367 ASP C O 1
ATOM 10637 N N . TYR C 1 368 ? -35.782 -29.127 96.679 1.00 36.85 368 TYR C N 1
ATOM 10638 C CA . TYR C 1 368 ? -34.452 -28.865 97.204 1.00 32.72 368 TYR C CA 1
ATOM 10639 C C . TYR C 1 368 ? -34.607 -28.108 98.507 1.00 33.75 368 TYR C C 1
ATOM 10640 O O . TYR C 1 368 ? -35.441 -27.215 98.617 1.00 34.06 368 TYR C O 1
ATOM 10649 N N . HIS C 1 369 ? -33.835 -28.481 99.519 1.00 33.62 369 HIS C N 1
ATOM 10650 C CA . HIS C 1 369 ? -33.855 -27.756 100.788 1.00 36.45 369 HIS C CA 1
ATOM 10651 C C . HIS C 1 369 ? -32.432 -27.403 101.240 1.00 35.05 369 HIS C C 1
ATOM 10652 O O . HIS C 1 369 ? -31.604 -28.262 101.490 1.00 35.79 369 HIS C O 1
ATOM 10659 N N . CYS C 1 370 ? -32.144 -26.131 101.335 1.00 31.06 370 CYS C N 1
ATOM 10660 C CA . CYS C 1 370 ? -30.865 -25.701 101.861 1.00 30.76 370 CYS C CA 1
ATOM 10661 C C . CYS C 1 370 ? -30.925 -24.210 102.064 1.00 28.44 370 CYS C C 1
ATOM 10662 O O . CYS C 1 370 ? -30.722 -23.449 101.118 1.00 26.65 370 CYS C O 1
ATOM 10665 N N . PRO C 1 371 ? -31.207 -23.785 103.307 1.00 29.43 371 PRO C N 1
ATOM 10666 C CA . PRO C 1 371 ? -31.329 -22.376 103.604 1.00 28.49 371 PRO C CA 1
ATOM 10667 C C . PRO C 1 371 ? -30.026 -21.614 103.356 1.00 28.41 371 PRO C C 1
ATOM 10668 O O . PRO C 1 371 ? -30.062 -20.399 103.202 1.00 26.13 371 PRO C O 1
ATOM 10672 N N . SER C 1 372 ? -28.894 -22.314 103.266 1.00 28.24 372 SER C N 1
ATOM 10673 C CA . SER C 1 372 ? -27.628 -21.637 102.935 1.00 28.43 372 SER C CA 1
ATOM 10674 C C . SER C 1 372 ? -27.358 -21.402 101.449 1.00 26.79 372 SER C C 1
ATOM 10675 O O . SER C 1 372 ? -26.413 -20.716 101.081 1.00 35.95 372 SER C O 1
ATOM 10678 N N . ALA C 1 373 ? -28.232 -21.860 100.591 1.00 23.23 373 ALA C N 1
ATOM 10679 C CA . ALA C 1 373 ? -27.981 -21.758 99.176 1.00 21.50 373 ALA C CA 1
ATOM 10680 C C . ALA C 1 373 ? -28.424 -20.374 98.727 1.00 20.93 373 ALA C C 1
ATOM 10681 O O . ALA C 1 373 ? -29.539 -19.891 99.104 1.00 21.43 373 ALA C O 1
ATOM 10683 N N . ALA C 1 374 ? -27.561 -19.705 97.976 1.00 19.05 374 ALA C N 1
ATOM 10684 C CA . ALA C 1 374 ? -27.814 -18.358 97.555 1.00 17.90 374 ALA C CA 1
ATOM 10685 C C . ALA C 1 374 ? -27.019 -17.984 96.344 1.00 18.79 374 ALA C C 1
ATOM 10686 O O . ALA C 1 374 ? -25.957 -18.549 96.057 1.00 17.97 374 ALA C O 1
ATOM 10688 N N . MET C 1 375 ? -27.562 -17.038 95.601 1.00 18.32 375 MET C N 1
ATOM 10689 C CA . MET C 1 375 ? -26.716 -16.209 94.789 1.00 21.20 375 MET C CA 1
ATOM 10690 C C . MET C 1 375 ? -26.789 -14.757 95.286 1.00 21.44 375 MET C C 1
ATOM 10691 O O . MET C 1 375 ? -27.802 -14.320 95.855 1.00 23.13 375 MET C O 1
ATOM 10696 N N . GLU C 1 376 ? -25.714 -14.017 95.039 1.00 19.58 376 GLU C N 1
ATOM 10697 C CA . GLU C 1 376 ? -25.567 -12.645 95.560 1.00 20.62 376 GLU C CA 1
ATOM 10698 C C . GLU C 1 376 ? -25.114 -11.701 94.473 1.00 17.23 376 GLU C C 1
ATOM 10699 O O . GLU C 1 376 ? -24.282 -12.067 93.637 1.00 16.96 376 GLU C O 1
ATOM 10705 N N . TYR C 1 377 ? -25.666 -10.509 94.488 1.00 14.86 377 TYR C N 1
ATOM 10706 C CA . TYR C 1 377 ? -25.241 -9.377 93.643 1.00 15.79 377 TYR C CA 1
ATOM 10707 C C . TYR C 1 377 ? -24.508 -8.363 94.515 1.00 16.49 377 TYR C C 1
ATOM 10708 O O . TYR C 1 377 ? -25.052 -7.887 95.488 1.00 15.29 377 TYR C O 1
ATOM 10717 N N . ILE C 1 378 ? -23.255 -8.091 94.190 1.00 16.58 378 ILE C N 1
ATOM 10718 C CA . ILE C 1 378 ? -22.383 -7.321 95.083 1.00 17.55 378 ILE C CA 1
ATOM 10719 C C . ILE C 1 378 ? -21.950 -6.060 94.330 1.00 18.35 378 ILE C C 1
ATOM 10720 O O . ILE C 1 378 ? -21.325 -6.144 93.259 1.00 18.17 378 ILE C O 1
ATOM 10725 N N . ALA C 1 379 ? -22.261 -4.901 94.882 1.00 17.45 379 ALA C N 1
ATOM 10726 C CA . ALA C 1 379 ? -21.868 -3.653 94.246 1.00 17.18 379 ALA C CA 1
ATOM 10727 C C . ALA C 1 379 ? -20.329 -3.550 94.145 1.00 16.52 379 ALA C C 1
ATOM 10728 O O . ALA C 1 379 ? -19.622 -4.028 95.038 1.00 15.91 379 ALA C O 1
ATOM 10730 N N . TYR C 1 380 ? -19.840 -2.903 93.085 1.00 16.24 380 TYR C N 1
ATOM 10731 C CA . TYR C 1 380 ? -18.367 -2.906 92.807 1.00 16.08 380 TYR C CA 1
ATOM 10732 C C . TYR C 1 380 ? -18.054 -1.710 91.931 1.00 17.95 380 TYR C C 1
ATOM 10733 O O . TYR C 1 380 ? -18.900 -0.808 91.846 1.00 16.77 380 TYR C O 1
ATOM 10742 N N . GLY C 1 381 ? -16.863 -1.658 91.288 1.00 17.65 381 GLY C N 1
ATOM 10743 C CA . GLY C 1 381 ? -16.543 -0.530 90.416 1.00 17.23 381 GLY C CA 1
ATOM 10744 C C . GLY C 1 381 ? -16.033 0.612 91.198 1.00 16.73 381 GLY C C 1
ATOM 10745 O O . GLY C 1 381 ? -15.185 0.428 92.101 1.00 18.69 381 GLY C O 1
ATOM 10746 N N . GLY C 1 382 ? -16.429 1.827 90.814 1.00 16.09 382 GLY C N 1
ATOM 10747 C CA . GLY C 1 382 ? -15.941 2.976 91.480 1.00 16.12 382 GLY C CA 1
ATOM 10748 C C . GLY C 1 382 ? -14.455 3.170 91.244 1.00 17.11 382 GLY C C 1
ATOM 10749 O O . GLY C 1 382 ? -13.931 3.044 90.127 1.00 15.84 382 GLY C O 1
ATOM 10750 N N . ARG C 1 383 ? -13.765 3.445 92.323 1.00 18.42 383 ARG C N 1
ATOM 10751 C CA . ARG C 1 383 ? -12.361 3.671 92.294 1.00 19.92 383 ARG C CA 1
ATOM 10752 C C . ARG C 1 383 ? -11.564 2.444 91.735 1.00 21.42 383 ARG C C 1
ATOM 10753 O O . ARG C 1 383 ? -10.491 2.615 91.150 1.00 21.42 383 ARG C O 1
ATOM 10761 N N . VAL C 1 384 ? -12.100 1.229 91.857 1.00 19.22 384 VAL C N 1
ATOM 10762 C CA . VAL C 1 384 ? -11.475 0.063 91.220 1.00 17.95 384 VAL C CA 1
ATOM 10763 C C . VAL C 1 384 ? -11.187 0.324 89.720 1.00 19.86 384 VAL C C 1
ATOM 10764 O O . VAL C 1 384 ? -10.123 -0.055 89.186 1.00 18.23 384 VAL C O 1
ATOM 10768 N N . ASN C 1 385 ? -12.129 0.965 89.038 1.00 19.17 385 ASN C N 1
ATOM 10769 C CA . ASN C 1 385 ? -12.064 1.077 87.577 1.00 19.75 385 ASN C CA 1
ATOM 10770 C C . ASN C 1 385 ? -11.407 2.333 87.048 1.00 21.96 385 ASN C C 1
ATOM 10771 O O . ASN C 1 385 ? -11.551 2.643 85.876 1.00 23.20 385 ASN C O 1
ATOM 10776 N N . THR C 1 386 ? -10.670 3.041 87.900 1.00 20.56 386 THR C N 1
ATOM 10777 C CA . THR C 1 386 ? -9.815 4.137 87.475 1.00 22.88 386 THR C CA 1
ATOM 10778 C C . THR C 1 386 ? -8.408 3.643 87.206 1.00 23.63 386 THR C C 1
ATOM 10779 O O . THR C 1 386 ? -7.503 4.430 86.911 1.00 22.47 386 THR C O 1
ATOM 10783 N N . VAL C 1 387 ? -8.196 2.339 87.351 1.00 23.74 387 VAL C N 1
ATOM 10784 C CA . VAL C 1 387 ? -6.872 1.722 87.096 1.00 23.40 387 VAL C CA 1
ATOM 10785 C C . VAL C 1 387 ? -6.979 0.960 85.744 1.00 24.38 387 VAL C C 1
ATOM 10786 O O . VAL C 1 387 ? -7.942 0.261 85.478 1.00 24.85 387 VAL C O 1
ATOM 10790 N N . ASP C 1 388 ? -5.998 1.136 84.876 1.00 26.73 388 ASP C N 1
ATOM 10791 C CA . ASP C 1 388 ? -5.971 0.450 83.600 1.00 28.17 388 ASP C CA 1
ATOM 10792 C C . ASP C 1 388 ? -5.942 -1.071 83.823 1.00 26.77 388 ASP C C 1
ATOM 10793 O O . ASP C 1 388 ? -5.243 -1.523 84.728 1.00 23.81 388 ASP C O 1
ATOM 10798 N N . PRO C 1 389 ? -6.667 -1.840 82.981 1.00 25.07 389 PRO C N 1
ATOM 10799 C CA . PRO C 1 389 ? -6.709 -3.307 83.153 1.00 26.20 389 PRO C CA 1
ATOM 10800 C C . PRO C 1 389 ? -5.350 -3.991 83.127 1.00 25.90 389 PRO C C 1
ATOM 10801 O O . PRO C 1 389 ? -5.224 -5.026 83.747 1.00 25.37 389 PRO C O 1
ATOM 10805 N N . ALA C 1 390 ? -4.322 -3.399 82.519 1.00 23.82 390 ALA C N 1
ATOM 10806 C CA . ALA C 1 390 ? -2.996 -4.028 82.500 1.00 24.10 390 ALA C CA 1
ATOM 10807 C C . ALA C 1 390 ? -2.036 -3.532 83.554 1.00 23.02 390 ALA C C 1
ATOM 10808 O O . ALA C 1 390 ? -0.938 -4.074 83.692 1.00 23.86 390 ALA C O 1
ATOM 10810 N N . ALA C 1 391 ? -2.394 -2.464 84.274 1.00 21.47 391 ALA C N 1
ATOM 10811 C CA . ALA C 1 391 ? -1.486 -1.855 85.261 1.00 21.22 391 ALA C CA 1
ATOM 10812 C C . ALA C 1 391 ? -1.309 -2.713 86.520 1.00 19.26 391 ALA C C 1
ATOM 10813 O O . ALA C 1 391 ? -0.383 -2.506 87.330 1.00 17.40 391 ALA C O 1
ATOM 10815 N N . THR C 1 392 ? -2.262 -3.611 86.736 1.00 18.38 392 THR C N 1
ATOM 10816 C CA . THR C 1 392 ? -2.151 -4.678 87.740 1.00 17.26 392 THR C CA 1
ATOM 10817 C C . THR C 1 392 ? -2.568 -5.981 87.075 1.00 16.77 392 THR C C 1
ATOM 10818 O O . THR C 1 392 ? -3.015 -5.982 85.926 1.00 19.34 392 THR C O 1
ATOM 10822 N N . ALA C 1 393 ? -2.392 -7.114 87.757 1.00 16.33 393 ALA C N 1
ATOM 10823 C CA . ALA C 1 393 ? -2.733 -8.376 87.136 1.00 15.76 393 ALA C CA 1
ATOM 10824 C C . ALA C 1 393 ? -4.253 -8.610 87.105 1.00 17.33 393 ALA C C 1
ATOM 10825 O O . ALA C 1 393 ? -4.721 -9.503 86.396 1.00 17.26 393 ALA C O 1
ATOM 10827 N N . VAL C 1 394 ? -5.005 -7.874 87.873 1.00 17.72 394 VAL C N 1
ATOM 10828 C CA . VAL C 1 394 ? -6.464 -8.052 87.873 1.00 20.18 394 VAL C CA 1
ATOM 10829 C C . VAL C 1 394 ? -7.064 -7.531 86.566 1.00 22.16 394 VAL C C 1
ATOM 10830 O O . VAL C 1 394 ? -6.800 -6.402 86.157 1.00 20.06 394 VAL C O 1
ATOM 10834 N N . PRO C 1 395 ? -7.845 -8.369 85.861 1.00 26.24 395 PRO C N 1
ATOM 10835 C CA . PRO C 1 395 ? -8.387 -7.999 84.536 1.00 27.75 395 PRO C CA 1
ATOM 10836 C C . PRO C 1 395 ? -9.629 -7.135 84.677 1.00 28.61 395 PRO C C 1
ATOM 10837 O O . PRO C 1 395 ? -10.762 -7.603 84.450 1.00 27.66 395 PRO C O 1
ATOM 10841 N N . ARG C 1 396 ? -9.417 -5.880 85.033 1.00 24.73 396 ARG C N 1
ATOM 10842 C CA . ARG C 1 396 ? -10.536 -5.008 85.430 1.00 26.62 396 ARG C CA 1
ATOM 10843 C C . ARG C 1 396 ? -11.545 -4.797 84.318 1.00 26.43 396 ARG C C 1
ATOM 10844 O O . ARG C 1 396 ? -11.214 -4.802 83.124 1.00 25.50 396 ARG C O 1
ATOM 10852 N N . GLY C 1 397 ? -12.762 -4.554 84.718 1.00 25.34 397 GLY C N 1
ATOM 10853 C CA . GLY C 1 397 ? -13.833 -4.316 83.738 1.00 27.14 397 GLY C CA 1
ATOM 10854 C C . GLY C 1 397 ? -15.199 -4.463 84.360 1.00 25.49 397 GLY C C 1
ATOM 10855 O O . GLY C 1 397 ? -16.151 -3.712 84.086 1.00 24.03 397 GLY C O 1
ATOM 10856 N N . ALA C 1 398 ? -15.304 -5.450 85.220 1.00 23.06 398 ALA C N 1
ATOM 10857 C CA . ALA C 1 398 ? -16.556 -5.655 85.975 1.00 20.34 398 ALA C CA 1
ATOM 10858 C C . ALA C 1 398 ? -17.038 -4.387 86.699 1.00 21.60 398 ALA C C 1
ATOM 10859 O O . ALA C 1 398 ? -16.245 -3.699 87.365 1.00 20.54 398 ALA C O 1
ATOM 10861 N N . SER C 1 399 ? -18.351 -4.140 86.630 1.00 20.21 399 SER C N 1
ATOM 10862 C CA . SER C 1 399 ? -19.042 -3.090 87.377 1.00 23.03 399 SER C CA 1
ATOM 10863 C C . SER C 1 399 ? -19.733 -3.659 88.611 1.00 22.03 399 SER C C 1
ATOM 10864 O O . SER C 1 399 ? -20.065 -2.925 89.543 1.00 21.68 399 SER C O 1
ATOM 10867 N N . LEU C 1 400 ? -20.049 -4.935 88.560 1.00 19.12 400 LEU C N 1
ATOM 10868 C CA . LEU C 1 400 ? -20.767 -5.594 89.604 1.00 20.94 400 LEU C CA 1
ATOM 10869 C C . LEU C 1 400 ? -20.345 -7.060 89.663 1.00 19.58 400 LEU C C 1
ATOM 10870 O O . LEU C 1 400 ? -20.087 -7.673 88.622 1.00 19.36 400 LEU C O 1
ATOM 10875 N N . LYS C 1 401 ? -20.264 -7.621 90.861 1.00 19.78 401 LYS C N 1
ATOM 10876 C CA . LYS C 1 401 ? -19.916 -9.017 91.056 1.00 20.07 401 LYS C CA 1
ATOM 10877 C C . LYS C 1 401 ? -21.078 -9.872 91.482 1.00 20.20 401 LYS C C 1
ATOM 10878 O O . LYS C 1 401 ? -21.958 -9.399 92.167 1.00 19.82 401 LYS C O 1
ATOM 10884 N N . THR C 1 402 ? -21.080 -11.127 91.037 1.00 19.47 402 THR C N 1
ATOM 10885 C CA . THR C 1 402 ? -22.043 -12.093 91.497 1.00 19.87 402 THR C CA 1
ATOM 10886 C C . THR C 1 402 ? -21.313 -13.290 92.074 1.00 20.11 402 THR C C 1
ATOM 10887 O O . THR C 1 402 ? -20.216 -13.624 91.657 1.00 19.17 402 THR C O 1
ATOM 10891 N N . PHE C 1 403 ? -21.949 -13.917 93.060 1.00 19.42 403 PHE C N 1
ATOM 10892 C CA . PHE C 1 403 ? -21.354 -14.973 93.818 1.00 19.98 403 PHE C CA 1
ATOM 10893 C C . PHE C 1 403 ? -22.461 -15.983 94.114 1.00 20.60 403 PHE C C 1
ATOM 10894 O O . PHE C 1 403 ? -23.586 -15.580 94.340 1.00 22.19 403 PHE C O 1
ATOM 10902 N N . TYR C 1 404 ? -22.144 -17.283 94.058 1.00 16.98 404 TYR C N 1
ATOM 10903 C CA . TYR C 1 404 ? -23.084 -18.325 94.259 1.00 17.45 404 TYR C CA 1
ATOM 10904 C C . TYR C 1 404 ? -22.483 -19.218 95.295 1.00 18.00 404 TYR C C 1
ATOM 10905 O O . TYR C 1 404 ? -21.246 -19.468 95.279 1.00 17.27 404 TYR C O 1
ATOM 10914 N N . MET C 1 405 ? -23.301 -19.707 96.204 1.00 18.74 405 MET C N 1
ATOM 10915 C CA A MET C 1 405 ? -22.776 -20.553 97.268 0.50 21.58 405 MET C CA 1
ATOM 10916 C CA B MET C 1 405 ? -22.792 -20.530 97.297 0.50 21.19 405 MET C CA 1
ATOM 10917 C C . MET C 1 405 ? -23.813 -21.521 97.787 1.00 21.43 405 MET C C 1
ATOM 10918 O O . MET C 1 405 ? -25.029 -21.250 97.794 1.00 22.51 405 MET C O 1
ATOM 10927 N N . VAL C 1 406 ? -23.316 -22.679 98.156 1.00 19.76 406 VAL C N 1
ATOM 10928 C CA A VAL C 1 406 ? -24.071 -23.654 98.938 0.50 20.25 406 VAL C CA 1
ATOM 10929 C CA B VAL C 1 406 ? -24.085 -23.602 98.955 0.50 19.75 406 VAL C CA 1
ATOM 10930 C C . VAL C 1 406 ? -23.191 -24.165 100.052 1.00 19.92 406 VAL C C 1
ATOM 10931 O O . VAL C 1 406 ? -21.963 -24.312 99.877 1.00 19.22 406 VAL C O 1
ATOM 10938 N N . ALA C 1 407 ? -23.791 -24.404 101.209 1.00 19.28 407 ALA C N 1
ATOM 10939 C CA . ALA C 1 407 ? -23.069 -24.832 102.393 1.00 20.64 407 ALA C CA 1
ATOM 10940 C C . ALA C 1 407 ? -23.910 -25.861 103.141 1.00 20.88 407 ALA C C 1
ATOM 10941 O O . ALA C 1 407 ? -25.142 -25.734 103.201 1.00 23.12 407 ALA C O 1
ATOM 10943 N N . TRP C 1 408 ? -23.272 -26.935 103.587 1.00 20.35 408 TRP C N 1
ATOM 10944 C CA . TRP C 1 408 ? -23.989 -28.078 104.208 1.00 19.90 408 TRP C CA 1
ATOM 10945 C C . TRP C 1 408 ? -23.015 -28.814 105.090 1.00 21.00 408 TRP C C 1
ATOM 10946 O O . TRP C 1 408 ? -21.827 -28.449 105.158 1.00 19.99 408 TRP C O 1
ATOM 10957 N N . THR C 1 409 ? -23.501 -29.782 105.863 1.00 23.49 409 THR C N 1
ATOM 10958 C CA . THR C 1 409 ? -22.601 -30.487 106.767 1.00 24.49 409 THR C CA 1
ATOM 10959 C C . THR C 1 409 ? -22.505 -31.986 106.537 1.00 25.33 409 THR C C 1
ATOM 10960 O O . THR C 1 409 ? -21.481 -32.564 106.822 1.00 24.41 409 THR C O 1
ATOM 10964 N N . ASP C 1 410 ? -23.554 -32.619 106.033 1.00 26.26 410 ASP C N 1
ATOM 10965 C CA . ASP C 1 410 ? -23.532 -34.070 105.799 1.00 28.62 410 ASP C CA 1
ATOM 10966 C C . ASP C 1 410 ? -22.901 -34.461 104.441 1.00 27.97 410 ASP C C 1
ATOM 10967 O O . ASP C 1 410 ? -23.438 -34.111 103.411 1.00 28.16 410 ASP C O 1
ATOM 10972 N N . PRO C 1 411 ? -21.806 -35.255 104.434 1.00 28.93 411 PRO C N 1
ATOM 10973 C CA . PRO C 1 411 ? -21.187 -35.673 103.166 1.00 30.76 411 PRO C CA 1
ATOM 10974 C C . PRO C 1 411 ? -22.103 -36.521 102.283 1.00 32.26 411 PRO C C 1
ATOM 10975 O O . PRO C 1 411 ? -21.870 -36.585 101.066 1.00 31.64 411 PRO C O 1
ATOM 10979 N N . ASP C 1 412 ? -23.138 -37.121 102.869 1.00 32.67 412 ASP C N 1
ATOM 10980 C CA . ASP C 1 412 ? -24.099 -37.895 102.092 1.00 33.95 412 ASP C CA 1
ATOM 10981 C C . ASP C 1 412 ? -24.946 -36.998 101.218 1.00 32.89 412 ASP C C 1
ATOM 10982 O O . ASP C 1 412 ? -25.565 -37.480 100.309 1.00 32.09 412 ASP C O 1
ATOM 10987 N N . GLU C 1 413 ? -24.988 -35.700 101.482 1.00 31.30 413 GLU C N 1
ATOM 10988 C CA . GLU C 1 413 ? -25.756 -34.799 100.638 1.00 29.89 413 GLU C CA 1
ATOM 10989 C C . GLU C 1 413 ? -24.909 -34.100 99.590 1.00 27.25 413 GLU C C 1
ATOM 10990 O O . GLU C 1 413 ? -25.404 -33.238 98.893 1.00 25.93 413 GLU C O 1
ATOM 10996 N N . ASP C 1 414 ? -23.622 -34.407 99.484 1.00 26.58 414 ASP C N 1
ATOM 10997 C CA . ASP C 1 414 ? -22.778 -33.673 98.531 1.00 25.83 414 ASP C CA 1
ATOM 10998 C C . ASP C 1 414 ? -23.395 -33.599 97.146 1.00 28.01 414 ASP C C 1
ATOM 10999 O O . ASP C 1 414 ? -23.429 -32.530 96.540 1.00 26.29 414 ASP C O 1
ATOM 11004 N N . GLU C 1 415 ? -23.856 -34.749 96.623 1.00 28.37 415 GLU C N 1
ATOM 11005 C CA . GLU C 1 415 ? -24.403 -34.816 95.272 1.00 30.58 415 GLU C CA 1
ATOM 11006 C C . GLU C 1 415 ? -25.594 -33.895 95.044 1.00 25.78 415 GLU C C 1
ATOM 11007 O O . GLU C 1 415 ? -25.647 -33.232 94.030 1.00 23.70 415 GLU C O 1
ATOM 11013 N N . GLU C 1 416 ? -26.532 -33.818 95.969 1.00 26.47 416 GLU C N 1
ATOM 11014 C CA . GLU C 1 416 ? -27.669 -32.928 95.756 1.00 25.66 416 GLU C CA 1
ATOM 11015 C C . GLU C 1 416 ? -27.270 -31.423 95.779 1.00 22.94 416 GLU C C 1
ATOM 11016 O O . GLU C 1 416 ? -27.713 -30.646 94.926 1.00 18.94 416 GLU C O 1
ATOM 11022 N N . HIS C 1 417 ? -26.351 -31.038 96.662 1.00 20.63 417 HIS C N 1
ATOM 11023 C CA . HIS C 1 417 ? -25.894 -29.625 96.718 1.00 20.36 417 HIS C CA 1
ATOM 11024 C C . HIS C 1 417 ? -25.006 -29.223 95.569 1.00 19.06 417 HIS C C 1
ATOM 11025 O O . HIS C 1 417 ? -25.155 -28.148 94.995 1.00 17.57 417 HIS C O 1
ATOM 11032 N N . LEU C 1 418 ? -24.074 -30.078 95.227 1.00 18.88 418 LEU C N 1
ATOM 11033 C CA . LEU C 1 418 ? -23.274 -29.829 94.024 1.00 20.69 418 LEU C CA 1
ATOM 11034 C C . LEU C 1 418 ? -24.130 -29.714 92.772 1.00 20.68 418 LEU C C 1
ATOM 11035 O O . LEU C 1 418 ? -23.937 -28.806 91.939 1.00 18.46 418 LEU C O 1
ATOM 11040 N N . ARG C 1 419 ? -25.141 -30.569 92.673 1.00 19.85 419 ARG C N 1
ATOM 11041 C CA . ARG C 1 419 ? -26.001 -30.493 91.507 1.00 22.52 419 ARG C CA 1
ATOM 11042 C C . ARG C 1 419 ? -26.760 -29.164 91.473 1.00 19.78 419 ARG C C 1
ATOM 11043 O O . ARG C 1 419 ? -26.840 -28.550 90.431 1.00 21.12 419 ARG C O 1
ATOM 11051 N N . TRP C 1 420 ? -27.269 -28.719 92.606 1.00 18.94 420 TRP C N 1
ATOM 11052 C CA . TRP C 1 420 ? -28.011 -27.492 92.675 1.00 19.57 420 TRP C CA 1
ATOM 11053 C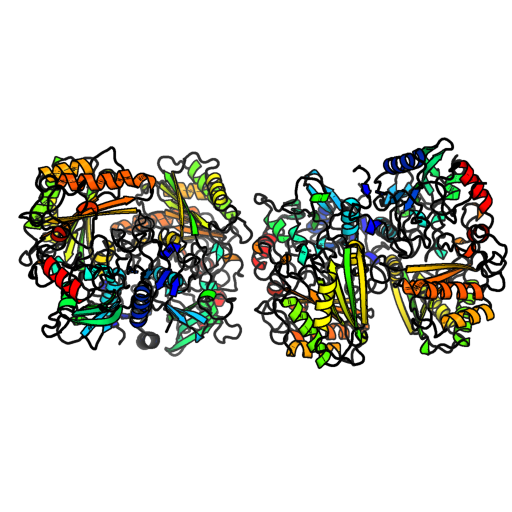 C . TRP C 1 420 ? -27.247 -26.295 92.166 1.00 18.09 420 TRP C C 1
ATOM 11054 O O . TRP C 1 420 ? -27.780 -25.528 91.358 1.00 17.34 420 TRP C O 1
ATOM 11065 N N . ILE C 1 421 ? -26.030 -26.092 92.689 1.00 17.22 421 ILE C N 1
ATOM 11066 C CA . ILE C 1 421 ? -25.295 -24.893 92.358 1.00 16.75 421 ILE C CA 1
ATOM 11067 C C . ILE C 1 421 ? -24.832 -24.992 90.921 1.00 16.09 421 ILE C C 1
ATOM 11068 O O . ILE C 1 421 ? -24.779 -24.018 90.222 1.00 15.79 421 ILE C O 1
ATOM 11073 N N . ARG C 1 422 ? -24.496 -26.181 90.477 1.00 17.12 422 ARG C N 1
ATOM 11074 C CA . ARG C 1 422 ? -24.011 -26.344 89.125 1.00 18.35 422 ARG C CA 1
ATOM 11075 C C . ARG C 1 422 ? -25.083 -26.075 88.136 1.00 18.69 422 ARG C C 1
ATOM 11076 O O . ARG C 1 422 ? -24.821 -25.453 87.110 1.00 18.04 422 ARG C O 1
ATOM 11084 N N . GLU C 1 423 ? -26.284 -26.561 88.428 1.00 20.24 423 GLU C N 1
ATOM 11085 C CA . GLU C 1 423 ? -27.400 -26.354 87.494 1.00 21.56 423 GLU C CA 1
ATOM 11086 C C . GLU C 1 423 ? -27.865 -24.920 87.406 1.00 19.16 423 GLU C C 1
ATOM 11087 O O . GLU C 1 423 ? -28.118 -24.424 86.312 1.00 16.82 423 GLU C O 1
ATOM 11093 N N . ILE C 1 424 ? -27.978 -24.219 88.552 1.00 18.83 424 ILE C N 1
ATOM 11094 C CA . ILE C 1 424 ? -28.403 -22.833 88.490 1.00 17.28 424 ILE C CA 1
ATOM 11095 C C . ILE C 1 424 ? -27.389 -21.984 87.717 1.00 17.60 424 ILE C C 1
ATOM 11096 O O . ILE C 1 424 ? -27.765 -21.128 86.914 1.00 15.83 424 ILE C O 1
ATOM 11101 N N . TYR C 1 425 ? -26.092 -22.224 87.938 1.00 17.49 425 TYR C N 1
ATOM 11102 C CA . TYR C 1 425 ? -25.095 -21.417 87.280 1.00 16.82 425 TYR C CA 1
ATOM 11103 C C . TYR C 1 425 ? -25.045 -21.713 85.804 1.00 17.33 425 TYR C C 1
ATOM 11104 O O . TYR C 1 425 ? -24.931 -20.812 84.961 1.00 16.83 425 TYR C O 1
ATOM 11113 N N . ARG C 1 426 ? -25.134 -22.982 85.472 1.00 19.53 426 ARG C N 1
ATOM 11114 C CA . ARG C 1 426 ? -25.120 -23.361 84.031 1.00 22.78 426 ARG C CA 1
ATOM 11115 C C . ARG C 1 426 ? -26.319 -22.750 83.323 1.00 22.33 426 ARG C C 1
ATOM 11116 O O . ARG C 1 426 ? -26.173 -22.170 82.231 1.00 22.94 426 ARG C O 1
ATOM 11124 N N . ASP C 1 427 ? -27.473 -22.866 83.951 1.00 21.48 427 ASP C N 1
ATOM 11125 C CA . ASP C 1 427 ? -28.730 -22.348 83.372 1.00 25.21 427 ASP C CA 1
ATOM 11126 C C . ASP C 1 427 ? -28.689 -20.864 83.161 1.00 21.18 427 ASP C C 1
ATOM 11127 O O . ASP C 1 427 ? -29.063 -20.344 82.108 1.00 21.02 427 ASP C O 1
ATOM 11132 N N . ILE C 1 428 ? -28.215 -20.151 84.167 1.00 20.53 428 ILE C N 1
ATOM 11133 C CA . ILE C 1 428 ? -28.073 -18.731 84.019 1.00 18.73 428 ILE C CA 1
ATOM 11134 C C . ILE C 1 428 ? -27.173 -18.354 82.830 1.00 19.49 428 ILE C C 1
ATOM 11135 O O . ILE C 1 428 ? -27.410 -17.326 82.148 1.00 21.10 428 ILE C O 1
ATOM 11140 N N . HIS C 1 429 ? -26.121 -19.133 82.605 1.00 18.15 429 HIS C N 1
ATOM 11141 C CA . HIS C 1 429 ? -25.154 -18.832 81.580 1.00 19.37 429 HIS C CA 1
ATOM 11142 C C . HIS C 1 429 ? -25.404 -19.727 80.365 1.00 20.45 429 HIS C C 1
ATOM 11143 O O . HIS C 1 429 ? -24.496 -19.991 79.610 1.00 19.19 429 HIS C O 1
ATOM 11150 N N . SER C 1 430 ? -26.633 -20.132 80.108 1.00 20.93 430 SER C N 1
ATOM 11151 C CA . SER C 1 430 ? -26.785 -21.121 79.063 1.00 23.57 430 SER C CA 1
ATOM 11152 C C . SER C 1 430 ? -26.521 -20.557 77.635 1.00 25.22 430 SER C C 1
ATOM 11153 O O . SER C 1 430 ? -26.187 -21.311 76.736 1.00 28.10 430 SER C O 1
ATOM 11156 N N . ALA C 1 431 ? -26.620 -19.250 77.433 1.00 24.18 431 ALA C N 1
ATOM 11157 C CA . ALA C 1 431 ? -26.367 -18.664 76.139 1.00 25.51 431 ALA C CA 1
ATOM 11158 C C . ALA C 1 431 ? -24.860 -18.583 75.842 1.00 25.99 431 ALA C C 1
ATOM 11159 O O . ALA C 1 431 ? -24.479 -18.351 74.722 1.00 25.27 431 ALA C O 1
ATOM 11161 N N . THR C 1 432 ? -24.016 -18.775 76.850 1.00 21.77 432 THR C N 1
ATOM 11162 C CA . THR C 1 432 ? -22.556 -18.729 76.671 1.00 21.86 432 THR C CA 1
ATOM 11163 C C . THR C 1 432 ? -21.919 -20.000 77.195 1.00 21.19 432 THR C C 1
ATOM 11164 O O . THR C 1 432 ? -20.895 -19.970 77.881 1.00 21.33 432 THR C O 1
ATOM 11168 N N . GLY C 1 433 ? -22.520 -21.129 76.878 1.00 19.91 433 GLY C N 1
ATOM 11169 C CA . GLY C 1 433 ? -21.886 -22.384 77.158 1.00 20.65 433 GLY C CA 1
ATOM 11170 C C . GLY C 1 433 ? -21.728 -22.703 78.625 1.00 20.67 433 GLY C C 1
ATOM 11171 O O . GLY C 1 433 ? -20.820 -23.473 78.992 1.00 19.70 433 GLY C O 1
ATOM 11172 N N . GLY C 1 434 ? -22.587 -22.107 79.472 1.00 18.05 434 GLY C N 1
ATOM 11173 C CA . GLY C 1 434 ? -22.590 -22.406 80.899 1.00 17.55 434 GLY C CA 1
ATOM 11174 C C . GLY C 1 434 ? -21.680 -21.593 81.799 1.00 17.63 434 GLY C C 1
ATOM 11175 O O . GLY C 1 434 ? -21.665 -21.842 83.005 1.00 19.58 434 GLY C O 1
ATOM 11176 N N . VAL C 1 435 ? -20.901 -20.667 81.229 1.00 17.11 435 VAL C N 1
ATOM 11177 C CA . VAL C 1 435 ? -19.895 -19.921 81.939 1.00 17.83 435 VAL C CA 1
ATOM 11178 C C . VAL C 1 435 ? -19.888 -18.469 81.501 1.00 18.88 435 VAL C C 1
ATOM 11179 O O . VAL C 1 435 ? -20.372 -18.150 80.437 1.00 20.85 435 VAL C O 1
ATOM 11183 N N . PRO C 1 436 ? -19.322 -17.576 82.345 1.00 20.82 436 PRO C N 1
ATOM 11184 C CA . PRO C 1 436 ? -19.335 -16.131 82.050 1.00 20.34 436 PRO C CA 1
ATOM 11185 C C . PRO C 1 436 ? -18.183 -15.730 81.148 1.00 20.22 436 PRO C C 1
ATOM 11186 O O . PRO C 1 436 ? -17.162 -15.178 81.587 1.00 22.91 436 PRO C O 1
ATOM 11190 N N . THR C 1 437 ? -18.332 -16.033 79.872 1.00 19.69 437 THR C N 1
ATOM 11191 C CA . THR C 1 437 ? -17.342 -15.715 78.896 1.00 20.99 437 THR C CA 1
ATOM 11192 C C . THR C 1 437 ? -17.261 -14.194 78.731 1.00 21.31 437 THR C C 1
ATOM 11193 O O . THR C 1 437 ? -18.278 -13.588 78.510 1.00 21.73 437 THR C O 1
ATOM 11197 N N . PRO C 1 438 ? -16.063 -13.594 78.849 1.00 22.21 438 PRO C N 1
ATOM 11198 C CA . PRO C 1 438 ? -15.925 -12.138 78.691 1.00 23.92 438 PRO C CA 1
ATOM 11199 C C . PRO C 1 438 ? -16.467 -11.689 77.361 1.00 26.15 438 PRO C C 1
ATOM 11200 O O . PRO C 1 438 ? -16.123 -12.264 76.313 1.00 24.47 438 PRO C O 1
ATOM 11204 N N . ASP C 1 439 ? -17.413 -10.768 77.416 1.00 26.19 439 ASP C N 1
ATOM 11205 C CA . ASP C 1 439 ? -18.100 -10.267 76.218 1.00 27.60 439 ASP C CA 1
ATOM 11206 C C . ASP C 1 439 ? -18.687 -8.921 76.651 1.00 29.61 439 ASP C C 1
ATOM 11207 O O . ASP C 1 439 ? -18.170 -8.312 77.591 1.00 25.38 439 ASP C O 1
ATOM 11212 N N . GLU C 1 440 ? -19.752 -8.479 76.003 1.00 30.90 440 GLU C N 1
ATOM 11213 C CA . GLU C 1 440 ? -20.342 -7.168 76.303 1.00 35.23 440 GLU C CA 1
ATOM 11214 C C . GLU C 1 440 ? -21.079 -7.090 77.667 1.00 32.37 440 GLU C C 1
ATOM 11215 O O . GLU C 1 440 ? -21.354 -6.003 78.200 1.00 31.29 440 GLU C O 1
ATOM 11221 N N . VAL C 1 441 ? -21.417 -8.241 78.237 1.00 26.52 441 VAL C N 1
ATOM 11222 C CA . VAL C 1 441 ? -22.129 -8.265 79.497 1.00 27.05 441 VAL C CA 1
ATOM 11223 C C . VAL C 1 441 ? -21.301 -8.941 80.591 1.00 24.52 441 VAL C C 1
ATOM 11224 O O . VAL C 1 441 ? -21.180 -8.417 81.699 1.00 23.44 441 VAL C O 1
ATOM 11228 N N . ASN C 1 442 ? -20.734 -10.096 80.293 1.00 22.75 442 ASN C N 1
ATOM 11229 C CA . ASN C 1 442 ? -19.887 -10.783 81.267 1.00 21.88 442 ASN C CA 1
ATOM 11230 C C . ASN C 1 442 ? -18.477 -10.269 81.203 1.00 23.72 442 ASN C C 1
ATOM 11231 O O . ASN C 1 442 ? -17.986 -9.962 80.133 1.00 21.15 442 ASN C O 1
ATOM 11236 N N . THR C 1 443 ? -17.808 -10.199 82.343 1.00 22.28 443 THR C N 1
ATOM 11237 C CA . THR C 1 443 ? -16.406 -9.851 82.340 1.00 23.98 443 THR C CA 1
ATOM 11238 C C . THR C 1 443 ? -15.505 -10.996 82.726 1.00 23.60 443 THR C C 1
ATOM 11239 O O . THR C 1 443 ? -14.307 -10.877 82.673 1.00 26.58 443 THR C O 1
ATOM 11243 N N . GLY C 1 444 ? -16.085 -12.114 83.097 1.00 22.20 444 GLY C N 1
ATOM 11244 C CA . GLY C 1 444 ? -15.330 -13.257 83.594 1.00 20.06 444 GLY C CA 1
ATOM 11245 C C . GLY C 1 444 ? -15.689 -13.630 85.020 1.00 18.46 444 GLY C C 1
ATOM 11246 O O . GLY C 1 444 ? -16.841 -13.491 85.446 1.00 15.89 444 GLY C O 1
ATOM 11247 N N . ALA C 1 445 ? -14.702 -14.120 85.761 1.00 16.06 445 ALA C N 1
ATOM 11248 C CA . ALA C 1 445 ? -14.892 -14.572 87.133 1.00 16.18 445 ALA C CA 1
ATOM 11249 C C . ALA C 1 445 ? -13.645 -14.229 87.947 1.00 17.31 445 ALA C C 1
ATOM 11250 O O . ALA C 1 445 ? -12.626 -13.826 87.374 1.00 16.10 445 ALA C O 1
ATOM 11252 N N . TYR C 1 446 ? -13.763 -14.393 89.265 1.00 17.70 446 TYR C N 1
ATOM 11253 C CA . TYR C 1 446 ? -12.741 -13.975 90.188 1.00 16.91 446 TYR C CA 1
ATOM 11254 C C . TYR C 1 446 ? -11.886 -15.114 90.682 1.00 15.59 446 TYR C C 1
ATOM 11255 O O . TYR C 1 446 ? -12.405 -16.032 91.254 1.00 15.18 446 TYR C O 1
ATOM 11264 N N . ILE C 1 447 ? -10.550 -14.996 90.536 1.00 15.38 447 ILE C N 1
ATOM 11265 C CA . ILE C 1 447 ? -9.653 -16.080 90.888 1.00 16.63 447 ILE C CA 1
ATOM 11266 C C . ILE C 1 447 ? -9.704 -16.502 92.374 1.00 16.11 447 ILE C C 1
ATOM 11267 O O . ILE C 1 447 ? -9.404 -17.678 92.697 1.00 15.69 447 ILE C O 1
ATOM 11272 N N . ASN C 1 448 ? -10.098 -15.581 93.256 1.00 16.98 448 ASN C N 1
ATOM 11273 C CA . ASN C 1 448 ? -10.251 -15.891 94.685 1.00 16.38 448 ASN C CA 1
ATOM 11274 C C . ASN C 1 448 ? -11.542 -16.676 95.009 1.00 17.33 448 ASN C C 1
ATOM 11275 O O . ASN C 1 448 ? -11.739 -17.089 96.152 1.00 18.94 448 ASN C O 1
ATOM 11280 N N . TYR C 1 449 ? -12.399 -16.877 94.030 1.00 17.31 449 TYR C N 1
ATOM 11281 C CA . TYR C 1 449 ? -13.526 -17.818 94.150 1.00 20.28 449 TYR C CA 1
ATOM 11282 C C . TYR C 1 449 ? -13.417 -18.898 93.046 1.00 20.85 449 TYR C C 1
ATOM 11283 O O . TYR C 1 449 ? -14.305 -19.037 92.211 1.00 20.07 449 TYR C O 1
ATOM 11292 N N . PRO C 1 450 ? -12.321 -19.664 93.049 1.00 20.56 450 PRO C N 1
ATOM 11293 C CA . PRO C 1 450 ? -12.047 -20.627 91.997 1.00 20.01 450 PRO C CA 1
ATOM 11294 C C . PRO C 1 450 ? -13.072 -21.737 91.936 1.00 19.33 450 PRO C C 1
ATOM 11295 O O . PRO C 1 450 ? -13.583 -22.172 92.945 1.00 19.43 450 PRO C O 1
ATOM 11299 N N . ASP C 1 451 ? -13.381 -22.136 90.716 1.00 18.07 451 ASP C N 1
ATOM 11300 C CA . ASP C 1 451 ? -14.404 -23.156 90.446 1.00 17.77 451 ASP C CA 1
ATOM 11301 C C . ASP C 1 451 ? -13.836 -24.110 89.399 1.00 17.02 451 ASP C C 1
ATOM 11302 O O . ASP C 1 451 ? -13.767 -23.745 88.216 1.00 17.04 451 ASP C O 1
ATOM 11307 N N . ILE C 1 452 ? -13.418 -25.328 89.791 1.00 17.57 452 ILE C N 1
ATOM 11308 C CA . ILE C 1 452 ? -12.802 -26.263 88.817 1.00 18.29 452 ILE C CA 1
ATOM 11309 C C . ILE C 1 452 ? -13.800 -26.787 87.787 1.00 19.24 452 ILE C C 1
ATOM 11310 O O . ILE C 1 452 ? -13.420 -27.327 86.779 1.00 18.24 452 ILE C O 1
ATOM 11315 N N . ASP C 1 453 ? -15.084 -26.560 87.997 1.00 17.72 453 ASP C N 1
ATOM 11316 C CA . ASP C 1 453 ? -16.060 -26.871 86.953 1.00 19.99 453 ASP C CA 1
ATOM 11317 C C . ASP C 1 453 ? -15.846 -26.068 85.644 1.00 19.58 453 ASP C C 1
ATOM 11318 O O . ASP C 1 453 ? -16.285 -26.505 84.561 1.00 19.41 453 ASP C O 1
ATOM 11323 N N . LEU C 1 454 ? -15.167 -24.914 85.711 1.00 19.01 454 LEU C N 1
ATOM 11324 C CA . LEU C 1 454 ? -14.846 -24.174 84.529 1.00 19.46 454 LEU C CA 1
ATOM 11325 C C . LEU C 1 454 ? -13.878 -24.898 83.616 1.00 20.47 454 LEU C C 1
ATOM 11326 O O . LEU C 1 454 ? -13.700 -24.460 82.507 1.00 20.35 454 LEU C O 1
ATOM 11331 N N . ALA C 1 455 ? -13.232 -25.956 84.097 1.00 20.30 455 ALA C N 1
ATOM 11332 C CA . ALA C 1 455 ? -12.306 -26.769 83.301 1.00 21.90 455 ALA C CA 1
ATOM 11333 C C . ALA C 1 455 ? -12.936 -28.115 82.993 1.00 21.91 455 ALA C C 1
ATOM 11334 O O . ALA C 1 455 ? -12.272 -28.981 82.469 1.00 21.55 455 ALA C O 1
ATOM 11336 N N . ASP C 1 456 ? -14.226 -28.284 83.277 1.00 19.60 456 ASP C N 1
ATOM 11337 C CA . ASP C 1 456 ? -14.872 -29.581 83.125 1.00 21.45 456 ASP C CA 1
ATOM 11338 C C . ASP C 1 456 ? -15.820 -29.482 81.955 1.00 20.82 456 ASP C C 1
ATOM 11339 O O . ASP C 1 456 ? -16.728 -28.670 82.002 1.00 18.85 456 ASP C O 1
ATOM 11344 N N . PRO C 1 457 ? -15.613 -30.306 80.892 1.00 22.80 457 PRO C N 1
ATOM 11345 C CA . PRO C 1 457 ? -16.444 -30.190 79.700 1.00 23.54 457 PRO C CA 1
ATOM 11346 C C . PRO C 1 457 ? -17.897 -30.521 79.964 1.00 22.78 457 PRO C C 1
ATOM 11347 O O . PRO C 1 457 ? -18.736 -30.178 79.172 1.00 23.39 457 PRO C O 1
ATOM 11351 N N . GLU C 1 458 ? -18.209 -31.165 81.080 1.00 22.27 458 GLU C N 1
ATOM 11352 C CA . GLU C 1 458 ? -19.610 -31.325 81.467 1.00 24.63 458 GLU C CA 1
ATOM 11353 C C . GLU C 1 458 ? -20.295 -29.980 81.747 1.00 22.99 458 GLU C C 1
ATOM 11354 O O . GLU C 1 458 ? -21.487 -29.821 81.509 1.00 21.85 458 GLU C O 1
ATOM 11360 N N . TRP C 1 459 ? -19.548 -28.993 82.259 1.00 18.31 459 TRP C N 1
ATOM 11361 C CA . TRP C 1 459 ? -20.179 -27.764 82.731 1.00 18.54 459 TRP C CA 1
ATOM 11362 C C . TRP C 1 459 ? -19.792 -26.543 81.872 1.00 19.01 459 TRP C C 1
ATOM 11363 O O . TRP C 1 459 ? -20.602 -25.612 81.726 1.00 19.62 459 TRP C O 1
ATOM 11374 N N . ASN C 1 460 ? -18.567 -26.561 81.331 1.00 17.81 460 ASN C N 1
ATOM 11375 C CA . ASN C 1 460 ? -18.107 -25.556 80.377 1.00 18.06 460 ASN C CA 1
ATOM 11376 C C . ASN C 1 460 ? -18.133 -26.102 78.965 1.00 19.37 460 ASN C C 1
ATOM 11377 O O . ASN C 1 460 ? -17.264 -26.910 78.601 1.00 19.70 460 ASN C O 1
ATOM 11382 N N . THR C 1 461 ? -19.112 -25.664 78.184 1.00 19.36 461 THR C N 1
ATOM 11383 C CA . THR C 1 461 ? -19.171 -25.966 76.775 1.00 20.52 461 THR C CA 1
ATOM 11384 C C . THR C 1 461 ? -19.009 -24.738 75.912 1.00 20.57 461 THR C C 1
ATOM 11385 O O . THR C 1 461 ? -19.444 -24.731 74.787 1.00 23.39 461 THR C O 1
ATOM 11389 N N . SER C 1 462 ? -18.306 -23.726 76.386 1.00 19.29 462 SER C N 1
ATOM 11390 C CA . SER C 1 462 ? -18.253 -22.443 75.697 1.00 20.42 462 SER C CA 1
ATOM 11391 C C . SER C 1 462 ? -17.055 -22.368 74.768 1.00 20.01 462 SER C C 1
ATOM 11392 O O . SER C 1 462 ? -16.958 -21.469 73.987 1.00 19.35 462 SER C O 1
ATOM 11395 N N . GLY C 1 463 ? -16.146 -23.317 74.837 1.00 20.60 463 GLY C N 1
ATOM 11396 C CA . GLY C 1 463 ? -14.887 -23.212 74.131 1.00 21.43 463 GLY C CA 1
ATOM 11397 C C . GLY C 1 463 ? -13.885 -22.251 74.724 1.00 21.17 463 GLY C C 1
ATOM 11398 O O . GLY C 1 463 ? -12.798 -22.106 74.163 1.00 21.40 463 GLY C O 1
ATOM 11399 N N . VAL C 1 464 ? -14.239 -21.533 75.804 1.00 18.88 464 VAL C N 1
ATOM 11400 C CA . VAL C 1 464 ? -13.335 -20.529 76.394 1.00 20.25 464 VAL C CA 1
ATOM 11401 C C . VAL C 1 464 ? -12.681 -21.073 77.653 1.00 19.88 464 VAL C C 1
ATOM 11402 O O . VAL C 1 464 ? -13.375 -21.554 78.529 1.00 19.84 464 VAL C O 1
ATOM 11406 N N . PRO C 1 465 ? -11.341 -21.013 77.754 1.00 20.70 465 PRO C N 1
ATOM 11407 C CA . PRO C 1 465 ? -10.652 -21.657 78.865 1.00 20.18 465 PRO C CA 1
ATOM 11408 C C . PRO C 1 465 ? -10.735 -20.849 80.133 1.00 17.83 465 PRO C C 1
ATOM 11409 O O . PRO C 1 465 ? -10.874 -19.626 80.065 1.00 17.81 465 PRO C O 1
ATOM 11413 N N . TRP C 1 466 ? -10.611 -21.549 81.253 1.00 17.38 466 TRP C N 1
ATOM 11414 C CA . TRP C 1 466 ? -10.619 -21.003 82.569 1.00 17.93 466 TRP C CA 1
ATOM 11415 C C . TRP C 1 466 ? -9.665 -19.815 82.659 1.00 17.88 466 TRP C C 1
ATOM 11416 O O . TRP C 1 466 ? -9.989 -18.828 83.318 1.00 17.36 466 TRP C O 1
ATOM 11427 N N . HIS C 1 467 ? -8.499 -19.886 82.013 1.00 16.91 467 HIS C N 1
ATOM 11428 C CA . HIS C 1 467 ? -7.536 -18.810 82.234 1.00 19.02 467 HIS C CA 1
ATOM 11429 C C . HIS C 1 467 ? -7.957 -17.501 81.574 1.00 19.35 467 HIS C C 1
ATOM 11430 O O . HIS C 1 467 ? -7.630 -16.434 82.096 1.00 19.64 467 HIS C O 1
ATOM 11437 N N . THR C 1 468 ? -8.709 -17.550 80.489 1.00 19.91 468 THR C N 1
ATOM 11438 C CA . THR C 1 468 ? -9.302 -16.322 79.914 1.00 19.62 468 THR C CA 1
ATOM 11439 C C . THR C 1 468 ? -10.381 -15.762 80.828 1.00 19.29 468 THR C C 1
ATOM 11440 O O . THR C 1 468 ? -10.441 -14.538 81.038 1.00 19.45 468 THR C O 1
ATOM 11444 N N . ILE C 1 469 ? -11.190 -16.649 81.400 1.00 17.69 469 ILE C N 1
ATOM 11445 C CA . ILE C 1 469 ? -12.296 -16.282 82.282 1.00 18.18 469 ILE C CA 1
ATOM 11446 C C . ILE C 1 469 ? -11.746 -15.556 83.536 1.00 18.28 469 ILE C C 1
ATOM 11447 O O . ILE C 1 469 ? -12.326 -14.532 83.935 1.00 17.16 469 ILE C O 1
ATOM 11452 N N . TYR C 1 470 ? -10.602 -15.997 84.074 1.00 17.16 470 TYR C N 1
ATOM 11453 C CA . TYR C 1 470 ? -10.091 -15.440 85.285 1.00 17.89 470 TYR C CA 1
ATOM 11454 C C . TYR C 1 470 ? -9.077 -14.301 85.100 1.00 17.39 470 TYR C C 1
ATOM 11455 O O . TYR C 1 470 ? -9.034 -13.419 85.946 1.00 17.44 470 TYR C O 1
ATOM 11464 N N . TYR C 1 471 ? -8.301 -14.330 84.016 1.00 16.81 471 TYR C N 1
ATOM 11465 C CA . TYR C 1 471 ? -7.188 -13.354 83.857 1.00 17.12 471 TYR C CA 1
ATOM 11466 C C . TYR C 1 471 ? -7.262 -12.460 82.624 1.00 18.98 471 TYR C C 1
ATOM 11467 O O . TYR C 1 471 ? -6.521 -11.476 82.477 1.00 18.18 471 TYR C O 1
ATOM 11476 N N . GLY C 1 472 ? -8.167 -12.785 81.725 1.00 19.33 472 GLY C N 1
ATOM 11477 C CA . GLY C 1 472 ? -8.294 -12.012 80.491 1.00 21.75 472 GLY C CA 1
ATOM 11478 C C . GLY C 1 472 ? -6.961 -11.835 79.770 1.00 22.67 472 GLY C C 1
ATOM 11479 O O . GLY C 1 472 ? -6.092 -12.743 79.676 1.00 23.09 472 GLY C O 1
ATOM 11480 N N . ASP C 1 473 ? -6.774 -10.620 79.320 1.00 23.02 473 ASP C N 1
ATOM 11481 C CA . ASP C 1 473 ? -5.604 -10.241 78.544 1.00 24.40 473 ASP C CA 1
ATOM 11482 C C . ASP C 1 473 ? -4.316 -10.198 79.334 1.00 21.09 473 ASP C C 1
ATOM 11483 O O . ASP C 1 473 ? -3.250 -10.036 78.765 1.00 21.79 473 ASP C O 1
ATOM 11488 N N . ASN C 1 474 ? -4.408 -10.335 80.657 1.00 18.14 474 ASN C N 1
ATOM 11489 C CA . ASN C 1 474 ? -3.205 -10.336 81.479 1.00 17.71 474 ASN C CA 1
ATOM 11490 C C . ASN C 1 474 ? -2.559 -11.724 81.601 1.00 17.70 474 ASN C C 1
ATOM 11491 O O . ASN C 1 474 ? -1.485 -11.851 82.167 1.00 18.18 474 ASN C O 1
ATOM 11496 N N . TYR C 1 475 ? -3.198 -12.773 81.101 1.00 17.48 475 TYR C N 1
ATOM 11497 C CA . TYR C 1 475 ? -2.614 -14.113 81.250 1.00 18.54 475 TYR C CA 1
ATOM 11498 C C . TYR C 1 475 ? -1.227 -14.260 80.590 1.00 19.51 475 TYR C C 1
ATOM 11499 O O . TYR C 1 475 ? -0.344 -14.848 81.192 1.00 18.29 475 TYR C O 1
ATOM 11508 N N . PRO C 1 476 ? -1.043 -13.745 79.353 1.00 21.91 476 PRO C N 1
ATOM 11509 C CA . PRO C 1 476 ? 0.252 -13.970 78.735 1.00 23.08 476 PRO C CA 1
ATOM 11510 C C . PRO C 1 476 ? 1.424 -13.412 79.541 1.00 19.72 476 PRO C C 1
ATOM 11511 O O . PRO C 1 476 ? 2.462 -14.061 79.669 1.00 19.11 476 PRO C O 1
ATOM 11515 N N . ARG C 1 477 ? 1.236 -12.242 80.116 1.00 19.13 477 ARG C N 1
ATOM 11516 C CA . ARG C 1 477 ? 2.291 -11.663 80.941 1.00 20.02 477 ARG C CA 1
ATOM 11517 C C . ARG C 1 477 ? 2.521 -12.513 82.187 1.00 18.98 477 ARG C C 1
ATOM 11518 O O . ARG C 1 477 ? 3.660 -12.776 82.544 1.00 18.83 477 ARG C O 1
ATOM 11526 N N . LEU C 1 478 ? 1.453 -12.974 82.830 1.00 18.09 478 LEU C N 1
ATOM 11527 C CA . LEU C 1 478 ? 1.574 -13.909 83.956 1.00 17.74 478 LEU C CA 1
ATOM 11528 C C . LEU C 1 478 ? 2.340 -15.186 83.593 1.00 18.34 478 LEU C C 1
ATOM 11529 O O . LEU C 1 478 ? 3.208 -15.605 84.345 1.00 20.63 478 LEU C O 1
ATOM 11534 N N . GLN C 1 479 ? 2.089 -15.737 82.393 1.00 20.23 479 GLN C N 1
ATOM 11535 C CA . GLN C 1 479 ? 2.783 -16.932 81.943 1.00 20.57 479 GLN C CA 1
ATOM 11536 C C . GLN C 1 479 ? 4.293 -16.679 81.789 1.00 20.09 479 GLN C C 1
ATOM 11537 O O . GLN C 1 479 ? 5.066 -17.514 82.145 1.00 19.62 479 GLN C O 1
ATOM 11543 N N . GLU C 1 480 ? 4.672 -15.526 81.280 1.00 20.33 480 GLU C N 1
ATOM 11544 C CA . GLU C 1 480 ? 6.078 -15.175 81.116 1.00 26.05 480 GLU C CA 1
ATOM 11545 C C . GLU C 1 480 ? 6.780 -15.055 82.469 1.00 22.18 480 GLU C C 1
ATOM 11546 O O . GLU C 1 480 ? 7.867 -15.611 82.712 1.00 20.89 480 GLU C O 1
ATOM 11552 N N . ILE C 1 481 ? 6.097 -14.408 83.400 1.00 21.43 481 ILE C N 1
ATOM 11553 C CA . ILE C 1 481 ? 6.612 -14.219 84.726 1.00 20.81 481 ILE C CA 1
ATOM 11554 C C . ILE C 1 481 ? 6.746 -15.567 85.450 1.00 20.21 481 ILE C C 1
ATOM 11555 O O . ILE C 1 481 ? 7.760 -15.832 86.109 1.00 20.62 481 ILE C O 1
ATOM 11560 N N . LYS C 1 482 ? 5.731 -16.411 85.324 1.00 18.60 482 LYS C N 1
ATOM 11561 C CA . LYS C 1 482 ? 5.724 -17.767 85.893 1.00 19.90 482 LYS C CA 1
ATOM 11562 C C . LYS C 1 482 ? 6.976 -18.527 85.434 1.00 22.13 482 LYS C C 1
ATOM 11563 O O . LYS C 1 482 ? 7.671 -19.089 86.231 1.00 21.81 482 LYS C O 1
ATOM 11569 N N . SER C 1 483 ? 7.319 -18.414 84.160 1.00 23.42 483 SER C N 1
ATOM 11570 C CA . SER C 1 483 ? 8.433 -19.167 83.602 1.00 26.29 483 SER C CA 1
ATOM 11571 C C . SER C 1 483 ? 9.784 -18.630 84.123 1.00 27.56 483 SER C C 1
ATOM 11572 O O . SER C 1 483 ? 10.744 -19.391 84.339 1.00 25.71 483 SER C O 1
ATOM 11575 N N . ARG C 1 484 ? 9.824 -17.332 84.397 1.00 25.86 484 ARG C N 1
ATOM 11576 C CA . ARG C 1 484 ? 11.020 -16.682 84.909 1.00 30.26 484 ARG C CA 1
ATOM 11577 C C . ARG C 1 484 ? 11.299 -16.998 86.377 1.00 29.32 484 ARG C C 1
ATOM 11578 O O . ARG C 1 484 ? 12.451 -17.227 86.737 1.00 28.78 484 ARG C O 1
ATOM 11586 N N . TRP C 1 485 ? 10.244 -16.987 87.223 1.00 24.42 485 TRP C N 1
ATOM 11587 C CA . TRP C 1 485 ? 10.406 -17.060 88.655 1.00 23.72 485 TRP C CA 1
ATOM 11588 C C . TRP C 1 485 ? 10.147 -18.435 89.278 1.00 23.39 485 TRP C C 1
ATOM 11589 O O . TRP C 1 485 ? 10.571 -18.699 90.396 1.00 24.92 485 TRP C O 1
ATOM 11600 N N . ASP C 1 486 ? 9.428 -19.293 88.577 1.00 22.05 486 ASP C N 1
ATOM 11601 C CA . ASP C 1 486 ? 9.203 -20.670 89.048 1.00 22.04 486 ASP C CA 1
ATOM 11602 C C . ASP C 1 486 ? 9.464 -21.603 87.852 1.00 22.33 486 ASP C C 1
ATOM 11603 O O . ASP C 1 486 ? 8.563 -22.324 87.379 1.00 21.24 486 ASP C O 1
ATOM 11608 N N . PRO C 1 487 ? 10.728 -21.631 87.369 1.00 23.78 487 PRO C N 1
ATOM 11609 C CA . PRO C 1 487 ? 11.060 -22.426 86.168 1.00 23.33 487 PRO C CA 1
ATOM 11610 C C . PRO C 1 487 ? 10.874 -23.927 86.389 1.00 25.48 487 PRO C C 1
ATOM 11611 O O . PRO C 1 487 ? 10.623 -24.628 85.421 1.00 25.10 487 PRO C O 1
ATOM 11615 N N . ARG C 1 488 ? 10.949 -24.426 87.623 1.00 22.32 488 ARG C N 1
ATOM 11616 C CA . ARG C 1 488 ? 10.692 -25.857 87.848 1.00 23.59 488 ARG C CA 1
ATOM 11617 C C . ARG C 1 488 ? 9.219 -26.237 88.063 1.00 23.36 488 ARG C C 1
ATOM 11618 O O . ARG C 1 488 ? 8.956 -27.403 88.315 1.00 22.51 488 ARG C O 1
ATOM 11626 N N . ASN C 1 489 ? 8.314 -25.259 88.004 1.00 21.77 489 ASN C N 1
ATOM 11627 C CA . ASN C 1 489 ? 6.890 -25.451 88.340 1.00 21.66 489 ASN C CA 1
ATOM 11628 C C . ASN C 1 489 ? 6.672 -26.161 89.689 1.00 20.97 489 ASN C C 1
ATOM 11629 O O . ASN C 1 489 ? 5.873 -27.120 89.823 1.00 22.27 489 ASN C O 1
ATOM 11634 N N . VAL C 1 490 ? 7.403 -25.700 90.708 1.00 19.37 490 VAL C N 1
ATOM 11635 C CA . VAL C 1 490 ? 7.267 -26.232 92.057 1.00 19.12 490 VAL C CA 1
ATOM 11636 C C . VAL C 1 490 ? 5.858 -25.962 92.588 1.00 19.67 490 VAL C C 1
ATOM 11637 O O . VAL C 1 490 ? 5.277 -26.779 93.271 1.00 20.06 490 VAL C O 1
ATOM 11641 N N . PHE C 1 491 ? 5.367 -24.762 92.314 1.00 18.70 491 PHE C N 1
ATOM 11642 C CA . PHE C 1 491 ? 4.155 -24.274 92.877 1.00 18.89 491 PHE C CA 1
ATOM 11643 C C . PHE C 1 491 ? 3.062 -24.422 91.870 1.00 17.62 491 PHE C C 1
ATOM 11644 O O . PHE C 1 491 ? 2.984 -23.703 90.862 1.00 17.46 491 PHE C O 1
ATOM 11652 N N . ARG C 1 492 ? 2.180 -25.346 92.134 1.00 17.71 492 ARG C N 1
ATOM 11653 C CA . ARG C 1 492 ? 1.126 -25.553 91.166 1.00 18.26 492 ARG C CA 1
ATOM 11654 C C . ARG C 1 492 ? -0.174 -26.064 91.776 1.00 19.01 492 ARG C C 1
ATOM 11655 O O . ARG C 1 492 ? -0.216 -26.452 92.941 1.00 20.59 492 ARG C O 1
ATOM 11663 N N . HIS C 1 493 ? -1.248 -26.043 90.985 1.00 18.49 493 HIS C N 1
ATOM 11664 C CA . HIS C 1 493 ? -2.537 -26.591 91.403 1.00 18.44 493 HIS C CA 1
ATOM 11665 C C . HIS C 1 493 ? -3.415 -26.616 90.182 1.00 20.27 493 HIS C C 1
ATOM 11666 O O . HIS C 1 493 ? -2.977 -26.235 89.091 1.00 19.92 493 HIS C O 1
ATOM 11673 N N . ALA C 1 494 ? -4.677 -27.051 90.303 1.00 20.17 494 ALA C N 1
ATOM 11674 C CA . ALA C 1 494 ? -5.486 -27.114 89.098 1.00 20.22 494 ALA C CA 1
ATOM 11675 C C . ALA C 1 494 ? -5.534 -25.848 88.235 1.00 18.91 494 ALA C C 1
ATOM 11676 O O . ALA C 1 494 ? -5.561 -25.946 87.030 1.00 18.64 494 ALA C O 1
ATOM 11678 N N . PHE C 1 495 ? -5.600 -24.674 88.843 1.00 17.45 495 PHE C N 1
ATOM 11679 C CA . PHE C 1 495 ? -5.630 -23.419 88.124 1.00 16.48 495 PHE C CA 1
ATOM 11680 C C . PHE C 1 495 ? -4.348 -22.577 88.277 1.00 16.58 495 PHE C C 1
ATOM 11681 O O . PHE C 1 495 ? -4.416 -21.358 88.215 1.00 18.06 495 PHE C O 1
ATOM 11689 N N . SER C 1 496 ? -3.196 -23.222 88.342 1.00 16.46 496 SER C N 1
ATOM 11690 C CA . SER C 1 496 ? -1.951 -22.481 88.418 1.00 18.57 496 SER C CA 1
ATOM 11691 C C . SER C 1 496 ? -1.574 -22.046 87.026 1.00 18.88 496 SER C C 1
ATOM 11692 O O . SER C 1 496 ? -1.961 -22.659 86.043 1.00 20.13 496 SER C O 1
ATOM 11695 N N . ILE C 1 497 ? -0.936 -20.905 86.944 1.00 20.24 497 ILE C N 1
ATOM 11696 C CA . ILE C 1 497 ? -0.559 -20.346 85.663 1.00 19.08 497 ILE C CA 1
ATOM 11697 C C . ILE C 1 497 ? 0.411 -21.298 85.013 1.00 20.29 497 ILE C C 1
ATOM 11698 O O . ILE C 1 497 ? 1.374 -21.710 85.664 1.00 21.88 497 ILE C O 1
ATOM 11703 N N . ARG C 1 498 ? 0.214 -21.585 83.731 1.00 19.64 498 ARG C N 1
ATOM 11704 C CA . ARG C 1 498 ? 1.069 -22.522 83.024 1.00 22.10 498 ARG C CA 1
ATOM 11705 C C . ARG C 1 498 ? 2.131 -21.739 82.300 1.00 24.64 498 ARG C C 1
ATOM 11706 O O . ARG C 1 498 ? 1.812 -20.815 81.579 1.00 27.01 498 ARG C O 1
ATOM 11714 N N . PRO C 1 499 ? 3.395 -22.079 82.505 1.00 26.75 499 PRO C N 1
ATOM 11715 C CA . PRO C 1 499 ? 4.370 -21.371 81.681 1.00 30.66 499 PRO C CA 1
ATOM 11716 C C . PRO C 1 499 ? 4.129 -21.663 80.200 1.00 33.74 499 PRO C C 1
ATOM 11717 O O . PRO C 1 499 ? 3.480 -22.649 79.824 1.00 33.59 499 PRO C O 1
ATOM 11721 N N . ARG C 1 500 ? 4.711 -20.865 79.342 1.00 39.13 500 ARG C N 1
ATOM 11722 C CA . ARG C 1 500 ? 4.462 -21.039 77.927 1.00 43.39 500 ARG C CA 1
ATOM 11723 C C . ARG C 1 500 ? 5.362 -22.117 77.281 1.00 50.23 500 ARG C C 1
ATOM 11724 O O . ARG C 1 500 ? 6.583 -22.258 77.554 1.00 47.87 500 ARG C O 1
ATOM 11733 N N . THR D 1 3 ? 10.173 2.407 121.013 1.00 55.54 3 THR D N 1
ATOM 11734 C CA . THR D 1 3 ? 8.910 1.848 120.457 1.00 53.58 3 THR D CA 1
ATOM 11735 C C . THR D 1 3 ? 7.753 2.839 120.569 1.00 51.03 3 THR D C 1
ATOM 11736 O O . THR D 1 3 ? 7.844 3.868 121.267 1.00 53.83 3 THR D O 1
ATOM 11740 N N . ARG D 1 4 ? 6.665 2.510 119.882 1.00 43.57 4 ARG D N 1
ATOM 11741 C CA . ARG D 1 4 ? 5.612 3.470 119.595 1.00 40.45 4 ARG D CA 1
ATOM 11742 C C . ARG D 1 4 ? 5.135 4.183 120.879 1.00 36.65 4 ARG D C 1
ATOM 11743 O O . ARG D 1 4 ? 4.897 3.528 121.881 1.00 32.50 4 ARG D O 1
ATOM 11751 N N . ALA D 1 5 ? 5.009 5.507 120.813 1.00 32.51 5 ALA D N 1
ATOM 11752 C CA . ALA D 1 5 ? 4.380 6.295 121.875 1.00 32.23 5 ALA D CA 1
ATOM 11753 C C . ALA D 1 5 ? 2.897 5.860 122.024 1.00 28.10 5 ALA D C 1
ATOM 11754 O O . ALA D 1 5 ? 2.260 5.441 121.069 1.00 26.99 5 ALA D O 1
ATOM 11756 N N . ALA D 1 6 ? 2.410 5.962 123.239 1.00 28.64 6 ALA D N 1
ATOM 11757 C CA . ALA D 1 6 ? 1.044 5.610 123.593 1.00 27.94 6 ALA D CA 1
ATOM 11758 C C . ALA D 1 6 ? 0.117 6.479 122.792 1.00 29.01 6 ALA D C 1
ATOM 11759 O O . ALA D 1 6 ? 0.431 7.642 122.547 1.00 32.13 6 ALA D O 1
ATOM 11761 N N . VAL D 1 7 ? -1.025 5.942 122.380 1.00 26.65 7 VAL D N 1
ATOM 11762 C CA . VAL D 1 7 ? -1.946 6.713 121.600 1.00 26.71 7 VAL D CA 1
ATOM 11763 C C . VAL D 1 7 ? -2.980 7.363 122.510 1.00 26.53 7 VAL D C 1
ATOM 11764 O O . VAL D 1 7 ? -3.418 6.755 123.490 1.00 22.57 7 VAL D O 1
ATOM 11768 N N . THR D 1 8 ? -3.330 8.608 122.218 1.00 25.44 8 THR D N 1
ATOM 11769 C CA . THR D 1 8 ? -4.359 9.325 122.984 1.00 26.62 8 THR D CA 1
ATOM 11770 C C . THR D 1 8 ? -5.486 9.675 122.042 1.00 25.47 8 THR D C 1
ATOM 11771 O O . THR D 1 8 ? -5.261 10.307 121.010 1.00 25.66 8 THR D O 1
ATOM 11775 N N . VAL D 1 9 ? -6.698 9.276 122.402 1.00 24.12 9 VAL D N 1
ATOM 11776 C CA . VAL D 1 9 ? -7.853 9.488 121.526 1.00 23.34 9 VAL D CA 1
ATOM 11777 C C . VAL D 1 9 ? -8.816 10.372 122.271 1.00 22.98 9 VAL D C 1
ATOM 11778 O O . VAL D 1 9 ? -9.415 9.934 123.258 1.00 22.40 9 VAL D O 1
ATOM 11782 N N . LYS D 1 10 ? -8.991 11.590 121.761 1.00 23.14 10 LYS D N 1
ATOM 11783 C CA . LYS D 1 10 ? -9.955 12.563 122.280 1.00 26.91 10 LYS D CA 1
ATOM 11784 C C . LYS D 1 10 ? -11.215 12.644 121.444 1.00 26.73 10 LYS D C 1
ATOM 11785 O O . LYS D 1 10 ? -11.231 12.094 120.356 1.00 26.41 10 LYS D O 1
ATOM 11791 N N . PRO D 1 11 ? -12.266 13.337 121.927 1.00 29.63 11 PRO D N 1
ATOM 11792 C CA . PRO D 1 11 ? -13.534 13.340 121.166 1.00 32.19 11 PRO D CA 1
ATOM 11793 C C . PRO D 1 11 ? -13.479 13.867 119.733 1.00 36.80 11 PRO D C 1
ATOM 11794 O O . PRO D 1 11 ? -14.340 13.525 118.965 1.00 40.53 11 PRO D O 1
ATOM 11798 N N . ASP D 1 12 ? -12.458 14.644 119.384 1.00 38.14 12 ASP D N 1
ATOM 11799 C CA . ASP D 1 12 ? -12.267 15.151 118.015 1.00 40.96 12 ASP D CA 1
ATOM 11800 C C . ASP D 1 12 ? -11.689 14.135 117.021 1.00 39.43 12 ASP D C 1
ATOM 11801 O O . ASP D 1 12 ? -11.682 14.396 115.816 1.00 38.03 12 ASP D O 1
ATOM 11806 N N . ASP D 1 13 ? -11.167 13.013 117.529 1.00 31.39 13 ASP D N 1
ATOM 11807 C CA . ASP D 1 13 ? -10.538 11.985 116.714 1.00 29.36 13 ASP D CA 1
ATOM 11808 C C . ASP D 1 13 ? -11.656 11.039 116.255 1.00 28.23 13 ASP D C 1
ATOM 11809 O O . ASP D 1 13 ? -12.589 10.772 117.011 1.00 25.60 13 ASP D O 1
ATOM 11814 N N . HIS D 1 14 ? -11.586 10.562 115.013 1.00 26.65 14 HIS D N 1
ATOM 11815 C CA . HIS D 1 14 ? -12.608 9.690 114.447 1.00 29.57 14 HIS D CA 1
ATOM 11816 C C . HIS D 1 14 ? -12.688 8.372 115.203 1.00 26.77 14 HIS D C 1
ATOM 11817 O O . HIS D 1 14 ? -13.722 7.743 115.231 1.00 29.62 14 HIS D O 1
ATOM 11824 N N . ARG D 1 15 ? -11.591 7.984 115.848 1.00 23.55 15 ARG D N 1
ATOM 11825 C CA . ARG D 1 15 ? -11.593 6.750 116.619 1.00 24.19 15 ARG D CA 1
ATOM 11826 C C . ARG D 1 15 ? -12.458 6.784 117.884 1.00 24.71 15 ARG D C 1
ATOM 11827 O O . ARG D 1 15 ? -12.816 5.715 118.424 1.00 23.43 15 ARG D O 1
ATOM 11835 N N . TYR D 1 16 ? -12.806 7.990 118.364 1.00 22.23 16 TYR D N 1
ATOM 11836 C CA . TYR D 1 16 ? -13.371 8.101 119.696 1.00 21.56 16 TYR D CA 1
ATOM 11837 C C . TYR D 1 16 ? -14.721 7.394 119.779 1.00 22.03 16 TYR D C 1
ATOM 11838 O O . TYR D 1 16 ? -15.012 6.707 120.747 1.00 20.35 16 TYR D O 1
ATOM 11847 N N . ASP D 1 17 ? -15.569 7.583 118.786 1.00 23.84 17 ASP D N 1
ATOM 11848 C CA . ASP D 1 17 ? -16.916 6.978 118.868 1.00 25.47 17 ASP D CA 1
ATOM 11849 C C . ASP D 1 17 ? -16.905 5.452 118.800 1.00 26.12 17 ASP D C 1
ATOM 11850 O O . ASP D 1 17 ? -17.767 4.774 119.369 1.00 25.62 17 ASP D O 1
ATOM 11855 N N . LEU D 1 18 ? -15.922 4.915 118.087 1.00 26.22 18 LEU D N 1
ATOM 11856 C CA . LEU D 1 18 ? -15.723 3.468 118.022 1.00 25.57 18 LEU D CA 1
ATOM 11857 C C . LEU D 1 18 ? -15.257 2.963 119.391 1.00 24.02 18 LEU D C 1
ATOM 11858 O O . LEU D 1 18 ? -15.801 1.986 119.944 1.00 24.52 18 LEU D O 1
ATOM 11863 N N . LEU D 1 19 ? -14.248 3.634 119.950 1.00 22.27 19 LEU D N 1
ATOM 11864 C CA . LEU D 1 19 ? -13.728 3.231 121.251 1.00 22.47 19 LEU D CA 1
ATOM 11865 C C . LEU D 1 19 ? -14.720 3.348 122.381 1.00 21.26 19 LEU D C 1
ATOM 11866 O O . LEU D 1 19 ? -14.654 2.578 123.344 1.00 21.67 19 LEU D O 1
ATOM 11871 N N . ALA D 1 20 ? -15.643 4.282 122.272 1.00 21.25 20 ALA D N 1
ATOM 11872 C CA . ALA D 1 20 ? -16.678 4.454 123.269 1.00 23.12 20 ALA D CA 1
ATOM 11873 C C . ALA D 1 20 ? -17.659 3.259 123.282 1.00 24.75 20 ALA D C 1
ATOM 11874 O O . ALA D 1 20 ? -18.378 3.109 124.229 1.00 27.36 20 ALA D O 1
ATOM 11876 N N . ARG D 1 21 ? -17.676 2.438 122.239 1.00 27.29 21 ARG D N 1
ATOM 11877 C CA . ARG D 1 21 ? -18.687 1.385 122.101 1.00 28.85 21 ARG D CA 1
ATOM 11878 C C . ARG D 1 21 ? -18.067 0.016 122.250 1.00 30.86 21 ARG D C 1
ATOM 11879 O O . ARG D 1 21 ? -17.068 -0.289 121.615 1.00 39.14 21 ARG D O 1
ATOM 11887 N N . ALA D 1 22 ? -18.590 -0.809 123.138 1.00 27.66 22 ALA D N 1
ATOM 11888 C CA . ALA D 1 22 ? -18.004 -2.135 123.286 1.00 27.56 22 ALA D CA 1
ATOM 11889 C C . ALA D 1 22 ? -19.104 -3.169 123.136 1.00 27.28 22 ALA D C 1
ATOM 11890 O O . ALA D 1 22 ? -20.012 -2.970 122.323 1.00 25.89 22 ALA D O 1
ATOM 11892 N N . ASP D 1 23 ? -19.040 -4.274 123.874 1.00 24.01 23 ASP D N 1
ATOM 11893 C CA . ASP D 1 23 ? -19.932 -5.372 123.602 1.00 25.19 23 ASP D CA 1
ATOM 11894 C C . ASP D 1 23 ? -21.397 -5.034 123.933 1.00 23.81 23 ASP D C 1
ATOM 11895 O O . ASP D 1 23 ? -22.359 -5.592 123.342 1.00 25.59 23 ASP D O 1
ATOM 11900 N N . ASN D 1 24 ? -21.581 -4.175 124.908 1.00 21.73 24 ASN D N 1
ATOM 11901 C CA . ASN D 1 24 ? -22.897 -3.823 125.310 1.00 23.57 24 ASN D CA 1
ATOM 11902 C C . ASN D 1 24 ? -23.225 -2.390 124.903 1.00 22.63 24 ASN D C 1
ATOM 11903 O O . ASN D 1 24 ? -22.806 -1.455 125.533 1.00 23.17 24 ASN D O 1
ATOM 11908 N N . TYR D 1 25 ? -24.028 -2.243 123.866 1.00 25.04 25 TYR D N 1
ATOM 11909 C CA . TYR D 1 25 ? -24.383 -0.900 123.358 1.00 22.59 25 TYR D CA 1
ATOM 11910 C C . TYR D 1 25 ? -25.274 -0.106 124.283 1.00 22.54 25 TYR D C 1
ATOM 11911 O O . TYR D 1 25 ? -25.528 1.081 124.037 1.00 21.84 25 TYR D O 1
ATOM 11920 N N . ARG D 1 26 ? -25.706 -0.673 125.394 1.00 22.26 26 ARG D N 1
ATOM 11921 C CA . ARG D 1 26 ? -26.425 0.170 126.358 1.00 23.01 26 ARG D CA 1
ATOM 11922 C C . ARG D 1 26 ? -25.544 1.167 127.035 1.00 25.23 26 ARG D C 1
ATOM 11923 O O . ARG D 1 26 ? -26.074 2.122 127.590 1.00 24.33 26 ARG D O 1
ATOM 11931 N N . PHE D 1 27 ? -24.215 0.945 127.028 1.00 23.67 27 PHE D N 1
ATOM 11932 C CA . PHE D 1 27 ? -23.265 1.747 127.805 1.00 27.10 27 PHE D CA 1
ATOM 11933 C C . PHE D 1 27 ? -22.187 2.331 126.900 1.00 27.02 27 PHE D C 1
ATOM 11934 O O . PHE D 1 27 ? -21.214 1.672 126.565 1.00 29.04 27 PHE D O 1
ATOM 11942 N N . VAL D 1 28 ? -22.377 3.576 126.529 1.00 26.71 28 VAL D N 1
ATOM 11943 C CA . VAL D 1 28 ? -21.483 4.269 125.659 1.00 25.36 28 VAL D CA 1
ATOM 11944 C C . VAL D 1 28 ? -20.587 5.132 126.530 1.00 24.34 28 VAL D C 1
ATOM 11945 O O . VAL D 1 28 ? -21.089 5.989 127.230 1.00 26.66 28 VAL D O 1
ATOM 11949 N N . ALA D 1 29 ? -19.272 4.917 126.489 1.00 22.68 29 ALA D N 1
ATOM 11950 C CA . ALA D 1 29 ? -18.348 5.659 127.320 1.00 23.75 29 ALA D CA 1
ATOM 11951 C C . ALA D 1 29 ? -18.216 7.096 126.851 1.00 23.63 29 ALA D C 1
ATOM 11952 O O . ALA D 1 29 ? -18.392 7.365 125.663 1.00 23.98 29 ALA D O 1
ATOM 11954 N N . GLN D 1 30 ? -17.892 8.000 127.775 1.00 24.56 30 GLN D N 1
ATOM 11955 C CA . GLN D 1 30 ? -17.557 9.396 127.427 1.00 26.69 30 GLN D CA 1
ATOM 11956 C C . GLN D 1 30 ? -16.392 9.939 128.246 1.00 24.49 30 GLN D C 1
ATOM 11957 O O . GLN D 1 30 ? -16.543 10.885 128.948 1.00 24.27 30 GLN D O 1
ATOM 11963 N N . PRO D 1 31 ? -15.224 9.334 128.150 1.00 23.86 31 PRO D N 1
ATOM 11964 C CA . PRO D 1 31 ? -14.089 9.863 128.882 1.00 24.63 31 PRO D CA 1
ATOM 11965 C C . PRO D 1 31 ? -13.533 11.162 128.259 1.00 25.07 31 PRO D C 1
ATOM 11966 O O . PRO D 1 31 ? -13.831 11.498 127.120 1.00 24.09 31 PRO D O 1
ATOM 11970 N N . GLU D 1 32 ? -12.730 11.901 129.004 1.00 27.23 32 GLU D N 1
ATOM 11971 C CA . GLU D 1 32 ? -11.947 12.980 128.379 1.00 28.11 32 GLU D CA 1
ATOM 11972 C C . GLU D 1 32 ? -11.071 12.435 127.275 1.00 26.47 32 GLU D C 1
ATOM 11973 O O . GLU D 1 32 ? -10.932 13.062 126.229 1.00 24.86 32 GLU D O 1
ATOM 11979 N N . TYR D 1 33 ? -10.454 11.272 127.518 1.00 24.68 33 TYR D N 1
ATOM 11980 C CA . TYR D 1 33 ? -9.690 10.597 126.474 1.00 24.65 33 TYR D CA 1
ATOM 11981 C C . TYR D 1 33 ? -9.568 9.118 126.757 1.00 21.48 33 TYR D C 1
ATOM 11982 O O . TYR D 1 33 ? -9.775 8.675 127.889 1.00 21.05 33 TYR D O 1
ATOM 11991 N N . PHE D 1 34 ? -9.279 8.367 125.680 1.00 20.12 34 PHE D N 1
ATOM 11992 C CA . PHE D 1 34 ? -8.892 6.982 125.784 1.00 19.54 34 PHE D CA 1
ATOM 11993 C C . PHE D 1 34 ? -7.392 7.013 125.628 1.00 20.47 34 PHE D C 1
ATOM 11994 O O . PHE D 1 34 ? -6.889 7.844 124.887 1.00 19.23 34 PHE D O 1
ATOM 12002 N N . ARG D 1 35 ? -6.713 6.117 126.312 1.00 20.80 35 ARG D N 1
ATOM 12003 C CA . ARG D 1 35 ? -5.283 6.004 126.197 1.00 21.28 35 ARG D CA 1
ATOM 12004 C C . ARG D 1 35 ? -4.996 4.550 125.837 1.00 21.58 35 ARG D C 1
ATOM 12005 O O . ARG D 1 35 ? -5.408 3.611 126.578 1.00 19.22 35 ARG D O 1
ATOM 12013 N N . LEU D 1 36 ? -4.296 4.368 124.715 1.00 21.19 36 LEU D N 1
ATOM 12014 C CA . LEU D 1 36 ? -3.874 3.020 124.290 1.00 24.55 36 LEU D CA 1
ATOM 12015 C C . LEU D 1 36 ? -2.363 2.876 124.433 1.00 22.42 36 LEU D C 1
ATOM 12016 O O . LEU D 1 36 ? -1.594 3.409 123.582 1.00 23.14 36 LEU D O 1
ATOM 12021 N N . PRO D 1 37 ? -1.933 2.171 125.467 1.00 21.64 37 PRO D N 1
ATOM 12022 C CA . PRO D 1 37 ? -0.508 1.965 125.725 1.00 23.07 37 PRO D CA 1
ATOM 12023 C C . PRO D 1 37 ? 0.004 0.676 125.042 1.00 23.20 37 PRO D C 1
ATOM 12024 O O . PRO D 1 37 ? -0.802 -0.218 124.631 1.00 21.77 37 PRO D O 1
ATOM 12028 N N . TYR D 1 38 ? 1.324 0.587 124.945 1.00 20.96 38 TYR D N 1
ATOM 12029 C CA . TYR D 1 38 ? 1.978 -0.513 124.287 1.00 24.15 38 TYR D CA 1
ATOM 12030 C C . TYR D 1 38 ? 2.878 -1.303 125.211 1.00 25.11 38 TYR D C 1
ATOM 12031 O O . TYR D 1 38 ? 3.317 -2.374 124.839 1.00 26.65 38 TYR D O 1
ATOM 12040 N N . SER D 1 39 ? 3.195 -0.762 126.387 1.00 26.46 39 SER D N 1
ATOM 12041 C CA . SER D 1 39 ? 4.069 -1.433 127.323 1.00 24.24 39 SER D CA 1
ATOM 12042 C C . SER D 1 39 ? 3.621 -1.191 128.764 1.00 23.59 39 SER D C 1
ATOM 12043 O O . SER D 1 39 ? 2.787 -0.356 129.046 1.00 21.24 39 SER D O 1
ATOM 12046 N N . THR D 1 40 ? 4.158 -1.972 129.681 1.00 25.35 40 THR D N 1
ATOM 12047 C CA . THR D 1 40 ? 3.846 -1.757 131.069 1.00 25.50 40 THR D CA 1
ATOM 12048 C C . THR D 1 40 ? 4.237 -0.328 131.494 1.00 26.88 40 THR D C 1
ATOM 12049 O O . THR D 1 40 ? 3.502 0.361 132.205 1.00 25.00 40 THR D O 1
ATOM 12053 N N . ALA D 1 41 ? 5.414 0.126 131.048 1.00 26.94 41 ALA D N 1
ATOM 12054 C CA . ALA D 1 41 ? 5.897 1.441 131.432 1.00 26.88 41 ALA D CA 1
ATOM 12055 C C . ALA D 1 41 ? 4.917 2.513 131.003 1.00 28.65 41 ALA D C 1
ATOM 12056 O O . ALA D 1 41 ? 4.720 3.477 131.726 1.00 25.27 41 ALA D O 1
ATOM 12058 N N . GLN D 1 42 ? 4.263 2.338 129.845 1.00 25.66 42 GLN D N 1
ATOM 12059 C CA . GLN D 1 42 ? 3.282 3.322 129.401 1.00 26.11 42 GLN D CA 1
ATOM 12060 C C . GLN D 1 42 ? 1.988 3.207 130.204 1.00 24.39 42 GLN D C 1
ATOM 12061 O O . GLN D 1 42 ? 1.291 4.187 130.378 1.00 24.74 42 GLN D O 1
ATOM 12067 N N . VAL D 1 43 ? 1.636 2.008 130.647 1.00 23.56 43 VAL D N 1
ATOM 12068 C CA . VAL D 1 43 ? 0.480 1.878 131.577 1.00 23.07 43 VAL D CA 1
ATOM 12069 C C . VAL D 1 43 ? 0.755 2.661 132.895 1.00 24.79 43 VAL D C 1
ATOM 12070 O O . VAL D 1 43 ? -0.100 3.365 133.416 1.00 23.48 43 VAL D O 1
ATOM 12074 N N . VAL D 1 44 ? 1.960 2.511 133.435 1.00 24.97 44 VAL D N 1
ATOM 12075 C CA . VAL D 1 44 ? 2.375 3.248 134.637 1.00 25.63 44 VAL D CA 1
ATOM 12076 C C . VAL D 1 44 ? 2.245 4.742 134.409 1.00 25.82 44 VAL D C 1
ATOM 12077 O O . VAL D 1 44 ? 1.734 5.445 135.271 1.00 24.95 44 VAL D O 1
ATOM 12081 N N . GLU D 1 45 ? 2.725 5.240 133.272 1.00 27.95 45 GLU D N 1
ATOM 12082 C CA . GLU D 1 45 ? 2.586 6.677 133.014 1.00 29.85 45 GLU D CA 1
ATOM 12083 C C . GLU D 1 45 ? 1.129 7.062 132.908 1.00 27.85 45 GLU D C 1
ATOM 12084 O O . GLU D 1 45 ? 0.725 8.099 133.400 1.00 27.25 45 GLU D O 1
ATOM 12090 N N . ALA D 1 46 ? 0.333 6.251 132.206 1.00 25.88 46 ALA D N 1
ATOM 12091 C CA . ALA D 1 46 ? -1.097 6.531 132.070 1.00 25.19 46 ALA D CA 1
ATOM 12092 C C . ALA D 1 46 ? -1.756 6.663 133.418 1.00 25.01 46 ALA D C 1
ATOM 12093 O O . ALA D 1 46 ? -2.490 7.602 133.687 1.00 24.99 46 ALA D O 1
ATOM 12095 N N . VAL D 1 47 ? -1.527 5.695 134.279 1.00 25.63 47 VAL D N 1
ATOM 12096 C CA . VAL D 1 47 ? -2.184 5.716 135.567 1.00 25.70 47 VAL D CA 1
ATOM 12097 C C . VAL D 1 47 ? -1.701 6.898 136.431 1.00 26.92 47 VAL D C 1
ATOM 12098 O O . VAL D 1 47 ? -2.506 7.596 137.056 1.00 24.87 47 VAL D O 1
ATOM 12102 N N . SER D 1 48 ? -0.381 7.089 136.463 1.00 25.95 48 SER D N 1
ATOM 12103 C CA . SER D 1 48 ? 0.235 8.196 137.198 1.00 29.51 48 SER D CA 1
ATOM 12104 C C . SER D 1 48 ? -0.332 9.541 136.810 1.00 29.66 48 SER D C 1
ATOM 12105 O O . SER D 1 48 ? -0.664 10.335 137.675 1.00 28.05 48 SER D O 1
ATOM 12108 N N . GLU D 1 49 ? -0.509 9.777 135.507 1.00 31.18 49 GLU D N 1
ATOM 12109 C CA . GLU D 1 49 ? -1.103 11.017 135.027 1.00 33.61 49 GLU D CA 1
ATOM 12110 C C . GLU D 1 49 ? -2.494 11.189 135.526 1.00 33.75 49 GLU D C 1
ATOM 12111 O O . GLU D 1 49 ? -2.863 12.285 135.959 1.00 31.88 49 GLU D O 1
ATOM 12117 N N . ALA D 1 50 ? -3.299 10.128 135.472 1.00 30.71 50 ALA D N 1
ATOM 12118 C CA . ALA D 1 50 ? -4.671 10.283 135.903 1.00 29.03 50 ALA D CA 1
ATOM 12119 C C . ALA D 1 50 ? -4.733 10.542 137.401 1.00 28.58 50 ALA D C 1
ATOM 12120 O O . ALA D 1 50 ? -5.505 11.378 137.871 1.00 28.70 50 ALA D O 1
ATOM 12122 N N . VAL D 1 51 ? -3.978 9.792 138.173 1.00 30.80 51 VAL D N 1
ATOM 12123 C CA . VAL D 1 51 ? -4.051 9.959 139.626 1.00 33.41 51 VAL D CA 1
ATOM 12124 C C . VAL D 1 51 ? -3.568 11.369 140.027 1.00 34.54 51 VAL D C 1
ATOM 12125 O O . VAL D 1 51 ? -4.181 12.016 140.873 1.00 33.03 51 VAL D O 1
ATOM 12129 N N . ALA D 1 52 ? -2.490 11.843 139.407 1.00 35.92 52 ALA D N 1
ATOM 12130 C CA . ALA D 1 52 ? -1.967 13.182 139.720 1.00 35.48 52 ALA D CA 1
ATOM 12131 C C . ALA D 1 52 ? -2.988 14.251 139.356 1.00 37.28 52 ALA D C 1
ATOM 12132 O O . ALA D 1 52 ? -3.088 15.250 140.037 1.00 34.49 52 ALA D O 1
ATOM 12134 N N . ALA D 1 53 ? -3.783 14.021 138.313 1.00 34.88 53 ALA D N 1
ATOM 12135 C CA . ALA D 1 53 ? -4.744 15.031 137.872 1.00 35.90 53 ALA D CA 1
ATOM 12136 C C . ALA D 1 53 ? -6.098 14.885 138.587 1.00 35.03 53 ALA D C 1
ATOM 12137 O O . ALA D 1 53 ? -6.993 15.658 138.361 1.00 36.23 53 ALA D O 1
ATOM 12139 N N . GLY D 1 54 ? -6.241 13.902 139.461 1.00 33.78 54 GLY D N 1
ATOM 12140 C CA . GLY D 1 54 ? -7.501 13.659 140.136 1.00 34.10 54 GLY D CA 1
ATOM 12141 C C . GLY D 1 54 ? -8.606 13.155 139.215 1.00 35.81 54 GLY D C 1
ATOM 12142 O O . GLY D 1 54 ? -9.783 13.380 139.478 1.00 33.92 54 GLY D O 1
ATOM 12143 N N . LYS D 1 55 ? -8.246 12.458 138.136 1.00 34.56 55 LYS D N 1
ATOM 12144 C CA . LYS D 1 55 ? -9.251 11.945 137.228 1.00 32.45 55 LYS D CA 1
ATOM 12145 C C . LYS D 1 55 ? -9.654 10.511 137.530 1.00 31.50 55 LYS D C 1
ATOM 12146 O O . LYS D 1 55 ? -8.841 9.690 137.846 1.00 32.09 55 LYS D O 1
ATOM 12152 N N . ARG D 1 56 ? -10.939 10.235 137.407 1.00 28.07 56 ARG D N 1
ATOM 12153 C CA . ARG D 1 56 ? -11.484 8.898 137.546 1.00 25.27 56 ARG D CA 1
ATOM 12154 C C . ARG D 1 56 ? -11.027 8.011 136.362 1.00 25.58 56 ARG D C 1
ATOM 12155 O O . ARG D 1 56 ? -11.308 8.344 135.206 1.00 24.89 56 ARG D O 1
ATOM 12163 N N . LEU D 1 57 ? -10.363 6.894 136.660 1.00 24.81 57 LEU D N 1
ATOM 12164 C CA . LEU D 1 57 ? -9.753 6.013 135.631 1.00 24.85 57 LEU D CA 1
ATOM 12165 C C . LEU D 1 57 ? -10.355 4.593 135.654 1.00 24.75 57 LEU D C 1
ATOM 12166 O O . LEU D 1 57 ? -10.509 3.988 136.704 1.00 25.65 57 LEU D O 1
ATOM 12171 N N . THR D 1 58 ? -10.621 4.035 134.482 1.00 23.59 58 THR D N 1
ATOM 12172 C CA . THR D 1 58 ? -10.944 2.615 134.393 1.00 23.43 58 THR D CA 1
ATOM 12173 C C . THR D 1 58 ? -10.167 1.979 133.224 1.00 23.72 58 THR D C 1
ATOM 12174 O O . THR D 1 58 ? -9.642 2.681 132.357 1.00 21.95 58 THR D O 1
ATOM 12178 N N . VAL D 1 59 ? -10.096 0.655 133.238 1.00 22.86 59 VAL D N 1
ATOM 12179 C CA . VAL D 1 59 ? -9.328 -0.107 132.281 1.00 22.98 59 VAL D CA 1
ATOM 12180 C C . VAL D 1 59 ? -10.271 -0.979 131.461 1.00 21.75 59 VAL D C 1
ATOM 12181 O O . VAL D 1 59 ? -11.182 -1.606 131.999 1.00 20.96 59 VAL D O 1
ATOM 12185 N N . ARG D 1 60 ? -10.003 -1.058 130.172 1.00 20.34 60 ARG D N 1
ATOM 12186 C CA . ARG D 1 60 ? -10.723 -1.962 129.310 1.00 21.94 60 ARG D CA 1
ATOM 12187 C C . ARG D 1 60 ? -9.766 -2.907 128.634 1.00 20.69 60 ARG D C 1
ATOM 12188 O O . ARG D 1 60 ? -8.782 -2.439 128.095 1.00 22.19 60 ARG D O 1
ATOM 12196 N N . SER D 1 61 ? -10.051 -4.222 128.663 1.00 19.30 61 SER D N 1
ATOM 12197 C CA . SER D 1 61 ? -9.283 -5.180 127.874 1.00 19.70 61 SER D CA 1
ATOM 12198 C C . SER D 1 61 ? -10.088 -5.633 126.644 1.00 21.42 61 SER D C 1
ATOM 12199 O O . SER D 1 61 ? -9.916 -5.091 125.558 1.00 19.31 61 SER D O 1
ATOM 12202 N N . GLY D 1 62 ? -11.006 -6.572 126.813 1.00 21.63 62 GLY D N 1
ATOM 12203 C CA . GLY D 1 62 ? -11.848 -6.987 125.694 1.00 21.59 62 GLY D CA 1
ATOM 12204 C C . GLY D 1 62 ? -13.217 -6.315 125.580 1.00 20.64 62 GLY D C 1
ATOM 12205 O O . GLY D 1 62 ? -13.923 -6.540 124.586 1.00 18.03 62 GLY D O 1
ATOM 12206 N N . GLY D 1 63 ? -13.610 -5.502 126.564 1.00 18.90 63 GLY D N 1
ATOM 12207 C CA . GLY D 1 63 ? -14.881 -4.798 126.444 1.00 20.58 63 GLY D CA 1
ATOM 12208 C C . GLY D 1 63 ? -16.125 -5.659 126.658 1.00 19.04 63 GLY D C 1
ATOM 12209 O O . GLY D 1 63 ? -17.239 -5.219 126.343 1.00 20.25 63 GLY D O 1
ATOM 12210 N N . HIS D 1 64 ? -15.991 -6.880 127.211 1.00 19.03 64 HIS D N 1
ATOM 12211 C CA . HIS D 1 64 ? -17.173 -7.704 127.426 1.00 17.13 64 HIS D CA 1
ATOM 12212 C C . HIS D 1 64 ? -17.972 -7.489 128.718 1.00 18.53 64 HIS D C 1
ATOM 12213 O O . HIS D 1 64 ? -18.983 -8.195 128.915 1.00 18.73 64 HIS D O 1
ATOM 12220 N N . CYS D 1 65 ? -17.670 -6.469 129.521 1.00 17.41 65 CYS D N 1
ATOM 12221 C CA . CYS D 1 65 ? -18.379 -6.291 130.814 1.00 19.69 65 CYS D CA 1
ATOM 12222 C C . CYS D 1 65 ? -19.901 -6.321 130.561 1.00 21.31 65 CYS D C 1
ATOM 12223 O O . CYS D 1 65 ? -20.367 -5.589 129.695 1.00 22.84 65 CYS D O 1
ATOM 12226 N N . GLY D 1 66 ? -20.634 -7.102 131.340 1.00 23.35 66 GLY D N 1
ATOM 12227 C CA . GLY D 1 66 ? -22.121 -7.058 131.359 1.00 27.19 66 GLY D CA 1
ATOM 12228 C C . GLY D 1 66 ? -22.693 -5.677 131.762 1.00 27.06 66 GLY D C 1
ATOM 12229 O O . GLY D 1 66 ? -23.808 -5.301 131.319 1.00 25.21 66 GLY D O 1
ATOM 12230 N N . GLU D 1 67 ? -21.939 -4.926 132.565 1.00 23.08 67 GLU D N 1
ATOM 12231 C CA . GLU D 1 67 ? -22.401 -3.652 133.159 1.00 22.30 67 GLU D CA 1
ATOM 12232 C C . GLU D 1 67 ? -21.536 -2.458 132.716 1.00 22.28 67 GLU D C 1
ATOM 12233 O O . GLU D 1 67 ? -20.593 -2.641 131.931 1.00 23.23 67 GLU D O 1
ATOM 12239 N N . ALA D 1 68 ? -21.846 -1.278 133.232 1.00 20.92 68 ALA D N 1
ATOM 12240 C CA . ALA D 1 68 ? -21.188 -0.039 132.864 1.00 21.99 68 ALA D CA 1
ATOM 12241 C C . ALA D 1 68 ? -19.929 0.240 133.701 1.00 22.58 68 ALA D C 1
ATOM 12242 O O . ALA D 1 68 ? -19.575 1.380 133.893 1.00 27.62 68 ALA D O 1
ATOM 12244 N N . PHE D 1 69 ? -19.255 -0.798 134.181 1.00 22.65 69 PHE D N 1
ATOM 12245 C CA . PHE D 1 69 ? -18.123 -0.609 135.094 1.00 22.61 69 PHE D CA 1
ATOM 12246 C C . PHE D 1 69 ? -17.000 0.181 134.419 1.00 24.39 69 PHE D C 1
ATOM 12247 O O . PHE D 1 69 ? -16.342 0.974 135.058 1.00 25.91 69 PHE D O 1
ATOM 12255 N N . VAL D 1 70 ? -16.776 -0.059 133.143 1.00 21.71 70 VAL D N 1
ATOM 12256 C CA . VAL D 1 70 ? -15.747 0.675 132.411 1.00 23.86 70 VAL D CA 1
ATOM 12257 C C . VAL D 1 70 ? -16.296 1.995 131.923 1.00 24.74 70 VAL D C 1
ATOM 12258 O O . VAL D 1 70 ? -15.596 2.994 131.990 1.00 24.56 70 VAL D O 1
ATOM 12262 N N . ALA D 1 71 ? -17.540 1.985 131.424 1.00 23.95 71 ALA D N 1
ATOM 12263 C CA . ALA D 1 71 ? -18.074 3.079 130.604 1.00 25.68 71 ALA D CA 1
ATOM 12264 C C . ALA D 1 71 ? -18.990 4.074 131.288 1.00 28.44 71 ALA D C 1
ATOM 12265 O O . ALA D 1 71 ? -19.560 4.931 130.630 1.00 31.91 71 ALA D O 1
ATOM 12267 N N . SER D 1 72 ? -19.123 3.968 132.602 1.00 27.87 72 SER D N 1
ATOM 12268 C CA . SER D 1 72 ? -19.898 4.874 133.430 1.00 29.13 72 SER D CA 1
ATOM 12269 C C . SER D 1 72 ? -19.614 6.375 133.131 1.00 28.83 72 SER D C 1
ATOM 12270 O O . SER D 1 72 ? -18.467 6.744 132.897 1.00 26.60 72 SER D O 1
ATOM 12273 N N . PRO D 1 73 ? -20.650 7.226 133.178 1.00 30.15 73 PRO D N 1
ATOM 12274 C CA . PRO D 1 73 ? -20.461 8.661 132.818 1.00 32.78 73 PRO D CA 1
ATOM 12275 C C . PRO D 1 73 ? -19.431 9.391 133.691 1.00 32.55 73 PRO D C 1
ATOM 12276 O O . PRO D 1 73 ? -18.776 10.343 133.242 1.00 30.50 73 PRO D O 1
ATOM 12280 N N . ASP D 1 74 ? -19.269 8.931 134.914 1.00 30.77 74 ASP D N 1
ATOM 12281 C CA . ASP D 1 74 ? -18.276 9.509 135.808 1.00 31.97 74 ASP D CA 1
ATOM 12282 C C . ASP D 1 74 ? -16.818 9.248 135.394 1.00 30.38 74 ASP D C 1
ATOM 12283 O O . ASP D 1 74 ? -15.916 9.855 135.947 1.00 25.00 74 ASP D O 1
ATOM 12288 N N . VAL D 1 75 ? -16.552 8.350 134.443 1.00 27.07 75 VAL D N 1
ATOM 12289 C CA . VAL D 1 75 ? -15.167 8.032 134.132 1.00 25.96 75 VAL D CA 1
ATOM 12290 C C . VAL D 1 75 ? -14.552 9.072 133.212 1.00 26.42 75 VAL D C 1
ATOM 12291 O O . VAL D 1 75 ? -15.127 9.400 132.207 1.00 24.17 75 VAL D O 1
ATOM 12295 N N . ASP D 1 76 ? -13.361 9.575 133.556 1.00 26.38 76 ASP D N 1
ATOM 12296 C CA . ASP D 1 76 ? -12.659 10.570 132.767 1.00 27.49 76 ASP D CA 1
ATOM 12297 C C . ASP D 1 76 ? -11.559 10.019 131.843 1.00 23.90 76 ASP D C 1
ATOM 12298 O O . ASP D 1 76 ? -11.216 10.664 130.838 1.00 23.95 76 ASP D O 1
ATOM 12303 N N . VAL D 1 77 ? -10.969 8.888 132.187 1.00 21.50 77 VAL D N 1
ATOM 12304 C CA . VAL D 1 77 ? -9.901 8.332 131.397 1.00 22.78 77 VAL D CA 1
ATOM 12305 C C . VAL D 1 77 ? -10.103 6.853 131.341 1.00 19.80 77 VAL D C 1
ATOM 12306 O O . VAL D 1 77 ? -10.289 6.232 132.377 1.00 20.19 77 VAL D O 1
ATOM 12310 N N . ILE D 1 78 ? -10.048 6.297 130.132 1.00 21.61 78 ILE D N 1
ATOM 12311 C CA . ILE D 1 78 ? -10.140 4.858 129.916 1.00 20.90 78 ILE D CA 1
ATOM 12312 C C . ILE D 1 78 ? -8.827 4.414 129.306 1.00 21.99 78 ILE D C 1
ATOM 12313 O O . ILE D 1 78 ? -8.401 4.940 128.281 1.00 21.73 78 ILE D O 1
ATOM 12318 N N . VAL D 1 79 ? -8.161 3.475 129.978 1.00 21.90 79 VAL D N 1
ATOM 12319 C CA . VAL D 1 79 ? -6.955 2.898 129.447 1.00 21.32 79 VAL D CA 1
ATOM 12320 C C . VAL D 1 79 ? -7.412 1.601 128.751 1.00 22.18 79 VAL D C 1
ATOM 12321 O O . VAL D 1 79 ? -7.865 0.699 129.407 1.00 21.36 79 VAL D O 1
ATOM 12325 N N . ASP D 1 80 ? -7.284 1.572 127.429 1.00 21.97 80 ASP D N 1
ATOM 12326 C CA . ASP D 1 80 ? -7.680 0.465 126.585 1.00 23.90 80 ASP D CA 1
ATOM 12327 C C . ASP D 1 80 ? -6.461 -0.353 126.224 1.00 22.73 80 ASP D C 1
ATOM 12328 O O . ASP D 1 80 ? -5.539 0.141 125.549 1.00 22.27 80 ASP D O 1
ATOM 12333 N N . LEU D 1 81 ? -6.433 -1.603 126.697 1.00 20.52 81 LEU D N 1
ATOM 12334 C CA . LEU D 1 81 ? -5.282 -2.459 126.540 1.00 21.19 81 LEU D CA 1
ATOM 12335 C C . LEU D 1 81 ? -5.308 -3.380 125.305 1.00 21.95 81 LEU D C 1
ATOM 12336 O O . LEU D 1 81 ? -4.462 -4.249 125.176 1.00 22.27 81 LEU D O 1
ATOM 12341 N N . SER D 1 82 ? -6.189 -3.090 124.349 1.00 21.47 82 SER D N 1
ATOM 12342 C CA . SER D 1 82 ? -6.396 -3.958 123.194 1.00 24.71 82 SER D CA 1
ATOM 12343 C C . SER D 1 82 ? -5.165 -3.983 122.278 1.00 26.73 82 SER D C 1
ATOM 12344 O O . SER D 1 82 ? -5.017 -4.921 121.517 1.00 26.06 82 SER D O 1
ATOM 12347 N N . SER D 1 83 ? -4.242 -3.016 122.396 1.00 26.25 83 SER D N 1
ATOM 12348 C CA . SER D 1 83 ? -2.959 -3.127 121.674 1.00 29.17 83 SER D CA 1
ATOM 12349 C C . SER D 1 83 ? -1.877 -3.930 122.388 1.00 29.80 83 SER D C 1
ATOM 12350 O O . SER D 1 83 ? -0.788 -4.095 121.838 1.00 31.58 83 SER D O 1
ATOM 12353 N N . MET D 1 84 ? -2.163 -4.441 123.586 1.00 27.24 84 MET D N 1
ATOM 12354 C CA . MET D 1 84 ? -1.232 -5.297 124.308 1.00 27.46 84 MET D CA 1
ATOM 12355 C C . MET D 1 84 ? -1.815 -6.716 124.315 1.00 23.66 84 MET D C 1
ATOM 12356 O O . MET D 1 84 ? -2.504 -7.136 125.253 1.00 23.74 84 MET D O 1
ATOM 12361 N N . SER D 1 85 ? -1.568 -7.432 123.230 1.00 23.26 85 SER D N 1
ATOM 12362 C CA . SER D 1 85 ? -2.225 -8.721 123.000 1.00 24.01 85 SER D CA 1
ATOM 12363 C C . SER D 1 85 ? -1.229 -9.828 122.739 1.00 23.74 85 SER D C 1
ATOM 12364 O O . SER D 1 85 ? -1.584 -10.839 122.185 1.00 25.60 85 SER D O 1
ATOM 12367 N N . HIS D 1 86 ? 0.019 -9.665 123.184 1.00 24.37 86 HIS D N 1
ATOM 12368 C CA . HIS D 1 86 ? 1.030 -10.685 122.962 1.00 25.51 86 HIS D CA 1
ATOM 12369 C C . HIS D 1 86 ? 0.718 -11.958 123.745 1.00 23.87 86 HIS D C 1
ATOM 12370 O O . HIS D 1 86 ? 0.312 -11.891 124.895 1.00 22.51 86 HIS D O 1
ATOM 12377 N N . VAL D 1 87 ? 0.907 -13.102 123.102 1.00 23.92 87 VAL D N 1
ATOM 12378 C CA . VAL D 1 87 ? 0.813 -14.432 123.735 1.00 22.09 87 VAL D CA 1
ATOM 12379 C C . VAL D 1 87 ? 2.055 -15.213 123.332 1.00 24.36 87 VAL D C 1
ATOM 12380 O O . VAL D 1 87 ? 2.344 -15.317 122.130 1.00 22.82 87 VAL D O 1
ATOM 12384 N N . GLY D 1 88 ? 2.757 -15.816 124.275 1.00 23.76 88 GLY D N 1
ATOM 12385 C CA . GLY D 1 88 ? 4.008 -16.511 123.923 1.00 27.14 88 GLY D CA 1
ATOM 12386 C C . GLY D 1 88 ? 4.614 -17.151 125.139 1.00 26.67 88 GLY D C 1
ATOM 12387 O O . GLY D 1 88 ? 4.223 -16.843 126.256 1.00 31.43 88 GLY D O 1
ATOM 12388 N N . TYR D 1 89 ? 5.509 -18.095 124.939 1.00 26.32 89 TYR D N 1
ATOM 12389 C CA . TYR D 1 89 ? 6.077 -18.850 126.042 1.00 25.70 89 TYR D CA 1
ATOM 12390 C C . TYR D 1 89 ? 7.208 -18.039 126.601 1.00 28.41 89 TYR D C 1
ATOM 12391 O O . TYR D 1 89 ? 8.075 -17.595 125.836 1.00 27.82 89 TYR D O 1
ATOM 12400 N N . ASP D 1 90 ? 7.188 -17.843 127.927 1.00 27.58 90 ASP D N 1
ATOM 12401 C CA . ASP D 1 90 ? 8.276 -17.175 128.671 1.00 29.06 90 ASP D CA 1
ATOM 12402 C C . ASP D 1 90 ? 9.187 -18.281 129.259 1.00 30.11 90 ASP D C 1
ATOM 12403 O O . ASP D 1 90 ? 8.863 -18.982 130.232 1.00 25.30 90 ASP D O 1
ATOM 12408 N N . GLU D 1 91 ? 10.351 -18.451 128.648 1.00 34.47 91 GLU D N 1
ATOM 12409 C CA . GLU D 1 91 ? 11.258 -19.515 129.057 1.00 38.86 91 GLU D CA 1
ATOM 12410 C C . GLU D 1 91 ? 11.826 -19.343 130.475 1.00 41.37 91 GLU D C 1
ATOM 12411 O O . GLU D 1 91 ? 12.037 -20.344 131.172 1.00 43.28 91 GLU D O 1
ATOM 12417 N N . GLU D 1 92 ? 12.027 -18.101 130.908 1.00 40.47 92 GLU D N 1
ATOM 12418 C CA . GLU D 1 92 ? 12.551 -17.812 132.257 1.00 43.17 92 GLU D CA 1
ATOM 12419 C C . GLU D 1 92 ? 11.577 -18.261 133.342 1.00 41.76 92 GLU D C 1
ATOM 12420 O O . GLU D 1 92 ? 11.984 -18.790 134.353 1.00 39.04 92 GLU D O 1
ATOM 12426 N N . ARG D 1 93 ? 10.271 -18.075 133.121 1.00 35.84 93 ARG D N 1
ATOM 12427 C CA . ARG D 1 93 ? 9.281 -18.504 134.099 1.00 31.34 93 ARG D CA 1
ATOM 12428 C C . ARG D 1 93 ? 8.695 -19.879 133.825 1.00 30.65 93 ARG D C 1
ATOM 12429 O O . ARG D 1 93 ? 7.958 -20.384 134.646 1.00 32.41 93 ARG D O 1
ATOM 12437 N N . GLY D 1 94 ? 8.971 -20.481 132.667 1.00 27.10 94 GLY D N 1
ATOM 12438 C CA . GLY D 1 94 ? 8.441 -21.794 132.385 1.00 28.04 94 GLY D CA 1
ATOM 12439 C C . GLY D 1 94 ? 6.935 -21.696 132.217 1.00 26.42 94 GLY D C 1
ATOM 12440 O O . GLY D 1 94 ? 6.221 -22.658 132.501 1.00 26.59 94 GLY D O 1
ATOM 12441 N N . ALA D 1 95 ? 6.443 -20.531 131.772 1.00 23.11 95 ALA D N 1
ATOM 12442 C CA . ALA D 1 95 ? 4.966 -20.315 131.675 1.00 22.08 95 ALA D CA 1
ATOM 12443 C C . ALA D 1 95 ? 4.627 -19.502 130.446 1.00 20.17 95 ALA D C 1
ATOM 12444 O O . ALA D 1 95 ? 5.483 -18.766 129.920 1.00 21.86 95 ALA D O 1
ATOM 12446 N N . PHE D 1 96 ? 3.369 -19.586 130.019 1.00 20.83 96 PHE D N 1
ATOM 12447 C CA . PHE D 1 96 ? 2.900 -18.817 128.879 1.00 20.53 96 PHE D CA 1
ATOM 12448 C C . PHE D 1 96 ? 2.493 -17.432 129.323 1.00 23.02 96 PHE D C 1
ATOM 12449 O O . PHE D 1 96 ? 1.679 -17.278 130.243 1.00 23.86 96 PHE D O 1
ATOM 12457 N N . GLU D 1 97 ? 3.080 -16.430 128.682 1.00 22.07 97 GLU D N 1
ATOM 12458 C CA . GLU D 1 97 ? 2.807 -15.049 128.959 1.00 22.81 97 GLU D CA 1
ATOM 12459 C C . GLU D 1 97 ? 1.658 -14.561 128.071 1.00 21.81 97 GLU D C 1
ATOM 12460 O O . GLU D 1 97 ? 1.685 -14.719 126.841 1.00 22.20 97 GLU D O 1
ATOM 12466 N N . VAL D 1 98 ? 0.652 -13.991 128.705 1.00 20.69 98 VAL D N 1
ATOM 12467 C CA . VAL D 1 98 ? -0.605 -13.552 128.038 1.00 19.93 98 VAL D CA 1
ATOM 12468 C C . VAL D 1 98 ? -0.869 -12.123 128.461 1.00 20.63 98 VAL D C 1
ATOM 12469 O O . VAL D 1 98 ? -1.241 -11.890 129.624 1.00 22.23 98 VAL D O 1
ATOM 12473 N N . GLU D 1 99 ? -0.673 -11.178 127.555 1.00 19.43 99 GLU D N 1
ATOM 12474 C CA . GLU D 1 99 ? -0.934 -9.766 127.851 1.00 20.39 99 GLU D CA 1
ATOM 12475 C C . GLU D 1 99 ? -2.408 -9.547 128.030 1.00 20.67 99 GLU D C 1
ATOM 12476 O O . GLU D 1 99 ? -3.228 -10.309 127.494 1.00 19.04 99 GLU D O 1
ATOM 12482 N N . ALA D 1 100 ? -2.784 -8.563 128.836 1.00 21.91 100 ALA D N 1
ATOM 12483 C CA . ALA D 1 100 ? -4.203 -8.452 129.245 1.00 23.98 100 ALA D CA 1
ATOM 12484 C C . ALA D 1 100 ? -5.184 -8.195 128.122 1.00 23.62 100 ALA D C 1
ATOM 12485 O O . ALA D 1 100 ? -6.368 -8.538 128.244 1.00 24.32 100 ALA D O 1
ATOM 12487 N N . GLY D 1 101 ? -4.722 -7.593 127.034 1.00 23.09 101 GLY D N 1
ATOM 12488 C CA . GLY D 1 101 ? -5.566 -7.336 125.900 1.00 21.62 101 GLY D CA 1
ATOM 12489 C C . GLY D 1 101 ? -5.703 -8.436 124.866 1.00 22.09 101 GLY D C 1
ATOM 12490 O O . GLY D 1 101 ? -6.471 -8.277 123.962 1.00 22.39 101 GLY D O 1
ATOM 12491 N N . ALA D 1 102 ? -4.981 -9.547 125.011 1.00 20.46 102 ALA D N 1
ATOM 12492 C CA . ALA D 1 102 ? -5.215 -10.769 124.247 1.00 20.38 102 ALA D CA 1
ATOM 12493 C C . ALA D 1 102 ? -6.674 -11.252 124.425 1.00 21.15 102 ALA D C 1
ATOM 12494 O O . ALA D 1 102 ? -7.232 -11.226 125.542 1.00 19.30 102 ALA D O 1
ATOM 12496 N N . THR D 1 103 ? -7.302 -11.704 123.349 1.00 19.79 103 THR D N 1
ATOM 12497 C CA . THR D 1 103 ? -8.644 -12.249 123.483 1.00 21.59 103 THR D CA 1
ATOM 12498 C C . THR D 1 103 ? -8.621 -13.780 123.576 1.00 24.14 103 THR D C 1
ATOM 12499 O O . THR D 1 103 ? -7.666 -14.405 123.118 1.00 24.51 103 THR D O 1
ATOM 12503 N N . VAL D 1 104 ? -9.665 -14.411 124.120 1.00 21.51 104 VAL D N 1
ATOM 12504 C CA . VAL D 1 104 ? -9.546 -15.846 124.382 1.00 24.11 104 VAL D CA 1
ATOM 12505 C C . VAL D 1 104 ? -9.400 -16.630 123.090 1.00 27.81 104 VAL D C 1
ATOM 12506 O O . VAL D 1 104 ? -8.633 -17.596 123.048 1.00 30.45 104 VAL D O 1
ATOM 12510 N N . GLY D 1 105 ? -10.088 -16.225 122.045 1.00 27.82 105 GLY D N 1
ATOM 12511 C CA . GLY D 1 105 ? -10.103 -17.030 120.805 1.00 33.11 105 GLY D CA 1
ATOM 12512 C C . GLY D 1 105 ? -8.697 -17.122 120.212 1.00 33.49 105 GLY D C 1
ATOM 12513 O O . GLY D 1 105 ? -8.244 -18.187 119.745 1.00 30.80 105 GLY D O 1
ATOM 12514 N N . GLN D 1 106 ? -8.038 -15.975 120.227 1.00 33.16 106 GLN D N 1
ATOM 12515 C CA . GLN D 1 106 ? -6.674 -15.839 119.810 1.00 33.06 106 GLN D CA 1
ATOM 12516 C C . GLN D 1 106 ? -5.709 -16.668 120.667 1.00 30.54 106 GLN D C 1
ATOM 12517 O O . GLN D 1 106 ? -4.792 -17.324 120.172 1.00 30.20 106 GLN D O 1
ATOM 12523 N N . ILE D 1 107 ? -5.897 -16.629 121.962 1.00 25.29 107 ILE D N 1
ATOM 12524 C CA . ILE D 1 107 ? -5.034 -17.333 122.861 1.00 24.83 107 ILE D CA 1
ATOM 12525 C C . ILE D 1 107 ? -5.108 -18.830 122.516 1.00 26.57 107 ILE D C 1
ATOM 12526 O O . ILE D 1 107 ? -4.084 -19.508 122.445 1.00 24.33 107 ILE D O 1
ATOM 12531 N N . TYR D 1 108 ? -6.317 -19.340 122.307 1.00 22.55 108 TYR D N 1
ATOM 12532 C CA . TYR D 1 108 ? -6.461 -20.765 122.097 1.00 26.56 108 TYR D CA 1
ATOM 12533 C C . TYR D 1 108 ? -5.775 -21.249 120.828 1.00 25.51 108 TYR D C 1
ATOM 12534 O O . TYR D 1 108 ? -5.163 -22.302 120.799 1.00 24.93 108 TYR D O 1
ATOM 12543 N N . ARG D 1 109 ? -5.920 -20.461 119.782 1.00 25.20 109 ARG D N 1
ATOM 12544 C CA . ARG D 1 109 ? -5.372 -20.778 118.493 1.00 28.37 109 ARG D CA 1
ATOM 12545 C C . ARG D 1 109 ? -3.884 -20.813 118.607 1.00 26.45 109 ARG D C 1
ATOM 12546 O O . ARG D 1 109 ? -3.251 -21.726 118.113 1.00 28.29 109 ARG D O 1
ATOM 12554 N N . VAL D 1 110 ? -3.343 -19.795 119.239 1.00 26.20 110 VAL D N 1
ATOM 12555 C CA . VAL D 1 110 ? -1.882 -19.684 119.391 1.00 25.58 110 VAL D CA 1
ATOM 12556 C C . VAL D 1 110 ? -1.315 -20.835 120.208 1.00 25.63 110 VAL D C 1
ATOM 12557 O O . VAL D 1 110 ? -0.338 -21.464 119.831 1.00 28.65 110 VAL D O 1
ATOM 12561 N N . LEU D 1 111 ? -1.893 -21.082 121.374 1.00 22.83 111 LEU D N 1
ATOM 12562 C CA . LEU D 1 111 ? -1.389 -22.140 122.220 1.00 22.05 111 LEU D CA 1
ATOM 12563 C C . LEU D 1 111 ? -1.547 -23.492 121.549 1.00 21.43 111 LEU D C 1
ATOM 12564 O O . LEU D 1 111 ? -0.678 -24.325 121.678 1.00 19.68 111 LEU D O 1
ATOM 12569 N N . TYR D 1 112 ? -2.674 -23.748 120.882 1.00 20.10 112 TYR D N 1
ATOM 12570 C CA . TYR D 1 112 ? -2.887 -25.075 120.417 1.00 21.15 112 TYR D CA 1
ATOM 12571 C C . TYR D 1 112 ? -2.041 -25.393 119.185 1.00 21.91 112 TYR D C 1
ATOM 12572 O O . TYR D 1 112 ? -1.351 -26.413 119.150 1.00 20.63 112 TYR D O 1
ATOM 12581 N N . LYS D 1 113 ? -2.122 -24.563 118.150 1.00 21.20 113 LYS D N 1
ATOM 12582 C CA . LYS D 1 113 ? -1.359 -24.874 116.959 1.00 23.90 113 LYS D CA 1
ATOM 12583 C C . LYS D 1 113 ? 0.158 -24.922 117.236 1.00 23.22 113 LYS D C 1
ATOM 12584 O O . LYS D 1 113 ? 0.831 -25.822 116.747 1.00 23.90 113 LYS D O 1
ATOM 12590 N N . ASN D 1 114 ? 0.678 -23.971 117.992 1.00 23.24 114 ASN D N 1
ATOM 12591 C CA . ASN D 1 114 ? 2.143 -23.966 118.223 1.00 25.50 114 ASN D CA 1
ATOM 12592 C C . ASN D 1 114 ? 2.667 -24.972 119.222 1.00 24.96 114 ASN D C 1
ATOM 12593 O O . ASN D 1 114 ? 3.793 -25.459 119.073 1.00 25.66 114 ASN D O 1
ATOM 12598 N N . TYR D 1 115 ? 1.876 -25.301 120.231 1.00 23.60 115 TYR D N 1
ATOM 12599 C CA . TYR D 1 115 ? 2.398 -26.124 121.330 1.00 23.34 115 TYR D CA 1
ATOM 12600 C C . TYR D 1 115 ? 1.552 -27.354 121.648 1.00 24.53 115 TYR D C 1
ATOM 12601 O O . TYR D 1 115 ? 2.008 -28.241 122.363 1.00 22.77 115 TYR D O 1
ATOM 12610 N N . GLY D 1 116 ? 0.330 -27.392 121.127 1.00 22.04 116 GLY D N 1
ATOM 12611 C CA . GLY D 1 116 ? -0.583 -28.486 121.373 1.00 22.96 116 GLY D CA 1
ATOM 12612 C C . GLY D 1 116 ? -1.231 -28.467 122.755 1.00 22.57 116 GLY D C 1
ATOM 12613 O O . GLY D 1 116 ? -1.676 -29.485 123.235 1.00 22.95 116 GLY D O 1
ATOM 12614 N N . VAL D 1 117 ? -1.267 -27.298 123.390 1.00 21.80 117 VAL D N 1
ATOM 12615 C CA . VAL D 1 117 ? -1.777 -27.159 124.753 1.00 21.31 117 VAL D CA 1
ATOM 12616 C C . VAL D 1 117 ? -2.997 -26.202 124.763 1.00 20.53 117 VAL D C 1
ATOM 12617 O O . VAL D 1 117 ? -3.336 -25.543 123.750 1.00 19.19 117 VAL D O 1
ATOM 12621 N N . THR D 1 118 ? -3.710 -26.195 125.882 1.00 21.42 118 THR D N 1
ATOM 12622 C CA . THR D 1 118 ? -4.718 -25.219 126.111 1.00 21.82 118 THR D CA 1
ATOM 12623 C C . THR D 1 118 ? -4.867 -24.913 127.612 1.00 22.49 118 THR D C 1
ATOM 12624 O O . THR D 1 118 ? -4.254 -25.569 128.458 1.00 22.29 118 THR D O 1
ATOM 12628 N N . PHE D 1 119 ? -5.746 -23.967 127.929 1.00 26.48 119 PHE D N 1
ATOM 12629 C CA . PHE D 1 119 ? -6.218 -23.796 129.315 1.00 28.19 119 PHE D CA 1
ATOM 12630 C C . PHE D 1 119 ? -7.749 -23.613 129.257 1.00 26.19 119 PHE D C 1
ATOM 12631 O O . PHE D 1 119 ? -8.301 -23.269 128.210 1.00 26.12 119 PHE D O 1
ATOM 12639 N N . PRO D 1 120 ? -8.442 -23.921 130.355 1.00 26.83 120 PRO D N 1
ATOM 12640 C CA . PRO D 1 120 ? -9.919 -23.984 130.325 1.00 25.93 120 PRO D CA 1
ATOM 12641 C C . PRO D 1 120 ? -10.574 -22.639 130.526 1.00 28.19 120 PRO D C 1
ATOM 12642 O O . PRO D 1 120 ? -11.058 -22.351 131.599 1.00 34.81 120 PRO D O 1
ATOM 12646 N N . GLY D 1 121 ? -10.603 -21.824 129.495 1.00 24.67 121 GLY D N 1
ATOM 12647 C CA . GLY D 1 121 ? -11.224 -20.511 129.556 1.00 26.20 121 GLY D CA 1
ATOM 12648 C C . GLY D 1 121 ? -12.522 -20.582 128.788 1.00 23.87 121 GLY D C 1
ATOM 12649 O O . GLY D 1 121 ? -12.964 -21.665 128.403 1.00 25.85 121 GLY D O 1
ATOM 12650 N N . GLY D 1 122 ? -13.154 -19.456 128.526 1.00 25.77 122 GLY D N 1
ATOM 12651 C CA . GLY D 1 122 ? -14.546 -19.540 128.032 1.00 29.29 122 GLY D CA 1
ATOM 12652 C C . GLY D 1 122 ? -14.749 -19.850 126.557 1.00 34.03 122 GLY D C 1
ATOM 12653 O O . GLY D 1 122 ? -13.808 -20.036 125.805 1.00 39.64 122 GLY D O 1
ATOM 12654 N N . PHE D 1 123 ? -16.017 -19.877 126.154 1.00 39.79 123 PHE D N 1
ATOM 12655 C CA . PHE D 1 123 ? -16.363 -20.132 124.777 1.00 44.02 123 PHE D CA 1
ATOM 12656 C C . PHE D 1 123 ? -16.646 -18.840 124.014 1.00 44.10 123 PHE D C 1
ATOM 12657 O O . PHE D 1 123 ? -17.202 -18.881 122.922 1.00 47.12 123 PHE D O 1
ATOM 12665 N N . CYS D 1 124 ? -16.265 -17.678 124.538 1.00 40.60 124 CYS D N 1
ATOM 12666 C CA . CYS D 1 124 ? -16.586 -16.470 123.771 1.00 39.65 124 CYS D CA 1
ATOM 12667 C C . CYS D 1 124 ? -15.323 -15.812 123.170 1.00 36.88 124 CYS D C 1
ATOM 12668 O O . CYS D 1 124 ? -14.346 -15.561 123.876 1.00 34.04 124 CYS D O 1
ATOM 12671 N N . MET D 1 125 ? -15.343 -15.552 121.862 1.00 36.21 125 MET D N 1
ATOM 12672 C CA . MET D 1 125 ? -14.088 -15.285 121.137 1.00 37.64 125 MET D CA 1
ATOM 12673 C C . MET D 1 125 ? -13.458 -13.928 121.375 1.00 36.90 125 MET D C 1
ATOM 12674 O O . MET D 1 125 ? -12.210 -13.820 121.366 1.00 39.18 125 MET D O 1
ATOM 12679 N N . GLY D 1 126 ? -14.287 -12.897 121.537 1.00 29.67 126 GLY D N 1
ATOM 12680 C CA . GLY D 1 126 ? -13.798 -11.543 121.797 1.00 28.00 126 GLY D CA 1
ATOM 12681 C C . GLY D 1 126 ? -13.492 -11.145 123.251 1.00 24.22 126 GLY D C 1
ATOM 12682 O O . GLY D 1 126 ? -13.154 -10.000 123.511 1.00 23.82 126 GLY D O 1
ATOM 12683 N N . VAL D 1 127 ? -13.657 -12.086 124.173 1.00 22.26 127 VAL D N 1
ATOM 12684 C CA . VAL D 1 127 ? -13.482 -11.871 125.607 1.00 20.79 127 VAL D CA 1
ATOM 12685 C C . VAL D 1 127 ? -12.009 -11.631 125.901 1.00 21.31 127 VAL D C 1
ATOM 12686 O O . VAL D 1 127 ? -11.188 -12.368 125.397 1.00 19.47 127 VAL D O 1
ATOM 12690 N N . GLY D 1 128 ? -11.711 -10.588 126.692 1.00 20.12 128 GLY D N 1
ATOM 12691 C CA . GLY D 1 128 ? -10.334 -10.128 126.963 1.00 18.26 128 GLY D CA 1
ATOM 12692 C C . GLY D 1 128 ? -9.766 -10.865 128.161 1.00 19.58 128 GLY D C 1
ATOM 12693 O O . GLY D 1 128 ? -10.500 -11.131 129.097 1.00 21.54 128 GLY D O 1
ATOM 12694 N N . ALA D 1 129 ? -8.468 -11.214 128.138 1.00 18.98 129 ALA D N 1
ATOM 12695 C CA . ALA D 1 129 ? -7.891 -11.908 129.270 1.00 18.08 129 ALA D CA 1
ATOM 12696 C C . ALA D 1 129 ? -7.995 -11.049 130.540 1.00 20.34 129 ALA D C 1
ATOM 12697 O O . ALA D 1 129 ? -8.183 -11.606 131.626 1.00 20.53 129 ALA D O 1
ATOM 12699 N N . GLY D 1 130 ? -7.885 -9.715 130.405 1.00 19.57 130 GLY D N 1
ATOM 12700 C CA . GLY D 1 130 ? -7.966 -8.804 131.536 1.00 20.96 130 GLY D CA 1
ATOM 12701 C C . GLY D 1 130 ? -9.104 -9.050 132.502 1.00 21.35 130 GLY D C 1
ATOM 12702 O O . GLY D 1 130 ? -8.860 -9.284 133.694 1.00 25.95 130 GLY D O 1
ATOM 12703 N N . GLY D 1 131 ? -10.354 -8.985 132.017 1.00 19.18 131 GLY D N 1
ATOM 12704 C CA . GLY D 1 131 ? -11.515 -9.290 132.883 1.00 20.04 131 GLY D CA 1
ATOM 12705 C C . GLY D 1 131 ? -11.740 -10.762 133.092 1.00 20.97 131 GLY D C 1
ATOM 12706 O O . GLY D 1 131 ? -12.160 -11.211 134.146 1.00 24.39 131 GLY D O 1
ATOM 12707 N N . HIS D 1 132 ? -11.487 -11.556 132.083 1.00 20.83 132 HIS D N 1
ATOM 12708 C CA . HIS D 1 132 ? -11.850 -12.946 132.137 1.00 19.42 132 HIS D CA 1
ATOM 12709 C C . HIS D 1 132 ? -11.122 -13.730 133.217 1.00 19.37 132 HIS D C 1
ATOM 12710 O O . HIS D 1 132 ? -11.723 -14.466 133.983 1.00 18.50 132 HIS D O 1
ATOM 12717 N N . ILE D 1 133 ? -9.797 -13.650 133.228 1.00 18.70 133 ILE D N 1
ATOM 12718 C CA . ILE D 1 133 ? -9.031 -14.547 134.107 1.00 19.36 133 ILE D CA 1
ATOM 12719 C C . ILE D 1 133 ? -9.196 -14.105 135.557 1.00 19.34 133 ILE D C 1
ATOM 12720 O O . ILE D 1 133 ? -9.535 -14.917 136.422 1.00 21.06 133 IL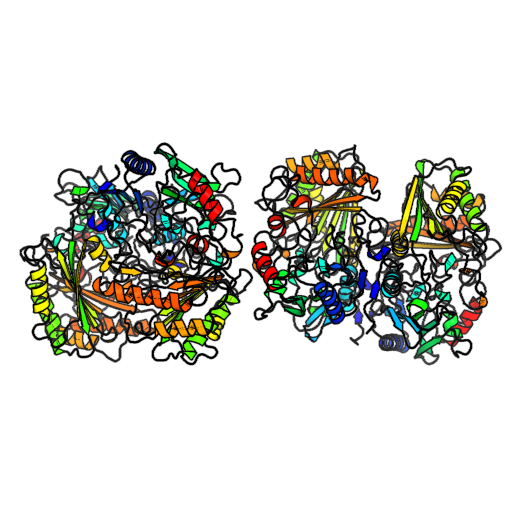E D O 1
ATOM 12725 N N . SER D 1 134 ? -9.045 -12.807 135.826 1.00 19.64 134 SER D N 1
ATOM 12726 C CA . SER D 1 134 ? -9.121 -12.344 137.199 1.00 20.20 134 SER D CA 1
ATOM 12727 C C . SER D 1 134 ? -10.454 -12.619 137.854 1.00 21.79 134 SER D C 1
ATOM 12728 O O . SER D 1 134 ? -10.543 -12.646 139.075 1.00 20.10 134 SER D O 1
ATOM 12731 N N . GLY D 1 135 ? -11.494 -12.793 137.055 1.00 21.03 135 GLY D N 1
ATOM 12732 C CA . GLY D 1 135 ? -12.781 -13.147 137.577 1.00 21.66 135 GLY D CA 1
ATOM 12733 C C . GLY D 1 135 ? -13.041 -14.622 137.762 1.00 23.01 135 GLY D C 1
ATOM 12734 O O . GLY D 1 135 ? -14.078 -14.986 138.320 1.00 25.33 135 GLY D O 1
ATOM 12735 N N . GLY D 1 136 ? -12.109 -15.485 137.382 1.00 23.15 136 GLY D N 1
ATOM 12736 C CA . GLY D 1 136 ? -12.292 -16.923 137.546 1.00 24.31 136 GLY D CA 1
ATOM 12737 C C . GLY D 1 136 ? -12.931 -17.599 136.331 1.00 25.97 136 GLY D C 1
ATOM 12738 O O . GLY D 1 136 ? -13.791 -18.489 136.479 1.00 28.34 136 GLY D O 1
ATOM 12739 N N . GLY D 1 137 ? -12.501 -17.160 135.148 1.00 23.06 137 GLY D N 1
ATOM 12740 C CA . GLY D 1 137 ? -12.842 -17.743 133.862 1.00 21.67 137 GLY D CA 1
ATOM 12741 C C . GLY D 1 137 ? -13.025 -19.218 133.802 1.00 21.21 137 GLY D C 1
ATOM 12742 O O . GLY D 1 137 ? -12.160 -19.955 134.250 1.00 20.09 137 GLY D O 1
ATOM 12743 N N . TYR D 1 138 ? -14.130 -19.679 133.196 1.00 20.77 138 TYR D N 1
ATOM 12744 C CA . TYR D 1 138 ? -14.387 -21.108 133.027 1.00 19.82 138 TYR D CA 1
ATOM 12745 C C . TYR D 1 138 ? -14.885 -21.368 131.608 1.00 20.85 138 TYR D C 1
ATOM 12746 O O . TYR D 1 138 ? -15.304 -20.430 130.911 1.00 19.34 138 TYR D O 1
ATOM 12755 N N . GLY D 1 139 ? -14.926 -22.634 131.216 1.00 19.69 139 GLY D N 1
ATOM 12756 C CA . GLY D 1 139 ? -15.622 -23.018 129.979 1.00 19.59 139 GLY D CA 1
ATOM 12757 C C . GLY D 1 139 ? -15.811 -24.500 129.809 1.00 19.85 139 GLY D C 1
ATOM 12758 O O . GLY D 1 139 ? -15.774 -25.257 130.810 1.00 16.80 139 GLY D O 1
ATOM 12759 N N . PRO D 1 140 ? -15.995 -24.951 128.553 1.00 19.43 140 PRO D N 1
ATOM 12760 C CA . PRO D 1 140 ? -16.332 -26.361 128.245 1.00 19.15 140 PRO D CA 1
ATOM 12761 C C . PRO D 1 140 ? -15.385 -27.428 128.767 1.00 18.22 140 PRO D C 1
ATOM 12762 O O . PRO D 1 140 ? -15.810 -28.536 129.114 1.00 16.80 140 PRO D O 1
ATOM 12766 N N . LEU D 1 141 ? -14.128 -27.072 128.902 1.00 18.03 141 LEU D N 1
ATOM 12767 C CA . LEU D 1 141 ? -13.120 -27.979 129.483 1.00 19.27 141 LEU D CA 1
ATOM 12768 C C . LEU D 1 141 ? -12.892 -27.893 131.010 1.00 17.92 141 LEU D C 1
ATOM 12769 O O . LEU D 1 141 ? -12.051 -28.640 131.529 1.00 18.54 141 LEU D O 1
ATOM 12774 N N . SER D 1 142 ? -13.641 -27.050 131.709 1.00 16.24 142 SER D N 1
ATOM 12775 C CA . SER D 1 142 ? -13.461 -26.871 133.134 1.00 16.44 142 SER D CA 1
ATOM 12776 C C . SER D 1 142 ? -13.738 -28.152 133.928 1.00 17.50 142 SER D C 1
ATOM 12777 O O . SER D 1 142 ? -13.046 -28.403 134.900 1.00 16.74 142 SER D O 1
ATOM 12780 N N . ARG D 1 143 ? -14.719 -28.956 133.503 1.00 16.50 143 ARG D N 1
ATOM 12781 C CA . ARG D 1 143 ? -14.966 -30.254 134.148 1.00 17.61 143 ARG D CA 1
ATOM 12782 C C . ARG D 1 143 ? -13.759 -31.177 134.131 1.00 18.79 143 ARG D C 1
ATOM 12783 O O . ARG D 1 143 ? -13.535 -31.940 135.100 1.00 18.59 143 ARG D O 1
ATOM 12791 N N . LEU D 1 144 ? -12.991 -31.126 133.047 1.00 18.81 144 LEU D N 1
ATOM 12792 C CA . LEU D 1 144 ? -11.753 -31.891 132.929 1.00 21.84 144 LEU D CA 1
ATOM 12793 C C . LEU D 1 144 ? -10.520 -31.179 133.505 1.00 21.24 144 LEU D C 1
ATOM 12794 O O . LEU D 1 144 ? -9.679 -31.841 134.097 1.00 20.68 144 LEU D O 1
ATOM 12799 N N . LEU D 1 145 ? -10.421 -29.860 133.358 1.00 18.77 145 LEU D N 1
ATOM 12800 C CA . LEU D 1 145 ? -9.184 -29.135 133.663 1.00 19.27 145 LEU D CA 1
ATOM 12801 C C . LEU D 1 145 ? -9.258 -28.044 134.709 1.00 18.84 145 LEU D C 1
ATOM 12802 O O . LEU D 1 145 ? -8.195 -27.462 135.085 1.00 19.99 145 LEU D O 1
ATOM 12807 N N . GLY D 1 146 ? -10.463 -27.728 135.193 1.00 19.23 146 GLY D N 1
ATOM 12808 C CA . GLY D 1 146 ? -10.602 -26.708 136.260 1.00 18.61 146 GLY D CA 1
ATOM 12809 C C . GLY D 1 146 ? -10.834 -25.319 135.694 1.00 19.06 146 GLY D C 1
ATOM 12810 O O . GLY D 1 146 ? -11.341 -25.199 134.587 1.00 22.23 146 GLY D O 1
ATOM 12811 N N . LEU D 1 147 ? -10.417 -24.296 136.441 1.00 17.51 147 LEU D N 1
ATOM 12812 C CA . LEU D 1 147 ? -10.662 -22.903 136.096 1.00 16.83 147 LEU D CA 1
ATOM 12813 C C . LEU D 1 147 ? -9.397 -22.274 135.534 1.00 18.05 147 LEU D C 1
ATOM 12814 O O . LEU D 1 147 ? -8.278 -22.736 135.793 1.00 17.17 147 LEU D O 1
ATOM 12819 N N . THR D 1 148 ? -9.531 -21.177 134.808 1.00 18.46 148 THR D N 1
ATOM 12820 C CA . THR D 1 148 ? -8.364 -20.494 134.298 1.00 19.02 148 THR D CA 1
ATOM 12821 C C . THR D 1 148 ? -7.374 -20.178 135.413 1.00 18.96 148 THR D C 1
ATOM 12822 O O . THR D 1 148 ? -6.171 -20.332 135.256 1.00 18.45 148 THR D O 1
ATOM 12826 N N . VAL D 1 149 ? -7.893 -19.793 136.564 1.00 18.12 149 VAL D N 1
ATOM 12827 C CA . VAL D 1 149 ? -7.082 -19.291 137.658 1.00 18.98 149 VAL D CA 1
ATOM 12828 C C . VAL D 1 149 ? -6.294 -20.401 138.318 1.00 19.28 149 VAL D C 1
ATOM 12829 O O . VAL D 1 149 ? -5.327 -20.122 138.995 1.00 19.33 149 VAL D O 1
ATOM 12833 N N . ASP D 1 150 ? -6.712 -21.642 138.117 1.00 19.04 150 ASP D N 1
ATOM 12834 C CA . ASP D 1 150 ? -5.941 -22.820 138.553 1.00 20.61 150 ASP D CA 1
ATOM 12835 C C . ASP D 1 150 ? -4.605 -22.993 137.834 1.00 20.87 150 ASP D C 1
ATOM 12836 O O . ASP D 1 150 ? -3.784 -23.789 138.297 1.00 21.63 150 ASP D O 1
ATOM 12841 N N . TYR D 1 151 ? -4.368 -22.206 136.786 1.00 19.66 151 TYR D N 1
ATOM 12842 C CA . TYR D 1 151 ? -3.105 -22.158 136.037 1.00 19.28 151 TYR D CA 1
ATOM 12843 C C . TYR D 1 151 ? -2.415 -20.823 136.172 1.00 21.50 151 TYR D C 1
ATOM 12844 O O . TYR D 1 151 ? -1.506 -20.538 135.433 1.00 18.90 151 TYR D O 1
ATOM 12853 N N . LEU D 1 152 ? -2.829 -19.996 137.136 1.00 21.37 152 LEU D N 1
ATOM 12854 C CA . LEU D 1 152 ? -2.247 -18.674 137.256 1.00 20.84 152 LEU D CA 1
ATOM 12855 C C . LEU D 1 152 ? -0.951 -18.764 138.038 1.00 21.06 152 LEU D C 1
ATOM 12856 O O . LEU D 1 152 ? -0.943 -18.939 139.244 1.00 21.12 152 LEU D O 1
ATOM 12861 N N . HIS D 1 153 ? 0.136 -18.701 137.304 1.00 21.11 153 HIS D N 1
ATOM 12862 C CA . HIS D 1 153 ? 1.502 -18.824 137.851 1.00 22.76 153 HIS D CA 1
ATOM 12863 C C . HIS D 1 153 ? 1.976 -17.508 138.437 1.00 22.29 153 HIS D C 1
ATOM 12864 O O . HIS D 1 153 ? 2.583 -17.477 139.514 1.00 23.19 153 HIS D O 1
ATOM 12871 N N . ALA D 1 154 ? 1.692 -16.417 137.752 1.00 21.23 154 ALA D N 1
ATOM 12872 C CA . ALA D 1 154 ? 2.071 -15.105 138.198 1.00 20.88 154 ALA D CA 1
ATOM 12873 C C . ALA D 1 154 ? 1.255 -14.047 137.426 1.00 20.85 154 ALA D C 1
ATOM 12874 O O . ALA D 1 154 ? 0.713 -14.333 136.348 1.00 21.54 154 ALA D O 1
ATOM 12876 N N . VAL D 1 155 ? 1.166 -12.854 137.999 1.00 21.31 155 VAL D N 1
ATOM 12877 C CA . VAL D 1 155 ? 0.448 -11.724 137.404 1.00 21.47 155 VAL D CA 1
ATOM 12878 C C . VAL D 1 155 ? 1.239 -10.461 137.620 1.00 22.37 155 VAL D C 1
ATOM 12879 O O . VAL D 1 155 ? 1.833 -10.268 138.703 1.00 22.70 155 VAL D O 1
ATOM 12883 N N . GLU D 1 156 ? 1.325 -9.641 136.585 1.00 21.35 156 GLU D N 1
ATOM 12884 C CA . GLU D 1 156 ? 1.956 -8.309 136.664 1.00 21.48 156 GLU D CA 1
ATOM 12885 C C . GLU D 1 156 ? 0.893 -7.225 136.752 1.00 22.16 156 GLU D C 1
ATOM 12886 O O . GLU D 1 156 ? -0.076 -7.226 135.960 1.00 22.18 156 GLU D O 1
ATOM 12892 N N . VAL D 1 157 ? 1.016 -6.361 137.762 1.00 21.00 157 VAL D N 1
ATOM 12893 C CA . VAL D 1 157 ? -0.011 -5.380 138.092 1.00 21.24 157 VAL D CA 1
ATOM 12894 C C . VAL D 1 157 ? 0.603 -4.033 138.338 1.00 22.04 157 VAL D C 1
ATOM 12895 O O . VAL D 1 157 ? 1.626 -3.929 139.034 1.00 22.42 157 VAL D O 1
ATOM 12899 N N . VAL D 1 158 ? 0.016 -3.009 137.726 1.00 21.51 158 VAL D N 1
ATOM 12900 C CA . VAL D 1 158 ? 0.364 -1.593 137.989 1.00 21.45 158 VAL D CA 1
ATOM 12901 C C . VAL D 1 158 ? -0.534 -1.113 139.081 1.00 21.97 158 VAL D C 1
ATOM 12902 O O . VAL D 1 158 ? -1.779 -1.173 138.959 1.00 23.58 158 VAL D O 1
ATOM 12906 N N . VAL D 1 159 ? 0.082 -0.706 140.181 1.00 23.07 159 VAL D N 1
ATOM 12907 C CA . VAL D 1 159 ? -0.583 -0.372 141.442 1.00 24.28 159 VAL D CA 1
ATOM 12908 C C . VAL D 1 159 ? -0.217 1.020 141.949 1.00 26.11 159 VAL D C 1
ATOM 12909 O O . VAL D 1 159 ? 0.824 1.574 141.570 1.00 27.40 159 VAL D O 1
ATOM 12913 N N . VAL D 1 160 ? -1.080 1.573 142.798 1.00 26.92 160 VAL D N 1
ATOM 12914 C CA . VAL D 1 160 ? -0.968 2.966 143.260 1.00 28.53 160 VAL D CA 1
ATOM 12915 C C . VAL D 1 160 ? -0.891 2.935 144.772 1.00 28.58 160 VAL D C 1
ATOM 12916 O O . VAL D 1 160 ? -1.763 2.344 145.454 1.00 25.81 160 VAL D O 1
ATOM 12920 N N . ASP D 1 161 ? 0.162 3.533 145.329 1.00 30.50 161 ASP D N 1
ATOM 12921 C CA . ASP D 1 161 ? 0.331 3.483 146.776 1.00 32.11 161 ASP D CA 1
ATOM 12922 C C . ASP D 1 161 ? -0.404 4.662 147.420 1.00 33.32 161 ASP D C 1
ATOM 12923 O O . ASP D 1 161 ? -0.945 5.539 146.722 1.00 30.18 161 ASP D O 1
ATOM 12928 N N . ALA D 1 162 ? -0.400 4.707 148.754 1.00 35.69 162 ALA D N 1
ATOM 12929 C CA . ALA D 1 162 ? -1.157 5.731 149.491 1.00 38.48 162 ALA D CA 1
ATOM 12930 C C . ALA D 1 162 ? -0.829 7.176 149.066 1.00 40.94 162 ALA D C 1
ATOM 12931 O O . ALA D 1 162 ? -1.698 8.050 149.106 1.00 38.33 162 ALA D O 1
ATOM 12933 N N . GLU D 1 163 ? 0.399 7.413 148.630 1.00 42.99 163 GLU D N 1
ATOM 12934 C CA . GLU D 1 163 ? 0.826 8.750 148.217 1.00 45.29 163 GLU D CA 1
ATOM 12935 C C . GLU D 1 163 ? 0.522 9.085 146.774 1.00 42.37 163 GLU D C 1
ATOM 12936 O O . GLU D 1 163 ? 0.789 10.190 146.339 1.00 39.24 163 GLU D O 1
ATOM 12942 N N . GLY D 1 164 ? -0.021 8.128 146.020 1.00 43.78 164 GLY D N 1
ATOM 12943 C CA . GLY D 1 164 ? -0.228 8.305 144.591 1.00 37.73 164 GLY D CA 1
ATOM 12944 C C . GLY D 1 164 ? 0.941 7.888 143.721 1.00 35.79 164 GLY D C 1
ATOM 12945 O O . GLY D 1 164 ? 0.910 8.113 142.515 1.00 38.97 164 GLY D O 1
ATOM 12946 N N . VAL D 1 165 ? 1.954 7.261 144.301 1.00 33.96 165 VAL D N 1
ATOM 12947 C CA . VAL D 1 165 ? 3.096 6.792 143.517 1.00 35.95 165 VAL D CA 1
ATOM 12948 C C . VAL D 1 165 ? 2.764 5.454 142.817 1.00 32.85 165 VAL D C 1
ATOM 12949 O O . VAL D 1 165 ? 2.388 4.477 143.459 1.00 31.14 165 VAL D O 1
ATOM 12953 N N . VAL D 1 166 ? 2.937 5.424 141.508 1.00 32.45 166 VAL D N 1
ATOM 12954 C CA . VAL D 1 166 ? 2.555 4.257 140.700 1.00 32.06 166 VAL D CA 1
ATOM 12955 C C . VAL D 1 166 ? 3.746 3.363 140.437 1.00 30.03 166 VAL D C 1
ATOM 12956 O O . VAL D 1 166 ? 4.787 3.836 140.065 1.00 28.88 166 VAL D O 1
ATOM 12960 N N . SER D 1 167 ? 3.597 2.070 140.655 1.00 28.73 167 SER D N 1
ATOM 12961 C CA . SER D 1 167 ? 4.656 1.122 140.389 1.00 30.87 167 SER D CA 1
ATOM 12962 C C . SER D 1 167 ? 4.099 -0.164 139.803 1.00 29.91 167 SER D C 1
ATOM 12963 O O . SER D 1 167 ? 2.868 -0.354 139.731 1.00 28.26 167 SER D O 1
ATOM 12966 N N . THR D 1 168 ? 5.006 -1.057 139.437 1.00 28.04 168 THR D N 1
ATOM 12967 C CA . THR D 1 168 ? 4.641 -2.354 138.855 1.00 29.34 168 THR D CA 1
ATOM 12968 C C . THR D 1 168 ? 5.101 -3.426 139.799 1.00 29.75 168 THR D C 1
ATOM 12969 O O . THR D 1 168 ? 6.239 -3.389 140.251 1.00 26.98 168 THR D O 1
ATOM 12973 N N . VAL D 1 169 ? 4.218 -4.358 140.127 1.00 26.57 169 VAL D N 1
ATOM 12974 C CA . VAL D 1 169 ? 4.618 -5.543 140.899 1.00 27.12 169 VAL D CA 1
ATOM 12975 C C . VAL D 1 169 ? 4.324 -6.850 140.155 1.00 26.57 169 VAL D C 1
ATOM 12976 O O . VAL D 1 169 ? 3.278 -6.955 139.435 1.00 26.25 169 VAL D O 1
ATOM 12980 N N . VAL D 1 170 ? 5.207 -7.845 140.303 1.00 23.12 170 VAL D N 1
ATOM 12981 C CA . VAL D 1 170 ? 4.895 -9.189 139.849 1.00 25.05 170 VAL D CA 1
ATOM 12982 C C . VAL D 1 170 ? 4.614 -10.062 141.074 1.00 27.13 170 VAL D C 1
ATOM 12983 O O . VAL D 1 170 ? 5.470 -10.235 141.930 1.00 27.35 170 VAL D O 1
ATOM 12987 N N . ALA D 1 171 ? 3.407 -10.605 141.131 1.00 25.03 171 ALA D N 1
ATOM 12988 C CA . ALA D 1 171 ? 2.939 -11.415 142.239 1.00 26.01 171 ALA D CA 1
ATOM 12989 C C . ALA D 1 171 ? 2.809 -12.820 141.776 1.00 27.34 171 ALA D C 1
ATOM 12990 O O . ALA D 1 171 ? 2.117 -13.094 140.801 1.00 23.69 171 ALA D O 1
ATOM 12992 N N . THR D 1 172 ? 3.418 -13.743 142.511 1.00 30.00 172 THR D N 1
ATOM 12993 C CA . THR D 1 172 ? 3.399 -15.160 142.130 1.00 28.01 172 THR D CA 1
ATOM 12994 C C . THR D 1 172 ? 2.698 -16.017 143.157 1.00 27.42 172 THR D C 1
ATOM 12995 O O . THR D 1 172 ? 2.399 -15.600 144.275 1.00 26.78 172 THR D O 1
ATOM 12999 N N . ARG D 1 173 ? 2.444 -17.248 142.755 1.00 28.83 173 ARG D N 1
ATOM 13000 C CA . ARG D 1 173 ? 1.768 -18.212 143.593 1.00 32.63 173 ARG D CA 1
ATOM 13001 C C . ARG D 1 173 ? 2.699 -18.913 144.591 1.00 36.04 173 ARG D C 1
ATOM 13002 O O . ARG D 1 173 ? 2.235 -19.714 145.410 1.00 39.05 173 ARG D O 1
ATOM 13010 N N . GLU D 1 174 ? 3.993 -18.641 144.524 1.00 36.94 174 GLU D N 1
ATOM 13011 C CA . GLU D 1 174 ? 4.937 -19.248 145.483 1.00 42.41 174 GLU D CA 1
ATOM 13012 C C . GLU D 1 174 ? 4.676 -18.841 146.924 1.00 40.02 174 GLU D C 1
ATOM 13013 O O . GLU D 1 174 ? 4.407 -17.675 147.209 1.00 34.26 174 GLU D O 1
ATOM 13019 N N . GLU D 1 175 ? 4.780 -19.807 147.840 1.00 42.93 175 GLU D N 1
ATOM 13020 C CA . GLU D 1 175 ? 4.433 -19.571 149.256 1.00 47.31 175 GLU D CA 1
ATOM 13021 C C . GLU D 1 175 ? 5.231 -18.462 149.918 1.00 48.43 175 GLU D C 1
ATOM 13022 O O . GLU D 1 175 ? 4.698 -17.715 150.736 1.00 54.36 175 GLU D O 1
ATOM 13028 N N . ASP D 1 176 ? 6.509 -18.367 149.588 1.00 47.43 176 ASP D N 1
ATOM 13029 C CA . ASP D 1 176 ? 7.378 -17.380 150.206 1.00 48.02 176 ASP D CA 1
ATOM 13030 C C . ASP D 1 176 ? 7.393 -16.025 149.460 1.00 45.69 176 ASP D C 1
ATOM 13031 O O . ASP D 1 176 ? 8.189 -15.148 149.791 1.00 44.44 176 ASP D O 1
ATOM 13036 N N . ASP D 1 177 ? 6.518 -15.843 148.464 1.00 41.26 177 ASP D N 1
ATOM 13037 C CA . ASP D 1 177 ? 6.419 -14.558 147.761 1.00 35.01 177 ASP D CA 1
ATOM 13038 C C . ASP D 1 177 ? 5.726 -13.561 148.688 1.00 33.32 177 ASP D C 1
ATOM 13039 O O . ASP D 1 177 ? 4.596 -13.816 149.092 1.00 32.49 177 ASP D O 1
ATOM 13044 N N . PRO D 1 178 ? 6.375 -12.417 149.002 1.00 34.72 178 PRO D N 1
ATOM 13045 C CA . PRO D 1 178 ? 5.778 -11.390 149.875 1.00 35.64 178 PRO D CA 1
ATOM 13046 C C . PRO D 1 178 ? 4.454 -10.848 149.319 1.00 32.95 178 PRO D C 1
ATOM 13047 O O . PRO D 1 178 ? 3.622 -10.399 150.088 1.00 33.38 178 PRO D O 1
ATOM 13051 N N . ASN D 1 179 ? 4.226 -10.971 148.019 1.00 29.85 179 ASN D N 1
ATOM 13052 C CA . ASN D 1 179 ? 3.027 -10.403 147.415 1.00 28.76 179 ASN D CA 1
ATOM 13053 C C . ASN D 1 179 ? 2.008 -11.445 146.993 1.00 26.62 179 ASN D C 1
ATOM 13054 O O . ASN D 1 179 ? 1.141 -11.173 146.164 1.00 24.82 179 ASN D O 1
ATOM 13059 N N . ARG D 1 180 ? 2.101 -12.621 147.592 1.00 27.12 180 ARG D N 1
ATOM 13060 C CA . ARG D 1 180 ? 1.243 -13.726 147.263 1.00 26.60 180 ARG D CA 1
ATOM 13061 C C . ARG D 1 180 ? -0.188 -13.341 147.444 1.00 27.81 180 ARG D C 1
ATOM 13062 O O . ARG D 1 180 ? -1.062 -13.863 146.764 1.00 25.39 180 ARG D O 1
ATOM 13070 N N . ASP D 1 181 ? -0.458 -12.465 148.410 1.00 26.36 181 ASP D N 1
ATOM 13071 C CA . ASP D 1 181 ? -1.813 -11.976 148.611 1.00 27.43 181 ASP D CA 1
ATOM 13072 C C . ASP D 1 181 ? -2.396 -11.299 147.365 1.00 23.98 181 ASP D C 1
ATOM 13073 O O . ASP D 1 181 ? -3.563 -11.527 147.004 1.00 22.87 181 ASP D O 1
ATOM 13078 N N . LEU D 1 182 ? -1.598 -10.484 146.694 1.00 22.52 182 LEU D N 1
ATOM 13079 C CA . LEU D 1 182 ? -2.022 -9.856 145.471 1.00 23.93 182 LEU D CA 1
ATOM 13080 C C . LEU D 1 182 ? -2.305 -10.918 144.372 1.00 23.40 182 LEU D C 1
ATOM 13081 O O . LEU D 1 182 ? -3.300 -10.831 143.665 1.00 22.43 182 LEU D O 1
ATOM 13086 N N . TRP D 1 183 ? -1.457 -11.935 144.270 1.00 22.52 183 TRP D N 1
ATOM 13087 C CA . TRP D 1 183 ? -1.727 -13.054 143.386 1.00 21.23 183 TRP D CA 1
ATOM 13088 C C . TRP D 1 183 ? -3.063 -13.660 143.731 1.00 22.42 183 TRP D C 1
ATOM 13089 O O . TRP D 1 183 ? -3.886 -13.890 142.864 1.00 18.67 183 TRP D O 1
ATOM 13100 N N . TRP D 1 184 ? -3.305 -13.902 145.018 1.00 21.97 184 TRP D N 1
ATOM 13101 C CA . TRP D 1 184 ? -4.493 -14.619 145.404 1.00 19.30 184 TRP D CA 1
ATOM 13102 C C . TRP D 1 184 ? -5.754 -13.835 145.002 1.00 19.63 184 TRP D C 1
ATOM 13103 O O . TRP D 1 184 ? -6.719 -14.408 144.526 1.00 18.42 184 TRP D O 1
ATOM 13114 N N . ALA D 1 185 ? -5.726 -12.525 145.149 1.00 19.12 185 ALA D N 1
ATOM 13115 C CA . ALA D 1 185 ? -6.855 -11.674 144.750 1.00 19.84 185 ALA D CA 1
ATOM 13116 C C . ALA D 1 185 ? -7.185 -11.804 143.265 1.00 19.81 185 ALA D C 1
ATOM 13117 O O . ALA D 1 185 ? -8.317 -11.613 142.876 1.00 20.15 185 ALA D O 1
ATOM 13119 N N . HIS D 1 186 ? -6.186 -12.079 142.429 1.00 19.83 186 HIS D N 1
ATOM 13120 C CA . HIS D 1 186 ? -6.398 -12.215 140.984 1.00 18.86 186 HIS D CA 1
ATOM 13121 C C . HIS D 1 186 ? -6.855 -13.619 140.586 1.00 20.06 186 HIS D C 1
ATOM 13122 O O . HIS D 1 186 ? -6.937 -13.924 139.404 1.00 19.82 186 HIS D O 1
ATOM 13129 N N . THR D 1 187 ? -7.164 -14.470 141.567 1.00 17.82 187 THR D N 1
ATOM 13130 C CA . THR D 1 187 ? -7.674 -15.793 141.299 1.00 18.37 187 THR D CA 1
ATOM 13131 C C . THR D 1 187 ? -9.163 -15.855 141.527 1.00 17.80 187 THR D C 1
ATOM 13132 O O . THR D 1 187 ? -9.711 -16.874 141.973 1.00 19.90 187 THR D O 1
ATOM 13136 N N . GLY D 1 188 ? -9.820 -14.775 141.166 1.00 19.44 188 GLY D N 1
ATOM 13137 C CA . GLY D 1 188 ? -11.286 -14.688 141.259 1.00 18.69 188 GLY D CA 1
ATOM 13138 C C . GLY D 1 188 ? -11.818 -13.373 141.792 1.00 19.26 188 GLY D C 1
ATOM 13139 O O . GLY D 1 188 ? -13.031 -13.185 141.873 1.00 18.23 188 GLY D O 1
ATOM 13140 N N . GLY D 1 189 ? -10.957 -12.467 142.220 1.00 17.13 189 GLY D N 1
ATOM 13141 C CA . GLY D 1 189 ? -11.484 -11.262 142.795 1.00 19.67 189 GLY D CA 1
ATOM 13142 C C . GLY D 1 189 ? -12.147 -10.338 141.791 1.00 20.89 189 GLY D C 1
ATOM 13143 O O . GLY D 1 189 ? -12.892 -9.405 142.174 1.00 20.61 189 GLY D O 1
ATOM 13144 N N . GLY D 1 190 ? -11.854 -10.558 140.502 1.00 20.63 190 GLY D N 1
ATOM 13145 C CA . GLY D 1 190 ? -12.558 -9.838 139.442 1.00 21.98 190 GLY D CA 1
ATOM 13146 C C . GLY D 1 190 ? -11.829 -8.582 139.048 1.00 22.21 190 GLY D C 1
ATOM 13147 O O . GLY D 1 190 ? -10.921 -8.099 139.763 1.00 19.17 190 GLY D O 1
ATOM 13148 N N . GLY D 1 191 ? -12.189 -8.067 137.897 1.00 21.22 191 GLY D N 1
ATOM 13149 C CA . GLY D 1 191 ? -11.442 -6.918 137.333 1.00 23.00 191 GLY D CA 1
ATOM 13150 C C . GLY D 1 191 ? -11.856 -5.595 137.941 1.00 22.36 191 GLY D C 1
ATOM 13151 O O . GLY D 1 191 ? -12.916 -5.479 138.580 1.00 21.53 191 GLY D O 1
ATOM 13152 N N . GLY D 1 192 ? -10.995 -4.613 137.749 1.00 21.46 192 GLY D N 1
ATOM 13153 C CA . GLY D 1 192 ? -11.262 -3.231 138.101 1.00 22.21 192 GLY D CA 1
ATOM 13154 C C . GLY D 1 192 ? -11.152 -2.917 139.587 1.00 22.68 192 GLY D C 1
ATOM 13155 O O . GLY D 1 192 ? -11.753 -1.939 140.030 1.00 24.87 192 GLY D O 1
ATOM 13156 N N . ASN D 1 193 ? -10.378 -3.724 140.324 1.00 20.70 193 ASN D N 1
ATOM 13157 C CA . ASN D 1 193 ? -10.277 -3.692 141.785 1.00 21.57 193 ASN D CA 1
ATOM 13158 C C . ASN D 1 193 ? -8.919 -3.299 142.368 1.00 23.44 193 ASN D C 1
ATOM 13159 O O . ASN D 1 193 ? -8.831 -2.442 143.251 1.00 23.60 193 ASN D O 1
ATOM 13164 N N . PHE D 1 194 ? -7.856 -3.906 141.887 1.00 22.07 194 PHE D N 1
ATOM 13165 C CA . PHE D 1 194 ? -6.596 -3.815 142.594 1.00 22.88 194 PHE D CA 1
ATOM 13166 C C . PHE D 1 194 ? -5.545 -2.994 141.899 1.00 24.44 194 PHE D C 1
ATOM 13167 O O . PHE D 1 194 ? -4.575 -2.590 142.529 1.00 26.64 194 PHE D O 1
ATOM 13175 N N . GLY D 1 195 ? -5.710 -2.770 140.612 1.00 23.70 195 GLY D N 1
ATOM 13176 C CA . GLY D 1 195 ? -4.663 -2.219 139.802 1.00 23.64 195 GLY D CA 1
ATOM 13177 C C . GLY D 1 195 ? -4.852 -2.670 138.367 1.00 22.49 195 GLY D C 1
ATOM 13178 O O . GLY D 1 195 ? -5.821 -3.409 138.034 1.00 24.10 195 GLY D O 1
ATOM 13179 N N . VAL D 1 196 ? -3.970 -2.216 137.504 1.00 19.59 196 VAL D N 1
ATOM 13180 C CA . VAL D 1 196 ? -4.073 -2.571 136.093 1.00 18.83 196 VAL D CA 1
ATOM 13181 C C . VAL D 1 196 ? -3.239 -3.758 135.817 1.00 18.60 196 VAL D C 1
ATOM 13182 O O . VAL D 1 196 ? -1.977 -3.714 135.917 1.00 16.99 196 VAL D O 1
ATOM 13186 N N . ILE D 1 197 ? -3.913 -4.852 135.504 1.00 18.72 197 ILE D N 1
ATOM 13187 C CA . ILE D 1 197 ? -3.240 -6.060 135.120 1.00 19.87 197 ILE D CA 1
ATOM 13188 C C . ILE D 1 197 ? -2.656 -5.892 133.721 1.00 19.68 197 ILE D C 1
ATOM 13189 O O . ILE D 1 197 ? -3.380 -5.590 132.775 1.00 19.90 197 ILE D O 1
ATOM 13194 N N . THR D 1 198 ? -1.358 -6.130 133.554 1.00 19.52 198 THR D N 1
ATOM 13195 C CA . THR D 1 198 ? -0.728 -5.899 132.264 1.00 20.83 198 THR D CA 1
ATOM 13196 C C . THR D 1 198 ? -0.442 -7.234 131.610 1.00 20.36 198 THR D C 1
ATOM 13197 O O . THR D 1 198 ? -0.505 -7.352 130.378 1.00 20.58 198 THR D O 1
ATOM 13201 N N . ARG D 1 199 ? -0.143 -8.257 132.412 1.00 21.75 199 ARG D N 1
ATOM 13202 C CA . ARG D 1 199 ? 0.074 -9.574 131.857 1.00 21.71 199 ARG D CA 1
ATOM 13203 C C . ARG D 1 199 ? -0.103 -10.659 132.896 1.00 22.18 199 ARG D C 1
ATOM 13204 O O . ARG D 1 199 ? 0.057 -10.429 134.087 1.00 22.02 199 ARG D O 1
ATOM 13212 N N . TYR D 1 200 ? -0.476 -11.839 132.431 1.00 18.19 200 TYR D N 1
ATOM 13213 C CA . TYR D 1 200 ? -0.618 -13.044 133.249 1.00 19.43 200 TYR D CA 1
ATOM 13214 C C . TYR D 1 200 ? 0.411 -14.052 132.756 1.00 19.94 200 TYR D C 1
ATOM 13215 O O . TYR D 1 200 ? 0.789 -13.991 131.580 1.00 19.67 200 TYR D O 1
ATOM 13224 N N . TRP D 1 201 ? 0.818 -15.001 133.613 1.00 19.67 201 TRP D N 1
ATOM 13225 C CA . TRP D 1 201 ? 1.626 -16.133 133.217 1.00 20.07 201 TRP D CA 1
ATOM 13226 C C . TRP D 1 201 ? 0.860 -17.386 133.606 1.00 20.64 201 TRP D C 1
ATOM 13227 O O . TRP D 1 201 ? 0.410 -17.523 134.766 1.00 19.88 201 TRP D O 1
ATOM 13238 N N . LEU D 1 202 ? 0.680 -18.311 132.646 1.00 20.66 202 LEU D N 1
ATOM 13239 C CA . LEU D 1 202 ? -0.038 -19.538 132.901 1.00 20.89 202 LEU D CA 1
ATOM 13240 C C . LEU D 1 202 ? 0.807 -20.783 132.805 1.00 20.74 202 LEU D C 1
ATOM 13241 O O . LEU D 1 202 ? 1.575 -20.935 131.867 1.00 23.07 202 LEU D O 1
ATOM 13246 N N . ARG D 1 203 ? 0.588 -21.696 133.732 1.00 19.93 203 ARG D N 1
ATOM 13247 C CA . ARG D 1 203 ? 1.307 -22.918 133.795 1.00 23.11 203 ARG D CA 1
ATOM 13248 C C . ARG D 1 203 ? 0.588 -23.863 134.725 1.00 21.89 203 ARG D C 1
ATOM 13249 O O . ARG D 1 203 ? 0.036 -23.430 135.718 1.00 22.29 203 ARG D O 1
ATOM 13257 N N . SER D 1 204 ? 0.590 -25.152 134.401 1.00 21.92 204 SER D N 1
ATOM 13258 C CA . SER D 1 204 ? 0.130 -26.168 135.337 1.00 24.59 204 SER D CA 1
ATOM 13259 C C . SER D 1 204 ? 1.037 -26.154 136.577 1.00 29.72 204 SER D C 1
ATOM 13260 O O . SER D 1 204 ? 2.270 -26.190 136.438 1.00 27.87 204 SER D O 1
ATOM 13263 N N . PRO D 1 205 ? 0.439 -26.081 137.779 1.00 32.66 205 PRO D N 1
ATOM 13264 C CA . PRO D 1 205 ? 1.228 -26.114 139.031 1.00 40.23 205 PRO D CA 1
ATOM 13265 C C . PRO D 1 205 ? 2.231 -27.273 139.095 1.00 44.43 205 PRO D C 1
ATOM 13266 O O . PRO D 1 205 ? 3.370 -27.099 139.539 1.00 48.26 205 PRO D O 1
ATOM 13270 N N . ASP D 1 206 ? 1.793 -28.422 138.603 1.00 44.45 206 ASP D N 1
ATOM 13271 C CA . ASP D 1 206 ? 2.578 -29.670 138.587 1.00 51.22 206 ASP D CA 1
ATOM 13272 C C . ASP D 1 206 ? 3.195 -30.042 137.199 1.00 50.25 206 ASP D C 1
ATOM 13273 O O . ASP D 1 206 ? 3.297 -31.218 136.852 1.00 51.19 206 ASP D O 1
ATOM 13278 N N . ALA D 1 207 ? 3.612 -29.063 136.407 1.00 47.90 207 ALA D N 1
ATOM 13279 C CA . ALA D 1 207 ? 4.142 -29.345 135.069 1.00 43.04 207 ALA D CA 1
ATOM 13280 C C . ALA D 1 207 ? 5.544 -30.031 135.097 1.00 46.00 207 ALA D C 1
ATOM 13281 O O . ALA D 1 207 ? 6.375 -29.724 135.941 1.00 44.18 207 ALA D O 1
ATOM 13283 N N . VAL D 1 208 ? 5.795 -30.945 134.156 1.00 49.62 208 VAL D N 1
ATOM 13284 C CA . VAL D 1 208 ? 7.084 -31.667 134.042 1.00 46.93 208 VAL D CA 1
ATOM 13285 C C . VAL D 1 208 ? 8.090 -30.902 133.180 1.00 48.37 208 VAL D C 1
ATOM 13286 O O . VAL D 1 208 ? 7.763 -30.394 132.101 1.00 45.43 208 VAL D O 1
ATOM 13290 N N . GLY D 1 209 ? 9.332 -30.841 133.638 1.00 47.39 209 GLY D N 1
ATOM 13291 C CA . GLY D 1 209 ? 10.391 -30.267 132.822 1.00 46.53 209 GLY D CA 1
ATOM 13292 C C . GLY D 1 209 ? 10.110 -28.806 132.570 1.00 47.92 209 GLY D C 1
ATOM 13293 O O . GLY D 1 209 ? 9.471 -28.138 133.374 1.00 49.30 209 GLY D O 1
ATOM 13294 N N . ASP D 1 210 ? 10.577 -28.297 131.446 1.00 43.72 210 ASP D N 1
ATOM 13295 C CA . ASP D 1 210 ? 10.370 -26.901 131.138 1.00 41.52 210 ASP D CA 1
ATOM 13296 C C . ASP D 1 210 ? 9.961 -26.699 129.671 1.00 36.53 210 ASP D C 1
ATOM 13297 O O . ASP D 1 210 ? 9.909 -25.562 129.177 1.00 36.10 210 ASP D O 1
ATOM 13302 N N . ALA D 1 211 ? 9.648 -27.790 128.970 1.00 34.68 211 ALA D N 1
ATOM 13303 C CA . ALA D 1 211 ? 9.184 -27.673 127.599 1.00 33.95 211 ALA D CA 1
ATOM 13304 C C . ALA D 1 211 ? 7.799 -27.026 127.631 1.00 31.52 211 ALA D C 1
ATOM 13305 O O . ALA D 1 211 ? 6.966 -27.365 128.482 1.00 31.47 211 ALA D O 1
ATOM 13307 N N . PRO D 1 212 ? 7.558 -26.082 126.718 1.00 29.54 212 PRO D N 1
ATOM 13308 C CA . PRO D 1 212 ? 6.207 -25.504 126.610 1.00 27.39 212 PRO D CA 1
ATOM 13309 C C . PRO D 1 212 ? 5.121 -26.546 126.367 1.00 26.89 212 PRO D C 1
ATOM 13310 O O . PRO D 1 212 ? 4.046 -26.399 126.837 1.00 27.58 212 PRO D O 1
ATOM 13314 N N . GLU D 1 213 ? 5.415 -27.619 125.655 1.00 27.96 213 GLU D N 1
ATOM 13315 C CA . GLU D 1 213 ? 4.400 -28.610 125.335 1.00 27.59 213 GLU D CA 1
ATOM 13316 C C . GLU D 1 213 ? 3.894 -29.329 126.597 1.00 29.45 213 GLU D C 1
ATOM 13317 O O . GLU D 1 213 ? 2.862 -29.980 126.555 1.00 26.37 213 GLU D O 1
ATOM 13323 N N . GLU D 1 214 ? 4.639 -29.215 127.689 1.00 29.16 214 GLU D N 1
ATOM 13324 C CA . GLU D 1 214 ? 4.283 -29.804 128.975 1.00 32.28 214 GLU D CA 1
ATOM 13325 C C . GLU D 1 214 ? 3.761 -28.804 130.003 1.00 27.67 214 GLU D C 1
ATOM 13326 O O . GLU D 1 214 ? 3.256 -29.226 131.035 1.00 26.62 214 GLU D O 1
ATOM 13332 N N . ALA D 1 215 ? 3.824 -27.505 129.708 1.00 23.71 215 ALA D N 1
ATOM 13333 C CA . ALA D 1 215 ? 3.586 -26.466 130.715 1.00 22.56 215 ALA D CA 1
ATOM 13334 C C . ALA D 1 215 ? 2.108 -26.199 130.959 1.00 21.75 215 ALA D C 1
ATOM 13335 O O . ALA D 1 215 ? 1.763 -25.633 131.985 1.00 23.17 215 ALA D O 1
ATOM 13337 N N . LEU D 1 216 ? 1.260 -26.538 130.003 1.00 20.41 216 LEU D N 1
ATOM 13338 C CA . LEU D 1 216 ? -0.225 -26.532 130.148 1.00 19.99 216 LEU D CA 1
ATOM 13339 C C . LEU D 1 216 ? -0.761 -27.849 129.633 1.00 21.94 216 LEU D C 1
ATOM 13340 O O . LEU D 1 216 ? -0.053 -28.535 128.890 1.00 24.17 216 LEU D O 1
ATOM 13345 N N . PRO D 1 217 ? -2.037 -28.175 129.934 1.00 21.56 217 PRO D N 1
ATOM 13346 C CA . PRO D 1 217 ? -2.570 -29.494 129.571 1.00 23.45 217 PRO D CA 1
ATOM 13347 C C . PRO D 1 217 ? -2.807 -29.621 128.093 1.00 23.85 217 PRO D C 1
ATOM 13348 O O . PRO D 1 217 ? -3.105 -28.618 127.415 1.00 23.65 217 PRO D O 1
ATOM 13352 N N . ARG D 1 218 ? -2.698 -30.840 127.600 1.00 23.65 218 ARG D N 1
ATOM 13353 C CA . ARG D 1 218 ? -3.115 -31.140 126.230 1.00 24.65 218 ARG D CA 1
ATOM 13354 C C . ARG D 1 218 ? -4.581 -31.481 126.254 1.00 24.85 218 ARG D C 1
ATOM 13355 O O . ARG D 1 218 ? -4.993 -32.356 127.024 1.00 26.09 218 ARG D O 1
ATOM 13363 N N . PRO D 1 219 ? -5.386 -30.825 125.420 1.00 21.29 219 PRO D N 1
ATOM 13364 C CA . PRO D 1 219 ? -6.801 -31.240 125.393 1.00 22.09 219 PRO D CA 1
ATOM 13365 C C . PRO D 1 219 ? -6.971 -32.615 124.755 1.00 23.51 219 PRO D C 1
ATOM 13366 O O . PRO D 1 219 ? -6.055 -33.084 124.054 1.00 22.63 219 PRO D O 1
ATOM 13370 N N . PRO D 1 220 ? -8.105 -33.313 125.031 1.00 24.31 220 PRO D N 1
ATOM 13371 C CA . PRO D 1 220 ? -8.346 -34.553 124.265 1.00 25.93 220 PRO D CA 1
ATOM 13372 C C . PRO D 1 220 ? -8.297 -34.249 122.787 1.00 26.36 220 PRO D C 1
ATOM 13373 O O . PRO D 1 220 ? -8.637 -33.130 122.386 1.00 26.78 220 PRO D O 1
ATOM 13377 N N . ALA D 1 221 ? -7.851 -35.193 121.974 1.00 27.04 221 ALA D N 1
ATOM 13378 C CA . ALA D 1 221 ? -7.585 -34.857 120.575 1.00 28.31 221 ALA D CA 1
ATOM 13379 C C . ALA D 1 221 ? -8.881 -34.684 119.791 1.00 25.94 221 ALA D C 1
ATOM 13380 O O . ALA D 1 221 ? -8.932 -33.888 118.860 1.00 24.87 221 ALA D O 1
ATOM 13382 N N . SER D 1 222 ? -9.892 -35.475 120.110 1.00 26.09 222 SER D N 1
ATOM 13383 C CA . SER D 1 222 ? -11.162 -35.293 119.436 1.00 26.22 222 SER D CA 1
ATOM 13384 C C . SER D 1 222 ? -12.354 -35.656 120.278 1.00 23.12 222 SER D C 1
ATOM 13385 O O . SER D 1 222 ? -12.236 -36.341 121.337 1.00 22.77 222 SER D O 1
ATOM 13388 N N . PHE D 1 223 ? -13.496 -35.144 119.836 1.00 21.87 223 PHE D N 1
ATOM 13389 C CA . PHE D 1 223 ? -14.746 -35.226 120.574 1.00 22.34 223 PHE D CA 1
ATOM 13390 C C . PHE D 1 223 ? -15.873 -35.744 119.721 1.00 22.24 223 PHE D C 1
ATOM 13391 O O . PHE D 1 223 ? -15.911 -35.456 118.514 1.00 22.96 223 PHE D O 1
ATOM 13399 N N . HIS D 1 224 ? -16.770 -36.500 120.367 1.00 23.54 224 HIS D N 1
ATOM 13400 C CA . HIS D 1 224 ? -18.145 -36.749 119.848 1.00 24.98 224 HIS D CA 1
ATOM 13401 C C . HIS D 1 224 ? -18.999 -35.581 120.258 1.00 24.82 224 HIS D C 1
ATOM 13402 O O . HIS D 1 224 ? -19.013 -35.183 121.459 1.00 22.38 224 HIS D O 1
ATOM 13409 N N . VAL D 1 225 ? -19.701 -34.999 119.291 1.00 25.59 225 VAL D N 1
ATOM 13410 C CA . VAL D 1 225 ? -20.513 -33.818 119.502 1.00 24.89 225 VAL D CA 1
ATOM 13411 C C . VAL D 1 225 ? -21.951 -34.108 119.111 1.00 26.14 225 VAL D C 1
ATOM 13412 O O . VAL D 1 225 ? -22.189 -34.724 118.059 1.00 26.48 225 VAL D O 1
ATOM 13416 N N . ALA D 1 226 ? -22.892 -33.741 119.976 1.00 23.24 226 ALA D N 1
ATOM 13417 C CA . ALA D 1 226 ? -24.339 -33.862 119.700 1.00 23.96 226 ALA D CA 1
ATOM 13418 C C . ALA D 1 226 ? -24.934 -32.468 119.758 1.00 27.35 226 ALA D C 1
ATOM 13419 O O . ALA D 1 226 ? -24.600 -31.689 120.651 1.00 26.00 226 ALA D O 1
ATOM 13421 N N . ARG D 1 227 ? -25.803 -32.153 118.800 1.00 26.90 227 ARG D N 1
ATOM 13422 C CA . ARG D 1 227 ? -26.560 -30.910 118.788 1.00 28.59 227 ARG D CA 1
ATOM 13423 C C . ARG D 1 227 ? -28.007 -31.250 118.677 1.00 29.91 227 ARG D C 1
ATOM 13424 O O . ARG D 1 227 ? -28.400 -32.001 117.776 1.00 29.39 227 ARG D O 1
ATOM 13432 N N . VAL D 1 228 ? -28.788 -30.779 119.640 1.00 26.83 228 VAL D N 1
ATOM 13433 C CA . VAL D 1 228 ? -30.149 -31.265 119.824 1.00 28.73 228 VAL D CA 1
ATOM 13434 C C . VAL D 1 228 ? -31.057 -30.059 119.833 1.00 29.15 228 VAL D C 1
ATOM 13435 O O . VAL D 1 228 ? -30.689 -28.959 120.328 1.00 25.71 228 VAL D O 1
ATOM 13439 N N . SER D 1 229 ? -32.257 -30.237 119.300 1.00 28.24 229 SER D N 1
ATOM 13440 C CA . SER D 1 229 ? -33.219 -29.193 119.443 1.00 28.86 229 SER D CA 1
ATOM 13441 C C . SER D 1 229 ? -34.615 -29.717 119.614 1.00 28.76 229 SER D C 1
ATOM 13442 O O . SER D 1 229 ? -34.933 -30.809 119.141 1.00 32.95 229 SER D O 1
ATOM 13445 N N . TRP D 1 230 ? -35.416 -28.974 120.367 1.00 27.05 230 TRP D N 1
ATOM 13446 C CA . TRP D 1 230 ? -36.779 -29.398 120.646 1.00 27.91 230 TRP D CA 1
ATOM 13447 C C . TRP D 1 230 ? -37.688 -28.260 120.206 1.00 29.36 230 TRP D C 1
ATOM 13448 O O . TRP D 1 230 ? -37.516 -27.092 120.619 1.00 29.43 230 TRP D O 1
ATOM 13459 N N . SER D 1 231 ? -38.663 -28.577 119.363 1.00 28.02 231 SER D N 1
ATOM 13460 C CA . SER D 1 231 ? -39.481 -27.520 118.789 1.00 27.67 231 SER D CA 1
ATOM 13461 C C . SER D 1 231 ? -40.407 -27.017 119.907 1.00 26.88 231 SER D C 1
ATOM 13462 O O . SER D 1 231 ? -40.911 -27.817 120.711 1.00 29.43 231 SER D O 1
ATOM 13465 N N . TRP D 1 232 ? -40.583 -25.704 119.964 1.00 29.01 232 TRP D N 1
ATOM 13466 C CA . TRP D 1 232 ? -41.598 -25.075 120.822 1.00 30.34 232 TRP D CA 1
ATOM 13467 C C . TRP D 1 232 ? -43.061 -25.354 120.360 1.00 35.38 232 TRP D C 1
ATOM 13468 O O . TRP D 1 232 ? -44.002 -25.212 121.161 1.00 36.84 232 TRP D O 1
ATOM 13479 N N . ALA D 1 233 ? -43.254 -25.736 119.101 1.00 35.52 233 ALA D N 1
ATOM 13480 C CA . ALA D 1 233 ? -44.632 -25.860 118.545 1.00 38.37 233 ALA D CA 1
ATOM 13481 C C . ALA D 1 233 ? -45.566 -26.628 119.476 1.00 38.50 233 ALA D C 1
ATOM 13482 O O . ALA D 1 233 ? -46.628 -26.122 119.847 1.00 43.09 233 ALA D O 1
ATOM 13484 N N . GLU D 1 234 ? -45.177 -27.810 119.928 1.00 38.95 234 GLU D N 1
ATOM 13485 C CA . GLU D 1 234 ? -46.061 -28.552 120.842 1.00 43.75 234 GLU D CA 1
ATOM 13486 C C . GLU D 1 234 ? -45.547 -28.697 122.265 1.00 43.25 234 GLU D C 1
ATOM 13487 O O . GLU D 1 234 ? -46.044 -29.553 123.009 1.00 46.47 234 GLU D O 1
ATOM 13493 N N . LEU D 1 235 ? -44.568 -27.885 122.666 1.00 38.71 235 LEU D N 1
ATOM 13494 C CA . LEU D 1 235 ? -44.003 -28.007 123.993 1.00 39.50 235 LEU D CA 1
ATOM 13495 C C . LEU D 1 235 ? -44.945 -27.497 125.086 1.00 36.70 235 LEU D C 1
ATOM 13496 O O . LEU D 1 235 ? -45.336 -26.341 125.100 1.00 44.85 235 LEU D O 1
ATOM 13501 N N . THR D 1 236 ? -45.240 -28.352 126.037 1.00 34.66 236 THR D N 1
ATOM 13502 C CA . THR D 1 236 ? -46.152 -28.034 127.093 1.00 33.68 236 THR D CA 1
ATOM 13503 C C . THR D 1 236 ? -45.337 -27.737 128.338 1.00 30.83 236 THR D C 1
ATOM 13504 O O . THR D 1 236 ? -44.146 -28.005 128.384 1.00 29.72 236 THR D O 1
ATOM 13508 N N . GLU D 1 237 ? -45.992 -27.202 129.354 1.00 31.20 237 GLU D N 1
ATOM 13509 C CA . GLU D 1 237 ? -45.366 -27.021 130.642 1.00 31.69 237 GLU D CA 1
ATOM 13510 C C . GLU D 1 237 ? -44.845 -28.333 131.225 1.00 31.76 237 GLU D C 1
ATOM 13511 O O . GLU D 1 237 ? -43.714 -28.394 131.743 1.00 27.39 237 GLU D O 1
ATOM 13517 N N . ALA D 1 238 ? -45.635 -29.398 131.130 1.00 29.67 238 ALA D N 1
ATOM 13518 C CA . ALA D 1 238 ? -45.168 -30.703 131.610 1.00 30.78 238 ALA D CA 1
ATOM 13519 C C . ALA D 1 238 ? -43.864 -31.179 130.947 1.00 31.11 238 ALA D C 1
ATOM 13520 O O . ALA D 1 238 ? -42.950 -31.640 131.670 1.00 30.78 238 ALA D O 1
ATOM 13522 N N . ASP D 1 239 ? -43.778 -31.065 129.610 1.00 31.05 239 ASP D N 1
ATOM 13523 C CA . ASP D 1 239 ? -42.593 -31.476 128.834 1.00 31.49 239 ASP D CA 1
ATOM 13524 C C . ASP D 1 239 ? -41.381 -30.658 129.248 1.00 30.86 239 ASP D C 1
ATOM 13525 O O . ASP D 1 239 ? -40.326 -31.221 129.469 1.00 28.86 239 ASP D O 1
ATOM 13530 N N . TYR D 1 240 ? -41.533 -29.330 129.272 1.00 29.10 240 TYR D N 1
ATOM 13531 C CA . TYR D 1 240 ? -40.476 -28.439 129.755 1.00 27.22 240 TYR D CA 1
ATOM 13532 C C . TYR D 1 240 ? -39.968 -28.793 131.152 1.00 27.53 240 TYR D C 1
ATOM 13533 O O . TYR D 1 240 ? -38.733 -28.956 131.362 1.00 28.29 240 TYR D O 1
ATOM 13542 N N . VAL D 1 241 ? -40.873 -28.844 132.128 1.00 26.18 241 VAL D N 1
ATOM 13543 C CA . VAL D 1 241 ? -40.489 -29.211 133.498 1.00 26.28 241 VAL D CA 1
ATOM 13544 C C . VAL D 1 241 ? -39.758 -30.567 133.532 1.00 28.63 241 VAL D C 1
ATOM 13545 O O . VAL D 1 241 ? -38.712 -30.723 134.200 1.00 28.53 241 VAL D O 1
ATOM 13549 N N . ARG D 1 242 ? -40.283 -31.553 132.817 1.00 28.24 242 ARG D N 1
ATOM 13550 C CA . ARG D 1 242 ? -39.640 -32.876 132.817 1.00 28.61 242 ARG D CA 1
ATOM 13551 C C . ARG D 1 242 ? -38.263 -32.907 132.120 1.00 25.43 242 ARG D C 1
ATOM 13552 O O . ARG D 1 242 ? -37.341 -33.541 132.618 1.00 26.66 242 ARG D O 1
ATOM 13560 N N . LEU D 1 243 ? -38.149 -32.261 130.971 1.00 25.94 243 LEU D N 1
ATOM 13561 C CA . LEU D 1 243 ? -36.889 -32.181 130.246 1.00 26.78 243 LEU D CA 1
ATOM 13562 C C . LEU D 1 243 ? -35.760 -31.542 131.054 1.00 24.17 243 LEU D C 1
ATOM 13563 O O . LEU D 1 243 ? -34.661 -32.082 131.122 1.00 24.91 243 LEU D O 1
ATOM 13568 N N . VAL D 1 244 ? -36.042 -30.377 131.635 1.00 24.08 244 VAL D N 1
ATOM 13569 C CA . VAL D 1 244 ? -35.090 -29.689 132.478 1.00 23.43 244 VAL D CA 1
ATOM 13570 C C . VAL D 1 244 ? -34.765 -30.518 133.729 1.00 25.10 244 VAL D C 1
ATOM 13571 O O . VAL D 1 244 ? -33.580 -30.633 134.084 1.00 22.28 244 VAL D O 1
ATOM 13575 N N . SER D 1 245 ? -35.774 -31.128 134.383 1.00 23.43 245 SER D N 1
ATOM 13576 C CA . SER D 1 245 ? -35.508 -32.007 135.528 1.00 24.19 245 SER D CA 1
ATOM 13577 C C . SER D 1 245 ? -34.604 -33.172 135.142 1.00 25.12 245 SER D C 1
ATOM 13578 O O . SER D 1 245 ? -33.673 -33.527 135.893 1.00 24.86 245 SER D O 1
ATOM 13581 N N . ASN D 1 246 ? -34.891 -33.785 133.983 1.00 24.18 246 ASN D N 1
ATOM 13582 C CA . ASN D 1 246 ? -34.088 -34.897 133.508 1.00 23.22 246 ASN D CA 1
ATOM 13583 C C . ASN D 1 246 ? -32.642 -34.446 133.324 1.00 22.59 246 ASN D C 1
ATOM 13584 O O . ASN D 1 246 ? -31.756 -35.175 133.667 1.00 23.39 246 ASN D O 1
ATOM 13589 N N . PHE D 1 247 ? -32.425 -33.260 132.758 1.00 20.88 247 PHE D N 1
ATOM 13590 C CA . PHE D 1 247 ? -31.079 -32.709 132.584 1.00 21.96 247 PHE D CA 1
ATOM 13591 C C . PHE D 1 247 ? -30.380 -32.471 133.910 1.00 22.39 247 PHE D C 1
ATOM 13592 O O . PHE D 1 247 ? -29.190 -32.851 134.113 1.00 23.58 247 PHE D O 1
ATOM 13600 N N . LEU D 1 248 ? -31.072 -31.768 134.807 1.00 23.73 248 LEU D N 1
ATOM 13601 C CA . LEU D 1 248 ? -30.503 -31.475 136.131 1.00 24.93 248 LEU D CA 1
ATOM 13602 C C . LEU D 1 248 ? -30.170 -32.755 136.892 1.00 25.45 248 LEU D C 1
ATOM 13603 O O . LEU D 1 248 ? -29.075 -32.867 137.480 1.00 24.58 248 LEU D O 1
ATOM 13608 N N . ASP D 1 249 ? -31.112 -33.689 136.900 1.00 25.20 249 ASP D N 1
ATOM 13609 C CA . ASP D 1 249 ? -30.921 -34.973 137.587 1.00 26.63 249 ASP D CA 1
ATOM 13610 C C . ASP D 1 249 ? -29.656 -35.642 137.099 1.00 24.27 249 ASP D C 1
ATOM 13611 O O . ASP D 1 249 ? -28.813 -36.069 137.900 1.00 25.53 249 ASP D O 1
ATOM 13616 N N . TRP D 1 250 ? -29.535 -35.752 135.778 1.00 22.28 250 TRP D N 1
ATOM 13617 C CA . TRP D 1 250 ? -28.389 -36.410 135.203 1.00 22.64 250 TRP D CA 1
ATOM 13618 C C . TRP D 1 250 ? -27.136 -35.643 135.611 1.00 20.69 250 TRP D C 1
ATOM 13619 O O . TRP D 1 250 ? -26.154 -36.232 136.029 1.00 20.31 250 TRP D O 1
ATOM 13630 N N . GLN D 1 251 ? -27.154 -34.325 135.453 1.00 21.64 251 GLN D N 1
ATOM 13631 C CA . GLN D 1 251 ? -25.956 -33.546 135.786 1.00 20.61 251 GLN D CA 1
ATOM 13632 C C . GLN D 1 251 ? -25.533 -33.648 137.260 1.00 22.02 251 GLN D C 1
ATOM 13633 O O . GLN D 1 251 ? -24.333 -33.742 137.572 1.00 22.59 251 GLN D O 1
ATOM 13639 N N . LEU D 1 252 ? -26.496 -33.647 138.165 1.00 22.29 252 LEU D N 1
ATOM 13640 C CA . LEU D 1 252 ? -26.205 -33.708 139.590 1.00 24.84 252 LEU D CA 1
ATOM 13641 C C . LEU D 1 252 ? -25.666 -35.088 140.025 1.00 26.47 252 LEU D C 1
ATOM 13642 O O . LEU D 1 252 ? -25.095 -35.195 141.085 1.00 27.16 252 LEU D O 1
ATOM 13647 N N . ARG D 1 253 ? -25.807 -36.099 139.182 1.00 23.88 253 ARG D N 1
ATOM 13648 C CA . ARG D 1 253 ? -25.295 -37.453 139.480 1.00 27.45 253 ARG D CA 1
ATOM 13649 C C . ARG D 1 253 ? -23.919 -37.582 138.875 1.00 26.04 253 ARG D C 1
ATOM 13650 O O . ARG D 1 253 ? -23.246 -38.543 139.126 1.00 24.39 253 ARG D O 1
ATOM 13658 N N . ASN D 1 254 ? -23.514 -36.598 138.067 1.00 22.28 254 ASN D N 1
ATOM 13659 C CA . ASN D 1 254 ? -22.349 -36.709 137.225 1.00 21.21 254 ASN D CA 1
ATOM 13660 C C . ASN D 1 254 ? -21.446 -35.455 137.217 1.00 21.54 254 ASN D C 1
ATOM 13661 O O . ASN D 1 254 ? -20.901 -35.100 136.186 1.00 20.83 254 ASN D O 1
ATOM 13666 N N . CYS D 1 255 ? -21.306 -34.787 138.359 1.00 21.10 255 CYS D N 1
ATOM 13667 C CA . CYS D 1 255 ? -20.604 -33.524 138.397 1.00 22.83 255 CYS D CA 1
ATOM 13668 C C . CYS D 1 255 ? -19.303 -33.576 139.219 1.00 22.11 255 CYS D C 1
ATOM 13669 O O . CYS D 1 255 ? -18.805 -32.530 139.622 1.00 23.58 255 CYS D O 1
ATOM 13672 N N . THR D 1 256 ? -18.765 -34.766 139.464 1.00 22.02 256 THR D N 1
ATOM 13673 C CA . THR D 1 256 ? -17.530 -34.887 140.242 1.00 24.01 256 THR D CA 1
ATOM 13674 C C . THR D 1 256 ? -16.495 -35.686 139.506 1.00 22.97 256 THR D C 1
ATOM 13675 O O . THR D 1 256 ? -16.826 -36.470 138.649 1.00 20.79 256 THR D O 1
ATOM 13679 N N . VAL D 1 257 ? -15.233 -35.524 139.883 1.00 21.80 257 VAL D N 1
ATOM 13680 C CA . VAL D 1 257 ? -14.141 -36.169 139.197 1.00 25.34 257 VAL D CA 1
ATOM 13681 C C . VAL D 1 257 ? -14.219 -37.693 139.208 1.00 24.31 257 VAL D C 1
ATOM 13682 O O . VAL D 1 257 ? -13.739 -38.358 138.277 1.00 25.26 257 VAL D O 1
ATOM 13686 N N . ASP D 1 258 ? -14.859 -38.253 140.202 1.00 23.80 258 ASP D N 1
ATOM 13687 C CA . ASP D 1 258 ? -15.100 -39.716 140.214 1.00 26.57 258 ASP D CA 1
ATOM 13688 C C . ASP D 1 258 ? -16.215 -40.228 139.284 1.00 27.56 258 ASP D C 1
ATOM 13689 O O . ASP D 1 258 ? -16.369 -41.436 139.105 1.00 27.84 258 ASP D O 1
ATOM 13694 N N . SER D 1 259 ? -16.996 -39.346 138.671 1.00 26.56 259 SER D N 1
ATOM 13695 C CA . SER D 1 259 ? -18.013 -39.807 137.737 1.00 26.91 259 SER D CA 1
ATOM 13696 C C . SER D 1 259 ? -17.384 -40.309 136.429 1.00 27.18 259 SER D C 1
ATOM 13697 O O . SER D 1 259 ? -16.579 -39.611 135.794 1.00 24.93 259 SER D O 1
ATOM 13700 N N . PRO D 1 260 ? -17.765 -41.524 135.980 1.00 26.05 260 PRO D N 1
ATOM 13701 C CA . PRO D 1 260 ? -17.258 -41.973 134.691 1.00 25.84 260 PRO D CA 1
ATOM 13702 C C . PRO D 1 260 ? -17.826 -41.170 133.477 1.00 24.48 260 PRO D C 1
ATOM 13703 O O . PRO D 1 260 ? -17.394 -41.377 132.338 1.00 26.09 260 PRO D O 1
ATOM 13707 N N . ASN D 1 261 ? -18.777 -40.275 133.724 1.00 22.55 261 ASN D N 1
ATOM 13708 C CA . ASN D 1 261 ? -19.313 -39.406 132.703 1.00 22.08 261 ASN D CA 1
ATOM 13709 C C . ASN D 1 261 ? -18.797 -37.965 132.821 1.00 21.54 261 ASN D C 1
ATOM 13710 O O . ASN D 1 261 ? -19.345 -37.056 132.136 1.00 21.03 261 ASN D O 1
ATOM 13715 N N . ILE D 1 262 ? -17.720 -37.731 133.607 1.00 20.70 262 ILE D N 1
ATOM 13716 C CA . ILE D 1 262 ? -17.303 -36.341 133.871 1.00 20.21 262 ILE D CA 1
ATOM 13717 C C . ILE D 1 262 ? -16.853 -35.669 132.591 1.00 19.80 262 ILE D C 1
ATOM 13718 O O . ILE D 1 262 ? -16.944 -34.447 132.472 1.00 20.68 262 ILE D O 1
ATOM 13723 N N . GLY D 1 263 ? -16.382 -36.451 131.620 1.00 19.24 263 GLY D N 1
ATOM 13724 C CA . GLY D 1 263 ? -15.891 -35.913 130.319 1.00 20.08 263 GLY D CA 1
ATOM 13725 C C . GLY D 1 263 ? -16.984 -35.376 129.416 1.00 20.48 263 GLY D C 1
ATOM 13726 O O . GLY D 1 263 ? -16.719 -34.613 128.492 1.00 20.75 263 GLY D O 1
ATOM 13727 N N . LEU D 1 264 ? -18.230 -35.764 129.687 1.00 20.50 264 LEU D N 1
ATOM 13728 C CA . LEU D 1 264 ? -19.364 -35.239 128.970 1.00 20.35 264 LEU D CA 1
ATOM 13729 C C . LEU D 1 264 ? -19.778 -33.880 129.512 1.00 19.26 264 LEU D C 1
ATOM 13730 O O . LEU D 1 264 ? -20.178 -33.737 130.671 1.00 21.21 264 LEU D O 1
ATOM 13735 N N . TYR D 1 265 ? -19.707 -32.899 128.634 1.00 19.14 265 TYR D N 1
ATOM 13736 C CA . TYR D 1 265 ? -20.105 -31.511 128.876 1.00 18.01 265 TYR D CA 1
ATOM 13737 C C . TYR D 1 265 ? -21.301 -31.156 128.010 1.00 17.74 265 TYR D C 1
ATOM 13738 O O . TYR D 1 265 ? -21.297 -31.400 126.776 1.00 19.05 265 TYR D O 1
ATOM 13747 N N . ALA D 1 266 ? -22.304 -30.569 128.629 1.00 17.86 266 ALA D N 1
ATOM 13748 C CA . ALA D 1 266 ? -23.514 -30.171 127.942 1.00 17.47 266 ALA D CA 1
ATOM 13749 C C . ALA D 1 266 ? -23.999 -28.818 128.395 1.00 17.83 266 ALA D C 1
ATOM 13750 O O . ALA D 1 266 ? -23.835 -28.431 129.560 1.00 18.56 266 ALA D O 1
ATOM 13752 N N . LEU D 1 267 ? -24.610 -28.083 127.462 1.00 19.31 267 LEU D N 1
ATOM 13753 C CA . LEU D 1 267 ? -25.265 -26.827 127.774 1.00 21.35 267 LEU D CA 1
ATOM 13754 C C . LEU D 1 267 ? -26.652 -26.863 127.183 1.00 23.29 267 LEU D C 1
ATOM 13755 O O . LEU D 1 267 ? -26.779 -27.074 126.005 1.00 22.52 267 LEU D O 1
ATOM 13760 N N . LEU D 1 268 ? -27.661 -26.662 128.018 1.00 21.55 268 LEU D N 1
ATOM 13761 C CA . LEU D 1 268 ? -29.039 -26.592 127.594 1.00 22.79 268 LEU D CA 1
ATOM 13762 C C . LEU D 1 268 ? -29.452 -25.127 127.504 1.00 22.67 268 LEU D C 1
ATOM 13763 O O . LEU D 1 268 ? -29.384 -24.399 128.484 1.00 20.28 268 LEU D O 1
ATOM 13768 N N . GLU D 1 269 ? -29.872 -24.699 126.313 1.00 22.41 269 GLU D N 1
ATOM 13769 C CA . GLU D 1 269 ? -30.342 -23.330 126.087 1.00 22.72 269 GLU D CA 1
ATOM 13770 C C . GLU D 1 269 ? -31.871 -23.290 126.008 1.00 22.14 269 GLU D C 1
ATOM 13771 O O . GLU D 1 269 ? -32.456 -23.722 125.031 1.00 22.05 269 GLU D O 1
ATOM 13777 N N . CYS D 1 270 ? -32.487 -22.705 127.009 1.00 21.80 270 CYS D N 1
ATOM 13778 C CA . CYS D 1 270 ? -33.941 -22.596 127.073 1.00 21.71 270 CYS D CA 1
ATOM 13779 C C . CYS D 1 270 ? -34.398 -21.249 126.578 1.00 21.30 270 CYS D C 1
ATOM 13780 O O . CYS D 1 270 ? -34.573 -20.337 127.374 1.00 23.07 270 CYS D O 1
ATOM 13783 N N . PHE D 1 271 ? -34.521 -21.111 125.252 1.00 22.74 271 PHE D N 1
ATOM 13784 C CA . PHE D 1 271 ? -34.922 -19.879 124.614 1.00 22.23 271 PHE D CA 1
ATOM 13785 C C . PHE D 1 271 ? -36.406 -19.603 124.852 1.00 22.52 271 PHE D C 1
ATOM 13786 O O . PHE D 1 271 ? -37.199 -20.529 125.033 1.00 23.72 271 PHE D O 1
ATOM 13794 N N . HIS D 1 272 ? -36.746 -18.313 124.849 1.00 22.98 272 HIS D N 1
ATOM 13795 C CA . HIS D 1 272 ? -38.126 -17.878 124.823 1.00 24.11 272 HIS D CA 1
ATOM 13796 C C . HIS D 1 272 ? -38.814 -18.524 123.599 1.00 23.60 272 HIS D C 1
ATOM 13797 O O . HIS D 1 272 ? -38.179 -18.820 122.597 1.00 23.19 272 HIS D O 1
ATOM 13804 N N . ARG D 1 273 ? -40.108 -18.779 123.698 1.00 23.89 273 ARG D N 1
ATOM 13805 C CA . ARG D 1 273 ? -40.857 -19.424 122.612 1.00 26.11 273 ARG D CA 1
ATOM 13806 C C . ARG D 1 273 ? -40.671 -18.772 121.237 1.00 26.11 273 ARG D C 1
ATOM 13807 O O . ARG D 1 273 ? -40.693 -19.460 120.216 1.00 26.46 273 ARG D O 1
ATOM 13815 N N . SER D 1 274 ? -40.436 -17.469 121.200 1.00 27.14 274 SER D N 1
ATOM 13816 C CA . SER D 1 274 ? -40.210 -16.762 119.944 1.00 28.39 274 SER D CA 1
ATOM 13817 C C . SER D 1 274 ? -38.975 -17.271 119.164 1.00 31.10 274 SER D C 1
ATOM 13818 O O . SER D 1 274 ? -38.909 -17.069 117.944 1.00 29.14 274 SER D O 1
ATOM 13821 N N . ALA D 1 275 ? -38.027 -17.959 119.814 1.00 27.19 275 ALA D N 1
ATOM 13822 C CA . ALA D 1 275 ? -36.894 -18.533 119.068 1.00 29.30 275 ALA D CA 1
ATOM 13823 C C . ALA D 1 275 ? -37.327 -19.764 118.297 1.00 29.58 275 ALA D C 1
ATOM 13824 O O . ALA D 1 275 ? -36.647 -20.165 117.359 1.00 30.81 275 ALA D O 1
ATOM 13826 N N . GLY D 1 276 ? -38.433 -20.376 118.706 1.00 29.85 276 GLY D N 1
ATOM 13827 C CA . GLY D 1 276 ? -38.983 -21.560 118.003 1.00 29.08 276 GLY D CA 1
ATOM 13828 C C . GLY D 1 276 ? -38.460 -22.878 118.556 1.00 28.56 276 GLY D C 1
ATOM 13829 O O . GLY D 1 276 ? -39.011 -23.926 118.275 1.00 25.77 276 GLY D O 1
ATOM 13830 N N . HIS D 1 277 ? -37.380 -22.866 119.337 1.00 26.53 277 HIS D N 1
ATOM 13831 C CA . HIS D 1 277 ? -36.865 -24.125 119.851 1.00 28.90 277 HIS D CA 1
ATOM 13832 C C . HIS D 1 277 ? -36.106 -23.979 121.174 1.00 28.41 277 HIS D C 1
ATOM 13833 O O . HIS D 1 277 ? -35.609 -22.894 121.509 1.00 26.53 277 HIS D O 1
ATOM 13840 N N . LEU D 1 278 ? -36.044 -25.072 121.909 1.00 26.39 278 LEU D N 1
ATOM 13841 C CA . LEU D 1 278 ? -34.987 -25.276 122.923 1.00 29.02 278 LEU D CA 1
ATOM 13842 C C . LEU D 1 278 ? -33.795 -25.951 122.233 1.00 27.88 278 LEU D C 1
ATOM 13843 O O . LEU D 1 278 ? -33.996 -26.772 121.309 1.00 24.63 278 LEU D O 1
ATOM 13848 N N . ALA D 1 279 ? -32.572 -25.615 122.643 1.00 24.06 279 ALA D N 1
ATOM 13849 C CA . ALA D 1 279 ? -31.389 -26.251 122.036 1.00 24.81 279 ALA D CA 1
ATOM 13850 C C . ALA D 1 279 ? -30.430 -26.774 123.090 1.00 25.31 279 ALA D C 1
ATOM 13851 O O . ALA D 1 279 ? -30.377 -26.245 124.207 1.00 25.69 279 ALA D O 1
ATOM 13853 N N . MET D 1 280 ? -29.643 -27.772 122.722 1.00 23.54 280 MET D N 1
ATOM 13854 C CA . MET D 1 280 ? -28.569 -28.276 123.586 1.00 23.30 280 MET D CA 1
ATOM 13855 C C . MET D 1 280 ? -27.380 -28.644 122.742 1.00 23.67 280 MET D C 1
ATOM 13856 O O . MET D 1 280 ? -27.539 -29.154 121.615 1.00 22.58 280 MET D O 1
ATOM 13861 N N . HIS D 1 281 ? -26.187 -28.356 123.262 1.00 22.70 281 HIS D N 1
ATOM 13862 C CA A HIS D 1 281 ? -24.992 -28.953 122.719 0.50 24.46 281 HIS D CA 1
ATOM 13863 C CA B HIS D 1 281 ? -24.949 -28.890 122.729 0.50 25.05 281 HIS D CA 1
ATOM 13864 C C . HIS D 1 281 ? -24.295 -29.786 123.785 1.00 24.53 281 HIS D C 1
ATOM 13865 O O . HIS D 1 281 ? -24.328 -29.473 124.963 1.00 24.35 281 HIS D O 1
ATOM 13878 N N . ALA D 1 282 ? -23.707 -30.885 123.351 1.00 22.38 282 ALA D N 1
ATOM 13879 C CA . ALA D 1 282 ? -23.000 -31.806 124.254 1.00 22.86 282 ALA D CA 1
ATOM 13880 C C . ALA D 1 282 ? -21.772 -32.346 123.548 1.00 24.02 282 ALA D C 1
ATOM 13881 O O . ALA D 1 282 ? -21.738 -32.475 122.319 1.00 23.77 282 ALA D O 1
ATOM 13883 N N . GLN D 1 283 ? -20.746 -32.655 124.319 1.00 21.74 283 GLN D N 1
ATOM 13884 C CA . GLN D 1 283 ? -19.545 -33.155 123.757 1.00 21.50 283 GLN D CA 1
ATOM 13885 C C . GLN D 1 283 ? -18.922 -34.123 124.748 1.00 21.18 283 GLN D C 1
ATOM 13886 O O . GLN D 1 283 ? -19.103 -33.950 125.941 1.00 19.95 283 GLN D O 1
ATOM 13892 N N . ILE D 1 284 ? -18.160 -35.097 124.263 1.00 20.06 284 ILE D N 1
ATOM 13893 C CA . ILE D 1 284 ? -17.439 -36.038 125.164 1.00 20.65 284 ILE D CA 1
ATOM 13894 C C . ILE D 1 284 ? -16.189 -36.474 124.425 1.00 20.32 284 ILE D C 1
ATOM 13895 O O . ILE D 1 284 ? -16.267 -36.711 123.230 1.00 23.06 284 ILE D O 1
ATOM 13900 N N . PRO D 1 285 ? -15.032 -36.557 125.103 1.00 20.33 285 PRO D N 1
ATOM 13901 C CA . PRO D 1 285 ? -13.879 -37.000 124.361 1.00 21.29 285 PRO D CA 1
ATOM 13902 C C . PRO D 1 285 ? -14.028 -38.439 123.804 1.00 22.62 285 PRO D C 1
ATOM 13903 O O . PRO D 1 285 ? -14.561 -39.326 124.463 1.00 23.02 285 PRO D O 1
ATOM 13907 N N . VAL D 1 286 ? -13.517 -38.645 122.609 1.00 24.60 286 VAL D N 1
ATOM 13908 C CA . VAL D 1 286 ? -13.542 -39.935 121.944 1.00 28.63 286 VAL D CA 1
ATOM 13909 C C . VAL D 1 286 ? -12.833 -41.039 122.760 1.00 30.50 286 VAL D C 1
ATOM 13910 O O . VAL D 1 286 ? -13.214 -42.211 122.705 1.00 33.06 286 VAL D O 1
ATOM 13914 N N . ASP D 1 287 ? -11.822 -40.669 123.519 1.00 32.58 287 ASP D N 1
ATOM 13915 C CA . ASP D 1 287 ? -11.028 -41.661 124.254 1.00 38.98 287 ASP D CA 1
ATOM 13916 C C . ASP D 1 287 ? -11.512 -41.997 125.699 1.00 37.59 287 ASP D C 1
ATOM 13917 O O . ASP D 1 287 ? -10.918 -42.828 126.378 1.00 36.09 287 ASP D O 1
ATOM 13922 N N . VAL D 1 288 ? -12.613 -41.400 126.145 1.00 33.54 288 VAL D N 1
ATOM 13923 C CA . VAL D 1 288 ? -13.324 -41.885 127.340 1.00 33.80 288 VAL D CA 1
ATOM 13924 C C . VAL D 1 288 ? -13.875 -43.308 127.071 1.00 35.65 288 VAL D C 1
ATOM 13925 O O . VAL D 1 288 ? -14.520 -43.559 126.039 1.00 32.28 288 VAL D O 1
ATOM 13929 N N . PRO D 1 289 ? -13.657 -44.251 128.001 1.00 37.23 289 PRO D N 1
ATOM 13930 C CA . PRO D 1 289 ? -14.219 -45.607 127.742 1.00 37.23 289 PRO D CA 1
ATOM 13931 C C . PRO D 1 289 ? -15.692 -45.574 127.396 1.00 36.36 289 PRO D C 1
ATOM 13932 O O . PRO D 1 289 ? -16.469 -44.922 128.101 1.00 35.64 289 PRO D O 1
ATOM 13936 N N . ASP D 1 290 ? -16.064 -46.278 126.324 1.00 32.70 290 ASP D N 1
ATOM 13937 C CA . ASP D 1 290 ? -17.424 -46.297 125.788 1.00 32.10 290 ASP D CA 1
ATOM 13938 C C . ASP D 1 290 ? -18.025 -44.916 125.576 1.00 30.00 290 ASP D C 1
ATOM 13939 O O . ASP D 1 290 ? -19.202 -44.731 125.799 1.00 28.94 290 ASP D O 1
ATOM 13944 N N . ALA D 1 291 ? -17.213 -43.973 125.108 1.00 29.21 291 ALA D N 1
ATOM 13945 C CA . ALA D 1 291 ? -17.690 -42.587 124.929 1.00 29.08 291 ALA D CA 1
ATOM 13946 C C . ALA D 1 291 ? -18.974 -42.461 124.115 1.00 28.12 291 ALA D C 1
ATOM 13947 O O . ALA D 1 291 ? -19.918 -41.762 124.480 1.00 26.11 291 ALA D O 1
ATOM 13949 N N . GLU D 1 292 ? -19.007 -43.094 122.962 1.00 30.47 292 GLU D N 1
ATOM 13950 C CA . GLU D 1 292 ? -20.142 -42.918 122.082 1.00 33.36 292 GLU D CA 1
ATOM 13951 C C . GLU D 1 292 ? -21.411 -43.480 122.690 1.00 33.05 292 GLU D C 1
ATOM 13952 O O . GLU D 1 292 ? -22.460 -42.881 122.553 1.00 34.17 292 GLU D O 1
ATOM 13958 N N . GLU D 1 293 ? -21.302 -44.608 123.389 1.00 30.79 293 GLU D N 1
ATOM 13959 C CA . GLU D 1 293 ? -22.427 -45.137 124.129 1.00 31.80 293 GLU D CA 1
ATOM 13960 C C . GLU D 1 293 ? -22.832 -44.222 125.309 1.00 29.66 293 GLU D C 1
ATOM 13961 O O . GLU D 1 293 ? -24.016 -44.097 125.639 1.00 26.07 293 GLU D O 1
ATOM 13967 N N . ARG D 1 294 ? -21.851 -43.632 125.988 1.00 25.84 294 ARG D N 1
ATOM 13968 C CA . ARG D 1 294 ? -22.201 -42.741 127.112 1.00 25.49 294 ARG D CA 1
ATOM 13969 C C . ARG D 1 294 ? -23.011 -41.547 126.619 1.00 24.41 294 ARG D C 1
ATOM 13970 O O . ARG D 1 294 ? -23.895 -41.056 127.320 1.00 24.42 294 ARG D O 1
ATOM 13978 N N . MET D 1 295 ? -22.732 -41.080 125.415 1.00 25.39 295 MET D N 1
ATOM 13979 C CA . MET D 1 295 ? -23.461 -39.944 124.885 1.00 26.56 295 MET D CA 1
ATOM 13980 C C . MET D 1 295 ? -24.911 -40.433 124.630 1.00 27.57 295 MET D C 1
ATOM 13981 O O . MET D 1 295 ? -25.855 -39.757 124.982 1.00 25.18 295 MET D O 1
ATOM 13986 N N . SER D 1 296 ? -25.066 -41.620 124.055 1.00 27.19 296 SER D N 1
ATOM 13987 C CA . SER D 1 296 ? -26.422 -42.161 123.813 1.00 29.52 296 SER D CA 1
ATOM 13988 C C . SER D 1 296 ? -27.209 -42.351 125.091 1.00 29.09 296 SER D C 1
ATOM 13989 O O . SER D 1 296 ? -28.390 -42.047 125.117 1.00 31.01 296 SER D O 1
ATOM 13992 N N . TRP D 1 297 ? -26.581 -42.833 126.160 1.00 30.40 297 TRP D N 1
ATOM 13993 C CA . TRP D 1 297 ? -27.330 -43.015 127.422 1.00 31.98 297 TRP D CA 1
ATOM 13994 C C . TRP D 1 297 ? -27.798 -41.686 127.980 1.00 30.14 297 TRP D C 1
ATOM 13995 O O . TRP D 1 297 ? -28.916 -41.579 128.457 1.00 29.76 297 TRP D O 1
ATOM 14006 N N . PHE D 1 298 ? -26.908 -40.698 127.956 1.00 26.52 298 PHE D N 1
ATOM 14007 C CA . PHE D 1 298 ? -27.271 -39.306 128.354 1.00 26.77 298 PHE D CA 1
ATOM 14008 C C . PHE D 1 298 ? -28.485 -38.811 127.572 1.00 25.40 298 PHE D C 1
ATOM 14009 O O . PHE D 1 298 ? -29.489 -38.366 128.165 1.00 22.57 298 PHE D O 1
ATOM 14017 N N . LEU D 1 299 ? -28.407 -38.890 126.245 1.00 25.79 299 LEU D N 1
ATOM 14018 C CA . LEU D 1 299 ? -29.497 -38.381 125.397 1.00 29.40 299 LEU D CA 1
ATOM 14019 C C . LEU D 1 299 ? -30.823 -39.125 125.633 1.00 31.89 299 LEU D C 1
ATOM 14020 O O . LEU D 1 299 ? -31.914 -38.523 125.618 1.00 32.42 299 LEU D O 1
ATOM 14025 N N . ALA D 1 300 ? -30.728 -40.422 125.883 1.00 32.61 300 ALA D N 1
ATOM 14026 C CA . ALA D 1 300 ? -31.914 -41.235 126.095 1.00 33.68 300 ALA D CA 1
ATOM 14027 C C . ALA D 1 300 ? -32.586 -40.785 127.388 1.00 31.83 300 ALA D C 1
ATOM 14028 O O . ALA D 1 300 ? -33.806 -40.593 127.434 1.00 30.08 300 ALA D O 1
ATOM 14030 N N . GLU D 1 301 ? -31.776 -40.554 128.423 1.00 31.88 301 GLU D N 1
ATOM 14031 C CA . GLU D 1 301 ? -32.318 -40.052 129.693 1.00 32.13 301 GLU D CA 1
ATOM 14032 C C . GLU D 1 301 ? -33.047 -38.728 129.552 1.00 31.52 301 GLU D C 1
ATOM 14033 O O . GLU D 1 301 ? -34.071 -38.530 130.218 1.00 29.98 301 GLU D O 1
ATOM 14039 N N . LEU D 1 302 ? -32.541 -37.836 128.698 1.00 31.50 302 LEU D N 1
ATOM 14040 C CA . LEU D 1 302 ? -33.216 -36.542 128.475 1.00 31.40 302 LEU D CA 1
ATOM 14041 C C . LEU D 1 302 ? -34.637 -36.680 128.026 1.00 33.34 302 LEU D C 1
ATOM 14042 O O . LEU D 1 302 ? -35.478 -35.871 128.387 1.00 34.25 302 LEU D O 1
ATOM 14047 N N . ASN D 1 303 ? -34.911 -37.687 127.223 1.00 33.99 303 ASN D N 1
ATOM 14048 C CA . ASN D 1 303 ? -36.232 -37.799 126.623 1.00 38.99 303 ASN D CA 1
ATOM 14049 C C . ASN D 1 303 ? -37.249 -38.615 127.380 1.00 38.13 303 ASN D C 1
ATOM 14050 O O . ASN D 1 303 ? -38.425 -38.646 126.991 1.00 39.89 303 ASN D O 1
ATOM 14055 N N . GLU D 1 304 ? -36.842 -39.246 128.471 1.00 40.60 304 GLU D N 1
ATOM 14056 C CA . GLU D 1 304 ? -37.792 -40.018 129.273 1.00 41.97 304 GLU D CA 1
ATOM 14057 C C . GLU D 1 304 ? -38.934 -39.127 129.784 1.00 40.23 304 GLU D C 1
ATOM 14058 O O . GLU D 1 304 ? -38.702 -38.056 130.365 1.00 32.35 304 GLU D O 1
ATOM 14064 N N . GLY D 1 305 ? -40.171 -39.558 129.522 1.00 38.53 305 GLY D N 1
ATOM 14065 C CA . GLY D 1 305 ? -41.361 -38.773 129.877 1.00 38.30 305 GLY D CA 1
ATOM 14066 C C . GLY D 1 305 ? -41.560 -37.452 129.161 1.00 38.00 305 GLY D C 1
ATOM 14067 O O . GLY D 1 305 ? -42.364 -36.641 129.579 1.00 43.47 305 GLY D O 1
ATOM 14068 N N . VAL D 1 306 ? -40.825 -37.206 128.090 1.00 39.86 306 VAL D N 1
ATOM 14069 C CA . VAL D 1 306 ? -40.902 -35.934 127.379 1.00 36.43 306 VAL D CA 1
ATOM 14070 C C . VAL D 1 306 ? -41.571 -36.220 126.035 1.00 38.43 306 VAL D C 1
ATOM 14071 O O . VAL D 1 306 ? -41.055 -37.014 125.254 1.00 39.13 306 VAL D O 1
ATOM 14075 N N . ALA D 1 307 ? -42.673 -35.532 125.744 1.00 37.03 307 ALA D N 1
ATOM 14076 C CA . ALA D 1 307 ? -43.485 -35.875 124.576 1.00 43.41 307 ALA D CA 1
ATOM 14077 C C . ALA D 1 307 ? -42.882 -35.371 123.255 1.00 43.69 307 ALA D C 1
ATOM 14078 O O . ALA D 1 307 ? -42.979 -36.058 122.233 1.00 43.67 307 ALA D O 1
ATOM 14080 N N . VAL D 1 308 ? -42.281 -34.177 123.259 1.00 41.25 308 VAL D N 1
ATOM 14081 C CA . VAL D 1 308 ? -41.632 -33.646 122.051 1.00 41.47 308 VAL D CA 1
ATOM 14082 C C . VAL D 1 308 ? -40.393 -34.479 121.760 1.00 40.57 308 VAL D C 1
ATOM 14083 O O . VAL D 1 308 ? -39.582 -34.684 122.656 1.00 44.36 308 VAL D O 1
ATOM 14087 N N . ALA D 1 309 ? -40.263 -34.934 120.516 1.00 39.51 309 ALA D N 1
ATOM 14088 C CA . ALA D 1 309 ? -39.075 -35.656 120.028 1.00 41.67 309 ALA D CA 1
ATOM 14089 C C . ALA D 1 309 ? -38.041 -34.673 119.535 1.00 38.88 309 ALA D C 1
ATOM 14090 O O . ALA D 1 309 ? -38.350 -33.833 118.688 1.00 35.34 309 ALA D O 1
ATOM 14092 N N . PRO D 1 310 ? -36.800 -34.759 120.059 1.00 34.99 310 PRO D N 1
ATOM 14093 C CA . PRO D 1 310 ? -35.831 -33.787 119.584 1.00 33.83 310 PRO D CA 1
ATOM 14094 C C . PRO D 1 310 ? -35.317 -34.135 118.209 1.00 35.02 310 PRO D C 1
ATOM 14095 O O . PRO D 1 310 ? -35.333 -35.297 117.849 1.00 36.25 310 PRO D O 1
ATOM 14099 N N . SER D 1 311 ? -34.912 -33.115 117.454 1.00 33.41 311 SER D N 1
ATOM 14100 C CA . SER D 1 311 ? -34.006 -33.245 116.313 1.00 37.38 311 SER D CA 1
ATOM 14101 C C . SER D 1 311 ? -32.572 -33.344 116.809 1.00 36.90 311 SER D C 1
ATOM 14102 O O . SER D 1 311 ? -32.219 -32.624 117.711 1.00 35.68 311 SER D O 1
ATOM 14105 N N . LEU D 1 312 ? -31.757 -34.176 116.174 1.00 33.80 312 LEU D N 1
ATOM 14106 C CA . LEU D 1 312 ? -30.428 -34.548 116.694 1.00 37.18 312 LEU D CA 1
ATOM 14107 C C . LEU D 1 312 ? -29.463 -34.638 115.528 1.00 37.67 312 LEU D C 1
ATOM 14108 O O . LEU D 1 312 ? -29.837 -35.142 114.466 1.00 34.74 312 LEU D O 1
ATOM 14113 N N . THR D 1 313 ? -28.245 -34.132 115.689 1.00 33.64 313 THR D N 1
ATOM 14114 C CA . THR D 1 313 ? -27.153 -34.507 114.792 1.00 37.31 313 THR D CA 1
ATOM 14115 C C . THR D 1 313 ? -25.927 -34.811 115.648 1.00 32.82 313 THR D C 1
ATOM 14116 O O . THR D 1 313 ? -25.695 -34.149 116.671 1.00 29.04 313 THR D O 1
ATOM 14120 N N . ARG D 1 314 ? -25.192 -35.838 115.250 1.00 29.49 314 ARG D N 1
ATOM 14121 C CA . ARG D 1 314 ? -24.012 -36.295 115.975 1.00 28.57 314 ARG D CA 1
ATOM 14122 C C . ARG D 1 314 ? -22.855 -36.395 115.056 1.00 29.14 314 ARG D C 1
ATOM 14123 O O . ARG D 1 314 ? -23.021 -36.902 113.971 1.00 26.81 314 ARG D O 1
ATOM 14131 N N . ARG D 1 315 ? -21.668 -35.930 115.457 1.00 26.39 315 ARG D N 1
ATOM 14132 C CA . ARG D 1 315 ? -20.514 -36.016 114.581 1.00 26.97 315 ARG D CA 1
ATOM 14133 C C . ARG D 1 315 ? -19.244 -35.957 115.418 1.00 26.60 315 ARG D C 1
ATOM 14134 O O . ARG D 1 315 ? -19.278 -35.626 116.605 1.00 25.20 315 ARG D O 1
ATOM 14142 N N . ARG D 1 316 ? -18.131 -36.277 114.800 1.00 25.10 316 ARG D N 1
ATOM 14143 C CA . ARG D 1 316 ? -16.838 -36.229 115.493 1.00 26.96 316 ARG D CA 1
ATOM 14144 C C . ARG D 1 316 ? -16.000 -35.102 114.967 1.00 26.71 316 ARG D C 1
ATOM 14145 O O . ARG D 1 316 ? -15.891 -34.923 113.747 1.00 24.32 316 ARG D O 1
ATOM 14153 N N . LEU D 1 317 ? -15.383 -34.330 115.871 1.00 23.71 317 LEU D N 1
ATOM 14154 C CA . LEU D 1 317 ? -14.535 -33.245 115.461 1.00 24.53 317 LEU D CA 1
ATOM 14155 C C . LEU D 1 317 ? -13.281 -33.142 116.341 1.00 24.34 317 LEU D C 1
ATOM 14156 O O . LEU D 1 317 ? -13.307 -33.503 117.508 1.00 23.71 317 LEU D O 1
ATOM 14161 N N . PRO D 1 318 ? -12.180 -32.634 115.781 1.00 25.23 318 PRO D N 1
ATOM 14162 C CA . PRO D 1 318 ? -11.021 -32.330 116.599 1.00 26.95 318 PRO D CA 1
ATOM 14163 C C . PRO D 1 318 ? -11.356 -31.313 117.698 1.00 24.73 318 PRO D C 1
ATOM 14164 O O . PRO D 1 318 ? -12.285 -30.541 117.540 1.00 23.70 318 PRO D O 1
ATOM 14168 N N . TRP D 1 319 ? -10.587 -31.292 118.783 1.00 24.35 319 TRP D N 1
ATOM 14169 C CA . TRP D 1 319 ? -10.895 -30.395 119.893 1.00 23.84 319 TRP D CA 1
ATOM 14170 C C . TRP D 1 319 ? -11.075 -28.938 119.477 1.00 23.06 319 TRP D C 1
ATOM 14171 O O . TRP D 1 319 ? -12.041 -28.298 119.866 1.00 22.22 319 TRP D O 1
ATOM 14182 N N . LEU D 1 320 ? -10.132 -28.362 118.745 1.00 22.86 320 LEU D N 1
ATOM 14183 C CA . LEU D 1 320 ? -10.218 -26.931 118.491 1.00 24.15 320 LEU D CA 1
ATOM 14184 C C . LEU D 1 320 ? -11.429 -26.614 117.629 1.00 25.11 320 LEU D C 1
ATOM 14185 O O . LEU D 1 320 ? -12.080 -25.609 117.825 1.00 24.47 320 LEU D O 1
ATOM 14190 N N . ALA D 1 321 ? -11.714 -27.495 116.690 1.00 26.28 321 ALA D N 1
ATOM 14191 C CA . ALA D 1 321 ? -12.911 -27.397 115.874 1.00 26.73 321 ALA D CA 1
ATOM 14192 C C . ALA D 1 321 ? -14.200 -27.419 116.708 1.00 26.45 321 ALA D C 1
ATOM 14193 O O . ALA D 1 321 ? -15.072 -26.563 116.516 1.00 24.14 321 ALA D O 1
ATOM 14195 N N . THR D 1 322 ? -14.288 -28.379 117.639 1.00 26.65 322 THR D N 1
ATOM 14196 C CA . THR D 1 322 ? -15.380 -28.451 118.626 1.00 27.04 322 THR D CA 1
ATOM 14197 C C . THR D 1 322 ? -15.506 -27.137 119.381 1.00 27.10 322 THR D C 1
ATOM 14198 O O . THR D 1 322 ? -16.586 -26.575 119.545 1.00 26.60 322 THR D O 1
ATOM 14202 N N . SER D 1 323 ? -14.372 -26.621 119.815 1.00 25.90 323 SER D N 1
ATOM 14203 C CA . SER D 1 323 ? -14.358 -25.389 120.544 1.00 25.76 323 SER D CA 1
ATOM 14204 C C . SER D 1 323 ? -14.911 -24.276 119.692 1.00 26.30 323 SER D C 1
ATOM 14205 O O . SER D 1 323 ? -15.765 -23.507 120.150 1.00 28.38 323 SER D O 1
ATOM 14208 N N . GLN D 1 324 ? -14.404 -24.148 118.466 1.00 23.09 324 GLN D N 1
ATOM 14209 C CA . GLN D 1 324 ? -14.780 -22.999 117.626 1.00 23.52 324 GLN D CA 1
ATOM 14210 C C . GLN D 1 324 ? -16.216 -23.154 117.125 1.00 24.62 324 GLN D C 1
ATOM 14211 O O . GLN D 1 324 ? -16.923 -22.167 116.922 1.00 24.55 324 GLN D O 1
ATOM 14217 N N . LEU D 1 325 ? -16.643 -24.388 116.939 1.00 24.04 325 LEU D N 1
ATOM 14218 C CA . LEU D 1 325 ? -18.031 -24.657 116.498 1.00 29.19 325 LEU D CA 1
ATOM 14219 C C . LEU D 1 325 ? -19.050 -24.086 117.481 1.00 32.34 325 LEU D C 1
ATOM 14220 O O . LEU D 1 325 ? -20.063 -23.485 117.085 1.00 31.88 325 LEU D O 1
ATOM 14225 N N . LEU D 1 326 ? -18.768 -24.275 118.753 1.00 35.11 326 LEU D N 1
ATOM 14226 C CA . LEU D 1 326 ? -19.660 -23.844 119.830 1.00 39.21 326 LEU D CA 1
ATOM 14227 C C . LEU D 1 326 ? -19.323 -22.435 120.347 1.00 37.18 326 LEU D C 1
ATOM 14228 O O . LEU D 1 326 ? -20.017 -21.906 121.185 1.00 37.84 326 LEU D O 1
ATOM 14233 N N . ALA D 1 327 ? -18.277 -21.801 119.823 1.00 33.16 327 ALA D N 1
ATOM 14234 C CA . ALA D 1 327 ? -17.875 -20.474 120.293 1.00 31.31 327 ALA D CA 1
ATOM 14235 C C . ALA D 1 327 ? -18.857 -19.426 119.809 1.00 32.37 327 ALA D C 1
ATOM 14236 O O . ALA D 1 327 ? -19.541 -19.617 118.781 1.00 31.04 327 ALA D O 1
ATOM 14238 N N . ILE D 1 328 ? -18.946 -18.338 120.560 1.00 28.08 328 ILE D N 1
ATOM 14239 C CA . ILE D 1 328 ? -19.764 -17.208 120.166 1.00 29.76 328 ILE D CA 1
ATOM 14240 C C . ILE D 1 328 ? -18.890 -16.231 119.375 1.00 29.90 328 ILE D C 1
ATOM 14241 O O . ILE D 1 328 ? -17.812 -15.799 119.843 1.00 28.74 328 ILE D O 1
ATOM 14246 N N . PRO D 1 329 ? -19.333 -15.896 118.162 1.00 30.64 329 PRO D N 1
ATOM 14247 C CA . PRO D 1 329 ? -18.631 -14.936 117.294 1.00 31.63 329 PRO D CA 1
ATOM 14248 C C . PRO D 1 329 ? -18.549 -13.530 117.860 1.00 32.33 329 PRO D C 1
ATOM 14249 O O . PRO D 1 329 ? -19.536 -13.045 118.431 1.00 31.56 329 PRO D O 1
ATOM 14253 N N . ASP D 1 330 ? -17.413 -12.868 117.636 1.00 31.37 330 ASP D N 1
ATOM 14254 C CA . ASP D 1 330 ? -17.243 -11.445 117.941 1.00 34.34 330 ASP D CA 1
ATOM 14255 C C . ASP D 1 330 ? -17.542 -10.480 116.756 1.00 31.70 330 ASP D C 1
ATOM 14256 O O . ASP D 1 330 ? -17.295 -9.304 116.857 1.00 28.33 330 ASP D O 1
ATOM 14261 N N . VAL D 1 331 ? -18.095 -10.974 115.653 1.00 31.03 331 VAL D N 1
ATOM 14262 C CA . VAL D 1 331 ? -18.562 -10.106 114.563 1.00 30.09 331 VAL D CA 1
ATOM 14263 C C . VAL D 1 331 ? -19.925 -10.591 114.107 1.00 26.87 331 VAL D C 1
ATOM 14264 O O . VAL D 1 331 ? -20.376 -11.648 114.528 1.00 26.80 331 VAL D O 1
ATOM 14268 N N . GLY D 1 332 ? -20.572 -9.823 113.257 1.00 25.93 332 GLY D N 1
ATOM 14269 C CA . GLY D 1 332 ? -21.889 -10.232 112.703 1.00 28.09 332 GLY D CA 1
ATOM 14270 C C . GLY D 1 332 ? -23.005 -9.740 113.598 1.00 30.67 332 GLY D C 1
ATOM 14271 O O . GLY D 1 332 ? -22.759 -9.085 114.614 1.00 29.67 332 GLY D O 1
ATOM 14272 N N . PRO D 1 333 ? -24.258 -10.002 113.220 1.00 35.82 333 PRO D N 1
ATOM 14273 C CA . PRO D 1 333 ? -25.305 -9.277 113.932 1.00 34.54 333 PRO D CA 1
ATOM 14274 C C . PRO D 1 333 ? -25.628 -9.770 115.343 1.00 34.39 333 PRO D C 1
ATOM 14275 O O . PRO D 1 333 ? -26.376 -9.106 116.065 1.00 35.70 333 PRO D O 1
ATOM 14279 N N . GLY D 1 334 ? -25.039 -10.884 115.759 1.00 33.80 334 GLY D N 1
ATOM 14280 C CA . GLY D 1 334 ? -25.175 -11.333 117.141 1.00 34.34 334 GLY D CA 1
ATOM 14281 C C . GLY D 1 334 ? -24.280 -10.553 118.049 1.00 33.35 334 GLY D C 1
ATOM 14282 O O . GLY D 1 334 ? -24.552 -10.455 119.253 1.00 32.97 334 GLY D O 1
ATOM 14283 N N . ALA D 1 335 ? -23.218 -9.965 117.481 1.00 29.70 335 ALA D N 1
ATOM 14284 C CA . ALA D 1 335 ? -22.150 -9.394 118.274 1.00 28.06 335 ALA D CA 1
ATOM 14285 C C . ALA D 1 335 ? -22.102 -7.883 118.281 1.00 27.30 335 ALA D C 1
ATOM 14286 O O . ALA D 1 335 ? -21.647 -7.322 119.265 1.00 27.42 335 ALA D O 1
ATOM 14288 N N . ILE D 1 336 ? -22.468 -7.242 117.176 1.00 23.96 336 ILE D N 1
ATOM 14289 C CA . ILE D 1 336 ? -22.213 -5.837 116.986 1.00 25.54 336 ILE D CA 1
ATOM 14290 C C . ILE D 1 336 ? -23.472 -4.993 117.064 1.00 24.00 336 ILE D C 1
ATOM 14291 O O . ILE D 1 336 ? -24.433 -5.254 116.374 1.00 25.32 336 ILE D O 1
ATOM 14296 N N . GLY D 1 337 ? -23.401 -3.924 117.857 1.00 23.78 337 GLY D N 1
ATOM 14297 C CA . GLY D 1 337 ? -24.486 -2.993 118.027 1.00 23.90 337 GLY D CA 1
ATOM 14298 C C . GLY D 1 337 ? -25.665 -3.544 118.790 1.00 23.05 337 GLY D C 1
ATOM 14299 O O . GLY D 1 337 ? -26.850 -3.212 118.515 1.00 22.18 337 GLY D O 1
ATOM 14300 N N . VAL D 1 338 ? -25.357 -4.427 119.739 1.00 23.49 338 VAL D N 1
ATOM 14301 C CA . VAL D 1 338 ? -26.363 -5.088 120.516 1.00 22.17 338 VAL D CA 1
ATOM 14302 C C . VAL D 1 338 ? -26.431 -4.573 121.951 1.00 19.77 338 VAL D C 1
ATOM 14303 O O . VAL D 1 338 ? -25.430 -4.422 122.573 1.00 19.04 338 VAL D O 1
ATOM 14307 N N . ARG D 1 339 ? -27.642 -4.278 122.416 1.00 18.20 339 ARG D N 1
ATOM 14308 C CA . ARG D 1 339 ? -27.940 -3.918 123.777 1.00 18.66 339 ARG D CA 1
ATOM 14309 C C . ARG D 1 339 ? -28.247 -5.241 124.512 1.00 19.12 339 ARG D C 1
ATOM 14310 O O . ARG D 1 339 ? -28.949 -6.098 123.969 1.00 20.04 339 ARG D O 1
ATOM 14318 N N . ARG D 1 340 ? -27.734 -5.385 125.724 1.00 20.64 340 ARG D N 1
ATOM 14319 C CA . ARG D 1 340 ? -27.803 -6.672 126.450 1.00 21.27 340 ARG D CA 1
ATOM 14320 C C . ARG D 1 340 ? -28.059 -6.468 127.912 1.00 19.29 340 ARG D C 1
ATOM 14321 O O . ARG D 1 340 ? -27.700 -5.412 128.497 1.00 18.14 340 ARG D O 1
ATOM 14329 N N . LYS D 1 341 ? -28.629 -7.514 128.541 1.00 18.75 341 LYS D N 1
ATOM 14330 C CA . LYS D 1 341 ? -28.668 -7.594 129.987 1.00 18.32 341 LYS D CA 1
ATOM 14331 C C . LYS D 1 341 ? -28.408 -9.059 130.302 1.00 18.67 341 LYS D C 1
ATOM 14332 O O . LYS D 1 341 ? -29.049 -9.927 129.683 1.00 16.45 341 LYS D O 1
ATOM 14338 N N . VAL D 1 342 ? -27.505 -9.346 131.238 1.00 18.65 342 VAL D N 1
ATOM 14339 C CA . VAL D 1 342 ? -27.267 -10.746 131.657 1.00 18.64 342 VAL D CA 1
ATOM 14340 C C . VAL D 1 342 ? -27.468 -10.898 133.170 1.00 17.11 342 VAL D C 1
ATOM 14341 O O . VAL D 1 342 ? -27.451 -9.914 133.938 1.00 17.80 342 VAL D O 1
ATOM 14345 N N . LYS D 1 343 ? -27.702 -12.134 133.589 1.00 17.03 343 LYS D N 1
ATOM 14346 C CA . LYS D 1 343 ? -27.847 -12.488 134.992 1.00 16.89 343 LYS D CA 1
ATOM 14347 C C . LYS D 1 343 ? -27.284 -13.892 135.173 1.00 15.81 343 LYS D C 1
ATOM 14348 O O . LYS D 1 343 ? -27.093 -14.627 134.215 1.00 16.44 343 LYS D O 1
ATOM 14354 N N . SER D 1 344 ? -27.056 -14.283 136.407 1.00 14.98 344 SER D N 1
ATOM 14355 C CA . SER D 1 344 ? -26.296 -15.467 136.700 1.00 16.34 344 SER D CA 1
ATOM 14356 C C . SER D 1 344 ? -26.833 -16.041 137.975 1.00 15.09 344 SER D C 1
ATOM 14357 O O . SER D 1 344 ? -27.180 -15.279 138.866 1.00 15.73 344 SER D O 1
ATOM 14360 N N . ALA D 1 345 ? -26.837 -17.338 138.135 1.00 16.72 345 ALA D N 1
ATOM 14361 C CA . ALA D 1 345 ? -27.249 -17.972 139.405 1.00 16.82 345 ALA D CA 1
ATOM 14362 C C . ALA D 1 345 ? -26.691 -19.396 139.366 1.00 17.92 345 ALA D C 1
ATOM 14363 O O . ALA D 1 345 ? -26.853 -20.094 138.376 1.00 22.36 345 ALA D O 1
ATOM 14365 N N . ASP D 1 346 ? -25.987 -19.831 140.384 1.00 18.13 346 ASP D N 1
ATOM 14366 C CA . ASP D 1 346 ? -25.272 -21.100 140.329 1.00 19.77 346 ASP D CA 1
ATOM 14367 C C . ASP D 1 346 ? -25.901 -22.088 141.276 1.00 19.36 346 ASP D C 1
ATOM 14368 O O . ASP D 1 346 ? -26.458 -21.698 142.302 1.00 20.81 346 ASP D O 1
ATOM 14373 N N . LEU D 1 347 ? -25.768 -23.360 140.954 1.00 19.47 347 LEU D N 1
ATOM 14374 C CA . LEU D 1 347 ? -26.500 -24.381 141.678 1.00 21.71 347 LEU D CA 1
ATOM 14375 C C . LEU D 1 347 ? -25.613 -25.502 142.158 1.00 21.78 347 LEU D C 1
ATOM 14376 O O . LEU D 1 347 ? -24.623 -25.866 141.495 1.00 21.92 347 LEU D O 1
ATOM 14381 N N . ARG D 1 348 ? -25.973 -26.054 143.320 1.00 22.35 348 ARG D N 1
ATOM 14382 C CA . ARG D 1 348 ? -25.489 -27.386 143.679 1.00 24.24 348 ARG D CA 1
ATOM 14383 C C . ARG D 1 348 ? -26.628 -28.354 144.013 1.00 24.10 348 ARG D C 1
ATOM 14384 O O . ARG D 1 348 ? -26.394 -29.464 144.539 1.00 23.92 348 ARG D O 1
ATOM 14392 N N . GLY D 1 349 ? -27.846 -27.972 143.682 1.00 22.28 349 GLY D N 1
ATOM 14393 C CA . GLY D 1 349 ? -29.012 -28.872 143.838 1.00 24.23 349 GLY D CA 1
ATOM 14394 C C . GLY D 1 349 ? -29.963 -28.533 142.731 1.00 24.35 349 GLY D C 1
ATOM 14395 O O . GLY D 1 349 ? -29.712 -27.577 141.985 1.00 24.48 349 GLY D O 1
ATOM 14396 N N . PRO D 1 350 ? -31.066 -29.290 142.589 1.00 24.95 350 PRO D N 1
ATOM 14397 C CA . PRO D 1 350 ? -32.008 -29.034 141.511 1.00 25.74 350 PRO D CA 1
ATOM 14398 C C . PRO D 1 350 ? -32.958 -27.872 141.767 1.00 25.63 350 PRO D C 1
ATOM 14399 O O . PRO D 1 350 ? -33.314 -27.574 142.927 1.00 24.59 350 PRO D O 1
ATOM 14403 N N . HIS D 1 351 ? -33.348 -27.216 140.680 1.00 23.77 351 HIS D N 1
ATOM 14404 C CA . HIS D 1 351 ? -34.535 -26.373 140.674 1.00 25.08 351 HIS D CA 1
ATOM 14405 C C . HIS D 1 351 ? -35.720 -27.249 140.973 1.00 27.71 351 HIS D C 1
ATOM 14406 O O . HIS D 1 351 ? -35.772 -28.364 140.478 1.00 28.18 351 HIS D O 1
ATOM 14413 N N . THR D 1 352 ? -36.676 -26.727 141.732 1.00 27.69 352 THR D N 1
ATOM 14414 C CA . THR D 1 352 ? -37.905 -27.453 142.017 1.00 29.79 352 THR D CA 1
ATOM 14415 C C . THR D 1 352 ? -38.874 -27.381 140.858 1.00 28.47 352 THR D C 1
ATOM 14416 O O . THR D 1 352 ? -38.759 -26.551 139.952 1.00 24.33 352 THR D O 1
ATOM 14420 N N . ARG D 1 353 ? -39.898 -28.207 140.899 1.00 30.55 353 ARG D N 1
ATOM 14421 C CA . ARG D 1 353 ? -40.937 -28.099 139.874 1.00 30.44 353 ARG D CA 1
ATOM 14422 C C . ARG D 1 353 ? -41.561 -26.715 139.811 1.00 29.91 353 ARG D C 1
ATOM 14423 O O . ARG D 1 353 ? -41.835 -26.220 138.722 1.00 29.50 353 ARG D O 1
ATOM 14431 N N . GLU D 1 354 ? -41.757 -26.080 140.969 1.00 30.70 354 GLU D N 1
ATOM 14432 C CA . GLU D 1 354 ? -42.409 -24.784 141.055 1.00 32.54 354 GLU D CA 1
ATOM 14433 C C . GLU D 1 354 ? -41.562 -23.723 140.362 1.00 28.88 354 GLU D C 1
ATOM 14434 O O . GLU D 1 354 ? -42.091 -22.874 139.629 1.00 28.16 354 GLU D O 1
ATOM 14440 N N . GLN D 1 355 ? -40.243 -23.793 140.581 1.00 26.38 355 GLN D N 1
ATOM 14441 C CA . GLN D 1 355 ? -39.293 -22.906 139.875 1.00 24.51 355 GLN D CA 1
ATOM 14442 C C . GLN D 1 355 ? -39.346 -23.101 138.366 1.00 22.86 355 GLN D C 1
ATOM 14443 O O . GLN D 1 355 ? -39.359 -22.123 137.633 1.00 21.82 355 GLN D O 1
ATOM 14449 N N . LEU D 1 356 ? -39.430 -24.344 137.915 1.00 22.39 356 LEU D N 1
ATOM 14450 C CA . LEU D 1 356 ? -39.365 -24.676 136.502 1.00 23.42 356 LEU D CA 1
ATOM 14451 C C . LEU D 1 356 ? -40.653 -24.242 135.803 1.00 24.92 356 LEU D C 1
ATOM 14452 O O . LEU D 1 356 ? -40.624 -23.756 134.669 1.00 24.91 356 LEU D O 1
ATOM 14457 N N . ALA D 1 357 ? -41.770 -24.366 136.507 1.00 25.02 357 ALA D N 1
ATOM 14458 C CA . ALA D 1 357 ? -43.052 -23.901 136.032 1.00 23.63 357 ALA D CA 1
ATOM 14459 C C . ALA D 1 357 ? -43.032 -22.389 135.915 1.00 26.81 357 ALA D C 1
ATOM 14460 O O . ALA D 1 357 ? -43.618 -21.828 135.011 1.00 25.78 357 ALA D O 1
ATOM 14462 N N . ALA D 1 358 ? -42.376 -21.719 136.850 1.00 27.14 358 ALA D N 1
ATOM 14463 C CA . ALA D 1 358 ? -42.314 -20.274 136.797 1.00 26.86 358 ALA D CA 1
ATOM 14464 C C . ALA D 1 358 ? -41.486 -19.833 135.597 1.00 27.09 358 ALA D C 1
ATOM 14465 O O . ALA D 1 358 ? -41.863 -18.884 134.916 1.00 26.00 358 ALA D O 1
ATOM 14467 N N . ALA D 1 359 ? -40.366 -20.517 135.324 1.00 25.85 359 ALA D N 1
ATOM 14468 C CA . ALA D 1 359 ? -39.559 -20.210 134.126 1.00 26.67 359 ALA D CA 1
ATOM 14469 C C . ALA D 1 359 ? -40.412 -20.449 132.855 1.00 24.53 359 ALA D C 1
ATOM 14470 O O . ALA D 1 359 ? -40.421 -19.645 131.915 1.00 24.56 359 ALA D O 1
ATOM 14472 N N . TYR D 1 360 ? -41.142 -21.526 132.854 1.00 26.58 360 TYR D N 1
ATOM 14473 C CA . TYR D 1 360 ? -41.964 -21.830 131.679 1.00 26.31 360 TYR D CA 1
ATOM 14474 C C . TYR D 1 360 ? -42.931 -20.707 131.362 1.00 25.26 360 TYR D C 1
ATOM 14475 O O . TYR D 1 360 ? -43.034 -20.275 130.226 1.00 26.18 360 TYR D O 1
ATOM 14484 N N . ARG D 1 361 ? -43.573 -20.185 132.382 1.00 28.00 361 ARG D N 1
ATOM 14485 C CA . ARG D 1 361 ? -44.489 -19.065 132.240 1.00 30.23 361 ARG D CA 1
ATOM 14486 C C . ARG D 1 361 ? -43.863 -17.889 131.500 1.00 28.11 361 ARG D C 1
ATOM 14487 O O . ARG D 1 361 ? -44.448 -17.347 130.604 1.00 23.69 361 ARG D O 1
ATOM 14495 N N . HIS D 1 362 ? -42.627 -17.538 131.852 1.00 25.81 362 HIS D N 1
ATOM 14496 C CA . HIS D 1 362 ? -41.955 -16.443 131.227 1.00 25.74 362 HIS D CA 1
ATOM 14497 C C . HIS D 1 362 ? -41.396 -16.811 129.899 1.00 24.13 362 HIS D C 1
ATOM 14498 O O . HIS D 1 362 ? -41.410 -15.970 129.000 1.00 26.24 362 HIS D O 1
ATOM 14505 N N . LEU D 1 363 ? -40.951 -18.057 129.740 1.00 23.56 363 LEU D N 1
ATOM 14506 C CA . LEU D 1 363 ? -40.410 -18.505 128.459 1.00 24.31 363 LEU D CA 1
ATOM 14507 C C . LEU D 1 363 ? -41.529 -18.725 127.409 1.00 25.53 363 LEU D C 1
ATOM 14508 O O . LEU D 1 363 ? -41.280 -18.659 126.205 1.00 25.03 363 LEU D O 1
ATOM 14513 N N . SER D 1 364 ? -42.757 -18.964 127.853 1.00 28.28 364 SER D N 1
ATOM 14514 C CA . SER D 1 364 ? -43.872 -19.145 126.899 1.00 31.25 364 SER D CA 1
ATOM 14515 C C . SER D 1 364 ? -44.755 -17.897 126.692 1.00 35.77 364 SER D C 1
ATOM 14516 O O . SER D 1 364 ? -45.588 -17.896 125.817 1.00 41.41 364 SER D O 1
ATOM 14519 N N . ARG D 1 365 ? -44.571 -16.866 127.504 1.00 39.23 365 ARG D N 1
ATOM 14520 C CA . ARG D 1 365 ? -45.287 -15.572 127.402 1.00 42.76 365 ARG D CA 1
ATOM 14521 C C . ARG D 1 365 ? -45.499 -15.133 125.945 1.00 41.60 365 ARG D C 1
ATOM 14522 O O . ARG D 1 365 ? -44.538 -14.841 125.250 1.00 33.92 365 ARG D O 1
ATOM 14530 N N . ALA D 1 366 ? -46.754 -15.094 125.483 1.00 40.52 366 ALA D N 1
ATOM 14531 C CA . ALA D 1 366 ? -47.054 -14.722 124.092 1.00 43.08 366 ALA D CA 1
ATOM 14532 C C . ALA D 1 366 ? -47.038 -13.205 123.867 1.00 41.10 366 ALA D C 1
ATOM 14533 O O . ALA D 1 366 ? -46.861 -12.753 122.740 1.00 43.84 366 ALA D O 1
ATOM 14535 N N . ASP D 1 367 ? -47.244 -12.424 124.920 1.00 41.80 367 ASP D N 1
ATOM 14536 C CA . ASP D 1 367 ? -47.141 -10.973 124.815 1.00 45.61 367 ASP D CA 1
ATOM 14537 C C . ASP D 1 367 ? -45.678 -10.468 124.713 1.00 42.55 367 ASP D C 1
ATOM 14538 O O . ASP D 1 367 ? -45.438 -9.273 124.822 1.00 42.30 367 ASP D O 1
ATOM 14543 N N . TYR D 1 368 ? -44.718 -11.360 124.507 1.00 38.49 368 TYR D N 1
ATOM 14544 C CA . TYR D 1 368 ? -43.309 -10.959 124.428 1.00 34.08 368 TYR D CA 1
ATOM 14545 C C . TYR D 1 368 ? -42.699 -11.512 123.142 1.00 34.47 368 TYR D C 1
ATOM 14546 O O . TYR D 1 368 ? -43.013 -12.612 122.757 1.00 38.28 368 TYR D O 1
ATOM 14555 N N . HIS D 1 369 ? -41.835 -10.738 122.488 1.00 38.07 369 HIS D N 1
ATOM 14556 C CA . HIS D 1 369 ? -41.049 -11.207 121.335 1.00 38.91 369 HIS D CA 1
ATOM 14557 C C . HIS D 1 369 ? -39.569 -10.839 121.476 1.00 37.42 369 HIS D C 1
ATOM 14558 O O . HIS D 1 369 ? -39.196 -9.655 121.522 1.00 39.51 369 HIS D O 1
ATOM 14565 N N . CYS D 1 370 ? -38.729 -11.855 121.555 1.00 35.99 370 CYS D N 1
ATOM 14566 C CA . CYS D 1 370 ? -37.283 -11.697 121.507 1.00 33.95 370 CYS D CA 1
ATOM 14567 C C . CYS D 1 370 ? -36.673 -13.099 121.378 1.00 35.64 370 CYS D C 1
ATOM 14568 O O . CYS D 1 370 ? -36.578 -13.823 122.375 1.00 35.64 370 CYS D O 1
ATOM 14571 N N . PRO D 1 371 ? -36.296 -13.508 120.152 1.00 32.72 371 PRO D N 1
ATOM 14572 C CA . PRO D 1 371 ? -35.669 -14.808 119.940 1.00 31.83 371 PRO D CA 1
ATOM 14573 C C . PRO D 1 371 ? -34.297 -14.992 120.674 1.00 33.38 371 PRO D C 1
ATOM 14574 O O . PRO D 1 371 ? -33.881 -16.132 120.914 1.00 34.49 371 PRO D O 1
ATOM 14578 N N . SER D 1 372 ? -33.611 -13.922 121.049 1.00 30.96 372 SER D N 1
ATOM 14579 C CA . SER D 1 372 ? -32.368 -14.090 121.838 1.00 35.46 372 SER D CA 1
ATOM 14580 C C . SER D 1 372 ? -32.613 -14.253 123.349 1.00 31.02 372 SER D C 1
ATOM 14581 O O . SER D 1 372 ? -31.676 -14.499 124.093 1.00 38.37 372 SER D O 1
ATOM 14584 N N . ALA D 1 373 ? -33.835 -14.072 123.811 1.00 26.88 373 ALA D N 1
ATOM 14585 C CA . ALA D 1 373 ? -34.123 -14.192 125.243 1.00 25.11 373 ALA D CA 1
ATOM 14586 C C . ALA D 1 373 ? -34.016 -15.653 125.653 1.00 25.73 373 ALA D C 1
ATOM 14587 O O . ALA D 1 373 ? -34.549 -16.517 124.971 1.00 24.96 373 ALA D O 1
ATOM 14589 N N . ALA D 1 374 ? -33.241 -15.931 126.716 1.00 23.84 374 ALA D N 1
ATOM 14590 C CA . ALA D 1 374 ? -32.914 -17.300 127.104 1.00 22.18 374 ALA D CA 1
ATOM 14591 C C . ALA D 1 374 ? -32.454 -17.385 128.530 1.00 22.98 374 ALA D C 1
ATOM 14592 O O . ALA D 1 374 ? -31.852 -16.449 129.063 1.00 23.14 374 ALA D O 1
ATOM 14594 N N . MET D 1 375 ? -32.706 -18.554 129.111 1.00 22.07 375 MET D N 1
ATOM 14595 C CA . MET D 1 375 ? -31.888 -19.048 130.207 1.00 23.76 375 MET D CA 1
ATOM 14596 C C . MET D 1 375 ? -31.171 -20.365 129.840 1.00 22.78 375 MET D C 1
ATOM 14597 O O . MET D 1 375 ? -31.610 -21.141 129.005 1.00 23.04 375 MET D O 1
ATOM 14602 N N . GLU D 1 376 ? -29.978 -20.526 130.383 1.00 21.28 376 GLU D N 1
ATOM 14603 C CA . GLU D 1 376 ? -29.122 -21.631 130.006 1.00 22.88 376 GLU D CA 1
ATOM 14604 C C . GLU D 1 376 ? -28.732 -22.357 131.267 1.00 21.62 376 GLU D C 1
ATOM 14605 O O . GLU D 1 376 ? -28.451 -21.690 132.297 1.00 22.24 376 GLU D O 1
ATOM 14611 N N . TYR D 1 377 ? -28.674 -23.669 131.177 1.00 19.21 377 TYR D N 1
ATOM 14612 C CA . TYR D 1 377 ? -28.114 -24.558 132.203 1.00 20.00 377 TYR D CA 1
ATOM 14613 C C . TYR D 1 377 ? -26.809 -25.099 131.692 1.00 19.37 377 TYR D C 1
ATOM 14614 O O . TYR D 1 377 ? -26.770 -25.716 130.604 1.00 20.24 377 TYR D O 1
ATOM 14623 N N . ILE D 1 378 ? -25.717 -24.780 132.382 1.00 17.87 378 ILE D N 1
ATOM 14624 C CA . ILE D 1 378 ? -24.371 -25.081 131.893 1.00 18.87 378 ILE D CA 1
ATOM 14625 C C . ILE D 1 378 ? -23.686 -26.110 132.826 1.00 20.61 378 ILE D C 1
ATOM 14626 O O . ILE D 1 378 ? -23.493 -25.828 134.027 1.00 18.18 378 ILE D O 1
ATOM 14631 N N . ALA D 1 379 ? -23.301 -27.268 132.297 1.00 18.71 379 ALA D N 1
ATOM 14632 C CA . ALA D 1 379 ? -22.569 -28.262 133.092 1.00 18.75 379 ALA D CA 1
ATOM 14633 C C . ALA D 1 379 ? -21.280 -27.660 133.658 1.00 18.78 379 ALA D C 1
ATOM 14634 O O . ALA D 1 379 ? -20.616 -26.872 132.998 1.00 17.04 379 ALA D O 1
ATOM 14636 N N . TYR D 1 380 ? -20.974 -28.056 134.889 1.00 19.54 380 TYR D N 1
ATOM 14637 C CA . TYR D 1 380 ? -19.855 -27.486 135.624 1.00 19.61 380 TYR D CA 1
ATOM 14638 C C . TYR D 1 380 ? -19.315 -28.514 136.644 1.00 19.84 380 TYR D C 1
ATOM 14639 O O . TYR D 1 380 ? -19.575 -29.732 136.545 1.00 19.43 380 TYR D O 1
ATOM 14648 N N . GLY D 1 381 ? -18.484 -28.068 137.584 1.00 19.42 381 GLY D N 1
ATOM 14649 C CA . GLY D 1 381 ? -17.998 -29.041 138.554 1.00 18.41 381 GLY D CA 1
ATOM 14650 C C . GLY D 1 381 ? -16.802 -29.770 138.078 1.00 18.85 381 GLY D C 1
ATOM 14651 O O . GLY D 1 381 ? -15.901 -29.143 137.512 1.00 18.34 381 GLY D O 1
ATOM 14652 N N . GLY D 1 382 ? -16.715 -31.069 138.397 1.00 17.25 382 GLY D N 1
ATOM 14653 C CA . GLY D 1 382 ? -15.562 -31.836 137.987 1.00 18.09 382 GLY D CA 1
ATOM 14654 C C . GLY D 1 382 ? -14.316 -31.322 138.672 1.00 18.08 382 GLY D C 1
ATOM 14655 O O . GLY D 1 382 ? -14.300 -31.057 139.884 1.00 16.84 382 GLY D O 1
ATOM 14656 N N . ARG D 1 383 ? -13.268 -31.169 137.883 1.00 19.61 383 ARG D N 1
ATOM 14657 C CA . ARG D 1 383 ? -11.994 -30.697 138.351 1.00 20.59 383 ARG D CA 1
ATOM 14658 C C . ARG D 1 383 ? -12.063 -29.293 139.001 1.00 21.51 383 ARG D C 1
ATOM 14659 O O . ARG D 1 383 ? -11.205 -28.968 139.860 1.00 22.04 383 ARG D O 1
ATOM 14667 N N . VAL D 1 384 ? -13.070 -28.457 138.664 1.00 18.34 384 VAL D N 1
ATOM 14668 C CA . VAL D 1 384 ? -13.212 -27.177 139.386 1.00 18.46 384 VAL D CA 1
ATOM 14669 C C . VAL D 1 384 ? -13.335 -27.410 140.929 1.00 20.13 384 VAL D C 1
ATOM 14670 O O . VAL D 1 384 ? -12.736 -26.674 141.718 1.00 18.85 384 VAL D O 1
ATOM 14674 N N . ASN D 1 385 ? -14.042 -28.470 141.322 1.00 19.08 385 ASN D N 1
ATOM 14675 C CA . ASN D 1 385 ? -14.319 -28.709 142.756 1.00 20.87 385 ASN D CA 1
ATOM 14676 C C . ASN D 1 385 ? -13.280 -29.610 143.466 1.00 24.23 385 ASN D C 1
ATOM 14677 O O . ASN D 1 385 ? -13.559 -30.245 144.502 1.00 27.03 385 ASN D O 1
ATOM 14682 N N . THR D 1 386 ? -12.070 -29.594 142.955 1.00 23.60 386 THR D N 1
ATOM 14683 C CA . THR D 1 386 ? -10.958 -30.275 143.586 1.00 25.42 386 THR D CA 1
ATOM 14684 C C . THR D 1 386 ? -10.049 -29.273 144.259 1.00 26.09 386 THR D C 1
ATOM 14685 O O . THR D 1 386 ? -8.957 -29.617 144.741 1.00 25.36 386 THR D O 1
ATOM 14689 N N . VAL D 1 387 ? -10.488 -28.014 144.270 1.00 24.44 387 VAL D N 1
ATOM 14690 C CA . VAL D 1 387 ? -9.758 -26.930 144.908 1.00 22.81 387 VAL D CA 1
ATOM 14691 C C . VAL D 1 387 ? -10.577 -26.436 146.113 1.00 23.80 387 VAL D C 1
ATOM 14692 O O . VAL D 1 387 ? -11.773 -26.224 146.005 1.00 24.75 387 VAL D O 1
ATOM 14696 N N . ASP D 1 388 ? -9.926 -26.222 147.248 1.00 27.35 388 ASP D N 1
ATOM 14697 C CA . ASP D 1 388 ? -10.561 -25.647 148.429 1.00 29.25 388 ASP D CA 1
ATOM 14698 C C . ASP D 1 388 ? -11.237 -24.290 148.127 1.00 29.57 388 ASP D C 1
ATOM 14699 O O . ASP D 1 388 ? -10.667 -23.474 147.440 1.00 26.37 388 ASP D O 1
ATOM 14704 N N . PRO D 1 389 ? -12.455 -24.060 148.648 1.00 29.70 389 PRO D N 1
ATOM 14705 C CA . PRO D 1 389 ? -13.127 -22.789 148.383 1.00 33.61 389 PRO D CA 1
ATOM 14706 C C . PRO D 1 389 ? -12.275 -21.546 148.739 1.00 30.21 389 PRO D C 1
ATOM 14707 O O . PRO D 1 389 ? -12.458 -20.512 148.130 1.00 30.59 389 PRO D O 1
ATOM 14711 N N . ALA D 1 390 ? -11.347 -21.666 149.679 1.00 28.64 390 ALA D N 1
ATOM 14712 C CA . ALA D 1 390 ? -10.451 -20.553 150.050 1.00 28.49 390 ALA D CA 1
ATOM 14713 C C . ALA D 1 390 ? -9.041 -20.503 149.397 1.00 26.07 390 ALA D C 1
ATOM 14714 O O . ALA D 1 390 ? -8.307 -19.543 149.602 1.00 25.67 390 ALA D O 1
ATOM 14716 N N . ALA D 1 391 ? -8.679 -21.516 148.604 1.00 24.89 391 ALA D N 1
ATOM 14717 C CA . ALA D 1 391 ? -7.354 -21.626 148.012 1.00 24.41 391 ALA D CA 1
ATOM 14718 C C . ALA D 1 391 ? -7.233 -20.697 146.824 1.00 21.92 391 ALA D C 1
ATOM 14719 O O . ALA D 1 391 ? -6.131 -20.400 146.380 1.00 21.08 391 ALA D O 1
ATOM 14721 N N . THR D 1 392 ? -8.380 -20.220 146.329 1.00 21.32 392 THR D N 1
ATOM 14722 C CA . THR D 1 392 ? -8.419 -19.119 145.341 1.00 20.95 392 THR D CA 1
ATOM 14723 C C . THR D 1 392 ? -9.541 -18.191 145.771 1.00 20.07 392 THR D C 1
ATOM 14724 O O . THR D 1 392 ? -10.288 -18.506 146.691 1.00 21.51 392 THR D O 1
ATOM 14728 N N . ALA D 1 393 ? -9.662 -17.051 145.123 1.00 19.53 393 ALA D N 1
ATOM 14729 C CA . ALA D 1 393 ? -10.739 -16.138 145.448 1.00 18.48 393 ALA D CA 1
ATOM 14730 C C . ALA D 1 393 ? -12.130 -16.593 144.956 1.00 20.27 393 ALA D C 1
ATOM 14731 O O . ALA D 1 393 ? -13.102 -16.097 145.438 1.00 20.93 393 ALA D O 1
ATOM 14733 N N . VAL D 1 394 ? -12.220 -17.506 144.002 1.00 20.76 394 VAL D N 1
ATOM 14734 C CA . VAL D 1 394 ? -13.560 -18.048 143.568 1.00 22.18 394 VAL D CA 1
ATOM 14735 C C . VAL D 1 394 ? -14.221 -18.883 144.685 1.00 23.22 394 VAL D C 1
ATOM 14736 O O . VAL D 1 394 ? -13.579 -19.758 145.224 1.00 23.42 394 VAL D O 1
ATOM 14740 N N . PRO D 1 395 ? -15.471 -18.541 145.109 1.00 25.24 395 PRO D N 1
ATOM 14741 C CA . PRO D 1 395 ? -16.156 -19.225 146.227 1.00 26.20 395 PRO D CA 1
ATOM 14742 C C . PRO D 1 395 ? -16.798 -20.477 145.687 1.00 29.37 395 PRO D C 1
ATOM 14743 O O . PRO D 1 395 ? -17.995 -20.528 145.399 1.00 28.00 395 PRO D O 1
ATOM 14747 N N . ARG D 1 396 ? -15.952 -21.473 145.500 1.00 28.83 396 ARG D N 1
ATOM 14748 C CA . ARG D 1 396 ? -16.342 -22.692 144.838 1.00 24.59 396 ARG D CA 1
ATOM 14749 C C . ARG D 1 396 ? -17.427 -23.427 145.608 1.00 27.12 396 ARG D C 1
ATOM 14750 O O . ARG D 1 396 ? -17.467 -23.438 146.834 1.00 27.02 396 ARG D O 1
ATOM 14758 N N . GLY D 1 397 ? -18.257 -24.118 144.879 1.00 24.71 397 GLY D N 1
ATOM 14759 C CA . GLY D 1 397 ? -19.334 -24.892 145.521 1.00 27.66 397 GLY D CA 1
ATOM 14760 C C . GLY D 1 397 ? -20.330 -25.336 144.477 1.00 26.74 397 GLY D C 1
ATOM 14761 O O . GLY D 1 397 ? -20.917 -26.414 144.568 1.00 26.93 397 GLY D O 1
ATOM 14762 N N . ALA D 1 398 ? -20.553 -24.469 143.494 1.00 23.40 398 ALA D N 1
ATOM 14763 C CA . ALA D 1 398 ? -21.445 -24.814 142.385 1.00 24.44 398 ALA D CA 1
ATOM 14764 C C . ALA D 1 398 ? -21.005 -26.070 141.683 1.00 22.68 398 ALA D C 1
ATOM 14765 O O . ALA D 1 398 ? -19.826 -26.236 141.363 1.00 23.76 398 ALA D O 1
ATOM 14767 N N . SER D 1 399 ? -22.017 -26.851 141.355 1.00 20.76 399 SER D N 1
ATOM 14768 C CA . SER D 1 399 ? -21.994 -28.015 140.479 1.00 24.55 399 SER D CA 1
ATOM 14769 C C . SER D 1 399 ? -22.461 -27.716 139.069 1.00 22.64 399 SER D C 1
ATOM 14770 O O . SER D 1 399 ? -22.177 -28.468 138.114 1.00 24.27 399 SER D O 1
ATOM 14773 N N . LEU D 1 400 ? -23.281 -26.678 138.943 1.00 22.90 400 LEU D N 1
ATOM 14774 C CA . LEU D 1 400 ? -23.939 -26.340 137.705 1.00 23.05 400 LEU D CA 1
ATOM 14775 C C . LEU D 1 400 ? -24.139 -24.812 137.663 1.00 23.21 400 LEU D C 1
ATOM 14776 O O . LEU D 1 400 ? -24.389 -24.211 138.690 1.00 20.92 400 LEU D O 1
ATOM 14781 N N . LYS D 1 401 ? -23.967 -24.194 136.506 1.00 20.31 401 LYS D N 1
ATOM 14782 C CA . LYS D 1 401 ? -24.202 -22.771 136.373 1.00 20.58 401 LYS D CA 1
ATOM 14783 C C . LYS D 1 401 ? -25.435 -22.458 135.592 1.00 21.95 401 LYS D C 1
ATOM 14784 O O . LYS D 1 401 ? -25.858 -23.271 134.729 1.00 20.87 401 LYS D O 1
ATOM 14790 N N . THR D 1 402 ? -26.056 -21.312 135.891 1.00 19.22 402 THR D N 1
ATOM 14791 C CA . THR D 1 402 ? -27.177 -20.842 135.056 1.00 20.20 402 THR D CA 1
ATOM 14792 C C . THR D 1 402 ? -26.923 -19.396 134.687 1.00 20.54 402 THR D C 1
ATOM 14793 O O . THR D 1 402 ? -26.313 -18.640 135.460 1.00 19.54 402 THR D O 1
ATOM 14797 N N . PHE D 1 403 ? -27.347 -19.063 133.486 1.00 19.43 403 PHE D N 1
ATOM 14798 C CA . PHE D 1 403 ? -27.070 -17.803 132.835 1.00 19.55 403 PHE D CA 1
ATOM 14799 C C . PHE D 1 403 ? -28.399 -17.361 132.205 1.00 20.09 403 PHE D C 1
ATOM 14800 O O . PHE D 1 403 ? -29.157 -18.211 131.668 1.00 22.57 403 PHE D O 1
ATOM 14808 N N . TYR D 1 404 ? -28.691 -16.067 132.275 1.00 17.83 404 TYR D N 1
ATOM 14809 C CA . TYR D 1 404 ? -29.907 -15.476 131.754 1.00 18.86 404 TYR D CA 1
ATOM 14810 C C . TYR D 1 404 ? -29.466 -14.343 130.844 1.00 19.67 404 TYR D C 1
ATOM 14811 O O . TYR D 1 404 ? -28.544 -13.610 131.191 1.00 16.46 404 TYR D O 1
ATOM 14820 N N . MET D 1 405 ? -30.051 -14.243 129.659 1.00 18.72 405 MET D N 1
ATOM 14821 C CA . MET D 1 405 ? -29.676 -13.171 128.726 1.00 22.89 405 MET D CA 1
ATOM 14822 C C . MET D 1 405 ? -30.836 -12.726 127.885 1.00 20.89 405 MET D C 1
ATOM 14823 O O . MET D 1 405 ? -31.679 -13.531 127.541 1.00 23.12 405 MET D O 1
ATOM 14828 N N . VAL D 1 406 ? -30.888 -11.421 127.608 1.00 21.49 406 VAL D N 1
ATOM 14829 C CA . VAL D 1 406 ? -31.724 -10.858 126.534 1.00 22.47 406 VAL D CA 1
ATOM 14830 C C . VAL D 1 406 ? -30.836 -9.914 125.741 1.00 20.79 406 VAL D C 1
ATOM 14831 O O . VAL D 1 406 ? -29.964 -9.231 126.301 1.00 20.30 406 VAL D O 1
ATOM 14835 N N . ALA D 1 407 ? -31.099 -9.830 124.461 1.00 20.58 407 ALA D N 1
ATOM 14836 C CA . ALA D 1 407 ? -30.312 -9.034 123.542 1.00 21.11 407 ALA D CA 1
ATOM 14837 C C . ALA D 1 407 ? -31.223 -8.408 122.509 1.00 20.80 407 ALA D C 1
ATOM 14838 O O . ALA D 1 407 ? -32.181 -9.057 122.045 1.00 24.49 407 ALA D O 1
ATOM 14840 N N . TRP D 1 408 ? -30.974 -7.142 122.185 1.00 20.34 408 TRP D N 1
ATOM 14841 C CA . TRP D 1 408 ? -31.810 -6.424 121.273 1.00 22.69 408 TRP D CA 1
ATOM 14842 C C . TRP D 1 408 ? -31.071 -5.289 120.678 1.00 23.76 408 TRP D C 1
ATOM 14843 O O . TRP D 1 408 ? -29.955 -4.965 121.096 1.00 23.72 408 TRP D O 1
ATOM 14854 N N . THR D 1 409 ? -31.719 -4.620 119.727 1.00 24.63 409 THR D N 1
ATOM 14855 C CA . THR D 1 409 ? -31.054 -3.524 119.057 1.00 25.87 409 THR D CA 1
ATOM 14856 C C . THR D 1 409 ? -31.642 -2.147 119.248 1.00 25.85 409 THR D C 1
ATOM 14857 O O . THR D 1 409 ? -30.916 -1.167 119.236 1.00 25.40 409 THR D O 1
ATOM 14861 N N . ASP D 1 410 ? -32.945 -2.065 119.422 1.00 28.31 410 ASP D N 1
ATOM 14862 C CA . ASP D 1 410 ? -33.650 -0.781 119.543 1.00 28.84 410 ASP D CA 1
ATOM 14863 C C . ASP D 1 410 ? -33.757 -0.235 120.990 1.00 27.38 410 ASP D C 1
ATOM 14864 O O . ASP D 1 410 ? -34.362 -0.863 121.840 1.00 28.51 410 ASP D O 1
ATOM 14869 N N . PRO D 1 411 ? -33.186 0.956 121.276 1.00 28.18 411 PRO D N 1
ATOM 14870 C CA . PRO D 1 411 ? -33.228 1.567 122.630 1.00 30.45 411 PRO D CA 1
ATOM 14871 C C . PRO D 1 411 ? -34.644 1.827 123.181 1.00 33.17 411 PRO D C 1
ATOM 14872 O O . PRO D 1 411 ? -34.882 1.783 124.397 1.00 34.18 411 PRO D O 1
ATOM 14876 N N . ASP D 1 412 ? -35.594 2.060 122.293 1.00 34.45 412 ASP D N 1
ATOM 14877 C CA . ASP D 1 412 ? -36.979 2.254 122.719 1.00 38.24 412 ASP D CA 1
ATOM 14878 C C . ASP D 1 412 ? -37.609 0.989 123.294 1.00 37.78 412 ASP D C 1
ATOM 14879 O O . ASP D 1 412 ? -38.659 1.087 123.889 1.00 40.00 412 ASP D O 1
ATOM 14884 N N . GLU D 1 413 ? -36.986 -0.182 123.111 1.00 33.49 413 GLU D N 1
ATOM 14885 C CA . GLU D 1 413 ? -37.463 -1.462 123.726 1.00 31.82 413 GLU D CA 1
ATOM 14886 C C . GLU D 1 413 ? -36.760 -1.837 125.054 1.00 29.68 413 GLU D C 1
ATOM 14887 O O . GLU D 1 413 ? -37.120 -2.838 125.695 1.00 31.44 413 GLU D O 1
ATOM 14893 N N . ASP D 1 414 ? -35.779 -1.042 125.475 1.00 27.62 414 ASP D N 1
ATOM 14894 C CA . ASP D 1 414 ? -35.064 -1.318 126.719 1.00 27.94 414 ASP D CA 1
ATOM 14895 C C . ASP D 1 414 ? -36.006 -1.741 127.835 1.00 28.50 414 ASP D C 1
ATOM 14896 O O . ASP D 1 414 ? -35.766 -2.736 128.470 1.00 25.99 414 ASP D O 1
ATOM 14901 N N . GLU D 1 415 ? -37.086 -0.994 128.060 1.00 29.78 415 GLU D N 1
ATOM 14902 C CA . GLU D 1 415 ? -37.959 -1.310 129.211 1.00 34.07 415 GLU D CA 1
ATOM 14903 C C . GLU D 1 415 ? -38.582 -2.687 129.165 1.00 30.26 415 GLU D C 1
ATOM 14904 O O . GLU D 1 415 ? -38.690 -3.352 130.183 1.00 28.43 415 GLU D O 1
ATOM 14910 N N . GLU D 1 416 ? -39.026 -3.090 127.987 1.00 29.84 416 GLU D N 1
ATOM 14911 C CA . GLU D 1 416 ? -39.665 -4.377 127.804 1.00 30.78 416 GLU D CA 1
ATOM 14912 C C . GLU D 1 416 ? -38.664 -5.514 128.046 1.00 25.67 416 GLU D C 1
ATOM 14913 O O . GLU D 1 416 ? -38.997 -6.497 128.667 1.00 21.96 416 GLU D O 1
ATOM 14919 N N . HIS D 1 417 ? -37.434 -5.377 127.554 1.00 23.70 417 HIS D N 1
ATOM 14920 C CA . HIS D 1 417 ? -36.456 -6.487 127.724 1.00 24.56 417 HIS D CA 1
ATOM 14921 C C . HIS D 1 417 ? -35.898 -6.586 129.141 1.00 23.79 417 HIS D C 1
ATOM 14922 O O . HIS D 1 417 ? -35.763 -7.695 129.682 1.00 22.42 417 HIS D O 1
ATOM 14929 N N . LEU D 1 418 ? -35.609 -5.436 129.721 1.00 23.20 418 LEU D N 1
ATOM 14930 C CA . LEU D 1 418 ? -35.136 -5.370 131.096 1.00 24.02 418 LEU D CA 1
ATOM 14931 C C . LEU D 1 418 ? -36.204 -5.918 132.040 1.00 23.74 418 LEU D C 1
ATOM 14932 O O . LEU D 1 418 ? -35.893 -6.695 132.957 1.00 20.74 418 LEU D O 1
ATOM 14937 N N . ARG D 1 419 ? -37.461 -5.544 131.808 1.00 24.95 419 ARG D N 1
ATOM 14938 C CA . ARG D 1 419 ? -38.557 -6.125 132.578 1.00 26.61 419 ARG D CA 1
ATOM 14939 C C . ARG D 1 419 ? -38.634 -7.649 132.460 1.00 25.03 419 ARG D C 1
ATOM 14940 O O . ARG D 1 419 ? -38.822 -8.328 133.471 1.00 24.14 419 ARG D O 1
ATOM 14948 N N . TRP D 1 420 ? -38.542 -8.199 131.251 1.00 23.41 420 TRP D N 1
ATOM 14949 C CA . TRP D 1 420 ? -38.663 -9.641 131.062 1.00 21.38 420 TRP D CA 1
ATOM 14950 C C . TRP D 1 420 ? -37.604 -10.417 131.828 1.00 21.13 420 TRP D C 1
ATOM 14951 O O . TRP D 1 420 ? -37.922 -11.385 132.541 1.00 20.81 420 TRP D O 1
ATOM 14962 N N . ILE D 1 421 ? -36.343 -10.008 131.683 1.00 19.67 421 ILE D N 1
ATOM 14963 C CA . ILE D 1 421 ? -35.280 -10.760 132.349 1.00 20.55 421 ILE D CA 1
ATOM 14964 C C . ILE D 1 421 ? -35.354 -10.558 133.863 1.00 20.09 421 ILE D C 1
ATOM 14965 O O . ILE D 1 421 ? -35.151 -11.508 134.621 1.00 20.00 421 ILE D O 1
ATOM 14970 N N . ARG D 1 422 ? -35.659 -9.353 134.304 1.00 19.71 422 ARG D N 1
ATOM 14971 C CA . ARG D 1 422 ? -35.778 -9.119 135.758 1.00 22.13 422 ARG D CA 1
ATOM 14972 C C . ARG D 1 422 ? -36.882 -9.993 136.390 1.00 21.95 422 ARG D C 1
ATOM 14973 O O . ARG D 1 422 ? -36.691 -10.585 137.446 1.00 21.67 422 ARG D O 1
ATOM 14981 N N . GLU D 1 423 ? -38.033 -10.080 135.722 1.00 23.77 423 GLU D N 1
ATOM 14982 C CA . GLU D 1 423 ? -39.160 -10.810 136.273 1.00 22.58 423 GLU D CA 1
ATOM 14983 C C . GLU D 1 423 ? -38.942 -12.297 136.265 1.00 21.75 423 GLU D C 1
ATOM 14984 O O . GLU D 1 423 ? -39.283 -12.952 137.218 1.00 21.25 423 GLU D O 1
ATOM 14990 N N . ILE D 1 424 ? -38.318 -12.857 135.233 1.00 20.75 424 ILE D N 1
ATOM 14991 C CA . ILE D 1 424 ? -38.095 -14.303 135.242 1.00 21.41 424 ILE D CA 1
ATOM 14992 C C . ILE D 1 424 ? -37.143 -14.671 136.356 1.00 20.54 424 ILE D C 1
ATOM 14993 O O . ILE D 1 424 ? -37.338 -15.667 137.070 1.00 21.44 424 ILE D O 1
ATOM 14998 N N . TYR D 1 425 ? -36.062 -13.894 136.496 1.00 19.61 425 TYR D N 1
ATOM 14999 C CA . TYR D 1 425 ? -35.082 -14.205 137.462 1.00 19.08 425 TYR D CA 1
ATOM 15000 C C . TYR D 1 425 ? -35.667 -14.066 138.848 1.00 19.81 425 TYR D C 1
ATOM 15001 O O . TYR D 1 425 ? -35.446 -14.915 139.715 1.00 20.04 425 TYR D O 1
ATOM 15010 N N . ARG D 1 426 ? -36.424 -13.000 139.045 1.00 20.86 426 ARG D N 1
ATOM 15011 C CA . ARG D 1 426 ? -37.004 -12.761 140.349 1.00 24.84 426 ARG D CA 1
ATOM 15012 C C . ARG D 1 426 ? -37.954 -13.910 140.696 1.00 23.81 426 ARG D C 1
ATOM 15013 O O . ARG D 1 426 ? -37.987 -14.366 141.838 1.00 24.29 426 ARG D O 1
ATOM 15021 N N . ASP D 1 427 ? -38.772 -14.328 139.729 1.00 24.74 427 ASP D N 1
ATOM 15022 C CA . ASP D 1 427 ? -39.821 -15.340 140.019 1.00 25.37 427 ASP D CA 1
ATOM 15023 C C . ASP D 1 427 ? -39.259 -16.714 140.289 1.00 25.95 427 ASP D C 1
ATOM 15024 O O . ASP D 1 427 ? -39.726 -17.415 141.210 1.00 25.50 427 ASP D O 1
ATOM 15029 N N . ILE D 1 428 ? -38.249 -17.108 139.529 1.00 23.31 428 ILE D N 1
ATOM 15030 C CA . ILE D 1 428 ? -37.525 -18.323 139.818 1.00 22.64 428 ILE D CA 1
ATOM 15031 C C . ILE D 1 428 ? -36.934 -18.333 141.257 1.00 22.51 428 ILE D C 1
ATOM 15032 O O . ILE D 1 428 ? -36.950 -19.365 141.911 1.00 20.08 428 ILE D O 1
ATOM 15037 N N . HIS D 1 429 ? -36.389 -17.205 141.714 1.00 20.67 429 HIS D N 1
ATOM 15038 C CA . HIS D 1 429 ? -35.839 -17.062 143.052 1.00 20.67 429 HIS D CA 1
ATOM 15039 C C . HIS D 1 429 ? -36.813 -16.497 144.117 1.00 22.07 429 HIS D C 1
ATOM 15040 O O . HIS D 1 429 ? -36.372 -15.930 145.094 1.00 20.39 429 HIS D O 1
ATOM 15047 N N . SER D 1 430 ? -38.130 -16.655 143.950 1.00 24.02 430 SER D N 1
ATOM 15048 C CA . SER D 1 430 ? -39.059 -15.954 144.809 1.00 29.85 430 SER D CA 1
ATOM 15049 C C . SER D 1 430 ? -39.032 -16.469 146.245 1.00 28.82 430 SER D C 1
ATOM 15050 O O . SER D 1 430 ? -39.362 -15.724 147.157 1.00 28.89 430 SER D O 1
ATOM 15053 N N . ALA D 1 431 ? -38.580 -17.687 146.468 1.00 27.23 431 ALA D N 1
ATOM 15054 C CA . ALA D 1 431 ? -38.408 -18.165 147.854 1.00 29.66 431 ALA D CA 1
ATOM 15055 C C . ALA D 1 431 ? -37.177 -17.615 148.595 1.00 29.81 431 ALA D C 1
ATOM 15056 O O . ALA D 1 431 ? -37.041 -17.867 149.770 1.00 31.01 431 ALA D O 1
ATOM 15058 N N . THR D 1 432 ? -36.284 -16.905 147.911 1.00 26.71 432 THR D N 1
ATOM 15059 C CA . THR D 1 432 ? -35.060 -16.402 148.512 1.00 26.10 432 THR D CA 1
ATOM 15060 C C . THR D 1 432 ? -34.906 -14.934 148.180 1.00 26.12 432 THR D C 1
ATOM 15061 O O . THR D 1 432 ? -33.827 -14.500 147.879 1.00 26.69 432 THR D O 1
ATOM 15065 N N . GLY D 1 433 ? -36.014 -14.208 148.167 1.00 26.13 433 GLY D N 1
ATOM 15066 C CA . GLY D 1 433 ? -36.023 -12.767 147.972 1.00 24.70 433 GLY D CA 1
ATOM 15067 C C . GLY D 1 433 ? -35.541 -12.308 146.597 1.00 25.52 433 GLY D C 1
ATOM 15068 O O . GLY D 1 433 ? -34.917 -11.217 146.480 1.00 23.95 433 GLY D O 1
ATOM 15069 N N . GLY D 1 434 ? -35.816 -13.124 145.571 1.00 21.29 434 GLY D N 1
ATOM 15070 C CA . GLY D 1 434 ? -35.468 -12.796 144.198 1.00 21.76 434 GLY D CA 1
ATOM 15071 C C . GLY D 1 434 ? -34.049 -13.003 143.740 1.00 21.91 434 GLY D C 1
ATOM 15072 O O . GLY D 1 434 ? -33.733 -12.677 142.578 1.00 23.32 434 GLY D O 1
ATOM 15073 N N . VAL D 1 435 ? -33.197 -13.553 144.596 1.00 21.54 435 VAL D N 1
ATOM 15074 C CA . VAL D 1 435 ? -31.781 -13.766 144.273 1.00 22.02 435 VAL D CA 1
ATOM 15075 C C . VAL D 1 435 ? -31.257 -15.099 144.746 1.00 20.83 435 VAL D C 1
ATOM 15076 O O . VAL D 1 435 ? -31.844 -15.647 145.633 1.00 22.94 435 VAL D O 1
ATOM 15080 N N . PRO D 1 436 ? -30.158 -15.611 144.148 1.00 22.02 436 PRO D N 1
ATOM 15081 C CA . PRO D 1 436 ? -29.556 -16.911 144.541 1.00 23.20 436 PRO D CA 1
ATOM 15082 C C . PRO D 1 436 ? -28.721 -16.853 145.808 1.00 22.96 436 PRO D C 1
ATOM 15083 O O . PRO D 1 436 ? -27.486 -16.939 145.743 1.00 25.48 436 PRO D O 1
ATOM 15087 N N . THR D 1 437 ? -29.392 -16.694 146.948 1.00 22.30 437 THR D N 1
ATOM 15088 C CA . THR D 1 437 ? -28.703 -16.612 148.239 1.00 24.24 437 THR D CA 1
ATOM 15089 C C . THR D 1 437 ? -27.951 -17.974 148.507 1.00 24.34 437 THR D C 1
ATOM 15090 O O . THR D 1 437 ? -28.574 -19.040 148.502 1.00 24.31 437 THR D O 1
ATOM 15094 N N . PRO D 1 438 ? -26.636 -17.938 148.789 1.00 24.08 438 PRO D N 1
ATOM 15095 C CA . PRO D 1 438 ? -25.885 -19.150 149.078 1.00 24.26 438 PRO D CA 1
ATOM 15096 C C . PRO D 1 438 ? -26.555 -19.971 150.170 1.00 28.30 438 PRO D C 1
ATOM 15097 O O . PRO D 1 438 ? -26.737 -19.454 151.256 1.00 32.69 438 PRO D O 1
ATOM 15101 N N . ASP D 1 439 ? -26.991 -21.184 149.863 1.00 25.99 439 ASP D N 1
ATOM 15102 C CA . ASP D 1 439 ? -27.615 -22.038 150.881 1.00 29.59 439 ASP D CA 1
ATOM 15103 C C . ASP D 1 439 ? -27.395 -23.495 150.470 1.00 31.32 439 ASP D C 1
ATOM 15104 O O . ASP D 1 439 ? -26.368 -23.806 149.854 1.00 32.28 439 ASP D O 1
ATOM 15109 N N . GLU D 1 440 ? -28.344 -24.381 150.774 1.00 32.77 440 GLU D N 1
ATOM 15110 C CA . GLU D 1 440 ? -28.212 -25.778 150.404 1.00 35.07 440 GLU D CA 1
ATOM 15111 C C . GLU D 1 440 ? -28.303 -26.035 148.888 1.00 32.57 440 GLU D C 1
ATOM 15112 O O . GLU D 1 440 ? -27.772 -27.014 148.419 1.00 29.58 440 GLU D O 1
ATOM 15118 N N . VAL D 1 441 ? -28.989 -25.174 148.133 1.00 30.37 441 VAL D N 1
ATOM 15119 C CA . VAL D 1 441 ? -29.217 -25.397 146.708 1.00 29.19 441 VAL D CA 1
ATOM 15120 C C . VAL D 1 441 ? -28.498 -24.338 145.873 1.00 27.44 441 VAL D C 1
ATOM 15121 O O . VAL D 1 441 ? -27.907 -24.637 144.828 1.00 24.12 441 VAL D O 1
ATOM 15125 N N . ASN D 1 442 ? -28.599 -23.092 146.285 1.00 25.70 442 ASN D N 1
ATOM 15126 C CA . ASN D 1 442 ? -27.979 -21.990 145.554 1.00 23.98 442 ASN D CA 1
ATOM 15127 C C . ASN D 1 442 ? -26.553 -21.792 146.058 1.00 24.82 442 ASN D C 1
ATOM 15128 O O . ASN D 1 442 ? -26.313 -21.935 147.246 1.00 24.95 442 ASN D O 1
ATOM 15133 N N . THR D 1 443 ? -25.603 -21.438 145.189 1.00 22.30 443 THR D N 1
ATOM 15134 C CA . THR D 1 443 ? -24.298 -21.101 145.684 1.00 24.85 443 THR D CA 1
ATOM 15135 C C . THR D 1 443 ? -23.898 -19.664 145.447 1.00 23.60 443 THR D C 1
ATOM 15136 O O . THR D 1 443 ? -22.789 -19.302 145.790 1.00 25.91 443 THR D O 1
ATOM 15140 N N . GLY D 1 444 ? -24.772 -18.868 144.851 1.00 21.14 444 GLY D N 1
ATOM 15141 C CA . GLY D 1 444 ? -24.485 -17.452 144.585 1.00 22.29 444 GLY D CA 1
ATOM 15142 C C . GLY D 1 444 ? -24.494 -17.205 143.086 1.00 20.02 444 GLY D C 1
ATOM 15143 O O . GLY D 1 444 ? -25.202 -17.887 142.382 1.00 20.60 444 GLY D O 1
ATOM 15144 N N . ALA D 1 445 ? -23.638 -16.312 142.616 1.00 20.23 445 ALA D N 1
ATOM 15145 C CA . ALA D 1 445 ? -23.601 -15.918 141.218 1.00 18.31 445 ALA D CA 1
ATOM 15146 C C . ALA D 1 445 ? -22.181 -15.595 140.851 1.00 18.86 445 ALA D C 1
ATOM 15147 O O . ALA D 1 445 ? -21.330 -15.559 141.713 1.00 16.60 445 ALA D O 1
ATOM 15149 N N . TYR D 1 446 ? -21.918 -15.342 139.576 1.00 17.55 446 TYR D N 1
ATOM 15150 C CA . TYR D 1 446 ? -20.547 -15.244 139.100 1.00 17.05 446 TYR D CA 1
ATOM 15151 C C . TYR D 1 446 ? -20.175 -13.781 138.811 1.00 17.21 446 TYR D C 1
ATOM 15152 O O . TYR D 1 446 ? -20.861 -13.141 138.074 1.00 17.28 446 TYR D O 1
ATOM 15161 N N . ILE D 1 447 ? -19.053 -13.294 139.337 1.00 19.04 447 ILE D N 1
ATOM 15162 C CA . ILE D 1 447 ? -18.683 -11.911 139.216 1.00 17.95 447 ILE D CA 1
ATOM 15163 C C . ILE D 1 447 ? -18.441 -11.467 137.757 1.00 17.55 447 ILE D C 1
ATOM 15164 O O . ILE D 1 447 ? -18.533 -10.252 137.468 1.00 17.14 447 ILE D O 1
ATOM 15169 N N . ASN D 1 448 ? -18.132 -12.412 136.851 1.00 17.52 448 ASN D N 1
ATOM 15170 C CA . ASN D 1 448 ? -17.966 -12.107 135.419 1.00 18.20 448 ASN D CA 1
ATOM 15171 C C . ASN D 1 448 ? -19.277 -11.951 134.638 1.00 19.73 448 ASN D C 1
ATOM 15172 O O . ASN D 1 448 ? -19.261 -11.570 133.452 1.00 19.96 448 ASN D O 1
ATOM 15177 N N . TYR D 1 449 ? -20.402 -12.266 135.279 1.00 18.32 449 TYR D N 1
ATOM 15178 C CA . TYR D 1 449 ? -21.713 -11.844 134.787 1.00 20.60 449 TYR D CA 1
ATOM 15179 C C . TYR D 1 449 ? -22.448 -10.903 135.769 1.00 20.24 449 TYR D C 1
ATOM 15180 O O . TYR D 1 449 ? -23.523 -11.270 136.332 1.00 19.82 449 TYR D O 1
ATOM 15189 N N . PRO D 1 450 ? -21.877 -9.734 136.007 1.00 20.88 450 PRO D N 1
ATOM 15190 C CA . PRO D 1 450 ? -22.335 -8.876 137.088 1.00 22.48 450 PRO D CA 1
ATOM 15191 C C . PRO D 1 450 ? -23.698 -8.318 136.791 1.00 21.74 450 PRO D C 1
ATOM 15192 O O . PRO D 1 450 ? -24.049 -8.086 135.591 1.00 19.61 450 PRO D O 1
ATOM 15196 N N . ASP D 1 451 ? -24.459 -8.123 137.868 1.00 19.68 451 ASP D N 1
ATOM 15197 C CA . ASP D 1 451 ? -25.856 -7.682 137.735 1.00 20.07 451 ASP D CA 1
ATOM 15198 C C . ASP D 1 451 ? -26.183 -6.691 138.843 1.00 18.95 451 ASP D C 1
ATOM 15199 O O . ASP D 1 451 ? -26.378 -7.093 139.983 1.00 17.90 451 ASP D O 1
ATOM 15204 N N . ILE D 1 452 ? -26.294 -5.407 138.508 1.00 19.02 452 ILE D N 1
ATOM 15205 C CA . ILE D 1 452 ? -26.473 -4.395 139.548 1.00 20.45 452 ILE D CA 1
ATOM 15206 C C . ILE D 1 452 ? -27.845 -4.436 140.176 1.00 20.29 452 ILE D C 1
ATOM 15207 O O . ILE D 1 452 ? -28.086 -3.801 141.197 1.00 20.14 452 ILE D O 1
ATOM 15212 N N . ASP D 1 453 ? -28.771 -5.169 139.576 1.00 19.93 453 ASP D N 1
ATOM 15213 C CA . ASP D 1 453 ? -30.051 -5.355 140.220 1.00 20.69 453 ASP D CA 1
ATOM 15214 C C . ASP D 1 453 ? -29.899 -6.078 141.569 1.00 20.78 453 ASP D C 1
ATOM 15215 O O . ASP D 1 453 ? -30.804 -6.018 142.412 1.00 19.15 453 ASP D O 1
ATOM 15220 N N . LEU D 1 454 ? -28.789 -6.793 141.776 1.00 22.14 454 LEU D N 1
ATOM 15221 C CA . LEU D 1 454 ? -28.564 -7.507 143.047 1.00 24.57 454 LEU D CA 1
ATOM 15222 C C . LEU D 1 454 ? -28.387 -6.527 144.195 1.00 25.20 454 LEU D C 1
ATOM 15223 O O . LEU D 1 454 ? -28.467 -6.922 145.364 1.00 23.11 454 LEU D O 1
ATOM 15228 N N . ALA D 1 455 ? -28.131 -5.264 143.866 1.00 23.26 455 ALA D N 1
ATOM 15229 C CA . ALA D 1 455 ? -27.972 -4.241 144.880 1.00 24.34 455 ALA D CA 1
ATOM 15230 C C . ALA D 1 455 ? -29.205 -3.347 144.922 1.00 25.35 455 ALA D C 1
ATOM 15231 O O . ALA D 1 455 ? -29.220 -2.378 145.658 1.00 28.88 455 ALA D O 1
ATOM 15233 N N . ASP D 1 456 ? -30.277 -3.711 144.233 1.00 24.01 456 ASP D N 1
ATOM 15234 C CA . ASP D 1 456 ? -31.444 -2.864 144.113 1.00 25.42 456 ASP D CA 1
ATOM 15235 C C . ASP D 1 456 ? -32.596 -3.466 144.907 1.00 24.41 456 ASP D C 1
ATOM 15236 O O . ASP D 1 456 ? -33.004 -4.589 144.627 1.00 26.27 456 ASP D O 1
ATOM 15241 N N . PRO D 1 457 ? -33.153 -2.727 145.895 1.00 28.46 457 PRO D N 1
ATOM 15242 C CA . PRO D 1 457 ? -34.206 -3.301 146.731 1.00 27.00 457 PRO D CA 1
ATOM 15243 C C . PRO D 1 457 ? -35.520 -3.653 146.028 1.00 27.38 457 PRO D C 1
ATOM 15244 O O . PRO D 1 457 ? -36.296 -4.394 146.586 1.00 27.80 457 PRO D O 1
ATOM 15248 N N . GLU D 1 458 ? -35.763 -3.149 144.827 1.00 26.94 458 GLU D N 1
ATOM 15249 C CA . GLU D 1 458 ? -36.917 -3.580 144.046 1.00 30.37 458 GLU D CA 1
ATOM 15250 C C . GLU D 1 458 ? -36.720 -5.049 143.593 1.00 27.83 458 GLU D C 1
ATOM 15251 O O . GLU D 1 458 ? -37.673 -5.768 143.362 1.00 28.10 458 GLU D O 1
ATOM 15257 N N . TRP D 1 459 ? -35.473 -5.509 143.495 1.00 24.26 459 TRP D N 1
ATOM 15258 C CA . TRP D 1 459 ? -35.194 -6.840 142.915 1.00 22.22 459 TRP D CA 1
ATOM 15259 C C . TRP D 1 459 ? -34.605 -7.757 143.941 1.00 22.59 459 TRP D C 1
ATOM 15260 O O . TRP D 1 459 ? -34.884 -8.948 143.929 1.00 22.42 459 TRP D O 1
ATOM 15271 N N . ASN D 1 460 ? -33.767 -7.232 144.819 1.00 22.30 460 ASN D N 1
ATOM 15272 C CA . ASN D 1 460 ? -33.251 -8.037 145.902 1.00 21.93 460 ASN D CA 1
ATOM 15273 C C . ASN D 1 460 ? -33.958 -7.647 147.206 1.00 24.25 460 ASN D C 1
ATOM 15274 O O . ASN D 1 460 ? -33.712 -6.551 147.745 1.00 20.64 460 ASN D O 1
ATOM 15279 N N . THR D 1 461 ? -34.798 -8.561 147.691 1.00 24.88 461 THR D N 1
ATOM 15280 C CA . THR D 1 461 ? -35.416 -8.452 148.991 1.00 27.10 461 THR D CA 1
ATOM 15281 C C . THR D 1 461 ? -34.983 -9.542 149.961 1.00 26.66 461 THR D C 1
ATOM 15282 O O . THR D 1 461 ? -35.706 -9.860 150.884 1.00 29.91 461 THR D O 1
ATOM 15286 N N . SER D 1 462 ? -33.797 -10.095 149.777 1.00 25.10 462 SER D N 1
ATOM 15287 C CA . SER D 1 462 ? -33.368 -11.262 150.503 1.00 24.51 462 SER D CA 1
ATOM 15288 C C . SER D 1 462 ? -32.653 -10.931 151.787 1.00 25.01 462 SER D C 1
ATOM 15289 O O . SER D 1 462 ? -32.406 -11.816 152.604 1.00 24.35 462 SER D O 1
ATOM 15292 N N . GLY D 1 463 ? -32.257 -9.677 151.941 1.00 23.94 463 GLY D N 1
ATOM 15293 C CA . GLY D 1 463 ? -31.386 -9.296 153.018 1.00 23.73 463 GLY D CA 1
ATOM 15294 C C . GLY D 1 463 ? -29.916 -9.601 152.813 1.00 22.07 463 GLY D C 1
ATOM 15295 O O . GLY D 1 463 ? -29.149 -9.281 153.656 1.00 21.81 463 GLY D O 1
ATOM 15296 N N . VAL D 1 464 ? -29.519 -10.263 151.715 1.00 22.57 464 VAL D N 1
ATOM 15297 C CA . VAL D 1 464 ? -28.133 -10.730 151.562 1.00 22.31 464 VAL D CA 1
ATOM 15298 C C . VAL D 1 464 ? -27.410 -9.899 150.530 1.00 22.25 464 VAL D C 1
ATOM 15299 O O . VAL D 1 464 ? -27.921 -9.699 149.466 1.00 22.38 464 VAL D O 1
ATOM 15303 N N . PRO D 1 465 ? -26.232 -9.389 150.858 1.00 22.06 465 PRO D N 1
ATOM 15304 C CA . PRO D 1 465 ? -25.622 -8.393 149.968 1.00 22.97 465 PRO D CA 1
ATOM 15305 C C . PRO D 1 465 ? -24.988 -9.058 148.712 1.00 22.21 465 PRO D C 1
ATOM 15306 O O . PRO D 1 465 ? -24.658 -10.264 148.713 1.00 20.11 465 PRO D O 1
ATOM 15310 N N . TRP D 1 466 ? -24.830 -8.250 147.674 1.00 22.51 466 TRP D N 1
ATOM 15311 C CA . TRP D 1 466 ? -24.168 -8.661 146.433 1.00 21.91 466 TRP D CA 1
ATOM 15312 C C . TRP D 1 466 ? -22.803 -9.288 146.706 1.00 21.49 466 TRP D C 1
ATOM 15313 O O . TRP D 1 466 ? -22.462 -10.268 146.057 1.00 19.20 466 TRP D O 1
ATOM 15324 N N . HIS D 1 467 ? -22.025 -8.742 147.652 1.00 21.57 467 HIS D N 1
ATOM 15325 C CA . HIS D 1 467 ? -20.684 -9.266 147.876 1.00 21.64 467 HIS D CA 1
ATOM 15326 C C . HIS D 1 467 ? -20.682 -10.689 148.460 1.00 20.83 467 HIS D C 1
ATOM 15327 O O . HIS D 1 467 ? -19.821 -11.494 148.134 1.00 20.10 467 HIS D O 1
ATOM 15334 N N . THR D 1 468 ? -21.672 -11.036 149.265 1.00 20.59 468 THR D N 1
ATOM 15335 C CA . THR D 1 468 ? -21.828 -12.421 149.647 1.00 21.94 468 THR D CA 1
ATOM 15336 C C . THR D 1 468 ? -22.236 -13.338 148.486 1.00 21.15 468 THR D C 1
ATOM 15337 O O . THR D 1 468 ? -21.720 -14.467 148.356 1.00 21.50 468 THR D O 1
ATOM 15341 N N . ILE D 1 469 ? -23.152 -12.861 147.648 1.00 21.76 469 ILE D N 1
ATOM 15342 C CA . ILE D 1 469 ? -23.590 -13.637 146.489 1.00 21.83 469 ILE D CA 1
ATOM 15343 C C . ILE D 1 469 ? -22.432 -13.960 145.545 1.00 20.35 469 ILE D C 1
ATOM 15344 O O . ILE D 1 469 ? -22.267 -15.120 145.098 1.00 21.11 469 ILE D O 1
ATOM 15349 N N . TYR D 1 470 ? -21.587 -12.983 145.281 1.00 20.00 470 TYR D N 1
ATOM 15350 C CA . TYR D 1 470 ? -20.478 -13.179 144.358 1.00 19.06 470 TYR D CA 1
ATOM 15351 C C . TYR D 1 470 ? -19.240 -13.805 144.955 1.00 20.61 470 TYR D C 1
ATOM 15352 O O . TYR D 1 470 ? -18.495 -14.488 144.230 1.00 19.60 470 TYR D O 1
ATOM 15361 N N . TYR D 1 471 ? -18.939 -13.499 146.229 1.00 20.34 471 TYR D N 1
ATOM 15362 C CA . TYR D 1 471 ? -17.673 -13.879 146.802 1.00 20.16 471 TYR D CA 1
ATOM 15363 C C . TYR D 1 471 ? -17.748 -14.792 148.013 1.00 20.76 471 TYR D C 1
ATOM 15364 O O . TYR D 1 471 ? -16.757 -15.383 148.380 1.00 19.27 471 TYR D O 1
ATOM 15373 N N . GLY D 1 472 ? -18.925 -14.928 148.589 1.00 23.33 472 GLY D N 1
ATOM 15374 C CA . GLY D 1 472 ? -19.112 -15.755 149.785 1.00 25.30 472 GLY D CA 1
ATOM 15375 C C . GLY D 1 472 ? -18.082 -15.408 150.867 1.00 26.03 472 GLY D C 1
ATOM 15376 O O . GLY D 1 472 ? -17.730 -14.239 151.088 1.00 22.16 472 GLY D O 1
ATOM 15377 N N . ASP D 1 473 ? -17.532 -16.442 151.486 1.00 26.92 473 ASP D N 1
ATOM 15378 C CA . ASP D 1 473 ? -16.585 -16.287 152.606 1.00 28.89 473 ASP D CA 1
ATOM 15379 C C . ASP D 1 473 ? -15.207 -15.742 152.238 1.00 25.40 473 ASP D C 1
ATOM 15380 O O . ASP D 1 473 ? -14.412 -15.491 153.114 1.00 22.43 473 ASP D O 1
ATOM 15385 N N . ASN D 1 474 ? -14.914 -15.584 150.950 1.00 20.56 474 ASN D N 1
ATOM 15386 C CA . ASN D 1 474 ? -13.672 -14.976 150.546 1.00 20.97 474 ASN D CA 1
ATOM 15387 C C . ASN D 1 474 ? -13.711 -13.462 150.543 1.00 20.09 474 ASN D C 1
ATOM 15388 O O . ASN D 1 474 ? -12.667 -12.817 150.350 1.00 20.61 474 ASN D O 1
ATOM 15393 N N . TYR D 1 475 ? -14.893 -12.876 150.691 1.00 19.95 475 TYR D N 1
ATOM 15394 C CA . TYR D 1 475 ? -14.965 -11.411 150.682 1.00 19.78 475 TYR D CA 1
ATOM 15395 C C . TYR D 1 475 ? -14.049 -10.704 151.740 1.00 21.78 475 TYR D C 1
ATOM 15396 O O . TYR D 1 475 ? -13.371 -9.777 151.376 1.00 20.37 475 TYR D O 1
ATOM 15405 N N . PRO D 1 476 ? -14.027 -11.143 153.022 1.00 21.00 476 PRO D N 1
ATOM 15406 C CA . PRO D 1 476 ? -13.215 -10.413 153.989 1.00 22.50 476 PRO D CA 1
ATOM 15407 C C . PRO D 1 476 ? -11.733 -10.346 153.663 1.00 21.78 476 PRO D C 1
ATOM 15408 O O . PRO D 1 476 ? -11.092 -9.264 153.818 1.00 22.08 476 PRO D O 1
ATOM 15412 N N . ARG D 1 477 ? -11.185 -11.450 153.162 1.00 21.48 477 ARG D N 1
ATOM 15413 C CA . ARG D 1 477 ? -9.814 -11.438 152.748 1.00 22.48 477 ARG D CA 1
ATOM 15414 C C . ARG D 1 477 ? -9.635 -10.497 151.538 1.00 23.13 477 ARG D C 1
ATOM 15415 O O . ARG D 1 477 ? -8.652 -9.770 151.478 1.00 20.27 477 ARG D O 1
ATOM 15423 N N . LEU D 1 478 ? -10.546 -10.528 150.576 1.00 20.72 478 LEU D N 1
ATOM 15424 C CA . LEU D 1 478 ? -10.445 -9.567 149.438 1.00 21.04 478 LEU D CA 1
ATOM 15425 C C . LEU D 1 478 ? -10.426 -8.089 149.924 1.00 20.32 478 LEU D C 1
ATOM 15426 O O . LEU D 1 478 ? -9.709 -7.228 149.410 1.00 21.68 478 LEU D O 1
ATOM 15431 N N . GLN D 1 479 ? -11.227 -7.783 150.946 1.00 21.91 479 GLN D N 1
ATOM 15432 C CA . GLN D 1 479 ? -11.290 -6.418 151.457 1.00 22.27 479 GLN D CA 1
ATOM 15433 C C . GLN D 1 479 ? -9.957 -6.008 152.102 1.00 25.10 479 GLN D C 1
ATOM 15434 O O . GLN D 1 479 ? -9.529 -4.862 152.012 1.00 25.19 479 GLN D O 1
ATOM 15440 N N . GLU D 1 480 ? -9.317 -6.944 152.776 1.00 24.10 480 GLU D N 1
ATOM 15441 C CA . GLU D 1 480 ? -8.014 -6.685 153.414 1.00 28.36 480 GLU D CA 1
ATOM 15442 C C . GLU D 1 480 ? -6.991 -6.371 152.346 1.00 25.37 480 GLU D C 1
ATOM 15443 O O . GLU D 1 480 ? -6.170 -5.462 152.468 1.00 22.55 480 GLU D O 1
ATOM 15449 N N . ILE D 1 481 ? -7.053 -7.114 151.226 1.00 23.80 481 ILE D N 1
ATOM 15450 C CA . ILE D 1 481 ? -6.038 -6.989 150.217 1.00 23.55 481 ILE D CA 1
ATOM 15451 C C . ILE D 1 481 ? -6.252 -5.690 149.491 1.00 22.74 481 ILE D C 1
ATOM 15452 O O . ILE D 1 481 ? -5.303 -4.995 149.169 1.00 22.57 481 ILE D O 1
ATOM 15457 N N . LYS D 1 482 ? -7.504 -5.349 149.268 1.00 22.22 482 LYS D N 1
ATOM 15458 C CA . LYS D 1 482 ? -7.839 -4.100 148.579 1.00 22.99 482 LYS D CA 1
ATOM 15459 C C . LYS D 1 482 ? -7.281 -2.926 149.335 1.00 24.53 482 LYS D C 1
ATOM 15460 O O . LYS D 1 482 ? -6.786 -1.983 148.777 1.00 27.01 482 LYS D O 1
ATOM 15466 N N . SER D 1 483 ? -7.449 -2.976 150.640 1.00 26.04 483 SER D N 1
ATOM 15467 C CA . SER D 1 483 ? -7.016 -1.918 151.490 1.00 28.22 483 SER D CA 1
ATOM 15468 C C . SER D 1 483 ? -5.478 -1.774 151.442 1.00 29.40 483 SER D C 1
ATOM 15469 O O . SER D 1 483 ? -4.953 -0.660 151.415 1.00 30.96 483 SER D O 1
ATOM 15472 N N . ARG D 1 484 ? -4.774 -2.898 151.384 1.00 27.55 484 ARG D N 1
ATOM 15473 C CA . ARG D 1 484 ? -3.327 -2.912 151.329 1.00 29.16 484 ARG D CA 1
ATOM 15474 C C . ARG D 1 484 ? -2.795 -2.401 149.988 1.00 28.18 484 ARG D C 1
ATOM 15475 O O . ARG D 1 484 ? -1.869 -1.611 149.963 1.00 25.19 484 ARG D O 1
ATOM 15483 N N . TRP D 1 485 ? -3.418 -2.804 148.873 1.00 26.63 485 TRP D N 1
ATOM 15484 C CA . TRP D 1 485 ? -2.860 -2.527 147.537 1.00 24.89 485 TRP D CA 1
ATOM 15485 C C . TRP D 1 485 ? -3.444 -1.362 146.743 1.00 24.11 485 TRP D C 1
ATOM 15486 O O . TRP D 1 485 ? -2.783 -0.838 145.808 1.00 27.07 485 TRP D O 1
ATOM 15497 N N . ASP D 1 486 ? -4.643 -0.930 147.088 1.00 23.45 486 ASP D N 1
ATOM 15498 C CA . ASP D 1 486 ? -5.235 0.259 146.478 1.00 24.67 486 ASP D CA 1
ATOM 15499 C C . ASP D 1 486 ? -5.794 1.083 147.623 1.00 25.01 486 ASP D C 1
ATOM 15500 O O . ASP D 1 486 ? -7.018 1.254 147.744 1.00 23.99 486 ASP D O 1
ATOM 15505 N N . PRO D 1 487 ? -4.901 1.625 148.466 1.00 25.90 487 PRO D N 1
ATOM 15506 C CA . PRO D 1 487 ? -5.421 2.359 149.622 1.00 28.28 487 PRO D CA 1
ATOM 15507 C C . PRO D 1 487 ? -6.155 3.642 149.242 1.00 29.98 487 PRO D C 1
ATOM 15508 O O . PRO D 1 487 ? -7.017 4.068 149.988 1.00 35.98 487 PRO D O 1
ATOM 15512 N N . ARG D 1 488 ? -5.872 4.244 148.087 1.00 28.13 488 ARG D N 1
ATOM 15513 C CA . ARG D 1 488 ? -6.632 5.434 147.679 1.00 28.85 488 ARG D CA 1
ATOM 15514 C C . ARG D 1 488 ? -7.980 5.089 146.981 1.00 27.81 488 ARG D C 1
ATOM 15515 O O . ARG D 1 488 ? -8.766 5.987 146.657 1.00 27.59 488 ARG D O 1
ATOM 15523 N N . ASN D 1 489 ? -8.270 3.811 146.781 1.00 26.85 489 ASN D N 1
ATOM 15524 C CA . ASN D 1 489 ? -9.500 3.381 146.057 1.00 25.42 489 ASN D CA 1
ATOM 15525 C C . ASN D 1 489 ? -9.538 4.053 144.691 1.00 24.84 489 ASN D C 1
ATOM 15526 O O . ASN D 1 489 ? -10.549 4.515 144.247 1.00 25.49 489 ASN D O 1
ATOM 15531 N N . VAL D 1 490 ? -8.399 4.075 144.011 1.00 24.27 490 VAL D N 1
ATOM 15532 C CA . VAL D 1 490 ? -8.340 4.538 142.639 1.00 24.46 490 VAL D CA 1
ATOM 15533 C C . VAL D 1 490 ? -9.246 3.704 141.706 1.00 23.21 490 VAL D C 1
ATOM 15534 O O . VAL D 1 490 ? -9.882 4.263 140.834 1.00 23.97 490 VAL D O 1
ATOM 15538 N N . PHE D 1 491 ? -9.252 2.380 141.901 1.00 22.71 491 PHE D N 1
ATOM 15539 C CA . PHE D 1 491 ? -9.927 1.447 141.029 1.00 23.36 491 PHE D CA 1
ATOM 15540 C C . PHE D 1 491 ? -11.243 1.026 141.619 1.00 23.15 491 PHE D C 1
ATOM 15541 O O . PHE D 1 491 ? -11.298 0.295 142.610 1.00 23.39 491 PHE D O 1
ATOM 15549 N N . ARG D 1 492 ? -12.309 1.512 141.023 1.00 22.41 492 ARG D N 1
ATOM 15550 C CA . ARG D 1 492 ? -13.579 1.242 141.571 1.00 21.47 492 ARG D CA 1
ATOM 15551 C C . ARG D 1 492 ? -14.654 1.179 140.526 1.00 20.62 492 ARG D C 1
ATOM 15552 O O . ARG D 1 492 ? -14.465 1.569 139.368 1.00 21.75 492 ARG D O 1
ATOM 15560 N N . HIS D 1 493 ? -15.771 0.628 140.960 1.00 19.56 493 HIS D N 1
ATOM 15561 C CA . HIS D 1 493 ? -17.002 0.583 140.161 1.00 20.24 493 HIS D CA 1
ATOM 15562 C C . HIS D 1 493 ? -18.115 0.170 141.056 1.00 20.50 493 HIS D C 1
ATOM 15563 O O . HIS D 1 493 ? -17.909 0.000 142.258 1.00 22.37 493 HIS D O 1
ATOM 15570 N N . ALA D 1 494 ? -19.312 -0.016 140.511 1.00 22.56 494 ALA D N 1
ATOM 15571 C CA . ALA D 1 494 ? -20.472 -0.337 141.396 1.00 22.76 494 ALA D CA 1
ATOM 15572 C C . ALA D 1 494 ? -20.242 -1.548 142.304 1.00 22.67 494 ALA D C 1
ATOM 15573 O O . ALA D 1 494 ? -20.707 -1.592 143.446 1.00 20.38 494 ALA D O 1
ATOM 15575 N N . PHE D 1 495 ? -19.590 -2.575 141.783 1.00 21.09 495 PHE D N 1
ATOM 15576 C CA . PHE D 1 495 ? -19.368 -3.807 142.511 1.00 20.35 495 PHE D CA 1
ATOM 15577 C C . PHE D 1 495 ? -17.902 -3.988 142.825 1.00 20.50 495 PHE D C 1
ATOM 15578 O O . PHE D 1 495 ? -17.439 -5.083 143.002 1.00 22.49 495 PHE D O 1
ATOM 15586 N N . SER D 1 496 ? -17.160 -2.913 142.985 1.00 19.76 496 SER D N 1
ATOM 15587 C CA . SER D 1 496 ? -15.763 -3.110 143.359 1.00 21.45 496 SER D CA 1
ATOM 15588 C C . SER D 1 496 ? -15.644 -3.406 144.868 1.00 23.02 496 SER D C 1
ATOM 15589 O O . SER D 1 496 ? -16.496 -3.006 145.701 1.00 22.98 496 SER D O 1
ATOM 15592 N N . ILE D 1 497 ? -14.614 -4.170 145.199 1.00 24.10 497 ILE D N 1
ATOM 15593 C CA . ILE D 1 497 ? -14.365 -4.600 146.584 1.00 25.51 497 ILE D CA 1
ATOM 15594 C C . ILE D 1 497 ? -14.231 -3.318 147.435 1.00 24.60 497 ILE D C 1
ATOM 15595 O O . ILE D 1 497 ? -13.418 -2.452 147.099 1.00 24.02 497 ILE D O 1
ATOM 15600 N N . ARG D 1 498 ? -14.976 -3.218 148.541 1.00 23.37 498 ARG D N 1
ATOM 15601 C CA . ARG D 1 498 ? -14.875 -2.077 149.440 1.00 27.93 498 ARG D CA 1
ATOM 15602 C C . ARG D 1 498 ? -13.925 -2.359 150.611 1.00 30.62 498 ARG D C 1
ATOM 15603 O O . ARG D 1 498 ? -14.174 -3.267 151.399 1.00 38.81 498 ARG D O 1
ATOM 15611 N N . PRO D 1 499 ? -12.855 -1.595 150.724 1.00 31.28 499 PRO D N 1
ATOM 15612 C CA . PRO D 1 499 ? -12.027 -1.813 151.896 1.00 36.01 499 PRO D CA 1
ATOM 15613 C C . PRO D 1 499 ? -12.867 -1.618 153.194 1.00 39.36 499 PRO D C 1
ATOM 15614 O O . PRO D 1 499 ? -13.854 -0.874 153.191 1.00 41.30 499 PRO D O 1
ATOM 15618 N N . ARG D 1 500 ? -12.567 -2.351 154.263 1.00 48.95 500 ARG D N 1
ATOM 15619 C CA . ARG D 1 500 ? -13.277 -2.123 155.533 1.00 48.85 500 ARG D CA 1
ATOM 15620 C C . ARG D 1 500 ? -12.794 -0.809 156.159 1.00 61.78 500 ARG D C 1
ATOM 15621 O O . ARG D 1 500 ? -13.606 0.094 156.424 1.00 67.02 500 ARG D O 1
#

Organism: NCBI:txid1074250

CATH classification: 3.30.465.10 (+1 more: 3.40.462.20)

Secondary structure (DSSP, 8-state):
--PPEEE-TTSTHHHHHT--S-TT-----SEEEE-SSHHHHHHHHHHHHHTT--EEEESS---SSSTTT-TT--EEEE-TT---EEEETTTTEEEEETT-BHHHHHHHHHHHHS------SBTT-BHHHHTTTT---TTHHHH--GGGGEEEEEEEEE-TT--EEEEEEE--TT-TTHHHHHHTTTS-SSSSSEEEEEEE--TT--SS-HHHHSPPPPSEEEEEEEEEEGGG--HHHHHHHHHHHHHHHHHS-STT-TTTT-EEEEEEE-GGG-EEEEEEEEETTSTTHHHHHHHHHHHHHTT--SPPEEEEEEEEHHHHHHHHSBPSSSTTTSS-EEEEEEEEESSPPPHHHHHHHHHHHH-TT---TT-EEEEEE--GGGGGS-GGGSSS----SEEEEEEEEES-GGGHHHHHHHHHHHHHHHTGGGTTS--SSSSEEE--TTS--GGGG-TTT--SS--HHHHHHTT-HHHHHHHHHHH-TT--S--TTSPPP-/-PPPEEE-TTSTHHHHHT--S-TT-----SEEEE-SSHHHHHHHHHHHHHTT--EEEESS---SSSTTT-TT--EEEE-TT---EEEETTTTEEEEETT-BHHHHHHHHHHHHS------SBTT-BHHHHGGGT---TTHHHH--GGGGEEEEEEEEE-TT--EEEEEEES-TT-TTHHHHHHTTTS-SSSSSEEEEEEE--TT--SS-GGGTSPPPPSEEEEEEEEEESTT--HHHHHHHHHHHHHHHHHS-STT-TTTT-EEEEEEE-GGGSEEEEEEEEETTSTTHHHHHHHHHHHHHTT-SSPPEEEEEEEEHHHHHHHHSBPSSSTTTSS-EEEEEEEEESSPPPHHHHHHHHHHHH-SS---TT-EEEEEE--GGGGGS-GGGSSS----SEEEEEEEEES-GGGHHHHHHHHHHHHHHHTGGGTTS--SSSSEEE--TTS--GGGG-TTT--SS--HHHHHHGGGHHHHHHHHHHH-TT--S--TTSPPP-/-PPEEE-TTSTTHHHHTB-S-TT-B---SEEEE-SSHHHHHHHHHHHHHTT--EEEESS---SSSTTT-TT--EEEE-TT---EEEETTTTEEEEETT-BHHHHHHHHHHHHS------SBTT-BHHHHHHTT---TTHHHH--GGGGEEEEEEEEE-TTS-EEEEEEE-STT-TTHHHHHHTTTS-TTSSSEEEEEEE--TT--SS-GGGTSPPPPSEEEEEEEEEEGGG--HHHHHHHHHHHHHHHHHS-STTSTTTT-EEEEEEE-GGG-EEEEEEEEETTSTTHHHHHHHHHHHHHTT--SPPEEEEEEEEHHHHHHHHSBPSSSTTTSS-EEEEEEEEESSPPPHHHHHHHHHHHH-TT---TT-EEEEEE--GGGGGS-TTTSSS----SEEEEEEEEES-GGGHHHHHHHHHHHHHHHTGGGTTS--SSSSEEE--TTS--GGGG-TTT--SS--HHHHHHGGGHHHHHHHHHHH-TT--S--TTPPPP-/-PPPEEE-TTSTHHHHHT--S-TT-----SEEEE-SSHHHHHHHHHHHHHHT--EEEESS---SSSTTT-TT--EEEE-TT---EEEETTTTEEEEETT-BHHHHHHHHHHHHS------SBTT-BHHHHHHTT---TTHHHH--GGGGEEEEEEEEE-TTS-EEEEEEES-TT-TTHHHHHHTTTS-SSSSSEEEEEEE--TT--SS-HHHHSPPPPSEEEEEEEEEESTT--HHHHHHHHHHHHHHHHHS-STT-TTTT-EEEEEEE-GGGSEEEEEEEEETTSTTHHHHHHHHHHHHHTT--SPPEEEEEEEEHHHHHHHHSBPSSSTTTSS-EEEEEEEEESSPPPHHHHHHHHHHHH-TT---TT-EEEEEE--GGGGGS-TTTSSS----SEEEEEEEEES-GGGHHHHHHHHHHHHHHHTGGGTTS--SSSSEEE--TTS--GGGG-TTT--SS--HHHHHHGGGHHHHHHHHHHH-TT--S--TTPPPP-

B-factor: mean 30.26, std 10.72, range [14.11, 91.52]

Sequence (1991 aa):
TRAAVTVKPDDHRYDLLARADNYRFVAQPEYFRLPYSTAQVVEAVSEAVAAGKRLTVRSGGHCGEAFVASPDVDVIVDLSSMSHVGYDEERGAFEVEAGATVGQIYRVLYKNYGVTFPGGFCMGVGAGGHISGGGGGYGPLSRLLGLTVDYLHAVEVVVVDAEGVVSTVVATREEDDPNRDLWWAHTGGGGGNFGVITRYWLRSPDAVGDAPEEALPRPPASFHVARVSWSWAELTEADYVRLVSNFLDWQLRNCTVDSPNIGLYALLECFHRRSAGHLAMHHAQIPVDVPDAEERMSWFLAELNEGVAVAPSLTRRRLPWLATSQLLAIPDVGPGAIGVRRKVKSADLRGPHTREQLAAAYRHLSRADYHCPSAAMEYIAYGGRVNTVDPAATAVVPRGASLKTFYMVAWTDPDEDEEHLRWIREIYRDIHSATGGVPTPDEVNTGAYINYPDIDLADPEWNTSGVPWHTIYYGDNYPRLQEIKSRWDPRNVFRHAFSIRPRTRAAVTVKPDDHRYDLLARADNYRFVAQPEYFRLPYSTAQVVEAVSEAVAAGKRLTVRSGGHCGEAFVASPDVDVIVDLSSMSHVGYDEERGAFEVEAGATVGQIYRVLYKNYGVTFPGGFCMGVGAGGHISGGGGGYGPLSRLLGLTVDYLHAVEVVVVDAEGVVSTVVATREEDDPNRDLWWAHTGGGGGNFGVITRYWLRSPDAVGDAPEEALPRPPASFHVARVSWSWAELTEADYVRLVSNFLDWQLRNCTVDSPNIGLYALLECFHRSAGHLAMHAQIPVDVPDAEERMSWFLAELNEGVAVAPSLTRRRLPWLATSQLLAIPDVGPGAIGVRRKVKSADLRGPHTREQLAAAYRHLSRADYHCPSAAMEYIAYGGRVNTVDPAATAVPRGASLKTFYMVAWTDPDEDEEHLRWIREIYRDIHSATGGVPTPDEVNTGAYINYPDIDLADPEWNTSGVPWHTIYYGDNYPRLQEIKSRWDPRNVFRHAFSIRPRRAAVTVKPDDHRYDLLARADNYRFVAQPEYFRLPYSTAQVVEAVSEAVAAGKRLTVRSGGHCGEAFVASPDVDVIVDLSSMSHVGYDEERGAFEVEAGATVGQIYRVLYKNYGVTFPGGFCMGVGAGGHISGGGGGYGPLSRLLGLTVDYLHAVEVVVVDAEGVVSTVVATREEDDPNRDLWWAHTGGGGGNFGVITRYWLRSPDAVGDAPEEALPRPPASFHVARVSWSWAELTEADYVRLVSNFLDWQLRNCTVDSPNIGLYALLECFHRSAGHLAMHHAQIPVDVPDAEERMSWFLAELNNEGVAVAPSLTRRRLPWLATSQLLLAIPDVGPGAIGVRRKVKSADLRGPHTREQLAAAYRHLSRADYHCPSAAMEYIAYGGRVNTVDPAATAVPRGASLKTFYMMVVAWTDPDEDEEHLRWIREIYRDIHSATGGVPTPDEVNTGAYINYPDIDLADPEWNTSGVPWHTIYYGDNYPRLQEIKSRWDPRNVFRHAFSIRPRTRAAVTVKPDDHRYDLLARADNYRFVAQPEYFRLPYSTAQVVEAVSEAVAAGKRLTVRSGGHCGEAFVASPDVDVIVDLSSMSHVGYDEERGAFEVEAGATVGQIYRVLYKNYGVTFPGGFCMGVGAGGHISGGGYGPLSRLLGLTVDYLHAVEVVVVDAEGVVSTVVATREEDDPNRDLWWAHTGGGGGNFGVITRYWLRSPDAVGDAPEEALPRPPASFHVARVSWSWAELTEADYVRLVSNFLDWQLRNCTVDSPNIGLYALLECFHRSAGHLAMHHAQIPVDVPDAEERMSWFLAELNEGVAVAPSLTRRRLPWLATSQLLAIPDVGPGAIGVRRKVKSADLRGPHTREQLAAAYRHLSRADYHCPSAAMEYIAYGGRVNTVDPAATAVPRGASLKTFYMVAWTDPDEDEEHLRWIREIYRDIHSATGGVPTPDEVNTGAYINYPDIDLADPEWNTSGVPWHTIYYGDNYPRLQEIKSRWDPRNVFRHAFSIRPR

InterPro domains:
  IPR006094 FAD linked oxidase, N-terminal [PF01565] (31-161)
  IPR012951 Berberine/berberine-like [PF08031] (445-498)
  IPR016166 FAD-binding domain, PCMH-type [PS51387] (26-207)
  IPR016169 FAD-binding, type PCMH, subdomain 2 [G3DSA:3.30.465.10] (9-487)
  IPR036318 FAD-binding, type PCMH-like superfamily [SSF56176] (9-203)
  IPR050416 FAD-linked Oxidoreductases in Biosynthetic Pathways [PTHR42973] (9-496)

Foldseek 3Di:
DPAKDKAAPVDPCQQVVQDAQALVFGAHARIEIEDQDPVNQLVVQLVCLVVVAFEFEAALRPFQDCQQRPHRHHYYYYHLNHADWAQDQVQLWIKGFQNHWQLRNQVCLCVPQQFHAAADLAGRHTNQFAQLQQGHYQCCQPHNTQLQFFAKWWFWFADPVGNIDIDIEGLDPPTPRVLVSQSSNRVGHLFFGGTGITTTFHPPFDDRDSNRRHHRDQFKKKKKKKKFFLVPADLVLQLLLQVLVQVVLLVAQAQPHLCSQKWKKWKQFANLLGIIMMMIIGHPPRVVGVVVVVVSLVSSCVPHDTDMDMDIDMDTPSVVSNVRHDDCDDPVRPQKHKAKWKWFWNHDQDSQLSSLLVCLSHVPVDHASPWIKMKTAHHNPNPPDPVVSHQFDDRGRIMMMTMGMDRDPVCVVVRVVSRLSSQQSSVVVQQSAQQPDNTINAGGPSNDHLLQQPCVRRVRPDHNCCRHGPPRLVSSLVSSCRGHVVRSGDGSPYRHHD/DPQKDKAAPVDPCQQVVQDAQANVFGADARIEIEDQDPVNQLVVQLVCLVVVAFEFEAALRLFQDCQQRPHSHHYYYYHLNLADWAQDLVQLWIKGFQNHWQQNNQVVLCVPQLFHAAFDLAGRHTNQQGQLQAGHYQCCLPHNTQLLFFAKWKFWFADPVGNIDIDIEGLDPPGPRVLVSQSSNRVGHLFFGGTGITTTFNPPFPDRDSNRRHHRDFFKKKKKKKKFFLVPDDLQQQLLLQCLVQVVLLVAQAQPHLCSQKWKKWKLAANLLGITMMMIIGHPPRVVRVVSVVVSVVSSCVRHPTDMDMDIDMGTVSVVSNVRHHDCDDPVRPQKHKHKWKWFWNHDQDSQLSSLLVCLSHDPVDHFSQWTKMKTAHHHPNPPDDQVSHQFDDRGRIMMMTMGMDRDPVCVVVRVVSRLSSQQSSCVVQQSAQQPDNTTNATGVSNDDCLQQPCVRRVNPDHNCCRHGNPSLVSSLVSSCRGHVVRSRDGSPHRHHD/DQKDKAAPVHPCQQVVQAAQANVFGAHARIETEDADPVNQLVVQLVCLVVVFFEFEAALRLFQDCQHRDHRHHYYYYHLNLADWAQDLVQLWIKGFQNHFQLNNQVVLCVVQQFHAAFDLAGRHTNNFQQLQFGGYQCCLPHNTSLLFFAKWKFWFADPVGNIDIDIEGCPPPTPRVLVSQSSNRVGPLFFGGTGITTGFNPPFPDRDSNRRHHRDFFKKKKKKKKFFLVPADLVLQLLLQVLVQVVLLVAQAQPRLCSQKWKKWKQWFNLLGITMMMIMGHPPRVVGVVSVVVSVVSSCVPHDTDMDMDIDMGTPSVVSNVPHDDCDDPVRPQKHKAKWKWFWNHDQDSQLSSLLVCLSHDPVDHARQWIKMKTAHHNPNPVDDCQVHQFNDDGRIMMMTMGMDRDPVCPVVRVVSRLSSQQSSCVVQQSAQQPDNIINATGPSNDDCCQVPNVRGPRPDHNCCRHGNPSLLSSLCSSCVGHVVRSRDGSPHRHHD/DDDKDKAAPVHPCQQVVQDAQANVFGAHARIEIEDQDPVNQLVLQLVCVVVVFQEFEAALRPFLDCQQRDHRHHYYYYHLNQADWAQDLVQLWIKGFQNHWQLRNAVVLCVPQLFDAAFDQAGSHTNQFGQLQFGGYQCCQPHATQLLFFAKWKFWFADPVRRIDIDIEGCDPPTPRVLVSQSSRRVGHLFFGGTGITTGFNPPFPDRRSNGRHHRDQFKKKKKKKKFFLPPFDLQLQLLLQCLLQVVLLVAQAQPHLCSQKWKKWKLWANQLGITMMMIIGHPPRVVRVVVVVVSVVSSCVVHDTDMDMDIDMDTPSCVSNVSHDDCDDDVGPQKHKHKWKWFWNHDQDSQLSSLLVCLSHDPVDHARQWIKMKTAHHNPNPVDPCSSHQFNDDGRIMMMTMGMDHDPVCVVVRVVSRLSSQQSSCVVQQSAQQPDNIINATGVSNDHCCQVPNVRGPRPDHNCCRHGNPSLLSSLVSSCRGHVVPSRDGPPHRHRD

Radius of gyration: 46.25 Å; Cα contacts (8 Å, |Δi|>4): 4895; chains: 4; bounding box: 70×128×122 Å

Solvent-accessible surface area: 69022 Å² total; per-residue (Å²): 135,81,78,30,13,54,0,102,90,134,40,103,21,17,73,16,4,2,69,33,30,8,25,51,36,61,2,118,3,83,16,0,26,0,0,41,27,24,72,23,0,36,97,2,0,46,69,1,17,91,72,68,62,27,2,13,37,15,17,28,12,66,42,12,9,28,24,24,11,29,103,89,3,52,0,0,0,2,1,32,30,2,37,98,17,10,39,30,155,148,71,7,0,0,31,0,20,0,5,0,38,3,3,54,0,17,72,43,0,5,40,12,16,8,0,0,2,1,3,10,33,30,16,12,25,4,0,7,35,20,1,0,2,2,0,13,5,21,9,2,6,60,29,0,0,0,0,19,18,0,27,0,0,22,0,0,8,0,63,56,144,16,90,20,53,52,28,47,0,14,50,96,170,127,22,117,32,68,16,0,1,28,0,3,0,1,0,5,27,36,3,2,7,1,14,0,28,0,11,0,40,20,70,130,20,118,59,107,40,19,47,68,2,4,27,119,6,26,34,10,2,26,9,0,89,8,34,1,35,3,96,104,9,76,84,72,11,0,8,94,0,0,25,13,0,1,67,8,2,46,140,9,18,77,72,130,11,84,20,22,5,0,6,0,2,1,39,0,35,2,83,38,27,39,66,0,18,4,28,1,10,0,3,43,115,30,102,88,6,107,96,34,0,48,127,0,16,60,46,2,52,97,60,18,92,8,81,34,77,90,72,89,66,133,2,10,10,3,3,3,22,23,10,27,8,78,40,34,2,1,76,59,12,20,1,6,37,26,4,12,3,4,0,11,1,118,9,63,9,71,162,129,37,0,28,29,0,23,141,2,0,20,46,99,126,11,124,5,64,48,0,4,0,21,0,2,3,10,0,1,106,0,61,60,32,96,80,80,42,6,0,11,48,40,22,7,14,1,10,3,22,1,41,0,16,15,75,57,81,132,64,29,137,72,2,23,117,0,0,56,40,0,4,90,33,3,3,81,106,36,18,4,2,0,15,53,53,139,38,9,32,1,8,19,19,43,54,5,2,78,3,3,54,50,112,128,34,17,99,35,76,40,60,25,46,44,2,3,1,27,140,36,10,88,98,0,31,71,0,0,24,130,30,1,53,118,37,18,5,93,26,56,2,2,0,98,56,203,190,71,77,24,14,53,0,100,86,133,40,103,21,20,72,16,3,2,70,32,29,7,22,52,36,60,3,116,4,91,13,0,20,0,0,52,42,22,74,30,0,35,79,1,0,47,68,0,18,92,73,66,54,26,1,12,36,15,18,27,10,65,42,12,8,28,22,24,12,27,102,87,4,46,0,0,0,3,1,32,31,1,40,96,18,13,43,29,157,149,69,12,0,0,31,0,22,0,4,0,37,2,2,55,0,15,68,45,0,6,42,12,19,10,0,0,2,1,2,12,30,32,16,14,24,4,0,7,34,19,1,0,1,1,0,12,4,20,10,1,7,60,28,0,0,0,1,19,18,0,33,0,0,24,0,0,9,1,64,52,139,17,91,17,53,50,28,47,0,10,44,101,86,132,22,122,34,34,15,0,6,5,0,3,0,1,0,4,26,37,2,3,8,0,14,0,28,0,12,0,42,14,82,120,22,112,57,118,45,24,49,73,3,4,27,135,6,25,32,10,1,26,7,0,92,8,30,1,54,7,90,146,7,67,67,65,9,0,9,95,0,0,34,12,0,1,74,7,2,46,145,9,11,72,78,132,12,83,19,23,6,0,6,0,3,0,42,0,32,1,83,36,28,39,63,0,15,4,23,1,8,0,3,47,112,33,98,78,5,104,86,30,0,46,135,0,21,65,55,1,38,109,54,21,98,18,86,33,76,86,76,87,69,134,2,9,9,2,3,2,21,20,10,28,7,77,39,32,2,2,79,57,8,22,0,7,39,29,3,12,4,3,4,11,4,119,9,71,12,73,120,122,36,1,23,12,0,25,132,8,0,15,46,88,126,16,132,5,66,49,0,2,0,14,0,1,3,9,0,1,106,0,57,73,31,94,80,32,40,9,0,8,50,34,20,7,15,1,9,3,19,1,39,0,12,14,75,61,83,131,61,29,143,65,3,22,108,0,0,55,42,0,6,93,30,3,3,78,104,34,17,4,2,0,16,52,56,137,38,9,27,0,7,17,18,41,52,5,2,74,5,3,58,47,112,121,34,18,101,12,74,30,59,25,39,43,2,2,2,25,94,34,9,24,31,0,20,34,0,0,30,118,36,1,56,118,35,17,5,97,24,52,2,2,0,106,52,164,120,83,22,14,52,0,106,84,132,43,105,23,20,77,17,4,2,72,34,27,7,21,50,35,65,2,114,3,81,18,0,21,0,0,54,42,25,74,34,0,35,70,2,0,42,70,1,19,93,64,68,66,34,2,11,33,17,16,28,11,67,41,12,9,28,23,25,12,20,101,86,3,39,0,0,0,1,0,32,33,2,39,96,19,10,39,29,140,146,63,8,0,0,30,0,20,1,4,0,37,1,2,57,0,8,67,45,0,5,46,12,20,9,0,0,1,1,4,9,25,30,12,12,24,4,0,6,34,20,0,0,2,2,0,13,3,17,8,1,5,54,24,0,0,0,0,21,7,0,26,0,0,23,0,0,10,1,62,51,135,14,94,14,58,49,28,44,0,8,61,89,128,126,21,125,33,76,24,0,2,3,0,3,0,2,0,4,29,33,2,3,7,0,17,0,28,0,11,0,46,13,77,119,19,116,56,97,44,19,50,79,3,4,25,134,4,25,34,14,2,26,9,0,100,7,36,1,40,3,93,104,11,75,84,74,10,0,17,99,0,0,26,13,0,2,68,8,2,47,138,8,12,19,48,12,8,43,17,19,5,0,6,0,4,1,42,0,34,3,84,38,27,38,63,0,16,4,32,0,6,0,3,48,108,29,101,79,6,104,87,15,0,48,126,0,18,68,48,2,43,101,62,15,91,8,78,38,81,89,77,88,70,137,2,13,10,3,3,2,12,21,13,24,4,77,41,38,2,0,80,58,12,21,0,7,39,28,3,13,4,2,1,11,2,74,8,65,11,68,180,131,37,1,32,20,0,26,175,9,0,25,84,102,117,16,129,6,66,54,0,6,0,24,0,3,3,13,0,2,93,0,35,23,36,60,60,56,51,6,0,17,41,22,23,8,16,1,10,3,24,0,34,0,17,14,71,61,80,134,61,29,142,69,3,22,124,9,0,55,45,0,6,89,44,4,4,82,105,34,16,4,2,0,15,55,52,133,38,11,25,0,8,20,19,40,53,5,2,78,5,4,62,47,110,123,30,21,100,31,78,38,56,24,48,50,2,4,0,23,143,9,12,85,88,0,25,89,0,0,53,119,40,0,58,116,44,16,4,94,25,55,2,3,1,101,51,256,188,72,78,31,13,53,0,101,88,130,42,104,23,20,77,16,3,2,73,34,28,7,24,50,38,66,2,114,4,83,22,0,30,0,0,52,41,23,68,27,0,33,98,1,0,43,77,0,20,92,62,68,62,30,1,11,34,15,16,27,13,66,42,12,9,26,26,25,13,28,103,86,3,41,1,0,0,2,0,33,29,1,39,97,18,12,33,29,144,150,69,10,0,0,30,0,19,0,4,0,38,0,3,55,0,10,73,44,0,6,46,12,22,9,0,0,2,1,3,9,26,34,14,10,22,5,0,6,34,20,1,0,2,1,0,12,3,20,8,1,6,50,21,0,0,0,0,21,6,0,27,0,0,22,0,0,9,1,58,53,135,15,93,18,51,52,26,45,0,17,62,93,150,128,24,123,34,63,20,0,2,2,0,3,0,2,0,4,28,34,2,4,6,1,16,0,27,0,11,0,46,14,75,112,22,108,55,112,42,25,45,68,2,3,26,122,5,26,31,15,1,32,7,0,84,7,36,1,51,7,90,131,6,70,66,65,8,0,10,102,0,0,31,12,0,0,71,8,2,47,141,9,12,65,78,129,10,86,19,21,5,0,4,0,1,0,35,0,35,2,91,36,27,37,62,0,17,4,24,2,6,0,2,44,112,28,102,91,5,105,96,36,1,45,123,0,14,65,51,2,44,110,60,16,90,13,85,38,76,85,85,87,69,134,2,10,10,3,3,2,15,22,8,22,4,78,38,42,2,1,79,59,12,23,0,6,40,30,3,14,3,3,2,10,2,112,8,68,10,70,118,127,37,1,24,17,1,25,131,4,0,17,40,95,112,10,136,6,65,52,0,6,0,21,1,2,3,10,0,2,97,1,60,83,38,89,73,56,49,7,0,19,36,20,27,7,15,1,9,2,25,0,30,0,14,14,76,64,78,135,78,28,137,57,4,23,101,0,0,55,42,0,6,85,22,3,2,84,103,35,17,4,2,0,16,54,46,132,38,11,20,0,8,17,19,41,54,4,2,79,4,4,60,50,108,123,31,22,102,32,79,38,57,24,50,44,2,4,1,19,147,10,12,84,94,0,21,102,2,0,48,119,39,1,60,116,44,15,5,91,25,54,2,2,1,105,50,260